Protein 1GJS (pdb70)

Nearest PDB structures (foldseek):
  1gjs-assembly1_A  TM=7.548E-01  e=4.579E-07  Streptococcus sp.
  1gjt-assembly1_A  TM=7.498E-01  e=6.810E-07  Streptococcus sp. 'group G'
  1gjt-assembly1_A  TM=7.529E-01  e=2.285E-07  Streptococcus sp. 'group G'
  1gjs-assembly1_A  TM=7.764E-01  e=3.002E-07  Streptococcus sp.
  2mh8-assembly1_A  TM=8.110E-01  e=1.757E-02  Streptococcus dysgalactiae

Organism: Streptococcus sp. group G (NCBI:txid1320)

Foldseek 3Di:
DDPDPDDPPCPPPDDDPVVLVCLLVVLQVVCVVVPHDNVVSVVSVVQPDSVSSVVVVVVVVVVPD

B-factor: mean 3.87, std 6.02, range [0.12, 22.98]

Solvent-accessible surface area: 5730 Å² total; per-residue (Å²): 233,193,100,114,156,142,147,52,112,113,136,90,187,76,69,102,79,126,35,51,56,96,17,43,95,88,13,44,143,64,3,84,159,131,58,48,57,91,145,83,55,81,68,2,101,106,21,187,64,59,125,32,4,142,53,50,18,71,125,24,71,74,76,105,184

InterPro domains:
  IPR000724 IgG-binding B [PF01378] (302-358)
  IPR000724 IgG-binding B [PF01378] (372-428)
  IPR000724 IgG-binding B [PF01378] (442-499)
  IPR005877 YSIRK Gram-positive signal peptide [TIGR01168] (1-31)
  IPR009063 Immunoglobulin/albumin-binding domain superfamily [SSF46997] (95-148)
  IPR009063 Immunoglobulin/albumin-binding domain superfamily [SSF46997] (161-223)
  IPR009063 Immunoglobulin/albumin-binding domain superfamily [SSF46997] (236-299)
  IPR019931 LPXTG cell wall anchor motif [PF00746] (552-592)
  IPR019931 LPXTG cell wall anchor motif [PS50847] (559-593)
  IPR019950 M protein-type anchor motif [PR00015] (553-568)
  IPR019950 M protein-type anchor motif [PR00015] (569-589)
  IPR035152 GA-like domain [PF17573] (100-143)
  IPR035152 GA-like domain [PF17573] (174-218)
  IPR035152 GA-like domain [PF17573] (249-295)

Secondary structure (DSSP, 8-state):
---S-SS-SS--SS-THHHHHHHHHHHHHHHHHHT--HHHHHHHHT--SHHHHHHHHHHHHHT--

CATH classification: 1.10.8.40

Radius of gyration: 16.12 Å; Cα contacts (8 Å, |Δi|>4): 23; chains: 1; bounding box: 55×17×17 Å

Sequence (65 aa):
MKAIFVLNAQHDEAVDANSLAEAKVLANRELDKYGVSDYYKNLINNAKTVEGVKALIDEILAALPMKAIFVLNAQHDEAVDANSLAEAKVLANRELDKYGVSDYYKNLINNAKTVEGVKALIDEILAALPMKAIFVLNAQHDEAVDANSLAEAKVLANRELDKYGVSDYYKNLINNAKTVEGVKALIDEILAALPMKAIFVLNAQHDEAVDANSLAEAKVLANRELDKYGVSDYYKNLINNAKTVEGVKALIDEILAALPMKAIFVLNAQHDEAVDANSLAEAKVLANRELDKYGVSDYYKNLINNAKTVEGVKALIDEILAALPMKAIFVLNAQHDEAVDANSLAEAKVLANRELDKYGVSDYYKNLINNAKTVEGVKALIDEILAALPMKAIFVLNAQHDEAVDANSLAEAKVLANRELDKYGVSDYYKNLINNAKTVEGVKALIDEILAALPMKAIFVLNAQHDEAVDANSLAEAKVLANRELDKYGVSDYYKNLINNAKTVEGVKALIDEILAALPMKAIFVLNAQHDEAVDANSLAEAKVLANRELDKYGVSDYYKNLINNAKTVEGVKALIDEILAALPMKAIFVLNAQHDEAVDANSLAEAKVLANRELDKYGVSDYYKNLINNAKTVEGVKALIDEILAALPMKAIFVLNAQHDEAVDANSLAEAKVLANRELDKYGVSDYYKNLINNAKTVEGVKALIDEILAALPMKAIFVLNAQHDEAVDANSLAEAKVLANRELDKYGVSDYYKNLINNAKTVEGVKALIDEILAALPMKAIFVLNAQHDEAVDANSLAEAKVLANRELDKYGVSDYYKNLINNAKTVEGVKALIDEILAALPMKAIFVLNAQHDEAVDANSLAEAKVLANRELDKYGVSDYYKNLINNAKTVEGVKALIDEILAALPMKAIFVLNAQHDEAVDANSLAEAKVLANRELDKYGVSDYYKNLINNAKTVEGVKALIDEILAALPMKAIFVLNAQHDEAVDANSLAEAKVLANRELDKYGVSDYYKNLINNAKTVEGVKALIDEILAALPMKAIFVLNAQHDEAVDANSLAEAKVLANRELDKYGVSDYYKNLINNAKTVEGVKALIDEILAALPMKAIFVLNAQHDEAVDANSLAEAKVLANRELDKYGVSDYYKNLINNAKTVEGVKALIDEILAALPMKAIFVLNAQHDEAVDANSLAEAKVLANRELDKYGVSDYYKNLINNAKTVEGVKALIDEILAALPMKAIFVLNAQHDEAVDANSLAEAKVLANRELDKYGVSDYYKNLINNAKTVEGVKALIDEILAALPMKAIFVLNAQHDEAVDANSLAEAKVLANRELDKYGVSDYYKNLINNAKTVEGVKALIDEILAALPMKAIFVLNAQHDEAVDANSLAEAKVLANRELDKYGVSDYYKNLINNAKTVEGVKALIDEILAALPMKAIFVLNAQHDEAVDANSLAEAKVLANRELDKYGVSDYYKNLINNAKTVEGVKALIDEILAALPMKAIFVLNAQHDEAVDANSLAEAKVLANRELDKYGVSDYYKNLINNAKTVEGVKALIDEILAALPMKAIFVLNAQHDEAVDANSLAEAKVLANRELDKYGVSDYYKNLINNAKTVEGVKALIDEILAALPMKAIFVLNAQHDEAVDANSLAEAKVLANRELDKYGVSDYYKNLINNAKTVEGVKALIDEILAALPMKAIFVLNAQHDEAVDANSLAEAKVLANRELDKYGVSDYYKNLINNAKTVEGVKALIDEILAALPMKAIFVLNAQHDEAVDANSLAEAKVLANRELDKYGVSDYYKNLINNAKTVEGVKALIDEILAALPMKAIFVLNAQHDEAVDANSLAEAKVLANRELDKYGVSDYYKNLINNAKTVEGVKALIDEILAALPMKAIFVLNAQHDEAVDANSLAEAKVLANRELDKYGVSDYYKNLINNAKTVEGVKALIDEILAALP

Structure (mmCIF, N/CA/C/O backbone):
data_1GJS
#
_entry.id   1GJS
#
_cell.length_a   1.000
_cell.length_b   1.000
_cell.length_c   1.000
_cell.angle_alpha   90.00
_cell.angle_beta   90.00
_cell.angle_gamma   90.00
#
_symmetry.space_group_name_H-M   'P 1'
#
loop_
_atom_site.group_PDB
_atom_site.id
_atom_site.type_symbol
_atom_site.label_atom_id
_atom_site.label_alt_id
_atom_site.label_comp_id
_atom_site.label_asym_id
_atom_site.label_entity_id
_atom_site.label_seq_id
_atom_site.pdbx_PDB_ins_code
_atom_site.Cartn_x
_atom_site.Cartn_y
_atom_site.Cartn_z
_atom_site.occupancy
_atom_site.B_iso_or_equiv
_atom_site.auth_seq_id
_atom_site.auth_comp_id
_atom_site.auth_asym_id
_atom_site.auth_atom_id
_atom_site.pdbx_PDB_model_num
ATOM 1 N N . MET A 1 1 ? 35.503 -6.099 3.147 1.00 21.30 1 MET A N 1
ATOM 2 C CA . MET A 1 1 ? 34.103 -6.155 3.649 1.00 21.02 1 MET A CA 1
ATOM 3 C C . MET A 1 1 ? 33.161 -6.536 2.503 1.00 20.37 1 MET A C 1
ATOM 4 O O . MET A 1 1 ? 31.978 -6.731 2.702 1.00 20.39 1 MET A O 1
ATOM 20 N N . LYS A 1 2 ? 33.673 -6.644 1.307 1.00 19.90 2 LYS A N 1
ATOM 21 C CA . LYS A 1 2 ? 32.798 -7.010 0.156 1.00 19.38 2 LYS A CA 1
ATOM 22 C C . LYS A 1 2 ? 32.298 -8.445 0.334 1.00 18.83 2 LYS A C 1
ATOM 23 O O . LYS A 1 2 ? 33.026 -9.319 0.760 1.00 18.89 2 LYS A O 1
ATOM 42 N N . ALA A 1 3 ? 31.057 -8.692 0.012 1.00 18.43 3 ALA A N 1
ATOM 43 C CA . ALA A 1 3 ? 30.504 -10.068 0.163 1.00 18.03 3 ALA A CA 1
ATOM 44 C C . ALA A 1 3 ? 29.247 -10.203 -0.697 1.00 17.59 3 ALA A C 1
ATOM 45 O O . ALA A 1 3 ? 28.992 -11.233 -1.288 1.00 17.73 3 ALA A O 1
ATOM 52 N N . ILE A 1 4 ? 28.456 -9.166 -0.762 1.00 17.22 4 ILE A N 1
ATOM 53 C CA . ILE A 1 4 ? 27.206 -9.217 -1.573 1.00 16.95 4 ILE A CA 1
ATOM 54 C C . ILE A 1 4 ? 27.507 -8.791 -3.013 1.00 16.44 4 ILE A C 1
ATOM 55 O O . ILE A 1 4 ? 28.236 -7.849 -3.253 1.00 16.48 4 ILE A O 1
ATOM 71 N N . PHE A 1 5 ? 26.947 -9.478 -3.972 1.00 16.11 5 PHE A N 1
ATOM 72 C CA . PHE A 1 5 ? 27.195 -9.115 -5.396 1.00 15.78 5 PHE A CA 1
ATOM 73 C C . PHE A 1 5 ? 26.625 -7.716 -5.660 1.00 15.39 5 PHE A C 1
ATOM 74 O O . PHE A 1 5 ? 25.678 -7.294 -5.026 1.00 15.53 5 PHE A O 1
ATOM 91 N N . VAL A 1 6 ? 27.208 -6.987 -6.573 1.00 15.04 6 VAL A N 1
ATOM 92 C CA . VAL A 1 6 ? 26.713 -5.608 -6.854 1.00 14.79 6 VAL A CA 1
ATOM 93 C C . VAL A 1 6 ? 25.205 -5.634 -7.104 1.00 14.55 6 VAL A C 1
ATOM 94 O O . VAL A 1 6 ? 24.448 -4.937 -6.457 1.00 14.58 6 VAL A O 1
ATOM 107 N N . LEU A 1 7 ? 24.757 -6.434 -8.030 1.00 14.47 7 LEU A N 1
ATOM 108 C CA . LEU A 1 7 ? 23.295 -6.501 -8.308 1.00 14.40 7 LEU A CA 1
ATOM 109 C C . LEU A 1 7 ? 22.633 -7.410 -7.274 1.00 13.90 7 LEU A C 1
ATOM 110 O O . LEU A 1 7 ? 23.024 -8.546 -7.087 1.00 13.91 7 LEU A O 1
ATOM 126 N N . ASN A 1 8 ? 21.629 -6.919 -6.599 1.00 13.63 8 ASN A N 1
ATOM 127 C CA . ASN A 1 8 ? 20.938 -7.750 -5.575 1.00 13.29 8 ASN A CA 1
ATOM 128 C C . ASN A 1 8 ? 19.532 -7.197 -5.340 1.00 12.82 8 ASN A C 1
ATOM 129 O O . ASN A 1 8 ? 19.231 -6.072 -5.686 1.00 12.84 8 ASN A O 1
ATOM 140 N N . ALA A 1 9 ? 18.666 -7.981 -4.754 1.00 12.57 9 ALA A N 1
ATOM 141 C CA . ALA A 1 9 ? 17.271 -7.512 -4.494 1.00 12.28 9 ALA A CA 1
ATOM 142 C C . ALA A 1 9 ? 17.160 -6.981 -3.061 1.00 11.84 9 ALA A C 1
ATOM 143 O O . ALA A 1 9 ? 16.103 -6.569 -2.625 1.00 12.04 9 ALA A O 1
ATOM 150 N N . GLN A 1 10 ? 18.233 -6.998 -2.318 1.00 11.42 10 GLN A N 1
ATOM 151 C CA . GLN A 1 10 ? 18.168 -6.507 -0.910 1.00 11.16 10 GLN A CA 1
ATOM 152 C C . GLN A 1 10 ? 17.732 -5.039 -0.894 1.00 10.55 10 GLN A C 1
ATOM 153 O O . GLN A 1 10 ? 16.823 -4.665 -0.179 1.00 10.61 10 GLN A O 1
ATOM 167 N N . HIS A 1 11 ? 18.362 -4.203 -1.676 1.00 10.17 11 HIS A N 1
ATOM 168 C CA . HIS A 1 11 ? 17.970 -2.762 -1.697 1.00 9.77 11 HIS A CA 1
ATOM 169 C C . HIS A 1 11 ? 18.532 -2.087 -2.953 1.00 9.16 11 HIS A C 1
ATOM 170 O O . HIS A 1 11 ? 19.477 -2.554 -3.557 1.00 9.25 11 HIS A O 1
ATOM 184 N N . ASP A 1 12 ? 17.953 -0.983 -3.340 1.00 8.78 12 ASP A N 1
ATOM 185 C CA . ASP A 1 12 ? 18.437 -0.255 -4.547 1.00 8.41 12 ASP A CA 1
ATOM 186 C C . ASP A 1 12 ? 17.978 1.202 -4.459 1.00 7.70 12 ASP A C 1
ATOM 187 O O . ASP A 1 12 ? 17.375 1.610 -3.487 1.00 7.84 12 ASP A O 1
ATOM 196 N N . GLU A 1 13 ? 18.251 1.994 -5.460 1.00 7.20 13 GLU A N 1
ATOM 197 C CA . GLU A 1 13 ? 17.817 3.417 -5.410 1.00 6.75 13 GLU A CA 1
ATOM 198 C C . GLU A 1 13 ? 16.294 3.459 -5.283 1.00 5.96 13 GLU A C 1
ATOM 199 O O . GLU A 1 13 ? 15.743 4.252 -4.546 1.00 6.13 13 GLU A O 1
ATOM 211 N N . ALA A 1 14 ? 15.610 2.594 -5.985 1.00 5.44 14 ALA A N 1
ATOM 212 C CA . ALA A 1 14 ? 14.120 2.558 -5.895 1.00 4.96 14 ALA A CA 1
ATOM 213 C C . ALA A 1 14 ? 13.727 1.511 -4.851 1.00 4.30 14 ALA A C 1
ATOM 214 O O . ALA A 1 14 ? 14.162 0.379 -4.910 1.00 4.43 14 ALA A O 1
ATOM 221 N N . VAL A 1 15 ? 12.923 1.884 -3.885 1.00 4.01 15 VAL A N 1
ATOM 222 C CA . VAL A 1 15 ? 12.513 0.915 -2.817 1.00 3.71 15 VAL A CA 1
ATOM 223 C C . VAL A 1 15 ? 11.006 1.007 -2.573 1.00 3.13 15 VAL A C 1
ATOM 224 O O . VAL A 1 15 ? 10.299 1.748 -3.227 1.00 3.40 15 VAL A O 1
ATOM 237 N N . ASP A 1 16 ? 10.515 0.242 -1.638 1.00 2.67 16 ASP A N 1
ATOM 238 C CA . ASP A 1 16 ? 9.056 0.250 -1.338 1.00 2.25 16 ASP A CA 1
ATOM 239 C C . ASP A 1 16 ? 8.613 1.650 -0.905 1.00 2.00 16 ASP A C 1
ATOM 240 O O . ASP A 1 16 ? 7.434 1.922 -0.784 1.00 2.47 16 ASP A O 1
ATOM 249 N N . ALA A 1 17 ? 9.538 2.541 -0.665 1.00 1.74 17 ALA A N 1
ATOM 250 C CA . ALA A 1 17 ? 9.148 3.916 -0.235 1.00 1.64 17 ALA A CA 1
ATOM 251 C C . ALA A 1 17 ? 8.048 4.444 -1.160 1.00 1.34 17 ALA A C 1
ATOM 252 O O . ALA A 1 17 ? 6.954 4.746 -0.727 1.00 1.86 17 ALA A O 1
ATOM 259 N N . ASN A 1 18 ? 8.319 4.541 -2.436 1.00 0.95 18 ASN A N 1
ATOM 260 C CA . ASN A 1 18 ? 7.274 5.030 -3.385 1.00 0.77 18 ASN A CA 1
ATOM 261 C C . ASN A 1 18 ? 6.471 3.837 -3.898 1.00 0.65 18 ASN A C 1
ATOM 262 O O . ASN A 1 18 ? 6.561 3.459 -5.050 1.00 1.18 18 ASN A O 1
ATOM 273 N N . SER A 1 19 ? 5.684 3.246 -3.049 1.00 0.49 19 SER A N 1
ATOM 274 C CA . SER A 1 19 ? 4.862 2.079 -3.467 1.00 0.33 19 SER A CA 1
ATOM 275 C C . SER A 1 19 ? 3.691 1.958 -2.503 1.00 0.29 19 SER A C 1
ATOM 276 O O . SER A 1 19 ? 2.549 1.857 -2.904 1.00 0.28 19 SER A O 1
ATOM 284 N N . LEU A 1 20 ? 3.962 1.992 -1.227 1.00 0.31 20 LEU A N 1
ATOM 285 C CA . LEU A 1 20 ? 2.855 1.908 -0.244 1.00 0.32 20 LEU A CA 1
ATOM 286 C C . LEU A 1 20 ? 1.928 3.098 -0.485 1.00 0.25 20 LEU A C 1
ATOM 287 O O . LEU A 1 20 ? 0.725 2.984 -0.434 1.00 0.23 20 LEU A O 1
ATOM 303 N N . ALA A 1 21 ? 2.491 4.242 -0.758 1.00 0.24 21 ALA A N 1
ATOM 304 C CA . ALA A 1 21 ? 1.654 5.443 -1.008 1.00 0.22 21 ALA A CA 1
ATOM 305 C C . ALA A 1 21 ? 0.737 5.200 -2.208 1.00 0.18 21 ALA A C 1
ATOM 306 O O . ALA A 1 21 ? -0.466 5.348 -2.119 1.00 0.19 21 ALA A O 1
ATOM 313 N N . GLU A 1 22 ? 1.288 4.830 -3.332 1.00 0.18 22 GLU A N 1
ATOM 314 C CA . GLU A 1 22 ? 0.428 4.585 -4.521 1.00 0.19 22 GLU A CA 1
ATOM 315 C C . GLU A 1 22 ? -0.509 3.416 -4.226 1.00 0.18 22 GLU A C 1
ATOM 316 O O . GLU A 1 22 ? -1.675 3.441 -4.561 1.00 0.21 22 GLU A O 1
ATOM 328 N N . ALA A 1 23 ? -0.005 2.393 -3.593 1.00 0.18 23 ALA A N 1
ATOM 329 C CA . ALA A 1 23 ? -0.867 1.226 -3.269 1.00 0.19 23 ALA A CA 1
ATOM 330 C C . ALA A 1 23 ? -2.005 1.675 -2.352 1.00 0.15 23 ALA A C 1
ATOM 331 O O . ALA A 1 23 ? -3.154 1.343 -2.563 1.00 0.16 23 ALA A O 1
ATOM 338 N N . LYS A 1 24 ? -1.693 2.433 -1.336 1.00 0.15 24 LYS A N 1
ATOM 339 C CA . LYS A 1 24 ? -2.755 2.906 -0.409 1.00 0.18 24 LYS A CA 1
ATOM 340 C C . LYS A 1 24 ? -3.644 3.918 -1.136 1.00 0.19 24 LYS A C 1
ATOM 341 O O . LYS A 1 24 ? -4.850 3.924 -0.981 1.00 0.26 24 LYS A O 1
ATOM 360 N N . VAL A 1 25 ? -3.060 4.777 -1.930 1.00 0.19 25 VAL A N 1
ATOM 361 C CA . VAL A 1 25 ? -3.876 5.785 -2.665 1.00 0.23 25 VAL A CA 1
ATOM 362 C C . VAL A 1 25 ? -4.797 5.084 -3.673 1.00 0.24 25 VAL A C 1
ATOM 363 O O . VAL A 1 25 ? -5.959 5.410 -3.783 1.00 0.27 25 VAL A O 1
ATOM 376 N N . LEU A 1 26 ? -4.288 4.136 -4.415 1.00 0.22 26 LEU A N 1
ATOM 377 C CA . LEU A 1 26 ? -5.146 3.433 -5.417 1.00 0.25 26 LEU A CA 1
ATOM 378 C C . LEU A 1 26 ? -6.210 2.596 -4.701 1.00 0.23 26 LEU A C 1
ATOM 379 O O . LEU A 1 26 ? -7.343 2.517 -5.129 1.00 0.28 26 LEU A O 1
ATOM 395 N N . ALA A 1 27 ? -5.860 1.954 -3.626 1.00 0.18 27 ALA A N 1
ATOM 396 C CA . ALA A 1 27 ? -6.866 1.125 -2.905 1.00 0.18 27 ALA A CA 1
ATOM 397 C C . ALA A 1 27 ? -7.861 2.033 -2.169 1.00 0.16 27 ALA A C 1
ATOM 398 O O . ALA A 1 27 ? -9.043 1.759 -2.112 1.00 0.19 27 ALA A O 1
ATOM 405 N N . ASN A 1 28 ? -7.379 3.095 -1.582 1.00 0.15 28 ASN A N 1
ATOM 406 C CA . ASN A 1 28 ? -8.274 4.015 -0.815 1.00 0.14 28 ASN A CA 1
ATOM 407 C C . ASN A 1 28 ? -9.341 4.655 -1.718 1.00 0.15 28 ASN A C 1
ATOM 408 O O . ASN A 1 28 ? -10.481 4.799 -1.323 1.00 0.18 28 ASN A O 1
ATOM 419 N N . ARG A 1 29 ? -8.992 5.067 -2.909 1.00 0.18 29 ARG A N 1
ATOM 420 C CA . ARG A 1 29 ? -10.013 5.718 -3.788 1.00 0.22 29 ARG A CA 1
ATOM 421 C C . ARG A 1 29 ? -11.159 4.749 -4.090 1.00 0.19 29 ARG A C 1
ATOM 422 O O . ARG A 1 29 ? -12.303 5.147 -4.186 1.00 0.21 29 ARG A O 1
ATOM 443 N N . GLU A 1 30 ? -10.875 3.485 -4.247 1.00 0.21 30 GLU A N 1
ATOM 444 C CA . GLU A 1 30 ? -11.972 2.520 -4.547 1.00 0.28 30 GLU A CA 1
ATOM 445 C C . GLU A 1 30 ? -12.991 2.543 -3.406 1.00 0.27 30 GLU A C 1
ATOM 446 O O . GLU A 1 30 ? -14.185 2.508 -3.625 1.00 0.33 30 GLU A O 1
ATOM 458 N N . LEU A 1 31 ? -12.525 2.621 -2.194 1.00 0.23 31 LEU A N 1
ATOM 459 C CA . LEU A 1 31 ? -13.459 2.664 -1.033 1.00 0.28 31 LEU A CA 1
ATOM 460 C C . LEU A 1 31 ? -14.346 3.889 -1.186 1.00 0.32 31 LEU A C 1
ATOM 461 O O . LEU A 1 31 ? -15.556 3.823 -1.105 1.00 0.43 31 LEU A O 1
ATOM 477 N N . ASP A 1 32 ? -13.730 5.005 -1.424 1.00 0.28 32 ASP A N 1
ATOM 478 C CA . ASP A 1 32 ? -14.486 6.260 -1.610 1.00 0.35 32 ASP A CA 1
ATOM 479 C C . ASP A 1 32 ? -15.426 6.089 -2.805 1.00 0.42 32 ASP A C 1
ATOM 480 O O . ASP A 1 32 ? -16.562 6.519 -2.786 1.00 0.54 32 ASP A O 1
ATOM 489 N N . LYS A 1 33 ? -14.959 5.446 -3.837 1.00 0.38 33 LYS A N 1
ATOM 490 C CA . LYS A 1 33 ? -15.818 5.220 -5.028 1.00 0.46 33 LYS A CA 1
ATOM 491 C C . LYS A 1 33 ? -17.041 4.391 -4.617 1.00 0.42 33 LYS A C 1
ATOM 492 O O . LYS A 1 33 ? -18.167 4.738 -4.913 1.00 0.46 33 LYS A O 1
ATOM 511 N N . TYR A 1 34 ? -16.827 3.300 -3.924 1.00 0.36 34 TYR A N 1
ATOM 512 C CA . TYR A 1 34 ? -17.974 2.452 -3.483 1.00 0.37 34 TYR A CA 1
ATOM 513 C C . TYR A 1 34 ? -18.770 3.181 -2.398 1.00 0.33 34 TYR A C 1
ATOM 514 O O . TYR A 1 34 ? -19.976 3.062 -2.317 1.00 0.55 34 TYR A O 1
ATOM 532 N N . GLY A 1 35 ? -18.105 3.927 -1.556 1.00 0.24 35 GLY A N 1
ATOM 533 C CA . GLY A 1 35 ? -18.825 4.657 -0.470 1.00 0.31 35 GLY A CA 1
ATOM 534 C C . GLY A 1 35 ? -18.906 3.773 0.776 1.00 0.31 35 GLY A C 1
ATOM 535 O O . GLY A 1 35 ? -19.825 3.877 1.564 1.00 0.36 35 GLY A O 1
ATOM 539 N N . VAL A 1 36 ? -17.951 2.903 0.963 1.00 0.33 36 VAL A N 1
ATOM 540 C CA . VAL A 1 36 ? -17.976 2.019 2.158 1.00 0.38 36 VAL A CA 1
ATOM 541 C C . VAL A 1 36 ? -17.679 2.856 3.407 1.00 0.42 36 VAL A C 1
ATOM 542 O O . VAL A 1 36 ? -17.565 4.064 3.336 1.00 0.45 36 VAL A O 1
ATOM 555 N N . SER A 1 37 ? -17.571 2.237 4.552 1.00 0.55 37 SER A N 1
ATOM 556 C CA . SER A 1 37 ? -17.302 3.021 5.794 1.00 0.64 37 SER A CA 1
ATOM 557 C C . SER A 1 37 ? -15.875 3.571 5.762 1.00 0.50 37 SER A C 1
ATOM 558 O O . SER A 1 37 ? -15.030 3.086 5.038 1.00 0.93 37 SER A O 1
ATOM 566 N N . ASP A 1 38 ? -15.604 4.583 6.544 1.00 0.43 38 ASP A N 1
ATOM 567 C CA . ASP A 1 38 ? -14.234 5.171 6.563 1.00 0.37 38 ASP A CA 1
ATOM 568 C C . ASP A 1 38 ? -13.341 4.346 7.491 1.00 0.54 38 ASP A C 1
ATOM 569 O O . ASP A 1 38 ? -12.162 4.599 7.629 1.00 1.41 38 ASP A O 1
ATOM 578 N N . TYR A 1 39 ? -13.890 3.358 8.129 1.00 0.42 39 TYR A N 1
ATOM 579 C CA . TYR A 1 39 ? -13.062 2.520 9.034 1.00 0.33 39 TYR A CA 1
ATOM 580 C C . TYR A 1 39 ? -12.082 1.694 8.190 1.00 0.25 39 TYR A C 1
ATOM 581 O O . TYR A 1 39 ? -10.939 1.499 8.553 1.00 0.26 39 TYR A O 1
ATOM 599 N N . TYR A 1 40 ? -12.538 1.193 7.076 1.00 0.25 40 TYR A N 1
ATOM 600 C CA . TYR A 1 40 ? -11.666 0.357 6.201 1.00 0.23 40 TYR A CA 1
ATOM 601 C C . TYR A 1 40 ? -10.537 1.197 5.584 1.00 0.19 40 TYR A C 1
ATOM 602 O O . TYR A 1 40 ? -9.421 0.734 5.461 1.00 0.19 40 TYR A O 1
ATOM 620 N N . LYS A 1 41 ? -10.803 2.414 5.181 1.00 0.18 41 LYS A N 1
ATOM 621 C CA . LYS A 1 41 ? -9.718 3.228 4.567 1.00 0.17 41 LYS A CA 1
ATOM 622 C C . LYS A 1 41 ? -8.674 3.543 5.630 1.00 0.16 41 LYS A C 1
ATOM 623 O O . LYS A 1 41 ? -7.490 3.579 5.363 1.00 0.17 41 LYS A O 1
ATOM 642 N N . ASN A 1 42 ? -9.102 3.759 6.841 1.00 0.19 42 ASN A N 1
ATOM 643 C CA . ASN A 1 42 ? -8.127 4.052 7.918 1.00 0.21 42 ASN A CA 1
ATOM 644 C C . ASN A 1 42 ? -7.271 2.807 8.148 1.00 0.18 42 ASN A C 1
ATOM 645 O O . ASN A 1 42 ? -6.074 2.887 8.349 1.00 0.19 42 ASN A O 1
ATOM 656 N N . LEU A 1 43 ? -7.881 1.653 8.108 1.00 0.16 43 LEU A N 1
ATOM 657 C CA . LEU A 1 43 ? -7.117 0.391 8.312 1.00 0.16 43 LEU A CA 1
ATOM 658 C C . LEU A 1 43 ? -6.038 0.268 7.231 1.00 0.14 43 LEU A C 1
ATOM 659 O O . LEU A 1 43 ? -4.923 -0.133 7.501 1.00 0.17 43 LEU A O 1
ATOM 675 N N . ILE A 1 44 ? -6.351 0.630 6.014 1.00 0.13 44 ILE A N 1
ATOM 676 C CA . ILE A 1 44 ? -5.328 0.550 4.929 1.00 0.13 44 ILE A CA 1
ATOM 677 C C . ILE A 1 44 ? -4.150 1.447 5.311 1.00 0.14 44 ILE A C 1
ATOM 678 O O . ILE A 1 44 ? -3.001 1.081 5.165 1.00 0.15 44 ILE A O 1
ATOM 694 N N . ASN A 1 45 ? -4.431 2.617 5.809 1.00 0.15 45 ASN A N 1
ATOM 695 C CA . ASN A 1 45 ? -3.340 3.542 6.214 1.00 0.19 45 ASN A CA 1
ATOM 696 C C . ASN A 1 45 ? -2.361 2.806 7.136 1.00 0.20 45 ASN A C 1
ATOM 697 O O . ASN A 1 45 ? -1.184 3.104 7.174 1.00 0.28 45 ASN A O 1
ATOM 708 N N . ASN A 1 46 ? -2.844 1.849 7.887 1.00 0.17 46 ASN A N 1
ATOM 709 C CA . ASN A 1 46 ? -1.949 1.095 8.818 1.00 0.22 46 ASN A CA 1
ATOM 710 C C . ASN A 1 46 ? -1.360 -0.136 8.118 1.00 0.24 46 ASN A C 1
ATOM 711 O O . ASN A 1 46 ? -0.641 -0.909 8.718 1.00 0.27 46 ASN A O 1
ATOM 722 N N . ALA A 1 47 ? -1.656 -0.335 6.861 1.00 0.24 47 ALA A N 1
ATOM 723 C CA . ALA A 1 47 ? -1.100 -1.530 6.157 1.00 0.30 47 ALA A CA 1
ATOM 724 C C . ALA A 1 47 ? 0.430 -1.465 6.183 1.00 0.51 47 ALA A C 1
ATOM 725 O O . ALA A 1 47 ? 1.020 -0.423 5.977 1.00 1.49 47 ALA A O 1
ATOM 732 N N . LYS A 1 48 ? 1.077 -2.573 6.456 1.00 0.60 48 LYS A N 1
ATOM 733 C CA . LYS A 1 48 ? 2.575 -2.584 6.519 1.00 0.53 48 LYS A CA 1
ATOM 734 C C . LYS A 1 48 ? 3.171 -3.148 5.227 1.00 0.42 48 LYS A C 1
ATOM 735 O O . LYS A 1 48 ? 4.374 -3.181 5.063 1.00 0.51 48 LYS A O 1
ATOM 754 N N . THR A 1 49 ? 2.361 -3.598 4.307 1.00 0.35 49 THR A N 1
ATOM 755 C CA . THR A 1 49 ? 2.931 -4.155 3.043 1.00 0.42 49 THR A CA 1
ATOM 756 C C . THR A 1 49 ? 1.893 -4.095 1.918 1.00 0.62 49 THR A C 1
ATOM 757 O O . THR A 1 49 ? 0.701 -4.106 2.154 1.00 1.59 49 THR A O 1
ATOM 768 N N . VAL A 1 50 ? 2.346 -4.030 0.694 1.00 0.44 50 VAL A N 1
ATOM 769 C CA . VAL A 1 50 ? 1.404 -3.964 -0.461 1.00 0.33 50 VAL A CA 1
ATOM 770 C C . VAL A 1 50 ? 0.543 -5.230 -0.498 1.00 0.37 50 VAL A C 1
ATOM 771 O O . VAL A 1 50 ? -0.644 -5.174 -0.752 1.00 0.40 50 VAL A O 1
ATOM 784 N N . GLU A 1 51 ? 1.127 -6.370 -0.250 1.00 0.43 51 GLU A N 1
ATOM 785 C CA . GLU A 1 51 ? 0.327 -7.623 -0.277 1.00 0.53 51 GLU A CA 1
ATOM 786 C C . GLU A 1 51 ? -0.774 -7.503 0.769 1.00 0.49 51 GLU A C 1
ATOM 787 O O . GLU A 1 51 ? -1.881 -7.970 0.585 1.00 0.62 51 GLU A O 1
ATOM 799 N N . GLY A 1 52 ? -0.483 -6.849 1.855 1.00 0.40 52 GLY A N 1
ATOM 800 C CA . GLY A 1 52 ? -1.514 -6.661 2.902 1.00 0.41 52 GLY A CA 1
ATOM 801 C C . GLY A 1 52 ? -2.565 -5.690 2.367 1.00 0.31 52 GLY A C 1
ATOM 802 O O . GLY A 1 52 ? -3.743 -5.825 2.626 1.00 0.35 52 GLY A O 1
ATOM 806 N N . VAL A 1 53 ? -2.140 -4.706 1.618 1.00 0.22 53 VAL A N 1
ATOM 807 C CA . VAL A 1 53 ? -3.106 -3.717 1.064 1.00 0.15 53 VAL A CA 1
ATOM 808 C C . VAL A 1 53 ? -4.007 -4.395 0.023 1.00 0.14 53 VAL A C 1
ATOM 809 O O . VAL A 1 53 ? -5.212 -4.269 0.057 1.00 0.17 53 VAL A O 1
ATOM 822 N N . LYS A 1 54 ? -3.427 -5.099 -0.912 1.00 0.18 54 LYS A N 1
ATOM 823 C CA . LYS A 1 54 ? -4.249 -5.768 -1.966 1.00 0.21 54 LYS A CA 1
ATOM 824 C C . LYS A 1 54 ? -5.056 -6.927 -1.373 1.00 0.20 54 LYS A C 1
ATOM 825 O O . LYS A 1 54 ? -6.195 -7.148 -1.736 1.00 0.21 54 LYS A O 1
ATOM 844 N N . ALA A 1 55 ? -4.474 -7.680 -0.484 1.00 0.22 55 ALA A N 1
ATOM 845 C CA . ALA A 1 55 ? -5.204 -8.839 0.109 1.00 0.23 55 ALA A CA 1
ATOM 846 C C . ALA A 1 55 ? -6.328 -8.357 1.030 1.00 0.20 55 ALA A C 1
ATOM 847 O O . ALA A 1 55 ? -7.323 -9.032 1.210 1.00 0.19 55 ALA A O 1
ATOM 854 N N . LEU A 1 56 ? -6.183 -7.206 1.624 1.00 0.20 56 LEU A N 1
ATOM 855 C CA . LEU A 1 56 ? -7.248 -6.706 2.540 1.00 0.21 56 LEU A CA 1
ATOM 856 C C . LEU A 1 56 ? -8.478 -6.329 1.713 1.00 0.18 56 LEU A C 1
ATOM 857 O O . LEU A 1 56 ? -9.600 -6.609 2.086 1.00 0.19 56 LEU A O 1
ATOM 873 N N . ILE A 1 57 ? -8.273 -5.708 0.587 1.00 0.16 57 ILE A N 1
ATOM 874 C CA . ILE A 1 57 ? -9.425 -5.324 -0.273 1.00 0.17 57 ILE A CA 1
ATOM 875 C C . ILE A 1 57 ? -10.077 -6.594 -0.807 1.00 0.17 57 ILE A C 1
ATOM 876 O O . ILE A 1 57 ? -11.281 -6.678 -0.941 1.00 0.20 57 ILE A O 1
ATOM 892 N N . ASP A 1 58 ? -9.288 -7.582 -1.124 1.00 0.16 58 ASP A N 1
ATOM 893 C CA . ASP A 1 58 ? -9.870 -8.841 -1.663 1.00 0.19 58 ASP A CA 1
ATOM 894 C C . ASP A 1 58 ? -10.827 -9.435 -0.630 1.00 0.19 58 ASP A C 1
ATOM 895 O O . ASP A 1 58 ? -11.889 -9.925 -0.963 1.00 0.22 58 ASP A O 1
ATOM 904 N N . GLU A 1 59 ? -10.469 -9.384 0.622 1.00 0.18 59 GLU A N 1
ATOM 905 C CA . GLU A 1 59 ? -11.369 -9.931 1.671 1.00 0.21 59 GLU A CA 1
ATOM 906 C C . GLU A 1 59 ? -12.589 -9.024 1.790 1.00 0.24 59 GLU A C 1
ATOM 907 O O . GLU A 1 59 ? -13.704 -9.475 1.960 1.00 0.30 59 GLU A O 1
ATOM 919 N N . ILE A 1 60 ? -12.377 -7.737 1.712 1.00 0.23 60 ILE A N 1
ATOM 920 C CA . ILE A 1 60 ? -13.512 -6.787 1.830 1.00 0.27 60 ILE A CA 1
ATOM 921 C C . ILE A 1 60 ? -14.412 -6.889 0.598 1.00 0.28 60 ILE A C 1
ATOM 922 O O . ILE A 1 60 ? -15.623 -6.908 0.705 1.00 0.33 60 ILE A O 1
ATOM 938 N N . LEU A 1 61 ? -13.839 -6.965 -0.573 1.00 0.25 61 LEU A N 1
ATOM 939 C CA . LEU A 1 61 ? -14.677 -7.076 -1.799 1.00 0.30 61 LEU A CA 1
ATOM 940 C C . LEU A 1 61 ? -15.339 -8.455 -1.833 1.00 0.33 61 LEU A C 1
ATOM 941 O O . LEU A 1 61 ? -16.465 -8.604 -2.266 1.00 0.46 61 LEU A O 1
ATOM 957 N N . ALA A 1 62 ? -14.650 -9.467 -1.382 1.00 0.28 62 ALA A N 1
ATOM 958 C CA . ALA A 1 62 ? -15.241 -10.835 -1.389 1.00 0.32 62 ALA A CA 1
ATOM 959 C C . ALA A 1 62 ? -16.515 -10.854 -0.540 1.00 0.37 62 ALA A C 1
ATOM 960 O O . ALA A 1 62 ? -17.496 -11.480 -0.891 1.00 0.48 62 ALA A O 1
ATOM 967 N N . ALA A 1 63 ? -16.508 -10.178 0.576 1.00 0.41 63 ALA A N 1
ATOM 968 C CA . ALA A 1 63 ? -17.718 -10.163 1.449 1.00 0.50 63 ALA A CA 1
ATOM 969 C C . ALA A 1 63 ? -18.843 -9.377 0.771 1.00 0.70 63 ALA A C 1
ATOM 970 O O . ALA A 1 63 ? -19.838 -9.052 1.387 1.00 1.15 63 ALA A O 1
ATOM 977 N N . LEU A 1 64 ? -18.695 -9.073 -0.496 1.00 0.59 64 LEU A N 1
ATOM 978 C CA . LEU A 1 64 ? -19.755 -8.307 -1.232 1.00 0.85 64 LEU A CA 1
ATOM 979 C C . LEU A 1 64 ? -20.092 -9.030 -2.546 1.00 1.41 64 LEU A C 1
ATOM 980 O O . LEU A 1 64 ? -19.670 -8.609 -3.605 1.00 1.62 64 LEU A O 1
ATOM 996 N N . PRO A 1 65 ? -20.843 -10.108 -2.491 1.00 1.85 65 PRO A N 1
ATOM 997 C CA . PRO A 1 65 ? -21.205 -10.853 -3.728 1.00 2.43 65 PRO A CA 1
ATOM 998 C C . PRO A 1 65 ? -22.254 -10.104 -4.563 1.00 2.62 65 PRO A C 1
ATOM 999 O O . PRO A 1 65 ? -23.379 -9.994 -4.104 1.00 2.81 65 PRO A O 1
ATOM 1011 N N . MET A 1 1 ? 32.590 -13.436 -8.376 1.00 21.30 1 MET A N 2
ATOM 1012 C CA . MET A 1 1 ? 33.163 -14.742 -8.806 1.00 21.02 1 MET A CA 2
ATOM 1013 C C . MET A 1 1 ? 32.955 -15.777 -7.695 1.00 20.37 1 MET A C 2
ATOM 1014 O O . MET A 1 1 ? 32.229 -15.544 -6.750 1.00 20.39 1 MET A O 2
ATOM 1030 N N . LYS A 1 2 ? 33.580 -16.919 -7.798 1.00 19.90 2 LYS A N 2
ATOM 1031 C CA . LYS A 1 2 ? 33.399 -17.960 -6.741 1.00 19.38 2 LYS A CA 2
ATOM 1032 C C . LYS A 1 2 ? 34.285 -17.627 -5.532 1.00 18.83 2 LYS A C 2
ATOM 1033 O O . LYS A 1 2 ? 34.160 -18.222 -4.479 1.00 18.89 2 LYS A O 2
ATOM 1052 N N . ALA A 1 3 ? 35.171 -16.679 -5.670 1.00 18.43 3 ALA A N 2
ATOM 1053 C CA . ALA A 1 3 ? 36.051 -16.309 -4.523 1.00 18.03 3 ALA A CA 2
ATOM 1054 C C . ALA A 1 3 ? 35.194 -15.725 -3.395 1.00 17.59 3 ALA A C 2
ATOM 1055 O O . ALA A 1 3 ? 35.298 -16.122 -2.252 1.00 17.73 3 ALA A O 2
ATOM 1062 N N . ILE A 1 4 ? 34.348 -14.779 -3.723 1.00 17.22 4 ILE A N 2
ATOM 1063 C CA . ILE A 1 4 ? 33.460 -14.136 -2.701 1.00 16.95 4 ILE A CA 2
ATOM 1064 C C . ILE A 1 4 ? 31.996 -14.337 -3.101 1.00 16.44 4 ILE A C 2
ATOM 1065 O O . ILE A 1 4 ? 31.617 -14.080 -4.226 1.00 16.48 4 ILE A O 2
ATOM 1081 N N . PHE A 1 5 ? 31.172 -14.803 -2.191 1.00 16.11 5 PHE A N 2
ATOM 1082 C CA . PHE A 1 5 ? 29.725 -15.030 -2.516 1.00 15.78 5 PHE A CA 2
ATOM 1083 C C . PHE A 1 5 ? 28.850 -14.325 -1.471 1.00 15.39 5 PHE A C 2
ATOM 1084 O O . PHE A 1 5 ? 28.605 -14.842 -0.398 1.00 15.53 5 PHE A O 2
ATOM 1101 N N . VAL A 1 6 ? 28.368 -13.147 -1.784 1.00 15.04 6 VAL A N 2
ATOM 1102 C CA . VAL A 1 6 ? 27.497 -12.398 -0.824 1.00 14.79 6 VAL A CA 2
ATOM 1103 C C . VAL A 1 6 ? 26.495 -11.557 -1.616 1.00 14.55 6 VAL A C 2
ATOM 1104 O O . VAL A 1 6 ? 25.531 -11.047 -1.082 1.00 14.58 6 VAL A O 2
ATOM 1117 N N . LEU A 1 7 ? 26.725 -11.405 -2.889 1.00 14.47 7 LEU A N 2
ATOM 1118 C CA . LEU A 1 7 ? 25.804 -10.595 -3.733 1.00 14.40 7 LEU A CA 2
ATOM 1119 C C . LEU A 1 7 ? 24.474 -11.338 -3.891 1.00 13.90 7 LEU A C 2
ATOM 1120 O O . LEU A 1 7 ? 23.470 -10.762 -4.261 1.00 13.91 7 LEU A O 2
ATOM 1136 N N . ASN A 1 8 ? 24.465 -12.614 -3.621 1.00 13.63 8 ASN A N 2
ATOM 1137 C CA . ASN A 1 8 ? 23.208 -13.403 -3.766 1.00 13.29 8 ASN A CA 2
ATOM 1138 C C . ASN A 1 8 ? 22.059 -12.688 -3.053 1.00 12.82 8 ASN A C 2
ATOM 1139 O O . ASN A 1 8 ? 22.200 -12.215 -1.943 1.00 12.84 8 ASN A O 2
ATOM 1150 N N . ALA A 1 9 ? 20.919 -12.609 -3.697 1.00 12.57 9 ALA A N 2
ATOM 1151 C CA . ALA A 1 9 ? 19.733 -11.926 -3.090 1.00 12.28 9 ALA A CA 2
ATOM 1152 C C . ALA A 1 9 ? 18.548 -12.893 -3.053 1.00 11.84 9 ALA A C 2
ATOM 1153 O O . ALA A 1 9 ? 18.315 -13.644 -3.977 1.00 12.04 9 ALA A O 2
ATOM 1160 N N . GLN A 1 10 ? 17.796 -12.874 -1.987 1.00 11.42 10 GLN A N 2
ATOM 1161 C CA . GLN A 1 10 ? 16.622 -13.784 -1.883 1.00 11.16 10 GLN A CA 2
ATOM 1162 C C . GLN A 1 10 ? 15.536 -13.309 -2.849 1.00 10.55 10 GLN A C 2
ATOM 1163 O O . GLN A 1 10 ? 15.399 -12.129 -3.110 1.00 10.61 10 GLN A O 2
ATOM 1177 N N . HIS A 1 11 ? 14.764 -14.211 -3.389 1.00 10.17 11 HIS A N 2
ATOM 1178 C CA . HIS A 1 11 ? 13.696 -13.797 -4.340 1.00 9.77 11 HIS A CA 2
ATOM 1179 C C . HIS A 1 11 ? 12.687 -12.908 -3.611 1.00 9.16 11 HIS A C 2
ATOM 1180 O O . HIS A 1 11 ? 11.790 -13.384 -2.945 1.00 9.25 11 HIS A O 2
ATOM 1194 N N . ASP A 1 12 ? 12.830 -11.615 -3.734 1.00 8.78 12 ASP A N 2
ATOM 1195 C CA . ASP A 1 12 ? 11.887 -10.684 -3.050 1.00 8.41 12 ASP A CA 2
ATOM 1196 C C . ASP A 1 12 ? 11.804 -9.380 -3.848 1.00 7.70 12 ASP A C 2
ATOM 1197 O O . ASP A 1 12 ? 12.790 -8.890 -4.360 1.00 7.84 12 ASP A O 2
ATOM 1206 N N . GLU A 1 13 ? 10.631 -8.820 -3.965 1.00 7.20 13 GLU A N 2
ATOM 1207 C CA . GLU A 1 13 ? 10.480 -7.555 -4.738 1.00 6.75 13 GLU A CA 2
ATOM 1208 C C . GLU A 1 13 ? 10.932 -6.373 -3.877 1.00 5.96 13 GLU A C 2
ATOM 1209 O O . GLU A 1 13 ? 10.515 -6.221 -2.745 1.00 6.13 13 GLU A O 2
ATOM 1221 N N . ALA A 1 14 ? 11.777 -5.531 -4.405 1.00 5.44 14 ALA A N 2
ATOM 1222 C CA . ALA A 1 14 ? 12.250 -4.356 -3.620 1.00 4.96 14 ALA A CA 2
ATOM 1223 C C . ALA A 1 14 ? 11.112 -3.340 -3.506 1.00 4.30 14 ALA A C 2
ATOM 1224 O O . ALA A 1 14 ? 10.404 -3.085 -4.459 1.00 4.43 14 ALA A O 2
ATOM 1231 N N . VAL A 1 15 ? 10.933 -2.749 -2.348 1.00 4.01 15 VAL A N 2
ATOM 1232 C CA . VAL A 1 15 ? 9.839 -1.739 -2.174 1.00 3.71 15 VAL A CA 2
ATOM 1233 C C . VAL A 1 15 ? 10.443 -0.336 -2.221 1.00 3.13 15 VAL A C 2
ATOM 1234 O O . VAL A 1 15 ? 11.395 -0.035 -1.528 1.00 3.40 15 VAL A O 2
ATOM 1247 N N . ASP A 1 16 ? 9.897 0.526 -3.040 1.00 2.67 16 ASP A N 2
ATOM 1248 C CA . ASP A 1 16 ? 10.430 1.920 -3.147 1.00 2.25 16 ASP A CA 2
ATOM 1249 C C . ASP A 1 16 ? 9.536 2.867 -2.347 1.00 2.00 16 ASP A C 2
ATOM 1250 O O . ASP A 1 16 ? 8.477 2.491 -1.883 1.00 2.47 16 ASP A O 2
ATOM 1259 N N . ALA A 1 17 ? 9.949 4.095 -2.181 1.00 1.74 17 ALA A N 2
ATOM 1260 C CA . ALA A 1 17 ? 9.114 5.062 -1.412 1.00 1.64 17 ALA A CA 2
ATOM 1261 C C . ALA A 1 17 ? 8.102 5.711 -2.357 1.00 1.34 17 ALA A C 2
ATOM 1262 O O . ALA A 1 17 ? 8.091 6.912 -2.541 1.00 1.86 17 ALA A O 2
ATOM 1269 N N . ASN A 1 18 ? 7.251 4.925 -2.959 1.00 0.95 18 ASN A N 2
ATOM 1270 C CA . ASN A 1 18 ? 6.238 5.496 -3.893 1.00 0.77 18 ASN A CA 2
ATOM 1271 C C . ASN A 1 18 ? 5.132 4.469 -4.143 1.00 0.65 18 ASN A C 2
ATOM 1272 O O . ASN A 1 18 ? 3.961 4.752 -3.986 1.00 1.18 18 ASN A O 2
ATOM 1283 N N . SER A 1 19 ? 5.494 3.277 -4.534 1.00 0.49 19 SER A N 2
ATOM 1284 C CA . SER A 1 19 ? 4.465 2.232 -4.796 1.00 0.33 19 SER A CA 2
ATOM 1285 C C . SER A 1 19 ? 3.703 1.924 -3.505 1.00 0.29 19 SER A C 2
ATOM 1286 O O . SER A 1 19 ? 2.505 1.719 -3.515 1.00 0.28 19 SER A O 2
ATOM 1294 N N . LEU A 1 20 ? 4.386 1.883 -2.392 1.00 0.31 20 LEU A N 2
ATOM 1295 C CA . LEU A 1 20 ? 3.694 1.581 -1.107 1.00 0.32 20 LEU A CA 2
ATOM 1296 C C . LEU A 1 20 ? 2.619 2.639 -0.845 1.00 0.25 20 LEU A C 2
ATOM 1297 O O . LEU A 1 20 ? 1.484 2.321 -0.554 1.00 0.23 20 LEU A O 2
ATOM 1313 N N . ALA A 1 21 ? 2.963 3.893 -0.940 1.00 0.24 21 ALA A N 2
ATOM 1314 C CA . ALA A 1 21 ? 1.954 4.954 -0.691 1.00 0.22 21 ALA A CA 2
ATOM 1315 C C . ALA A 1 21 ? 0.928 4.971 -1.825 1.00 0.18 21 ALA A C 2
ATOM 1316 O O . ALA A 1 21 ? -0.256 5.114 -1.600 1.00 0.19 21 ALA A O 2
ATOM 1323 N N . GLU A 1 22 ? 1.372 4.829 -3.041 1.00 0.18 22 GLU A N 2
ATOM 1324 C CA . GLU A 1 22 ? 0.423 4.843 -4.189 1.00 0.19 22 GLU A CA 2
ATOM 1325 C C . GLU A 1 22 ? -0.593 3.707 -4.042 1.00 0.18 22 GLU A C 2
ATOM 1326 O O . GLU A 1 22 ? -1.761 3.867 -4.337 1.00 0.21 22 GLU A O 2
ATOM 1338 N N . ALA A 1 23 ? -0.157 2.557 -3.606 1.00 0.18 23 ALA A N 2
ATOM 1339 C CA . ALA A 1 23 ? -1.101 1.414 -3.464 1.00 0.19 23 ALA A CA 2
ATOM 1340 C C . ALA A 1 23 ? -2.218 1.786 -2.491 1.00 0.15 23 ALA A C 2
ATOM 1341 O O . ALA A 1 23 ? -3.380 1.541 -2.748 1.00 0.16 23 ALA A O 2
ATOM 1348 N N . LYS A 1 24 ? -1.884 2.380 -1.381 1.00 0.15 24 LYS A N 2
ATOM 1349 C CA . LYS A 1 24 ? -2.943 2.766 -0.410 1.00 0.18 24 LYS A CA 2
ATOM 1350 C C . LYS A 1 24 ? -3.770 3.905 -1.008 1.00 0.19 24 LYS A C 2
ATOM 1351 O O . LYS A 1 24 ? -4.977 3.941 -0.880 1.00 0.26 24 LYS A O 2
ATOM 1370 N N . VAL A 1 25 ? -3.131 4.835 -1.669 1.00 0.19 25 VAL A N 2
ATOM 1371 C CA . VAL A 1 25 ? -3.889 5.964 -2.278 1.00 0.23 25 VAL A CA 2
ATOM 1372 C C . VAL A 1 25 ? -4.850 5.409 -3.336 1.00 0.24 25 VAL A C 2
ATOM 1373 O O . VAL A 1 25 ? -6.025 5.722 -3.344 1.00 0.27 25 VAL A O 2
ATOM 1386 N N . LEU A 1 26 ? -4.362 4.587 -4.229 1.00 0.22 26 LEU A N 2
ATOM 1387 C CA . LEU A 1 26 ? -5.254 4.016 -5.279 1.00 0.25 26 LEU A CA 2
ATOM 1388 C C . LEU A 1 26 ? -6.327 3.154 -4.612 1.00 0.23 26 LEU A C 2
ATOM 1389 O O . LEU A 1 26 ? -7.477 3.163 -5.001 1.00 0.28 26 LEU A O 2
ATOM 1405 N N . ALA A 1 27 ? -5.957 2.407 -3.608 1.00 0.18 27 ALA A N 2
ATOM 1406 C CA . ALA A 1 27 ? -6.951 1.541 -2.915 1.00 0.18 27 ALA A CA 2
ATOM 1407 C C . ALA A 1 27 ? -7.937 2.413 -2.134 1.00 0.16 27 ALA A C 2
ATOM 1408 O O . ALA A 1 27 ? -9.103 2.099 -2.025 1.00 0.19 27 ALA A O 2
ATOM 1415 N N . ASN A 1 28 ? -7.476 3.502 -1.582 1.00 0.15 28 ASN A N 2
ATOM 1416 C CA . ASN A 1 28 ? -8.383 4.392 -0.799 1.00 0.14 28 ASN A CA 2
ATOM 1417 C C . ASN A 1 28 ? -9.517 4.892 -1.699 1.00 0.15 28 ASN A C 2
ATOM 1418 O O . ASN A 1 28 ? -10.655 4.988 -1.282 1.00 0.18 28 ASN A O 2
ATOM 1429 N N . ARG A 1 29 ? -9.218 5.222 -2.927 1.00 0.18 29 ARG A N 2
ATOM 1430 C CA . ARG A 1 29 ? -10.281 5.726 -3.846 1.00 0.22 29 ARG A CA 2
ATOM 1431 C C . ARG A 1 29 ? -11.261 4.601 -4.201 1.00 0.19 29 ARG A C 2
ATOM 1432 O O . ARG A 1 29 ? -12.438 4.831 -4.379 1.00 0.21 29 ARG A O 2
ATOM 1453 N N . GLU A 1 30 ? -10.793 3.391 -4.328 1.00 0.21 30 GLU A N 2
ATOM 1454 C CA . GLU A 1 30 ? -11.722 2.282 -4.695 1.00 0.28 30 GLU A CA 2
ATOM 1455 C C . GLU A 1 30 ? -12.822 2.132 -3.647 1.00 0.27 30 GLU A C 2
ATOM 1456 O O . GLU A 1 30 ? -13.970 1.940 -3.975 1.00 0.33 30 GLU A O 2
ATOM 1468 N N . LEU A 1 31 ? -12.495 2.226 -2.395 1.00 0.23 31 LEU A N 2
ATOM 1469 C CA . LEU A 1 31 ? -13.553 2.085 -1.357 1.00 0.28 31 LEU A CA 2
ATOM 1470 C C . LEU A 1 31 ? -14.455 3.312 -1.421 1.00 0.32 31 LEU A C 2
ATOM 1471 O O . LEU A 1 31 ? -15.612 3.276 -1.053 1.00 0.43 31 LEU A O 2
ATOM 1487 N N . ASP A 1 32 ? -13.914 4.406 -1.874 1.00 0.28 32 ASP A N 2
ATOM 1488 C CA . ASP A 1 32 ? -14.703 5.659 -1.955 1.00 0.35 32 ASP A CA 2
ATOM 1489 C C . ASP A 1 32 ? -15.912 5.459 -2.872 1.00 0.42 32 ASP A C 2
ATOM 1490 O O . ASP A 1 32 ? -17.007 5.882 -2.555 1.00 0.54 32 ASP A O 2
ATOM 1499 N N . LYS A 1 33 ? -15.746 4.815 -4.000 1.00 0.38 33 LYS A N 2
ATOM 1500 C CA . LYS A 1 33 ? -16.925 4.608 -4.889 1.00 0.46 33 LYS A CA 2
ATOM 1501 C C . LYS A 1 33 ? -17.876 3.609 -4.224 1.00 0.42 33 LYS A C 2
ATOM 1502 O O . LYS A 1 33 ? -19.079 3.775 -4.247 1.00 0.46 33 LYS A O 2
ATOM 1521 N N . TYR A 1 34 ? -17.345 2.585 -3.612 1.00 0.36 34 TYR A N 2
ATOM 1522 C CA . TYR A 1 34 ? -18.219 1.594 -2.925 1.00 0.37 34 TYR A CA 2
ATOM 1523 C C . TYR A 1 34 ? -18.837 2.243 -1.681 1.00 0.33 34 TYR A C 2
ATOM 1524 O O . TYR A 1 34 ? -19.935 1.916 -1.278 1.00 0.55 34 TYR A O 2
ATOM 1542 N N . GLY A 1 35 ? -18.137 3.168 -1.072 1.00 0.24 35 GLY A N 2
ATOM 1543 C CA . GLY A 1 35 ? -18.676 3.852 0.145 1.00 0.31 35 GLY A CA 2
ATOM 1544 C C . GLY A 1 35 ? -18.218 3.119 1.409 1.00 0.31 35 GLY A C 2
ATOM 1545 O O . GLY A 1 35 ? -18.447 3.571 2.513 1.00 0.36 35 GLY A O 2
ATOM 1549 N N . VAL A 1 36 ? -17.573 1.992 1.262 1.00 0.33 36 VAL A N 2
ATOM 1550 C CA . VAL A 1 36 ? -17.102 1.233 2.455 1.00 0.38 36 VAL A CA 2
ATOM 1551 C C . VAL A 1 36 ? -15.702 1.712 2.849 1.00 0.42 36 VAL A C 2
ATOM 1552 O O . VAL A 1 36 ? -14.900 0.958 3.359 1.00 0.45 36 VAL A O 2
ATOM 1565 N N . SER A 1 37 ? -15.401 2.957 2.604 1.00 0.55 37 SER A N 2
ATOM 1566 C CA . SER A 1 37 ? -14.046 3.485 2.948 1.00 0.64 37 SER A CA 2
ATOM 1567 C C . SER A 1 37 ? -13.958 3.818 4.441 1.00 0.50 37 SER A C 2
ATOM 1568 O O . SER A 1 37 ? -13.252 3.169 5.181 1.00 0.93 37 SER A O 2
ATOM 1576 N N . ASP A 1 38 ? -14.663 4.847 4.851 1.00 0.43 38 ASP A N 2
ATOM 1577 C CA . ASP A 1 38 ? -14.666 5.333 6.277 1.00 0.37 38 ASP A CA 2
ATOM 1578 C C . ASP A 1 38 ? -13.775 4.499 7.211 1.00 0.54 38 ASP A C 2
ATOM 1579 O O . ASP A 1 38 ? -12.583 4.705 7.289 1.00 1.41 38 ASP A O 2
ATOM 1588 N N . TYR A 1 39 ? -14.345 3.586 7.941 1.00 0.42 39 TYR A N 2
ATOM 1589 C CA . TYR A 1 39 ? -13.527 2.776 8.892 1.00 0.33 39 TYR A CA 2
ATOM 1590 C C . TYR A 1 39 ? -12.436 1.997 8.148 1.00 0.25 39 TYR A C 2
ATOM 1591 O O . TYR A 1 39 ? -11.292 1.973 8.559 1.00 0.26 39 TYR A O 2
ATOM 1609 N N . TYR A 1 40 ? -12.778 1.342 7.079 1.00 0.25 40 TYR A N 2
ATOM 1610 C CA . TYR A 1 40 ? -11.760 0.544 6.335 1.00 0.23 40 TYR A CA 2
ATOM 1611 C C . TYR A 1 40 ? -10.668 1.450 5.747 1.00 0.19 40 TYR A C 2
ATOM 1612 O O . TYR A 1 40 ? -9.590 0.990 5.427 1.00 0.19 40 TYR A O 2
ATOM 1630 N N . LYS A 1 41 ? -10.926 2.721 5.582 1.00 0.18 41 LYS A N 2
ATOM 1631 C CA . LYS A 1 41 ? -9.882 3.606 4.994 1.00 0.17 41 LYS A CA 2
ATOM 1632 C C . LYS A 1 41 ? -8.740 3.761 6.002 1.00 0.16 41 LYS A C 2
ATOM 1633 O O . LYS A 1 41 ? -7.578 3.761 5.651 1.00 0.17 41 LYS A O 2
ATOM 1652 N N . ASN A 1 42 ? -9.073 3.890 7.254 1.00 0.19 42 ASN A N 2
ATOM 1653 C CA . ASN A 1 42 ? -8.023 4.042 8.291 1.00 0.21 42 ASN A CA 2
ATOM 1654 C C . ASN A 1 42 ? -7.233 2.739 8.405 1.00 0.18 42 ASN A C 2
ATOM 1655 O O . ASN A 1 42 ? -6.032 2.742 8.590 1.00 0.19 42 ASN A O 2
ATOM 1666 N N . LEU A 1 43 ? -7.902 1.626 8.299 1.00 0.16 43 LEU A N 2
ATOM 1667 C CA . LEU A 1 43 ? -7.195 0.321 8.404 1.00 0.16 43 LEU A CA 2
ATOM 1668 C C . LEU A 1 43 ? -6.138 0.226 7.301 1.00 0.14 43 LEU A C 2
ATOM 1669 O O . LEU A 1 43 ? -5.038 -0.238 7.526 1.00 0.17 43 LEU A O 2
ATOM 1685 N N . ILE A 1 44 ? -6.451 0.674 6.116 1.00 0.13 44 ILE A N 2
ATOM 1686 C CA . ILE A 1 44 ? -5.444 0.617 5.018 1.00 0.13 44 ILE A CA 2
ATOM 1687 C C . ILE A 1 44 ? -4.230 1.455 5.423 1.00 0.14 44 ILE A C 2
ATOM 1688 O O . ILE A 1 44 ? -3.096 1.068 5.222 1.00 0.15 44 ILE A O 2
ATOM 1704 N N . ASN A 1 45 ? -4.465 2.602 5.997 1.00 0.15 45 ASN A N 2
ATOM 1705 C CA . ASN A 1 45 ? -3.338 3.475 6.426 1.00 0.19 45 ASN A CA 2
ATOM 1706 C C . ASN A 1 45 ? -2.447 2.716 7.415 1.00 0.20 45 ASN A C 2
ATOM 1707 O O . ASN A 1 45 ? -1.257 2.949 7.497 1.00 0.28 45 ASN A O 2
ATOM 1718 N N . ASN A 1 46 ? -3.017 1.820 8.176 1.00 0.17 46 ASN A N 2
ATOM 1719 C CA . ASN A 1 46 ? -2.210 1.053 9.172 1.00 0.22 46 ASN A CA 2
ATOM 1720 C C . ASN A 1 46 ? -1.587 -0.180 8.506 1.00 0.24 46 ASN A C 2
ATOM 1721 O O . ASN A 1 46 ? -1.013 -1.025 9.164 1.00 0.27 46 ASN A O 2
ATOM 1732 N N . ALA A 1 47 ? -1.698 -0.296 7.210 1.00 0.24 47 ALA A N 2
ATOM 1733 C CA . ALA A 1 47 ? -1.115 -1.482 6.513 1.00 0.30 47 ALA A CA 2
ATOM 1734 C C . ALA A 1 47 ? 0.397 -1.542 6.752 1.00 0.51 47 ALA A C 2
ATOM 1735 O O . ALA A 1 47 ? 1.091 -0.552 6.625 1.00 1.49 47 ALA A O 2
ATOM 1742 N N . LYS A 1 48 ? 0.912 -2.703 7.092 1.00 0.60 48 LYS A N 2
ATOM 1743 C CA . LYS A 1 48 ? 2.384 -2.851 7.337 1.00 0.53 48 LYS A CA 2
ATOM 1744 C C . LYS A 1 48 ? 3.006 -3.737 6.252 1.00 0.42 48 LYS A C 2
ATOM 1745 O O . LYS A 1 48 ? 4.212 -3.844 6.149 1.00 0.51 48 LYS A O 2
ATOM 1764 N N . THR A 1 49 ? 2.193 -4.373 5.441 1.00 0.35 49 THR A N 2
ATOM 1765 C CA . THR A 1 49 ? 2.730 -5.257 4.352 1.00 0.42 49 THR A CA 2
ATOM 1766 C C . THR A 1 49 ? 2.045 -4.910 3.026 1.00 0.62 49 THR A C 2
ATOM 1767 O O . THR A 1 49 ? 0.868 -4.617 2.984 1.00 1.59 49 THR A O 2
ATOM 1778 N N . VAL A 1 50 ? 2.776 -4.943 1.943 1.00 0.44 50 VAL A N 2
ATOM 1779 C CA . VAL A 1 50 ? 2.172 -4.616 0.616 1.00 0.33 50 VAL A CA 2
ATOM 1780 C C . VAL A 1 50 ? 1.165 -5.701 0.237 1.00 0.37 50 VAL A C 2
ATOM 1781 O O . VAL A 1 50 ? 0.091 -5.422 -0.256 1.00 0.40 50 VAL A O 2
ATOM 1794 N N . GLU A 1 51 ? 1.507 -6.939 0.461 1.00 0.43 51 GLU A N 2
ATOM 1795 C CA . GLU A 1 51 ? 0.569 -8.036 0.110 1.00 0.53 51 GLU A CA 2
ATOM 1796 C C . GLU A 1 51 ? -0.715 -7.833 0.902 1.00 0.49 51 GLU A C 2
ATOM 1797 O O . GLU A 1 51 ? -1.808 -8.016 0.403 1.00 0.62 51 GLU A O 2
ATOM 1809 N N . GLY A 1 52 ? -0.585 -7.439 2.133 1.00 0.40 52 GLY A N 2
ATOM 1810 C CA . GLY A 1 52 ? -1.786 -7.201 2.970 1.00 0.41 52 GLY A CA 2
ATOM 1811 C C . GLY A 1 52 ? -2.630 -6.088 2.345 1.00 0.31 52 GLY A C 2
ATOM 1812 O O . GLY A 1 52 ? -3.842 -6.110 2.414 1.00 0.35 52 GLY A O 2
ATOM 1816 N N . VAL A 1 53 ? -2.006 -5.105 1.744 1.00 0.22 53 VAL A N 2
ATOM 1817 C CA . VAL A 1 53 ? -2.805 -3.997 1.137 1.00 0.15 53 VAL A CA 2
ATOM 1818 C C . VAL A 1 53 ? -3.722 -4.556 0.041 1.00 0.14 53 VAL A C 2
ATOM 1819 O O . VAL A 1 53 ? -4.905 -4.282 0.015 1.00 0.17 53 VAL A O 2
ATOM 1832 N N . LYS A 1 54 ? -3.190 -5.329 -0.865 1.00 0.18 54 LYS A N 2
ATOM 1833 C CA . LYS A 1 54 ? -4.039 -5.891 -1.957 1.00 0.21 54 LYS A CA 2
ATOM 1834 C C . LYS A 1 54 ? -4.905 -7.040 -1.429 1.00 0.20 54 LYS A C 2
ATOM 1835 O O . LYS A 1 54 ? -6.037 -7.211 -1.837 1.00 0.21 54 LYS A O 2
ATOM 1854 N N . ALA A 1 55 ? -4.383 -7.832 -0.535 1.00 0.22 55 ALA A N 2
ATOM 1855 C CA . ALA A 1 55 ? -5.175 -8.972 0.006 1.00 0.23 55 ALA A CA 2
ATOM 1856 C C . ALA A 1 55 ? -6.312 -8.447 0.886 1.00 0.20 55 ALA A C 2
ATOM 1857 O O . ALA A 1 55 ? -7.409 -8.967 0.880 1.00 0.19 55 ALA A O 2
ATOM 1864 N N . LEU A 1 56 ? -6.055 -7.426 1.647 1.00 0.20 56 LEU A N 2
ATOM 1865 C CA . LEU A 1 56 ? -7.115 -6.867 2.527 1.00 0.21 56 LEU A CA 2
ATOM 1866 C C . LEU A 1 56 ? -8.280 -6.411 1.651 1.00 0.18 56 LEU A C 2
ATOM 1867 O O . LEU A 1 56 ? -9.426 -6.718 1.908 1.00 0.19 56 LEU A O 2
ATOM 1883 N N . ILE A 1 57 ? -7.987 -5.688 0.606 1.00 0.16 57 ILE A N 2
ATOM 1884 C CA . ILE A 1 57 ? -9.063 -5.218 -0.306 1.00 0.17 57 ILE A CA 2
ATOM 1885 C C . ILE A 1 57 ? -9.773 -6.433 -0.892 1.00 0.17 57 ILE A C 2
ATOM 1886 O O . ILE A 1 57 ? -10.972 -6.432 -1.081 1.00 0.20 57 ILE A O 2
ATOM 1902 N N . ASP A 1 58 ? -9.039 -7.469 -1.194 1.00 0.16 58 ASP A N 2
ATOM 1903 C CA . ASP A 1 58 ? -9.689 -8.674 -1.781 1.00 0.19 58 ASP A CA 2
ATOM 1904 C C . ASP A 1 58 ? -10.726 -9.204 -0.792 1.00 0.19 58 ASP A C 2
ATOM 1905 O O . ASP A 1 58 ? -11.809 -9.605 -1.169 1.00 0.22 58 ASP A O 2
ATOM 1914 N N . GLU A 1 59 ? -10.410 -9.190 0.474 1.00 0.18 59 GLU A N 2
ATOM 1915 C CA . GLU A 1 59 ? -11.381 -9.671 1.489 1.00 0.21 59 GLU A CA 2
ATOM 1916 C C . GLU A 1 59 ? -12.532 -8.672 1.580 1.00 0.24 59 GLU A C 2
ATOM 1917 O O . GLU A 1 59 ? -13.683 -9.039 1.712 1.00 0.30 59 GLU A O 2
ATOM 1929 N N . ILE A 1 60 ? -12.224 -7.404 1.519 1.00 0.23 60 ILE A N 2
ATOM 1930 C CA . ILE A 1 60 ? -13.292 -6.374 1.613 1.00 0.27 60 ILE A CA 2
ATOM 1931 C C . ILE A 1 60 ? -14.155 -6.404 0.352 1.00 0.28 60 ILE A C 2
ATOM 1932 O O . ILE A 1 60 ? -15.366 -6.336 0.417 1.00 0.33 60 ILE A O 2
ATOM 1948 N N . LEU A 1 61 ? -13.547 -6.516 -0.798 1.00 0.25 61 LEU A N 2
ATOM 1949 C CA . LEU A 1 61 ? -14.346 -6.562 -2.054 1.00 0.30 61 LEU A CA 2
ATOM 1950 C C . LEU A 1 61 ? -15.100 -7.890 -2.113 1.00 0.33 61 LEU A C 2
ATOM 1951 O O . LEU A 1 61 ? -16.171 -7.984 -2.675 1.00 0.46 61 LEU A O 2
ATOM 1967 N N . ALA A 1 62 ? -14.548 -8.919 -1.536 1.00 0.28 62 ALA A N 2
ATOM 1968 C CA . ALA A 1 62 ? -15.233 -10.239 -1.560 1.00 0.32 62 ALA A CA 2
ATOM 1969 C C . ALA A 1 62 ? -16.555 -10.149 -0.794 1.00 0.37 62 ALA A C 2
ATOM 1970 O O . ALA A 1 62 ? -17.445 -10.951 -0.988 1.00 0.48 62 ALA A O 2
ATOM 1977 N N . ALA A 1 63 ? -16.686 -9.181 0.086 1.00 0.41 63 ALA A N 2
ATOM 1978 C CA . ALA A 1 63 ? -17.949 -9.039 0.884 1.00 0.50 63 ALA A CA 2
ATOM 1979 C C . ALA A 1 63 ? -18.470 -7.600 0.804 1.00 0.70 63 ALA A C 2
ATOM 1980 O O . ALA A 1 63 ? -18.873 -7.028 1.797 1.00 1.15 63 ALA A O 2
ATOM 1987 N N . LEU A 1 64 ? -18.480 -7.009 -0.361 1.00 0.59 64 LEU A N 2
ATOM 1988 C CA . LEU A 1 64 ? -18.995 -5.613 -0.468 1.00 0.85 64 LEU A CA 2
ATOM 1989 C C . LEU A 1 64 ? -20.519 -5.644 -0.246 1.00 1.41 64 LEU A C 2
ATOM 1990 O O . LEU A 1 64 ? -21.160 -6.622 -0.573 1.00 1.62 64 LEU A O 2
ATOM 2006 N N . PRO A 1 65 ? -21.116 -4.596 0.290 1.00 1.85 65 PRO A N 2
ATOM 2007 C CA . PRO A 1 65 ? -22.592 -4.594 0.506 1.00 2.43 65 PRO A CA 2
ATOM 2008 C C . PRO A 1 65 ? -23.364 -4.760 -0.812 1.00 2.62 65 PRO A C 2
ATOM 2009 O O . PRO A 1 65 ? -23.290 -3.863 -1.636 1.00 2.81 65 PRO A O 2
ATOM 2021 N N . MET A 1 1 ? 28.076 20.394 -1.836 1.00 21.30 1 MET A N 3
ATOM 2022 C CA . MET A 1 1 ? 26.707 19.850 -2.062 1.00 21.02 1 MET A CA 3
ATOM 2023 C C . MET A 1 1 ? 26.473 18.647 -1.141 1.00 20.37 1 MET A C 3
ATOM 2024 O O . MET A 1 1 ? 25.474 17.962 -1.244 1.00 20.39 1 MET A O 3
ATOM 2040 N N . LYS A 1 2 ? 27.379 18.388 -0.238 1.00 19.90 2 LYS A N 3
ATOM 2041 C CA . LYS A 1 2 ? 27.196 17.234 0.689 1.00 19.38 2 LYS A CA 3
ATOM 2042 C C . LYS A 1 2 ? 26.003 17.516 1.607 1.00 18.83 2 LYS A C 3
ATOM 2043 O O . LYS A 1 2 ? 25.805 18.627 2.058 1.00 18.89 2 LYS A O 3
ATOM 2062 N N . ALA A 1 3 ? 25.205 16.520 1.883 1.00 18.43 3 ALA A N 3
ATOM 2063 C CA . ALA A 1 3 ? 24.023 16.726 2.770 1.00 18.03 3 ALA A CA 3
ATOM 2064 C C . ALA A 1 3 ? 24.431 16.492 4.225 1.00 17.59 3 ALA A C 3
ATOM 2065 O O . ALA A 1 3 ? 25.596 16.335 4.536 1.00 17.73 3 ALA A O 3
ATOM 2072 N N . ILE A 1 4 ? 23.474 16.476 5.118 1.00 17.22 4 ILE A N 3
ATOM 2073 C CA . ILE A 1 4 ? 23.774 16.264 6.570 1.00 16.95 4 ILE A CA 3
ATOM 2074 C C . ILE A 1 4 ? 23.259 14.885 7.000 1.00 16.44 4 ILE A C 3
ATOM 2075 O O . ILE A 1 4 ? 23.917 13.880 6.812 1.00 16.48 4 ILE A O 3
ATOM 2091 N N . PHE A 1 5 ? 22.095 14.833 7.588 1.00 16.11 5 PHE A N 3
ATOM 2092 C CA . PHE A 1 5 ? 21.541 13.525 8.045 1.00 15.78 5 PHE A CA 3
ATOM 2093 C C . PHE A 1 5 ? 21.217 12.631 6.846 1.00 15.39 5 PHE A C 3
ATOM 2094 O O . PHE A 1 5 ? 21.409 11.432 6.890 1.00 15.53 5 PHE A O 3
ATOM 2111 N N . VAL A 1 6 ? 20.720 13.191 5.779 1.00 15.04 6 VAL A N 3
ATOM 2112 C CA . VAL A 1 6 ? 20.383 12.351 4.594 1.00 14.79 6 VAL A CA 3
ATOM 2113 C C . VAL A 1 6 ? 21.664 12.035 3.815 1.00 14.55 6 VAL A C 3
ATOM 2114 O O . VAL A 1 6 ? 22.240 12.891 3.172 1.00 14.58 6 VAL A O 3
ATOM 2127 N N . LEU A 1 7 ? 22.118 10.808 3.870 1.00 14.47 7 LEU A N 3
ATOM 2128 C CA . LEU A 1 7 ? 23.364 10.439 3.138 1.00 14.40 7 LEU A CA 3
ATOM 2129 C C . LEU A 1 7 ? 23.408 8.918 2.941 1.00 13.90 7 LEU A C 3
ATOM 2130 O O . LEU A 1 7 ? 23.778 8.429 1.893 1.00 13.91 7 LEU A O 3
ATOM 2146 N N . ASN A 1 8 ? 23.034 8.167 3.943 1.00 13.63 8 ASN A N 3
ATOM 2147 C CA . ASN A 1 8 ? 23.068 6.679 3.816 1.00 13.29 8 ASN A CA 3
ATOM 2148 C C . ASN A 1 8 ? 22.187 6.236 2.647 1.00 12.82 8 ASN A C 3
ATOM 2149 O O . ASN A 1 8 ? 21.002 6.501 2.612 1.00 12.84 8 ASN A O 3
ATOM 2160 N N . ALA A 1 9 ? 22.762 5.555 1.693 1.00 12.57 9 ALA A N 3
ATOM 2161 C CA . ALA A 1 9 ? 21.968 5.080 0.524 1.00 12.28 9 ALA A CA 3
ATOM 2162 C C . ALA A 1 9 ? 21.020 3.963 0.964 1.00 11.84 9 ALA A C 3
ATOM 2163 O O . ALA A 1 9 ? 19.888 3.887 0.532 1.00 12.04 9 ALA A O 3
ATOM 2170 N N . GLN A 1 10 ? 21.483 3.089 1.816 1.00 11.42 10 GLN A N 3
ATOM 2171 C CA . GLN A 1 10 ? 20.622 1.965 2.283 1.00 11.16 10 GLN A CA 3
ATOM 2172 C C . GLN A 1 10 ? 19.473 2.517 3.130 1.00 10.55 10 GLN A C 3
ATOM 2173 O O . GLN A 1 10 ? 19.653 3.422 3.920 1.00 10.61 10 GLN A O 3
ATOM 2187 N N . HIS A 1 11 ? 18.294 1.978 2.974 1.00 10.17 11 HIS A N 3
ATOM 2188 C CA . HIS A 1 11 ? 17.139 2.473 3.775 1.00 9.77 11 HIS A CA 3
ATOM 2189 C C . HIS A 1 11 ? 16.046 1.396 3.799 1.00 9.16 11 HIS A C 3
ATOM 2190 O O . HIS A 1 11 ? 16.051 0.479 3.002 1.00 9.25 11 HIS A O 3
ATOM 2204 N N . ASP A 1 12 ? 15.113 1.497 4.708 1.00 8.78 12 ASP A N 3
ATOM 2205 C CA . ASP A 1 12 ? 14.025 0.477 4.781 1.00 8.41 12 ASP A CA 3
ATOM 2206 C C . ASP A 1 12 ? 13.224 0.467 3.478 1.00 7.70 12 ASP A C 3
ATOM 2207 O O . ASP A 1 12 ? 12.831 -0.572 2.987 1.00 7.84 12 ASP A O 3
ATOM 2216 N N . GLU A 1 13 ? 12.966 1.616 2.922 1.00 7.20 13 GLU A N 3
ATOM 2217 C CA . GLU A 1 13 ? 12.175 1.675 1.662 1.00 6.75 13 GLU A CA 3
ATOM 2218 C C . GLU A 1 13 ? 12.893 0.895 0.559 1.00 5.96 13 GLU A C 3
ATOM 2219 O O . GLU A 1 13 ? 14.102 0.942 0.432 1.00 6.13 13 GLU A O 3
ATOM 2231 N N . ALA A 1 14 ? 12.152 0.173 -0.240 1.00 5.44 14 ALA A N 3
ATOM 2232 C CA . ALA A 1 14 ? 12.777 -0.617 -1.338 1.00 4.96 14 ALA A CA 3
ATOM 2233 C C . ALA A 1 14 ? 13.324 0.333 -2.404 1.00 4.30 14 ALA A C 3
ATOM 2234 O O . ALA A 1 14 ? 13.686 1.457 -2.123 1.00 4.43 14 ALA A O 3
ATOM 2241 N N . VAL A 1 15 ? 13.390 -0.112 -3.627 1.00 4.01 15 VAL A N 3
ATOM 2242 C CA . VAL A 1 15 ? 13.918 0.770 -4.704 1.00 3.71 15 VAL A CA 3
ATOM 2243 C C . VAL A 1 15 ? 12.919 1.901 -4.969 1.00 3.13 15 VAL A C 3
ATOM 2244 O O . VAL A 1 15 ? 13.304 3.029 -5.201 1.00 3.40 15 VAL A O 3
ATOM 2257 N N . ASP A 1 16 ? 11.639 1.610 -4.932 1.00 2.67 16 ASP A N 3
ATOM 2258 C CA . ASP A 1 16 ? 10.607 2.674 -5.175 1.00 2.25 16 ASP A CA 3
ATOM 2259 C C . ASP A 1 16 ? 9.551 2.628 -4.066 1.00 2.00 16 ASP A C 3
ATOM 2260 O O . ASP A 1 16 ? 8.894 1.627 -3.860 1.00 2.47 16 ASP A O 3
ATOM 2269 N N . ALA A 1 17 ? 9.380 3.709 -3.349 1.00 1.74 17 ALA A N 3
ATOM 2270 C CA . ALA A 1 17 ? 8.362 3.735 -2.252 1.00 1.64 17 ALA A CA 3
ATOM 2271 C C . ALA A 1 17 ? 7.028 4.251 -2.797 1.00 1.34 17 ALA A C 3
ATOM 2272 O O . ALA A 1 17 ? 6.010 4.187 -2.136 1.00 1.86 17 ALA A O 3
ATOM 2279 N N . ASN A 1 18 ? 7.030 4.772 -3.992 1.00 0.95 18 ASN A N 3
ATOM 2280 C CA . ASN A 1 18 ? 5.767 5.306 -4.583 1.00 0.77 18 ASN A CA 3
ATOM 2281 C C . ASN A 1 18 ? 4.718 4.193 -4.684 1.00 0.65 18 ASN A C 3
ATOM 2282 O O . ASN A 1 18 ? 3.549 4.403 -4.423 1.00 1.18 18 ASN A O 3
ATOM 2293 N N . SER A 1 19 ? 5.124 3.016 -5.073 1.00 0.49 19 SER A N 3
ATOM 2294 C CA . SER A 1 19 ? 4.154 1.890 -5.205 1.00 0.33 19 SER A CA 3
ATOM 2295 C C . SER A 1 19 ? 3.488 1.611 -3.856 1.00 0.29 19 SER A C 3
ATOM 2296 O O . SER A 1 19 ? 2.290 1.417 -3.772 1.00 0.28 19 SER A O 3
ATOM 2304 N N . LEU A 1 20 ? 4.252 1.590 -2.800 1.00 0.31 20 LEU A N 3
ATOM 2305 C CA . LEU A 1 20 ? 3.658 1.326 -1.460 1.00 0.32 20 LEU A CA 3
ATOM 2306 C C . LEU A 1 20 ? 2.621 2.406 -1.155 1.00 0.25 20 LEU A C 3
ATOM 2307 O O . LEU A 1 20 ? 1.505 2.121 -0.771 1.00 0.23 20 LEU A O 3
ATOM 2323 N N . ALA A 1 21 ? 2.988 3.645 -1.319 1.00 0.24 21 ALA A N 3
ATOM 2324 C CA . ALA A 1 21 ? 2.040 4.751 -1.034 1.00 0.22 21 ALA A CA 3
ATOM 2325 C C . ALA A 1 21 ? 0.943 4.817 -2.107 1.00 0.18 21 ALA A C 3
ATOM 2326 O O . ALA A 1 21 ? -0.215 5.022 -1.807 1.00 0.19 21 ALA A O 3
ATOM 2333 N N . GLU A 1 22 ? 1.298 4.660 -3.353 1.00 0.18 22 GLU A N 3
ATOM 2334 C CA . GLU A 1 22 ? 0.272 4.730 -4.437 1.00 0.19 22 GLU A CA 3
ATOM 2335 C C . GLU A 1 22 ? -0.763 3.626 -4.244 1.00 0.18 22 GLU A C 3
ATOM 2336 O O . GLU A 1 22 ? -1.944 3.830 -4.447 1.00 0.21 22 GLU A O 3
ATOM 2348 N N . ALA A 1 23 ? -0.336 2.457 -3.863 1.00 0.18 23 ALA A N 3
ATOM 2349 C CA . ALA A 1 23 ? -1.306 1.345 -3.671 1.00 0.19 23 ALA A CA 3
ATOM 2350 C C . ALA A 1 23 ? -2.326 1.760 -2.611 1.00 0.15 23 ALA A C 3
ATOM 2351 O O . ALA A 1 23 ? -3.511 1.527 -2.750 1.00 0.16 23 ALA A O 3
ATOM 2358 N N . LYS A 1 24 ? -1.877 2.385 -1.560 1.00 0.15 24 LYS A N 3
ATOM 2359 C CA . LYS A 1 24 ? -2.819 2.827 -0.496 1.00 0.18 24 LYS A CA 3
ATOM 2360 C C . LYS A 1 24 ? -3.694 3.964 -1.031 1.00 0.19 24 LYS A C 3
ATOM 2361 O O . LYS A 1 24 ? -4.876 4.034 -0.755 1.00 0.26 24 LYS A O 3
ATOM 2380 N N . VAL A 1 25 ? -3.120 4.863 -1.787 1.00 0.19 25 VAL A N 3
ATOM 2381 C CA . VAL A 1 25 ? -3.914 6.002 -2.331 1.00 0.23 25 VAL A CA 3
ATOM 2382 C C . VAL A 1 25 ? -4.970 5.476 -3.303 1.00 0.24 25 VAL A C 3
ATOM 2383 O O . VAL A 1 25 ? -6.132 5.811 -3.212 1.00 0.27 25 VAL A O 3
ATOM 2396 N N . LEU A 1 26 ? -4.570 4.659 -4.234 1.00 0.22 26 LEU A N 3
ATOM 2397 C CA . LEU A 1 26 ? -5.546 4.115 -5.218 1.00 0.25 26 LEU A CA 3
ATOM 2398 C C . LEU A 1 26 ? -6.543 3.208 -4.500 1.00 0.23 26 LEU A C 3
ATOM 2399 O O . LEU A 1 26 ? -7.722 3.208 -4.794 1.00 0.28 26 LEU A O 3
ATOM 2415 N N . ALA A 1 27 ? -6.081 2.429 -3.566 1.00 0.18 27 ALA A N 3
ATOM 2416 C CA . ALA A 1 27 ? -7.000 1.518 -2.834 1.00 0.18 27 ALA A CA 3
ATOM 2417 C C . ALA A 1 27 ? -7.974 2.335 -1.976 1.00 0.16 27 ALA A C 3
ATOM 2418 O O . ALA A 1 27 ? -9.142 2.017 -1.875 1.00 0.19 27 ALA A O 3
ATOM 2425 N N . ASN A 1 28 ? -7.500 3.377 -1.349 1.00 0.15 28 ASN A N 3
ATOM 2426 C CA . ASN A 1 28 ? -8.391 4.208 -0.488 1.00 0.14 28 ASN A CA 3
ATOM 2427 C C . ASN A 1 28 ? -9.540 4.796 -1.317 1.00 0.15 28 ASN A C 3
ATOM 2428 O O . ASN A 1 28 ? -10.669 4.863 -0.870 1.00 0.18 28 ASN A O 3
ATOM 2439 N N . ARG A 1 29 ? -9.261 5.230 -2.516 1.00 0.18 29 ARG A N 3
ATOM 2440 C CA . ARG A 1 29 ? -10.333 5.827 -3.370 1.00 0.22 29 ARG A CA 3
ATOM 2441 C C . ARG A 1 29 ? -11.388 4.773 -3.718 1.00 0.19 29 ARG A C 3
ATOM 2442 O O . ARG A 1 29 ? -12.560 5.075 -3.829 1.00 0.21 29 ARG A O 3
ATOM 2463 N N . GLU A 1 30 ? -10.989 3.548 -3.912 1.00 0.21 30 GLU A N 3
ATOM 2464 C CA . GLU A 1 30 ? -11.983 2.498 -4.274 1.00 0.28 30 GLU A CA 3
ATOM 2465 C C . GLU A 1 30 ? -13.036 2.372 -3.170 1.00 0.27 30 GLU A C 3
ATOM 2466 O O . GLU A 1 30 ? -14.210 2.217 -3.441 1.00 0.33 30 GLU A O 3
ATOM 2478 N N . LEU A 1 31 ? -12.638 2.445 -1.930 1.00 0.23 31 LEU A N 3
ATOM 2479 C CA . LEU A 1 31 ? -13.639 2.332 -0.826 1.00 0.28 31 LEU A CA 3
ATOM 2480 C C . LEU A 1 31 ? -14.650 3.462 -0.985 1.00 0.32 31 LEU A C 3
ATOM 2481 O O . LEU A 1 31 ? -15.847 3.262 -0.995 1.00 0.43 31 LEU A O 3
ATOM 2497 N N . ASP A 1 32 ? -14.146 4.651 -1.124 1.00 0.28 32 ASP A N 3
ATOM 2498 C CA . ASP A 1 32 ? -15.015 5.837 -1.304 1.00 0.35 32 ASP A CA 3
ATOM 2499 C C . ASP A 1 32 ? -15.855 5.653 -2.569 1.00 0.42 32 ASP A C 3
ATOM 2500 O O . ASP A 1 32 ? -17.019 5.996 -2.614 1.00 0.54 32 ASP A O 3
ATOM 2509 N N . LYS A 1 33 ? -15.261 5.122 -3.600 1.00 0.38 33 LYS A N 3
ATOM 2510 C CA . LYS A 1 33 ? -16.003 4.917 -4.874 1.00 0.46 33 LYS A CA 3
ATOM 2511 C C . LYS A 1 33 ? -17.199 3.992 -4.624 1.00 0.42 33 LYS A C 3
ATOM 2512 O O . LYS A 1 33 ? -18.313 4.291 -5.005 1.00 0.46 33 LYS A O 3
ATOM 2531 N N . TYR A 1 34 ? -16.983 2.877 -3.980 1.00 0.36 34 TYR A N 3
ATOM 2532 C CA . TYR A 1 34 ? -18.117 1.949 -3.703 1.00 0.37 34 TYR A CA 3
ATOM 2533 C C . TYR A 1 34 ? -19.050 2.572 -2.660 1.00 0.33 34 TYR A C 3
ATOM 2534 O O . TYR A 1 34 ? -20.256 2.466 -2.755 1.00 0.55 34 TYR A O 3
ATOM 2552 N N . GLY A 1 35 ? -18.495 3.222 -1.665 1.00 0.24 35 GLY A N 3
ATOM 2553 C CA . GLY A 1 35 ? -19.336 3.861 -0.600 1.00 0.31 35 GLY A CA 3
ATOM 2554 C C . GLY A 1 35 ? -19.171 3.092 0.714 1.00 0.31 35 GLY A C 3
ATOM 2555 O O . GLY A 1 35 ? -20.046 3.089 1.557 1.00 0.36 35 GLY A O 3
ATOM 2559 N N . VAL A 1 36 ? -18.053 2.445 0.896 1.00 0.33 36 VAL A N 3
ATOM 2560 C CA . VAL A 1 36 ? -17.826 1.680 2.158 1.00 0.38 36 VAL A CA 3
ATOM 2561 C C . VAL A 1 36 ? -17.568 2.663 3.307 1.00 0.42 36 VAL A C 3
ATOM 2562 O O . VAL A 1 36 ? -17.332 3.835 3.090 1.00 0.45 36 VAL A O 3
ATOM 2575 N N . SER A 1 37 ? -17.614 2.196 4.525 1.00 0.55 37 SER A N 3
ATOM 2576 C CA . SER A 1 37 ? -17.374 3.105 5.680 1.00 0.64 37 SER A CA 3
ATOM 2577 C C . SER A 1 37 ? -15.972 3.712 5.569 1.00 0.50 37 SER A C 3
ATOM 2578 O O . SER A 1 37 ? -15.117 3.203 4.872 1.00 0.93 37 SER A O 3
ATOM 2586 N N . ASP A 1 38 ? -15.734 4.806 6.244 1.00 0.43 38 ASP A N 3
ATOM 2587 C CA . ASP A 1 38 ? -14.394 5.463 6.175 1.00 0.37 38 ASP A CA 3
ATOM 2588 C C . ASP A 1 38 ? -13.475 4.887 7.256 1.00 0.54 38 ASP A C 3
ATOM 2589 O O . ASP A 1 38 ? -12.432 5.430 7.547 1.00 1.41 38 ASP A O 3
ATOM 2598 N N . TYR A 1 39 ? -13.854 3.794 7.856 1.00 0.42 39 TYR A N 3
ATOM 2599 C CA . TYR A 1 39 ? -12.995 3.186 8.914 1.00 0.33 39 TYR A CA 3
ATOM 2600 C C . TYR A 1 39 ? -11.902 2.321 8.265 1.00 0.25 39 TYR A C 3
ATOM 2601 O O . TYR A 1 39 ? -10.749 2.364 8.648 1.00 0.26 39 TYR A O 3
ATOM 2619 N N . TYR A 1 40 ? -12.268 1.521 7.301 1.00 0.25 40 TYR A N 3
ATOM 2620 C CA . TYR A 1 40 ? -11.277 0.625 6.631 1.00 0.23 40 TYR A CA 3
ATOM 2621 C C . TYR A 1 40 ? -10.167 1.433 5.952 1.00 0.19 40 TYR A C 3
ATOM 2622 O O . TYR A 1 40 ? -9.037 0.993 5.878 1.00 0.19 40 TYR A O 3
ATOM 2640 N N . LYS A 1 41 ? -10.463 2.596 5.443 1.00 0.18 41 LYS A N 3
ATOM 2641 C CA . LYS A 1 41 ? -9.402 3.383 4.766 1.00 0.17 41 LYS A CA 3
ATOM 2642 C C . LYS A 1 41 ? -8.296 3.661 5.778 1.00 0.16 41 LYS A C 3
ATOM 2643 O O . LYS A 1 41 ? -7.123 3.599 5.472 1.00 0.17 41 LYS A O 3
ATOM 2662 N N . ASN A 1 42 ? -8.672 3.957 6.988 1.00 0.19 42 ASN A N 3
ATOM 2663 C CA . ASN A 1 42 ? -7.653 4.228 8.026 1.00 0.21 42 ASN A CA 3
ATOM 2664 C C . ASN A 1 42 ? -6.820 2.965 8.247 1.00 0.18 42 ASN A C 3
ATOM 2665 O O . ASN A 1 42 ? -5.619 3.021 8.420 1.00 0.19 42 ASN A O 3
ATOM 2676 N N . LEU A 1 43 ? -7.456 1.825 8.245 1.00 0.16 43 LEU A N 3
ATOM 2677 C CA . LEU A 1 43 ? -6.712 0.552 8.457 1.00 0.16 43 LEU A CA 3
ATOM 2678 C C . LEU A 1 43 ? -5.658 0.390 7.356 1.00 0.14 43 LEU A C 3
ATOM 2679 O O . LEU A 1 43 ? -4.530 0.024 7.616 1.00 0.17 43 LEU A O 3
ATOM 2695 N N . ILE A 1 44 ? -6.009 0.674 6.128 1.00 0.13 44 ILE A N 3
ATOM 2696 C CA . ILE A 1 44 ? -5.018 0.554 5.018 1.00 0.13 44 ILE A CA 3
ATOM 2697 C C . ILE A 1 44 ? -3.841 1.495 5.279 1.00 0.14 44 ILE A C 3
ATOM 2698 O O . ILE A 1 44 ? -2.697 1.153 5.044 1.00 0.15 44 ILE A O 3
ATOM 2714 N N . ASN A 1 45 ? -4.107 2.674 5.762 1.00 0.15 45 ASN A N 3
ATOM 2715 C CA . ASN A 1 45 ? -3.000 3.629 6.035 1.00 0.19 45 ASN A CA 3
ATOM 2716 C C . ASN A 1 45 ? -2.147 3.086 7.182 1.00 0.20 45 ASN A C 3
ATOM 2717 O O . ASN A 1 45 ? -1.004 3.461 7.352 1.00 0.28 45 ASN A O 3
ATOM 2728 N N . ASN A 1 46 ? -2.696 2.198 7.971 1.00 0.17 46 ASN A N 3
ATOM 2729 C CA . ASN A 1 46 ? -1.928 1.614 9.116 1.00 0.22 46 ASN A CA 3
ATOM 2730 C C . ASN A 1 46 ? -1.384 0.235 8.724 1.00 0.24 46 ASN A C 3
ATOM 2731 O O . ASN A 1 46 ? -0.851 -0.486 9.546 1.00 0.27 46 ASN A O 3
ATOM 2742 N N . ALA A 1 47 ? -1.516 -0.143 7.481 1.00 0.24 47 ALA A N 3
ATOM 2743 C CA . ALA A 1 47 ? -1.008 -1.478 7.048 1.00 0.30 47 ALA A CA 3
ATOM 2744 C C . ALA A 1 47 ? 0.509 -1.546 7.250 1.00 0.51 47 ALA A C 3
ATOM 2745 O O . ALA A 1 47 ? 1.229 -0.619 6.937 1.00 1.49 47 ALA A O 3
ATOM 2752 N N . LYS A 1 48 ? 1.001 -2.643 7.770 1.00 0.60 48 LYS A N 3
ATOM 2753 C CA . LYS A 1 48 ? 2.475 -2.780 7.990 1.00 0.53 48 LYS A CA 3
ATOM 2754 C C . LYS A 1 48 ? 3.126 -3.414 6.754 1.00 0.42 48 LYS A C 3
ATOM 2755 O O . LYS A 1 48 ? 4.329 -3.578 6.694 1.00 0.51 48 LYS A O 3
ATOM 2774 N N . THR A 1 49 ? 2.350 -3.765 5.765 1.00 0.35 49 THR A N 3
ATOM 2775 C CA . THR A 1 49 ? 2.942 -4.376 4.540 1.00 0.42 49 THR A CA 3
ATOM 2776 C C . THR A 1 49 ? 1.965 -4.244 3.368 1.00 0.62 49 THR A C 3
ATOM 2777 O O . THR A 1 49 ? 0.763 -4.233 3.544 1.00 1.59 49 THR A O 3
ATOM 2788 N N . VAL A 1 50 ? 2.477 -4.150 2.170 1.00 0.44 50 VAL A N 3
ATOM 2789 C CA . VAL A 1 50 ? 1.588 -4.029 0.977 1.00 0.33 50 VAL A CA 3
ATOM 2790 C C . VAL A 1 50 ? 0.873 -5.358 0.734 1.00 0.37 50 VAL A C 3
ATOM 2791 O O . VAL A 1 50 ? -0.192 -5.401 0.152 1.00 0.40 50 VAL A O 3
ATOM 2804 N N . GLU A 1 51 ? 1.446 -6.441 1.176 1.00 0.43 51 GLU A N 3
ATOM 2805 C CA . GLU A 1 51 ? 0.792 -7.760 0.970 1.00 0.53 51 GLU A CA 3
ATOM 2806 C C . GLU A 1 51 ? -0.570 -7.727 1.657 1.00 0.49 51 GLU A C 3
ATOM 2807 O O . GLU A 1 51 ? -1.552 -8.228 1.149 1.00 0.62 51 GLU A O 3
ATOM 2819 N N . GLY A 1 52 ? -0.636 -7.130 2.810 1.00 0.40 52 GLY A N 3
ATOM 2820 C CA . GLY A 1 52 ? -1.933 -7.045 3.531 1.00 0.41 52 GLY A CA 3
ATOM 2821 C C . GLY A 1 52 ? -2.823 -5.993 2.860 1.00 0.31 52 GLY A C 3
ATOM 2822 O O . GLY A 1 52 ? -4.034 -6.052 2.943 1.00 0.35 52 GLY A O 3
ATOM 2826 N N . VAL A 1 53 ? -2.239 -5.019 2.205 1.00 0.22 53 VAL A N 3
ATOM 2827 C CA . VAL A 1 53 ? -3.066 -3.963 1.550 1.00 0.15 53 VAL A CA 3
ATOM 2828 C C . VAL A 1 53 ? -3.944 -4.580 0.448 1.00 0.14 53 VAL A C 3
ATOM 2829 O O . VAL A 1 53 ? -5.132 -4.336 0.386 1.00 0.17 53 VAL A O 3
ATOM 2842 N N . LYS A 1 54 ? -3.373 -5.365 -0.427 1.00 0.18 54 LYS A N 3
ATOM 2843 C CA . LYS A 1 54 ? -4.191 -5.973 -1.521 1.00 0.21 54 LYS A CA 3
ATOM 2844 C C . LYS A 1 54 ? -5.141 -7.029 -0.943 1.00 0.20 54 LYS A C 3
ATOM 2845 O O . LYS A 1 54 ? -6.236 -7.226 -1.433 1.00 0.21 54 LYS A O 3
ATOM 2864 N N . ALA A 1 55 ? -4.729 -7.712 0.089 1.00 0.22 55 ALA A N 3
ATOM 2865 C CA . ALA A 1 55 ? -5.603 -8.758 0.695 1.00 0.23 55 ALA A CA 3
ATOM 2866 C C . ALA A 1 55 ? -6.794 -8.099 1.392 1.00 0.20 55 ALA A C 3
ATOM 2867 O O . ALA A 1 55 ? -7.875 -8.649 1.456 1.00 0.19 55 ALA A O 3
ATOM 2874 N N . LEU A 1 56 ? -6.600 -6.924 1.917 1.00 0.20 56 LEU A N 3
ATOM 2875 C CA . LEU A 1 56 ? -7.710 -6.224 2.616 1.00 0.21 56 LEU A CA 3
ATOM 2876 C C . LEU A 1 56 ? -8.755 -5.787 1.589 1.00 0.18 56 LEU A C 3
ATOM 2877 O O . LEU A 1 56 ? -9.941 -5.861 1.816 1.00 0.19 56 LEU A O 3
ATOM 2893 N N . ILE A 1 57 ? -8.334 -5.336 0.450 1.00 0.16 57 ILE A N 3
ATOM 2894 C CA . ILE A 1 57 ? -9.325 -4.932 -0.581 1.00 0.17 57 ILE A CA 3
ATOM 2895 C C . ILE A 1 57 ? -9.947 -6.198 -1.165 1.00 0.17 57 ILE A C 3
ATOM 2896 O O . ILE A 1 57 ? -11.123 -6.247 -1.468 1.00 0.20 57 ILE A O 3
ATOM 2912 N N . ASP A 1 58 ? -9.153 -7.222 -1.343 1.00 0.16 58 ASP A N 3
ATOM 2913 C CA . ASP A 1 58 ? -9.683 -8.486 -1.930 1.00 0.19 58 ASP A CA 3
ATOM 2914 C C . ASP A 1 58 ? -10.645 -9.167 -0.953 1.00 0.19 58 ASP A C 3
ATOM 2915 O O . ASP A 1 58 ? -11.664 -9.698 -1.347 1.00 0.22 58 ASP A O 3
ATOM 2924 N N . GLU A 1 59 ? -10.338 -9.162 0.316 1.00 0.18 59 GLU A N 3
ATOM 2925 C CA . GLU A 1 59 ? -11.251 -9.816 1.292 1.00 0.21 59 GLU A CA 3
ATOM 2926 C C . GLU A 1 59 ? -12.526 -8.983 1.400 1.00 0.24 59 GLU A C 3
ATOM 2927 O O . GLU A 1 59 ? -13.618 -9.506 1.508 1.00 0.30 59 GLU A O 3
ATOM 2939 N N . ILE A 1 60 ? -12.391 -7.686 1.369 1.00 0.23 60 ILE A N 3
ATOM 2940 C CA . ILE A 1 60 ? -13.589 -6.815 1.468 1.00 0.27 60 ILE A CA 3
ATOM 2941 C C . ILE A 1 60 ? -14.413 -6.933 0.183 1.00 0.28 60 ILE A C 3
ATOM 2942 O O . ILE A 1 60 ? -15.627 -6.975 0.214 1.00 0.33 60 ILE A O 3
ATOM 2958 N N . LEU A 1 61 ? -13.762 -6.988 -0.946 1.00 0.25 61 LEU A N 3
ATOM 2959 C CA . LEU A 1 61 ? -14.506 -7.105 -2.232 1.00 0.30 61 LEU A CA 3
ATOM 2960 C C . LEU A 1 61 ? -14.914 -8.562 -2.456 1.00 0.33 61 LEU A C 3
ATOM 2961 O O . LEU A 1 61 ? -15.700 -8.869 -3.331 1.00 0.46 61 LEU A O 3
ATOM 2977 N N . ALA A 1 62 ? -14.393 -9.466 -1.672 1.00 0.28 62 ALA A N 3
ATOM 2978 C CA . ALA A 1 62 ? -14.761 -10.899 -1.845 1.00 0.32 62 ALA A CA 3
ATOM 2979 C C . ALA A 1 62 ? -16.270 -11.068 -1.652 1.00 0.37 62 ALA A C 3
ATOM 2980 O O . ALA A 1 62 ? -16.931 -11.747 -2.413 1.00 0.48 62 ALA A O 3
ATOM 2987 N N . ALA A 1 63 ? -16.821 -10.456 -0.638 1.00 0.41 63 ALA A N 3
ATOM 2988 C CA . ALA A 1 63 ? -18.287 -10.586 -0.398 1.00 0.50 63 ALA A CA 3
ATOM 2989 C C . ALA A 1 63 ? -19.057 -9.854 -1.500 1.00 0.70 63 ALA A C 3
ATOM 2990 O O . ALA A 1 63 ? -20.071 -10.323 -1.976 1.00 1.15 63 ALA A O 3
ATOM 2997 N N . LEU A 1 64 ? -18.582 -8.710 -1.910 1.00 0.59 64 LEU A N 3
ATOM 2998 C CA . LEU A 1 64 ? -19.288 -7.952 -2.981 1.00 0.85 64 LEU A CA 3
ATOM 2999 C C . LEU A 1 64 ? -19.063 -8.659 -4.331 1.00 1.41 64 LEU A C 3
ATOM 3000 O O . LEU A 1 64 ? -18.038 -9.279 -4.530 1.00 1.62 64 LEU A O 3
ATOM 3016 N N . PRO A 1 65 ? -19.995 -8.573 -5.260 1.00 1.85 65 PRO A N 3
ATOM 3017 C CA . PRO A 1 65 ? -19.811 -9.238 -6.583 1.00 2.43 65 PRO A CA 3
ATOM 3018 C C . PRO A 1 65 ? -18.560 -8.725 -7.314 1.00 2.62 65 PRO A C 3
ATOM 3019 O O . PRO A 1 65 ? -17.787 -8.014 -6.693 1.00 2.81 65 PRO A O 3
ATOM 3031 N N . MET A 1 1 ? 31.292 4.415 -8.049 1.00 21.30 1 MET A N 4
ATOM 3032 C CA . MET A 1 1 ? 31.483 3.298 -7.082 1.00 21.02 1 MET A CA 4
ATOM 3033 C C . MET A 1 1 ? 30.796 2.040 -7.622 1.00 20.37 1 MET A C 4
ATOM 3034 O O . MET A 1 1 ? 29.586 1.934 -7.614 1.00 20.39 1 MET A O 4
ATOM 3050 N N . LYS A 1 2 ? 31.554 1.089 -8.094 1.00 19.90 2 LYS A N 4
ATOM 3051 C CA . LYS A 1 2 ? 30.934 -0.154 -8.635 1.00 19.38 2 LYS A CA 4
ATOM 3052 C C . LYS A 1 2 ? 30.118 -0.842 -7.537 1.00 18.83 2 LYS A C 4
ATOM 3053 O O . LYS A 1 2 ? 29.037 -1.341 -7.774 1.00 18.89 2 LYS A O 4
ATOM 3072 N N . ALA A 1 3 ? 30.626 -0.868 -6.335 1.00 18.43 3 ALA A N 4
ATOM 3073 C CA . ALA A 1 3 ? 29.875 -1.519 -5.225 1.00 18.03 3 ALA A CA 4
ATOM 3074 C C . ALA A 1 3 ? 30.406 -1.007 -3.885 1.00 17.59 3 ALA A C 4
ATOM 3075 O O . ALA A 1 3 ? 31.517 -0.523 -3.792 1.00 17.73 3 ALA A O 4
ATOM 3082 N N . ILE A 1 4 ? 29.626 -1.114 -2.842 1.00 17.22 4 ILE A N 4
ATOM 3083 C CA . ILE A 1 4 ? 30.094 -0.638 -1.505 1.00 16.95 4 ILE A CA 4
ATOM 3084 C C . ILE A 1 4 ? 29.429 -1.473 -0.407 1.00 16.44 4 ILE A C 4
ATOM 3085 O O . ILE A 1 4 ? 28.324 -1.953 -0.562 1.00 16.48 4 ILE A O 4
ATOM 3101 N N . PHE A 1 5 ? 30.099 -1.662 0.697 1.00 16.11 5 PHE A N 4
ATOM 3102 C CA . PHE A 1 5 ? 29.507 -2.476 1.798 1.00 15.78 5 PHE A CA 4
ATOM 3103 C C . PHE A 1 5 ? 28.201 -1.837 2.276 1.00 15.39 5 PHE A C 4
ATOM 3104 O O . PHE A 1 5 ? 27.233 -2.517 2.553 1.00 15.53 5 PHE A O 4
ATOM 3121 N N . VAL A 1 6 ? 28.167 -0.533 2.372 1.00 15.04 6 VAL A N 4
ATOM 3122 C CA . VAL A 1 6 ? 26.926 0.166 2.832 1.00 14.79 6 VAL A CA 4
ATOM 3123 C C . VAL A 1 6 ? 26.211 0.780 1.623 1.00 14.55 6 VAL A C 4
ATOM 3124 O O . VAL A 1 6 ? 26.796 1.508 0.846 1.00 14.58 6 VAL A O 4
ATOM 3137 N N . LEU A 1 7 ? 24.945 0.482 1.458 1.00 14.47 7 LEU A N 4
ATOM 3138 C CA . LEU A 1 7 ? 24.169 1.033 0.300 1.00 14.40 7 LEU A CA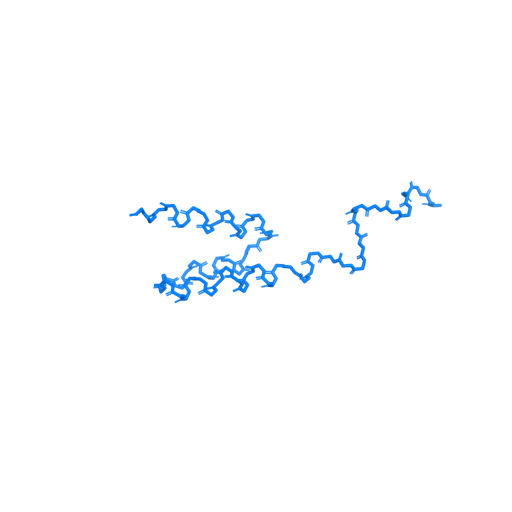 4
ATOM 3139 C C . LEU A 1 7 ? 23.212 2.112 0.816 1.00 13.90 7 LEU A C 4
ATOM 3140 O O . LEU A 1 7 ? 22.310 1.833 1.582 1.00 13.91 7 LEU A O 4
ATOM 3156 N N . ASN A 1 8 ? 23.402 3.343 0.400 1.00 13.63 8 ASN A N 4
ATOM 3157 C CA . ASN A 1 8 ? 22.508 4.458 0.859 1.00 13.29 8 ASN A CA 4
ATOM 3158 C C . ASN A 1 8 ? 21.723 5.006 -0.333 1.00 12.82 8 ASN A C 4
ATOM 3159 O O . ASN A 1 8 ? 20.844 5.832 -0.181 1.00 12.84 8 ASN A O 4
ATOM 3170 N N . ALA A 1 9 ? 22.031 4.544 -1.518 1.00 12.57 9 ALA A N 4
ATOM 3171 C CA . ALA A 1 9 ? 21.311 5.014 -2.744 1.00 12.28 9 ALA A CA 4
ATOM 3172 C C . ALA A 1 9 ? 20.652 3.814 -3.424 1.00 11.84 9 ALA A C 4
ATOM 3173 O O . ALA A 1 9 ? 21.318 2.960 -3.974 1.00 12.04 9 ALA A O 4
ATOM 3180 N N . GLN A 1 10 ? 19.344 3.742 -3.385 1.00 11.42 10 GLN A N 4
ATOM 3181 C CA . GLN A 1 10 ? 18.616 2.597 -4.021 1.00 11.16 10 GLN A CA 4
ATOM 3182 C C . GLN A 1 10 ? 17.830 3.108 -5.233 1.00 10.55 10 GLN A C 4
ATOM 3183 O O . GLN A 1 10 ? 17.063 4.045 -5.134 1.00 10.61 10 GLN A O 4
ATOM 3197 N N . HIS A 1 11 ? 18.013 2.495 -6.376 1.00 10.17 11 HIS A N 4
ATOM 3198 C CA . HIS A 1 11 ? 17.274 2.935 -7.602 1.00 9.77 11 HIS A CA 4
ATOM 3199 C C . HIS A 1 11 ? 16.836 1.704 -8.401 1.00 9.16 11 HIS A C 4
ATOM 3200 O O . HIS A 1 11 ? 16.386 1.810 -9.525 1.00 9.25 11 HIS A O 4
ATOM 3214 N N . ASP A 1 12 ? 16.966 0.536 -7.831 1.00 8.78 12 ASP A N 4
ATOM 3215 C CA . ASP A 1 12 ? 16.561 -0.700 -8.561 1.00 8.41 12 ASP A CA 4
ATOM 3216 C C . ASP A 1 12 ? 15.069 -0.636 -8.900 1.00 7.70 12 ASP A C 4
ATOM 3217 O O . ASP A 1 12 ? 14.650 -1.029 -9.971 1.00 7.84 12 ASP A O 4
ATOM 3226 N N . GLU A 1 13 ? 14.263 -0.146 -7.999 1.00 7.20 13 GLU A N 4
ATOM 3227 C CA . GLU A 1 13 ? 12.801 -0.061 -8.276 1.00 6.75 13 GLU A CA 4
ATOM 3228 C C . GLU A 1 13 ? 12.138 0.798 -7.199 1.00 5.96 13 GLU A C 4
ATOM 3229 O O . GLU A 1 13 ? 11.397 1.716 -7.491 1.00 6.13 13 GLU A O 4
ATOM 3241 N N . ALA A 1 14 ? 12.403 0.508 -5.954 1.00 5.44 14 ALA A N 4
ATOM 3242 C CA . ALA A 1 14 ? 11.791 1.305 -4.853 1.00 4.96 14 ALA A CA 4
ATOM 3243 C C . ALA A 1 14 ? 12.628 2.560 -4.607 1.00 4.30 14 ALA A C 4
ATOM 3244 O O . ALA A 1 14 ? 13.401 2.631 -3.671 1.00 4.43 14 ALA A O 4
ATOM 3251 N N . VAL A 1 15 ? 12.480 3.551 -5.439 1.00 4.01 15 VAL A N 4
ATOM 3252 C CA . VAL A 1 15 ? 13.261 4.802 -5.255 1.00 3.71 15 VAL A CA 4
ATOM 3253 C C . VAL A 1 15 ? 12.857 5.452 -3.921 1.00 3.13 15 VAL A C 4
ATOM 3254 O O . VAL A 1 15 ? 13.691 5.878 -3.148 1.00 3.40 15 VAL A O 4
ATOM 3267 N N . ASP A 1 16 ? 11.576 5.522 -3.646 1.00 2.67 16 ASP A N 4
ATOM 3268 C CA . ASP A 1 16 ? 11.096 6.134 -2.364 1.00 2.25 16 ASP A CA 4
ATOM 3269 C C . ASP A 1 16 ? 9.907 5.329 -1.825 1.00 2.00 16 ASP A C 4
ATOM 3270 O O . ASP A 1 16 ? 9.282 4.574 -2.543 1.00 2.47 16 ASP A O 4
ATOM 3279 N N . ALA A 1 17 ? 9.581 5.491 -0.567 1.00 1.74 17 ALA A N 4
ATOM 3280 C CA . ALA A 1 17 ? 8.425 4.741 0.007 1.00 1.64 17 ALA A CA 4
ATOM 3281 C C . ALA A 1 17 ? 7.124 5.288 -0.591 1.00 1.34 17 ALA A C 4
ATOM 3282 O O . ALA A 1 17 ? 6.043 4.824 -0.284 1.00 1.86 17 ALA A O 4
ATOM 3289 N N . ASN A 1 18 ? 7.225 6.276 -1.441 1.00 0.95 18 ASN A N 4
ATOM 3290 C CA . ASN A 1 18 ? 6.001 6.862 -2.059 1.00 0.77 18 ASN A CA 4
ATOM 3291 C C . ASN A 1 18 ? 5.251 5.784 -2.847 1.00 0.65 18 ASN A C 4
ATOM 3292 O O . ASN A 1 18 ? 4.037 5.724 -2.828 1.00 1.18 18 ASN A O 4
ATOM 3303 N N . SER A 1 19 ? 5.958 4.937 -3.547 1.00 0.49 19 SER A N 4
ATOM 3304 C CA . SER A 1 19 ? 5.268 3.875 -4.337 1.00 0.33 19 SER A CA 4
ATOM 3305 C C . SER A 1 19 ? 4.449 2.986 -3.400 1.00 0.29 19 SER A C 4
ATOM 3306 O O . SER A 1 19 ? 3.301 2.686 -3.660 1.00 0.28 19 SER A O 4
ATOM 3314 N N . LEU A 1 20 ? 5.023 2.565 -2.307 1.00 0.31 20 LEU A N 4
ATOM 3315 C CA . LEU A 1 20 ? 4.266 1.703 -1.356 1.00 0.32 20 LEU A CA 4
ATOM 3316 C C . LEU A 1 20 ? 3.038 2.481 -0.880 1.00 0.25 20 LEU A C 4
ATOM 3317 O O . LEU A 1 20 ? 1.924 1.996 -0.912 1.00 0.23 20 LEU A O 4
ATOM 3333 N N . ALA A 1 21 ? 3.239 3.697 -0.456 1.00 0.24 21 ALA A N 4
ATOM 3334 C CA . ALA A 1 21 ? 2.103 4.533 0.013 1.00 0.22 21 ALA A CA 4
ATOM 3335 C C . ALA A 1 21 ? 1.114 4.752 -1.135 1.00 0.18 21 ALA A C 4
ATOM 3336 O O . ALA A 1 21 ? -0.074 4.890 -0.926 1.00 0.19 21 ALA A O 4
ATOM 3343 N N . GLU A 1 22 ? 1.598 4.791 -2.346 1.00 0.18 22 GLU A N 4
ATOM 3344 C CA . GLU A 1 22 ? 0.692 5.011 -3.507 1.00 0.19 22 GLU A CA 4
ATOM 3345 C C . GLU A 1 22 ? -0.343 3.888 -3.557 1.00 0.18 22 GLU A C 4
ATOM 3346 O O . GLU A 1 22 ? -1.504 4.116 -3.830 1.00 0.21 22 GLU A O 4
ATOM 3358 N N . ALA A 1 23 ? 0.060 2.676 -3.286 1.00 0.18 23 ALA A N 4
ATOM 3359 C CA . ALA A 1 23 ? -0.922 1.559 -3.312 1.00 0.19 23 ALA A CA 4
ATOM 3360 C C . ALA A 1 23 ? -2.022 1.863 -2.298 1.00 0.15 23 ALA A C 4
ATOM 3361 O O . ALA A 1 23 ? -3.193 1.669 -2.558 1.00 0.16 23 ALA A O 4
ATOM 3368 N N . LYS A 1 24 ? -1.655 2.354 -1.147 1.00 0.15 24 LYS A N 4
ATOM 3369 C CA . LYS A 1 24 ? -2.683 2.688 -0.124 1.00 0.18 24 LYS A CA 4
ATOM 3370 C C . LYS A 1 24 ? -3.545 3.836 -0.650 1.00 0.19 24 LYS A C 4
ATOM 3371 O O . LYS A 1 24 ? -4.749 3.844 -0.498 1.00 0.26 24 LYS A O 4
ATOM 3390 N N . VAL A 1 25 ? -2.930 4.806 -1.277 1.00 0.19 25 VAL A N 4
ATOM 3391 C CA . VAL A 1 25 ? -3.704 5.958 -1.819 1.00 0.23 25 VAL A CA 4
ATOM 3392 C C . VAL A 1 25 ? -4.627 5.467 -2.939 1.00 0.24 25 VAL A C 4
ATOM 3393 O O . VAL A 1 25 ? -5.794 5.801 -2.985 1.00 0.27 25 VAL A O 4
ATOM 3406 N N . LEU A 1 26 ? -4.111 4.680 -3.846 1.00 0.22 26 LEU A N 4
ATOM 3407 C CA . LEU A 1 26 ? -4.960 4.176 -4.963 1.00 0.25 26 LEU A CA 4
ATOM 3408 C C . LEU A 1 26 ? -6.088 3.308 -4.396 1.00 0.23 26 LEU A C 4
ATOM 3409 O O . LEU A 1 26 ? -7.217 3.376 -4.839 1.00 0.28 26 LEU A O 4
ATOM 3425 N N . ALA A 1 27 ? -5.795 2.502 -3.413 1.00 0.18 27 ALA A N 4
ATOM 3426 C CA . ALA A 1 27 ? -6.853 1.640 -2.815 1.00 0.18 27 ALA A CA 4
ATOM 3427 C C . ALA A 1 27 ? -7.812 2.499 -1.985 1.00 0.16 27 ALA A C 4
ATOM 3428 O O . ALA A 1 27 ? -8.984 2.205 -1.875 1.00 0.19 27 ALA A O 4
ATOM 3435 N N . ASN A 1 28 ? -7.319 3.552 -1.390 1.00 0.15 28 ASN A N 4
ATOM 3436 C CA . ASN A 1 28 ? -8.195 4.423 -0.551 1.00 0.14 28 ASN A CA 4
ATOM 3437 C C . ASN A 1 28 ? -9.337 4.998 -1.396 1.00 0.15 28 ASN A C 4
ATOM 3438 O O . ASN A 1 28 ? -10.480 5.006 -0.984 1.00 0.18 28 ASN A O 4
ATOM 3449 N N . ARG A 1 29 ? -9.040 5.484 -2.569 1.00 0.18 29 ARG A N 4
ATOM 3450 C CA . ARG A 1 29 ? -10.110 6.063 -3.431 1.00 0.22 29 ARG A CA 4
ATOM 3451 C C . ARG A 1 29 ? -11.029 4.949 -3.943 1.00 0.19 29 ARG A C 4
ATOM 3452 O O . ARG A 1 29 ? -12.199 5.163 -4.191 1.00 0.21 29 ARG A O 4
ATOM 3473 N N . GLU A 1 30 ? -10.508 3.767 -4.116 1.00 0.21 30 GLU A N 4
ATOM 3474 C CA . GLU A 1 30 ? -11.348 2.646 -4.627 1.00 0.28 30 GLU A CA 4
ATOM 3475 C C . GLU A 1 30 ? -12.516 2.389 -3.666 1.00 0.27 30 GLU A C 4
ATOM 3476 O O . GLU A 1 30 ? -13.627 2.138 -4.084 1.00 0.33 30 GLU A O 4
ATOM 3488 N N . LEU A 1 31 ? -12.284 2.450 -2.387 1.00 0.23 31 LEU A N 4
ATOM 3489 C CA . LEU A 1 31 ? -13.401 2.210 -1.425 1.00 0.28 31 LEU A CA 4
ATOM 3490 C C . LEU A 1 31 ? -14.482 3.254 -1.678 1.00 0.32 31 LEU A C 4
ATOM 3491 O O . LEU A 1 31 ? -15.653 2.959 -1.804 1.00 0.43 31 LEU A O 4
ATOM 3507 N N . ASP A 1 32 ? -14.074 4.482 -1.758 1.00 0.28 32 ASP A N 4
ATOM 3508 C CA . ASP A 1 32 ? -15.026 5.587 -2.007 1.00 0.35 32 ASP A CA 4
ATOM 3509 C C . ASP A 1 32 ? -15.734 5.351 -3.343 1.00 0.42 32 ASP A C 4
ATOM 3510 O O . ASP A 1 32 ? -16.871 5.733 -3.531 1.00 0.54 32 ASP A O 4
ATOM 3519 N N . LYS A 1 33 ? -15.066 4.727 -4.273 1.00 0.38 33 LYS A N 4
ATOM 3520 C CA . LYS A 1 33 ? -15.697 4.473 -5.598 1.00 0.46 33 LYS A CA 4
ATOM 3521 C C . LYS A 1 33 ? -16.955 3.618 -5.406 1.00 0.42 33 LYS A C 4
ATOM 3522 O O . LYS A 1 33 ? -17.969 3.846 -6.035 1.00 0.46 33 LYS A O 4
ATOM 3541 N N . TYR A 1 34 ? -16.903 2.638 -4.537 1.00 0.36 34 TYR A N 4
ATOM 3542 C CA . TYR A 1 34 ? -18.106 1.779 -4.301 1.00 0.37 34 TYR A CA 4
ATOM 3543 C C . TYR A 1 34 ? -18.919 2.349 -3.133 1.00 0.33 34 TYR A C 4
ATOM 3544 O O . TYR A 1 34 ? -19.998 1.880 -2.830 1.00 0.55 34 TYR A O 4
ATOM 3562 N N . GLY A 1 35 ? -18.415 3.367 -2.485 1.00 0.24 35 GLY A N 4
ATOM 3563 C CA . GLY A 1 35 ? -19.167 3.977 -1.348 1.00 0.31 35 GLY A CA 4
ATOM 3564 C C . GLY A 1 35 ? -19.031 3.122 -0.082 1.00 0.31 35 GLY A C 4
ATOM 3565 O O . GLY A 1 35 ? -19.881 3.154 0.785 1.00 0.36 35 GLY A O 4
ATOM 3569 N N . VAL A 1 36 ? -17.976 2.362 0.042 1.00 0.33 36 VAL A N 4
ATOM 3570 C CA . VAL A 1 36 ? -17.813 1.520 1.264 1.00 0.38 36 VAL A CA 4
ATOM 3571 C C . VAL A 1 36 ? -17.609 2.434 2.480 1.00 0.42 36 VAL A C 4
ATOM 3572 O O . VAL A 1 36 ? -17.246 3.586 2.346 1.00 0.45 36 VAL A O 4
ATOM 3585 N N . SER A 1 37 ? -17.843 1.934 3.663 1.00 0.55 37 SER A N 4
ATOM 3586 C CA . SER A 1 37 ? -17.666 2.779 4.877 1.00 0.64 37 SER A CA 4
ATOM 3587 C C . SER A 1 37 ? -16.273 3.416 4.859 1.00 0.50 37 SER A C 4
ATOM 3588 O O . SER A 1 37 ? -15.317 2.834 4.387 1.00 0.93 37 SER A O 4
ATOM 3596 N N . ASP A 1 38 ? -16.159 4.611 5.367 1.00 0.43 38 ASP A N 4
ATOM 3597 C CA . ASP A 1 38 ? -14.838 5.305 5.385 1.00 0.37 38 ASP A CA 4
ATOM 3598 C C . ASP A 1 38 ? -13.898 4.621 6.382 1.00 0.54 38 ASP A C 4
ATOM 3599 O O . ASP A 1 38 ? -12.702 4.823 6.361 1.00 1.41 38 ASP A O 4
ATOM 3608 N N . TYR A 1 39 ? -14.433 3.823 7.258 1.00 0.42 39 TYR A N 4
ATOM 3609 C CA . TYR A 1 39 ? -13.585 3.128 8.269 1.00 0.33 39 TYR A CA 4
ATOM 3610 C C . TYR A 1 39 ? -12.539 2.230 7.585 1.00 0.25 39 TYR A C 4
ATOM 3611 O O . TYR A 1 39 ? -11.409 2.137 8.021 1.00 0.26 39 TYR A O 4
ATOM 3629 N N . TYR A 1 40 ? -12.917 1.546 6.545 1.00 0.25 40 TYR A N 4
ATOM 3630 C CA . TYR A 1 40 ? -11.965 0.622 5.858 1.00 0.23 40 TYR A CA 4
ATOM 3631 C C . TYR A 1 40 ? -10.733 1.373 5.332 1.00 0.19 40 TYR A C 4
ATOM 3632 O O . TYR A 1 40 ? -9.641 0.840 5.327 1.00 0.19 40 TYR A O 4
ATOM 3650 N N . LYS A 1 41 ? -10.879 2.588 4.876 1.00 0.18 41 LYS A N 4
ATOM 3651 C CA . LYS A 1 41 ? -9.690 3.312 4.348 1.00 0.17 41 LYS A CA 4
ATOM 3652 C C . LYS A 1 41 ? -8.672 3.458 5.475 1.00 0.16 41 LYS A C 4
ATOM 3653 O O . LYS A 1 41 ? -7.480 3.324 5.275 1.00 0.17 41 LYS A O 4
ATOM 3672 N N . ASN A 1 42 ? -9.135 3.737 6.657 1.00 0.19 42 ASN A N 4
ATOM 3673 C CA . ASN A 1 42 ? -8.202 3.896 7.797 1.00 0.21 42 ASN A CA 4
ATOM 3674 C C . ASN A 1 42 ? -7.545 2.553 8.116 1.00 0.18 42 ASN A C 4
ATOM 3675 O O . ASN A 1 42 ? -6.380 2.486 8.455 1.00 0.19 42 ASN A O 4
ATOM 3686 N N . LEU A 1 43 ? -8.288 1.484 8.029 1.00 0.16 43 LEU A N 4
ATOM 3687 C CA . LEU A 1 43 ? -7.709 0.150 8.348 1.00 0.16 43 LEU A CA 4
ATOM 3688 C C . LEU A 1 43 ? -6.532 -0.142 7.409 1.00 0.14 43 LEU A C 4
ATOM 3689 O O . LEU A 1 43 ? -5.507 -0.632 7.831 1.00 0.17 43 LEU A O 4
ATOM 3705 N N . ILE A 1 44 ? -6.659 0.161 6.144 1.00 0.13 44 ILE A N 4
ATOM 3706 C CA . ILE A 1 44 ? -5.528 -0.100 5.201 1.00 0.13 44 ILE A CA 4
ATOM 3707 C C . ILE A 1 44 ? -4.297 0.694 5.647 1.00 0.14 44 ILE A C 4
ATOM 3708 O O . ILE A 1 44 ? -3.180 0.218 5.579 1.00 0.15 44 ILE A O 4
ATOM 3724 N N . ASN A 1 45 ? -4.494 1.904 6.084 1.00 0.15 45 ASN A N 4
ATOM 3725 C CA . ASN A 1 45 ? -3.342 2.743 6.518 1.00 0.19 45 ASN A CA 4
ATOM 3726 C C . ASN A 1 45 ? -2.380 1.932 7.395 1.00 0.20 45 ASN A C 4
ATOM 3727 O O . ASN A 1 45 ? -1.216 2.264 7.512 1.00 0.28 45 ASN A O 4
ATOM 3738 N N . ASN A 1 46 ? -2.841 0.878 8.024 1.00 0.17 46 ASN A N 4
ATOM 3739 C CA . ASN A 1 46 ? -1.924 0.075 8.896 1.00 0.22 46 ASN A CA 4
ATOM 3740 C C . ASN A 1 46 ? -1.254 -1.038 8.081 1.00 0.24 46 ASN A C 4
ATOM 3741 O O . ASN A 1 46 ? -0.459 -1.800 8.595 1.00 0.27 46 ASN A O 4
ATOM 3752 N N . ALA A 1 47 ? -1.568 -1.147 6.819 1.00 0.24 47 ALA A N 4
ATOM 3753 C CA . ALA A 1 47 ? -0.942 -2.221 5.994 1.00 0.30 47 ALA A CA 4
ATOM 3754 C C . ALA A 1 47 ? 0.532 -1.885 5.758 1.00 0.51 47 ALA A C 4
ATOM 3755 O O . ALA A 1 47 ? 0.882 -0.760 5.468 1.00 1.49 47 ALA A O 4
ATOM 3762 N N . LYS A 1 48 ? 1.401 -2.858 5.889 1.00 0.60 48 LYS A N 4
ATOM 3763 C CA . LYS A 1 48 ? 2.863 -2.612 5.681 1.00 0.53 48 LYS A CA 4
ATOM 3764 C C . LYS A 1 48 ? 3.312 -3.276 4.377 1.00 0.42 48 LYS A C 4
ATOM 3765 O O . LYS A 1 48 ? 4.254 -2.842 3.743 1.00 0.51 48 LYS A O 4
ATOM 3784 N N . THR A 1 49 ? 2.651 -4.333 3.976 1.00 0.35 49 THR A N 4
ATOM 3785 C CA . THR A 1 49 ? 3.040 -5.043 2.717 1.00 0.42 49 THR A CA 4
ATOM 3786 C C . THR A 1 49 ? 2.071 -4.673 1.590 1.00 0.62 49 THR A C 4
ATOM 3787 O O . THR A 1 49 ? 0.877 -4.576 1.793 1.00 1.59 49 THR A O 4
ATOM 3798 N N . VAL A 1 50 ? 2.576 -4.472 0.402 1.00 0.44 50 VAL A N 4
ATOM 3799 C CA . VAL A 1 50 ? 1.690 -4.112 -0.743 1.00 0.33 50 VAL A CA 4
ATOM 3800 C C . VAL A 1 50 ? 0.676 -5.235 -0.975 1.00 0.37 50 VAL A C 4
ATOM 3801 O O . VAL A 1 50 ? -0.500 -4.995 -1.153 1.00 0.40 50 VAL A O 4
ATOM 3814 N N . GLU A 1 51 ? 1.121 -6.463 -0.976 1.00 0.43 51 GLU A N 4
ATOM 3815 C CA . GLU A 1 51 ? 0.168 -7.583 -1.201 1.00 0.53 51 GLU A CA 4
ATOM 3816 C C . GLU A 1 51 ? -0.880 -7.540 -0.097 1.00 0.49 51 GLU A C 4
ATOM 3817 O O . GLU A 1 51 ? -2.048 -7.789 -0.319 1.00 0.62 51 GLU A O 4
ATOM 3829 N N . GLY A 1 52 ? -0.469 -7.201 1.089 1.00 0.40 52 GLY A N 4
ATOM 3830 C CA . GLY A 1 52 ? -1.434 -7.111 2.209 1.00 0.41 52 GLY A CA 4
ATOM 3831 C C . GLY A 1 52 ? -2.485 -6.054 1.872 1.00 0.31 52 GLY A C 4
ATOM 3832 O O . GLY A 1 52 ? -3.626 -6.150 2.280 1.00 0.35 52 GLY A O 4
ATOM 3836 N N . VAL A 1 53 ? -2.113 -5.037 1.133 1.00 0.22 53 VAL A N 4
ATOM 3837 C CA . VAL A 1 53 ? -3.109 -3.980 0.788 1.00 0.15 53 VAL A CA 4
ATOM 3838 C C . VAL A 1 53 ? -4.153 -4.552 -0.177 1.00 0.14 53 VAL A C 4
ATOM 3839 O O . VAL A 1 53 ? -5.339 -4.494 0.074 1.00 0.17 53 VAL A O 4
ATOM 3852 N N . LYS A 1 54 ? -3.722 -5.110 -1.277 1.00 0.18 54 LYS A N 4
ATOM 3853 C CA . LYS A 1 54 ? -4.692 -5.686 -2.252 1.00 0.21 54 LYS A CA 4
ATOM 3854 C C . LYS A 1 54 ? -5.432 -6.861 -1.606 1.00 0.20 54 LYS A C 4
ATOM 3855 O O . LYS A 1 54 ? -6.618 -7.043 -1.796 1.00 0.21 54 LYS A O 4
ATOM 3874 N N . ALA A 1 55 ? -4.733 -7.662 -0.850 1.00 0.22 55 ALA A N 4
ATOM 3875 C CA . ALA A 1 55 ? -5.378 -8.836 -0.195 1.00 0.23 55 ALA A CA 4
ATOM 3876 C C . ALA A 1 55 ? -6.472 -8.375 0.776 1.00 0.20 55 ALA A C 4
ATOM 3877 O O . ALA A 1 55 ? -7.472 -9.042 0.955 1.00 0.19 55 ALA A O 4
ATOM 3884 N N . LEU A 1 56 ? -6.294 -7.248 1.411 1.00 0.20 56 LEU A N 4
ATOM 3885 C CA . LEU A 1 56 ? -7.334 -6.771 2.370 1.00 0.21 56 LEU A CA 4
ATOM 3886 C C . LEU A 1 56 ? -8.575 -6.374 1.577 1.00 0.18 56 LEU A C 4
ATOM 3887 O O . LEU A 1 56 ? -9.691 -6.651 1.970 1.00 0.19 56 LEU A O 4
ATOM 3903 N N . ILE A 1 57 ? -8.386 -5.744 0.452 1.00 0.16 57 ILE A N 4
ATOM 3904 C CA . ILE A 1 57 ? -9.552 -5.351 -0.377 1.00 0.17 57 ILE A CA 4
ATOM 3905 C C . ILE A 1 57 ? -10.300 -6.623 -0.752 1.00 0.17 57 ILE A C 4
ATOM 3906 O O . ILE A 1 57 ? -11.513 -6.668 -0.763 1.00 0.20 57 ILE A O 4
ATOM 3922 N N . ASP A 1 58 ? -9.573 -7.662 -1.062 1.00 0.16 58 ASP A N 4
ATOM 3923 C CA . ASP A 1 58 ? -10.238 -8.938 -1.437 1.00 0.19 58 ASP A CA 4
ATOM 3924 C C . ASP A 1 58 ? -11.102 -9.412 -0.270 1.00 0.19 58 ASP A C 4
ATOM 3925 O O . ASP A 1 58 ? -12.206 -9.887 -0.454 1.00 0.22 58 ASP A O 4
ATOM 3934 N N . GLU A 1 59 ? -10.617 -9.273 0.934 1.00 0.18 59 GLU A N 4
ATOM 3935 C CA . GLU A 1 59 ? -11.418 -9.697 2.111 1.00 0.21 59 GLU A CA 4
ATOM 3936 C C . GLU A 1 59 ? -12.587 -8.731 2.281 1.00 0.24 59 GLU A C 4
ATOM 3937 O O . GLU A 1 59 ? -13.692 -9.123 2.600 1.00 0.30 59 GLU A O 4
ATOM 3949 N N . ILE A 1 60 ? -12.345 -7.464 2.077 1.00 0.23 60 ILE A N 4
ATOM 3950 C CA . ILE A 1 60 ? -13.434 -6.465 2.236 1.00 0.27 60 ILE A CA 4
ATOM 3951 C C . ILE A 1 60 ? -14.453 -6.624 1.105 1.00 0.28 60 ILE A C 4
ATOM 3952 O O . ILE A 1 60 ? -15.647 -6.602 1.330 1.00 0.33 60 ILE A O 4
ATOM 3968 N N . LEU A 1 61 ? -13.997 -6.789 -0.107 1.00 0.25 61 LEU A N 4
ATOM 3969 C CA . LEU A 1 61 ? -14.951 -6.955 -1.241 1.00 0.30 61 LEU A CA 4
ATOM 3970 C C . LEU A 1 61 ? -15.655 -8.309 -1.117 1.00 0.33 61 LEU A C 4
ATOM 3971 O O . LEU A 1 61 ? -16.836 -8.428 -1.370 1.00 0.46 61 LEU A O 4
ATOM 3987 N N . ALA A 1 62 ? -14.939 -9.328 -0.732 1.00 0.28 62 ALA A N 4
ATOM 3988 C CA . ALA A 1 62 ? -15.568 -10.673 -0.594 1.00 0.32 62 ALA A CA 4
ATOM 3989 C C . ALA A 1 62 ? -16.582 -10.653 0.553 1.00 0.37 62 ALA A C 4
ATOM 3990 O O . ALA A 1 62 ? -17.535 -11.407 0.564 1.00 0.48 62 ALA A O 4
ATOM 3997 N N . ALA A 1 63 ? -16.380 -9.804 1.523 1.00 0.41 63 ALA A N 4
ATOM 3998 C CA . ALA A 1 63 ? -17.326 -9.745 2.672 1.00 0.50 63 ALA A CA 4
ATOM 3999 C C . ALA A 1 63 ? -18.732 -9.398 2.175 1.00 0.70 63 ALA A C 4
ATOM 4000 O O . ALA A 1 63 ? -19.714 -9.952 2.629 1.00 1.15 63 ALA A O 4
ATOM 4007 N N . LEU A 1 64 ? -18.843 -8.487 1.247 1.00 0.59 64 LEU A N 4
ATOM 4008 C CA . LEU A 1 64 ? -20.191 -8.115 0.731 1.00 0.85 64 LEU A CA 4
ATOM 4009 C C . LEU A 1 64 ? -20.755 -9.284 -0.097 1.00 1.41 64 LEU A C 4
ATOM 4010 O O . LEU A 1 64 ? -20.001 -10.024 -0.699 1.00 1.62 64 LEU A O 4
ATOM 4026 N N . PRO A 1 65 ? -22.061 -9.464 -0.146 1.00 1.85 65 PRO A N 4
ATOM 4027 C CA . PRO A 1 65 ? -22.645 -10.582 -0.944 1.00 2.43 65 PRO A CA 4
ATOM 4028 C C . PRO A 1 65 ? -22.299 -10.460 -2.437 1.00 2.62 65 PRO A C 4
ATOM 4029 O O . PRO A 1 65 ? -22.441 -9.372 -2.971 1.00 2.81 65 PRO A O 4
ATOM 4041 N N . MET A 1 1 ? 34.835 -6.398 -23.870 1.00 21.30 1 MET A N 5
ATOM 4042 C CA . MET A 1 1 ? 33.547 -7.050 -23.500 1.00 21.02 1 MET A CA 5
ATOM 4043 C C . MET A 1 1 ? 32.442 -5.994 -23.436 1.00 20.37 1 MET A C 5
ATOM 4044 O O . MET A 1 1 ? 32.704 -4.816 -23.292 1.00 20.39 1 MET A O 5
ATOM 4060 N N . LYS A 1 2 ? 31.205 -6.408 -23.531 1.00 19.90 2 LYS A N 5
ATOM 4061 C CA . LYS A 1 2 ? 30.076 -5.430 -23.462 1.00 19.38 2 LYS A CA 5
ATOM 4062 C C . LYS A 1 2 ? 29.628 -5.288 -22.002 1.00 18.83 2 LYS A C 5
ATOM 4063 O O . LYS A 1 2 ? 28.714 -4.551 -21.692 1.00 18.89 2 LYS A O 5
ATOM 4082 N N . ALA A 1 3 ? 30.268 -5.995 -21.106 1.00 18.43 3 ALA A N 5
ATOM 4083 C CA . ALA A 1 3 ? 29.886 -5.916 -19.662 1.00 18.03 3 ALA A CA 5
ATOM 4084 C C . ALA A 1 3 ? 30.758 -4.873 -18.954 1.00 17.59 3 ALA A C 5
ATOM 4085 O O . ALA A 1 3 ? 31.967 -4.867 -19.083 1.00 17.73 3 ALA A O 5
ATOM 4092 N N . ILE A 1 4 ? 30.148 -3.990 -18.203 1.00 17.22 4 ILE A N 5
ATOM 4093 C CA . ILE A 1 4 ? 30.921 -2.936 -17.473 1.00 16.95 4 ILE A CA 5
ATOM 4094 C C . ILE A 1 4 ? 30.338 -2.776 -16.066 1.00 16.44 4 ILE A C 5
ATOM 4095 O O . ILE A 1 4 ? 29.315 -3.345 -15.745 1.00 16.48 4 ILE A O 5
ATOM 4111 N N . PHE A 1 5 ? 30.975 -2.010 -15.220 1.00 16.11 5 PHE A N 5
ATOM 4112 C CA . PHE A 1 5 ? 30.441 -1.831 -13.839 1.00 15.78 5 PHE A CA 5
ATOM 4113 C C . PHE A 1 5 ? 28.958 -1.466 -13.923 1.00 15.39 5 PHE A C 5
ATOM 4114 O O . PHE A 1 5 ? 28.549 -0.681 -14.756 1.00 15.53 5 PHE A O 5
ATOM 4131 N N . VAL A 1 6 ? 28.147 -2.042 -13.077 1.00 15.04 6 VAL A N 5
ATOM 4132 C CA . VAL A 1 6 ? 26.689 -1.741 -13.125 1.00 14.79 6 VAL A CA 5
ATOM 4133 C C . VAL A 1 6 ? 26.420 -0.343 -12.558 1.00 14.55 6 VAL A C 5
ATOM 4134 O O . VAL A 1 6 ? 26.934 0.031 -11.523 1.00 14.58 6 VAL A O 5
ATOM 4147 N N . LEU A 1 7 ? 25.604 0.426 -13.230 1.00 14.47 7 LEU A N 5
ATOM 4148 C CA . LEU A 1 7 ? 25.279 1.795 -12.737 1.00 14.40 7 LEU A CA 5
ATOM 4149 C C . LEU A 1 7 ? 24.103 2.355 -13.538 1.00 13.90 7 LEU A C 5
ATOM 4150 O O . LEU A 1 7 ? 23.518 3.359 -13.184 1.00 13.91 7 LEU A O 5
ATOM 4166 N N . ASN A 1 8 ? 23.758 1.711 -14.618 1.00 13.63 8 ASN A N 5
ATOM 4167 C CA . ASN A 1 8 ? 22.623 2.197 -15.453 1.00 13.29 8 ASN A CA 5
ATOM 4168 C C . ASN A 1 8 ? 21.293 1.976 -14.721 1.00 12.82 8 ASN A C 5
ATOM 4169 O O . ASN A 1 8 ? 20.399 2.797 -14.781 1.00 12.84 8 ASN A O 5
ATOM 4180 N N . ALA A 1 9 ? 21.149 0.863 -14.047 1.00 12.57 9 ALA A N 5
ATOM 4181 C CA . ALA A 1 9 ? 19.870 0.571 -13.325 1.00 12.28 9 ALA A CA 5
ATOM 4182 C C . ALA A 1 9 ? 19.945 1.071 -11.879 1.00 11.84 9 ALA A C 5
ATOM 4183 O O . ALA A 1 9 ? 21.003 1.147 -11.287 1.00 12.04 9 ALA A O 5
ATOM 4190 N N . GLN A 1 10 ? 18.819 1.410 -11.310 1.00 11.42 10 GLN A N 5
ATOM 4191 C CA . GLN A 1 10 ? 18.800 1.905 -9.904 1.00 11.16 10 GLN A CA 5
ATOM 4192 C C . GLN A 1 10 ? 18.846 0.719 -8.933 1.00 10.55 10 GLN A C 5
ATOM 4193 O O . GLN A 1 10 ? 18.635 -0.416 -9.314 1.00 10.61 10 GLN A O 5
ATOM 4207 N N . HIS A 1 11 ? 19.130 0.979 -7.682 1.00 10.17 11 HIS A N 5
ATOM 4208 C CA . HIS A 1 11 ? 19.208 -0.117 -6.667 1.00 9.77 11 HIS A CA 5
ATOM 4209 C C . HIS A 1 11 ? 18.065 -1.119 -6.870 1.00 9.16 11 HIS A C 5
ATOM 4210 O O . HIS A 1 11 ? 16.987 -0.970 -6.326 1.00 9.25 11 HIS A O 5
ATOM 4224 N N . ASP A 1 12 ? 18.302 -2.141 -7.645 1.00 8.78 12 ASP A N 5
ATOM 4225 C CA . ASP A 1 12 ? 17.246 -3.165 -7.890 1.00 8.41 12 ASP A CA 5
ATOM 4226 C C . ASP A 1 12 ? 16.864 -3.841 -6.572 1.00 7.70 12 ASP A C 5
ATOM 4227 O O . ASP A 1 12 ? 15.708 -4.122 -6.320 1.00 7.84 12 ASP A O 5
ATOM 4236 N N . GLU A 1 13 ? 17.825 -4.117 -5.734 1.00 7.20 13 GLU A N 5
ATOM 4237 C CA . GLU A 1 13 ? 17.511 -4.790 -4.442 1.00 6.75 13 GLU A CA 5
ATOM 4238 C C . GLU A 1 13 ? 16.515 -3.950 -3.638 1.00 5.96 13 GLU A C 5
ATOM 4239 O O . GLU A 1 13 ? 15.849 -4.451 -2.753 1.00 6.13 13 GLU A O 5
ATOM 4251 N N . ALA A 1 14 ? 16.396 -2.684 -3.932 1.00 5.44 14 ALA A N 5
ATOM 4252 C CA . ALA A 1 14 ? 15.429 -1.842 -3.170 1.00 4.96 14 ALA A CA 5
ATOM 4253 C C . ALA A 1 14 ? 14.047 -2.503 -3.225 1.00 4.30 14 ALA A C 5
ATOM 4254 O O . ALA A 1 14 ? 13.541 -2.812 -4.285 1.00 4.43 14 ALA A O 5
ATOM 4261 N N . VAL A 1 15 ? 13.440 -2.733 -2.092 1.00 4.01 15 VAL A N 5
ATOM 4262 C CA . VAL A 1 15 ? 12.100 -3.390 -2.080 1.00 3.71 15 VAL A CA 5
ATOM 4263 C C . VAL A 1 15 ? 11.089 -2.537 -2.855 1.00 3.13 15 VAL A C 5
ATOM 4264 O O . VAL A 1 15 ? 10.377 -3.025 -3.710 1.00 3.40 15 VAL A O 5
ATOM 4277 N N . ASP A 1 16 ? 11.017 -1.266 -2.558 1.00 2.67 16 ASP A N 5
ATOM 4278 C CA . ASP A 1 16 ? 10.047 -0.382 -3.270 1.00 2.25 16 ASP A CA 5
ATOM 4279 C C . ASP A 1 16 ? 10.254 1.069 -2.829 1.00 2.00 16 ASP A C 5
ATOM 4280 O O . ASP A 1 16 ? 11.246 1.406 -2.212 1.00 2.47 16 ASP A O 5
ATOM 4289 N N . ALA A 1 17 ? 9.323 1.931 -3.142 1.00 1.74 17 ALA A N 5
ATOM 4290 C CA . ALA A 1 17 ? 9.460 3.361 -2.742 1.00 1.64 17 ALA A CA 5
ATOM 4291 C C . ALA A 1 17 ? 8.077 4.023 -2.728 1.00 1.34 17 ALA A C 5
ATOM 4292 O O . ALA A 1 17 ? 7.261 3.757 -1.868 1.00 1.86 17 ALA A O 5
ATOM 4299 N N . ASN A 1 18 ? 7.809 4.884 -3.670 1.00 0.95 18 ASN A N 5
ATOM 4300 C CA . ASN A 1 18 ? 6.483 5.568 -3.711 1.00 0.77 18 ASN A CA 5
ATOM 4301 C C . ASN A 1 18 ? 5.384 4.570 -4.090 1.00 0.65 18 ASN A C 5
ATOM 4302 O O . ASN A 1 18 ? 4.215 4.803 -3.854 1.00 1.18 18 ASN A O 5
ATOM 4313 N N . SER A 1 19 ? 5.747 3.466 -4.682 1.00 0.49 19 SER A N 5
ATOM 4314 C CA . SER A 1 19 ? 4.722 2.458 -5.083 1.00 0.33 19 SER A CA 5
ATOM 4315 C C . SER A 1 19 ? 3.962 1.973 -3.845 1.00 0.29 19 SER A C 5
ATOM 4316 O O . SER A 1 19 ? 2.763 1.775 -3.879 1.00 0.28 19 SER A O 5
ATOM 4324 N N . LEU A 1 20 ? 4.650 1.775 -2.757 1.00 0.31 20 LEU A N 5
ATOM 4325 C CA . LEU A 1 20 ? 3.973 1.298 -1.517 1.00 0.32 20 LEU A CA 5
ATOM 4326 C C . LEU A 1 20 ? 2.917 2.329 -1.081 1.00 0.25 20 LEU A C 5
ATOM 4327 O O . LEU A 1 20 ? 1.772 1.999 -0.853 1.00 0.23 20 LEU A O 5
ATOM 4343 N N . ALA A 1 21 ? 3.301 3.576 -0.966 1.00 0.24 21 ALA A N 5
ATOM 4344 C CA . ALA A 1 21 ? 2.329 4.625 -0.545 1.00 0.22 21 ALA A CA 5
ATOM 4345 C C . ALA A 1 21 ? 1.234 4.773 -1.606 1.00 0.18 21 ALA A C 5
ATOM 4346 O O . ALA A 1 21 ? 0.069 4.928 -1.294 1.00 0.19 21 ALA A O 5
ATOM 4353 N N . GLU A 1 22 ? 1.601 4.732 -2.855 1.00 0.18 22 GLU A N 5
ATOM 4354 C CA . GLU A 1 22 ? 0.593 4.873 -3.942 1.00 0.19 22 GLU A CA 5
ATOM 4355 C C . GLU A 1 22 ? -0.442 3.752 -3.843 1.00 0.18 22 GLU A C 5
ATOM 4356 O O . GLU A 1 22 ? -1.620 3.964 -4.054 1.00 0.21 22 GLU A O 5
ATOM 4368 N N . ALA A 1 23 ? -0.014 2.557 -3.538 1.00 0.18 23 ALA A N 5
ATOM 4369 C CA . ALA A 1 23 ? -0.982 1.430 -3.447 1.00 0.19 23 ALA A CA 5
ATOM 4370 C C . ALA A 1 23 ? -2.036 1.755 -2.391 1.00 0.15 23 ALA A C 5
ATOM 4371 O O . ALA A 1 23 ? -3.214 1.534 -2.592 1.00 0.16 23 ALA A O 5
ATOM 4378 N N . LYS A 1 24 ? -1.635 2.294 -1.273 1.00 0.15 24 LYS A N 5
ATOM 4379 C CA . LYS A 1 24 ? -2.637 2.640 -0.233 1.00 0.18 24 LYS A CA 5
ATOM 4380 C C . LYS A 1 24 ? -3.507 3.782 -0.760 1.00 0.19 24 LYS A C 5
ATOM 4381 O O . LYS A 1 24 ? -4.705 3.806 -0.567 1.00 0.26 24 LYS A O 5
ATOM 4400 N N . VAL A 1 25 ? -2.906 4.728 -1.434 1.00 0.19 25 VAL A N 5
ATOM 4401 C CA . VAL A 1 25 ? -3.692 5.867 -1.984 1.00 0.23 25 VAL A CA 5
ATOM 4402 C C . VAL A 1 25 ? -4.684 5.336 -3.023 1.00 0.24 25 VAL A C 5
ATOM 4403 O O . VAL A 1 25 ? -5.855 5.658 -3.000 1.00 0.27 25 VAL A O 5
ATOM 4416 N N . LEU A 1 26 ? -4.221 4.523 -3.937 1.00 0.22 26 LEU A N 5
ATOM 4417 C CA . LEU A 1 26 ? -5.138 3.972 -4.974 1.00 0.25 26 LEU A CA 5
ATOM 4418 C C . LEU A 1 26 ? -6.193 3.092 -4.297 1.00 0.23 26 LEU A C 5
ATOM 4419 O O . LEU A 1 26 ? -7.356 3.116 -4.651 1.00 0.28 26 LEU A O 5
ATOM 4435 N N . ALA A 1 27 ? -5.799 2.321 -3.320 1.00 0.18 27 ALA A N 5
ATOM 4436 C CA . ALA A 1 27 ? -6.779 1.448 -2.611 1.00 0.18 27 ALA A CA 5
ATOM 4437 C C . ALA A 1 27 ? -7.720 2.313 -1.769 1.00 0.16 27 ALA A C 5
ATOM 4438 O O . ALA A 1 27 ? -8.883 2.008 -1.606 1.00 0.19 27 ALA A O 5
ATOM 4445 N N . ASN A 1 28 ? -7.216 3.387 -1.224 1.00 0.15 28 ASN A N 5
ATOM 4446 C CA . ASN A 1 28 ? -8.068 4.273 -0.379 1.00 0.14 28 ASN A CA 5
ATOM 4447 C C . ASN A 1 28 ? -9.243 4.809 -1.199 1.00 0.15 28 ASN A C 5
ATOM 4448 O O . ASN A 1 28 ? -10.383 4.741 -0.783 1.00 0.18 28 ASN A O 5
ATOM 4459 N N . ARG A 1 29 ? -8.979 5.344 -2.357 1.00 0.18 29 ARG A N 5
ATOM 4460 C CA . ARG A 1 29 ? -10.085 5.883 -3.198 1.00 0.22 29 ARG A CA 5
ATOM 4461 C C . ARG A 1 29 ? -10.938 4.734 -3.740 1.00 0.19 29 ARG A C 5
ATOM 4462 O O . ARG A 1 29 ? -12.082 4.913 -4.102 1.00 0.21 29 ARG A O 5
ATOM 4483 N N . GLU A 1 30 ? -10.388 3.560 -3.812 1.00 0.21 30 GLU A N 5
ATOM 4484 C CA . GLU A 1 30 ? -11.172 2.410 -4.341 1.00 0.28 30 GLU A CA 5
ATOM 4485 C C . GLU A 1 30 ? -12.411 2.188 -3.469 1.00 0.27 30 GLU A C 5
ATOM 4486 O O . GLU A 1 30 ? -13.489 1.920 -3.963 1.00 0.33 30 GLU A O 5
ATOM 4498 N N . LEU A 1 31 ? -12.268 2.310 -2.182 1.00 0.23 31 LEU A N 5
ATOM 4499 C CA . LEU A 1 31 ? -13.437 2.123 -1.272 1.00 0.28 31 LEU A CA 5
ATOM 4500 C C . LEU A 1 31 ? -14.389 3.292 -1.461 1.00 0.32 31 LEU A C 5
ATOM 4501 O O . LEU A 1 31 ? -15.589 3.178 -1.299 1.00 0.43 31 LEU A O 5
ATOM 4517 N N . ASP A 1 32 ? -13.844 4.423 -1.780 1.00 0.28 32 ASP A N 5
ATOM 4518 C CA . ASP A 1 32 ? -14.672 5.635 -1.962 1.00 0.35 32 ASP A CA 5
ATOM 4519 C C . ASP A 1 32 ? -15.691 5.406 -3.082 1.00 0.42 32 ASP A C 5
ATOM 4520 O O . ASP A 1 32 ? -16.831 5.813 -2.981 1.00 0.54 32 ASP A O 5
ATOM 4529 N N . LYS A 1 33 ? -15.303 4.755 -4.147 1.00 0.38 33 LYS A N 5
ATOM 4530 C CA . LYS A 1 33 ? -16.278 4.510 -5.249 1.00 0.46 33 LYS A CA 5
ATOM 4531 C C . LYS A 1 33 ? -17.465 3.694 -4.729 1.00 0.42 33 LYS A C 5
ATOM 4532 O O . LYS A 1 33 ? -18.604 3.973 -5.044 1.00 0.46 33 LYS A O 5
ATOM 4551 N N . TYR A 1 34 ? -17.211 2.681 -3.943 1.00 0.36 34 TYR A N 5
ATOM 4552 C CA . TYR A 1 34 ? -18.334 1.851 -3.422 1.00 0.37 34 TYR A CA 5
ATOM 4553 C C . TYR A 1 34 ? -19.063 2.610 -2.310 1.00 0.33 34 TYR A C 5
ATOM 4554 O O . TYR A 1 34 ? -20.230 2.383 -2.056 1.00 0.55 34 TYR A O 5
ATOM 4572 N N . GLY A 1 35 ? -18.392 3.514 -1.647 1.00 0.24 35 GLY A N 5
ATOM 4573 C CA . GLY A 1 35 ? -19.055 4.293 -0.558 1.00 0.31 35 GLY A CA 5
ATOM 4574 C C . GLY A 1 35 ? -18.896 3.570 0.783 1.00 0.31 35 GLY A C 5
ATOM 4575 O O . GLY A 1 35 ? -19.715 3.709 1.670 1.00 0.36 35 GLY A O 5
ATOM 4579 N N . VAL A 1 36 ? -17.850 2.806 0.948 1.00 0.33 36 VAL A N 5
ATOM 4580 C CA . VAL A 1 36 ? -17.654 2.092 2.241 1.00 0.38 36 VAL A CA 5
ATOM 4581 C C . VAL A 1 36 ? -17.447 3.130 3.354 1.00 0.42 36 VAL A C 5
ATOM 4582 O O . VAL A 1 36 ? -17.125 4.272 3.094 1.00 0.45 36 VAL A O 5
ATOM 4595 N N . SER A 1 37 ? -17.635 2.744 4.586 1.00 0.55 37 SER A N 5
ATOM 4596 C CA . SER A 1 37 ? -17.457 3.712 5.708 1.00 0.64 37 SER A CA 5
ATOM 4597 C C . SER A 1 37 ? -16.021 4.248 5.716 1.00 0.50 37 SER A C 5
ATOM 4598 O O . SER A 1 37 ? -15.117 3.641 5.177 1.00 0.93 37 SER A O 5
ATOM 4606 N N . ASP A 1 38 ? -15.810 5.388 6.322 1.00 0.43 38 ASP A N 5
ATOM 4607 C CA . ASP A 1 38 ? -14.438 5.977 6.368 1.00 0.37 38 ASP A CA 5
ATOM 4608 C C . ASP A 1 38 ? -13.544 5.139 7.283 1.00 0.54 38 ASP A C 5
ATOM 4609 O O . ASP A 1 38 ? -12.335 5.256 7.266 1.00 1.41 38 ASP A O 5
ATOM 4618 N N . TYR A 1 39 ? -14.131 4.293 8.081 1.00 0.42 39 TYR A N 5
ATOM 4619 C CA . TYR A 1 39 ? -13.321 3.444 9.000 1.00 0.33 39 TYR A CA 5
ATOM 4620 C C . TYR A 1 39 ? -12.359 2.566 8.188 1.00 0.25 39 TYR A C 5
ATOM 4621 O O . TYR A 1 39 ? -11.192 2.452 8.505 1.00 0.26 39 TYR A O 5
ATOM 4639 N N . TYR A 1 40 ? -12.845 1.936 7.159 1.00 0.25 40 TYR A N 5
ATOM 4640 C CA . TYR A 1 40 ? -11.975 1.049 6.334 1.00 0.23 40 TYR A CA 5
ATOM 4641 C C . TYR A 1 40 ? -10.809 1.846 5.734 1.00 0.19 40 TYR A C 5
ATOM 4642 O O . TYR A 1 40 ? -9.739 1.316 5.530 1.00 0.19 40 TYR A O 5
ATOM 4660 N N . LYS A 1 41 ? -11.000 3.107 5.450 1.00 0.18 41 LYS A N 5
ATOM 4661 C CA . LYS A 1 41 ? -9.892 3.916 4.859 1.00 0.17 41 LYS A CA 5
ATOM 4662 C C . LYS A 1 41 ? -8.742 3.900 5.842 1.00 0.16 41 LYS A C 5
ATOM 4663 O O . LYS A 1 41 ? -7.602 3.640 5.511 1.00 0.17 41 LYS A O 5
ATOM 4682 N N . ASN A 1 42 ? -9.061 4.191 7.061 1.00 0.19 42 ASN A N 5
ATOM 4683 C CA . ASN A 1 42 ? -8.027 4.219 8.125 1.00 0.21 42 ASN A CA 5
ATOM 4684 C C . ASN A 1 42 ? -7.379 2.842 8.238 1.00 0.18 42 ASN A C 5
ATOM 4685 O O . ASN A 1 42 ? -6.194 2.720 8.472 1.00 0.19 42 ASN A O 5
ATOM 4696 N N . LEU A 1 43 ? -8.147 1.807 8.075 1.00 0.16 43 LEU A N 5
ATOM 4697 C CA . LEU A 1 43 ? -7.576 0.439 8.172 1.00 0.16 43 LEU A CA 5
ATOM 4698 C C . LEU A 1 43 ? -6.487 0.279 7.104 1.00 0.14 43 LEU A C 5
ATOM 4699 O O . LEU A 1 43 ? -5.454 -0.313 7.348 1.00 0.17 43 LEU A O 5
ATOM 4715 N N . ILE A 1 44 ? -6.700 0.802 5.920 1.00 0.13 44 ILE A N 5
ATOM 4716 C CA . ILE A 1 44 ? -5.661 0.666 4.854 1.00 0.13 44 ILE A CA 5
ATOM 4717 C C . ILE A 1 44 ? -4.372 1.326 5.345 1.00 0.14 44 ILE A C 5
ATOM 4718 O O . ILE A 1 44 ? -3.287 0.812 5.158 1.00 0.15 44 ILE A O 5
ATOM 4734 N N . ASN A 1 45 ? -4.485 2.457 5.982 1.00 0.15 45 ASN A N 5
ATOM 4735 C CA . ASN A 1 45 ? -3.274 3.149 6.502 1.00 0.19 45 ASN A CA 5
ATOM 4736 C C . ASN A 1 45 ? -2.559 2.230 7.496 1.00 0.20 45 ASN A C 5
ATOM 4737 O O . ASN A 1 45 ? -1.347 2.151 7.531 1.00 0.28 45 ASN A O 5
ATOM 4748 N N . ASN A 1 46 ? -3.309 1.539 8.310 1.00 0.17 46 ASN A N 5
ATOM 4749 C CA . ASN A 1 46 ? -2.695 0.626 9.315 1.00 0.22 46 ASN A CA 5
ATOM 4750 C C . ASN A 1 46 ? -1.859 -0.449 8.608 1.00 0.24 46 ASN A C 5
ATOM 4751 O O . ASN A 1 46 ? -0.794 -0.815 9.066 1.00 0.27 46 ASN A O 5
ATOM 4762 N N . ALA A 1 47 ? -2.329 -0.970 7.505 1.00 0.24 47 ALA A N 5
ATOM 4763 C CA . ALA A 1 47 ? -1.551 -2.026 6.792 1.00 0.30 47 ALA A CA 5
ATOM 4764 C C . ALA A 1 47 ? -0.096 -1.575 6.635 1.00 0.51 47 ALA A C 5
ATOM 4765 O O . ALA A 1 47 ? 0.184 -0.497 6.150 1.00 1.49 47 ALA A O 5
ATOM 4772 N N . LYS A 1 48 ? 0.832 -2.398 7.056 1.00 0.60 48 LYS A N 5
ATOM 4773 C CA . LYS A 1 48 ? 2.280 -2.040 6.957 1.00 0.53 48 LYS A CA 5
ATOM 4774 C C . LYS A 1 48 ? 2.907 -2.729 5.739 1.00 0.42 48 LYS A C 5
ATOM 4775 O O . LYS A 1 48 ? 4.102 -2.666 5.533 1.00 0.51 48 LYS A O 5
ATOM 4794 N N . THR A 1 49 ? 2.113 -3.374 4.925 1.00 0.35 49 THR A N 5
ATOM 4795 C CA . THR A 1 49 ? 2.675 -4.051 3.715 1.00 0.42 49 THR A CA 5
ATOM 4796 C C . THR A 1 49 ? 1.664 -3.963 2.569 1.00 0.62 49 THR A C 5
ATOM 4797 O O . THR A 1 49 ? 0.478 -4.137 2.760 1.00 1.59 49 THR A O 5
ATOM 4808 N N . VAL A 1 50 ? 2.129 -3.679 1.384 1.00 0.44 50 VAL A N 5
ATOM 4809 C CA . VAL A 1 50 ? 1.206 -3.554 0.219 1.00 0.33 50 VAL A CA 5
ATOM 4810 C C . VAL A 1 50 ? 0.614 -4.911 -0.166 1.00 0.37 50 VAL A C 5
ATOM 4811 O O . VAL A 1 50 ? -0.499 -4.987 -0.647 1.00 0.40 50 VAL A O 5
ATOM 4824 N N . GLU A 1 51 ? 1.331 -5.981 0.030 1.00 0.43 51 GLU A N 5
ATOM 4825 C CA . GLU A 1 51 ? 0.766 -7.306 -0.347 1.00 0.53 51 GLU A CA 5
ATOM 4826 C C . GLU A 1 51 ? -0.513 -7.520 0.458 1.00 0.49 51 GLU A C 5
ATOM 4827 O O . GLU A 1 51 ? -1.490 -8.055 -0.029 1.00 0.62 51 GLU A O 5
ATOM 4839 N N . GLY A 1 52 ? -0.513 -7.087 1.685 1.00 0.40 52 GLY A N 5
ATOM 4840 C CA . GLY A 1 52 ? -1.724 -7.236 2.531 1.00 0.41 52 GLY A CA 5
ATOM 4841 C C . GLY A 1 52 ? -2.773 -6.205 2.104 1.00 0.31 52 GLY A C 5
ATOM 4842 O O . GLY A 1 52 ? -3.961 -6.429 2.229 1.00 0.35 52 GLY A O 5
ATOM 4846 N N . VAL A 1 53 ? -2.347 -5.070 1.606 1.00 0.22 53 VAL A N 5
ATOM 4847 C CA . VAL A 1 53 ? -3.331 -4.031 1.184 1.00 0.15 53 VAL A CA 5
ATOM 4848 C C . VAL A 1 53 ? -4.225 -4.585 0.069 1.00 0.14 53 VAL A C 5
ATOM 4849 O O . VAL A 1 53 ? -5.435 -4.488 0.126 1.00 0.17 53 VAL A O 5
ATOM 4862 N N . LYS A 1 54 ? -3.641 -5.155 -0.948 1.00 0.18 54 LYS A N 5
ATOM 4863 C CA . LYS A 1 54 ? -4.462 -5.703 -2.064 1.00 0.21 54 LYS A CA 5
ATOM 4864 C C . LYS A 1 54 ? -5.326 -6.853 -1.542 1.00 0.20 54 LYS A C 5
ATOM 4865 O O . LYS A 1 54 ? -6.475 -6.996 -1.908 1.00 0.21 54 LYS A O 5
ATOM 4884 N N . ALA A 1 55 ? -4.779 -7.673 -0.690 1.00 0.22 55 ALA A N 5
ATOM 4885 C CA . ALA A 1 55 ? -5.560 -8.817 -0.142 1.00 0.23 55 ALA A CA 5
ATOM 4886 C C . ALA A 1 55 ? -6.654 -8.292 0.794 1.00 0.20 55 ALA A C 5
ATOM 4887 O O . ALA A 1 55 ? -7.727 -8.853 0.891 1.00 0.19 55 ALA A O 5
ATOM 4894 N N . LEU A 1 56 ? -6.385 -7.223 1.489 1.00 0.20 56 LEU A N 5
ATOM 4895 C CA . LEU A 1 56 ? -7.397 -6.662 2.423 1.00 0.21 56 LEU A CA 5
ATOM 4896 C C . LEU A 1 56 ? -8.654 -6.284 1.635 1.00 0.18 56 LEU A C 5
ATOM 4897 O O . LEU A 1 56 ? -9.753 -6.667 1.981 1.00 0.19 56 LEU A O 5
ATOM 4913 N N . ILE A 1 57 ? -8.498 -5.559 0.563 1.00 0.16 57 ILE A N 5
ATOM 4914 C CA . ILE A 1 57 ? -9.680 -5.188 -0.263 1.00 0.17 57 ILE A CA 5
ATOM 4915 C C . ILE A 1 57 ? -10.271 -6.475 -0.845 1.00 0.17 57 ILE A C 5
ATOM 4916 O O . ILE A 1 57 ? -11.469 -6.604 -1.003 1.00 0.20 57 ILE A O 5
ATOM 4932 N N . ASP A 1 58 ? -9.436 -7.419 -1.179 1.00 0.16 58 ASP A N 5
ATOM 4933 C CA . ASP A 1 58 ? -9.955 -8.686 -1.765 1.00 0.19 58 ASP A CA 5
ATOM 4934 C C . ASP A 1 58 ? -10.899 -9.349 -0.765 1.00 0.19 58 ASP A C 5
ATOM 4935 O O . ASP A 1 58 ? -11.935 -9.868 -1.129 1.00 0.22 58 ASP A O 5
ATOM 4944 N N . GLU A 1 59 ? -10.564 -9.321 0.495 1.00 0.18 59 GLU A N 5
ATOM 4945 C CA . GLU A 1 59 ? -11.467 -9.937 1.508 1.00 0.21 59 GLU A CA 5
ATOM 4946 C C . GLU A 1 59 ? -12.722 -9.082 1.627 1.00 0.24 59 GLU A C 5
ATOM 4947 O O . GLU A 1 59 ? -13.824 -9.580 1.743 1.00 0.30 59 GLU A O 5
ATOM 4959 N N . ILE A 1 60 ? -12.555 -7.791 1.594 1.00 0.23 60 ILE A N 5
ATOM 4960 C CA . ILE A 1 60 ? -13.725 -6.886 1.702 1.00 0.27 60 ILE A CA 5
ATOM 4961 C C . ILE A 1 60 ? -14.590 -7.018 0.447 1.00 0.28 60 ILE A C 5
ATOM 4962 O O . ILE A 1 60 ? -15.791 -7.188 0.522 1.00 0.33 60 ILE A O 5
ATOM 4978 N N . LEU A 1 61 ? -13.985 -6.955 -0.709 1.00 0.25 61 LEU A N 5
ATOM 4979 C CA . LEU A 1 61 ? -14.769 -7.089 -1.968 1.00 0.30 61 LEU A CA 5
ATOM 4980 C C . LEU A 1 61 ? -15.264 -8.532 -2.114 1.00 0.33 61 LEU A C 5
ATOM 4981 O O . LEU A 1 61 ? -16.307 -8.783 -2.683 1.00 0.46 61 LEU A O 5
ATOM 4997 N N . ALA A 1 62 ? -14.530 -9.480 -1.602 1.00 0.28 62 ALA A N 5
ATOM 4998 C CA . ALA A 1 62 ? -14.971 -10.900 -1.711 1.00 0.32 62 ALA A CA 5
ATOM 4999 C C . ALA A 1 62 ? -16.030 -11.171 -0.644 1.00 0.37 62 ALA A C 5
ATOM 5000 O O . ALA A 1 62 ? -16.680 -12.199 -0.642 1.00 0.48 62 ALA A O 5
ATOM 5007 N N . ALA A 1 63 ? -16.211 -10.251 0.265 1.00 0.41 63 ALA A N 5
ATOM 5008 C CA . ALA A 1 63 ? -17.230 -10.437 1.338 1.00 0.50 63 ALA A CA 5
ATOM 5009 C C . ALA A 1 63 ? -17.785 -9.071 1.743 1.00 0.70 63 ALA A C 5
ATOM 5010 O O . ALA A 1 63 ? -17.574 -8.603 2.845 1.00 1.15 63 ALA A O 5
ATOM 5017 N N . LEU A 1 64 ? -18.493 -8.425 0.858 1.00 0.59 64 LEU A N 5
ATOM 5018 C CA . LEU A 1 64 ? -19.062 -7.088 1.189 1.00 0.85 64 LEU A CA 5
ATOM 5019 C C . LEU A 1 64 ? -20.115 -7.250 2.301 1.00 1.41 64 LEU A C 5
ATOM 5020 O O . LEU A 1 64 ? -20.751 -8.281 2.394 1.00 1.62 64 LEU A O 5
ATOM 5036 N N . PRO A 1 65 ? -20.310 -6.253 3.143 1.00 1.85 65 PRO A N 5
ATOM 5037 C CA . PRO A 1 65 ? -21.318 -6.364 4.233 1.00 2.43 65 PRO A CA 5
ATOM 5038 C C . PRO A 1 65 ? -22.661 -6.911 3.726 1.00 2.62 65 PRO A C 5
ATOM 5039 O O . PRO A 1 65 ? -23.400 -7.454 4.532 1.00 2.81 65 PRO A O 5
ATOM 5051 N N . MET A 1 1 ? 30.046 -4.438 -10.390 1.00 21.30 1 MET A N 6
ATOM 5052 C CA . MET A 1 1 ? 30.060 -5.433 -11.501 1.00 21.02 1 MET A CA 6
ATOM 5053 C C . MET A 1 1 ? 28.694 -6.122 -11.586 1.00 20.37 1 MET A C 6
ATOM 5054 O O . MET A 1 1 ? 28.172 -6.612 -10.604 1.00 20.39 1 MET A O 6
ATOM 5070 N N . LYS A 1 2 ? 28.114 -6.162 -12.755 1.00 19.90 2 LYS A N 6
ATOM 5071 C CA . LYS A 1 2 ? 26.784 -6.819 -12.913 1.00 19.38 2 LYS A CA 6
ATOM 5072 C C . LYS A 1 2 ? 26.946 -8.332 -12.750 1.00 18.83 2 LYS A C 6
ATOM 5073 O O . LYS A 1 2 ? 27.918 -8.912 -13.189 1.00 18.89 2 LYS A O 6
ATOM 5092 N N . ALA A 1 3 ? 26.002 -8.978 -12.122 1.00 18.43 3 ALA A N 6
ATOM 5093 C CA . ALA A 1 3 ? 26.110 -10.453 -11.937 1.00 18.03 3 ALA A CA 6
ATOM 5094 C C . ALA A 1 3 ? 24.774 -11.010 -11.440 1.00 17.59 3 ALA A C 6
ATOM 5095 O O . ALA A 1 3 ? 24.699 -12.124 -10.959 1.00 17.73 3 ALA A O 6
ATOM 5102 N N . ILE A 1 4 ? 23.716 -10.241 -11.556 1.00 17.22 4 ILE A N 6
ATOM 5103 C CA . ILE A 1 4 ? 22.368 -10.710 -11.096 1.00 16.95 4 ILE A CA 6
ATOM 5104 C C . ILE A 1 4 ? 21.450 -10.870 -12.310 1.00 16.44 4 ILE A C 6
ATOM 5105 O O . ILE A 1 4 ? 21.380 -10.010 -13.165 1.00 16.48 4 ILE A O 6
ATOM 5121 N N . PHE A 1 5 ? 20.750 -11.975 -12.395 1.00 16.11 5 PHE A N 6
ATOM 5122 C CA . PHE A 1 5 ? 19.836 -12.213 -13.556 1.00 15.78 5 PHE A CA 6
ATOM 5123 C C . PHE A 1 5 ? 18.389 -11.912 -13.153 1.00 15.39 5 PHE A C 6
ATOM 5124 O O . PHE A 1 5 ? 17.477 -12.057 -13.943 1.00 15.53 5 PHE A O 6
ATOM 5141 N N . VAL A 1 6 ? 18.172 -11.492 -11.930 1.00 15.04 6 VAL A N 6
ATOM 5142 C CA . VAL A 1 6 ? 16.784 -11.176 -11.463 1.00 14.79 6 VAL A CA 6
ATOM 5143 C C . VAL A 1 6 ? 16.645 -9.665 -11.274 1.00 14.55 6 VAL A C 6
ATOM 5144 O O . VAL A 1 6 ? 17.474 -9.026 -10.657 1.00 14.58 6 VAL A O 6
ATOM 5157 N N . LEU A 1 7 ? 15.598 -9.087 -11.801 1.00 14.47 7 LEU A N 6
ATOM 5158 C CA . LEU A 1 7 ? 15.401 -7.616 -11.654 1.00 14.40 7 LEU A CA 6
ATOM 5159 C C . LEU A 1 7 ? 13.906 -7.307 -11.763 1.00 13.90 7 LEU A C 6
ATOM 5160 O O . LEU A 1 7 ? 13.351 -6.591 -10.955 1.00 13.91 7 LEU A O 6
ATOM 5176 N N . ASN A 1 8 ? 13.246 -7.844 -12.756 1.00 13.63 8 ASN A N 6
ATOM 5177 C CA . ASN A 1 8 ? 11.787 -7.576 -12.904 1.00 13.29 8 ASN A CA 6
ATOM 5178 C C . ASN A 1 8 ? 11.043 -8.115 -11.680 1.00 12.82 8 ASN A C 6
ATOM 5179 O O . ASN A 1 8 ? 10.147 -7.481 -11.160 1.00 12.84 8 ASN A O 6
ATOM 5190 N N . ALA A 1 9 ? 11.413 -9.275 -11.209 1.00 12.57 9 ALA A N 6
ATOM 5191 C CA . ALA A 1 9 ? 10.729 -9.841 -10.012 1.00 12.28 9 ALA A CA 6
ATOM 5192 C C . ALA A 1 9 ? 11.120 -9.025 -8.779 1.00 11.84 9 ALA A C 6
ATOM 5193 O O . ALA A 1 9 ? 10.285 -8.439 -8.120 1.00 12.04 9 ALA A O 6
ATOM 5200 N N . GLN A 1 10 ? 12.395 -8.980 -8.472 1.00 11.42 10 GLN A N 6
ATOM 5201 C CA . GLN A 1 10 ? 12.878 -8.198 -7.289 1.00 11.16 10 GLN A CA 6
ATOM 5202 C C . GLN A 1 10 ? 13.908 -7.172 -7.766 1.00 10.55 10 GLN A C 6
ATOM 5203 O O . GLN A 1 10 ? 14.904 -7.517 -8.371 1.00 10.61 10 GLN A O 6
ATOM 5217 N N . HIS A 1 11 ? 13.678 -5.912 -7.513 1.00 10.17 11 HIS A N 6
ATOM 5218 C CA . HIS A 1 11 ? 14.650 -4.879 -7.970 1.00 9.77 11 HIS A CA 6
ATOM 5219 C C . HIS A 1 11 ? 15.985 -5.066 -7.246 1.00 9.16 11 HIS A C 6
ATOM 5220 O O . HIS A 1 11 ? 17.033 -5.110 -7.858 1.00 9.25 11 HIS A O 6
ATOM 5234 N N . ASP A 1 12 ? 15.952 -5.177 -5.945 1.00 8.78 12 ASP A N 6
ATOM 5235 C CA . ASP A 1 12 ? 17.216 -5.359 -5.175 1.00 8.41 12 ASP A CA 6
ATOM 5236 C C . ASP A 1 12 ? 16.875 -5.645 -3.711 1.00 7.70 12 ASP A C 6
ATOM 5237 O O . ASP A 1 12 ? 15.725 -5.641 -3.321 1.00 7.84 12 ASP A O 6
ATOM 5246 N N . GLU A 1 13 ? 17.863 -5.881 -2.892 1.00 7.20 13 GLU A N 6
ATOM 5247 C CA . GLU A 1 13 ? 17.583 -6.152 -1.455 1.00 6.75 13 GLU A CA 6
ATOM 5248 C C . GLU A 1 13 ? 16.868 -4.938 -0.859 1.00 5.96 13 GLU A C 6
ATOM 5249 O O . GLU A 1 13 ? 15.945 -5.067 -0.079 1.00 6.13 13 GLU A O 6
ATOM 5261 N N . ALA A 1 14 ? 17.285 -3.758 -1.230 1.00 5.44 14 ALA A N 6
ATOM 5262 C CA . ALA A 1 14 ? 16.626 -2.532 -0.698 1.00 4.96 14 ALA A CA 6
ATOM 5263 C C . ALA A 1 14 ? 15.330 -2.291 -1.475 1.00 4.30 14 ALA A C 6
ATOM 5264 O O . ALA A 1 14 ? 15.155 -2.791 -2.568 1.00 4.43 14 ALA A O 6
ATOM 5271 N N . VAL A 1 15 ? 14.415 -1.534 -0.917 1.00 4.01 15 VAL A N 6
ATOM 5272 C CA . VAL A 1 15 ? 13.117 -1.260 -1.616 1.00 3.71 15 VAL A CA 6
ATOM 5273 C C . VAL A 1 15 ? 12.840 0.244 -1.619 1.00 3.13 15 VAL A C 6
ATOM 5274 O O . VAL A 1 15 ? 13.379 0.990 -0.825 1.00 3.40 15 VAL A O 6
ATOM 5287 N N . ASP A 1 16 ? 11.992 0.693 -2.505 1.00 2.67 16 ASP A N 6
ATOM 5288 C CA . ASP A 1 16 ? 11.661 2.146 -2.564 1.00 2.25 16 ASP A CA 6
ATOM 5289 C C . ASP A 1 16 ? 10.553 2.444 -1.551 1.00 2.00 16 ASP A C 6
ATOM 5290 O O . ASP A 1 16 ? 10.081 1.560 -0.864 1.00 2.47 16 ASP A O 6
ATOM 5299 N N . ALA A 1 17 ? 10.137 3.684 -1.451 1.00 1.74 17 ALA A N 6
ATOM 5300 C CA . ALA A 1 17 ? 9.057 4.053 -0.475 1.00 1.64 17 ALA A CA 6
ATOM 5301 C C . ALA A 1 17 ? 7.957 4.848 -1.188 1.00 1.34 17 ALA A C 6
ATOM 5302 O O . ALA A 1 17 ? 7.268 5.640 -0.577 1.00 1.86 17 ALA A O 6
ATOM 5309 N N . ASN A 1 18 ? 7.791 4.649 -2.475 1.00 0.95 18 ASN A N 6
ATOM 5310 C CA . ASN A 1 18 ? 6.736 5.399 -3.238 1.00 0.77 18 ASN A CA 6
ATOM 5311 C C . ASN A 1 18 ? 5.613 4.449 -3.676 1.00 0.65 18 ASN A C 6
ATOM 5312 O O . ASN A 1 18 ? 4.451 4.805 -3.667 1.00 1.18 18 ASN A O 6
ATOM 5323 N N . SER A 1 19 ? 5.949 3.256 -4.082 1.00 0.49 19 SER A N 6
ATOM 5324 C CA . SER A 1 19 ? 4.899 2.297 -4.544 1.00 0.33 19 SER A CA 6
ATOM 5325 C C . SER A 1 19 ? 3.913 1.990 -3.414 1.00 0.29 19 SER A C 6
ATOM 5326 O O . SER A 1 19 ? 2.724 1.867 -3.636 1.00 0.28 19 SER A O 6
ATOM 5334 N N . LEU A 1 20 ? 4.390 1.850 -2.210 1.00 0.31 20 LEU A N 6
ATOM 5335 C CA . LEU A 1 20 ? 3.474 1.533 -1.077 1.00 0.32 20 LEU A CA 6
ATOM 5336 C C . LEU A 1 20 ? 2.431 2.640 -0.928 1.00 0.25 20 LEU A C 6
ATOM 5337 O O . LEU A 1 20 ? 1.248 2.381 -0.838 1.00 0.23 20 LEU A O 6
ATOM 5353 N N . ALA A 1 21 ? 2.854 3.871 -0.888 1.00 0.24 21 ALA A N 6
ATOM 5354 C CA . ALA A 1 21 ? 1.877 4.976 -0.728 1.00 0.22 21 ALA A CA 6
ATOM 5355 C C . ALA A 1 21 ? 0.886 4.957 -1.895 1.00 0.18 21 ALA A C 6
ATOM 5356 O O . ALA A 1 21 ? -0.307 5.084 -1.706 1.00 0.19 21 ALA A O 6
ATOM 5363 N N . GLU A 1 22 ? 1.367 4.800 -3.097 1.00 0.18 22 GLU A N 6
ATOM 5364 C CA . GLU A 1 22 ? 0.442 4.777 -4.265 1.00 0.19 22 GLU A CA 6
ATOM 5365 C C . GLU A 1 22 ? -0.544 3.615 -4.124 1.00 0.18 22 GLU A C 6
ATOM 5366 O O . GLU A 1 22 ? -1.713 3.741 -4.433 1.00 0.21 22 GLU A O 6
ATOM 5378 N N . ALA A 1 23 ? -0.086 2.481 -3.665 1.00 0.18 23 ALA A N 6
ATOM 5379 C CA . ALA A 1 23 ? -1.007 1.319 -3.514 1.00 0.19 23 ALA A CA 6
ATOM 5380 C C . ALA A 1 23 ? -2.135 1.687 -2.548 1.00 0.15 23 ALA A C 6
ATOM 5381 O O . ALA A 1 23 ? -3.291 1.410 -2.797 1.00 0.16 23 ALA A O 6
ATOM 5388 N N . LYS A 1 24 ? -1.813 2.320 -1.450 1.00 0.15 24 LYS A N 6
ATOM 5389 C CA . LYS A 1 24 ? -2.882 2.706 -0.489 1.00 0.18 24 LYS A CA 6
ATOM 5390 C C . LYS A 1 24 ? -3.735 3.808 -1.114 1.00 0.19 24 LYS A C 6
ATOM 5391 O O . LYS A 1 24 ? -4.942 3.816 -0.987 1.00 0.26 24 LYS A O 6
ATOM 5410 N N . VAL A 1 25 ? -3.121 4.735 -1.799 1.00 0.19 25 VAL A N 6
ATOM 5411 C CA . VAL A 1 25 ? -3.909 5.826 -2.436 1.00 0.23 25 VAL A CA 6
ATOM 5412 C C . VAL A 1 25 ? -4.862 5.208 -3.464 1.00 0.24 25 VAL A C 6
ATOM 5413 O O . VAL A 1 25 ? -6.044 5.488 -3.477 1.00 0.27 25 VAL A O 6
ATOM 5426 N N . LEU A 1 26 ? -4.349 4.370 -4.326 1.00 0.22 26 LEU A N 6
ATOM 5427 C CA . LEU A 1 26 ? -5.218 3.735 -5.356 1.00 0.25 26 LEU A CA 6
ATOM 5428 C C . LEU A 1 26 ? -6.281 2.875 -4.666 1.00 0.23 26 LEU A C 6
ATOM 5429 O O . LEU A 1 26 ? -7.428 2.846 -5.069 1.00 0.28 26 LEU A O 6
ATOM 5445 N N . ALA A 1 27 ? -5.911 2.175 -3.631 1.00 0.18 27 ALA A N 6
ATOM 5446 C CA . ALA A 1 27 ? -6.901 1.321 -2.915 1.00 0.18 27 ALA A CA 6
ATOM 5447 C C . ALA A 1 27 ? -7.794 2.190 -2.022 1.00 0.16 27 ALA A C 6
ATOM 5448 O O . ALA A 1 27 ? -8.978 1.952 -1.893 1.00 0.19 27 ALA A O 6
ATOM 5455 N N . ASN A 1 28 ? -7.232 3.182 -1.388 1.00 0.15 28 ASN A N 6
ATOM 5456 C CA . ASN A 1 28 ? -8.044 4.052 -0.486 1.00 0.14 28 ASN A CA 6
ATOM 5457 C C . ASN A 1 28 ? -9.174 4.728 -1.273 1.00 0.15 28 ASN A C 6
ATOM 5458 O O . ASN A 1 28 ? -10.309 4.754 -0.841 1.00 0.18 28 ASN A O 6
ATOM 5469 N N . ARG A 1 29 ? -8.878 5.283 -2.416 1.00 0.18 29 ARG A N 6
ATOM 5470 C CA . ARG A 1 29 ? -9.947 5.961 -3.206 1.00 0.22 29 ARG A CA 6
ATOM 5471 C C . ARG A 1 29 ? -10.916 4.915 -3.755 1.00 0.19 29 ARG A C 6
ATOM 5472 O O . ARG A 1 29 ? -12.071 5.195 -4.008 1.00 0.21 29 ARG A O 6
ATOM 5493 N N . GLU A 1 30 ? -10.458 3.710 -3.943 1.00 0.21 30 GLU A N 6
ATOM 5494 C CA . GLU A 1 30 ? -11.359 2.651 -4.477 1.00 0.28 30 GLU A CA 6
ATOM 5495 C C . GLU A 1 30 ? -12.537 2.460 -3.517 1.00 0.27 30 GLU A C 6
ATOM 5496 O O . GLU A 1 30 ? -13.664 2.288 -3.935 1.00 0.33 30 GLU A O 6
ATOM 5508 N N . LEU A 1 31 ? -12.287 2.493 -2.236 1.00 0.23 31 LEU A N 6
ATOM 5509 C CA . LEU A 1 31 ? -13.395 2.316 -1.250 1.00 0.28 31 LEU A CA 6
ATOM 5510 C C . LEU A 1 31 ? -14.340 3.505 -1.354 1.00 0.32 31 LEU A C 6
ATOM 5511 O O . LEU A 1 31 ? -15.525 3.406 -1.105 1.00 0.43 31 LEU A O 6
ATOM 5527 N N . ASP A 1 32 ? -13.807 4.632 -1.711 1.00 0.28 32 ASP A N 6
ATOM 5528 C CA . ASP A 1 32 ? -14.639 5.852 -1.827 1.00 0.35 32 ASP A CA 6
ATOM 5529 C C . ASP A 1 32 ? -15.738 5.619 -2.864 1.00 0.42 32 ASP A C 6
ATOM 5530 O O . ASP A 1 32 ? -16.856 6.066 -2.704 1.00 0.54 32 ASP A O 6
ATOM 5539 N N . LYS A 1 33 ? -15.436 4.922 -3.926 1.00 0.38 33 LYS A N 6
ATOM 5540 C CA . LYS A 1 33 ? -16.479 4.669 -4.960 1.00 0.46 33 LYS A CA 6
ATOM 5541 C C . LYS A 1 33 ? -17.646 3.909 -4.325 1.00 0.42 33 LYS A C 6
ATOM 5542 O O . LYS A 1 33 ? -18.798 4.175 -4.600 1.00 0.46 33 LYS A O 6
ATOM 5561 N N . TYR A 1 34 ? -17.351 2.954 -3.482 1.00 0.36 34 TYR A N 6
ATOM 5562 C CA . TYR A 1 34 ? -18.438 2.163 -2.836 1.00 0.37 34 TYR A CA 6
ATOM 5563 C C . TYR A 1 34 ? -18.995 2.937 -1.639 1.00 0.33 34 TYR A C 6
ATOM 5564 O O . TYR A 1 34 ? -20.038 2.611 -1.108 1.00 0.55 34 TYR A O 6
ATOM 5582 N N . GLY A 1 35 ? -18.312 3.966 -1.213 1.00 0.24 35 GLY A N 6
ATOM 5583 C CA . GLY A 1 35 ? -18.811 4.767 -0.059 1.00 0.31 35 GLY A CA 6
ATOM 5584 C C . GLY A 1 35 ? -18.702 3.951 1.231 1.00 0.31 35 GLY A C 6
ATOM 5585 O O . GLY A 1 35 ? -19.481 4.121 2.148 1.00 0.36 35 GLY A O 6
ATOM 5589 N N . VAL A 1 36 ? -17.745 3.068 1.318 1.00 0.33 36 VAL A N 6
ATOM 5590 C CA . VAL A 1 36 ? -17.604 2.253 2.558 1.00 0.38 36 VAL A CA 6
ATOM 5591 C C . VAL A 1 36 ? -17.370 3.193 3.746 1.00 0.42 36 VAL A C 6
ATOM 5592 O O . VAL A 1 36 ? -17.023 4.345 3.577 1.00 0.45 36 VAL A O 6
ATOM 5605 N N . SER A 1 37 ? -17.566 2.716 4.944 1.00 0.55 37 SER A N 6
ATOM 5606 C CA . SER A 1 37 ? -17.366 3.587 6.135 1.00 0.64 37 SER A CA 6
ATOM 5607 C C . SER A 1 37 ? -15.901 4.028 6.216 1.00 0.50 37 SER A C 6
ATOM 5608 O O . SER A 1 37 ? -15.027 3.439 5.611 1.00 0.93 37 SER A O 6
ATOM 5616 N N . ASP A 1 38 ? -15.633 5.071 6.955 1.00 0.43 38 ASP A N 6
ATOM 5617 C CA . ASP A 1 38 ? -14.233 5.572 7.078 1.00 0.37 38 ASP A CA 6
ATOM 5618 C C . ASP A 1 38 ? -13.383 4.552 7.839 1.00 0.54 38 ASP A C 6
ATOM 5619 O O . ASP A 1 38 ? -12.169 4.608 7.830 1.00 1.41 38 ASP A O 6
ATOM 5628 N N . TYR A 1 39 ? -14.009 3.623 8.501 1.00 0.42 39 TYR A N 6
ATOM 5629 C CA . TYR A 1 39 ? -13.240 2.605 9.269 1.00 0.33 39 TYR A CA 6
ATOM 5630 C C . TYR A 1 39 ? -12.323 1.818 8.323 1.00 0.25 39 TYR A C 6
ATOM 5631 O O . TYR A 1 39 ? -11.148 1.654 8.585 1.00 0.26 39 TYR A O 6
ATOM 5649 N N . TYR A 1 40 ? -12.845 1.320 7.235 1.00 0.25 40 TYR A N 6
ATOM 5650 C CA . TYR A 1 40 ? -11.990 0.536 6.295 1.00 0.23 40 TYR A CA 6
ATOM 5651 C C . TYR A 1 40 ? -10.896 1.427 5.696 1.00 0.19 40 TYR A C 6
ATOM 5652 O O . TYR A 1 40 ? -9.771 1.005 5.536 1.00 0.19 40 TYR A O 6
ATOM 5670 N N . LYS A 1 41 ? -11.212 2.651 5.360 1.00 0.18 41 LYS A N 6
ATOM 5671 C CA . LYS A 1 41 ? -10.183 3.549 4.765 1.00 0.17 41 LYS A CA 6
ATOM 5672 C C . LYS A 1 41 ? -9.054 3.734 5.763 1.00 0.16 41 LYS A C 6
ATOM 5673 O O . LYS A 1 41 ? -7.887 3.665 5.430 1.00 0.17 41 LYS A O 6
ATOM 5692 N N . ASN A 1 42 ? -9.401 3.964 6.990 1.00 0.19 42 ASN A N 6
ATOM 5693 C CA . ASN A 1 42 ? -8.369 4.152 8.037 1.00 0.21 42 ASN A CA 6
ATOM 5694 C C . ASN A 1 42 ? -7.507 2.895 8.131 1.00 0.18 42 ASN A C 6
ATOM 5695 O O . ASN A 1 42 ? -6.308 2.962 8.305 1.00 0.19 42 ASN A O 6
ATOM 5706 N N . LEU A 1 43 ? -8.111 1.749 8.031 1.00 0.16 43 LEU A N 6
ATOM 5707 C CA . LEU A 1 43 ? -7.331 0.488 8.126 1.00 0.16 43 LEU A CA 6
ATOM 5708 C C . LEU A 1 43 ? -6.279 0.457 7.008 1.00 0.14 43 LEU A C 6
ATOM 5709 O O . LEU A 1 43 ? -5.157 0.039 7.215 1.00 0.17 43 LEU A O 6
ATOM 5725 N N . ILE A 1 44 ? -6.627 0.899 5.826 1.00 0.13 44 ILE A N 6
ATOM 5726 C CA . ILE A 1 44 ? -5.638 0.894 4.704 1.00 0.13 44 ILE A CA 6
ATOM 5727 C C . ILE A 1 44 ? -4.445 1.773 5.081 1.00 0.14 44 ILE A C 6
ATOM 5728 O O . ILE A 1 44 ? -3.307 1.445 4.810 1.00 0.15 44 ILE A O 6
ATOM 5744 N N . ASN A 1 45 ? -4.696 2.889 5.706 1.00 0.15 45 ASN A N 6
ATOM 5745 C CA . ASN A 1 45 ? -3.580 3.792 6.101 1.00 0.19 45 ASN A CA 6
ATOM 5746 C C . ASN A 1 45 ? -2.609 3.023 7.002 1.00 0.20 45 ASN A C 6
ATOM 5747 O O . ASN A 1 45 ? -1.415 3.248 6.980 1.00 0.28 45 ASN A O 6
ATOM 5758 N N . ASN A 1 46 ? -3.115 2.114 7.793 1.00 0.17 46 ASN A N 6
ATOM 5759 C CA . ASN A 1 46 ? -2.233 1.320 8.700 1.00 0.22 46 ASN A CA 6
ATOM 5760 C C . ASN A 1 46 ? -1.918 -0.027 8.044 1.00 0.24 46 ASN A C 6
ATOM 5761 O O . ASN A 1 46 ? -2.049 -1.071 8.652 1.00 0.27 46 ASN A O 6
ATOM 5772 N N . ALA A 1 47 ? -1.507 -0.011 6.806 1.00 0.24 47 ALA A N 6
ATOM 5773 C CA . ALA A 1 47 ? -1.187 -1.293 6.110 1.00 0.30 47 ALA A CA 6
ATOM 5774 C C . ALA A 1 47 ? 0.074 -1.910 6.722 1.00 0.51 47 ALA A C 6
ATOM 5775 O O . ALA A 1 47 ? 1.143 -1.334 6.682 1.00 1.49 47 ALA A O 6
ATOM 5782 N N . LYS A 1 48 ? -0.046 -3.080 7.287 1.00 0.60 48 LYS A N 6
ATOM 5783 C CA . LYS A 1 48 ? 1.141 -3.743 7.904 1.00 0.53 48 LYS A CA 6
ATOM 5784 C C . LYS A 1 48 ? 2.119 -4.190 6.817 1.00 0.42 48 LYS A C 6
ATOM 5785 O O . LYS A 1 48 ? 3.319 -4.087 6.977 1.00 0.51 48 LYS A O 6
ATOM 5804 N N . THR A 1 49 ? 1.623 -4.703 5.717 1.00 0.35 49 THR A N 6
ATOM 5805 C CA . THR A 1 49 ? 2.535 -5.176 4.628 1.00 0.42 49 THR A CA 6
ATOM 5806 C C . THR A 1 49 ? 1.964 -4.786 3.258 1.00 0.62 49 THR A C 6
ATOM 5807 O O . THR A 1 49 ? 0.770 -4.655 3.087 1.00 1.59 49 THR A O 6
ATOM 5818 N N . VAL A 1 50 ? 2.819 -4.594 2.285 1.00 0.44 50 VAL A N 6
ATOM 5819 C CA . VAL A 1 50 ? 2.347 -4.202 0.923 1.00 0.33 50 VAL A CA 6
ATOM 5820 C C . VAL A 1 50 ? 1.415 -5.277 0.365 1.00 0.37 50 VAL A C 6
ATOM 5821 O O . VAL A 1 50 ? 0.342 -4.989 -0.128 1.00 0.40 50 VAL A O 6
ATOM 5834 N N . GLU A 1 51 ? 1.823 -6.513 0.430 1.00 0.43 51 GLU A N 6
ATOM 5835 C CA . GLU A 1 51 ? 0.968 -7.605 -0.105 1.00 0.53 51 GLU A CA 6
ATOM 5836 C C . GLU A 1 51 ? -0.358 -7.602 0.645 1.00 0.49 51 GLU A C 6
ATOM 5837 O O . GLU A 1 51 ? -1.396 -7.928 0.105 1.00 0.62 51 GLU A O 6
ATOM 5849 N N . GLY A 1 52 ? -0.331 -7.220 1.888 1.00 0.40 52 GLY A N 6
ATOM 5850 C CA . GLY A 1 52 ? -1.585 -7.178 2.681 1.00 0.41 52 GLY A CA 6
ATOM 5851 C C . GLY A 1 52 ? -2.510 -6.098 2.116 1.00 0.31 52 GLY A C 6
ATOM 5852 O O . GLY A 1 52 ? -3.710 -6.147 2.292 1.00 0.35 52 GLY A O 6
ATOM 5856 N N . VAL A 1 53 ? -1.962 -5.112 1.451 1.00 0.22 53 VAL A N 6
ATOM 5857 C CA . VAL A 1 53 ? -2.823 -4.025 0.897 1.00 0.15 53 VAL A CA 6
ATOM 5858 C C . VAL A 1 53 ? -3.797 -4.602 -0.140 1.00 0.14 53 VAL A C 6
ATOM 5859 O O . VAL A 1 53 ? -4.986 -4.369 -0.082 1.00 0.17 53 VAL A O 6
ATOM 5872 N N . LYS A 1 54 ? -3.301 -5.346 -1.090 1.00 0.18 54 LYS A N 6
ATOM 5873 C CA . LYS A 1 54 ? -4.199 -5.932 -2.132 1.00 0.21 54 LYS A CA 6
ATOM 5874 C C . LYS A 1 54 ? -5.058 -7.060 -1.539 1.00 0.20 54 LYS A C 6
ATOM 5875 O O . LYS A 1 54 ? -6.223 -7.197 -1.859 1.00 0.21 54 LYS A O 6
ATOM 5894 N N . ALA A 1 55 ? -4.490 -7.877 -0.691 1.00 0.22 55 ALA A N 6
ATOM 5895 C CA . ALA A 1 55 ? -5.268 -9.009 -0.094 1.00 0.23 55 ALA A CA 6
ATOM 5896 C C . ALA A 1 55 ? -6.372 -8.474 0.821 1.00 0.20 55 ALA A C 6
ATOM 5897 O O . ALA A 1 55 ? -7.440 -9.045 0.920 1.00 0.19 55 ALA A O 6
ATOM 5904 N N . LEU A 1 56 ? -6.118 -7.393 1.499 1.00 0.20 56 LEU A N 6
ATOM 5905 C CA . LEU A 1 56 ? -7.139 -6.824 2.419 1.00 0.21 56 LEU A CA 6
ATOM 5906 C C . LEU A 1 56 ? -8.343 -6.326 1.613 1.00 0.18 56 LEU A C 6
ATOM 5907 O O . LEU A 1 56 ? -9.478 -6.537 1.988 1.00 0.19 56 LEU A O 6
ATOM 5923 N N . ILE A 1 57 ? -8.111 -5.697 0.493 1.00 0.16 57 ILE A N 6
ATOM 5924 C CA . ILE A 1 57 ? -9.256 -5.225 -0.339 1.00 0.17 57 ILE A CA 6
ATOM 5925 C C . ILE A 1 57 ? -9.971 -6.457 -0.877 1.00 0.17 57 ILE A C 6
ATOM 5926 O O . ILE A 1 57 ? -11.178 -6.489 -1.004 1.00 0.20 57 ILE A O 6
ATOM 5942 N N . ASP A 1 58 ? -9.220 -7.475 -1.201 1.00 0.16 58 ASP A N 6
ATOM 5943 C CA . ASP A 1 58 ? -9.843 -8.715 -1.740 1.00 0.19 58 ASP A CA 6
ATOM 5944 C C . ASP A 1 58 ? -10.815 -9.280 -0.706 1.00 0.19 58 ASP A C 6
ATOM 5945 O O . ASP A 1 58 ? -11.893 -9.735 -1.035 1.00 0.22 58 ASP A O 6
ATOM 5954 N N . GLU A 1 59 ? -10.450 -9.244 0.545 1.00 0.18 59 GLU A N 6
ATOM 5955 C CA . GLU A 1 59 ? -11.359 -9.768 1.595 1.00 0.21 59 GLU A CA 6
ATOM 5956 C C . GLU A 1 59 ? -12.550 -8.826 1.708 1.00 0.24 59 GLU A C 6
ATOM 5957 O O . GLU A 1 59 ? -13.680 -9.246 1.862 1.00 0.30 59 GLU A O 6
ATOM 5969 N N . ILE A 1 60 ? -12.304 -7.548 1.623 1.00 0.23 60 ILE A N 6
ATOM 5970 C CA . ILE A 1 60 ? -13.419 -6.575 1.718 1.00 0.27 60 ILE A CA 6
ATOM 5971 C C . ILE A 1 60 ? -14.311 -6.707 0.479 1.00 0.28 60 ILE A C 6
ATOM 5972 O O . ILE A 1 60 ? -15.522 -6.659 0.567 1.00 0.33 60 ILE A O 6
ATOM 5988 N N . LEU A 1 61 ? -13.722 -6.891 -0.675 1.00 0.25 61 LEU A N 6
ATOM 5989 C CA . LEU A 1 61 ? -14.541 -7.048 -1.914 1.00 0.30 61 LEU A CA 6
ATOM 5990 C C . LEU A 1 61 ? -15.268 -8.391 -1.873 1.00 0.33 61 LEU A C 6
ATOM 5991 O O . LEU A 1 61 ? -16.341 -8.545 -2.422 1.00 0.46 61 LEU A O 6
ATOM 6007 N N . ALA A 1 62 ? -14.690 -9.369 -1.232 1.00 0.28 62 ALA A N 6
ATOM 6008 C CA . ALA A 1 62 ? -15.345 -10.703 -1.164 1.00 0.32 62 ALA A CA 6
ATOM 6009 C C . ALA A 1 62 ? -16.715 -10.558 -0.496 1.00 0.37 62 ALA A C 6
ATOM 6010 O O . ALA A 1 62 ? -17.626 -11.318 -0.758 1.00 0.48 62 ALA A O 6
ATOM 6017 N N . ALA A 1 63 ? -16.871 -9.584 0.358 1.00 0.41 63 ALA A N 6
ATOM 6018 C CA . ALA A 1 63 ? -18.185 -9.392 1.030 1.00 0.50 63 ALA A CA 6
ATOM 6019 C C . ALA A 1 63 ? -19.256 -9.139 -0.030 1.00 0.70 63 ALA A C 6
ATOM 6020 O O . ALA A 1 63 ? -20.361 -9.638 0.055 1.00 1.15 63 ALA A O 6
ATOM 6027 N N . LEU A 1 64 ? -18.934 -8.372 -1.037 1.00 0.59 64 LEU A N 6
ATOM 6028 C CA . LEU A 1 64 ? -19.928 -8.093 -2.109 1.00 0.85 64 LEU A CA 6
ATOM 6029 C C . LEU A 1 64 ? -20.138 -9.378 -2.931 1.00 1.41 64 LEU A C 6
ATOM 6030 O O . LEU A 1 64 ? -19.228 -10.174 -3.057 1.00 1.62 64 LEU A O 6
ATOM 6046 N N . PRO A 1 65 ? -21.309 -9.597 -3.494 1.00 1.85 65 PRO A N 6
ATOM 6047 C CA . PRO A 1 65 ? -21.544 -10.830 -4.300 1.00 2.43 65 PRO A CA 6
ATOM 6048 C C . PRO A 1 65 ? -20.587 -10.921 -5.499 1.00 2.62 65 PRO A C 6
ATOM 6049 O O . PRO A 1 65 ? -20.782 -11.799 -6.323 1.00 2.81 65 PRO A O 6
ATOM 6061 N N . MET A 1 1 ? 34.064 -5.978 22.460 1.00 21.30 1 MET A N 7
ATOM 6062 C CA . MET A 1 1 ? 33.025 -6.399 21.479 1.00 21.02 1 MET A CA 7
ATOM 6063 C C . MET A 1 1 ? 32.740 -5.243 20.513 1.00 20.37 1 MET A C 7
ATOM 6064 O O . MET A 1 1 ? 32.517 -4.121 20.920 1.00 20.39 1 MET A O 7
ATOM 6080 N N . LYS A 1 2 ? 32.757 -5.511 19.233 1.00 19.90 2 LYS A N 7
ATOM 6081 C CA . LYS A 1 2 ? 32.498 -4.430 18.236 1.00 19.38 2 LYS A CA 7
ATOM 6082 C C . LYS A 1 2 ? 31.044 -3.961 18.357 1.00 18.83 2 LYS A C 7
ATOM 6083 O O . LYS A 1 2 ? 30.145 -4.748 18.577 1.00 18.89 2 LYS A O 7
ATOM 6102 N N . ALA A 1 3 ? 30.804 -2.681 18.220 1.00 18.43 3 ALA A N 7
ATOM 6103 C CA . ALA A 1 3 ? 29.407 -2.158 18.332 1.00 18.03 3 ALA A CA 7
ATOM 6104 C C . ALA A 1 3 ? 29.223 -0.989 17.361 1.00 17.59 3 ALA A C 7
ATOM 6105 O O . ALA A 1 3 ? 29.125 0.155 17.760 1.00 17.73 3 ALA A O 7
ATOM 6112 N N . ILE A 1 4 ? 29.176 -1.272 16.085 1.00 17.22 4 ILE A N 7
ATOM 6113 C CA . ILE A 1 4 ? 29.001 -0.190 15.067 1.00 16.95 4 ILE A CA 7
ATOM 6114 C C . ILE A 1 4 ? 27.523 -0.103 14.668 1.00 16.44 4 ILE A C 7
ATOM 6115 O O . ILE A 1 4 ? 27.127 0.719 13.868 1.00 16.48 4 ILE A O 7
ATOM 6131 N N . PHE A 1 5 ? 26.701 -0.949 15.223 1.00 16.11 5 PHE A N 7
ATOM 6132 C CA . PHE A 1 5 ? 25.252 -0.920 14.874 1.00 15.78 5 PHE A CA 7
ATOM 6133 C C . PHE A 1 5 ? 24.624 0.379 15.387 1.00 15.39 5 PHE A C 7
ATOM 6134 O O . PHE A 1 5 ? 23.499 0.704 15.064 1.00 15.53 5 PHE A O 7
ATOM 6151 N N . VAL A 1 6 ? 25.341 1.125 16.183 1.00 15.04 6 VAL A N 7
ATOM 6152 C CA . VAL A 1 6 ? 24.781 2.401 16.715 1.00 14.79 6 VAL A CA 7
ATOM 6153 C C . VAL A 1 6 ? 24.209 3.235 15.567 1.00 14.55 6 VAL A C 7
ATOM 6154 O O . VAL A 1 6 ? 23.557 4.237 15.784 1.00 14.58 6 VAL A O 7
ATOM 6167 N N . LEU A 1 7 ? 24.457 2.844 14.347 1.00 14.47 7 LEU A N 7
ATOM 6168 C CA . LEU A 1 7 ? 23.933 3.635 13.197 1.00 14.40 7 LEU A CA 7
ATOM 6169 C C . LEU A 1 7 ? 22.422 3.424 13.079 1.00 13.90 7 LEU A C 7
ATOM 6170 O O . LEU A 1 7 ? 21.812 3.792 12.095 1.00 13.91 7 LEU A O 7
ATOM 6186 N N . ASN A 1 8 ? 21.810 2.844 14.076 1.00 13.63 8 ASN A N 7
ATOM 6187 C CA . ASN A 1 8 ? 20.337 2.624 14.012 1.00 13.29 8 ASN A CA 7
ATOM 6188 C C . ASN A 1 8 ? 19.642 3.978 13.870 1.00 12.82 8 ASN A C 7
ATOM 6189 O O . ASN A 1 8 ? 20.032 4.951 14.484 1.00 12.84 8 ASN A O 7
ATOM 6200 N N . ALA A 1 9 ? 18.618 4.053 13.060 1.00 12.57 9 ALA A N 7
ATOM 6201 C CA . ALA A 1 9 ? 17.902 5.352 12.873 1.00 12.28 9 ALA A CA 7
ATOM 6202 C C . ALA A 1 9 ? 16.686 5.408 13.797 1.00 11.84 9 ALA A C 7
ATOM 6203 O O . ALA A 1 9 ? 15.680 4.769 13.559 1.00 12.04 9 ALA A O 7
ATOM 6210 N N . GLN A 1 10 ? 16.768 6.176 14.849 1.00 11.42 10 GLN A N 7
ATOM 6211 C CA . GLN A 1 10 ? 15.615 6.282 15.785 1.00 11.16 10 GLN A CA 7
ATOM 6212 C C . GLN A 1 10 ? 14.414 6.850 15.028 1.00 10.55 10 GLN A C 7
ATOM 6213 O O . GLN A 1 10 ? 13.290 6.425 15.209 1.00 10.61 10 GLN A O 7
ATOM 6227 N N . HIS A 1 11 ? 14.651 7.808 14.173 1.00 10.17 11 HIS A N 7
ATOM 6228 C CA . HIS A 1 11 ? 13.537 8.411 13.391 1.00 9.77 11 HIS A CA 7
ATOM 6229 C C . HIS A 1 11 ? 13.164 7.477 12.237 1.00 9.16 11 HIS A C 7
ATOM 6230 O O . HIS A 1 11 ? 13.640 6.362 12.157 1.00 9.25 11 HIS A O 7
ATOM 6244 N N . ASP A 1 12 ? 12.314 7.928 11.345 1.00 8.78 12 ASP A N 7
ATOM 6245 C CA . ASP A 1 12 ? 11.897 7.078 10.183 1.00 8.41 12 ASP A CA 7
ATOM 6246 C C . ASP A 1 12 ? 12.270 7.786 8.878 1.00 7.70 12 ASP A C 7
ATOM 6247 O O . ASP A 1 12 ? 11.425 8.308 8.179 1.00 7.84 12 ASP A O 7
ATOM 6256 N N . GLU A 1 13 ? 13.534 7.800 8.539 1.00 7.20 13 GLU A N 7
ATOM 6257 C CA . GLU A 1 13 ? 13.970 8.462 7.271 1.00 6.75 13 GLU A CA 7
ATOM 6258 C C . GLU A 1 13 ? 13.963 7.439 6.136 1.00 5.96 13 GLU A C 7
ATOM 6259 O O . GLU A 1 13 ? 14.999 7.022 5.659 1.00 6.13 13 GLU A O 7
ATOM 6271 N N . ALA A 1 14 ? 12.803 7.022 5.699 1.00 5.44 14 ALA A N 7
ATOM 6272 C CA . ALA A 1 14 ? 12.742 6.018 4.596 1.00 4.96 14 ALA A CA 7
ATOM 6273 C C . ALA A 1 14 ? 12.857 6.725 3.246 1.00 4.30 14 ALA A C 7
ATOM 6274 O O . ALA A 1 14 ? 11.968 7.443 2.826 1.00 4.43 14 ALA A O 7
ATOM 6281 N N . VAL A 1 15 ? 13.948 6.523 2.564 1.00 4.01 15 VAL A N 7
ATOM 6282 C CA . VAL A 1 15 ? 14.138 7.169 1.236 1.00 3.71 15 VAL A CA 7
ATOM 6283 C C . VAL A 1 15 ? 13.039 6.709 0.273 1.00 3.13 15 VAL A C 7
ATOM 6284 O O . VAL A 1 15 ? 12.508 7.487 -0.493 1.00 3.40 15 VAL A O 7
ATOM 6297 N N . ASP A 1 16 ? 12.690 5.446 0.309 1.00 2.67 16 ASP A N 7
ATOM 6298 C CA . ASP A 1 16 ? 11.622 4.928 -0.600 1.00 2.25 16 ASP A CA 7
ATOM 6299 C C . ASP A 1 16 ? 10.307 4.827 0.171 1.00 2.00 16 ASP A C 7
ATOM 6300 O O . ASP A 1 16 ? 10.267 4.350 1.288 1.00 2.47 16 ASP A O 7
ATOM 6309 N N . ALA A 1 17 ? 9.231 5.268 -0.416 1.00 1.74 17 ALA A N 7
ATOM 6310 C CA . ALA A 1 17 ? 7.920 5.193 0.284 1.00 1.64 17 ALA A CA 7
ATOM 6311 C C . ALA A 1 17 ? 6.804 5.582 -0.686 1.00 1.34 17 ALA A C 7
ATOM 6312 O O . ALA A 1 17 ? 5.637 5.364 -0.426 1.00 1.86 17 ALA A O 7
ATOM 6319 N N . ASN A 1 18 ? 7.152 6.167 -1.800 1.00 0.95 18 ASN A N 7
ATOM 6320 C CA . ASN A 1 18 ? 6.110 6.578 -2.780 1.00 0.77 18 ASN A CA 7
ATOM 6321 C C . ASN A 1 18 ? 5.325 5.346 -3.239 1.00 0.65 18 ASN A C 7
ATOM 6322 O O . ASN A 1 18 ? 4.112 5.365 -3.314 1.00 1.18 18 ASN A O 7
ATOM 6333 N N . SER A 1 19 ? 6.003 4.273 -3.545 1.00 0.49 19 SER A N 7
ATOM 6334 C CA . SER A 1 19 ? 5.288 3.045 -3.996 1.00 0.33 19 SER A CA 7
ATOM 6335 C C . SER A 1 19 ? 4.363 2.557 -2.881 1.00 0.29 19 SER A C 7
ATOM 6336 O O . SER A 1 19 ? 3.210 2.245 -3.108 1.00 0.28 19 SER A O 7
ATOM 6344 N N . LEU A 1 20 ? 4.858 2.489 -1.677 1.00 0.31 20 LEU A N 7
ATOM 6345 C CA . LEU A 1 20 ? 4.008 2.023 -0.546 1.00 0.32 20 LEU A CA 7
ATOM 6346 C C . LEU A 1 20 ? 2.801 2.952 -0.394 1.00 0.25 20 LEU A C 7
ATOM 6347 O O . LEU A 1 20 ? 1.672 2.510 -0.300 1.00 0.23 20 LEU A O 7
ATOM 6363 N N . ALA A 1 21 ? 3.030 4.236 -0.358 1.00 0.24 21 ALA A N 7
ATOM 6364 C CA . ALA A 1 21 ? 1.903 5.195 -0.201 1.00 0.22 21 ALA A CA 7
ATOM 6365 C C . ALA A 1 21 ? 0.954 5.102 -1.399 1.00 0.18 21 ALA A C 7
ATOM 6366 O O . ALA A 1 21 ? -0.250 5.168 -1.252 1.00 0.19 21 ALA A O 7
ATOM 6373 N N . GLU A 1 22 ? 1.481 4.962 -2.584 1.00 0.18 22 GLU A N 7
ATOM 6374 C CA . GLU A 1 22 ? 0.596 4.883 -3.781 1.00 0.19 22 GLU A CA 7
ATOM 6375 C C . GLU A 1 22 ? -0.343 3.685 -3.650 1.00 0.18 22 GLU A C 7
ATOM 6376 O O . GLU A 1 22 ? -1.511 3.762 -3.977 1.00 0.21 22 GLU A O 7
ATOM 6388 N N . ALA A 1 23 ? 0.151 2.577 -3.172 1.00 0.18 23 ALA A N 7
ATOM 6389 C CA . ALA A 1 23 ? -0.726 1.385 -3.023 1.00 0.19 23 ALA A CA 7
ATOM 6390 C C . ALA A 1 23 ? -1.873 1.730 -2.074 1.00 0.15 23 ALA A C 7
ATOM 6391 O O . ALA A 1 23 ? -3.018 1.401 -2.317 1.00 0.16 23 ALA A O 7
ATOM 6398 N N . LYS A 1 24 ? -1.572 2.397 -0.995 1.00 0.15 24 LYS A N 7
ATOM 6399 C CA . LYS A 1 24 ? -2.634 2.777 -0.024 1.00 0.18 24 LYS A CA 7
ATOM 6400 C C . LYS A 1 24 ? -3.540 3.835 -0.660 1.00 0.19 24 LYS A C 7
ATOM 6401 O O . LYS A 1 24 ? -4.745 3.811 -0.502 1.00 0.26 24 LYS A O 7
ATOM 6420 N N . VAL A 1 25 ? -2.966 4.763 -1.381 1.00 0.19 25 VAL A N 7
ATOM 6421 C CA . VAL A 1 25 ? -3.793 5.820 -2.030 1.00 0.23 25 VAL A CA 7
ATOM 6422 C C . VAL A 1 25 ? -4.699 5.174 -3.081 1.00 0.24 25 VAL A C 7
ATOM 6423 O O . VAL A 1 25 ? -5.886 5.424 -3.129 1.00 0.27 25 VAL A O 7
ATOM 6436 N N . LEU A 1 26 ? -4.144 4.348 -3.927 1.00 0.22 26 LEU A N 7
ATOM 6437 C CA . LEU A 1 26 ? -4.974 3.692 -4.974 1.00 0.25 26 LEU A CA 7
ATOM 6438 C C . LEU A 1 26 ? -6.043 2.828 -4.300 1.00 0.23 26 LEU A C 7
ATOM 6439 O O . LEU A 1 26 ? -7.180 2.788 -4.727 1.00 0.28 26 LEU A O 7
ATOM 6455 N N . ALA A 1 27 ? -5.692 2.146 -3.244 1.00 0.18 27 ALA A N 7
ATOM 6456 C CA . ALA A 1 27 ? -6.695 1.299 -2.539 1.00 0.18 27 ALA A CA 7
ATOM 6457 C C . ALA A 1 27 ? -7.736 2.204 -1.880 1.00 0.16 27 ALA A C 7
ATOM 6458 O O . ALA A 1 27 ? -8.912 1.896 -1.841 1.00 0.19 27 ALA A O 7
ATOM 6465 N N . ASN A 1 28 ? -7.308 3.323 -1.364 1.00 0.15 28 ASN A N 7
ATOM 6466 C CA . ASN A 1 28 ? -8.259 4.263 -0.704 1.00 0.14 28 ASN A CA 7
ATOM 6467 C C . ASN A 1 28 ? -9.314 4.705 -1.724 1.00 0.15 28 ASN A C 7
ATOM 6468 O O . ASN A 1 28 ? -10.483 4.826 -1.416 1.00 0.18 28 ASN A O 7
ATOM 6479 N N . ARG A 1 29 ? -8.901 4.947 -2.937 1.00 0.18 29 ARG A N 7
ATOM 6480 C CA . ARG A 1 29 ? -9.860 5.382 -3.994 1.00 0.22 29 ARG A CA 7
ATOM 6481 C C . ARG A 1 29 ? -10.886 4.274 -4.257 1.00 0.19 29 ARG A C 7
ATOM 6482 O O . ARG A 1 29 ? -12.037 4.538 -4.540 1.00 0.21 29 ARG A O 7
ATOM 6503 N N . GLU A 1 30 ? -10.476 3.037 -4.175 1.00 0.21 30 GLU A N 7
ATOM 6504 C CA . GLU A 1 30 ? -11.427 1.915 -4.433 1.00 0.28 30 GLU A CA 7
ATOM 6505 C C . GLU A 1 30 ? -12.587 1.973 -3.441 1.00 0.27 30 GLU A C 7
ATOM 6506 O O . GLU A 1 30 ? -13.724 1.723 -3.789 1.00 0.33 30 GLU A O 7
ATOM 6518 N N . LEU A 1 31 ? -12.316 2.294 -2.210 1.00 0.23 31 LEU A N 7
ATOM 6519 C CA . LEU A 1 31 ? -13.415 2.358 -1.207 1.00 0.28 31 LEU A CA 7
ATOM 6520 C C . LEU A 1 31 ? -14.430 3.402 -1.672 1.00 0.32 31 LEU A C 7
ATOM 6521 O O . LEU A 1 31 ? -15.626 3.189 -1.650 1.00 0.43 31 LEU A O 7
ATOM 6537 N N . ASP A 1 32 ? -13.942 4.530 -2.097 1.00 0.28 32 ASP A N 7
ATOM 6538 C CA . ASP A 1 32 ? -14.833 5.617 -2.579 1.00 0.35 32 ASP A CA 7
ATOM 6539 C C . ASP A 1 32 ? -15.649 5.124 -3.779 1.00 0.42 32 ASP A C 7
ATOM 6540 O O . ASP A 1 32 ? -16.815 5.435 -3.920 1.00 0.54 32 ASP A O 7
ATOM 6549 N N . LYS A 1 33 ? -15.037 4.372 -4.654 1.00 0.38 33 LYS A N 7
ATOM 6550 C CA . LYS A 1 33 ? -15.765 3.873 -5.858 1.00 0.46 33 LYS A CA 7
ATOM 6551 C C . LYS A 1 33 ? -16.965 3.018 -5.446 1.00 0.42 33 LYS A C 7
ATOM 6552 O O . LYS A 1 33 ? -18.017 3.090 -6.050 1.00 0.46 33 LYS A O 7
ATOM 6571 N N . TYR A 1 34 ? -16.819 2.200 -4.435 1.00 0.36 34 TYR A N 7
ATOM 6572 C CA . TYR A 1 34 ? -17.955 1.326 -3.999 1.00 0.37 34 TYR A CA 7
ATOM 6573 C C . TYR A 1 34 ? -18.620 1.921 -2.755 1.00 0.33 34 TYR A C 7
ATOM 6574 O O . TYR A 1 34 ? -19.618 1.421 -2.273 1.00 0.55 34 TYR A O 7
ATOM 6592 N N . GLY A 1 35 ? -18.094 3.003 -2.248 1.00 0.24 35 GLY A N 7
ATOM 6593 C CA . GLY A 1 35 ? -18.715 3.653 -1.056 1.00 0.31 35 GLY A CA 7
ATOM 6594 C C . GLY A 1 35 ? -18.630 2.745 0.176 1.00 0.31 35 GLY A C 7
ATOM 6595 O O . GLY A 1 35 ? -19.536 2.706 0.984 1.00 0.36 35 GLY A O 7
ATOM 6599 N N . VAL A 1 36 ? -17.555 2.024 0.343 1.00 0.33 36 VAL A N 7
ATOM 6600 C CA . VAL A 1 36 ? -17.443 1.143 1.543 1.00 0.38 36 VAL A CA 7
ATOM 6601 C C . VAL A 1 36 ? -17.297 2.020 2.789 1.00 0.42 36 VAL A C 7
ATOM 6602 O O . VAL A 1 36 ? -16.982 3.190 2.700 1.00 0.45 36 VAL A O 7
ATOM 6615 N N . SER A 1 37 ? -17.527 1.470 3.949 1.00 0.55 37 SER A N 7
ATOM 6616 C CA . SER A 1 37 ? -17.402 2.284 5.192 1.00 0.64 37 SER A CA 7
ATOM 6617 C C . SER A 1 37 ? -16.060 3.021 5.187 1.00 0.50 37 SER A C 7
ATOM 6618 O O . SER A 1 37 ? -15.047 2.488 4.780 1.00 0.93 37 SER A O 7
ATOM 6626 N N . ASP A 1 38 ? -16.052 4.250 5.624 1.00 0.43 38 ASP A N 7
ATOM 6627 C CA . ASP A 1 38 ? -14.787 5.038 5.638 1.00 0.37 38 ASP A CA 7
ATOM 6628 C C . ASP A 1 38 ? -13.836 4.472 6.694 1.00 0.54 38 ASP A C 7
ATOM 6629 O O . ASP A 1 38 ? -12.666 4.783 6.713 1.00 1.41 38 ASP A O 7
ATOM 6638 N N . TYR A 1 39 ? -14.328 3.651 7.574 1.00 0.42 39 TYR A N 7
ATOM 6639 C CA . TYR A 1 39 ? -13.451 3.072 8.633 1.00 0.33 39 TYR A CA 7
ATOM 6640 C C . TYR A 1 39 ? -12.308 2.268 7.995 1.00 0.25 39 TYR A C 7
ATOM 6641 O O . TYR A 1 39 ? -11.165 2.381 8.388 1.00 0.26 39 TYR A O 7
ATOM 6659 N N . TYR A 1 40 ? -12.612 1.449 7.030 1.00 0.25 40 TYR A N 7
ATOM 6660 C CA . TYR A 1 40 ? -11.554 0.619 6.380 1.00 0.23 40 TYR A CA 7
ATOM 6661 C C . TYR A 1 40 ? -10.395 1.490 5.876 1.00 0.19 40 TYR A C 7
ATOM 6662 O O . TYR A 1 40 ? -9.311 0.996 5.638 1.00 0.19 40 TYR A O 7
ATOM 6680 N N . LYS A 1 41 ? -10.596 2.769 5.688 1.00 0.18 41 LYS A N 7
ATOM 6681 C CA . LYS A 1 41 ? -9.474 3.605 5.178 1.00 0.17 41 LYS A CA 7
ATOM 6682 C C . LYS A 1 41 ? -8.392 3.693 6.252 1.00 0.16 41 LYS A C 7
ATOM 6683 O O . LYS A 1 41 ? -7.212 3.627 5.969 1.00 0.17 41 LYS A O 7
ATOM 6702 N N . ASN A 1 42 ? -8.787 3.830 7.486 1.00 0.19 42 ASN A N 7
ATOM 6703 C CA . ASN A 1 42 ? -7.781 3.906 8.571 1.00 0.21 42 ASN A CA 7
ATOM 6704 C C . ASN A 1 42 ? -7.018 2.586 8.622 1.00 0.18 42 ASN A C 7
ATOM 6705 O O . ASN A 1 42 ? -5.819 2.551 8.813 1.00 0.19 42 ASN A O 7
ATOM 6716 N N . LEU A 1 43 ? -7.708 1.494 8.447 1.00 0.16 43 LEU A N 7
ATOM 6717 C CA . LEU A 1 43 ? -7.029 0.173 8.475 1.00 0.16 43 LEU A CA 7
ATOM 6718 C C . LEU A 1 43 ? -6.022 0.112 7.319 1.00 0.14 43 LEU A C 7
ATOM 6719 O O . LEU A 1 43 ? -4.924 -0.384 7.467 1.00 0.17 43 LEU A O 7
ATOM 6735 N N . ILE A 1 44 ? -6.382 0.630 6.170 1.00 0.13 44 ILE A N 7
ATOM 6736 C CA . ILE A 1 44 ? -5.434 0.616 5.014 1.00 0.13 44 ILE A CA 7
ATOM 6737 C C . ILE A 1 44 ? -4.208 1.467 5.365 1.00 0.14 44 ILE A C 7
ATOM 6738 O O . ILE A 1 44 ? -3.087 1.124 5.046 1.00 0.15 44 ILE A O 7
ATOM 6754 N N . ASN A 1 45 ? -4.419 2.586 6.006 1.00 0.15 45 ASN A N 7
ATOM 6755 C CA . ASN A 1 45 ? -3.277 3.477 6.366 1.00 0.19 45 ASN A CA 7
ATOM 6756 C C . ASN A 1 45 ? -2.200 2.688 7.116 1.00 0.20 45 ASN A C 7
ATOM 6757 O O . ASN A 1 45 ? -1.029 3.001 7.034 1.00 0.28 45 ASN A O 7
ATOM 6768 N N . ASN A 1 46 ? -2.584 1.675 7.852 1.00 0.17 46 ASN A N 7
ATOM 6769 C CA . ASN A 1 46 ? -1.586 0.865 8.625 1.00 0.22 46 ASN A CA 7
ATOM 6770 C C . ASN A 1 46 ? -1.411 -0.510 7.975 1.00 0.24 46 ASN A C 7
ATOM 6771 O O . ASN A 1 46 ? -1.163 -1.492 8.647 1.00 0.27 46 ASN A O 7
ATOM 6782 N N . ALA A 1 47 ? -1.545 -0.597 6.680 1.00 0.24 47 ALA A N 7
ATOM 6783 C CA . ALA A 1 47 ? -1.391 -1.921 6.012 1.00 0.30 47 ALA A CA 7
ATOM 6784 C C . ALA A 1 47 ? -0.002 -2.491 6.317 1.00 0.51 47 ALA A C 7
ATOM 6785 O O . ALA A 1 47 ? 0.987 -1.784 6.317 1.00 1.49 47 ALA A O 7
ATOM 6792 N N . LYS A 1 48 ? 0.073 -3.766 6.584 1.00 0.60 48 LYS A N 7
ATOM 6793 C CA . LYS A 1 48 ? 1.387 -4.395 6.899 1.00 0.53 48 LYS A CA 7
ATOM 6794 C C . LYS A 1 48 ? 2.311 -4.355 5.679 1.00 0.42 48 LYS A C 7
ATOM 6795 O O . LYS A 1 48 ? 3.498 -4.125 5.800 1.00 0.51 48 LYS A O 7
ATOM 6814 N N . THR A 1 49 ? 1.790 -4.590 4.504 1.00 0.35 49 THR A N 7
ATOM 6815 C CA . THR A 1 49 ? 2.659 -4.577 3.289 1.00 0.42 49 THR A CA 7
ATOM 6816 C C . THR A 1 49 ? 1.817 -4.287 2.042 1.00 0.62 49 THR A C 7
ATOM 6817 O O . THR A 1 49 ? 0.603 -4.270 2.089 1.00 1.59 49 THR A O 7
ATOM 6828 N N . VAL A 1 50 ? 2.459 -4.046 0.929 1.00 0.44 50 VAL A N 7
ATOM 6829 C CA . VAL A 1 50 ? 1.709 -3.740 -0.326 1.00 0.33 50 VAL A CA 7
ATOM 6830 C C . VAL A 1 50 ? 0.880 -4.950 -0.761 1.00 0.37 50 VAL A C 7
ATOM 6831 O O . VAL A 1 50 ? -0.231 -4.813 -1.235 1.00 0.40 50 VAL A O 7
ATOM 6844 N N . GLU A 1 51 ? 1.406 -6.131 -0.612 1.00 0.43 51 GLU A N 7
ATOM 6845 C CA . GLU A 1 51 ? 0.644 -7.340 -1.026 1.00 0.53 51 GLU A CA 7
ATOM 6846 C C . GLU A 1 51 ? -0.664 -7.409 -0.233 1.00 0.49 51 GLU A C 7
ATOM 6847 O O . GLU A 1 51 ? -1.702 -7.764 -0.754 1.00 0.62 51 GLU A O 7
ATOM 6859 N N . GLY A 1 52 ? -0.613 -7.084 1.028 1.00 0.40 52 GLY A N 7
ATOM 6860 C CA . GLY A 1 52 ? -1.843 -7.137 1.872 1.00 0.41 52 GLY A CA 7
ATOM 6861 C C . GLY A 1 52 ? -2.827 -6.029 1.470 1.00 0.31 52 GLY A C 7
ATOM 6862 O O . GLY A 1 52 ? -4.021 -6.167 1.639 1.00 0.35 52 GLY A O 7
ATOM 6866 N N . VAL A 1 53 ? -2.344 -4.927 0.961 1.00 0.22 53 VAL A N 7
ATOM 6867 C CA . VAL A 1 53 ? -3.270 -3.819 0.580 1.00 0.15 53 VAL A CA 7
ATOM 6868 C C . VAL A 1 53 ? -4.267 -4.303 -0.481 1.00 0.14 53 VAL A C 7
ATOM 6869 O O . VAL A 1 53 ? -5.459 -4.105 -0.357 1.00 0.17 53 VAL A O 7
ATOM 6882 N N . LYS A 1 54 ? -3.797 -4.925 -1.527 1.00 0.18 54 LYS A N 7
ATOM 6883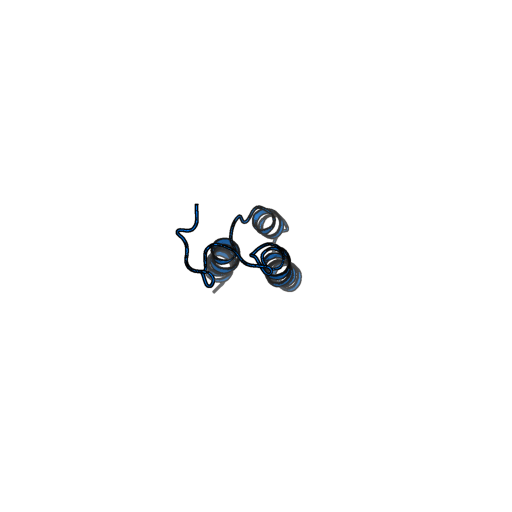 C CA . LYS A 1 54 ? -4.735 -5.402 -2.585 1.00 0.21 54 LYS A CA 7
ATOM 6884 C C . LYS A 1 54 ? -5.571 -6.572 -2.055 1.00 0.20 54 LYS A C 7
ATOM 6885 O O . LYS A 1 54 ? -6.749 -6.680 -2.331 1.00 0.21 54 LYS A O 7
ATOM 6904 N N . ALA A 1 55 ? -4.965 -7.451 -1.308 1.00 0.22 55 ALA A N 7
ATOM 6905 C CA . ALA A 1 55 ? -5.711 -8.626 -0.765 1.00 0.23 55 ALA A CA 7
ATOM 6906 C C . ALA A 1 55 ? -6.714 -8.190 0.310 1.00 0.20 55 ALA A C 7
ATOM 6907 O O . ALA A 1 55 ? -7.770 -8.773 0.455 1.00 0.19 55 ALA A O 7
ATOM 6914 N N . LEU A 1 56 ? -6.390 -7.188 1.076 1.00 0.20 56 LEU A N 7
ATOM 6915 C CA . LEU A 1 56 ? -7.325 -6.740 2.147 1.00 0.21 56 LEU A CA 7
ATOM 6916 C C . LEU A 1 56 ? -8.643 -6.321 1.495 1.00 0.18 56 LEU A C 7
ATOM 6917 O O . LEU A 1 56 ? -9.712 -6.696 1.931 1.00 0.19 56 LEU A O 7
ATOM 6933 N N . ILE A 1 57 ? -8.567 -5.562 0.437 1.00 0.16 57 ILE A N 7
ATOM 6934 C CA . ILE A 1 57 ? -9.805 -5.129 -0.268 1.00 0.17 57 ILE A CA 7
ATOM 6935 C C . ILE A 1 57 ? -10.536 -6.368 -0.772 1.00 0.17 57 ILE A C 7
ATOM 6936 O O . ILE A 1 57 ? -11.749 -6.439 -0.754 1.00 0.20 57 ILE A O 7
ATOM 6952 N N . ASP A 1 58 ? -9.805 -7.344 -1.243 1.00 0.16 58 ASP A N 7
ATOM 6953 C CA . ASP A 1 58 ? -10.474 -8.566 -1.770 1.00 0.19 58 ASP A CA 7
ATOM 6954 C C . ASP A 1 58 ? -11.298 -9.213 -0.659 1.00 0.19 58 ASP A C 7
ATOM 6955 O O . ASP A 1 58 ? -12.406 -9.665 -0.879 1.00 0.22 58 ASP A O 7
ATOM 6964 N N . GLU A 1 59 ? -10.786 -9.246 0.539 1.00 0.18 59 GLU A N 7
ATOM 6965 C CA . GLU A 1 59 ? -11.562 -9.842 1.657 1.00 0.21 59 GLU A CA 7
ATOM 6966 C C . GLU A 1 59 ? -12.732 -8.923 1.996 1.00 0.24 59 GLU A C 7
ATOM 6967 O O . GLU A 1 59 ? -13.826 -9.366 2.282 1.00 0.30 59 GLU A O 7
ATOM 6979 N N . ILE A 1 60 ? -12.500 -7.638 1.980 1.00 0.23 60 ILE A N 7
ATOM 6980 C CA . ILE A 1 60 ? -13.587 -6.683 2.315 1.00 0.27 60 ILE A CA 7
ATOM 6981 C C . ILE A 1 60 ? -14.666 -6.703 1.228 1.00 0.28 60 ILE A C 7
ATOM 6982 O O . ILE A 1 60 ? -15.844 -6.773 1.517 1.00 0.33 60 ILE A O 7
ATOM 6998 N N . LEU A 1 61 ? -14.282 -6.646 -0.018 1.00 0.25 61 LEU A N 7
ATOM 6999 C CA . LEU A 1 61 ? -15.302 -6.666 -1.107 1.00 0.30 61 LEU A CA 7
ATOM 7000 C C . LEU A 1 61 ? -15.939 -8.058 -1.179 1.00 0.33 61 LEU A C 7
ATOM 7001 O O . LEU A 1 61 ? -17.112 -8.200 -1.462 1.00 0.46 61 LEU A O 7
ATOM 7017 N N . ALA A 1 62 ? -15.174 -9.086 -0.932 1.00 0.28 62 ALA A N 7
ATOM 7018 C CA . ALA A 1 62 ? -15.729 -10.470 -0.990 1.00 0.32 62 ALA A CA 7
ATOM 7019 C C . ALA A 1 62 ? -16.870 -10.628 0.020 1.00 0.37 62 ALA A C 7
ATOM 7020 O O . ALA A 1 62 ? -17.858 -11.282 -0.248 1.00 0.48 62 ALA A O 7
ATOM 7027 N N . ALA A 1 63 ? -16.747 -10.041 1.179 1.00 0.41 63 ALA A N 7
ATOM 7028 C CA . ALA A 1 63 ? -17.828 -10.168 2.192 1.00 0.50 63 ALA A CA 7
ATOM 7029 C C . ALA A 1 63 ? -19.086 -9.493 1.648 1.00 0.70 63 ALA A C 7
ATOM 7030 O O . ALA A 1 63 ? -20.189 -9.967 1.834 1.00 1.15 63 ALA A O 7
ATOM 7037 N N . LEU A 1 64 ? -18.918 -8.383 0.978 1.00 0.59 64 LEU A N 7
ATOM 7038 C CA . LEU A 1 64 ? -20.086 -7.649 0.406 1.00 0.85 64 LEU A CA 7
ATOM 7039 C C . LEU A 1 64 ? -19.773 -7.234 -1.040 1.00 1.41 64 LEU A C 7
ATOM 7040 O O . LEU A 1 64 ? -19.433 -6.096 -1.297 1.00 1.62 64 LEU A O 7
ATOM 7056 N N . PRO A 1 65 ? -19.883 -8.140 -1.986 1.00 1.85 65 PRO A N 7
ATOM 7057 C CA . PRO A 1 65 ? -19.592 -7.804 -3.406 1.00 2.43 65 PRO A CA 7
ATOM 7058 C C . PRO A 1 65 ? -20.695 -6.931 -4.026 1.00 2.62 65 PRO A C 7
ATOM 7059 O O . PRO A 1 65 ? -20.497 -6.460 -5.133 1.00 2.81 65 PRO A O 7
ATOM 7071 N N . MET A 1 1 ? 20.180 -10.762 -5.123 1.00 21.30 1 MET A N 8
ATOM 7072 C CA . MET A 1 1 ? 21.497 -10.123 -4.849 1.00 21.02 1 MET A CA 8
ATOM 7073 C C . MET A 1 1 ? 21.447 -9.439 -3.482 1.00 20.37 1 MET A C 8
ATOM 7074 O O . MET A 1 1 ? 22.430 -8.904 -3.009 1.00 20.39 1 MET A O 8
ATOM 7090 N N . LYS A 1 2 ? 20.305 -9.457 -2.841 1.00 19.90 2 LYS A N 8
ATOM 7091 C CA . LYS A 1 2 ? 20.182 -8.809 -1.500 1.00 19.38 2 LYS A CA 8
ATOM 7092 C C . LYS A 1 2 ? 20.326 -9.873 -0.412 1.00 18.83 2 LYS A C 8
ATOM 7093 O O . LYS A 1 2 ? 19.562 -10.816 -0.341 1.00 18.89 2 LYS A O 8
ATOM 7112 N N . ALA A 1 3 ? 21.306 -9.728 0.437 1.00 18.43 3 ALA A N 8
ATOM 7113 C CA . ALA A 1 3 ? 21.513 -10.725 1.524 1.00 18.03 3 ALA A CA 8
ATOM 7114 C C . ALA A 1 3 ? 20.620 -10.376 2.715 1.00 17.59 3 ALA A C 8
ATOM 7115 O O . ALA A 1 3 ? 20.333 -9.224 2.973 1.00 17.73 3 ALA A O 8
ATOM 7122 N N . ILE A 1 4 ? 20.180 -11.364 3.444 1.00 17.22 4 ILE A N 8
ATOM 7123 C CA . ILE A 1 4 ? 19.310 -11.088 4.620 1.00 16.95 4 ILE A CA 8
ATOM 7124 C C . ILE A 1 4 ? 20.120 -10.340 5.681 1.00 16.44 4 ILE A C 8
ATOM 7125 O O . ILE A 1 4 ? 19.639 -9.419 6.310 1.00 16.48 4 ILE A O 8
ATOM 7141 N N . PHE A 1 5 ? 21.351 -10.726 5.879 1.00 16.11 5 PHE A N 8
ATOM 7142 C CA . PHE A 1 5 ? 22.192 -10.038 6.898 1.00 15.78 5 PHE A CA 8
ATOM 7143 C C . PHE A 1 5 ? 22.478 -8.612 6.434 1.00 15.39 5 PHE A C 8
ATOM 7144 O O . PHE A 1 5 ? 23.203 -8.391 5.485 1.00 15.53 5 PHE A O 8
ATOM 7161 N N . VAL A 1 6 ? 21.909 -7.639 7.099 1.00 15.04 6 VAL A N 8
ATOM 7162 C CA . VAL A 1 6 ? 22.139 -6.216 6.707 1.00 14.79 6 VAL A CA 8
ATOM 7163 C C . VAL A 1 6 ? 22.322 -5.363 7.962 1.00 14.55 6 VAL A C 8
ATOM 7164 O O . VAL A 1 6 ? 21.502 -5.378 8.859 1.00 14.58 6 VAL A O 8
ATOM 7177 N N . LEU A 1 7 ? 23.382 -4.605 8.027 1.00 14.47 7 LEU A N 8
ATOM 7178 C CA . LEU A 1 7 ? 23.601 -3.740 9.220 1.00 14.40 7 LEU A CA 8
ATOM 7179 C C . LEU A 1 7 ? 22.567 -2.610 9.191 1.00 13.90 7 LEU A C 8
ATOM 7180 O O . LEU A 1 7 ? 22.360 -1.975 8.176 1.00 13.91 7 LEU A O 8
ATOM 7196 N N . ASN A 1 8 ? 21.916 -2.352 10.290 1.00 13.63 8 ASN A N 8
ATOM 7197 C CA . ASN A 1 8 ? 20.905 -1.260 10.302 1.00 13.29 8 ASN A CA 8
ATOM 7198 C C . ASN A 1 8 ? 21.592 0.057 9.941 1.00 12.82 8 ASN A C 8
ATOM 7199 O O . ASN A 1 8 ? 22.696 0.330 10.370 1.00 12.84 8 ASN A O 8
ATOM 7210 N N . ALA A 1 9 ? 20.954 0.877 9.155 1.00 12.57 9 ALA A N 8
ATOM 7211 C CA . ALA A 1 9 ? 21.582 2.172 8.772 1.00 12.28 9 ALA A CA 8
ATOM 7212 C C . ALA A 1 9 ? 20.511 3.128 8.252 1.00 11.84 9 ALA A C 8
ATOM 7213 O O . ALA A 1 9 ? 19.446 2.718 7.832 1.00 12.04 9 ALA A O 8
ATOM 7220 N N . GLN A 1 10 ? 20.789 4.402 8.263 1.00 11.42 10 GLN A N 8
ATOM 7221 C CA . GLN A 1 10 ? 19.794 5.385 7.754 1.00 11.16 10 GLN A CA 8
ATOM 7222 C C . GLN A 1 10 ? 19.803 5.354 6.225 1.00 10.55 10 GLN A C 8
ATOM 7223 O O . GLN A 1 10 ? 18.888 5.822 5.576 1.00 10.61 10 GLN A O 8
ATOM 7237 N N . HIS A 1 11 ? 20.838 4.811 5.647 1.00 10.17 11 HIS A N 8
ATOM 7238 C CA . HIS A 1 11 ? 20.924 4.748 4.162 1.00 9.77 11 HIS A CA 8
ATOM 7239 C C . HIS A 1 11 ? 19.931 3.713 3.613 1.00 9.16 11 HIS A C 8
ATOM 7240 O O . HIS A 1 11 ? 19.311 3.926 2.589 1.00 9.25 11 HIS A O 8
ATOM 7254 N N . ASP A 1 12 ? 19.789 2.586 4.276 1.00 8.78 12 ASP A N 8
ATOM 7255 C CA . ASP A 1 12 ? 18.852 1.516 3.786 1.00 8.41 12 ASP A CA 8
ATOM 7256 C C . ASP A 1 12 ? 17.635 1.394 4.709 1.00 7.70 12 ASP A C 8
ATOM 7257 O O . ASP A 1 12 ? 17.758 1.131 5.889 1.00 7.84 12 ASP A O 8
ATOM 7266 N N . GLU A 1 13 ? 16.459 1.567 4.167 1.00 7.20 13 GLU A N 8
ATOM 7267 C CA . GLU A 1 13 ? 15.220 1.451 4.990 1.00 6.75 13 GLU A CA 8
ATOM 7268 C C . GLU A 1 13 ? 13.999 1.414 4.065 1.00 5.96 13 GLU A C 8
ATOM 7269 O O . GLU A 1 13 ? 14.074 1.783 2.909 1.00 6.13 13 GLU A O 8
ATOM 7281 N N . ALA A 1 14 ? 12.875 0.968 4.561 1.00 5.44 14 ALA A N 8
ATOM 7282 C CA . ALA A 1 14 ? 11.655 0.908 3.705 1.00 4.96 14 ALA A CA 8
ATOM 7283 C C . ALA A 1 14 ? 11.012 2.295 3.637 1.00 4.30 14 ALA A C 8
ATOM 7284 O O . ALA A 1 14 ? 9.845 2.465 3.926 1.00 4.43 14 ALA A O 8
ATOM 7291 N N . VAL A 1 15 ? 11.768 3.287 3.255 1.00 4.01 15 VAL A N 8
ATOM 7292 C CA . VAL A 1 15 ? 11.207 4.664 3.165 1.00 3.71 15 VAL A CA 8
ATOM 7293 C C . VAL A 1 15 ? 10.459 4.827 1.841 1.00 3.13 15 VAL A C 8
ATOM 7294 O O . VAL A 1 15 ? 9.791 5.816 1.611 1.00 3.40 15 VAL A O 8
ATOM 7307 N N . ASP A 1 16 ? 10.567 3.865 0.966 1.00 2.67 16 ASP A N 8
ATOM 7308 C CA . ASP A 1 16 ? 9.865 3.966 -0.345 1.00 2.25 16 ASP A CA 8
ATOM 7309 C C . ASP A 1 16 ? 8.410 4.378 -0.111 1.00 2.00 16 ASP A C 8
ATOM 7310 O O . ASP A 1 16 ? 7.632 3.639 0.457 1.00 2.47 16 ASP A O 8
ATOM 7319 N N . ALA A 1 17 ? 8.044 5.561 -0.540 1.00 1.74 17 ALA A N 8
ATOM 7320 C CA . ALA A 1 17 ? 6.642 6.049 -0.344 1.00 1.64 17 ALA A CA 8
ATOM 7321 C C . ALA A 1 17 ? 5.914 6.102 -1.688 1.00 1.34 17 ALA A C 8
ATOM 7322 O O . ALA A 1 17 ? 4.889 6.738 -1.818 1.00 1.86 17 ALA A O 8
ATOM 7329 N N . ASN A 1 18 ? 6.428 5.440 -2.692 1.00 0.95 18 ASN A N 8
ATOM 7330 C CA . ASN A 1 18 ? 5.752 5.455 -4.026 1.00 0.77 18 ASN A CA 8
ATOM 7331 C C . ASN A 1 18 ? 4.896 4.200 -4.180 1.00 0.65 18 ASN A C 8
ATOM 7332 O O . ASN A 1 18 ? 3.787 4.248 -4.675 1.00 1.18 18 ASN A O 8
ATOM 7343 N N . SER A 1 19 ? 5.402 3.076 -3.761 1.00 0.49 19 SER A N 8
ATOM 7344 C CA . SER A 1 19 ? 4.619 1.816 -3.884 1.00 0.33 19 SER A CA 8
ATOM 7345 C C . SER A 1 19 ? 3.561 1.751 -2.779 1.00 0.29 19 SER A C 8
ATOM 7346 O O . SER A 1 19 ? 2.389 1.561 -3.041 1.00 0.28 19 SER A O 8
ATOM 7354 N N . LEU A 1 20 ? 3.966 1.904 -1.547 1.00 0.31 20 LEU A N 8
ATOM 7355 C CA . LEU A 1 20 ? 2.984 1.846 -0.425 1.00 0.32 20 LEU A CA 8
ATOM 7356 C C . LEU A 1 20 ? 1.935 2.941 -0.603 1.00 0.25 20 LEU A C 8
ATOM 7357 O O . LEU A 1 20 ? 0.749 2.699 -0.511 1.00 0.23 20 LEU A O 8
ATOM 7373 N N . ALA A 1 21 ? 2.360 4.144 -0.848 1.00 0.24 21 ALA A N 8
ATOM 7374 C CA . ALA A 1 21 ? 1.388 5.252 -1.017 1.00 0.22 21 ALA A CA 8
ATOM 7375 C C . ALA A 1 21 ? 0.473 4.982 -2.211 1.00 0.18 21 ALA A C 8
ATOM 7376 O O . ALA A 1 21 ? -0.729 5.083 -2.113 1.00 0.19 21 ALA A O 8
ATOM 7383 N N . GLU A 1 22 ? 1.024 4.653 -3.345 1.00 0.18 22 GLU A N 8
ATOM 7384 C CA . GLU A 1 22 ? 0.156 4.403 -4.531 1.00 0.19 22 GLU A CA 8
ATOM 7385 C C . GLU A 1 22 ? -0.804 3.255 -4.229 1.00 0.18 22 GLU A C 8
ATOM 7386 O O . GLU A 1 22 ? -1.991 3.352 -4.469 1.00 0.21 22 GLU A O 8
ATOM 7398 N N . ALA A 1 23 ? -0.314 2.173 -3.694 1.00 0.18 23 ALA A N 8
ATOM 7399 C CA . ALA A 1 23 ? -1.226 1.045 -3.376 1.00 0.19 23 ALA A CA 8
ATOM 7400 C C . ALA A 1 23 ? -2.275 1.538 -2.384 1.00 0.15 23 ALA A C 8
ATOM 7401 O O . ALA A 1 23 ? -3.457 1.307 -2.543 1.00 0.16 23 ALA A O 8
ATOM 7408 N N . LYS A 1 24 ? -1.847 2.218 -1.357 1.00 0.15 24 LYS A N 8
ATOM 7409 C CA . LYS A 1 24 ? -2.809 2.729 -0.347 1.00 0.18 24 LYS A CA 8
ATOM 7410 C C . LYS A 1 24 ? -3.654 3.858 -0.946 1.00 0.19 24 LYS A C 8
ATOM 7411 O O . LYS A 1 24 ? -4.840 3.952 -0.698 1.00 0.26 24 LYS A O 8
ATOM 7430 N N . VAL A 1 25 ? -3.060 4.722 -1.726 1.00 0.19 25 VAL A N 8
ATOM 7431 C CA . VAL A 1 25 ? -3.848 5.839 -2.319 1.00 0.23 25 VAL A CA 8
ATOM 7432 C C . VAL A 1 25 ? -4.870 5.276 -3.308 1.00 0.24 25 VAL A C 8
ATOM 7433 O O . VAL A 1 25 ? -6.034 5.618 -3.270 1.00 0.27 25 VAL A O 8
ATOM 7446 N N . LEU A 1 26 ? -4.448 4.418 -4.197 1.00 0.22 26 LEU A N 8
ATOM 7447 C CA . LEU A 1 26 ? -5.409 3.849 -5.184 1.00 0.25 26 LEU A CA 8
ATOM 7448 C C . LEU A 1 26 ? -6.437 2.975 -4.458 1.00 0.23 26 LEU A C 8
ATOM 7449 O O . LEU A 1 26 ? -7.609 2.992 -4.774 1.00 0.28 26 LEU A O 8
ATOM 7465 N N . ALA A 1 27 ? -6.011 2.210 -3.488 1.00 0.18 27 ALA A N 8
ATOM 7466 C CA . ALA A 1 27 ? -6.974 1.342 -2.750 1.00 0.18 27 ALA A CA 8
ATOM 7467 C C . ALA A 1 27 ? -7.891 2.209 -1.883 1.00 0.16 27 ALA A C 8
ATOM 7468 O O . ALA A 1 27 ? -9.082 1.984 -1.800 1.00 0.19 27 ALA A O 8
ATOM 7475 N N . ASN A 1 28 ? -7.341 3.201 -1.239 1.00 0.15 28 ASN A N 8
ATOM 7476 C CA . ASN A 1 28 ? -8.169 4.093 -0.377 1.00 0.14 28 ASN A CA 8
ATOM 7477 C C . ASN A 1 28 ? -9.256 4.776 -1.211 1.00 0.15 28 ASN A C 8
ATOM 7478 O O . ASN A 1 28 ? -10.381 4.928 -0.778 1.00 0.18 28 ASN A O 8
ATOM 7489 N N . ARG A 1 29 ? -8.926 5.197 -2.399 1.00 0.18 29 ARG A N 8
ATOM 7490 C CA . ARG A 1 29 ? -9.937 5.881 -3.254 1.00 0.22 29 ARG A CA 8
ATOM 7491 C C . ARG A 1 29 ? -10.993 4.876 -3.715 1.00 0.19 29 ARG A C 8
ATOM 7492 O O . ARG A 1 29 ? -12.143 5.217 -3.907 1.00 0.21 29 ARG A O 8
ATOM 7513 N N . GLU A 1 30 ? -10.614 3.643 -3.905 1.00 0.21 30 GLU A N 8
ATOM 7514 C CA . GLU A 1 30 ? -11.600 2.626 -4.364 1.00 0.28 30 GLU A CA 8
ATOM 7515 C C . GLU A 1 30 ? -12.735 2.510 -3.341 1.00 0.27 30 GLU A C 8
ATOM 7516 O O . GLU A 1 30 ? -13.890 2.384 -3.696 1.00 0.33 30 GLU A O 8
ATOM 7528 N N . LEU A 1 31 ? -12.419 2.554 -2.076 1.00 0.23 31 LEU A N 8
ATOM 7529 C CA . LEU A 1 31 ? -13.487 2.445 -1.039 1.00 0.28 31 LEU A CA 8
ATOM 7530 C C . LEU A 1 31 ? -14.398 3.663 -1.142 1.00 0.32 31 LEU A C 8
ATOM 7531 O O . LEU A 1 31 ? -15.602 3.577 -1.008 1.00 0.43 31 LEU A O 8
ATOM 7547 N N . ASP A 1 32 ? -13.813 4.801 -1.370 1.00 0.28 32 ASP A N 8
ATOM 7548 C CA . ASP A 1 32 ? -14.606 6.049 -1.476 1.00 0.35 32 ASP A CA 8
ATOM 7549 C C . ASP A 1 32 ? -15.608 5.920 -2.626 1.00 0.42 32 ASP A C 8
ATOM 7550 O O . ASP A 1 32 ? -16.742 6.343 -2.523 1.00 0.54 32 ASP A O 8
ATOM 7559 N N . LYS A 1 33 ? -15.200 5.332 -3.717 1.00 0.38 33 LYS A N 8
ATOM 7560 C CA . LYS A 1 33 ? -16.130 5.173 -4.869 1.00 0.46 33 LYS A CA 8
ATOM 7561 C C . LYS A 1 33 ? -17.339 4.344 -4.428 1.00 0.42 33 LYS A C 8
ATOM 7562 O O . LYS A 1 33 ? -18.475 4.717 -4.646 1.00 0.46 33 LYS A O 8
ATOM 7581 N N . TYR A 1 34 ? -17.100 3.221 -3.807 1.00 0.36 34 TYR A N 8
ATOM 7582 C CA . TYR A 1 34 ? -18.228 2.363 -3.346 1.00 0.37 34 TYR A CA 8
ATOM 7583 C C . TYR A 1 34 ? -18.957 3.041 -2.183 1.00 0.33 34 TYR A C 8
ATOM 7584 O O . TYR A 1 34 ? -20.158 2.926 -2.042 1.00 0.55 34 TYR A O 8
ATOM 7602 N N . GLY A 1 35 ? -18.241 3.742 -1.344 1.00 0.24 35 GLY A N 8
ATOM 7603 C CA . GLY A 1 35 ? -18.895 4.422 -0.184 1.00 0.31 35 GLY A CA 8
ATOM 7604 C C . GLY A 1 35 ? -18.891 3.487 1.028 1.00 0.31 35 GLY A C 8
ATOM 7605 O O . GLY A 1 35 ? -19.774 3.529 1.861 1.00 0.36 35 GLY A O 8
ATOM 7609 N N . VAL A 1 36 ? -17.901 2.645 1.132 1.00 0.33 36 VAL A N 8
ATOM 7610 C CA . VAL A 1 36 ? -17.832 1.706 2.290 1.00 0.38 36 VAL A CA 8
ATOM 7611 C C . VAL A 1 36 ? -17.546 2.516 3.565 1.00 0.42 36 VAL A C 8
ATOM 7612 O O . VAL A 1 36 ? -17.383 3.718 3.518 1.00 0.45 36 VAL A O 8
ATOM 7625 N N . SER A 1 37 ? -17.494 1.875 4.703 1.00 0.55 37 SER A N 8
ATOM 7626 C CA . SER A 1 37 ? -17.232 2.625 5.965 1.00 0.64 37 SER A CA 8
ATOM 7627 C C . SER A 1 37 ? -15.874 3.328 5.879 1.00 0.50 37 SER A C 8
ATOM 7628 O O . SER A 1 37 ? -14.913 2.792 5.366 1.00 0.93 37 SER A O 8
ATOM 7636 N N . ASP A 1 38 ? -15.799 4.533 6.375 1.00 0.43 38 ASP A N 8
ATOM 7637 C CA . ASP A 1 38 ? -14.519 5.297 6.328 1.00 0.37 38 ASP A CA 8
ATOM 7638 C C . ASP A 1 38 ? -13.465 4.593 7.189 1.00 0.54 38 ASP A C 8
ATOM 7639 O O . ASP A 1 38 ? -12.281 4.797 7.031 1.00 1.41 38 ASP A O 8
ATOM 7648 N N . TYR A 1 39 ? -13.886 3.762 8.096 1.00 0.42 39 TYR A N 8
ATOM 7649 C CA . TYR A 1 39 ? -12.906 3.050 8.966 1.00 0.33 39 TYR A CA 8
ATOM 7650 C C . TYR A 1 39 ? -11.951 2.207 8.107 1.00 0.25 39 TYR A C 8
ATOM 7651 O O . TYR A 1 39 ? -10.771 2.116 8.384 1.00 0.26 39 TYR A O 8
ATOM 7669 N N . TYR A 1 40 ? -12.454 1.571 7.089 1.00 0.25 40 TYR A N 8
ATOM 7670 C CA . TYR A 1 40 ? -11.584 0.709 6.235 1.00 0.23 40 TYR A CA 8
ATOM 7671 C C . TYR A 1 40 ? -10.450 1.525 5.599 1.00 0.19 40 TYR A C 8
ATOM 7672 O O . TYR A 1 40 ? -9.348 1.037 5.451 1.00 0.19 40 TYR A O 8
ATOM 7690 N N . LYS A 1 41 ? -10.692 2.750 5.210 1.00 0.18 41 LYS A N 8
ATOM 7691 C CA . LYS A 1 41 ? -9.594 3.535 4.582 1.00 0.17 41 LYS A CA 8
ATOM 7692 C C . LYS A 1 41 ? -8.502 3.754 5.627 1.00 0.16 41 LYS A C 8
ATOM 7693 O O . LYS A 1 41 ? -7.325 3.684 5.335 1.00 0.17 41 LYS A O 8
ATOM 7712 N N . ASN A 1 42 ? -8.883 4.010 6.847 1.00 0.19 42 ASN A N 8
ATOM 7713 C CA . ASN A 1 42 ? -7.860 4.218 7.900 1.00 0.21 42 ASN A CA 8
ATOM 7714 C C . ASN A 1 42 ? -7.028 2.942 8.016 1.00 0.18 42 ASN A C 8
ATOM 7715 O O . ASN A 1 42 ? -5.822 2.980 8.159 1.00 0.19 42 ASN A O 8
ATOM 7726 N N . LEU A 1 43 ? -7.670 1.809 7.931 1.00 0.16 43 LEU A N 8
ATOM 7727 C CA . LEU A 1 43 ? -6.934 0.519 8.008 1.00 0.16 43 LEU A CA 8
ATOM 7728 C C . LEU A 1 43 ? -5.952 0.444 6.833 1.00 0.14 43 LEU A C 8
ATOM 7729 O O . LEU A 1 43 ? -4.831 0.000 6.970 1.00 0.17 43 LEU A O 8
ATOM 7745 N N . ILE A 1 44 ? -6.370 0.890 5.679 1.00 0.13 44 ILE A N 8
ATOM 7746 C CA . ILE A 1 44 ? -5.471 0.866 4.488 1.00 0.13 44 ILE A CA 8
ATOM 7747 C C . ILE A 1 44 ? -4.253 1.752 4.758 1.00 0.14 44 ILE A C 8
ATOM 7748 O O . ILE A 1 44 ? -3.143 1.435 4.379 1.00 0.15 44 ILE A O 8
ATOM 7764 N N . ASN A 1 45 ? -4.461 2.871 5.394 1.00 0.15 45 ASN A N 8
ATOM 7765 C CA . ASN A 1 45 ? -3.331 3.799 5.674 1.00 0.19 45 ASN A CA 8
ATOM 7766 C C . ASN A 1 45 ? -2.271 3.097 6.526 1.00 0.20 45 ASN A C 8
ATOM 7767 O O . ASN A 1 45 ? -1.087 3.273 6.315 1.00 0.28 45 ASN A O 8
ATOM 7778 N N . ASN A 1 46 ? -2.679 2.310 7.489 1.00 0.17 46 ASN A N 8
ATOM 7779 C CA . ASN A 1 46 ? -1.686 1.603 8.360 1.00 0.22 46 ASN A CA 8
ATOM 7780 C C . ASN A 1 46 ? -1.542 0.144 7.916 1.00 0.24 46 ASN A C 8
ATOM 7781 O O . ASN A 1 46 ? -1.173 -0.713 8.695 1.00 0.27 46 ASN A O 8
ATOM 7792 N N . ALA A 1 47 ? -1.824 -0.151 6.675 1.00 0.24 47 ALA A N 8
ATOM 7793 C CA . ALA A 1 47 ? -1.692 -1.560 6.209 1.00 0.30 47 ALA A CA 8
ATOM 7794 C C . ALA A 1 47 ? -0.298 -2.072 6.578 1.00 0.51 47 ALA A C 8
ATOM 7795 O O . ALA A 1 47 ? 0.686 -1.369 6.456 1.00 1.49 47 ALA A O 8
ATOM 7802 N N . LYS A 1 48 ? -0.212 -3.283 7.047 1.00 0.60 48 LYS A N 8
ATOM 7803 C CA . LYS A 1 48 ? 1.111 -3.837 7.448 1.00 0.53 48 LYS A CA 8
ATOM 7804 C C . LYS A 1 48 ? 2.068 -3.855 6.253 1.00 0.42 48 LYS A C 8
ATOM 7805 O O . LYS A 1 48 ? 3.240 -3.559 6.385 1.00 0.51 48 LYS A O 8
ATOM 7824 N N . THR A 1 49 ? 1.587 -4.203 5.093 1.00 0.35 49 THR A N 8
ATOM 7825 C CA . THR A 1 49 ? 2.480 -4.243 3.901 1.00 0.42 49 THR A CA 8
ATOM 7826 C C . THR A 1 49 ? 1.633 -4.174 2.625 1.00 0.62 49 THR A C 8
ATOM 7827 O O . THR A 1 49 ? 0.425 -4.294 2.662 1.00 1.59 49 THR A O 8
ATOM 7838 N N . VAL A 1 50 ? 2.261 -3.985 1.500 1.00 0.44 50 VAL A N 8
ATOM 7839 C CA . VAL A 1 50 ? 1.502 -3.911 0.220 1.00 0.33 50 VAL A CA 8
ATOM 7840 C C . VAL A 1 50 ? 0.748 -5.223 -0.005 1.00 0.37 50 VAL A C 8
ATOM 7841 O O . VAL A 1 50 ? -0.377 -5.233 -0.462 1.00 0.40 50 VAL A O 8
ATOM 7854 N N . GLU A 1 51 ? 1.359 -6.332 0.304 1.00 0.43 51 GLU A N 8
ATOM 7855 C CA . GLU A 1 51 ? 0.669 -7.631 0.092 1.00 0.53 51 GLU A CA 8
ATOM 7856 C C . GLU A 1 51 ? -0.604 -7.636 0.929 1.00 0.49 51 GLU A C 8
ATOM 7857 O O . GLU A 1 51 ? -1.647 -8.087 0.497 1.00 0.62 51 GLU A O 8
ATOM 7869 N N . GLY A 1 52 ? -0.529 -7.114 2.118 1.00 0.40 52 GLY A N 8
ATOM 7870 C CA . GLY A 1 52 ? -1.734 -7.061 2.984 1.00 0.41 52 GLY A CA 8
ATOM 7871 C C . GLY A 1 52 ? -2.747 -6.089 2.375 1.00 0.31 52 GLY A C 8
ATOM 7872 O O . GLY A 1 52 ? -3.943 -6.271 2.495 1.00 0.35 52 GLY A O 8
ATOM 7876 N N . VAL A 1 53 ? -2.284 -5.053 1.721 1.00 0.22 53 VAL A N 8
ATOM 7877 C CA . VAL A 1 53 ? -3.239 -4.079 1.115 1.00 0.15 53 VAL A CA 8
ATOM 7878 C C . VAL A 1 53 ? -4.088 -4.793 0.054 1.00 0.14 53 VAL A C 8
ATOM 7879 O O . VAL A 1 53 ? -5.299 -4.695 0.050 1.00 0.17 53 VAL A O 8
ATOM 7892 N N . LYS A 1 54 ? -3.465 -5.515 -0.843 1.00 0.18 54 LYS A N 8
ATOM 7893 C CA . LYS A 1 54 ? -4.246 -6.233 -1.895 1.00 0.21 54 LYS A CA 8
ATOM 7894 C C . LYS A 1 54 ? -5.107 -7.322 -1.246 1.00 0.20 54 LYS A C 8
ATOM 7895 O O . LYS A 1 54 ? -6.244 -7.532 -1.618 1.00 0.21 54 LYS A O 8
ATOM 7914 N N . ALA A 1 55 ? -4.576 -8.011 -0.273 1.00 0.22 55 ALA A N 8
ATOM 7915 C CA . ALA A 1 55 ? -5.365 -9.079 0.404 1.00 0.23 55 ALA A CA 8
ATOM 7916 C C . ALA A 1 55 ? -6.496 -8.433 1.205 1.00 0.20 55 ALA A C 8
ATOM 7917 O O . ALA A 1 55 ? -7.594 -8.944 1.284 1.00 0.19 55 ALA A O 8
ATOM 7924 N N . LEU A 1 56 ? -6.225 -7.304 1.796 1.00 0.20 56 LEU A N 8
ATOM 7925 C CA . LEU A 1 56 ? -7.262 -6.598 2.596 1.00 0.21 56 LEU A CA 8
ATOM 7926 C C . LEU A 1 56 ? -8.449 -6.261 1.695 1.00 0.18 56 LEU A C 8
ATOM 7927 O O . LEU A 1 56 ? -9.586 -6.540 2.015 1.00 0.19 56 LEU A O 8
ATOM 7943 N N . ILE A 1 57 ? -8.188 -5.667 0.565 1.00 0.16 57 ILE A N 8
ATOM 7944 C CA . ILE A 1 57 ? -9.293 -5.316 -0.368 1.00 0.17 57 ILE A CA 8
ATOM 7945 C C . ILE A 1 57 ? -9.915 -6.602 -0.908 1.00 0.17 57 ILE A C 8
ATOM 7946 O O . ILE A 1 57 ? -11.115 -6.701 -1.069 1.00 0.20 57 ILE A O 8
ATOM 7962 N N . ASP A 1 58 ? -9.109 -7.584 -1.210 1.00 0.16 58 ASP A N 8
ATOM 7963 C CA . ASP A 1 58 ? -9.674 -8.851 -1.758 1.00 0.19 58 ASP A CA 8
ATOM 7964 C C . ASP A 1 58 ? -10.645 -9.453 -0.744 1.00 0.19 58 ASP A C 8
ATOM 7965 O O . ASP A 1 58 ? -11.694 -9.955 -1.095 1.00 0.22 58 ASP A O 8
ATOM 7974 N N . GLU A 1 59 ? -10.310 -9.397 0.516 1.00 0.18 59 GLU A N 8
ATOM 7975 C CA . GLU A 1 59 ? -11.219 -9.954 1.549 1.00 0.21 59 GLU A CA 8
ATOM 7976 C C . GLU A 1 59 ? -12.449 -9.058 1.644 1.00 0.24 59 GLU A C 8
ATOM 7977 O O . GLU A 1 59 ? -13.564 -9.522 1.780 1.00 0.30 59 GLU A O 8
ATOM 7989 N N . ILE A 1 60 ? -12.252 -7.772 1.568 1.00 0.23 60 ILE A N 8
ATOM 7990 C CA . ILE A 1 60 ? -13.406 -6.842 1.647 1.00 0.27 60 ILE A CA 8
ATOM 7991 C C . ILE A 1 60 ? -14.274 -6.999 0.397 1.00 0.28 60 ILE A C 8
ATOM 7992 O O . ILE A 1 60 ? -15.473 -7.166 0.481 1.00 0.33 60 ILE A O 8
ATOM 8008 N N . LEU A 1 61 ? -13.675 -6.957 -0.762 1.00 0.25 61 LEU A N 8
ATOM 8009 C CA . LEU A 1 61 ? -14.469 -7.112 -2.013 1.00 0.30 61 LEU A CA 8
ATOM 8010 C C . LEU A 1 61 ? -15.086 -8.512 -2.048 1.00 0.33 61 LEU A C 8
ATOM 8011 O O . LEU A 1 61 ? -16.216 -8.694 -2.457 1.00 0.46 61 LEU A O 8
ATOM 8027 N N . ALA A 1 62 ? -14.351 -9.503 -1.630 1.00 0.28 62 ALA A N 8
ATOM 8028 C CA . ALA A 1 62 ? -14.890 -10.892 -1.647 1.00 0.32 62 ALA A CA 8
ATOM 8029 C C . ALA A 1 62 ? -16.240 -10.939 -0.924 1.00 0.37 62 ALA A C 8
ATOM 8030 O O . ALA A 1 62 ? -17.022 -11.849 -1.120 1.00 0.48 62 ALA A O 8
ATOM 8037 N N . ALA A 1 63 ? -16.529 -9.971 -0.096 1.00 0.41 63 ALA A N 8
ATOM 8038 C CA . ALA A 1 63 ? -17.833 -9.979 0.622 1.00 0.50 63 ALA A CA 8
ATOM 8039 C C . ALA A 1 63 ? -18.936 -9.579 -0.353 1.00 0.70 63 ALA A C 8
ATOM 8040 O O . ALA A 1 63 ? -19.862 -10.325 -0.606 1.00 1.15 63 ALA A O 8
ATOM 8047 N N . LEU A 1 64 ? -18.838 -8.405 -0.907 1.00 0.59 64 LEU A N 8
ATOM 8048 C CA . LEU A 1 64 ? -19.870 -7.946 -1.873 1.00 0.85 64 LEU A CA 8
ATOM 8049 C C . LEU A 1 64 ? -19.692 -8.725 -3.192 1.00 1.41 64 LEU A C 8
ATOM 8050 O O . LEU A 1 64 ? -18.611 -9.200 -3.482 1.00 1.62 64 LEU A O 8
ATOM 8066 N N . PRO A 1 65 ? -20.730 -8.857 -3.992 1.00 1.85 65 PRO A N 8
ATOM 8067 C CA . PRO A 1 65 ? -20.610 -9.597 -5.281 1.00 2.43 65 PRO A CA 8
ATOM 8068 C C . PRO A 1 65 ? -19.582 -8.950 -6.221 1.00 2.62 65 PRO A C 8
ATOM 8069 O O . PRO A 1 65 ? -18.966 -9.676 -6.985 1.00 2.81 65 PRO A O 8
ATOM 8081 N N . MET A 1 1 ? 22.987 15.325 6.617 1.00 21.30 1 MET A N 9
ATOM 8082 C CA . MET A 1 1 ? 24.406 14.951 6.368 1.00 21.02 1 MET A CA 9
ATOM 8083 C C . MET A 1 1 ? 24.668 13.554 6.930 1.00 20.37 1 MET A C 9
ATOM 8084 O O . MET A 1 1 ? 24.745 13.363 8.126 1.00 20.39 1 MET A O 9
ATOM 8100 N N . LYS A 1 2 ? 24.809 12.577 6.078 1.00 19.90 2 LYS A N 9
ATOM 8101 C CA . LYS A 1 2 ? 25.069 11.195 6.570 1.00 19.38 2 LYS A CA 9
ATOM 8102 C C . LYS A 1 2 ? 26.551 11.056 6.918 1.00 18.83 2 LYS A C 9
ATOM 8103 O O . LYS A 1 2 ? 27.416 11.454 6.163 1.00 18.89 2 LYS A O 9
ATOM 8122 N N . ALA A 1 3 ? 26.852 10.497 8.057 1.00 18.43 3 ALA A N 9
ATOM 8123 C CA . ALA A 1 3 ? 28.279 10.334 8.453 1.00 18.03 3 ALA A CA 9
ATOM 8124 C C . ALA A 1 3 ? 28.375 9.339 9.609 1.00 17.59 3 ALA A C 9
ATOM 8125 O O . ALA A 1 3 ? 29.452 8.960 10.027 1.00 17.73 3 ALA A O 9
ATOM 8132 N N . ILE A 1 4 ? 27.256 8.910 10.134 1.00 17.22 4 ILE A N 9
ATOM 8133 C CA . ILE A 1 4 ? 27.279 7.933 11.265 1.00 16.95 4 ILE A CA 9
ATOM 8134 C C . ILE A 1 4 ? 27.186 6.510 10.713 1.00 16.44 4 ILE A C 9
ATOM 8135 O O . ILE A 1 4 ? 26.726 6.293 9.612 1.00 16.48 4 ILE A O 9
ATOM 8151 N N . PHE A 1 5 ? 27.624 5.540 11.471 1.00 16.11 5 PHE A N 9
ATOM 8152 C CA . PHE A 1 5 ? 27.560 4.129 10.994 1.00 15.78 5 PHE A CA 9
ATOM 8153 C C . PHE A 1 5 ? 26.096 3.755 10.718 1.00 15.39 5 PHE A C 9
ATOM 8154 O O . PHE A 1 5 ? 25.435 4.363 9.901 1.00 15.53 5 PHE A O 9
ATOM 8171 N N . VAL A 1 6 ? 25.575 2.765 11.393 1.00 15.04 6 VAL A N 9
ATOM 8172 C CA . VAL A 1 6 ? 24.150 2.372 11.162 1.00 14.79 6 VAL A CA 9
ATOM 8173 C C . VAL A 1 6 ? 23.582 1.747 12.444 1.00 14.55 6 VAL A C 9
ATOM 8174 O O . VAL A 1 6 ? 23.976 0.671 12.846 1.00 14.58 6 VAL A O 9
ATOM 8187 N N . LEU A 1 7 ? 22.651 2.408 13.083 1.00 14.47 7 LEU A N 9
ATOM 8188 C CA . LEU A 1 7 ? 22.058 1.834 14.328 1.00 14.40 7 LEU A CA 9
ATOM 8189 C C . LEU A 1 7 ? 20.825 2.640 14.747 1.00 13.90 7 LEU A C 9
ATOM 8190 O O . LEU A 1 7 ? 19.809 2.083 15.110 1.00 13.91 7 LEU A O 9
ATOM 8206 N N . ASN A 1 8 ? 20.899 3.945 14.710 1.00 13.63 8 ASN A N 9
ATOM 8207 C CA . ASN A 1 8 ? 19.719 4.760 15.117 1.00 13.29 8 ASN A CA 9
ATOM 8208 C C . ASN A 1 8 ? 18.589 4.557 14.106 1.00 12.82 8 ASN A C 9
ATOM 8209 O O . ASN A 1 8 ? 17.432 4.468 14.465 1.00 12.84 8 ASN A O 9
ATOM 8220 N N . ALA A 1 9 ? 18.921 4.491 12.839 1.00 12.57 9 ALA A N 9
ATOM 8221 C CA . ALA A 1 9 ? 17.874 4.306 11.783 1.00 12.28 9 ALA A CA 9
ATOM 8222 C C . ALA A 1 9 ? 17.923 2.874 11.242 1.00 11.84 9 ALA A C 9
ATOM 8223 O O . ALA A 1 9 ? 18.735 2.544 10.401 1.00 12.04 9 ALA A O 9
ATOM 8230 N N . GLN A 1 10 ? 17.051 2.024 11.715 1.00 11.42 10 GLN A N 9
ATOM 8231 C CA . GLN A 1 10 ? 17.033 0.616 11.224 1.00 11.16 10 GLN A CA 9
ATOM 8232 C C . GLN A 1 10 ? 16.525 0.581 9.778 1.00 10.55 10 GLN A C 9
ATOM 8233 O O . GLN A 1 10 ? 16.888 -0.281 9.003 1.00 10.61 10 GLN A O 9
ATOM 8247 N N . HIS A 1 11 ? 15.673 1.507 9.413 1.00 10.17 11 HIS A N 9
ATOM 8248 C CA . HIS A 1 11 ? 15.123 1.526 8.021 1.00 9.77 11 HIS A CA 9
ATOM 8249 C C . HIS A 1 11 ? 15.968 2.438 7.130 1.00 9.16 11 HIS A C 9
ATOM 8250 O O . HIS A 1 11 ? 15.996 3.640 7.307 1.00 9.25 11 HIS A O 9
ATOM 8264 N N . ASP A 1 12 ? 16.650 1.870 6.166 1.00 8.78 12 ASP A N 9
ATOM 8265 C CA . ASP A 1 12 ? 17.496 2.682 5.234 1.00 8.41 12 ASP A CA 9
ATOM 8266 C C . ASP A 1 12 ? 16.896 2.627 3.825 1.00 7.70 12 ASP A C 9
ATOM 8267 O O . ASP A 1 12 ? 17.512 3.037 2.862 1.00 7.84 12 ASP A O 9
ATOM 8276 N N . GLU A 1 13 ? 15.701 2.112 3.697 1.00 7.20 13 GLU A N 9
ATOM 8277 C CA . GLU A 1 13 ? 15.066 2.018 2.349 1.00 6.75 13 GLU A CA 9
ATOM 8278 C C . GLU A 1 13 ? 14.900 3.417 1.747 1.00 5.96 13 GLU A C 9
ATOM 8279 O O . GLU A 1 13 ? 14.555 4.361 2.429 1.00 6.13 13 GLU A O 9
ATOM 8291 N N . ALA A 1 14 ? 15.138 3.552 0.470 1.00 5.44 14 ALA A N 9
ATOM 8292 C CA . ALA A 1 14 ? 14.986 4.884 -0.183 1.00 4.96 14 ALA A CA 9
ATOM 8293 C C . ALA A 1 14 ? 14.863 4.691 -1.696 1.00 4.30 14 ALA A C 9
ATOM 8294 O O . ALA A 1 14 ? 14.522 5.602 -2.424 1.00 4.43 14 ALA A O 9
ATOM 8301 N N . VAL A 1 15 ? 15.137 3.509 -2.167 1.00 4.01 15 VAL A N 9
ATOM 8302 C CA . VAL A 1 15 ? 15.038 3.243 -3.629 1.00 3.71 15 VAL A CA 9
ATOM 8303 C C . VAL A 1 15 ? 13.588 3.426 -4.078 1.00 3.13 15 VAL A C 9
ATOM 8304 O O . VAL A 1 15 ? 13.319 3.960 -5.137 1.00 3.40 15 VAL A O 9
ATOM 8317 N N . ASP A 1 16 ? 12.649 2.984 -3.279 1.00 2.67 16 ASP A N 9
ATOM 8318 C CA . ASP A 1 16 ? 11.208 3.123 -3.648 1.00 2.25 16 ASP A CA 9
ATOM 8319 C C . ASP A 1 16 ? 10.406 3.543 -2.417 1.00 2.00 16 ASP A C 9
ATOM 8320 O O . ASP A 1 16 ? 10.805 3.312 -1.292 1.00 2.47 16 ASP A O 9
ATOM 8329 N N . ALA A 1 17 ? 9.278 4.161 -2.626 1.00 1.74 17 ALA A N 9
ATOM 8330 C CA . ALA A 1 17 ? 8.440 4.604 -1.478 1.00 1.64 17 ALA A CA 9
ATOM 8331 C C . ALA A 1 17 ? 7.131 5.194 -2.012 1.00 1.34 17 ALA A C 9
ATOM 8332 O O . ALA A 1 17 ? 6.081 5.037 -1.422 1.00 1.86 17 ALA A O 9
ATOM 8339 N N . ASN A 1 18 ? 7.188 5.867 -3.130 1.00 0.95 18 ASN A N 9
ATOM 8340 C CA . ASN A 1 18 ? 5.951 6.461 -3.716 1.00 0.77 18 ASN A CA 9
ATOM 8341 C C . ASN A 1 18 ? 4.944 5.347 -4.010 1.00 0.65 18 ASN A C 9
ATOM 8342 O O . ASN A 1 18 ? 3.756 5.500 -3.808 1.00 1.18 18 ASN A O 9
ATOM 8353 N N . SER A 1 19 ? 5.413 4.230 -4.497 1.00 0.49 19 SER A N 9
ATOM 8354 C CA . SER A 1 19 ? 4.487 3.107 -4.822 1.00 0.33 19 SER A CA 9
ATOM 8355 C C . SER A 1 19 ? 3.746 2.672 -3.559 1.00 0.29 19 SER A C 9
ATOM 8356 O O . SER A 1 19 ? 2.567 2.382 -3.591 1.00 0.28 19 SER A O 9
ATOM 8364 N N . LEU A 1 20 ? 4.421 2.625 -2.446 1.00 0.31 20 LEU A N 9
ATOM 8365 C CA . LEU A 1 20 ? 3.738 2.210 -1.192 1.00 0.32 20 LEU A CA 9
ATOM 8366 C C . LEU A 1 20 ? 2.591 3.180 -0.904 1.00 0.25 20 LEU A C 9
ATOM 8367 O O . LEU A 1 20 ? 1.482 2.776 -0.610 1.00 0.23 20 LEU A O 9
ATOM 8383 N N . ALA A 1 21 ? 2.848 4.457 -0.994 1.00 0.24 21 ALA A N 9
ATOM 8384 C CA . ALA A 1 21 ? 1.777 5.453 -0.736 1.00 0.22 21 ALA A CA 9
ATOM 8385 C C . ALA A 1 21 ? 0.745 5.405 -1.868 1.00 0.18 21 ALA A C 9
ATOM 8386 O O . ALA A 1 21 ? -0.447 5.441 -1.636 1.00 0.19 21 ALA A O 9
ATOM 8393 N N . GLU A 1 22 ? 1.195 5.321 -3.091 1.00 0.18 22 GLU A N 9
ATOM 8394 C CA . GLU A 1 22 ? 0.244 5.268 -4.239 1.00 0.19 22 GLU A CA 9
ATOM 8395 C C . GLU A 1 22 ? -0.635 4.028 -4.103 1.00 0.18 22 GLU A C 9
ATOM 8396 O O . GLU A 1 22 ? -1.821 4.062 -4.365 1.00 0.21 22 GLU A O 9
ATOM 8408 N N . ALA A 1 23 ? -0.065 2.929 -3.692 1.00 0.18 23 ALA A N 9
ATOM 8409 C CA . ALA A 1 23 ? -0.875 1.693 -3.539 1.00 0.19 23 ALA A CA 9
ATOM 8410 C C . ALA A 1 23 ? -1.997 1.967 -2.536 1.00 0.15 23 ALA A C 9
ATOM 8411 O O . ALA A 1 23 ? -3.146 1.654 -2.776 1.00 0.16 23 ALA A O 9
ATOM 8418 N N . LYS A 1 24 ? -1.677 2.563 -1.419 1.00 0.15 24 LYS A N 9
ATOM 8419 C CA . LYS A 1 24 ? -2.733 2.870 -0.414 1.00 0.18 24 LYS A CA 9
ATOM 8420 C C . LYS A 1 24 ? -3.737 3.848 -1.034 1.00 0.19 24 LYS A C 9
ATOM 8421 O O . LYS A 1 24 ? -4.928 3.723 -0.850 1.00 0.26 24 LYS A O 9
ATOM 8440 N N . VAL A 1 25 ? -3.264 4.809 -1.786 1.00 0.19 25 VAL A N 9
ATOM 8441 C CA . VAL A 1 25 ? -4.198 5.776 -2.437 1.00 0.23 25 VAL A CA 9
ATOM 8442 C C . VAL A 1 25 ? -5.049 5.020 -3.456 1.00 0.24 25 VAL A C 9
ATOM 8443 O O . VAL A 1 25 ? -6.255 5.119 -3.462 1.00 0.27 25 VAL A O 9
ATOM 8456 N N . LEU A 1 26 ? -4.434 4.249 -4.305 1.00 0.22 26 LEU A N 9
ATOM 8457 C CA . LEU A 1 26 ? -5.227 3.485 -5.304 1.00 0.25 26 LEU A CA 9
ATOM 8458 C C . LEU A 1 26 ? -6.188 2.561 -4.556 1.00 0.23 26 LEU A C 9
ATOM 8459 O O . LEU A 1 26 ? -7.333 2.398 -4.928 1.00 0.28 26 LEU A O 9
ATOM 8475 N N . ALA A 1 27 ? -5.724 1.966 -3.495 1.00 0.18 27 ALA A N 9
ATOM 8476 C CA . ALA A 1 27 ? -6.590 1.055 -2.696 1.00 0.18 27 ALA A CA 9
ATOM 8477 C C . ALA A 1 27 ? -7.606 1.877 -1.894 1.00 0.16 27 ALA A C 9
ATOM 8478 O O . ALA A 1 27 ? -8.794 1.634 -1.939 1.00 0.19 27 ALA A O 9
ATOM 8485 N N . ASN A 1 28 ? -7.141 2.840 -1.150 1.00 0.15 28 ASN A N 9
ATOM 8486 C CA . ASN A 1 28 ? -8.065 3.677 -0.332 1.00 0.14 28 ASN A CA 9
ATOM 8487 C C . ASN A 1 28 ? -9.076 4.385 -1.238 1.00 0.15 28 ASN A C 9
ATOM 8488 O O . ASN A 1 28 ? -10.260 4.407 -0.965 1.00 0.18 28 ASN A O 9
ATOM 8499 N N . ARG A 1 29 ? -8.619 4.969 -2.310 1.00 0.18 29 ARG A N 9
ATOM 8500 C CA . ARG A 1 29 ? -9.552 5.683 -3.227 1.00 0.22 29 ARG A CA 9
ATOM 8501 C C . ARG A 1 29 ? -10.549 4.674 -3.817 1.00 0.19 29 ARG A C 9
ATOM 8502 O O . ARG A 1 29 ? -11.682 5.000 -4.104 1.00 0.21 29 ARG A O 9
ATOM 8523 N N . GLU A 1 30 ? -10.131 3.450 -3.998 1.00 0.21 30 GLU A N 9
ATOM 8524 C CA . GLU A 1 30 ? -11.047 2.413 -4.564 1.00 0.28 30 GLU A CA 9
ATOM 8525 C C . GLU A 1 30 ? -12.266 2.246 -3.650 1.00 0.27 30 GLU A C 9
ATOM 8526 O O . GLU A 1 30 ? -13.379 2.084 -4.106 1.00 0.33 30 GLU A O 9
ATOM 8538 N N . LEU A 1 31 ? -12.063 2.272 -2.367 1.00 0.23 31 LEU A N 9
ATOM 8539 C CA . LEU A 1 31 ? -13.209 2.110 -1.427 1.00 0.28 31 LEU A CA 9
ATOM 8540 C C . LEU A 1 31 ? -14.137 3.317 -1.565 1.00 0.32 31 LEU A C 9
ATOM 8541 O O . LEU A 1 31 ? -15.341 3.218 -1.440 1.00 0.43 31 LEU A O 9
ATOM 8557 N N . ASP A 1 32 ? -13.563 4.464 -1.784 1.00 0.28 32 ASP A N 9
ATOM 8558 C CA . ASP A 1 32 ? -14.365 5.712 -1.894 1.00 0.35 32 ASP A CA 9
ATOM 8559 C C . ASP A 1 32 ? -15.379 5.637 -3.045 1.00 0.42 32 ASP A C 9
ATOM 8560 O O . ASP A 1 32 ? -16.521 6.019 -2.885 1.00 0.54 32 ASP A O 9
ATOM 8569 N N . LYS A 1 33 ? -14.993 5.173 -4.207 1.00 0.38 33 LYS A N 9
ATOM 8570 C CA . LYS A 1 33 ? -15.986 5.125 -5.326 1.00 0.46 33 LYS A CA 9
ATOM 8571 C C . LYS A 1 33 ? -17.172 4.234 -4.935 1.00 0.42 33 LYS A C 9
ATOM 8572 O O . LYS A 1 33 ? -18.310 4.553 -5.213 1.00 0.46 33 LYS A O 9
ATOM 8591 N N . TYR A 1 34 ? -16.925 3.130 -4.286 1.00 0.36 34 TYR A N 9
ATOM 8592 C CA . TYR A 1 34 ? -18.056 2.246 -3.877 1.00 0.37 34 TYR A CA 9
ATOM 8593 C C . TYR A 1 34 ? -18.865 2.923 -2.767 1.00 0.33 34 TYR A C 9
ATOM 8594 O O . TYR A 1 34 ? -20.059 2.732 -2.654 1.00 0.55 34 TYR A O 9
ATOM 8612 N N . GLY A 1 35 ? -18.226 3.721 -1.949 1.00 0.24 35 GLY A N 9
ATOM 8613 C CA . GLY A 1 35 ? -18.960 4.421 -0.848 1.00 0.31 35 GLY A CA 9
ATOM 8614 C C . GLY A 1 35 ? -18.829 3.633 0.459 1.00 0.31 35 GLY A C 9
ATOM 8615 O O . GLY A 1 35 ? -19.505 3.913 1.429 1.00 0.36 35 GLY A O 9
ATOM 8619 N N . VAL A 1 36 ? -17.965 2.656 0.499 1.00 0.33 36 VAL A N 9
ATOM 8620 C CA . VAL A 1 36 ? -17.801 1.865 1.754 1.00 0.38 36 VAL A CA 9
ATOM 8621 C C . VAL A 1 36 ? -17.592 2.830 2.928 1.00 0.42 36 VAL A C 9
ATOM 8622 O O . VAL A 1 36 ? -17.389 4.014 2.740 1.00 0.45 36 VAL A O 9
ATOM 8635 N N . SER A 1 37 ? -17.643 2.339 4.136 1.00 0.55 37 SER A N 9
ATOM 8636 C CA . SER A 1 37 ? -17.451 3.235 5.310 1.00 0.64 37 SER A CA 9
ATOM 8637 C C . SER A 1 37 ? -16.048 3.846 5.261 1.00 0.50 37 SER A C 9
ATOM 8638 O O . SER A 1 37 ? -15.161 3.340 4.601 1.00 0.93 37 SER A O 9
ATOM 8646 N N . ASP A 1 38 ? -15.843 4.937 5.951 1.00 0.43 38 ASP A N 9
ATOM 8647 C CA . ASP A 1 38 ? -14.502 5.595 5.947 1.00 0.37 38 ASP A CA 9
ATOM 8648 C C . ASP A 1 38 ? -13.649 5.027 7.083 1.00 0.54 38 ASP A C 9
ATOM 8649 O O . ASP A 1 38 ? -12.607 5.552 7.411 1.00 1.41 38 ASP A O 9
ATOM 8658 N N . TYR A 1 39 ? -14.088 3.962 7.693 1.00 0.42 39 TYR A N 9
ATOM 8659 C CA . TYR A 1 39 ? -13.304 3.358 8.809 1.00 0.33 39 TYR A CA 9
ATOM 8660 C C . TYR A 1 39 ? -12.241 2.403 8.241 1.00 0.25 39 TYR A C 9
ATOM 8661 O O . TYR A 1 39 ? -11.114 2.368 8.695 1.00 0.26 39 TYR A O 9
ATOM 8679 N N . TYR A 1 40 ? -12.606 1.614 7.268 1.00 0.25 40 TYR A N 9
ATOM 8680 C CA . TYR A 1 40 ? -11.645 0.635 6.674 1.00 0.23 40 TYR A CA 9
ATOM 8681 C C . TYR A 1 40 ? -10.466 1.353 6.011 1.00 0.19 40 TYR A C 9
ATOM 8682 O O . TYR A 1 40 ? -9.366 0.837 5.972 1.00 0.19 40 TYR A O 9
ATOM 8700 N N . LYS A 1 41 ? -10.673 2.522 5.470 1.00 0.18 41 LYS A N 9
ATOM 8701 C CA . LYS A 1 41 ? -9.549 3.225 4.802 1.00 0.17 41 LYS A CA 9
ATOM 8702 C C . LYS A 1 41 ? -8.443 3.460 5.827 1.00 0.16 41 LYS A C 9
ATOM 8703 O O . LYS A 1 41 ? -7.271 3.317 5.541 1.00 0.17 41 LYS A O 9
ATOM 8722 N N . ASN A 1 42 ? -8.813 3.813 7.025 1.00 0.19 42 ASN A N 9
ATOM 8723 C CA . ASN A 1 42 ? -7.790 4.049 8.069 1.00 0.21 42 ASN A CA 9
ATOM 8724 C C . ASN A 1 42 ? -7.034 2.745 8.330 1.00 0.18 42 ASN A C 9
ATOM 8725 O O . ASN A 1 42 ? -5.832 2.734 8.505 1.00 0.19 42 ASN A O 9
ATOM 8736 N N . LEU A 1 43 ? -7.736 1.645 8.350 1.00 0.16 43 LEU A N 9
ATOM 8737 C CA . LEU A 1 43 ? -7.073 0.334 8.591 1.00 0.16 43 LEU A CA 9
ATOM 8738 C C . LEU A 1 43 ? -6.038 0.072 7.491 1.00 0.14 43 LEU A C 9
ATOM 8739 O O . LEU A 1 43 ? -4.958 -0.420 7.749 1.00 0.17 43 LEU A O 9
ATOM 8755 N N . ILE A 1 44 ? -6.356 0.404 6.268 1.00 0.13 44 ILE A N 9
ATOM 8756 C CA . ILE A 1 44 ? -5.384 0.183 5.157 1.00 0.13 44 ILE A CA 9
ATOM 8757 C C . ILE A 1 44 ? -4.117 0.983 5.454 1.00 0.14 44 ILE A C 9
ATOM 8758 O O . ILE A 1 44 ? -3.012 0.524 5.239 1.00 0.15 44 ILE A O 9
ATOM 8774 N N . ASN A 1 45 ? -4.272 2.177 5.957 1.00 0.15 45 ASN A N 9
ATOM 8775 C CA . ASN A 1 45 ? -3.087 3.014 6.282 1.00 0.19 45 ASN A CA 9
ATOM 8776 C C . ASN A 1 45 ? -2.106 2.187 7.120 1.00 0.20 45 ASN A C 9
ATOM 8777 O O . ASN A 1 45 ? -0.904 2.315 6.994 1.00 0.28 45 ASN A O 9
ATOM 8788 N N . ASN A 1 46 ? -2.614 1.333 7.966 1.00 0.17 46 ASN A N 9
ATOM 8789 C CA . ASN A 1 46 ? -1.720 0.484 8.805 1.00 0.22 46 ASN A CA 9
ATOM 8790 C C . ASN A 1 46 ? -1.020 -0.550 7.920 1.00 0.24 46 ASN A C 9
ATOM 8791 O O . ASN A 1 46 ? 0.068 -1.003 8.215 1.00 0.27 46 ASN A O 9
ATOM 8802 N N . ALA A 1 47 ? -1.647 -0.932 6.840 1.00 0.24 47 ALA A N 9
ATOM 8803 C CA . ALA A 1 47 ? -1.033 -1.945 5.934 1.00 0.30 47 ALA A CA 9
ATOM 8804 C C . ALA A 1 47 ? 0.424 -1.575 5.645 1.00 0.51 47 ALA A C 9
ATOM 8805 O O . ALA A 1 47 ? 0.718 -0.833 4.730 1.00 1.49 47 ALA A O 9
ATOM 8812 N N . LYS A 1 48 ? 1.339 -2.089 6.424 1.00 0.60 48 LYS A N 9
ATOM 8813 C CA . LYS A 1 48 ? 2.779 -1.768 6.201 1.00 0.53 48 LYS A CA 9
ATOM 8814 C C . LYS A 1 48 ? 3.253 -2.358 4.867 1.00 0.42 48 LYS A C 9
ATOM 8815 O O . LYS A 1 48 ? 4.013 -1.743 4.145 1.00 0.51 48 LYS A O 9
ATOM 8834 N N . THR A 1 49 ? 2.821 -3.553 4.541 1.00 0.35 49 THR A N 9
ATOM 8835 C CA . THR A 1 49 ? 3.259 -4.200 3.262 1.00 0.42 49 THR A CA 9
ATOM 8836 C C . THR A 1 49 ? 2.155 -4.067 2.205 1.00 0.62 49 THR A C 9
ATOM 8837 O O . THR A 1 49 ? 0.980 -4.086 2.508 1.00 1.59 49 THR A O 9
ATOM 8848 N N . VAL A 1 50 ? 2.538 -3.906 0.966 1.00 0.44 50 VAL A N 9
ATOM 8849 C CA . VAL A 1 50 ? 1.536 -3.738 -0.129 1.00 0.33 50 VAL A CA 9
ATOM 8850 C C . VAL A 1 50 ? 0.690 -5.004 -0.302 1.00 0.37 50 VAL A C 9
ATOM 8851 O O . VAL A 1 50 ? -0.498 -4.929 -0.542 1.00 0.40 50 VAL A O 9
ATOM 8864 N N . GLU A 1 51 ? 1.276 -6.166 -0.208 1.00 0.43 51 GLU A N 9
ATOM 8865 C CA . GLU A 1 51 ? 0.465 -7.403 -0.397 1.00 0.53 51 GLU A CA 9
ATOM 8866 C C . GLU A 1 51 ? -0.673 -7.411 0.621 1.00 0.49 51 GLU A C 9
ATOM 8867 O O . GLU A 1 51 ? -1.724 -7.974 0.389 1.00 0.62 51 GLU A O 9
ATOM 8879 N N . GLY A 1 52 ? -0.476 -6.780 1.743 1.00 0.40 52 GLY A N 9
ATOM 8880 C CA . GLY A 1 52 ? -1.548 -6.738 2.774 1.00 0.41 52 GLY A CA 9
ATOM 8881 C C . GLY A 1 52 ? -2.617 -5.728 2.353 1.00 0.31 52 GLY A C 9
ATOM 8882 O O . GLY A 1 52 ? -3.746 -5.783 2.801 1.00 0.35 52 GLY A O 9
ATOM 8886 N N . VAL A 1 53 ? -2.274 -4.796 1.500 1.00 0.22 53 VAL A N 9
ATOM 8887 C CA . VAL A 1 53 ? -3.280 -3.783 1.068 1.00 0.15 53 VAL A CA 9
ATOM 8888 C C . VAL A 1 53 ? -4.360 -4.447 0.203 1.00 0.14 53 VAL A C 9
ATOM 8889 O O . VAL A 1 53 ? -5.537 -4.362 0.489 1.00 0.17 53 VAL A O 9
ATOM 8902 N N . LYS A 1 54 ? -3.967 -5.095 -0.861 1.00 0.18 54 LYS A N 9
ATOM 8903 C CA . LYS A 1 54 ? -4.966 -5.749 -1.758 1.00 0.21 54 LYS A CA 9
ATOM 8904 C C . LYS A 1 54 ? -5.594 -6.962 -1.066 1.00 0.20 54 LYS A C 9
ATOM 8905 O O . LYS A 1 54 ? -6.775 -7.218 -1.194 1.00 0.21 54 LYS A O 9
ATOM 8924 N N . ALA A 1 55 ? -4.811 -7.722 -0.354 1.00 0.22 55 ALA A N 9
ATOM 8925 C CA . ALA A 1 55 ? -5.353 -8.935 0.323 1.00 0.23 55 ALA A CA 9
ATOM 8926 C C . ALA A 1 55 ? -6.458 -8.552 1.313 1.00 0.20 55 ALA A C 9
ATOM 8927 O O . ALA A 1 55 ? -7.453 -9.237 1.436 1.00 0.19 55 ALA A O 9
ATOM 8934 N N . LEU A 1 56 ? -6.290 -7.476 2.029 1.00 0.20 56 LEU A N 9
ATOM 8935 C CA . LEU A 1 56 ? -7.328 -7.073 3.018 1.00 0.21 56 LEU A CA 9
ATOM 8936 C C . LEU A 1 56 ? -8.589 -6.642 2.266 1.00 0.18 56 LEU A C 9
ATOM 8937 O O . LEU A 1 56 ? -9.696 -6.951 2.660 1.00 0.19 56 LEU A O 9
ATOM 8953 N N . ILE A 1 57 ? -8.427 -5.941 1.178 1.00 0.16 57 ILE A N 9
ATOM 8954 C CA . ILE A 1 57 ? -9.611 -5.499 0.393 1.00 0.17 57 ILE A CA 9
ATOM 8955 C C . ILE A 1 57 ? -10.201 -6.696 -0.344 1.00 0.17 57 ILE A C 9
ATOM 8956 O O . ILE A 1 57 ? -11.382 -6.748 -0.622 1.00 0.20 57 ILE A O 9
ATOM 8972 N N . ASP A 1 58 ? -9.387 -7.660 -0.665 1.00 0.16 58 ASP A N 9
ATOM 8973 C CA . ASP A 1 58 ? -9.907 -8.850 -1.387 1.00 0.19 58 ASP A CA 9
ATOM 8974 C C . ASP A 1 58 ? -10.974 -9.501 -0.513 1.00 0.19 58 ASP A C 9
ATOM 8975 O O . ASP A 1 58 ? -12.000 -9.944 -0.988 1.00 0.22 58 ASP A O 9
ATOM 8984 N N . GLU A 1 59 ? -10.743 -9.545 0.766 1.00 0.18 59 GLU A N 9
ATOM 8985 C CA . GLU A 1 59 ? -11.743 -10.145 1.683 1.00 0.21 59 GLU A CA 9
ATOM 8986 C C . GLU A 1 59 ? -12.958 -9.222 1.744 1.00 0.24 59 GLU A C 9
ATOM 8987 O O . GLU A 1 59 ? -14.089 -9.664 1.776 1.00 0.30 59 GLU A O 9
ATOM 8999 N N . ILE A 1 60 ? -12.726 -7.938 1.768 1.00 0.23 60 ILE A N 9
ATOM 9000 C CA . ILE A 1 60 ? -13.859 -6.977 1.834 1.00 0.27 60 ILE A CA 9
ATOM 9001 C C . ILE A 1 60 ? -14.632 -6.993 0.511 1.00 0.28 60 ILE A C 9
ATOM 9002 O O . ILE A 1 60 ? -15.846 -6.963 0.494 1.00 0.33 60 ILE A O 9
ATOM 9018 N N . LEU A 1 61 ? -13.943 -7.057 -0.597 1.00 0.25 61 LEU A N 9
ATOM 9019 C CA . LEU A 1 61 ? -14.651 -7.094 -1.912 1.00 0.30 61 LEU A CA 9
ATOM 9020 C C . LEU A 1 61 ? -15.360 -8.441 -2.067 1.00 0.33 61 LEU A C 9
ATOM 9021 O O . LEU A 1 61 ? -16.380 -8.545 -2.719 1.00 0.46 61 LEU A O 9
ATOM 9037 N N . ALA A 1 62 ? -14.828 -9.475 -1.476 1.00 0.28 62 ALA A N 9
ATOM 9038 C CA . ALA A 1 62 ? -15.471 -10.814 -1.595 1.00 0.32 62 ALA A CA 9
ATOM 9039 C C . ALA A 1 62 ? -16.889 -10.748 -1.022 1.00 0.37 62 ALA A C 9
ATOM 9040 O O . ALA A 1 62 ? -17.813 -11.324 -1.561 1.00 0.48 62 ALA A O 9
ATOM 9047 N N . ALA A 1 63 ? -17.068 -10.048 0.064 1.00 0.41 63 ALA A N 9
ATOM 9048 C CA . ALA A 1 63 ? -18.427 -9.943 0.667 1.00 0.50 63 ALA A CA 9
ATOM 9049 C C . ALA A 1 63 ? -19.339 -9.141 -0.264 1.00 0.70 63 ALA A C 9
ATOM 9050 O O . ALA A 1 63 ? -20.517 -8.988 -0.011 1.00 1.15 63 ALA A O 9
ATOM 9057 N N . LEU A 1 64 ? -18.798 -8.626 -1.342 1.00 0.59 64 LEU A N 9
ATOM 9058 C CA . LEU A 1 64 ? -19.618 -7.823 -2.308 1.00 0.85 64 LEU A CA 9
ATOM 9059 C C . LEU A 1 64 ? -19.387 -8.347 -3.734 1.00 1.41 64 LEU A C 9
ATOM 9060 O O . LEU A 1 64 ? -18.659 -7.748 -4.499 1.00 1.62 64 LEU A O 9
ATOM 9076 N N . PRO A 1 65 ? -19.995 -9.456 -4.095 1.00 1.85 65 PRO A N 9
ATOM 9077 C CA . PRO A 1 65 ? -19.812 -10.021 -5.463 1.00 2.43 65 PRO A CA 9
ATOM 9078 C C . PRO A 1 65 ? -20.212 -9.023 -6.561 1.00 2.62 65 PRO A C 9
ATOM 9079 O O . PRO A 1 65 ? -19.332 -8.578 -7.280 1.00 2.81 65 PRO A O 9
ATOM 9091 N N . MET A 1 1 ? 19.142 13.921 -25.735 1.00 21.30 1 MET A N 10
ATOM 9092 C CA . MET A 1 1 ? 17.842 14.577 -25.423 1.00 21.02 1 MET A CA 10
ATOM 9093 C C . MET A 1 1 ? 16.768 14.006 -26.348 1.00 20.37 1 MET A C 10
ATOM 9094 O O . MET A 1 1 ? 15.585 14.132 -26.101 1.00 20.39 1 MET A O 10
ATOM 9110 N N . LYS A 1 2 ? 17.178 13.390 -27.421 1.00 19.90 2 LYS A N 10
ATOM 9111 C CA . LYS A 1 2 ? 16.193 12.817 -28.378 1.00 19.38 2 LYS A CA 10
ATOM 9112 C C . LYS A 1 2 ? 15.350 11.755 -27.666 1.00 18.83 2 LYS A C 10
ATOM 9113 O O . LYS A 1 2 ? 14.157 11.655 -27.874 1.00 18.89 2 LYS A O 10
ATOM 9132 N N . ALA A 1 3 ? 15.969 10.960 -26.827 1.00 18.43 3 ALA A N 10
ATOM 9133 C CA . ALA A 1 3 ? 15.226 9.889 -26.089 1.00 18.03 3 ALA A CA 10
ATOM 9134 C C . ALA A 1 3 ? 15.140 10.259 -24.606 1.00 17.59 3 ALA A C 10
ATOM 9135 O O . ALA A 1 3 ? 15.972 10.979 -24.090 1.00 17.73 3 ALA A O 10
ATOM 9142 N N . ILE A 1 4 ? 14.140 9.770 -23.915 1.00 17.22 4 ILE A N 10
ATOM 9143 C CA . ILE A 1 4 ? 13.994 10.086 -22.457 1.00 16.95 4 ILE A CA 10
ATOM 9144 C C . ILE A 1 4 ? 14.466 8.890 -21.636 1.00 16.44 4 ILE A C 10
ATOM 9145 O O . ILE A 1 4 ? 14.246 7.749 -21.994 1.00 16.48 4 ILE A O 10
ATOM 9161 N N . PHE A 1 5 ? 15.111 9.142 -20.533 1.00 16.11 5 PHE A N 10
ATOM 9162 C CA . PHE A 1 5 ? 15.594 8.024 -19.683 1.00 15.78 5 PHE A CA 10
ATOM 9163 C C . PHE A 1 5 ? 14.445 7.041 -19.440 1.00 15.39 5 PHE A C 10
ATOM 9164 O O . PHE A 1 5 ? 13.370 7.414 -19.010 1.00 15.53 5 PHE A O 10
ATOM 9181 N N . VAL A 1 6 ? 14.671 5.787 -19.719 1.00 15.04 6 VAL A N 10
ATOM 9182 C CA . VAL A 1 6 ? 13.612 4.758 -19.517 1.00 14.79 6 VAL A CA 10
ATOM 9183 C C . VAL A 1 6 ? 14.267 3.377 -19.601 1.00 14.55 6 VAL A C 10
ATOM 9184 O O . VAL A 1 6 ? 13.702 2.432 -20.112 1.00 14.58 6 VAL A O 10
ATOM 9197 N N . LEU A 1 7 ? 15.469 3.259 -19.103 1.00 14.47 7 LEU A N 10
ATOM 9198 C CA . LEU A 1 7 ? 16.176 1.948 -19.155 1.00 14.40 7 LEU A CA 10
ATOM 9199 C C . LEU A 1 7 ? 15.435 0.938 -18.278 1.00 13.90 7 LEU A C 10
ATOM 9200 O O . LEU A 1 7 ? 14.691 1.301 -17.388 1.00 13.91 7 LEU A O 10
ATOM 9216 N N . ASN A 1 8 ? 15.624 -0.328 -18.531 1.00 13.63 8 ASN A N 10
ATOM 9217 C CA . ASN A 1 8 ? 14.923 -1.359 -17.720 1.00 13.29 8 ASN A CA 10
ATOM 9218 C C . ASN A 1 8 ? 15.495 -1.373 -16.303 1.00 12.82 8 ASN A C 10
ATOM 9219 O O . ASN A 1 8 ? 16.079 -2.345 -15.866 1.00 12.84 8 ASN A O 10
ATOM 9230 N N . ALA A 1 9 ? 15.327 -0.300 -15.578 1.00 12.57 9 ALA A N 10
ATOM 9231 C CA . ALA A 1 9 ? 15.855 -0.250 -14.186 1.00 12.28 9 ALA A CA 10
ATOM 9232 C C . ALA A 1 9 ? 15.106 0.828 -13.400 1.00 11.84 9 ALA A C 10
ATOM 9233 O O . ALA A 1 9 ? 14.503 1.717 -13.969 1.00 12.04 9 ALA A O 10
ATOM 9240 N N . GLN A 1 10 ? 15.136 0.756 -12.093 1.00 11.42 10 GLN A N 10
ATOM 9241 C CA . GLN A 1 10 ? 14.424 1.773 -11.257 1.00 11.16 10 GLN A CA 10
ATOM 9242 C C . GLN A 1 10 ? 15.428 2.809 -10.740 1.00 10.55 10 GLN A C 10
ATOM 9243 O O . GLN A 1 10 ? 16.515 2.479 -10.308 1.00 10.61 10 GLN A O 10
ATOM 9257 N N . HIS A 1 11 ? 15.072 4.064 -10.784 1.00 10.17 11 HIS A N 10
ATOM 9258 C CA . HIS A 1 11 ? 16.002 5.122 -10.296 1.00 9.77 11 HIS A CA 10
ATOM 9259 C C . HIS A 1 11 ? 16.276 4.904 -8.807 1.00 9.16 11 HIS A C 10
ATOM 9260 O O . HIS A 1 11 ? 17.383 5.070 -8.337 1.00 9.25 11 HIS A O 10
ATOM 9274 N N . ASP A 1 12 ? 15.271 4.533 -8.062 1.00 8.78 12 ASP A N 10
ATOM 9275 C CA . ASP A 1 12 ? 15.467 4.301 -6.604 1.00 8.41 12 ASP A CA 10
ATOM 9276 C C . ASP A 1 12 ? 16.173 2.961 -6.392 1.00 7.70 12 ASP A C 10
ATOM 9277 O O . ASP A 1 12 ? 15.901 1.991 -7.070 1.00 7.84 12 ASP A O 10
ATOM 9286 N N . GLU A 1 13 ? 17.079 2.899 -5.455 1.00 7.20 13 GLU A N 10
ATOM 9287 C CA . GLU A 1 13 ? 17.801 1.620 -5.201 1.00 6.75 13 GLU A CA 10
ATOM 9288 C C . GLU A 1 13 ? 16.811 0.553 -4.722 1.00 5.96 13 GLU A C 10
ATOM 9289 O O . GLU A 1 13 ? 16.895 -0.599 -5.101 1.00 6.13 13 GLU A O 10
ATOM 9301 N N . ALA A 1 14 ? 15.877 0.925 -3.888 1.00 5.44 14 ALA A N 10
ATOM 9302 C CA . ALA A 1 14 ? 14.890 -0.073 -3.386 1.00 4.96 14 ALA A CA 10
ATOM 9303 C C . ALA A 1 14 ? 13.965 -0.497 -4.527 1.00 4.30 14 ALA A C 10
ATOM 9304 O O . ALA A 1 14 ? 13.524 0.315 -5.316 1.00 4.43 14 ALA A O 10
ATOM 9311 N N . VAL A 1 15 ? 13.668 -1.764 -4.623 1.00 4.01 15 VAL A N 10
ATOM 9312 C CA . VAL A 1 15 ? 12.773 -2.237 -5.714 1.00 3.71 15 VAL A CA 10
ATOM 9313 C C . VAL A 1 15 ? 11.400 -1.568 -5.579 1.00 3.13 15 VAL A C 10
ATOM 9314 O O . VAL A 1 15 ? 10.787 -1.187 -6.556 1.00 3.40 15 VAL A O 10
ATOM 9327 N N . ASP A 1 16 ? 10.914 -1.428 -4.367 1.00 2.67 16 ASP A N 10
ATOM 9328 C CA . ASP A 1 16 ? 9.575 -0.791 -4.141 1.00 2.25 16 ASP A CA 10
ATOM 9329 C C . ASP A 1 16 ? 9.701 0.308 -3.080 1.00 2.00 16 ASP A C 10
ATOM 9330 O O . ASP A 1 16 ? 10.403 0.159 -2.098 1.00 2.47 16 ASP A O 10
ATOM 9339 N N . ALA A 1 17 ? 9.025 1.410 -3.268 1.00 1.74 17 ALA A N 10
ATOM 9340 C CA . ALA A 1 17 ? 9.101 2.516 -2.269 1.00 1.64 17 ALA A CA 10
ATOM 9341 C C . ALA A 1 17 ? 7.891 3.440 -2.436 1.00 1.34 17 ALA A C 10
ATOM 9342 O O . ALA A 1 17 ? 6.919 3.346 -1.714 1.00 1.86 17 ALA A O 10
ATOM 9349 N N . ASN A 1 18 ? 7.947 4.331 -3.388 1.00 0.95 18 ASN A N 10
ATOM 9350 C CA . ASN A 1 18 ? 6.808 5.265 -3.615 1.00 0.77 18 ASN A CA 10
ATOM 9351 C C . ASN A 1 18 ? 5.546 4.462 -3.942 1.00 0.65 18 ASN A C 10
ATOM 9352 O O . ASN A 1 18 ? 4.460 4.790 -3.506 1.00 1.18 18 ASN A O 10
ATOM 9363 N N . SER A 1 19 ? 5.680 3.423 -4.718 1.00 0.49 19 SER A N 10
ATOM 9364 C CA . SER A 1 19 ? 4.491 2.604 -5.090 1.00 0.33 19 SER A CA 10
ATOM 9365 C C . SER A 1 19 ? 3.782 2.098 -3.830 1.00 0.29 19 SER A C 10
ATOM 9366 O O . SER A 1 19 ? 2.581 1.909 -3.821 1.00 0.28 19 SER A O 10
ATOM 9374 N N . LEU A 1 20 ? 4.506 1.870 -2.769 1.00 0.31 20 LEU A N 10
ATOM 9375 C CA . LEU A 1 20 ? 3.858 1.370 -1.522 1.00 0.32 20 LEU A CA 10
ATOM 9376 C C . LEU A 1 20 ? 2.812 2.381 -1.048 1.00 0.25 20 LEU A C 10
ATOM 9377 O O . LEU A 1 20 ? 1.689 2.030 -0.751 1.00 0.23 20 LEU A O 10
ATOM 9393 N N . ALA A 1 21 ? 3.173 3.630 -0.967 1.00 0.24 21 ALA A N 10
ATOM 9394 C CA . ALA A 1 21 ? 2.198 4.651 -0.507 1.00 0.22 21 ALA A CA 10
ATOM 9395 C C . ALA A 1 21 ? 1.110 4.837 -1.571 1.00 0.18 21 ALA A C 10
ATOM 9396 O O . ALA A 1 21 ? -0.056 4.983 -1.261 1.00 0.19 21 ALA A O 10
ATOM 9403 N N . GLU A 1 22 ? 1.484 4.834 -2.821 1.00 0.18 22 GLU A N 10
ATOM 9404 C CA . GLU A 1 22 ? 0.476 5.011 -3.906 1.00 0.19 22 GLU A CA 10
ATOM 9405 C C . GLU A 1 22 ? -0.559 3.886 -3.839 1.00 0.18 22 GLU A C 10
ATOM 9406 O O . GLU A 1 22 ? -1.738 4.103 -4.037 1.00 0.21 22 GLU A O 10
ATOM 9418 N N . ALA A 1 23 ? -0.130 2.681 -3.570 1.00 0.18 23 ALA A N 10
ATOM 9419 C CA . ALA A 1 23 ? -1.094 1.547 -3.502 1.00 0.19 23 ALA A CA 10
ATOM 9420 C C . ALA A 1 23 ? -2.173 1.870 -2.472 1.00 0.15 23 ALA A C 10
ATOM 9421 O O . ALA A 1 23 ? -3.344 1.631 -2.689 1.00 0.16 23 ALA A O 10
ATOM 9428 N N . LYS A 1 24 ? -1.792 2.421 -1.355 1.00 0.15 24 LYS A N 10
ATOM 9429 C CA . LYS A 1 24 ? -2.800 2.770 -0.321 1.00 0.18 24 LYS A CA 10
ATOM 9430 C C . LYS A 1 24 ? -3.671 3.910 -0.851 1.00 0.19 24 LYS A C 10
ATOM 9431 O O . LYS A 1 24 ? -4.870 3.933 -0.658 1.00 0.26 24 LYS A O 10
ATOM 9450 N N . VAL A 1 25 ? -3.071 4.857 -1.523 1.00 0.19 25 VAL A N 10
ATOM 9451 C CA . VAL A 1 25 ? -3.857 5.998 -2.071 1.00 0.23 25 VAL A CA 10
ATOM 9452 C C . VAL A 1 25 ? -4.829 5.481 -3.138 1.00 0.24 25 VAL A C 10
ATOM 9453 O O . VAL A 1 25 ? -6.006 5.778 -3.115 1.00 0.27 25 VAL A O 10
ATOM 9466 N N . LEU A 1 26 ? -4.342 4.709 -4.073 1.00 0.22 26 LEU A N 10
ATOM 9467 C CA . LEU A 1 26 ? -5.235 4.175 -5.142 1.00 0.25 26 LEU A CA 10
ATOM 9468 C C . LEU A 1 26 ? -6.297 3.267 -4.519 1.00 0.23 26 LEU A C 10
ATOM 9469 O O . LEU A 1 26 ? -7.448 3.286 -4.905 1.00 0.28 26 LEU A O 10
ATOM 9485 N N . ALA A 1 27 ? -5.919 2.474 -3.556 1.00 0.18 27 ALA A N 10
ATOM 9486 C CA . ALA A 1 27 ? -6.906 1.567 -2.906 1.00 0.18 27 ALA A CA 10
ATOM 9487 C C . ALA A 1 27 ? -7.953 2.403 -2.163 1.00 0.16 27 ALA A C 10
ATOM 9488 O O . ALA A 1 27 ? -9.122 2.073 -2.135 1.00 0.19 27 ALA A O 10
ATOM 9495 N N . ASN A 1 28 ? -7.538 3.481 -1.556 1.00 0.15 28 ASN A N 10
ATOM 9496 C CA . ASN A 1 28 ? -8.500 4.342 -0.807 1.00 0.14 28 ASN A CA 10
ATOM 9497 C C . ASN A 1 28 ? -9.586 4.862 -1.757 1.00 0.15 28 ASN A C 10
ATOM 9498 O O . ASN A 1 28 ? -10.746 4.941 -1.407 1.00 0.18 28 ASN A O 10
ATOM 9509 N N . ARG A 1 29 ? -9.211 5.227 -2.952 1.00 0.18 29 ARG A N 10
ATOM 9510 C CA . ARG A 1 29 ? -10.205 5.756 -3.932 1.00 0.22 29 ARG A CA 10
ATOM 9511 C C . ARG A 1 29 ? -11.285 4.708 -4.213 1.00 0.19 29 ARG A C 10
ATOM 9512 O O . ARG A 1 29 ? -12.449 5.027 -4.347 1.00 0.21 29 ARG A O 10
ATOM 9533 N N . GLU A 1 30 ? -10.912 3.464 -4.320 1.00 0.21 30 GLU A N 10
ATOM 9534 C CA . GLU A 1 30 ? -11.922 2.408 -4.613 1.00 0.28 30 GLU A CA 10
ATOM 9535 C C . GLU A 1 30 ? -12.979 2.379 -3.505 1.00 0.27 30 GLU A C 10
ATOM 9536 O O . GLU A 1 30 ? -14.154 2.218 -3.762 1.00 0.33 30 GLU A O 10
ATOM 9548 N N . LEU A 1 31 ? -12.581 2.532 -2.274 1.00 0.23 31 LEU A N 10
ATOM 9549 C CA . LEU A 1 31 ? -13.583 2.508 -1.167 1.00 0.28 31 LEU A CA 10
AT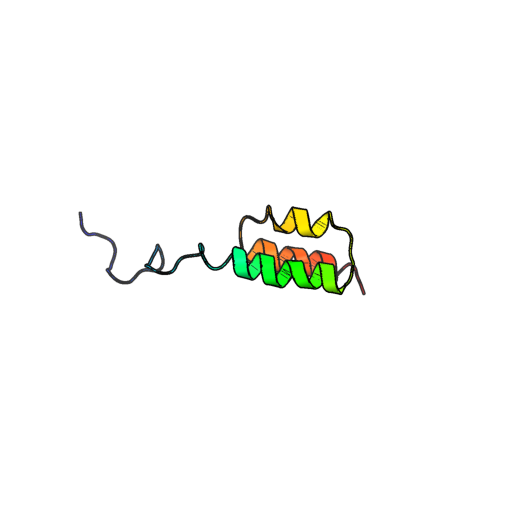OM 9550 C C . LEU A 1 31 ? -14.583 3.633 -1.395 1.00 0.32 31 LEU A C 10
ATOM 9551 O O . LEU A 1 31 ? -15.783 3.439 -1.377 1.00 0.43 31 LEU A O 10
ATOM 9567 N N . ASP A 1 32 ? -14.080 4.809 -1.622 1.00 0.28 32 ASP A N 10
ATOM 9568 C CA . ASP A 1 32 ? -14.966 5.968 -1.869 1.00 0.35 32 ASP A CA 10
ATOM 9569 C C . ASP A 1 32 ? -15.814 5.674 -3.105 1.00 0.42 32 ASP A C 10
ATOM 9570 O O . ASP A 1 32 ? -16.993 5.964 -3.149 1.00 0.54 32 ASP A O 10
ATOM 9579 N N . LYS A 1 33 ? -15.222 5.075 -4.101 1.00 0.38 33 LYS A N 10
ATOM 9580 C CA . LYS A 1 33 ? -15.987 4.731 -5.330 1.00 0.46 33 LYS A CA 10
ATOM 9581 C C . LYS A 1 33 ? -17.135 3.788 -4.954 1.00 0.42 33 LYS A C 10
ATOM 9582 O O . LYS A 1 33 ? -18.277 4.018 -5.296 1.00 0.46 33 LYS A O 10
ATOM 9601 N N . TYR A 1 34 ? -16.839 2.736 -4.234 1.00 0.36 34 TYR A N 10
ATOM 9602 C CA . TYR A 1 34 ? -17.912 1.788 -3.814 1.00 0.37 34 TYR A CA 10
ATOM 9603 C C . TYR A 1 34 ? -18.804 2.450 -2.764 1.00 0.33 34 TYR A C 10
ATOM 9604 O O . TYR A 1 34 ? -20.008 2.284 -2.759 1.00 0.55 34 TYR A O 10
ATOM 9622 N N . GLY A 1 35 ? -18.217 3.187 -1.857 1.00 0.24 35 GLY A N 10
ATOM 9623 C CA . GLY A 1 35 ? -19.018 3.850 -0.783 1.00 0.31 35 GLY A CA 10
ATOM 9624 C C . GLY A 1 35 ? -19.077 2.932 0.441 1.00 0.31 35 GLY A C 10
ATOM 9625 O O . GLY A 1 35 ? -20.011 2.972 1.216 1.00 0.36 35 GLY A O 10
ATOM 9629 N N . VAL A 1 36 ? -18.083 2.099 0.617 1.00 0.33 36 VAL A N 10
ATOM 9630 C CA . VAL A 1 36 ? -18.076 1.173 1.784 1.00 0.38 36 VAL A CA 10
ATOM 9631 C C . VAL A 1 36 ? -17.869 1.968 3.077 1.00 0.42 36 VAL A C 10
ATOM 9632 O O . VAL A 1 36 ? -17.783 3.179 3.067 1.00 0.45 36 VAL A O 10
ATOM 9645 N N . SER A 1 37 ? -17.798 1.291 4.192 1.00 0.55 37 SER A N 10
ATOM 9646 C CA . SER A 1 37 ? -17.606 2.002 5.489 1.00 0.64 37 SER A CA 10
ATOM 9647 C C . SER A 1 37 ? -16.296 2.791 5.461 1.00 0.50 37 SER A C 10
ATOM 9648 O O . SER A 1 37 ? -15.291 2.336 4.951 1.00 0.93 37 SER A O 10
ATOM 9656 N N . ASP A 1 38 ? -16.304 3.975 6.006 1.00 0.43 38 ASP A N 10
ATOM 9657 C CA . ASP A 1 38 ? -15.070 4.811 6.020 1.00 0.37 38 ASP A CA 10
ATOM 9658 C C . ASP A 1 38 ? -14.037 4.206 6.975 1.00 0.54 38 ASP A C 10
ATOM 9659 O O . ASP A 1 38 ? -12.869 4.514 6.908 1.00 1.41 38 ASP A O 10
ATOM 9668 N N . TYR A 1 39 ? -14.456 3.360 7.871 1.00 0.42 39 TYR A N 10
ATOM 9669 C CA . TYR A 1 39 ? -13.493 2.752 8.838 1.00 0.33 39 TYR A CA 10
ATOM 9670 C C . TYR A 1 39 ? -12.403 1.962 8.096 1.00 0.25 39 TYR A C 10
ATOM 9671 O O . TYR A 1 39 ? -11.231 2.081 8.392 1.00 0.26 39 TYR A O 10
ATOM 9689 N N . TYR A 1 40 ? -12.779 1.138 7.160 1.00 0.25 40 TYR A N 10
ATOM 9690 C CA . TYR A 1 40 ? -11.767 0.317 6.426 1.00 0.23 40 TYR A CA 10
ATOM 9691 C C . TYR A 1 40 ? -10.682 1.199 5.792 1.00 0.19 40 TYR A C 10
ATOM 9692 O O . TYR A 1 40 ? -9.611 0.724 5.473 1.00 0.19 40 TYR A O 10
ATOM 9710 N N . LYS A 1 41 ? -10.934 2.463 5.583 1.00 0.18 41 LYS A N 10
ATOM 9711 C CA . LYS A 1 41 ? -9.888 3.314 4.949 1.00 0.17 41 LYS A CA 10
ATOM 9712 C C . LYS A 1 41 ? -8.734 3.513 5.932 1.00 0.16 41 LYS A C 10
ATOM 9713 O O . LYS A 1 41 ? -7.576 3.499 5.561 1.00 0.17 41 LYS A O 10
ATOM 9732 N N . ASN A 1 42 ? -9.042 3.704 7.182 1.00 0.19 42 ASN A N 10
ATOM 9733 C CA . ASN A 1 42 ? -7.966 3.910 8.182 1.00 0.21 42 ASN A CA 10
ATOM 9734 C C . ASN A 1 42 ? -7.206 2.598 8.399 1.00 0.18 42 ASN A C 10
ATOM 9735 O O . ASN A 1 42 ? -6.043 2.595 8.749 1.00 0.19 42 ASN A O 10
ATOM 9746 N N . LEU A 1 43 ? -7.854 1.483 8.192 1.00 0.16 43 LEU A N 10
ATOM 9747 C CA . LEU A 1 43 ? -7.167 0.175 8.385 1.00 0.16 43 LEU A CA 10
ATOM 9748 C C . LEU A 1 43 ? -6.048 0.023 7.349 1.00 0.14 43 LEU A C 10
ATOM 9749 O O . LEU A 1 43 ? -4.970 -0.447 7.655 1.00 0.17 43 LEU A O 10
ATOM 9765 N N . ILE A 1 44 ? -6.286 0.434 6.132 1.00 0.13 44 ILE A N 10
ATOM 9766 C CA . ILE A 1 44 ? -5.223 0.330 5.090 1.00 0.13 44 ILE A CA 10
ATOM 9767 C C . ILE A 1 44 ? -4.032 1.185 5.506 1.00 0.14 44 ILE A C 10
ATOM 9768 O O . ILE A 1 44 ? -2.889 0.802 5.351 1.00 0.15 44 ILE A O 10
ATOM 9784 N N . ASN A 1 45 ? -4.297 2.334 6.049 1.00 0.15 45 ASN A N 10
ATOM 9785 C CA . ASN A 1 45 ? -3.191 3.217 6.495 1.00 0.19 45 ASN A CA 10
ATOM 9786 C C . ASN A 1 45 ? -2.375 2.472 7.551 1.00 0.20 45 ASN A C 10
ATOM 9787 O O . ASN A 1 45 ? -1.166 2.577 7.606 1.00 0.28 45 ASN A O 10
ATOM 9798 N N . ASN A 1 46 ? -3.031 1.716 8.391 1.00 0.17 46 ASN A N 10
ATOM 9799 C CA . ASN A 1 46 ? -2.298 0.961 9.445 1.00 0.22 46 ASN A CA 10
ATOM 9800 C C . ASN A 1 46 ? -1.487 -0.167 8.799 1.00 0.24 46 ASN A C 10
ATOM 9801 O O . ASN A 1 46 ? -0.542 -0.669 9.373 1.00 0.27 46 ASN A O 10
ATOM 9812 N N . ALA A 1 47 ? -1.847 -0.568 7.609 1.00 0.24 47 ALA A N 10
ATOM 9813 C CA . ALA A 1 47 ? -1.090 -1.662 6.936 1.00 0.30 47 ALA A CA 10
ATOM 9814 C C . ALA A 1 47 ? 0.331 -1.183 6.630 1.00 0.51 47 ALA A C 10
ATOM 9815 O O . ALA A 1 47 ? 0.531 -0.097 6.119 1.00 1.49 47 ALA A O 10
ATOM 9822 N N . LYS A 1 48 ? 1.320 -1.985 6.943 1.00 0.60 48 LYS A N 10
ATOM 9823 C CA . LYS A 1 48 ? 2.741 -1.591 6.680 1.00 0.53 48 LYS A CA 10
ATOM 9824 C C . LYS A 1 48 ? 3.309 -2.437 5.543 1.00 0.42 48 LYS A C 10
ATOM 9825 O O . LYS A 1 48 ? 4.501 -2.447 5.307 1.00 0.51 48 LYS A O 10
ATOM 9844 N N . THR A 1 49 ? 2.473 -3.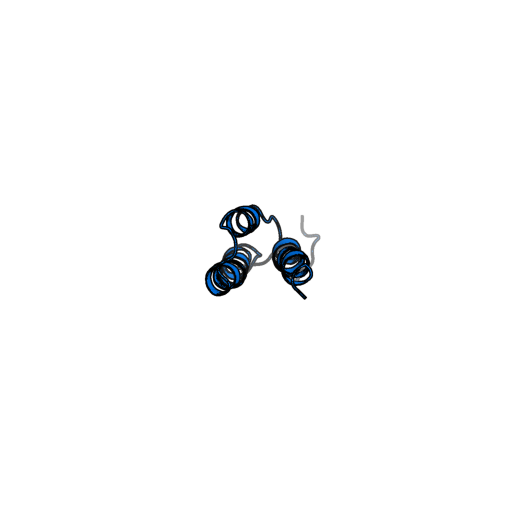148 4.831 1.00 0.35 49 THR A N 10
ATOM 9845 C CA . THR A 1 49 ? 2.983 -3.988 3.706 1.00 0.42 49 THR A CA 10
ATOM 9846 C C . THR A 1 49 ? 1.950 -4.019 2.574 1.00 0.62 49 THR A C 10
ATOM 9847 O O . THR A 1 49 ? 0.757 -4.024 2.804 1.00 1.59 49 THR A O 10
ATOM 9858 N N . VAL A 1 50 ? 2.407 -4.029 1.351 1.00 0.44 50 VAL A N 10
ATOM 9859 C CA . VAL A 1 50 ? 1.468 -4.048 0.192 1.00 0.33 50 VAL A CA 10
ATOM 9860 C C . VAL A 1 50 ? 0.765 -5.400 0.081 1.00 0.37 50 VAL A C 10
ATOM 9861 O O . VAL A 1 50 ? -0.384 -5.474 -0.308 1.00 0.40 50 VAL A O 10
ATOM 9874 N N . GLU A 1 51 ? 1.430 -6.474 0.407 1.00 0.43 51 GLU A N 10
ATOM 9875 C CA . GLU A 1 51 ? 0.758 -7.797 0.294 1.00 0.53 51 GLU A CA 10
ATOM 9876 C C . GLU A 1 51 ? -0.511 -7.749 1.135 1.00 0.49 51 GLU A C 10
ATOM 9877 O O . GLU A 1 51 ? -1.546 -8.264 0.757 1.00 0.62 51 GLU A O 10
ATOM 9889 N N . GLY A 1 52 ? -0.441 -7.109 2.265 1.00 0.40 52 GLY A N 10
ATOM 9890 C CA . GLY A 1 52 ? -1.640 -6.993 3.132 1.00 0.41 52 GLY A CA 10
ATOM 9891 C C . GLY A 1 52 ? -2.647 -6.040 2.483 1.00 0.31 52 GLY A C 10
ATOM 9892 O O . GLY A 1 52 ? -3.843 -6.230 2.582 1.00 0.35 52 GLY A O 10
ATOM 9896 N N . VAL A 1 53 ? -2.180 -5.008 1.823 1.00 0.22 53 VAL A N 10
ATOM 9897 C CA . VAL A 1 53 ? -3.133 -4.053 1.185 1.00 0.15 53 VAL A CA 10
ATOM 9898 C C . VAL A 1 53 ? -3.942 -4.779 0.106 1.00 0.14 53 VAL A C 10
ATOM 9899 O O . VAL A 1 53 ? -5.151 -4.671 0.045 1.00 0.17 53 VAL A O 10
ATOM 9912 N N . LYS A 1 54 ? -3.285 -5.513 -0.749 1.00 0.18 54 LYS A N 10
ATOM 9913 C CA . LYS A 1 54 ? -4.013 -6.240 -1.827 1.00 0.21 54 LYS A CA 10
ATOM 9914 C C . LYS A 1 54 ? -4.924 -7.307 -1.210 1.00 0.20 54 LYS A C 10
ATOM 9915 O O . LYS A 1 54 ? -6.039 -7.510 -1.646 1.00 0.21 54 LYS A O 10
ATOM 9934 N N . ALA A 1 55 ? -4.457 -7.984 -0.198 1.00 0.22 55 ALA A N 10
ATOM 9935 C CA . ALA A 1 55 ? -5.293 -9.036 0.453 1.00 0.23 55 ALA A CA 10
ATOM 9936 C C . ALA A 1 55 ? -6.436 -8.384 1.209 1.00 0.20 55 ALA A C 10
ATOM 9937 O O . ALA A 1 55 ? -7.403 -9.031 1.556 1.00 0.19 55 ALA A O 10
ATOM 9944 N N . LEU A 1 56 ? -6.356 -7.110 1.466 1.00 0.20 56 LEU A N 10
ATOM 9945 C CA . LEU A 1 56 ? -7.466 -6.464 2.193 1.00 0.21 56 LEU A CA 10
ATOM 9946 C C . LEU A 1 56 ? -8.592 -6.181 1.201 1.00 0.18 56 LEU A C 10
ATOM 9947 O O . LEU A 1 56 ? -9.619 -6.817 1.229 1.00 0.19 56 LEU A O 10
ATOM 9963 N N . ILE A 1 57 ? -8.404 -5.254 0.300 1.00 0.16 57 ILE A N 10
ATOM 9964 C CA . ILE A 1 57 ? -9.484 -4.944 -0.687 1.00 0.17 57 ILE A CA 10
ATOM 9965 C C . ILE A 1 57 ? -10.064 -6.243 -1.242 1.00 0.17 57 ILE A C 10
ATOM 9966 O O . ILE A 1 57 ? -11.258 -6.385 -1.408 1.00 0.20 57 ILE A O 10
ATOM 9982 N N . ASP A 1 58 ? -9.222 -7.190 -1.527 1.00 0.16 58 ASP A N 10
ATOM 9983 C CA . ASP A 1 58 ? -9.724 -8.474 -2.066 1.00 0.19 58 ASP A CA 10
ATOM 9984 C C . ASP A 1 58 ? -10.676 -9.093 -1.047 1.00 0.19 58 ASP A C 10
ATOM 9985 O O . ASP A 1 58 ? -11.696 -9.654 -1.394 1.00 0.22 58 ASP A O 10
ATOM 9994 N N . GLU A 1 59 ? -10.348 -9.004 0.221 1.00 0.18 59 GLU A N 10
ATOM 9995 C CA . GLU A 1 59 ? -11.234 -9.596 1.258 1.00 0.21 59 GLU A CA 10
ATOM 9996 C C . GLU A 1 59 ? -12.389 -8.634 1.578 1.00 0.24 59 GLU A C 10
ATOM 9997 O O . GLU A 1 59 ? -13.477 -9.066 1.908 1.00 0.30 59 GLU A O 10
ATOM 10009 N N . ILE A 1 60 ? -12.194 -7.342 1.460 1.00 0.23 60 ILE A N 10
ATOM 10010 C CA . ILE A 1 60 ? -13.337 -6.416 1.742 1.00 0.27 60 ILE A CA 10
ATOM 10011 C C . ILE A 1 60 ? -14.395 -6.634 0.663 1.00 0.28 60 ILE A C 10
ATOM 10012 O O . ILE A 1 60 ? -15.566 -6.806 0.933 1.00 0.33 60 ILE A O 10
ATOM 10028 N N . LEU A 1 61 ? -13.965 -6.607 -0.568 1.00 0.25 61 LEU A N 10
ATOM 10029 C CA . LEU A 1 61 ? -14.896 -6.788 -1.712 1.00 0.30 61 LEU A CA 10
ATOM 10030 C C . LEU A 1 61 ? -15.528 -8.182 -1.658 1.00 0.33 61 LEU A C 10
ATOM 10031 O O . LEU A 1 61 ? -16.701 -8.350 -1.925 1.00 0.46 61 LEU A O 10
ATOM 10047 N N . ALA A 1 62 ? -14.766 -9.182 -1.312 1.00 0.28 62 ALA A N 10
ATOM 10048 C CA . ALA A 1 62 ? -15.333 -10.560 -1.239 1.00 0.32 62 ALA A CA 10
ATOM 10049 C C . ALA A 1 62 ? -16.431 -10.602 -0.175 1.00 0.37 62 ALA A C 10
ATOM 10050 O O . ALA A 1 62 ? -17.315 -11.436 -0.210 1.00 0.48 62 ALA A O 10
ATOM 10057 N N . ALA A 1 63 ? -16.378 -9.709 0.774 1.00 0.41 63 ALA A N 10
ATOM 10058 C CA . ALA A 1 63 ? -17.410 -9.690 1.850 1.00 0.50 63 ALA A CA 10
ATOM 10059 C C . ALA A 1 63 ? -18.800 -9.478 1.242 1.00 0.70 63 ALA A C 10
ATOM 10060 O O . ALA A 1 63 ? -19.774 -10.054 1.686 1.00 1.15 63 ALA A O 10
ATOM 10067 N N . LEU A 1 64 ? -18.904 -8.650 0.238 1.00 0.59 64 LEU A N 10
ATOM 10068 C CA . LEU A 1 64 ? -20.236 -8.398 -0.384 1.00 0.85 64 LEU A CA 10
ATOM 10069 C C . LEU A 1 64 ? -20.799 -9.723 -0.936 1.00 1.41 64 LEU A C 10
ATOM 10070 O O . LEU A 1 64 ? -20.046 -10.573 -1.365 1.00 1.62 64 LEU A O 10
ATOM 10086 N N . PRO A 1 65 ? -22.108 -9.914 -0.939 1.00 1.85 65 PRO A N 10
ATOM 10087 C CA . PRO A 1 65 ? -22.691 -11.181 -1.470 1.00 2.43 65 PRO A CA 10
ATOM 10088 C C . PRO A 1 65 ? -22.373 -11.379 -2.960 1.00 2.62 65 PRO A C 10
ATOM 10089 O O . PRO A 1 65 ? -22.614 -10.460 -3.724 1.00 2.81 65 PRO A O 10
ATOM 10101 N N . MET A 1 1 ? 27.717 15.714 -1.435 1.00 21.30 1 MET A N 11
ATOM 10102 C CA . MET A 1 1 ? 28.858 16.529 -0.929 1.00 21.02 1 MET A CA 11
ATOM 10103 C C . MET A 1 1 ? 29.866 15.614 -0.225 1.00 20.37 1 MET A C 11
ATOM 10104 O O . MET A 1 1 ? 29.628 14.436 -0.049 1.00 20.39 1 MET A O 11
ATOM 10120 N N . LYS A 1 2 ? 30.994 16.148 0.184 1.00 19.90 2 LYS A N 11
ATOM 10121 C CA . LYS A 1 2 ? 32.021 15.310 0.882 1.00 19.38 2 LYS A CA 11
ATOM 10122 C C . LYS A 1 2 ? 31.909 15.534 2.394 1.00 18.83 2 LYS A C 11
ATOM 10123 O O . LYS A 1 2 ? 32.050 16.638 2.882 1.00 18.89 2 LYS A O 11
ATOM 10142 N N . ALA A 1 3 ? 31.648 14.493 3.138 1.00 18.43 3 ALA A N 11
ATOM 10143 C CA . ALA A 1 3 ? 31.519 14.640 4.617 1.00 18.03 3 ALA A CA 11
ATOM 10144 C C . ALA A 1 3 ? 31.613 13.257 5.279 1.00 17.59 3 ALA A C 11
ATOM 10145 O O . ALA A 1 3 ? 32.158 13.112 6.356 1.00 17.73 3 ALA A O 11
ATOM 10152 N N . ILE A 1 4 ? 31.081 12.242 4.639 1.00 17.22 4 ILE A N 11
ATOM 10153 C CA . ILE A 1 4 ? 31.127 10.858 5.218 1.00 16.95 4 ILE A CA 11
ATOM 10154 C C . ILE A 1 4 ? 31.577 9.859 4.141 1.00 16.44 4 ILE A C 11
ATOM 10155 O O . ILE A 1 4 ? 31.489 10.118 2.958 1.00 16.48 4 ILE A O 11
ATOM 10171 N N . PHE A 1 5 ? 32.071 8.716 4.554 1.00 16.11 5 PHE A N 11
ATOM 10172 C CA . PHE A 1 5 ? 32.542 7.681 3.576 1.00 15.78 5 PHE A CA 11
ATOM 10173 C C . PHE A 1 5 ? 31.561 6.507 3.565 1.00 15.39 5 PHE A C 11
ATOM 10174 O O . PHE A 1 5 ? 31.400 5.833 2.567 1.00 15.53 5 PHE A O 11
ATOM 10191 N N . VAL A 1 6 ? 30.912 6.256 4.676 1.00 15.04 6 VAL A N 11
ATOM 10192 C CA . VAL A 1 6 ? 29.940 5.118 4.762 1.00 14.79 6 VAL A CA 11
ATOM 10193 C C . VAL A 1 6 ? 28.522 5.643 4.988 1.00 14.55 6 VAL A C 11
ATOM 10194 O O . VAL A 1 6 ? 28.245 6.316 5.962 1.00 14.58 6 VAL A O 11
ATOM 10207 N N . LEU A 1 7 ? 27.616 5.323 4.104 1.00 14.47 7 LEU A N 11
ATOM 10208 C CA . LEU A 1 7 ? 26.204 5.781 4.267 1.00 14.40 7 LEU A CA 11
ATOM 10209 C C . LEU A 1 7 ? 25.270 4.715 3.677 1.00 13.90 7 LEU A C 11
ATOM 10210 O O . LEU A 1 7 ? 25.338 4.406 2.505 1.00 13.91 7 LEU A O 11
ATOM 10226 N N . ASN A 1 8 ? 24.396 4.149 4.472 1.00 13.63 8 ASN A N 11
ATOM 10227 C CA . ASN A 1 8 ? 23.466 3.110 3.932 1.00 13.29 8 ASN A CA 11
ATOM 10228 C C . ASN A 1 8 ? 22.225 3.798 3.354 1.00 12.82 8 ASN A C 11
ATOM 10229 O O . ASN A 1 8 ? 21.695 4.729 3.927 1.00 12.84 8 ASN A O 11
ATOM 10240 N N . ALA A 1 9 ? 21.768 3.353 2.215 1.00 12.57 9 ALA A N 11
ATOM 10241 C CA . ALA A 1 9 ? 20.572 3.984 1.584 1.00 12.28 9 ALA A CA 11
ATOM 10242 C C . ALA A 1 9 ? 19.338 3.780 2.468 1.00 11.84 9 ALA A C 11
ATOM 10243 O O . ALA A 1 9 ? 18.509 4.657 2.603 1.00 12.04 9 ALA A O 11
ATOM 10250 N N . GLN A 1 10 ? 19.204 2.627 3.063 1.00 11.42 10 GLN A N 11
ATOM 10251 C CA . GLN A 1 10 ? 18.016 2.366 3.930 1.00 11.16 10 GLN A CA 11
ATOM 10252 C C . GLN A 1 10 ? 18.087 3.239 5.188 1.00 10.55 10 GLN A C 11
ATOM 10253 O O . GLN A 1 10 ? 17.095 3.457 5.854 1.00 10.61 10 GLN A O 11
ATOM 10267 N N . HIS A 1 11 ? 19.245 3.733 5.525 1.00 10.17 11 HIS A N 11
ATOM 10268 C CA . HIS A 1 11 ? 19.364 4.582 6.749 1.00 9.77 11 HIS A CA 11
ATOM 10269 C C . HIS A 1 11 ? 19.101 6.044 6.386 1.00 9.16 11 HIS A C 11
ATOM 10270 O O . HIS A 1 11 ? 19.147 6.919 7.228 1.00 9.25 11 HIS A O 11
ATOM 10284 N N . ASP A 1 12 ? 18.829 6.323 5.139 1.00 8.78 12 ASP A N 11
ATOM 10285 C CA . ASP A 1 12 ? 18.568 7.735 4.731 1.00 8.41 12 ASP A CA 11
ATOM 10286 C C . ASP A 1 12 ? 17.668 7.759 3.491 1.00 7.70 12 ASP A C 11
ATOM 10287 O O . ASP A 1 12 ? 16.561 7.261 3.507 1.00 7.84 12 ASP A O 11
ATOM 10296 N N . GLU A 1 13 ? 18.128 8.348 2.420 1.00 7.20 13 GLU A N 11
ATOM 10297 C CA . GLU A 1 13 ? 17.293 8.417 1.188 1.00 6.75 13 GLU A CA 11
ATOM 10298 C C . GLU A 1 13 ? 16.968 7.004 0.698 1.00 5.96 13 GLU A C 11
ATOM 10299 O O . GLU A 1 13 ? 17.803 6.121 0.717 1.00 6.13 13 GLU A O 11
ATOM 10311 N N . ALA A 1 14 ? 15.756 6.792 0.247 1.00 5.44 14 ALA A N 11
ATOM 10312 C CA . ALA A 1 14 ? 15.345 5.446 -0.266 1.00 4.96 14 ALA A CA 11
ATOM 10313 C C . ALA A 1 14 ? 15.158 5.532 -1.782 1.00 4.30 14 ALA A C 11
ATOM 10314 O O . ALA A 1 14 ? 14.833 6.574 -2.317 1.00 4.43 14 ALA A O 11
ATOM 10321 N N . VAL A 1 15 ? 15.369 4.452 -2.481 1.00 4.01 15 VAL A N 11
ATOM 10322 C CA . VAL A 1 15 ? 15.211 4.488 -3.961 1.00 3.71 15 VAL A CA 11
ATOM 10323 C C . VAL A 1 15 ? 13.772 4.885 -4.312 1.00 3.13 15 VAL A C 11
ATOM 10324 O O . VAL A 1 15 ? 13.544 5.774 -5.108 1.00 3.40 15 VAL A O 11
ATOM 10337 N N . ASP A 1 16 ? 12.802 4.238 -3.722 1.00 2.67 16 ASP A N 11
ATOM 10338 C CA . ASP A 1 16 ? 11.378 4.584 -4.020 1.00 2.25 16 ASP A CA 11
ATOM 10339 C C . ASP A 1 16 ? 10.497 4.201 -2.829 1.00 2.00 16 ASP A C 11
ATOM 10340 O O . ASP A 1 16 ? 9.908 3.138 -2.799 1.00 2.47 16 ASP A O 11
ATOM 10349 N N . ALA A 1 17 ? 10.396 5.059 -1.849 1.00 1.74 17 ALA A N 11
ATOM 10350 C CA . ALA A 1 17 ? 9.547 4.744 -0.661 1.00 1.64 17 ALA A CA 11
ATOM 10351 C C . ALA A 1 17 ? 8.116 5.221 -0.917 1.00 1.34 17 ALA A C 11
ATOM 10352 O O . ALA A 1 17 ? 7.183 4.805 -0.258 1.00 1.86 17 ALA A O 11
ATOM 10359 N N . ASN A 1 18 ? 7.936 6.095 -1.869 1.00 0.95 18 ASN A N 11
ATOM 10360 C CA . ASN A 1 18 ? 6.568 6.605 -2.168 1.00 0.77 18 ASN A CA 11
ATOM 10361 C C . ASN A 1 18 ? 5.728 5.500 -2.814 1.00 0.65 18 ASN A C 11
ATOM 10362 O O . ASN A 1 18 ? 4.515 5.566 -2.836 1.00 1.18 18 ASN A O 11
ATOM 10373 N N . SER A 1 19 ? 6.358 4.492 -3.351 1.00 0.49 19 SER A N 11
ATOM 10374 C CA . SER A 1 19 ? 5.585 3.398 -4.003 1.00 0.33 19 SER A CA 11
ATOM 10375 C C . SER A 1 19 ? 4.647 2.743 -2.985 1.00 0.29 19 SER A C 11
ATOM 10376 O O . SER A 1 19 ? 3.518 2.416 -3.289 1.00 0.28 19 SER A O 11
ATOM 10384 N N . LEU A 1 20 ? 5.102 2.554 -1.776 1.00 0.31 20 LEU A N 11
ATOM 10385 C CA . LEU A 1 20 ? 4.230 1.923 -0.744 1.00 0.32 20 LEU A CA 11
ATOM 10386 C C . LEU A 1 20 ? 2.992 2.805 -0.534 1.00 0.25 20 LEU A C 11
ATOM 10387 O O . LEU A 1 20 ? 1.871 2.339 -0.535 1.00 0.23 20 LEU A O 11
ATOM 10403 N N . ALA A 1 21 ? 3.196 4.080 -0.355 1.00 0.24 21 ALA A N 11
ATOM 10404 C CA . ALA A 1 21 ? 2.052 5.006 -0.138 1.00 0.22 21 ALA A CA 11
ATOM 10405 C C . ALA A 1 21 ? 1.101 4.972 -1.340 1.00 0.18 21 ALA A C 11
ATOM 10406 O O . ALA A 1 21 ? -0.102 5.037 -1.187 1.00 0.19 21 ALA A O 11
ATOM 10413 N N . GLU A 1 22 ? 1.624 4.896 -2.534 1.00 0.18 22 GLU A N 11
ATOM 10414 C CA . GLU A 1 22 ? 0.733 4.888 -3.731 1.00 0.19 22 GLU A CA 11
ATOM 10415 C C . GLU A 1 22 ? -0.214 3.689 -3.671 1.00 0.18 22 GLU A C 11
ATOM 10416 O O . GLU A 1 22 ? -1.380 3.797 -3.994 1.00 0.21 22 GLU A O 11
ATOM 10428 N N . ALA A 1 23 ? 0.264 2.548 -3.258 1.00 0.18 23 ALA A N 11
ATOM 10429 C CA . ALA A 1 23 ? -0.635 1.365 -3.184 1.00 0.19 23 ALA A CA 11
ATOM 10430 C C . ALA A 1 23 ? -1.778 1.684 -2.223 1.00 0.15 23 ALA A C 11
ATOM 10431 O O . ALA A 1 23 ? -2.925 1.371 -2.474 1.00 0.16 23 ALA A O 11
ATOM 10438 N N . LYS A 1 24 ? -1.472 2.319 -1.126 1.00 0.15 24 LYS A N 11
ATOM 10439 C CA . LYS A 1 24 ? -2.534 2.677 -0.149 1.00 0.18 24 LYS A CA 11
ATOM 10440 C C . LYS A 1 24 ? -3.424 3.769 -0.745 1.00 0.19 24 LYS A C 11
ATOM 10441 O O . LYS A 1 24 ? -4.629 3.753 -0.589 1.00 0.26 24 LYS A O 11
ATOM 10460 N N . VAL A 1 25 ? -2.843 4.720 -1.428 1.00 0.19 25 VAL A N 11
ATOM 10461 C CA . VAL A 1 25 ? -3.665 5.807 -2.031 1.00 0.23 25 VAL A CA 11
ATOM 10462 C C . VAL A 1 25 ? -4.570 5.210 -3.113 1.00 0.24 25 VAL A C 11
ATOM 10463 O O . VAL A 1 25 ? -5.742 5.518 -3.194 1.00 0.27 25 VAL A O 11
ATOM 10476 N N . LEU A 1 26 ? -4.035 4.353 -3.941 1.00 0.22 26 LEU A N 11
ATOM 10477 C CA . LEU A 1 26 ? -4.866 3.729 -5.012 1.00 0.25 26 LEU A CA 11
ATOM 10478 C C . LEU A 1 26 ? -6.011 2.943 -4.374 1.00 0.23 26 LEU A C 11
ATOM 10479 O O . LEU A 1 26 ? -7.133 2.975 -4.837 1.00 0.28 26 LEU A O 11
ATOM 10495 N N . ALA A 1 27 ? -5.740 2.240 -3.314 1.00 0.18 27 ALA A N 11
ATOM 10496 C CA . ALA A 1 27 ? -6.813 1.458 -2.644 1.00 0.18 27 ALA A CA 11
ATOM 10497 C C . ALA A 1 27 ? -7.776 2.418 -1.939 1.00 0.16 27 ALA A C 11
ATOM 10498 O O . ALA A 1 27 ? -8.941 2.126 -1.755 1.00 0.19 27 ALA A O 11
ATOM 10505 N N . ASN A 1 28 ? -7.287 3.558 -1.533 1.00 0.15 28 ASN A N 11
ATOM 10506 C CA . ASN A 1 28 ? -8.152 4.544 -0.824 1.00 0.14 28 ASN A CA 11
ATOM 10507 C C . ASN A 1 28 ? -9.321 4.967 -1.722 1.00 0.15 28 ASN A C 11
ATOM 10508 O O . ASN A 1 28 ? -10.460 4.991 -1.297 1.00 0.18 28 ASN A O 11
ATOM 10519 N N . ARG A 1 29 ? -9.057 5.312 -2.955 1.00 0.18 29 ARG A N 11
ATOM 10520 C CA . ARG A 1 29 ? -10.167 5.740 -3.856 1.00 0.22 29 ARG A CA 11
ATOM 10521 C C . ARG A 1 29 ? -11.066 4.552 -4.215 1.00 0.19 29 ARG A C 11
ATOM 10522 O O . ARG A 1 29 ? -12.240 4.715 -4.483 1.00 0.21 29 ARG A O 11
ATOM 10543 N N . GLU A 1 30 ? -10.544 3.357 -4.235 1.00 0.21 30 GLU A N 11
ATOM 10544 C CA . GLU A 1 30 ? -11.410 2.195 -4.588 1.00 0.28 30 GLU A CA 11
ATOM 10545 C C . GLU A 1 30 ? -12.564 2.081 -3.595 1.00 0.27 30 GLU A C 11
ATOM 10546 O O . GLU A 1 30 ? -13.698 1.901 -3.973 1.00 0.33 30 GLU A O 11
ATOM 10558 N N . LEU A 1 31 ? -12.297 2.197 -2.331 1.00 0.23 31 LEU A N 11
ATOM 10559 C CA . LEU A 1 31 ? -13.403 2.102 -1.338 1.00 0.28 31 LEU A CA 11
ATOM 10560 C C . LEU A 1 31 ? -14.272 3.344 -1.469 1.00 0.32 31 LEU A C 11
ATOM 10561 O O . LEU A 1 31 ? -15.465 3.321 -1.242 1.00 0.43 31 LEU A O 11
ATOM 10577 N N . ASP A 1 32 ? -13.664 4.433 -1.825 1.00 0.28 32 ASP A N 11
ATOM 10578 C CA . ASP A 1 32 ? -14.407 5.706 -1.972 1.00 0.35 32 ASP A CA 11
ATOM 10579 C C . ASP A 1 32 ? -15.506 5.564 -3.036 1.00 0.42 32 ASP A C 11
ATOM 10580 O O . ASP A 1 32 ? -16.611 6.034 -2.854 1.00 0.54 32 ASP A O 11
ATOM 10589 N N . LYS A 1 33 ? -15.222 4.929 -4.148 1.00 0.38 33 LYS A N 11
ATOM 10590 C CA . LYS A 1 33 ? -16.277 4.785 -5.199 1.00 0.46 33 LYS A CA 11
ATOM 10591 C C . LYS A 1 33 ? -17.364 3.819 -4.718 1.00 0.42 33 LYS A C 11
ATOM 10592 O O . LYS A 1 33 ? -18.536 4.026 -4.962 1.00 0.46 33 LYS A O 11
ATOM 10611 N N . TYR A 1 34 ? -16.995 2.765 -4.040 1.00 0.36 34 TYR A N 11
ATOM 10612 C CA . TYR A 1 34 ? -18.030 1.805 -3.560 1.00 0.37 34 TYR A CA 11
ATOM 10613 C C . TYR A 1 34 ? -18.854 2.456 -2.445 1.00 0.33 34 TYR A C 11
ATOM 10614 O O . TYR A 1 34 ? -20.024 2.170 -2.282 1.00 0.55 34 TYR A O 11
ATOM 10632 N N . GLY A 1 35 ? -18.267 3.344 -1.691 1.00 0.24 35 GLY A N 11
ATOM 10633 C CA . GLY A 1 35 ? -19.036 4.023 -0.608 1.00 0.31 35 GLY A CA 11
ATOM 10634 C C . GLY A 1 35 ? -19.144 3.122 0.624 1.00 0.31 35 GLY A C 11
ATOM 10635 O O . GLY A 1 35 ? -20.135 3.139 1.326 1.00 0.36 35 GLY A O 11
ATOM 10639 N N . VAL A 1 36 ? -18.134 2.345 0.906 1.00 0.33 36 VAL A N 11
ATOM 10640 C CA . VAL A 1 36 ? -18.193 1.465 2.106 1.00 0.38 36 VAL A CA 11
ATOM 10641 C C . VAL A 1 36 ? -17.795 2.286 3.336 1.00 0.42 36 VAL A C 11
ATOM 10642 O O . VAL A 1 36 ? -17.567 3.475 3.247 1.00 0.45 36 VAL A O 11
ATOM 10655 N N . SER A 1 37 ? -17.722 1.672 4.482 1.00 0.55 37 SER A N 11
ATOM 10656 C CA . SER A 1 37 ? -17.353 2.435 5.710 1.00 0.64 37 SER A CA 11
ATOM 10657 C C . SER A 1 37 ? -15.971 3.076 5.531 1.00 0.50 37 SER A C 11
ATOM 10658 O O . SER A 1 37 ? -15.065 2.482 4.981 1.00 0.93 37 SER A O 11
ATOM 10666 N N . ASP A 1 38 ? -15.810 4.287 5.994 1.00 0.43 38 ASP A N 11
ATOM 10667 C CA . ASP A 1 38 ? -14.495 4.981 5.857 1.00 0.37 38 ASP A CA 11
ATOM 10668 C C . ASP A 1 38 ? -13.469 4.314 6.771 1.00 0.54 38 ASP A C 11
ATOM 10669 O O . ASP A 1 38 ? -12.278 4.503 6.628 1.00 1.41 38 ASP A O 11
ATOM 10678 N N . TYR A 1 39 ? -13.923 3.526 7.702 1.00 0.42 39 TYR A N 11
ATOM 10679 C CA . TYR A 1 39 ? -12.980 2.835 8.622 1.00 0.33 39 TYR A CA 11
ATOM 10680 C C . TYR A 1 39 ? -12.026 1.961 7.801 1.00 0.25 39 TYR A C 11
ATOM 10681 O O . TYR A 1 39 ? -10.848 1.870 8.085 1.00 0.26 39 TYR A O 11
ATOM 10699 N N . TYR A 1 40 ? -12.532 1.311 6.794 1.00 0.25 40 TYR A N 11
ATOM 10700 C CA . TYR A 1 40 ? -11.671 0.433 5.958 1.00 0.23 40 TYR A CA 11
ATOM 10701 C C . TYR A 1 40 ? -10.517 1.246 5.359 1.00 0.19 40 TYR A C 11
ATOM 10702 O O . TYR A 1 40 ? -9.396 0.782 5.303 1.00 0.19 40 TYR A O 11
ATOM 10720 N N . LYS A 1 41 ? -10.765 2.455 4.924 1.00 0.18 41 LYS A N 11
ATOM 10721 C CA . LYS A 1 41 ? -9.652 3.263 4.356 1.00 0.17 41 LYS A CA 11
ATOM 10722 C C . LYS A 1 41 ? -8.595 3.433 5.433 1.00 0.16 41 LYS A C 11
ATOM 10723 O O . LYS A 1 41 ? -7.413 3.272 5.202 1.00 0.17 41 LYS A O 11
ATOM 10742 N N . ASN A 1 42 ? -9.024 3.757 6.615 1.00 0.19 42 ASN A N 11
ATOM 10743 C CA . ASN A 1 42 ? -8.064 3.940 7.728 1.00 0.21 42 ASN A CA 11
ATOM 10744 C C . ASN A 1 42 ? -7.301 2.637 7.967 1.00 0.18 42 ASN A C 11
ATOM 10745 O O . ASN A 1 42 ? -6.113 2.635 8.219 1.00 0.19 42 ASN A O 11
ATOM 10756 N N . LEU A 1 43 ? -7.979 1.525 7.900 1.00 0.16 43 LEU A N 11
ATOM 10757 C CA . LEU A 1 43 ? -7.299 0.221 8.134 1.00 0.16 43 LEU A CA 11
ATOM 10758 C C . LEU A 1 43 ? -6.194 0.032 7.090 1.00 0.14 43 LEU A C 11
ATOM 10759 O O . LEU A 1 43 ? -5.114 -0.432 7.393 1.00 0.17 43 LEU A O 11
ATOM 10775 N N . ILE A 1 44 ? -6.452 0.403 5.863 1.00 0.13 44 ILE A N 11
ATOM 10776 C CA . ILE A 1 44 ? -5.409 0.259 4.807 1.00 0.13 44 ILE A CA 11
ATOM 10777 C C . ILE A 1 44 ? -4.187 1.087 5.201 1.00 0.14 44 ILE A C 11
ATOM 10778 O O . ILE A 1 44 ? -3.059 0.674 5.021 1.00 0.15 44 ILE A O 11
ATOM 10794 N N . ASN A 1 45 ? -4.406 2.253 5.740 1.00 0.15 45 ASN A N 11
ATOM 10795 C CA . ASN A 1 45 ? -3.263 3.112 6.150 1.00 0.19 45 ASN A CA 11
ATOM 10796 C C . ASN A 1 45 ? -2.393 2.345 7.147 1.00 0.20 45 ASN A C 11
ATOM 10797 O O . ASN A 1 45 ? -1.181 2.439 7.129 1.00 0.28 45 ASN A O 11
ATOM 10808 N N . ASN A 1 46 ? -3.000 1.589 8.017 1.00 0.17 46 ASN A N 11
ATOM 10809 C CA . ASN A 1 46 ? -2.211 0.816 9.018 1.00 0.22 46 ASN A CA 11
ATOM 10810 C C . ASN A 1 46 ? -1.448 -0.316 8.320 1.00 0.24 46 ASN A C 11
ATOM 10811 O O . ASN A 1 46 ? -0.494 -0.849 8.850 1.00 0.27 46 ASN A O 11
ATOM 10822 N N . ALA A 1 47 ? -1.865 -0.698 7.142 1.00 0.24 47 ALA A N 11
ATOM 10823 C CA . ALA A 1 47 ? -1.164 -1.807 6.426 1.00 0.30 47 ALA A CA 11
ATOM 10824 C C . ALA A 1 47 ? 0.319 -1.461 6.257 1.00 0.51 47 ALA A C 11
ATOM 10825 O O . ALA A 1 47 ? 0.667 -0.400 5.782 1.00 1.49 47 ALA A O 11
ATOM 10832 N N . LYS A 1 48 ? 1.198 -2.354 6.646 1.00 0.60 48 LYS A N 11
ATOM 10833 C CA . LYS A 1 48 ? 2.667 -2.088 6.513 1.00 0.53 48 LYS A CA 11
ATOM 10834 C C . LYS A 1 48 ? 3.225 -2.830 5.296 1.00 0.42 48 LYS A C 11
ATOM 10835 O O . LYS A 1 48 ? 4.406 -2.768 5.015 1.00 0.51 48 LYS A O 11
ATOM 10854 N N . THR A 1 49 ? 2.390 -3.538 4.578 1.00 0.35 49 THR A N 11
ATOM 10855 C CA . THR A 1 49 ? 2.867 -4.300 3.379 1.00 0.42 49 THR A CA 11
ATOM 10856 C C . THR A 1 49 ? 1.969 -3.983 2.184 1.00 0.62 49 THR A C 11
ATOM 10857 O O . THR A 1 49 ? 0.769 -3.854 2.316 1.00 1.59 49 THR A O 11
ATOM 10868 N N . VAL A 1 50 ? 2.538 -3.858 1.016 1.00 0.44 50 VAL A N 11
ATOM 10869 C CA . VAL A 1 50 ? 1.710 -3.550 -0.182 1.00 0.33 50 VAL A CA 11
ATOM 10870 C C . VAL A 1 50 ? 0.852 -4.764 -0.537 1.00 0.37 50 VAL A C 11
ATOM 10871 O O . VAL A 1 50 ? -0.279 -4.634 -0.961 1.00 0.40 50 VAL A O 11
ATOM 10884 N N . GLU A 1 51 ? 1.379 -5.945 -0.376 1.00 0.43 51 GLU A N 11
ATOM 10885 C CA . GLU A 1 51 ? 0.589 -7.162 -0.710 1.00 0.53 51 GLU A CA 11
ATOM 10886 C C . GLU A 1 51 ? -0.680 -7.204 0.147 1.00 0.49 51 GLU A C 11
ATOM 10887 O O . GLU A 1 51 ? -1.746 -7.559 -0.317 1.00 0.62 51 GLU A O 11
ATOM 10899 N N . GLY A 1 52 ? -0.570 -6.847 1.394 1.00 0.40 52 GLY A N 11
ATOM 10900 C CA . GLY A 1 52 ? -1.759 -6.868 2.293 1.00 0.41 52 GLY A CA 11
ATOM 10901 C C . GLY A 1 52 ? -2.792 -5.837 1.830 1.00 0.31 52 GLY A C 11
ATOM 10902 O O . GLY A 1 52 ? -3.980 -6.009 2.019 1.00 0.35 52 GLY A O 11
ATOM 10906 N N . VAL A 1 53 ? -2.353 -4.755 1.248 1.00 0.22 53 VAL A N 11
ATOM 10907 C CA . VAL A 1 53 ? -3.316 -3.707 0.804 1.00 0.15 53 VAL A CA 11
ATOM 10908 C C . VAL A 1 53 ? -4.302 -4.288 -0.218 1.00 0.14 53 VAL A C 11
ATOM 10909 O O . VAL A 1 53 ? -5.495 -4.117 -0.094 1.00 0.17 53 VAL A O 11
ATOM 10922 N N . LYS A 1 54 ? -3.825 -4.961 -1.229 1.00 0.18 54 LYS A N 11
ATOM 10923 C CA . LYS A 1 54 ? -4.759 -5.531 -2.250 1.00 0.21 54 LYS A CA 11
ATOM 10924 C C . LYS A 1 54 ? -5.570 -6.681 -1.645 1.00 0.20 54 LYS A C 11
ATOM 10925 O O . LYS A 1 54 ? -6.746 -6.831 -1.917 1.00 0.21 54 LYS A O 11
ATOM 10944 N N . ALA A 1 55 ? -4.954 -7.503 -0.846 1.00 0.22 55 ALA A N 11
ATOM 10945 C CA . ALA A 1 55 ? -5.689 -8.653 -0.245 1.00 0.23 55 ALA A CA 11
ATOM 10946 C C . ALA A 1 55 ? -6.796 -8.151 0.690 1.00 0.20 55 ALA A C 11
ATOM 10947 O O . ALA A 1 55 ? -7.754 -8.849 0.956 1.00 0.19 55 ALA A O 11
ATOM 10954 N N . LEU A 1 56 ? -6.674 -6.955 1.197 1.00 0.20 56 LEU A N 11
ATOM 10955 C CA . LEU A 1 56 ? -7.724 -6.432 2.119 1.00 0.21 56 LEU A CA 11
ATOM 10956 C C . LEU A 1 56 ? -9.003 -6.182 1.320 1.00 0.18 56 LEU A C 11
ATOM 10957 O O . LEU A 1 56 ? -10.087 -6.541 1.735 1.00 0.19 56 LEU A O 11
ATOM 10973 N N . ILE A 1 57 ? -8.882 -5.590 0.167 1.00 0.16 57 ILE A N 11
ATOM 10974 C CA . ILE A 1 57 ? -10.086 -5.343 -0.670 1.00 0.17 57 ILE A CA 11
ATOM 10975 C C . ILE A 1 57 ? -10.716 -6.693 -0.986 1.00 0.17 57 ILE A C 11
ATOM 10976 O O . ILE A 1 57 ? -11.921 -6.843 -1.002 1.00 0.20 57 ILE A O 11
ATOM 10992 N N . ASP A 1 58 ? -9.903 -7.679 -1.243 1.00 0.16 58 ASP A N 11
ATOM 10993 C CA . ASP A 1 58 ? -10.458 -9.018 -1.564 1.00 0.19 58 ASP A CA 11
ATOM 10994 C C . ASP A 1 58 ? -11.292 -9.504 -0.381 1.00 0.19 58 ASP A C 11
ATOM 10995 O O . ASP A 1 58 ? -12.352 -10.066 -0.549 1.00 0.22 58 ASP A O 11
ATOM 11004 N N . GLU A 1 59 ? -10.831 -9.275 0.818 1.00 0.18 59 GLU A N 11
ATOM 11005 C CA . GLU A 1 59 ? -11.613 -9.712 2.004 1.00 0.21 59 GLU A CA 11
ATOM 11006 C C . GLU A 1 59 ? -12.842 -8.818 2.148 1.00 0.24 59 GLU A C 11
ATOM 11007 O O . GLU A 1 59 ? -13.920 -9.270 2.478 1.00 0.30 59 GLU A O 11
ATOM 11019 N N . ILE A 1 60 ? -12.681 -7.544 1.913 1.00 0.23 60 ILE A N 11
ATOM 11020 C CA . ILE A 1 60 ? -13.833 -6.613 2.048 1.00 0.27 60 ILE A CA 11
ATOM 11021 C C . ILE A 1 60 ? -14.847 -6.864 0.931 1.00 0.28 60 ILE A C 11
ATOM 11022 O O . ILE A 1 60 ? -16.030 -6.995 1.176 1.00 0.33 60 ILE A O 11
ATOM 11038 N N . LEU A 1 61 ? -14.400 -6.936 -0.294 1.00 0.25 61 LEU A N 11
ATOM 11039 C CA . LEU A 1 61 ? -15.353 -7.181 -1.412 1.00 0.30 61 LEU A CA 11
ATOM 11040 C C . LEU A 1 61 ? -15.887 -8.613 -1.325 1.00 0.33 61 LEU A C 11
ATOM 11041 O O . LEU A 1 61 ? -17.056 -8.860 -1.544 1.00 0.46 61 LEU A O 11
ATOM 11057 N N . ALA A 1 62 ? -15.050 -9.558 -0.994 1.00 0.28 62 ALA A N 11
ATOM 11058 C CA . ALA A 1 62 ? -15.531 -10.964 -0.882 1.00 0.32 62 ALA A CA 11
ATOM 11059 C C . ALA A 1 62 ? -16.585 -11.045 0.226 1.00 0.37 62 ALA A C 11
ATOM 11060 O O . ALA A 1 62 ? -17.553 -11.771 0.127 1.00 0.48 62 ALA A O 11
ATOM 11067 N N . ALA A 1 63 ? -16.394 -10.305 1.286 1.00 0.41 63 ALA A N 11
ATOM 11068 C CA . ALA A 1 63 ? -17.374 -10.336 2.409 1.00 0.50 63 ALA A CA 11
ATOM 11069 C C . ALA A 1 63 ? -18.753 -9.901 1.909 1.00 0.70 63 ALA A C 11
ATOM 11070 O O . ALA A 1 63 ? -19.763 -10.456 2.293 1.00 1.15 63 ALA A O 11
ATOM 11077 N N . LEU A 1 64 ? -18.809 -8.912 1.059 1.00 0.59 64 LEU A N 11
ATOM 11078 C CA . LEU A 1 64 ? -20.131 -8.451 0.548 1.00 0.85 64 LEU A CA 11
ATOM 11079 C C . LEU A 1 64 ? -20.705 -9.534 -0.386 1.00 1.41 64 LEU A C 11
ATOM 11080 O O . LEU A 1 64 ? -19.957 -10.224 -1.050 1.00 1.62 64 LEU A O 11
ATOM 11096 N N . PRO A 1 65 ? -22.015 -9.696 -0.456 1.00 1.85 65 PRO A N 11
ATOM 11097 C CA . PRO A 1 65 ? -22.603 -10.733 -1.355 1.00 2.43 65 PRO A CA 11
ATOM 11098 C C . PRO A 1 65 ? -22.297 -10.450 -2.833 1.00 2.62 65 PRO A C 11
ATOM 11099 O O . PRO A 1 65 ? -22.777 -11.196 -3.670 1.00 2.81 65 PRO A O 11
ATOM 11111 N N . MET A 1 1 ? 24.753 0.858 -19.757 1.00 21.30 1 MET A N 12
ATOM 11112 C CA . MET A 1 1 ? 24.938 2.151 -20.476 1.00 21.02 1 MET A CA 12
ATOM 11113 C C . MET A 1 1 ? 23.694 3.019 -20.267 1.00 20.37 1 MET A C 12
ATOM 11114 O O . MET A 1 1 ? 23.054 2.960 -19.236 1.00 20.39 1 MET A O 12
ATOM 11130 N N . LYS A 1 2 ? 23.339 3.822 -21.236 1.00 19.90 2 LYS A N 12
ATOM 11131 C CA . LYS A 1 2 ? 22.130 4.684 -21.085 1.00 19.38 2 LYS A CA 12
ATOM 11132 C C . LYS A 1 2 ? 20.902 3.891 -21.537 1.00 18.83 2 LYS A C 12
ATOM 11133 O O . LYS A 1 2 ? 20.839 3.411 -22.652 1.00 18.89 2 LYS A O 12
ATOM 11152 N N . ALA A 1 3 ? 19.926 3.743 -20.683 1.00 18.43 3 ALA A N 12
ATOM 11153 C CA . ALA A 1 3 ? 18.713 2.973 -21.077 1.00 18.03 3 ALA A CA 12
ATOM 11154 C C . ALA A 1 3 ? 17.621 3.146 -20.022 1.00 17.59 3 ALA A C 12
ATOM 11155 O O . ALA A 1 3 ? 17.748 3.926 -19.100 1.00 17.73 3 ALA A O 12
ATOM 11162 N N . ILE A 1 4 ? 16.547 2.420 -20.155 1.00 17.22 4 ILE A N 12
ATOM 11163 C CA . ILE A 1 4 ? 15.433 2.528 -19.174 1.00 16.95 4 ILE A CA 12
ATOM 11164 C C . ILE A 1 4 ? 15.909 2.053 -17.798 1.00 16.44 4 ILE A C 12
ATOM 11165 O O . ILE A 1 4 ? 15.319 2.376 -16.787 1.00 16.48 4 ILE A O 12
ATOM 11181 N N . PHE A 1 5 ? 16.963 1.284 -17.750 1.00 16.11 5 PHE A N 12
ATOM 11182 C CA . PHE A 1 5 ? 17.457 0.789 -16.433 1.00 15.78 5 PHE A CA 12
ATOM 11183 C C . PHE A 1 5 ? 17.929 1.973 -15.584 1.00 15.39 5 PHE A C 12
ATOM 11184 O O . PHE A 1 5 ? 19.108 2.167 -15.366 1.00 15.53 5 PHE A O 12
ATOM 11201 N N . VAL A 1 6 ? 17.004 2.761 -15.097 1.00 15.04 6 VAL A N 12
ATOM 11202 C CA . VAL A 1 6 ? 17.362 3.941 -14.251 1.00 14.79 6 VAL A CA 12
ATOM 11203 C C . VAL A 1 6 ? 17.031 3.613 -12.795 1.00 14.55 6 VAL A C 12
ATOM 11204 O O . VAL A 1 6 ? 16.398 2.617 -12.505 1.00 14.58 6 VAL A O 12
ATOM 11217 N N . LEU A 1 7 ? 17.459 4.429 -11.874 1.00 14.47 7 LEU A N 12
ATOM 11218 C CA . LEU A 1 7 ? 17.172 4.138 -10.442 1.00 14.40 7 LEU A CA 12
ATOM 11219 C C . LEU A 1 7 ? 15.660 4.091 -10.231 1.00 13.90 7 LEU A C 12
ATOM 11220 O O . LEU A 1 7 ? 15.150 3.249 -9.520 1.00 13.91 7 LEU A O 12
ATOM 11236 N N . ASN A 1 8 ? 14.941 4.981 -10.856 1.00 13.63 8 ASN A N 12
ATOM 11237 C CA . ASN A 1 8 ? 13.460 4.988 -10.708 1.00 13.29 8 ASN A CA 12
ATOM 11238 C C . ASN A 1 8 ? 12.846 5.744 -11.893 1.00 12.82 8 ASN A C 12
ATOM 11239 O O . ASN A 1 8 ? 13.035 6.935 -12.033 1.00 12.84 8 ASN A O 12
ATOM 11250 N N . ALA A 1 9 ? 12.115 5.070 -12.745 1.00 12.57 9 ALA A N 12
ATOM 11251 C CA . ALA A 1 9 ? 11.501 5.775 -13.913 1.00 12.28 9 ALA A CA 12
ATOM 11252 C C . ALA A 1 9 ? 10.548 4.833 -14.656 1.00 11.84 9 ALA A C 12
ATOM 11253 O O . ALA A 1 9 ? 10.528 4.796 -15.871 1.00 12.04 9 ALA A O 12
ATOM 11260 N N . GLN A 1 10 ? 9.754 4.075 -13.941 1.00 11.42 10 GLN A N 12
ATOM 11261 C CA . GLN A 1 10 ? 8.795 3.136 -14.608 1.00 11.16 10 GLN A CA 12
ATOM 11262 C C . GLN A 1 10 ? 7.389 3.752 -14.597 1.00 10.55 10 GLN A C 12
ATOM 11263 O O . GLN A 1 10 ? 6.755 3.861 -13.567 1.00 10.61 10 GLN A O 12
ATOM 11277 N N . HIS A 1 11 ? 6.895 4.163 -15.735 1.00 10.17 11 HIS A N 12
ATOM 11278 C CA . HIS A 1 11 ? 5.535 4.774 -15.773 1.00 9.77 11 HIS A CA 12
ATOM 11279 C C . HIS A 1 11 ? 4.469 3.706 -15.508 1.00 9.16 11 HIS A C 12
ATOM 11280 O O . HIS A 1 11 ? 3.512 3.937 -14.797 1.00 9.25 11 HIS A O 12
ATOM 11294 N N . ASP A 1 12 ? 4.626 2.539 -16.073 1.00 8.78 12 ASP A N 12
ATOM 11295 C CA . ASP A 1 12 ? 3.620 1.457 -15.857 1.00 8.41 12 ASP A CA 12
ATOM 11296 C C . ASP A 1 12 ? 4.121 0.159 -16.493 1.00 7.70 12 ASP A C 12
ATOM 11297 O O . ASP A 1 12 ? 3.356 -0.746 -16.761 1.00 7.84 12 ASP A O 12
ATOM 11306 N N . GLU A 1 13 ? 5.396 0.064 -16.747 1.00 7.20 13 GLU A N 12
ATOM 11307 C CA . GLU A 1 13 ? 5.938 -1.173 -17.374 1.00 6.75 13 GLU A CA 12
ATOM 11308 C C . GLU A 1 13 ? 5.652 -2.379 -16.476 1.00 5.96 13 GLU A C 12
ATOM 11309 O O . GLU A 1 13 ? 5.316 -3.447 -16.950 1.00 6.13 13 GLU A O 12
ATOM 11321 N N . ALA A 1 14 ? 5.783 -2.226 -15.185 1.00 5.44 14 ALA A N 12
ATOM 11322 C CA . ALA A 1 14 ? 5.513 -3.377 -14.276 1.00 4.96 14 ALA A CA 12
ATOM 11323 C C . ALA A 1 14 ? 5.398 -2.889 -12.831 1.00 4.30 14 ALA A C 12
ATOM 11324 O O . ALA A 1 14 ? 4.858 -1.835 -12.558 1.00 4.43 14 ALA A O 12
ATOM 11331 N N . VAL A 1 15 ? 5.903 -3.657 -11.905 1.00 4.01 15 VAL A N 12
ATOM 11332 C CA . VAL A 1 15 ? 5.828 -3.260 -10.471 1.00 3.71 15 VAL A CA 12
ATOM 11333 C C . VAL A 1 15 ? 6.753 -2.066 -10.220 1.00 3.13 15 VAL A C 12
ATOM 11334 O O . VAL A 1 15 ? 7.757 -1.895 -10.883 1.00 3.40 15 VAL A O 12
ATOM 11347 N N . ASP A 1 16 ? 6.415 -1.234 -9.267 1.00 2.67 16 ASP A N 12
ATOM 11348 C CA . ASP A 1 16 ? 7.260 -0.037 -8.961 1.00 2.25 16 ASP A CA 12
ATOM 11349 C C . ASP A 1 16 ? 7.358 0.144 -7.443 1.00 2.00 16 ASP A C 12
ATOM 11350 O O . ASP A 1 16 ? 6.543 -0.359 -6.695 1.00 2.47 16 ASP A O 12
ATOM 11359 N N . ALA A 1 17 ? 8.350 0.859 -6.981 1.00 1.74 17 ALA A N 12
ATOM 11360 C CA . ALA A 1 17 ? 8.498 1.070 -5.510 1.00 1.64 17 ALA A CA 12
ATOM 11361 C C . ALA A 1 17 ? 7.339 1.925 -4.997 1.00 1.34 17 ALA A C 12
ATOM 11362 O O . ALA A 1 17 ? 6.823 1.706 -3.919 1.00 1.86 17 ALA A O 12
ATOM 11369 N N . ASN A 1 18 ? 6.929 2.899 -5.759 1.00 0.95 18 ASN A N 12
ATOM 11370 C CA . ASN A 1 18 ? 5.808 3.775 -5.319 1.00 0.77 18 ASN A CA 12
ATOM 11371 C C . ASN A 1 18 ? 4.530 2.946 -5.196 1.00 0.65 18 ASN A C 12
ATOM 11372 O O . ASN A 1 18 ? 3.481 3.450 -4.849 1.00 1.18 18 ASN A O 12
ATOM 11383 N N . SER A 1 19 ? 4.608 1.676 -5.483 1.00 0.49 19 SER A N 12
ATOM 11384 C CA . SER A 1 19 ? 3.393 0.823 -5.385 1.00 0.33 19 SER A CA 12
ATOM 11385 C C . SER A 1 19 ? 2.863 0.849 -3.948 1.00 0.29 19 SER A C 12
ATOM 11386 O O . SER A 1 19 ? 1.669 0.902 -3.721 1.00 0.28 19 SER A O 12
ATOM 11394 N N . LEU A 1 20 ? 3.734 0.813 -2.975 1.00 0.31 20 LEU A N 12
ATOM 11395 C CA . LEU A 1 20 ? 3.266 0.836 -1.559 1.00 0.32 20 LEU A CA 12
ATOM 11396 C C . LEU A 1 20 ? 2.484 2.124 -1.293 1.00 0.25 20 LEU A C 12
ATOM 11397 O O . LEU A 1 20 ? 1.391 2.097 -0.765 1.00 0.23 20 LEU A O 12
ATOM 11413 N N . ALA A 1 21 ? 3.032 3.254 -1.648 1.00 0.24 21 ALA A N 12
ATOM 11414 C CA . ALA A 1 21 ? 2.311 4.531 -1.405 1.00 0.22 21 ALA A CA 12
ATOM 11415 C C . ALA A 1 21 ? 1.137 4.646 -2.377 1.00 0.18 21 ALA A C 12
ATOM 11416 O O . ALA A 1 21 ? 0.038 5.006 -2.004 1.00 0.19 21 ALA A O 12
ATOM 11423 N N . GLU A 1 22 ? 1.366 4.337 -3.621 1.00 0.18 22 GLU A N 12
ATOM 11424 C CA . GLU A 1 22 ? 0.275 4.419 -4.630 1.00 0.19 22 GLU A CA 12
ATOM 11425 C C . GLU A 1 22 ? -0.816 3.416 -4.276 1.00 0.18 22 GLU A C 12
ATOM 11426 O O . GLU A 1 22 ? -1.993 3.693 -4.404 1.00 0.21 22 GLU A O 12
ATOM 11438 N N . ALA A 1 23 ? -0.439 2.247 -3.840 1.00 0.18 23 ALA A N 12
ATOM 11439 C CA . ALA A 1 23 ? -1.464 1.232 -3.493 1.00 0.19 23 ALA A CA 12
ATOM 11440 C C . ALA A 1 23 ? -2.381 1.800 -2.415 1.00 0.15 23 ALA A C 12
ATOM 11441 O O . ALA A 1 23 ? -3.581 1.639 -2.472 1.00 0.16 23 ALA A O 12
ATOM 11448 N N . LYS A 1 24 ? -1.842 2.480 -1.440 1.00 0.15 24 LYS A N 12
ATOM 11449 C CA . LYS A 1 24 ? -2.721 3.057 -0.386 1.00 0.18 24 LYS A CA 12
ATOM 11450 C C . LYS A 1 24 ? -3.540 4.200 -0.990 1.00 0.19 24 LYS A C 12
ATOM 11451 O O . LYS A 1 24 ? -4.706 4.361 -0.693 1.00 0.26 24 LYS A O 12
ATOM 11470 N N . VAL A 1 25 ? -2.938 5.001 -1.832 1.00 0.19 25 VAL A N 12
ATOM 11471 C CA . VAL A 1 25 ? -3.686 6.136 -2.443 1.00 0.23 25 VAL A CA 12
ATOM 11472 C C . VAL A 1 25 ? -4.821 5.594 -3.321 1.00 0.24 25 VAL A C 12
ATOM 11473 O O . VAL A 1 25 ? -5.957 6.010 -3.205 1.00 0.27 25 VAL A O 12
ATOM 11486 N N . LEU A 1 26 ? -4.529 4.670 -4.196 1.00 0.22 26 LEU A N 12
ATOM 11487 C CA . LEU A 1 26 ? -5.603 4.109 -5.068 1.00 0.25 26 LEU A CA 12
ATOM 11488 C C . LEU A 1 26 ? -6.605 3.339 -4.207 1.00 0.23 26 LEU A C 12
ATOM 11489 O O . LEU A 1 26 ? -7.800 3.395 -4.427 1.00 0.28 26 LEU A O 12
ATOM 11505 N N . ALA A 1 27 ? -6.130 2.610 -3.236 1.00 0.18 27 ALA A N 12
ATOM 11506 C CA . ALA A 1 27 ? -7.054 1.827 -2.368 1.00 0.18 27 ALA A CA 12
ATOM 11507 C C . ALA A 1 27 ? -8.038 2.766 -1.665 1.00 0.16 27 ALA A C 12
ATOM 11508 O O . ALA A 1 27 ? -9.223 2.519 -1.642 1.00 0.19 27 ALA A O 12
ATOM 11515 N N . ASN A 1 28 ? -7.555 3.825 -1.076 1.00 0.15 28 ASN A N 12
ATOM 11516 C CA . ASN A 1 28 ? -8.465 4.755 -0.349 1.00 0.14 28 ASN A CA 12
ATOM 11517 C C . ASN A 1 28 ? -9.510 5.322 -1.312 1.00 0.15 28 ASN A C 12
ATOM 11518 O O . ASN A 1 28 ? -10.672 5.443 -0.976 1.00 0.18 28 ASN A O 12
ATOM 11529 N N . ARG A 1 29 ? -9.118 5.656 -2.507 1.00 0.18 29 ARG A N 12
ATOM 11530 C CA . ARG A 1 29 ? -10.102 6.198 -3.486 1.00 0.22 29 ARG A CA 12
ATOM 11531 C C . ARG A 1 29 ? -11.062 5.085 -3.900 1.00 0.19 29 ARG A C 12
ATOM 11532 O O . ARG A 1 29 ? -12.227 5.312 -4.156 1.00 0.21 29 ARG A O 12
ATOM 11553 N N . GLU A 1 30 ? -10.570 3.884 -3.980 1.00 0.21 30 GLU A N 12
ATOM 11554 C CA . GLU A 1 30 ? -11.426 2.739 -4.389 1.00 0.28 30 GLU A CA 12
ATOM 11555 C C . GLU A 1 30 ? -12.596 2.570 -3.411 1.00 0.27 30 GLU A C 12
ATOM 11556 O O . GLU A 1 30 ? -13.700 2.265 -3.810 1.00 0.33 30 GLU A O 12
ATOM 11568 N N . LEU A 1 31 ? -12.372 2.752 -2.137 1.00 0.23 31 LEU A N 12
ATOM 11569 C CA . LEU A 1 31 ? -13.495 2.582 -1.163 1.00 0.28 31 LEU A CA 12
ATOM 11570 C C . LEU A 1 31 ? -14.598 3.575 -1.514 1.00 0.32 31 LEU A C 12
ATOM 11571 O O . LEU A 1 31 ? -15.774 3.274 -1.449 1.00 0.43 31 LEU A O 12
ATOM 11587 N N . ASP A 1 32 ? -14.215 4.760 -1.878 1.00 0.28 32 ASP A N 12
ATOM 11588 C CA . ASP A 1 32 ? -15.215 5.797 -2.231 1.00 0.35 32 ASP A CA 12
ATOM 11589 C C . ASP A 1 32 ? -16.192 5.231 -3.265 1.00 0.42 32 ASP A C 12
ATOM 11590 O O . ASP A 1 32 ? -17.349 5.600 -3.302 1.00 0.54 32 ASP A O 12
ATOM 11599 N N . LYS A 1 33 ? -15.742 4.333 -4.097 1.00 0.38 33 LYS A N 12
ATOM 11600 C CA . LYS A 1 33 ? -16.655 3.743 -5.117 1.00 0.46 33 LYS A CA 12
ATOM 11601 C C . LYS A 1 33 ? -17.780 2.991 -4.404 1.00 0.42 33 LYS A C 12
ATOM 11602 O O . LYS A 1 33 ? -18.925 3.030 -4.808 1.00 0.46 33 LYS A O 12
ATOM 11621 N N . TYR A 1 34 ? -17.454 2.295 -3.345 1.00 0.36 34 TYR A N 12
ATOM 11622 C CA . TYR A 1 34 ? -18.487 1.521 -2.595 1.00 0.37 34 TYR A CA 12
ATOM 11623 C C . TYR A 1 34 ? -18.955 2.324 -1.379 1.00 0.33 34 TYR A C 12
ATOM 11624 O O . TYR A 1 34 ? -20.060 2.156 -0.901 1.00 0.55 34 TYR A O 12
ATOM 11642 N N . GLY A 1 35 ? -18.130 3.206 -0.880 1.00 0.24 35 GLY A N 12
ATOM 11643 C CA . GLY A 1 35 ? -18.542 4.026 0.296 1.00 0.31 35 GLY A CA 12
ATOM 11644 C C . GLY A 1 35 ? -18.624 3.150 1.550 1.00 0.31 35 GLY A C 12
ATOM 11645 O O . GLY A 1 35 ? -19.472 3.350 2.397 1.00 0.36 35 GLY A O 12
ATOM 11649 N N . VAL A 1 36 ? -17.759 2.180 1.680 1.00 0.33 36 VAL A N 12
ATOM 11650 C CA . VAL A 1 36 ? -17.806 1.303 2.882 1.00 0.38 36 VAL A CA 12
ATOM 11651 C C . VAL A 1 36 ? -17.680 2.158 4.148 1.00 0.42 36 VAL A C 12
ATOM 11652 O O . VAL A 1 36 ? -17.793 3.367 4.104 1.00 0.45 36 VAL A O 12
ATOM 11665 N N . SER A 1 37 ? -17.449 1.540 5.273 1.00 0.55 37 SER A N 12
ATOM 11666 C CA . SER A 1 37 ? -17.319 2.318 6.537 1.00 0.64 37 SER A CA 12
ATOM 11667 C C . SER A 1 37 ? -16.018 3.123 6.515 1.00 0.50 37 SER A C 12
ATOM 11668 O O . SER A 1 37 ? -15.038 2.722 5.921 1.00 0.93 37 SER A O 12
ATOM 11676 N N . ASP A 1 38 ? -16.002 4.253 7.166 1.00 0.43 38 ASP A N 12
ATOM 11677 C CA . ASP A 1 38 ? -14.767 5.085 7.194 1.00 0.37 38 ASP A CA 12
ATOM 11678 C C . ASP A 1 38 ? -13.726 4.412 8.091 1.00 0.54 38 ASP A C 12
ATOM 11679 O O . ASP A 1 38 ? -12.582 4.803 8.131 1.00 1.41 38 ASP A O 12
ATOM 11688 N N . TYR A 1 39 ? -14.113 3.410 8.820 1.00 0.42 39 TYR A N 12
ATOM 11689 C CA . TYR A 1 39 ? -13.140 2.717 9.713 1.00 0.33 39 TYR A CA 12
ATOM 11690 C C . TYR A 1 39 ? -12.094 1.957 8.877 1.00 0.25 39 TYR A C 12
ATOM 11691 O O . TYR A 1 39 ? -10.931 1.902 9.224 1.00 0.26 39 TYR A O 12
ATOM 11709 N N . TYR A 1 40 ? -12.512 1.332 7.812 1.00 0.25 40 TYR A N 12
ATOM 11710 C CA . TYR A 1 40 ? -11.566 0.526 6.980 1.00 0.23 40 TYR A CA 12
ATOM 11711 C C . TYR A 1 40 ? -10.560 1.404 6.217 1.00 0.19 40 TYR A C 12
ATOM 11712 O O . TYR A 1 40 ? -9.427 1.011 6.021 1.00 0.19 40 TYR A O 12
ATOM 11730 N N . LYS A 1 41 ? -10.943 2.567 5.761 1.00 0.18 41 LYS A N 12
ATOM 11731 C CA . LYS A 1 41 ? -9.971 3.398 4.996 1.00 0.17 41 LYS A CA 12
ATOM 11732 C C . LYS A 1 41 ? -8.777 3.697 5.900 1.00 0.16 41 LYS A C 12
ATOM 11733 O O . LYS A 1 41 ? -7.638 3.669 5.481 1.00 0.17 41 LYS A O 12
ATOM 11752 N N . ASN A 1 42 ? -9.041 3.965 7.146 1.00 0.19 42 ASN A N 12
ATOM 11753 C CA . ASN A 1 42 ? -7.941 4.248 8.098 1.00 0.21 42 ASN A CA 12
ATOM 11754 C C . ASN A 1 42 ? -7.039 3.017 8.193 1.00 0.18 42 ASN A C 12
ATOM 11755 O O . ASN A 1 42 ? -5.830 3.118 8.259 1.00 0.19 42 ASN A O 12
ATOM 11766 N N . LEU A 1 43 ? -7.629 1.853 8.203 1.00 0.16 43 LEU A N 12
ATOM 11767 C CA . LEU A 1 43 ? -6.826 0.604 8.299 1.00 0.16 43 LEU A CA 12
ATOM 11768 C C . LEU A 1 43 ? -5.874 0.528 7.101 1.00 0.14 43 LEU A C 12
ATOM 11769 O O . LEU A 1 43 ? -4.740 0.109 7.227 1.00 0.17 43 LEU A O 12
ATOM 11785 N N . ILE A 1 44 ? -6.318 0.938 5.944 1.00 0.13 44 ILE A N 12
ATOM 11786 C CA . ILE A 1 44 ? -5.425 0.898 4.749 1.00 0.13 44 ILE A CA 12
ATOM 11787 C C . ILE A 1 44 ? -4.200 1.773 5.030 1.00 0.14 44 ILE A C 12
ATOM 11788 O O . ILE A 1 44 ? -3.076 1.399 4.757 1.00 0.15 44 ILE A O 12
ATOM 11804 N N . ASN A 1 45 ? -4.415 2.938 5.576 1.00 0.15 45 ASN A N 12
ATOM 11805 C CA . ASN A 1 45 ? -3.278 3.850 5.884 1.00 0.19 45 ASN A CA 12
ATOM 11806 C C . ASN A 1 45 ? -2.451 3.279 7.040 1.00 0.20 45 ASN A C 12
ATOM 11807 O O . ASN A 1 45 ? -1.308 3.643 7.233 1.00 0.28 45 ASN A O 12
ATOM 11818 N N . ASN A 1 46 ? -3.019 2.391 7.818 1.00 0.17 46 ASN A N 12
ATOM 11819 C CA . ASN A 1 46 ? -2.268 1.800 8.971 1.00 0.22 46 ASN A CA 12
ATOM 11820 C C . ASN A 1 46 ? -1.702 0.428 8.587 1.00 0.24 46 ASN A C 12
ATOM 11821 O O . ASN A 1 46 ? -1.144 -0.271 9.411 1.00 0.27 46 ASN A O 12
ATOM 11832 N N . ALA A 1 47 ? -1.842 0.028 7.353 1.00 0.24 47 ALA A N 12
ATOM 11833 C CA . ALA A 1 47 ? -1.312 -1.305 6.942 1.00 0.30 47 ALA A CA 12
ATOM 11834 C C . ALA A 1 47 ? 0.202 -1.352 7.172 1.00 0.51 47 ALA A C 12
ATOM 11835 O O . ALA A 1 47 ? 0.930 -0.475 6.753 1.00 1.49 47 ALA A O 12
ATOM 11842 N N . LYS A 1 48 ? 0.681 -2.376 7.837 1.00 0.60 48 LYS A N 12
ATOM 11843 C CA . LYS A 1 48 ? 2.150 -2.492 8.101 1.00 0.53 48 LYS A CA 12
ATOM 11844 C C . LYS A 1 48 ? 2.780 -3.469 7.103 1.00 0.42 48 LYS A C 12
ATOM 11845 O O . LYS A 1 48 ? 3.972 -3.708 7.128 1.00 0.51 48 LYS A O 12
ATOM 11864 N N . THR A 1 49 ? 1.990 -4.032 6.221 1.00 0.35 49 THR A N 12
ATOM 11865 C CA . THR A 1 49 ? 2.531 -4.996 5.205 1.00 0.42 49 THR A CA 12
ATOM 11866 C C . THR A 1 49 ? 2.040 -4.583 3.819 1.00 0.62 49 THR A C 12
ATOM 11867 O O . THR A 1 49 ? 0.920 -4.143 3.655 1.00 1.59 49 THR A O 12
ATOM 11878 N N . VAL A 1 50 ? 2.871 -4.713 2.821 1.00 0.44 50 VAL A N 12
ATOM 11879 C CA . VAL A 1 50 ? 2.453 -4.317 1.445 1.00 0.33 50 VAL A CA 12
ATOM 11880 C C . VAL A 1 50 ? 1.393 -5.288 0.927 1.00 0.37 50 VAL A C 12
ATOM 11881 O O . VAL A 1 50 ? 0.347 -4.893 0.457 1.00 0.40 50 VAL A O 12
ATOM 11894 N N . GLU A 1 51 ? 1.662 -6.561 1.007 1.00 0.43 51 GLU A N 12
ATOM 11895 C CA . GLU A 1 51 ? 0.674 -7.559 0.518 1.00 0.53 51 GLU A CA 12
ATOM 11896 C C . GLU A 1 51 ? -0.616 -7.383 1.309 1.00 0.49 51 GLU A C 12
ATOM 11897 O O . GLU A 1 51 ? -1.705 -7.460 0.776 1.00 0.62 51 GLU A O 12
ATOM 11909 N N . GLY A 1 52 ? -0.498 -7.144 2.581 1.00 0.40 52 GLY A N 12
ATOM 11910 C CA . GLY A 1 52 ? -1.710 -6.956 3.417 1.00 0.41 52 GLY A CA 12
ATOM 11911 C C . GLY A 1 52 ? -2.584 -5.856 2.813 1.00 0.31 52 GLY A C 12
ATOM 11912 O O . GLY A 1 52 ? -3.792 -5.879 2.943 1.00 0.35 52 GLY A O 12
ATOM 11916 N N . VAL A 1 53 ? -1.998 -4.885 2.158 1.00 0.22 53 VAL A N 12
ATOM 11917 C CA . VAL A 1 53 ? -2.836 -3.798 1.567 1.00 0.15 53 VAL A CA 12
ATOM 11918 C C . VAL A 1 53 ? -3.785 -4.396 0.519 1.00 0.14 53 VAL A C 12
ATOM 11919 O O . VAL A 1 53 ? -4.974 -4.146 0.533 1.00 0.17 53 VAL A O 12
ATOM 11932 N N . LYS A 1 54 ? -3.271 -5.179 -0.395 1.00 0.18 54 LYS A N 12
ATOM 11933 C CA . LYS A 1 54 ? -4.150 -5.782 -1.444 1.00 0.21 54 LYS A CA 12
ATOM 11934 C C . LYS A 1 54 ? -4.888 -7.007 -0.889 1.00 0.20 54 LYS A C 12
ATOM 11935 O O . LYS A 1 54 ? -6.026 -7.259 -1.231 1.00 0.21 54 LYS A O 12
ATOM 11954 N N . ALA A 1 55 ? -4.254 -7.772 -0.043 1.00 0.22 55 ALA A N 12
ATOM 11955 C CA . ALA A 1 55 ? -4.925 -8.981 0.520 1.00 0.23 55 ALA A CA 12
ATOM 11956 C C . ALA A 1 55 ? -6.035 -8.555 1.481 1.00 0.20 55 ALA A C 12
ATOM 11957 O O . ALA A 1 55 ? -6.907 -9.327 1.827 1.00 0.19 55 ALA A O 12
ATOM 11964 N N . LEU A 1 56 ? -5.998 -7.334 1.927 1.00 0.20 56 LEU A N 12
ATOM 11965 C CA . LEU A 1 56 ? -7.037 -6.845 2.867 1.00 0.21 56 LEU A CA 12
ATOM 11966 C C . LEU A 1 56 ? -8.284 -6.433 2.084 1.00 0.18 56 LEU A C 12
ATOM 11967 O O . LEU A 1 56 ? -9.384 -6.860 2.369 1.00 0.19 56 LEU A O 12
ATOM 11983 N N . ILE A 1 57 ? -8.113 -5.581 1.111 1.00 0.16 57 ILE A N 12
ATOM 11984 C CA . ILE A 1 57 ? -9.272 -5.096 0.309 1.00 0.17 57 ILE A CA 12
ATOM 11985 C C . ILE A 1 57 ? -9.832 -6.207 -0.579 1.00 0.17 57 ILE A C 12
ATOM 11986 O O . ILE A 1 57 ? -11.030 -6.330 -0.739 1.00 0.20 57 ILE A O 12
ATOM 12002 N N . ASP A 1 58 ? -8.991 -7.011 -1.169 1.00 0.16 58 ASP A N 12
ATOM 12003 C CA . ASP A 1 58 ? -9.525 -8.088 -2.050 1.00 0.19 58 ASP A CA 12
ATOM 12004 C C . ASP A 1 58 ? -10.523 -8.919 -1.246 1.00 0.19 58 ASP A C 12
ATOM 12005 O O . ASP A 1 58 ? -11.523 -9.378 -1.761 1.00 0.22 58 ASP A O 12
ATOM 12014 N N . GLU A 1 59 ? -10.273 -9.088 0.023 1.00 0.18 59 GLU A N 12
ATOM 12015 C CA . GLU A 1 59 ? -11.217 -9.856 0.870 1.00 0.21 59 GLU A CA 12
ATOM 12016 C C . GLU A 1 59 ? -12.487 -9.023 1.033 1.00 0.24 59 GLU A C 12
ATOM 12017 O O . GLU A 1 59 ? -13.591 -9.529 1.003 1.00 0.30 59 GLU A O 12
ATOM 12029 N N . ILE A 1 60 ? -12.326 -7.736 1.202 1.00 0.23 60 ILE A N 12
ATOM 12030 C CA . ILE A 1 60 ? -13.505 -6.844 1.366 1.00 0.27 60 ILE A CA 12
ATOM 12031 C C . ILE A 1 60 ? -14.261 -6.742 0.038 1.00 0.28 60 ILE A C 12
ATOM 12032 O O . ILE A 1 60 ? -15.475 -6.752 0.000 1.00 0.33 60 ILE A O 12
ATOM 12048 N N . LEU A 1 61 ? -13.549 -6.653 -1.054 1.00 0.25 61 LEU A N 12
ATOM 12049 C CA . LEU A 1 61 ? -14.220 -6.562 -2.382 1.00 0.30 61 LEU A CA 12
ATOM 12050 C C . LEU A 1 61 ? -14.877 -7.901 -2.719 1.00 0.33 61 LEU A C 12
ATOM 12051 O O . LEU A 1 61 ? -15.851 -7.960 -3.443 1.00 0.46 61 LEU A O 12
ATOM 12067 N N . ALA A 1 62 ? -14.353 -8.977 -2.203 1.00 0.28 62 ALA A N 12
ATOM 12068 C CA . ALA A 1 62 ? -14.951 -10.310 -2.498 1.00 0.32 62 ALA A CA 12
ATOM 12069 C C . ALA A 1 62 ? -16.404 -10.326 -2.018 1.00 0.37 62 ALA A C 12
ATOM 12070 O O . ALA A 1 62 ? -17.278 -10.857 -2.674 1.00 0.48 62 ALA A O 12
ATOM 12077 N N . ALA A 1 63 ? -16.669 -9.743 -0.882 1.00 0.41 63 ALA A N 12
ATOM 12078 C CA . ALA A 1 63 ? -18.065 -9.720 -0.363 1.00 0.50 63 ALA A CA 12
ATOM 12079 C C . ALA A 1 63 ? -18.945 -8.896 -1.308 1.00 0.70 63 ALA A C 12
ATOM 12080 O O . ALA A 1 63 ? -20.150 -9.051 -1.338 1.00 1.15 63 ALA A O 12
ATOM 12087 N N . LEU A 1 64 ? -18.348 -8.017 -2.077 1.00 0.59 64 LEU A N 12
ATOM 12088 C CA . LEU A 1 64 ? -19.134 -7.165 -3.030 1.00 0.85 64 LEU A CA 12
ATOM 12089 C C . LEU A 1 64 ? -18.495 -7.237 -4.425 1.00 1.41 64 LEU A C 12
ATOM 12090 O O . LEU A 1 64 ? -17.802 -6.327 -4.833 1.00 1.62 64 LEU A O 12
ATOM 12106 N N . PRO A 1 65 ? -18.718 -8.307 -5.157 1.00 1.85 65 PRO A N 12
ATOM 12107 C CA . PRO A 1 65 ? -18.128 -8.440 -6.520 1.00 2.43 65 PRO A CA 12
ATOM 12108 C C . PRO A 1 65 ? -18.558 -7.296 -7.453 1.00 2.62 65 PRO A C 12
ATOM 12109 O O . PRO A 1 65 ? -19.162 -6.356 -6.964 1.00 2.81 65 PRO A O 12
ATOM 12121 N N . MET A 1 1 ? 15.216 1.311 -34.697 1.00 21.30 1 MET A N 13
ATOM 12122 C CA . MET A 1 1 ? 16.429 2.090 -34.323 1.00 21.02 1 MET A CA 13
ATOM 12123 C C . MET A 1 1 ? 17.631 1.146 -34.235 1.00 20.37 1 MET A C 13
ATOM 12124 O O . MET A 1 1 ? 17.573 0.012 -34.666 1.00 20.39 1 MET A O 13
ATOM 12140 N N . LYS A 1 2 ? 18.718 1.603 -33.677 1.00 19.90 2 LYS A N 13
ATOM 12141 C CA . LYS A 1 2 ? 19.919 0.728 -33.559 1.00 19.38 2 LYS A CA 13
ATOM 12142 C C . LYS A 1 2 ? 19.640 -0.372 -32.531 1.00 18.83 2 LYS A C 13
ATOM 12143 O O . LYS A 1 2 ? 18.895 -0.183 -31.591 1.00 18.89 2 LYS A O 13
ATOM 12162 N N . ALA A 1 3 ? 20.237 -1.521 -32.703 1.00 18.43 3 ALA A N 13
ATOM 12163 C CA . ALA A 1 3 ? 20.010 -2.630 -31.735 1.00 18.03 3 ALA A CA 13
ATOM 12164 C C . ALA A 1 3 ? 20.660 -2.273 -30.398 1.00 17.59 3 ALA A C 13
ATOM 12165 O O . ALA A 1 3 ? 21.660 -1.585 -30.350 1.00 17.73 3 ALA A O 13
ATOM 12172 N N . ILE A 1 4 ? 20.093 -2.735 -29.309 1.00 17.22 4 ILE A N 13
ATOM 12173 C CA . ILE A 1 4 ? 20.663 -2.428 -27.956 1.00 16.95 4 ILE A CA 13
ATOM 12174 C C . ILE A 1 4 ? 20.806 -3.718 -27.148 1.00 16.44 4 ILE A C 13
ATOM 12175 O O . ILE A 1 4 ? 20.142 -4.703 -27.402 1.00 16.48 4 ILE A O 13
ATOM 12191 N N . PHE A 1 5 ? 21.674 -3.717 -26.170 1.00 16.11 5 PHE A N 13
ATOM 12192 C CA . PHE A 1 5 ? 21.872 -4.937 -25.334 1.00 15.78 5 PHE A CA 13
ATOM 12193 C C . PHE A 1 5 ? 22.337 -4.517 -23.938 1.00 15.39 5 PHE A C 13
ATOM 12194 O O . PHE A 1 5 ? 21.938 -5.085 -22.940 1.00 15.53 5 PHE A O 13
ATOM 12211 N N . VAL A 1 6 ? 23.175 -3.517 -23.861 1.00 15.04 6 VAL A N 13
ATOM 12212 C CA . VAL A 1 6 ? 23.666 -3.046 -22.534 1.00 14.79 6 VAL A CA 13
ATOM 12213 C C . VAL A 1 6 ? 24.249 -1.636 -22.685 1.00 14.55 6 VAL A C 13
ATOM 12214 O O . VAL A 1 6 ? 25.433 -1.457 -22.888 1.00 14.58 6 VAL A O 13
ATOM 12227 N N . LEU A 1 7 ? 23.421 -0.629 -22.596 1.00 14.47 7 LEU A N 13
ATOM 12228 C CA . LEU A 1 7 ? 23.927 0.766 -22.743 1.00 14.40 7 LEU A CA 13
ATOM 12229 C C . LEU A 1 7 ? 24.784 1.123 -21.523 1.00 13.90 7 LEU A C 13
ATOM 12230 O O . LEU A 1 7 ? 25.951 1.436 -21.646 1.00 13.91 7 LEU A O 13
ATOM 12246 N N . ASN A 1 8 ? 24.219 1.069 -20.345 1.00 13.63 8 ASN A N 13
ATOM 12247 C CA . ASN A 1 8 ? 25.009 1.396 -19.121 1.00 13.29 8 ASN A CA 13
ATOM 12248 C C . ASN A 1 8 ? 24.307 0.814 -17.892 1.00 12.82 8 ASN A C 13
ATOM 12249 O O . ASN A 1 8 ? 24.928 0.525 -16.889 1.00 12.84 8 ASN A O 13
ATOM 12260 N N . ALA A 1 9 ? 23.014 0.646 -17.961 1.00 12.57 9 ALA A N 13
ATOM 12261 C CA . ALA A 1 9 ? 22.268 0.091 -16.796 1.00 12.28 9 ALA A CA 13
ATOM 12262 C C . ALA A 1 9 ? 20.955 -0.531 -17.277 1.00 11.84 9 ALA A C 13
ATOM 12263 O O . ALA A 1 9 ? 20.554 -0.362 -18.411 1.00 12.04 9 ALA A O 13
ATOM 12270 N N . GLN A 1 10 ? 20.282 -1.247 -16.419 1.00 11.42 10 GLN A N 13
ATOM 12271 C CA . GLN A 1 10 ? 18.994 -1.880 -16.818 1.00 11.16 10 GLN A CA 13
ATOM 12272 C C . GLN A 1 10 ? 17.884 -0.825 -16.801 1.00 10.55 10 GLN A C 13
ATOM 12273 O O . GLN A 1 10 ? 18.007 0.209 -16.176 1.00 10.61 10 GLN A O 13
ATOM 12287 N N . HIS A 1 11 ? 16.803 -1.078 -17.488 1.00 10.17 11 HIS A N 13
ATOM 12288 C CA . HIS A 1 11 ? 15.688 -0.091 -17.516 1.00 9.77 11 HIS A CA 13
ATOM 12289 C C . HIS A 1 11 ? 15.115 0.074 -16.108 1.00 9.16 11 HIS A C 13
ATOM 12290 O O . HIS A 1 11 ? 15.263 -0.784 -15.260 1.00 9.25 11 HIS A O 13
ATOM 12304 N N . ASP A 1 12 ? 14.467 1.176 -15.853 1.00 8.78 12 ASP A N 13
ATOM 12305 C CA . ASP A 1 12 ? 13.886 1.411 -14.502 1.00 8.41 12 ASP A CA 13
ATOM 12306 C C . ASP A 1 12 ? 12.708 0.460 -14.281 1.00 7.70 12 ASP A C 13
ATOM 12307 O O . ASP A 1 12 ? 11.675 0.847 -13.773 1.00 7.84 12 ASP A O 13
ATOM 12316 N N . GLU A 1 13 ? 12.850 -0.781 -14.660 1.00 7.20 13 GLU A N 13
ATOM 12317 C CA . GLU A 1 13 ? 11.729 -1.743 -14.468 1.00 6.75 13 GLU A CA 13
ATOM 12318 C C . GLU A 1 13 ? 11.401 -1.833 -12.978 1.00 5.96 13 GLU A C 13
ATOM 12319 O O . GLU A 1 13 ? 10.252 -1.891 -12.589 1.00 6.13 13 GLU A O 13
ATOM 12331 N N . ALA A 1 14 ? 12.401 -1.837 -12.143 1.00 5.44 14 ALA A N 13
ATOM 12332 C CA . ALA A 1 14 ? 12.145 -1.918 -10.678 1.00 4.96 14 ALA A CA 13
ATOM 12333 C C . ALA A 1 14 ? 11.317 -0.704 -10.240 1.00 4.30 14 ALA A C 13
ATOM 12334 O O . ALA A 1 14 ? 11.286 0.308 -10.911 1.00 4.43 14 ALA A O 13
ATOM 12341 N N . VAL A 1 15 ? 10.638 -0.808 -9.123 1.00 4.01 15 VAL A N 13
ATOM 12342 C CA . VAL A 1 15 ? 9.788 0.325 -8.624 1.00 3.71 15 VAL A CA 13
ATOM 12343 C C . VAL A 1 15 ? 10.367 0.865 -7.313 1.00 3.13 15 VAL A C 13
ATOM 12344 O O . VAL A 1 15 ? 10.951 0.137 -6.535 1.00 3.40 15 VAL A O 13
ATOM 12357 N N . ASP A 1 16 ? 10.207 2.136 -7.063 1.00 2.67 16 ASP A N 13
ATOM 12358 C CA . ASP A 1 16 ? 10.746 2.724 -5.801 1.00 2.25 16 ASP A CA 13
ATOM 12359 C C . ASP A 1 16 ? 9.864 2.320 -4.614 1.00 2.00 16 ASP A C 13
ATOM 12360 O O . ASP A 1 16 ? 8.714 1.958 -4.774 1.00 2.47 16 ASP A O 13
ATOM 12369 N N . ALA A 1 17 ? 10.398 2.383 -3.422 1.00 1.74 17 ALA A N 13
ATOM 12370 C CA . ALA A 1 17 ? 9.602 2.006 -2.218 1.00 1.64 17 ALA A CA 13
ATOM 12371 C C . ALA A 1 17 ? 8.388 2.931 -2.098 1.00 1.34 17 ALA A C 13
ATOM 12372 O O . ALA A 1 17 ? 7.395 2.590 -1.487 1.00 1.86 17 ALA A O 13
ATOM 12379 N N . ASN A 1 18 ? 8.458 4.098 -2.679 1.00 0.95 18 ASN A N 13
ATOM 12380 C CA . ASN A 1 18 ? 7.305 5.041 -2.601 1.00 0.77 18 ASN A CA 13
ATOM 12381 C C . ASN A 1 18 ? 6.036 4.330 -3.084 1.00 0.65 18 ASN A C 13
ATOM 12382 O O . ASN A 1 18 ? 4.943 4.619 -2.639 1.00 1.18 18 ASN A O 13
ATOM 12393 N N . SER A 1 19 ? 6.176 3.397 -3.988 1.00 0.49 19 SER A N 13
ATOM 12394 C CA . SER A 1 19 ? 4.984 2.657 -4.502 1.00 0.33 19 SER A CA 13
ATOM 12395 C C . SER A 1 19 ? 4.180 2.110 -3.320 1.00 0.29 19 SER A C 13
ATOM 12396 O O . SER A 1 19 ? 2.975 1.959 -3.391 1.00 0.28 19 SER A O 13
ATOM 12404 N N . LEU A 1 20 ? 4.840 1.812 -2.237 1.00 0.31 20 LEU A N 13
ATOM 12405 C CA . LEU A 1 20 ? 4.126 1.275 -1.043 1.00 0.32 20 LEU A CA 13
ATOM 12406 C C . LEU A 1 20 ? 3.089 2.298 -0.574 1.00 0.25 20 LEU A C 13
ATOM 12407 O O . LEU A 1 20 ? 1.939 1.974 -0.354 1.00 0.23 20 LEU A O 13
ATOM 12423 N N . ALA A 1 21 ? 3.486 3.530 -0.421 1.00 0.24 21 ALA A N 13
ATOM 12424 C CA . ALA A 1 21 ? 2.527 4.574 0.028 1.00 0.22 21 ALA A CA 13
ATOM 12425 C C . ALA A 1 21 ? 1.485 4.824 -1.068 1.00 0.18 21 ALA A C 13
ATOM 12426 O O . ALA A 1 21 ? 0.316 5.010 -0.796 1.00 0.19 21 ALA A O 13
ATOM 12433 N N . GLU A 1 22 ? 1.904 4.832 -2.304 1.00 0.18 22 GLU A N 13
ATOM 12434 C CA . GLU A 1 22 ? 0.949 5.067 -3.427 1.00 0.19 22 GLU A CA 13
ATOM 12435 C C . GLU A 1 22 ? -0.113 3.969 -3.433 1.00 0.18 22 GLU A C 13
ATOM 12436 O O . GLU A 1 22 ? -1.272 4.212 -3.708 1.00 0.21 22 GLU A O 13
ATOM 12448 N N . ALA A 1 23 ? 0.274 2.757 -3.147 1.00 0.18 23 ALA A N 13
ATOM 12449 C CA . ALA A 1 23 ? -0.714 1.645 -3.150 1.00 0.19 23 ALA A CA 13
ATOM 12450 C C . ALA A 1 23 ? -1.845 1.980 -2.180 1.00 0.15 23 ALA A C 13
ATOM 12451 O O . ALA A 1 23 ? -3.009 1.859 -2.506 1.00 0.16 23 ALA A O 13
ATOM 12458 N N . LYS A 1 24 ? -1.518 2.411 -0.995 1.00 0.15 24 LYS A N 13
ATOM 12459 C CA . LYS A 1 24 ? -2.587 2.762 -0.023 1.00 0.18 24 LYS A CA 13
ATOM 12460 C C . LYS A 1 24 ? -3.392 3.946 -0.564 1.00 0.19 24 LYS A C 13
ATOM 12461 O O . LYS A 1 24 ? -4.601 3.991 -0.449 1.00 0.26 24 LYS A O 13
ATOM 12480 N N . VAL A 1 25 ? -2.733 4.902 -1.160 1.00 0.19 25 VAL A N 13
ATOM 12481 C CA . VAL A 1 25 ? -3.466 6.076 -1.712 1.00 0.23 25 VAL A CA 13
ATOM 12482 C C . VAL A 1 25 ? -4.431 5.597 -2.801 1.00 0.24 25 VAL A C 13
ATOM 12483 O O . VAL A 1 25 ? -5.588 5.966 -2.828 1.00 0.27 25 VAL A O 13
ATOM 12496 N N . LEU A 1 26 ? -3.954 4.783 -3.700 1.00 0.22 26 LEU A N 13
ATOM 12497 C CA . LEU A 1 26 ? -4.826 4.279 -4.797 1.00 0.25 26 LEU A CA 13
ATOM 12498 C C . LEU A 1 26 ? -5.929 3.384 -4.222 1.00 0.23 26 LEU A C 13
ATOM 12499 O O . LEU A 1 26 ? -7.064 3.426 -4.654 1.00 0.28 26 LEU A O 13
ATOM 12515 N N . ALA A 1 27 ? -5.604 2.568 -3.258 1.00 0.18 27 ALA A N 13
ATOM 12516 C CA . ALA A 1 27 ? -6.631 1.663 -2.663 1.00 0.18 27 ALA A CA 13
ATOM 12517 C C . ALA A 1 27 ? -7.676 2.482 -1.900 1.00 0.16 27 ALA A C 13
ATOM 12518 O O . ALA A 1 27 ? -8.852 2.180 -1.924 1.00 0.19 27 ALA A O 13
ATOM 12525 N N . ASN A 1 28 ? -7.254 3.503 -1.207 1.00 0.15 28 ASN A N 13
ATOM 12526 C CA . ASN A 1 28 ? -8.219 4.328 -0.423 1.00 0.14 28 ASN A CA 13
ATOM 12527 C C . ASN A 1 28 ? -9.272 4.940 -1.356 1.00 0.15 28 ASN A C 13
ATOM 12528 O O . ASN A 1 28 ? -10.441 4.991 -1.032 1.00 0.18 28 ASN A O 13
ATOM 12539 N N . ARG A 1 29 ? -8.874 5.408 -2.509 1.00 0.18 29 ARG A N 13
ATOM 12540 C CA . ARG A 1 29 ? -9.866 6.016 -3.444 1.00 0.22 29 ARG A CA 13
ATOM 12541 C C . ARG A 1 29 ? -10.785 4.930 -4.015 1.00 0.19 29 ARG A C 13
ATOM 12542 O O . ARG A 1 29 ? -11.926 5.180 -4.340 1.00 0.21 29 ARG A O 13
ATOM 12563 N N . GLU A 1 30 ? -10.297 3.730 -4.153 1.00 0.21 30 GLU A N 13
ATOM 12564 C CA . GLU A 1 30 ? -11.145 2.640 -4.715 1.00 0.28 30 GLU A CA 13
ATOM 12565 C C . GLU A 1 30 ? -12.375 2.440 -3.824 1.00 0.27 30 GLU A C 13
ATOM 12566 O O . GLU A 1 30 ? -13.471 2.222 -4.298 1.00 0.33 30 GLU A O 13
ATOM 12578 N N . LEU A 1 31 ? -12.195 2.509 -2.538 1.00 0.23 31 LEU A N 13
ATOM 12579 C CA . LEU A 1 31 ? -13.341 2.319 -1.604 1.00 0.28 31 LEU A CA 13
ATOM 12580 C C . LEU A 1 31 ? -14.405 3.377 -1.876 1.00 0.32 31 LEU A C 13
ATOM 12581 O O . LEU A 1 31 ? -15.582 3.167 -1.659 1.00 0.43 31 LEU A O 13
ATOM 12597 N N . ASP A 1 32 ? -13.991 4.525 -2.323 1.00 0.28 32 ASP A N 13
ATOM 12598 C CA . ASP A 1 32 ? -14.961 5.618 -2.584 1.00 0.35 32 ASP A CA 13
ATOM 12599 C C . ASP A 1 32 ? -15.976 5.163 -3.631 1.00 0.42 32 ASP A C 13
ATOM 12600 O O . ASP A 1 32 ? -17.157 5.419 -3.509 1.00 0.54 32 ASP A O 13
ATOM 12609 N N . LYS A 1 33 ? -15.544 4.471 -4.649 1.00 0.38 33 LYS A N 13
ATOM 12610 C CA . LYS A 1 33 ? -16.519 3.995 -5.667 1.00 0.46 33 LYS A CA 13
ATOM 12611 C C . LYS A 1 33 ? -17.541 3.089 -4.976 1.00 0.42 33 LYS A C 13
ATOM 12612 O O . LYS A 1 33 ? -18.735 3.252 -5.127 1.00 0.46 33 LYS A O 13
ATOM 12631 N N . TYR A 1 34 ? -17.076 2.141 -4.208 1.00 0.36 34 TYR A N 13
ATOM 12632 C CA . TYR A 1 34 ? -18.011 1.229 -3.490 1.00 0.37 34 TYR A CA 13
ATOM 12633 C C . TYR A 1 34 ? -18.735 1.999 -2.382 1.00 0.33 34 TYR A C 13
ATOM 12634 O O . TYR A 1 34 ? -19.867 1.710 -2.048 1.00 0.55 34 TYR A O 13
ATOM 12652 N N . GLY A 1 35 ? -18.084 2.973 -1.797 1.00 0.24 35 GLY A N 13
ATOM 12653 C CA . GLY A 1 35 ? -18.721 3.760 -0.698 1.00 0.31 35 GLY A CA 13
ATOM 12654 C C . GLY A 1 35 ? -18.313 3.166 0.652 1.00 0.31 35 GLY A C 13
ATOM 12655 O O . GLY A 1 35 ? -18.602 3.712 1.698 1.00 0.36 35 GLY A O 13
ATOM 12659 N N . VAL A 1 36 ? -17.633 2.052 0.633 1.00 0.33 36 VAL A N 13
ATOM 12660 C CA . VAL A 1 36 ? -17.190 1.415 1.906 1.00 0.38 36 VAL A CA 13
ATOM 12661 C C . VAL A 1 36 ? -16.021 2.217 2.487 1.00 0.42 36 VAL A C 13
ATOM 12662 O O . VAL A 1 36 ? -15.265 1.742 3.310 1.00 0.45 36 VAL A O 13
ATOM 12675 N N . SER A 1 37 ? -15.878 3.437 2.053 1.00 0.55 37 SER A N 13
ATOM 12676 C CA . SER A 1 37 ? -14.768 4.299 2.554 1.00 0.64 37 SER A CA 13
ATOM 12677 C C . SER A 1 37 ? -15.138 4.908 3.906 1.00 0.50 37 SER A C 13
ATOM 12678 O O . SER A 1 37 ? -15.843 5.894 3.984 1.00 0.93 37 SER A O 13
ATOM 12686 N N . ASP A 1 38 ? -14.643 4.336 4.963 1.00 0.43 38 ASP A N 13
ATOM 12687 C CA . ASP A 1 38 ? -14.924 4.865 6.326 1.00 0.37 38 ASP A CA 13
ATOM 12688 C C . ASP A 1 38 ? -13.968 4.173 7.289 1.00 0.54 38 ASP A C 13
ATOM 12689 O O . ASP A 1 38 ? -12.781 4.414 7.278 1.00 1.41 38 ASP A O 13
ATOM 12698 N N . TYR A 1 39 ? -14.460 3.284 8.095 1.00 0.42 39 TYR A N 13
ATOM 12699 C CA . TYR A 1 39 ? -13.550 2.556 9.010 1.00 0.33 39 TYR A CA 13
ATOM 12700 C C . TYR A 1 39 ? -12.528 1.812 8.148 1.00 0.25 39 TYR A C 13
ATOM 12701 O O . TYR A 1 39 ? -11.353 1.757 8.449 1.00 0.26 39 TYR A O 13
ATOM 12719 N N . TYR A 1 40 ? -12.990 1.241 7.072 1.00 0.25 40 TYR A N 13
ATOM 12720 C CA . TYR A 1 40 ? -12.091 0.488 6.153 1.00 0.23 40 TYR A CA 13
ATOM 12721 C C . TYR A 1 40 ? -11.018 1.417 5.567 1.00 0.19 40 TYR A C 13
ATOM 12722 O O . TYR A 1 40 ? -9.900 1.006 5.331 1.00 0.19 40 TYR A O 13
ATOM 12740 N N . LYS A 1 41 ? -11.346 2.659 5.309 1.00 0.18 41 LYS A N 13
ATOM 12741 C CA . LYS A 1 41 ? -10.340 3.581 4.719 1.00 0.17 41 LYS A CA 13
ATOM 12742 C C . LYS A 1 41 ? -9.190 3.745 5.715 1.00 0.16 41 LYS A C 13
ATOM 12743 O O . LYS A 1 41 ? -8.032 3.774 5.349 1.00 0.17 41 LYS A O 13
ATOM 12762 N N . ASN A 1 42 ? -9.510 3.840 6.971 1.00 0.19 42 ASN A N 13
ATOM 12763 C CA . ASN A 1 42 ? -8.452 3.986 8.001 1.00 0.21 42 ASN A CA 13
ATOM 12764 C C . ASN A 1 42 ? -7.647 2.691 8.071 1.00 0.18 42 ASN A C 13
ATOM 12765 O O . ASN A 1 42 ? -6.453 2.697 8.293 1.00 0.19 42 ASN A O 13
ATOM 12776 N N . LEU A 1 43 ? -8.293 1.579 7.882 1.00 0.16 43 LEU A N 13
ATOM 12777 C CA . LEU A 1 43 ? -7.571 0.281 7.936 1.00 0.16 43 LEU A CA 13
ATOM 12778 C C . LEU A 1 43 ? -6.483 0.279 6.858 1.00 0.14 43 LEU A C 13
ATOM 12779 O O . LEU A 1 43 ? -5.386 -0.194 7.074 1.00 0.17 43 LEU A O 13
ATOM 12795 N N . ILE A 1 44 ? -6.772 0.804 5.696 1.00 0.13 44 ILE A N 13
ATOM 12796 C CA . ILE A 1 44 ? -5.741 0.826 4.619 1.00 0.13 44 ILE A CA 13
ATOM 12797 C C . ILE A 1 44 ? -4.535 1.622 5.120 1.00 0.14 44 ILE A C 13
ATOM 12798 O O . ILE A 1 44 ? -3.400 1.254 4.896 1.00 0.15 44 ILE A O 13
ATOM 12814 N N . ASN A 1 45 ? -4.771 2.704 5.810 1.00 0.15 45 ASN A N 13
ATOM 12815 C CA . ASN A 1 45 ? -3.637 3.510 6.338 1.00 0.19 45 ASN A CA 13
ATOM 12816 C C . ASN A 1 45 ? -2.807 2.630 7.274 1.00 0.20 45 ASN A C 13
ATOM 12817 O O . ASN A 1 45 ? -1.593 2.699 7.299 1.00 0.28 45 ASN A O 13
ATOM 12828 N N . ASN A 1 46 ? -3.457 1.801 8.043 1.00 0.17 46 ASN A N 13
ATOM 12829 C CA . ASN A 1 46 ? -2.724 0.906 8.985 1.00 0.22 46 ASN A CA 13
ATOM 12830 C C . ASN A 1 46 ? -1.966 -0.168 8.195 1.00 0.24 46 ASN A C 13
ATOM 12831 O O . ASN A 1 46 ? -1.045 -0.783 8.696 1.00 0.27 46 ASN A O 13
ATOM 12842 N N . ALA A 1 47 ? -2.351 -0.410 6.970 1.00 0.24 47 ALA A N 13
ATOM 12843 C CA . ALA A 1 47 ? -1.658 -1.456 6.160 1.00 0.30 47 ALA A CA 13
ATOM 12844 C C . ALA A 1 47 ? -0.171 -1.114 6.022 1.00 0.51 47 ALA A C 13
ATOM 12845 O O . ALA A 1 47 ? 0.189 0.012 5.735 1.00 1.49 47 ALA A O 13
ATOM 12852 N N . LYS A 1 48 ? 0.693 -2.084 6.222 1.00 0.60 48 LYS A N 13
ATOM 12853 C CA . LYS A 1 48 ? 2.171 -1.841 6.106 1.00 0.53 48 LYS A CA 13
ATOM 12854 C C . LYS A 1 48 ? 2.763 -2.768 5.040 1.00 0.42 48 LYS A C 13
ATOM 12855 O O . LYS A 1 48 ? 3.966 -2.860 4.892 1.00 0.51 48 LYS A O 13
ATOM 12874 N N . THR A 1 49 ? 1.932 -3.449 4.294 1.00 0.35 49 THR A N 13
ATOM 12875 C CA . THR A 1 49 ? 2.450 -4.366 3.230 1.00 0.42 49 THR A CA 13
ATOM 12876 C C . THR A 1 49 ? 1.586 -4.221 1.974 1.00 0.62 49 THR A C 13
ATOM 12877 O O . THR A 1 49 ? 0.408 -4.504 1.985 1.00 1.59 49 THR A O 13
ATOM 12888 N N . VAL A 1 50 ? 2.170 -3.779 0.894 1.00 0.44 50 VAL A N 13
ATOM 12889 C CA . VAL A 1 50 ? 1.390 -3.603 -0.365 1.00 0.33 50 VAL A CA 13
ATOM 12890 C C . VAL A 1 50 ? 0.794 -4.936 -0.808 1.00 0.37 50 VAL A C 13
ATOM 12891 O O . VAL A 1 50 ? -0.317 -4.994 -1.296 1.00 0.40 50 VAL A O 13
ATOM 12904 N N . GLU A 1 51 ? 1.510 -6.009 -0.641 1.00 0.43 51 GLU A N 13
ATOM 12905 C CA . GLU A 1 51 ? 0.956 -7.322 -1.055 1.00 0.53 51 GLU A CA 13
ATOM 12906 C C . GLU A 1 51 ? -0.321 -7.551 -0.256 1.00 0.49 51 GLU A C 13
ATOM 12907 O O . GLU A 1 51 ? -1.314 -8.035 -0.762 1.00 0.62 51 GLU A O 13
ATOM 12919 N N . GLY A 1 52 ? -0.299 -7.189 0.995 1.00 0.40 52 GLY A N 13
ATOM 12920 C CA . GLY A 1 52 ? -1.503 -7.358 1.848 1.00 0.41 52 GLY A CA 13
ATOM 12921 C C . GLY A 1 52 ? -2.557 -6.307 1.476 1.00 0.31 52 GLY A C 13
ATOM 12922 O O . GLY A 1 52 ? -3.742 -6.536 1.620 1.00 0.35 52 GLY A O 13
ATOM 12926 N N . VAL A 1 53 ? -2.149 -5.148 1.013 1.00 0.22 53 VAL A N 13
ATOM 12927 C CA . VAL A 1 53 ? -3.159 -4.106 0.660 1.00 0.15 53 VAL A CA 13
ATOM 12928 C C . VAL A 1 53 ? -4.098 -4.631 -0.433 1.00 0.14 53 VAL A C 13
ATOM 12929 O O . VAL A 1 53 ? -5.302 -4.547 -0.311 1.00 0.17 53 VAL A O 13
ATOM 12942 N N . LYS A 1 54 ? -3.568 -5.169 -1.498 1.00 0.18 54 LYS A N 13
ATOM 12943 C CA . LYS A 1 54 ? -4.454 -5.685 -2.583 1.00 0.21 54 LYS A CA 13
ATOM 12944 C C . LYS A 1 54 ? -5.264 -6.880 -2.068 1.00 0.20 54 LYS A C 13
ATOM 12945 O O . LYS A 1 54 ? -6.432 -7.025 -2.370 1.00 0.21 54 LYS A O 13
ATOM 12964 N N . ALA A 1 55 ? -4.657 -7.737 -1.295 1.00 0.22 55 ALA A N 13
ATOM 12965 C CA . ALA A 1 55 ? -5.396 -8.919 -0.768 1.00 0.23 55 ALA A CA 13
ATOM 12966 C C . ALA A 1 55 ? -6.400 -8.474 0.299 1.00 0.20 55 ALA A C 13
ATOM 12967 O O . ALA A 1 55 ? -7.388 -9.134 0.551 1.00 0.19 55 ALA A O 13
ATOM 12974 N N . LEU A 1 56 ? -6.150 -7.362 0.934 1.00 0.20 56 LEU A N 13
ATOM 12975 C CA . LEU A 1 56 ? -7.083 -6.877 1.989 1.00 0.21 56 LEU A CA 13
ATOM 12976 C C . LEU A 1 56 ? -8.390 -6.429 1.343 1.00 0.18 56 LEU A C 13
ATOM 12977 O O . LEU A 1 56 ? -9.464 -6.682 1.852 1.00 0.19 56 LEU A O 13
ATOM 12993 N N . ILE A 1 57 ? -8.313 -5.778 0.219 1.00 0.16 57 ILE A N 13
ATOM 12994 C CA . ILE A 1 57 ? -9.557 -5.332 -0.460 1.00 0.17 57 ILE A CA 13
ATOM 12995 C C . ILE A 1 57 ? -10.345 -6.572 -0.862 1.00 0.17 57 ILE A C 13
ATOM 12996 O O . ILE A 1 57 ? -11.558 -6.593 -0.816 1.00 0.20 57 ILE A O 13
ATOM 13012 N N . ASP A 1 58 ? -9.659 -7.608 -1.259 1.00 0.16 58 ASP A N 13
ATOM 13013 C CA . ASP A 1 58 ? -10.375 -8.847 -1.668 1.00 0.19 58 ASP A CA 13
ATOM 13014 C C . ASP A 1 58 ? -11.194 -9.360 -0.485 1.00 0.19 58 ASP A C 13
ATOM 13015 O O . ASP A 1 58 ? -12.317 -9.799 -0.637 1.00 0.22 58 ASP A O 13
ATOM 13024 N N . GLU A 1 59 ? -10.648 -9.291 0.696 1.00 0.18 59 GLU A N 13
ATOM 13025 C CA . GLU A 1 59 ? -11.397 -9.753 1.892 1.00 0.21 59 GLU A CA 13
ATOM 13026 C C . GLU A 1 59 ? -12.539 -8.779 2.163 1.00 0.24 59 GLU A C 13
ATOM 13027 O O . GLU A 1 59 ? -13.634 -9.169 2.516 1.00 0.30 59 GLU A O 13
ATOM 13039 N N . ILE A 1 60 ? -12.285 -7.508 2.003 1.00 0.23 60 ILE A N 13
ATOM 13040 C CA . ILE A 1 60 ? -13.350 -6.503 2.256 1.00 0.27 60 ILE A CA 13
ATOM 13041 C C . ILE A 1 60 ? -14.429 -6.618 1.178 1.00 0.28 60 ILE A C 13
ATOM 13042 O O . ILE A 1 60 ? -15.609 -6.539 1.458 1.00 0.33 60 ILE A O 13
ATOM 13058 N N . LEU A 1 61 ? -14.039 -6.819 -0.052 1.00 0.25 61 LEU A N 13
ATOM 13059 C CA . LEU A 1 61 ? -15.052 -6.958 -1.135 1.00 0.30 61 LEU A CA 13
ATOM 13060 C C . LEU A 1 61 ? -15.809 -8.274 -0.946 1.00 0.33 61 LEU A C 13
ATOM 13061 O O . LEU A 1 61 ? -17.008 -8.344 -1.131 1.00 0.46 61 LEU A O 13
ATOM 13077 N N . ALA A 1 62 ? -15.120 -9.316 -0.572 1.00 0.28 62 ALA A N 13
ATOM 13078 C CA . ALA A 1 62 ? -15.799 -10.625 -0.364 1.00 0.32 62 ALA A CA 13
ATOM 13079 C C . ALA A 1 62 ? -16.790 -10.501 0.796 1.00 0.37 62 ALA A C 13
ATOM 13080 O O . ALA A 1 62 ? -17.695 -11.298 0.943 1.00 0.48 62 ALA A O 13
ATOM 13087 N N . ALA A 1 63 ? -16.622 -9.505 1.623 1.00 0.41 63 ALA A N 13
ATOM 13088 C CA . ALA A 1 63 ? -17.547 -9.323 2.777 1.00 0.50 63 ALA A CA 13
ATOM 13089 C C . ALA A 1 63 ? -18.977 -9.134 2.263 1.00 0.70 63 ALA A C 13
ATOM 13090 O O . ALA A 1 63 ? -19.921 -9.648 2.829 1.00 1.15 63 ALA A O 13
ATOM 13097 N N . LEU A 1 64 ? -19.145 -8.400 1.196 1.00 0.59 64 LEU A N 13
ATOM 13098 C CA . LEU A 1 64 ? -20.517 -8.182 0.655 1.00 0.85 64 LEU A CA 13
ATOM 13099 C C . LEU A 1 64 ? -21.076 -9.527 0.157 1.00 1.41 64 LEU A C 13
ATOM 13100 O O . LEU A 1 64 ? -20.324 -10.379 -0.275 1.00 1.62 64 LEU A O 13
ATOM 13116 N N . PRO A 1 65 ? -22.378 -9.737 0.206 1.00 1.85 65 PRO A N 13
ATOM 13117 C CA . PRO A 1 65 ? -22.961 -11.027 -0.268 1.00 2.43 65 PRO A CA 13
ATOM 13118 C C . PRO A 1 65 ? -22.627 -11.299 -1.742 1.00 2.62 65 PRO A C 13
ATOM 13119 O O . PRO A 1 65 ? -21.791 -10.592 -2.281 1.00 2.81 65 PRO A O 13
ATOM 13131 N N . MET A 1 1 ? 26.119 12.132 -22.098 1.00 21.30 1 MET A N 14
ATOM 13132 C CA . MET A 1 1 ? 25.455 12.882 -23.201 1.00 21.02 1 MET A CA 14
ATOM 13133 C C . MET A 1 1 ? 24.291 12.045 -23.746 1.00 20.37 1 MET A C 14
ATOM 13134 O O . MET A 1 1 ? 23.282 11.874 -23.091 1.00 20.39 1 MET A O 14
ATOM 13150 N N . LYS A 1 2 ? 24.417 11.518 -24.934 1.00 19.90 2 LYS A N 14
ATOM 13151 C CA . LYS A 1 2 ? 23.315 10.694 -25.505 1.00 19.38 2 LYS A CA 14
ATOM 13152 C C . LYS A 1 2 ? 23.192 9.388 -24.718 1.00 18.83 2 LYS A C 14
ATOM 13153 O O . LYS A 1 2 ? 22.108 8.897 -24.477 1.00 18.89 2 LYS A O 14
ATOM 13172 N N . ALA A 1 3 ? 24.299 8.815 -24.327 1.00 18.43 3 ALA A N 14
ATOM 13173 C CA . ALA A 1 3 ? 24.253 7.532 -23.566 1.00 18.03 3 ALA A CA 14
ATOM 13174 C C . ALA A 1 3 ? 23.185 7.606 -22.470 1.00 17.59 3 ALA A C 14
ATOM 13175 O O . ALA A 1 3 ? 22.160 6.959 -22.554 1.00 17.73 3 ALA A O 14
ATOM 13182 N N . ILE A 1 4 ? 23.418 8.386 -21.441 1.00 17.22 4 ILE A N 14
ATOM 13183 C CA . ILE A 1 4 ? 22.420 8.506 -20.325 1.00 16.95 4 ILE A CA 14
ATOM 13184 C C . ILE A 1 4 ? 21.964 9.963 -20.200 1.00 16.44 4 ILE A C 14
ATOM 13185 O O . ILE A 1 4 ? 22.767 10.863 -20.064 1.00 16.48 4 ILE A O 14
ATOM 13201 N N . PHE A 1 5 ? 20.671 10.194 -20.234 1.00 16.11 5 PHE A N 14
ATOM 13202 C CA . PHE A 1 5 ? 20.129 11.587 -20.109 1.00 15.78 5 PHE A CA 14
ATOM 13203 C C . PHE A 1 5 ? 19.304 11.681 -18.814 1.00 15.39 5 PHE A C 14
ATOM 13204 O O . PHE A 1 5 ? 19.044 12.757 -18.312 1.00 15.53 5 PHE A O 14
ATOM 13221 N N . VAL A 1 6 ? 18.891 10.556 -18.276 1.00 15.04 6 VAL A N 14
ATOM 13222 C CA . VAL A 1 6 ? 18.077 10.560 -17.015 1.00 14.79 6 VAL A CA 14
ATOM 13223 C C . VAL A 1 6 ? 18.694 9.578 -16.016 1.00 14.55 6 VAL A C 14
ATOM 13224 O O . VAL A 1 6 ? 19.444 8.695 -16.383 1.00 14.58 6 VAL A O 14
ATOM 13237 N N . LEU A 1 7 ? 18.389 9.726 -14.756 1.00 14.47 7 LEU A N 14
ATOM 13238 C CA . LEU A 1 7 ? 18.963 8.800 -13.739 1.00 14.40 7 LEU A CA 14
ATOM 13239 C C . LEU A 1 7 ? 18.516 7.369 -14.044 1.00 13.90 7 LEU A C 14
ATOM 13240 O O . LEU A 1 7 ? 17.385 7.125 -14.411 1.00 13.91 7 LEU A O 14
ATOM 13256 N N . ASN A 1 8 ? 19.398 6.420 -13.888 1.00 13.63 8 ASN A N 14
ATOM 13257 C CA . ASN A 1 8 ? 19.031 5.003 -14.163 1.00 13.29 8 ASN A CA 14
ATOM 13258 C C . ASN A 1 8 ? 20.022 4.079 -13.453 1.00 12.82 8 ASN A C 14
ATOM 13259 O O . ASN A 1 8 ? 21.130 4.467 -13.141 1.00 12.84 8 ASN A O 14
ATOM 13270 N N . ALA A 1 9 ? 19.637 2.860 -13.195 1.00 12.57 9 ALA A N 14
ATOM 13271 C CA . ALA A 1 9 ? 20.567 1.921 -12.506 1.00 12.28 9 ALA A CA 14
ATOM 13272 C C . ALA A 1 9 ? 20.097 0.479 -12.720 1.00 11.84 9 ALA A C 14
ATOM 13273 O O . ALA A 1 9 ? 19.825 0.060 -13.828 1.00 12.04 9 ALA A O 14
ATOM 13280 N N . GLN A 1 10 ? 20.002 -0.282 -11.664 1.00 11.42 10 GLN A N 14
ATOM 13281 C CA . GLN A 1 10 ? 19.555 -1.697 -11.795 1.00 11.16 10 GLN A CA 14
ATOM 13282 C C . GLN A 1 10 ? 18.029 -1.745 -11.912 1.00 10.55 10 GLN A C 14
ATOM 13283 O O . GLN A 1 10 ? 17.338 -0.814 -11.547 1.00 10.61 10 GLN A O 14
ATOM 13297 N N . HIS A 1 11 ? 17.500 -2.823 -12.424 1.00 10.17 11 HIS A N 14
ATOM 13298 C CA . HIS A 1 11 ? 16.021 -2.936 -12.573 1.00 9.77 11 HIS A CA 14
ATOM 13299 C C . HIS A 1 11 ? 15.359 -2.865 -11.197 1.00 9.16 11 HIS A C 14
ATOM 13300 O O . HIS A 1 11 ? 14.151 -2.831 -11.079 1.00 9.25 11 HIS A O 14
ATOM 13314 N N . ASP A 1 12 ? 16.141 -2.847 -10.153 1.00 8.78 12 ASP A N 14
ATOM 13315 C CA . ASP A 1 12 ? 15.554 -2.784 -8.787 1.00 8.41 12 ASP A CA 14
ATOM 13316 C C . ASP A 1 12 ? 14.721 -1.507 -8.652 1.00 7.70 12 ASP A C 14
ATOM 13317 O O . ASP A 1 12 ? 15.013 -0.496 -9.260 1.00 7.84 12 ASP A O 14
ATOM 13326 N N . GLU A 1 13 ? 13.681 -1.547 -7.865 1.00 7.20 13 GLU A N 14
ATOM 13327 C CA . GLU A 1 13 ? 12.823 -0.340 -7.699 1.00 6.75 13 GLU A CA 14
ATOM 13328 C C . GLU A 1 13 ? 13.668 0.813 -7.156 1.00 5.96 13 GLU A C 14
ATOM 13329 O O . GLU A 1 13 ? 14.427 0.655 -6.221 1.00 6.13 13 GLU A O 14
ATOM 13341 N N . ALA A 1 14 ? 13.539 1.974 -7.738 1.00 5.44 14 ALA A N 14
ATOM 13342 C CA . ALA A 1 14 ? 14.330 3.143 -7.263 1.00 4.96 14 ALA A CA 14
ATOM 13343 C C . ALA A 1 14 ? 13.786 4.418 -7.914 1.00 4.30 14 ALA A C 14
ATOM 13344 O O . ALA A 1 14 ? 14.209 5.513 -7.603 1.00 4.43 14 ALA A O 14
ATOM 13351 N N . VAL A 1 15 ? 12.852 4.282 -8.816 1.00 4.01 15 VAL A N 14
ATOM 13352 C CA . VAL A 1 15 ? 12.283 5.486 -9.488 1.00 3.71 15 VAL A CA 14
ATOM 13353 C C . VAL A 1 15 ? 11.576 6.366 -8.457 1.00 3.13 15 VAL A C 14
ATOM 13354 O O . VAL A 1 15 ? 11.688 7.576 -8.479 1.00 3.40 15 VAL A O 14
ATOM 13367 N N . ASP A 1 16 ? 10.848 5.771 -7.554 1.00 2.67 16 ASP A N 14
ATOM 13368 C CA . ASP A 1 16 ? 10.134 6.574 -6.526 1.00 2.25 16 ASP A CA 14
ATOM 13369 C C . ASP A 1 16 ? 9.800 5.685 -5.330 1.00 2.00 16 ASP A C 14
ATOM 13370 O O . ASP A 1 16 ? 9.444 4.532 -5.477 1.00 2.47 16 ASP A O 14
ATOM 13379 N N . ALA A 1 17 ? 9.912 6.215 -4.145 1.00 1.74 17 ALA A N 14
ATOM 13380 C CA . ALA A 1 17 ? 9.601 5.418 -2.924 1.00 1.64 17 ALA A CA 14
ATOM 13381 C C . ALA A 1 17 ? 8.132 5.627 -2.556 1.00 1.34 17 ALA A C 14
ATOM 13382 O O . ALA A 1 17 ? 7.643 5.103 -1.575 1.00 1.86 17 ALA A O 14
ATOM 13389 N N . ASN A 1 18 ? 7.427 6.400 -3.339 1.00 0.95 18 ASN A N 14
ATOM 13390 C CA . ASN A 1 18 ? 5.989 6.662 -3.045 1.00 0.77 18 ASN A CA 14
ATOM 13391 C C . ASN A 1 18 ? 5.125 5.530 -3.608 1.00 0.65 18 ASN A C 14
ATOM 13392 O O . ASN A 1 18 ? 3.916 5.545 -3.489 1.00 1.18 18 ASN A O 14
ATOM 13403 N N . SER A 1 19 ? 5.727 4.547 -4.221 1.00 0.49 19 SER A N 14
ATOM 13404 C CA . SER A 1 19 ? 4.917 3.428 -4.783 1.00 0.33 19 SER A CA 14
ATOM 13405 C C . SER A 1 19 ? 4.139 2.753 -3.650 1.00 0.29 19 SER A C 14
ATOM 13406 O O . SER A 1 19 ? 2.965 2.470 -3.778 1.00 0.28 19 SER A O 14
ATOM 13414 N N . LEU A 1 20 ? 4.780 2.499 -2.542 1.00 0.31 20 LEU A N 14
ATOM 13415 C CA . LEU A 1 20 ? 4.069 1.852 -1.403 1.00 0.32 20 LEU A CA 14
ATOM 13416 C C . LEU A 1 20 ? 2.907 2.756 -0.970 1.00 0.25 20 LEU A C 14
ATOM 13417 O O . LEU A 1 20 ? 1.780 2.323 -0.838 1.00 0.23 20 LEU A O 14
ATOM 13433 N N . ALA A 1 21 ? 3.181 4.016 -0.761 1.00 0.24 21 ALA A N 14
ATOM 13434 C CA . ALA A 1 21 ? 2.112 4.965 -0.344 1.00 0.22 21 ALA A CA 14
ATOM 13435 C C . ALA A 1 21 ? 1.049 5.062 -1.441 1.00 0.18 21 ALA A C 14
ATOM 13436 O O . ALA A 1 21 ? -0.132 5.147 -1.171 1.00 0.19 21 ALA A O 14
ATOM 13443 N N . GLU A 1 22 ? 1.464 5.061 -2.675 1.00 0.18 22 GLU A N 14
ATOM 13444 C CA . GLU A 1 22 ? 0.486 5.162 -3.796 1.00 0.19 22 GLU A CA 14
ATOM 13445 C C . GLU A 1 22 ? -0.484 3.985 -3.736 1.00 0.18 22 GLU A C 14
ATOM 13446 O O . GLU A 1 22 ? -1.667 4.135 -3.967 1.00 0.21 22 GLU A O 14
ATOM 13458 N N . ALA A 1 23 ? -0.002 2.812 -3.427 1.00 0.18 23 ALA A N 14
ATOM 13459 C CA . ALA A 1 23 ? -0.920 1.644 -3.357 1.00 0.19 23 ALA A CA 14
ATOM 13460 C C . ALA A 1 23 ? -2.000 1.941 -2.320 1.00 0.15 23 ALA A C 14
ATOM 13461 O O . ALA A 1 23 ? -3.166 1.668 -2.525 1.00 0.16 23 ALA A O 14
ATOM 13468 N N . LYS A 1 24 ? -1.622 2.520 -1.213 1.00 0.15 24 LYS A N 14
ATOM 13469 C CA . LYS A 1 24 ? -2.628 2.858 -0.172 1.00 0.18 24 LYS A CA 14
ATOM 13470 C C . LYS A 1 24 ? -3.615 3.868 -0.758 1.00 0.19 24 LYS A C 14
ATOM 13471 O O . LYS A 1 24 ? -4.805 3.802 -0.524 1.00 0.26 24 LYS A O 14
ATOM 13490 N N . VAL A 1 25 ? -3.120 4.806 -1.523 1.00 0.19 25 VAL A N 14
ATOM 13491 C CA . VAL A 1 25 ? -4.016 5.827 -2.131 1.00 0.23 25 VAL A CA 14
ATOM 13492 C C . VAL A 1 25 ? -4.901 5.162 -3.188 1.00 0.24 25 VAL A C 14
ATOM 13493 O O . VAL A 1 25 ? -6.100 5.351 -3.216 1.00 0.27 25 VAL A O 14
ATOM 13506 N N . LEU A 1 26 ? -4.317 4.387 -4.060 1.00 0.22 26 LEU A N 14
ATOM 13507 C CA . LEU A 1 26 ? -5.120 3.714 -5.120 1.00 0.25 26 LEU A CA 14
ATOM 13508 C C . LEU A 1 26 ? -6.171 2.808 -4.476 1.00 0.23 26 LEU A C 14
ATOM 13509 O O . LEU A 1 26 ? -7.300 2.741 -4.921 1.00 0.28 26 LEU A O 14
ATOM 13525 N N . ALA A 1 27 ? -5.816 2.116 -3.430 1.00 0.18 27 ALA A N 14
ATOM 13526 C CA . ALA A 1 27 ? -6.804 1.227 -2.761 1.00 0.18 27 ALA A CA 14
ATOM 13527 C C . ALA A 1 27 ? -7.882 2.092 -2.110 1.00 0.16 27 ALA A C 14
ATOM 13528 O O . ALA A 1 27 ? -9.054 1.777 -2.142 1.00 0.19 27 ALA A O 14
ATOM 13535 N N . ASN A 1 28 ? -7.485 3.187 -1.520 1.00 0.15 28 ASN A N 14
ATOM 13536 C CA . ASN A 1 28 ? -8.472 4.089 -0.866 1.00 0.14 28 ASN A CA 14
ATOM 13537 C C . ASN A 1 28 ? -9.454 4.612 -1.918 1.00 0.15 28 ASN A C 14
ATOM 13538 O O . ASN A 1 28 ? -10.640 4.718 -1.678 1.00 0.18 28 ASN A O 14
ATOM 13549 N N . ARG A 1 29 ? -8.967 4.934 -3.088 1.00 0.18 29 ARG A N 14
ATOM 13550 C CA . ARG A 1 29 ? -9.867 5.447 -4.160 1.00 0.22 29 ARG A CA 14
ATOM 13551 C C . ARG A 1 29 ? -10.930 4.395 -4.488 1.00 0.19 29 ARG A C 14
ATOM 13552 O O . ARG A 1 29 ? -12.079 4.713 -4.722 1.00 0.21 29 ARG A O 14
ATOM 13573 N N . GLU A 1 30 ? -10.553 3.146 -4.524 1.00 0.21 30 GLU A N 14
ATOM 13574 C CA . GLU A 1 30 ? -11.542 2.081 -4.859 1.00 0.28 30 GLU A CA 14
ATOM 13575 C C . GLU A 1 30 ? -12.678 2.094 -3.832 1.00 0.27 30 GLU A C 14
ATOM 13576 O O . GLU A 1 30 ? -13.838 2.087 -4.184 1.00 0.33 30 GLU A O 14
ATOM 13588 N N . LEU A 1 31 ? -12.357 2.121 -2.571 1.00 0.23 31 LEU A N 14
ATOM 13589 C CA . LEU A 1 31 ? -13.428 2.142 -1.532 1.00 0.28 31 LEU A CA 14
ATOM 13590 C C . LEU A 1 31 ? -14.193 3.452 -1.650 1.00 0.32 31 LEU A C 14
ATOM 13591 O O . LEU A 1 31 ? -15.394 3.513 -1.475 1.00 0.43 31 LEU A O 14
ATOM 13607 N N . ASP A 1 32 ? -13.489 4.502 -1.939 1.00 0.28 32 ASP A N 14
ATOM 13608 C CA . ASP A 1 32 ? -14.128 5.832 -2.069 1.00 0.35 32 ASP A CA 14
ATOM 13609 C C . ASP A 1 32 ? -15.174 5.780 -3.181 1.00 0.42 32 ASP A C 14
ATOM 13610 O O . ASP A 1 32 ? -16.236 6.360 -3.075 1.00 0.54 32 ASP A O 14
ATOM 13619 N N . LYS A 1 33 ? -14.885 5.089 -4.249 1.00 0.38 33 LYS A N 14
ATOM 13620 C CA . LYS A 1 33 ? -15.866 5.005 -5.365 1.00 0.46 33 LYS A CA 14
ATOM 13621 C C . LYS A 1 33 ? -17.162 4.375 -4.846 1.00 0.42 33 LYS A C 14
ATOM 13622 O O . LYS A 1 33 ? -18.241 4.897 -5.051 1.00 0.46 33 LYS A O 14
ATOM 13641 N N . TYR A 1 34 ? -17.070 3.265 -4.162 1.00 0.36 34 TYR A N 14
ATOM 13642 C CA . TYR A 1 34 ? -18.303 2.623 -3.621 1.00 0.37 34 TYR A CA 14
ATOM 13643 C C . TYR A 1 34 ? -18.865 3.484 -2.487 1.00 0.33 34 TYR A C 14
ATOM 13644 O O . TYR A 1 34 ? -20.060 3.536 -2.268 1.00 0.55 34 TYR A O 14
ATOM 13662 N N . GLY A 1 35 ? -18.010 4.163 -1.764 1.00 0.24 35 GLY A N 14
ATOM 13663 C CA . GLY A 1 35 ? -18.480 5.030 -0.636 1.00 0.31 35 GLY A CA 14
ATOM 13664 C C . GLY A 1 35 ? -18.259 4.310 0.696 1.00 0.31 35 GLY A C 14
ATOM 13665 O O . GLY A 1 35 ? -18.406 4.888 1.755 1.00 0.36 35 GLY A O 14
ATOM 13669 N N . VAL A 1 36 ? -17.904 3.056 0.656 1.00 0.33 36 VAL A N 14
ATOM 13670 C CA . VAL A 1 36 ? -17.670 2.306 1.919 1.00 0.38 36 VAL A CA 14
ATOM 13671 C C . VAL A 1 36 ? -16.306 2.689 2.490 1.00 0.42 36 VAL A C 14
ATOM 13672 O O . VAL A 1 36 ? -15.756 2.006 3.322 1.00 0.45 36 VAL A O 14
ATOM 13685 N N . SER A 1 37 ? -15.760 3.776 2.037 1.00 0.55 37 SER A N 14
ATOM 13686 C CA . SER A 1 37 ? -14.425 4.216 2.537 1.00 0.64 37 SER A CA 14
ATOM 13687 C C . SER A 1 37 ? -14.578 4.921 3.882 1.00 0.50 37 SER A C 14
ATOM 13688 O O . SER A 1 37 ? -15.083 6.021 3.961 1.00 0.93 37 SER A O 14
ATOM 13696 N N . ASP A 1 38 ? -14.124 4.300 4.936 1.00 0.43 38 ASP A N 14
ATOM 13697 C CA . ASP A 1 38 ? -14.218 4.928 6.285 1.00 0.37 38 ASP A CA 14
ATOM 13698 C C . ASP A 1 38 ? -13.301 4.165 7.242 1.00 0.54 38 ASP A C 14
ATOM 13699 O O . ASP A 1 38 ? -12.106 4.355 7.251 1.00 1.41 38 ASP A O 14
ATOM 13708 N N . TYR A 1 39 ? -13.845 3.291 8.036 1.00 0.42 39 TYR A N 14
ATOM 13709 C CA . TYR A 1 39 ? -12.985 2.513 8.967 1.00 0.33 39 TYR A CA 14
ATOM 13710 C C . TYR A 1 39 ? -11.972 1.718 8.141 1.00 0.25 39 TYR A C 14
ATOM 13711 O O . TYR A 1 39 ? -10.805 1.637 8.470 1.00 0.26 39 TYR A O 14
ATOM 13729 N N . TYR A 1 40 ? -12.421 1.129 7.073 1.00 0.25 40 TYR A N 14
ATOM 13730 C CA . TYR A 1 40 ? -11.515 0.328 6.206 1.00 0.23 40 TYR A CA 14
ATOM 13731 C C . TYR A 1 40 ? -10.382 1.212 5.666 1.00 0.19 40 TYR A C 14
ATOM 13732 O O . TYR A 1 40 ? -9.279 0.752 5.455 1.00 0.19 40 TYR A O 14
ATOM 13750 N N . LYS A 1 41 ? -10.644 2.472 5.424 1.00 0.18 41 LYS A N 14
ATOM 13751 C CA . LYS A 1 41 ? -9.581 3.358 4.880 1.00 0.17 41 LYS A CA 14
ATOM 13752 C C . LYS A 1 41 ? -8.492 3.533 5.940 1.00 0.16 41 LYS A C 14
ATOM 13753 O O . LYS A 1 41 ? -7.314 3.552 5.641 1.00 0.17 41 LYS A O 14
ATOM 13772 N N . ASN A 1 42 ? -8.880 3.659 7.176 1.00 0.19 42 ASN A N 14
ATOM 13773 C CA . ASN A 1 42 ? -7.872 3.832 8.250 1.00 0.21 42 ASN A CA 14
ATOM 13774 C C . ASN A 1 42 ? -7.081 2.534 8.422 1.00 0.18 42 ASN A C 14
ATOM 13775 O O . ASN A 1 42 ? -5.884 2.547 8.625 1.00 0.19 42 ASN A O 14
ATOM 13786 N N . LEU A 1 43 ? -7.744 1.414 8.346 1.00 0.16 43 LEU A N 14
ATOM 13787 C CA . LEU A 1 43 ? -7.036 0.114 8.507 1.00 0.16 43 LEU A CA 14
ATOM 13788 C C . LEU A 1 43 ? -5.976 -0.026 7.409 1.00 0.14 43 LEU A C 14
ATOM 13789 O O . LEU A 1 43 ? -4.876 -0.482 7.653 1.00 0.17 43 LEU A O 14
ATOM 13805 N N . ILE A 1 44 ? -6.291 0.375 6.205 1.00 0.13 44 ILE A N 14
ATOM 13806 C CA . ILE A 1 44 ? -5.291 0.275 5.102 1.00 0.13 44 ILE A CA 14
ATOM 13807 C C . ILE A 1 44 ? -4.089 1.162 5.433 1.00 0.14 44 ILE A C 14
ATOM 13808 O O . ILE A 1 44 ? -2.951 0.782 5.240 1.00 0.15 44 ILE A O 14
ATOM 13824 N N . ASN A 1 45 ? -4.333 2.340 5.942 1.00 0.15 45 ASN A N 14
ATOM 13825 C CA . ASN A 1 45 ? -3.206 3.245 6.301 1.00 0.19 45 ASN A CA 14
ATOM 13826 C C . ASN A 1 45 ? -2.297 2.525 7.299 1.00 0.20 45 ASN A C 14
ATOM 13827 O O . ASN A 1 45 ? -1.117 2.799 7.392 1.00 0.28 45 ASN A O 14
ATOM 13838 N N . ASN A 1 46 ? -2.845 1.604 8.052 1.00 0.17 46 ASN A N 14
ATOM 13839 C CA . ASN A 1 46 ? -2.026 0.862 9.057 1.00 0.22 46 ASN A CA 14
ATOM 13840 C C . ASN A 1 46 ? -1.408 -0.386 8.418 1.00 0.24 46 ASN A C 14
ATOM 13841 O O . ASN A 1 46 ? -0.678 -1.120 9.055 1.00 0.27 46 ASN A O 14
ATOM 13852 N N . ALA A 1 47 ? -1.688 -0.639 7.167 1.00 0.24 47 ALA A N 14
ATOM 13853 C CA . ALA A 1 47 ? -1.104 -1.846 6.511 1.00 0.30 47 ALA A CA 14
ATOM 13854 C C . ALA A 1 47 ? 0.423 -1.743 6.536 1.00 0.51 47 ALA A C 14
ATOM 13855 O O . ALA A 1 47 ? 0.988 -0.702 6.264 1.00 1.49 47 ALA A O 14
ATOM 13862 N N . LYS A 1 48 ? 1.099 -2.814 6.872 1.00 0.60 48 LYS A N 14
ATOM 13863 C CA . LYS A 1 48 ? 2.594 -2.778 6.929 1.00 0.53 48 LYS A CA 14
ATOM 13864 C C . LYS A 1 48 ? 3.190 -3.345 5.640 1.00 0.42 48 LYS A C 14
ATOM 13865 O O . LYS A 1 48 ? 4.392 -3.388 5.474 1.00 0.51 48 LYS A O 14
ATOM 13884 N N . THR A 1 49 ? 2.371 -3.786 4.722 1.00 0.35 49 THR A N 14
ATOM 13885 C CA . THR A 1 49 ? 2.924 -4.350 3.455 1.00 0.42 49 THR A CA 14
ATOM 13886 C C . THR A 1 49 ? 1.929 -4.139 2.310 1.00 0.62 49 THR A C 14
ATOM 13887 O O . THR A 1 49 ? 0.732 -4.082 2.512 1.00 1.59 49 THR A O 14
ATOM 13898 N N . VAL A 1 50 ? 2.423 -4.021 1.106 1.00 0.44 50 VAL A N 14
ATOM 13899 C CA . VAL A 1 50 ? 1.522 -3.814 -0.062 1.00 0.33 50 VAL A CA 14
ATOM 13900 C C . VAL A 1 50 ? 0.619 -5.035 -0.241 1.00 0.37 50 VAL A C 14
ATOM 13901 O O . VAL A 1 50 ? -0.549 -4.914 -0.550 1.00 0.40 50 VAL A O 14
ATOM 13914 N N . GLU A 1 51 ? 1.149 -6.215 -0.057 1.00 0.43 51 GLU A N 14
ATOM 13915 C CA . GLU A 1 51 ? 0.310 -7.432 -0.228 1.00 0.53 51 GLU A CA 14
ATOM 13916 C C . GLU A 1 51 ? -0.852 -7.362 0.756 1.00 0.49 51 GLU A C 14
ATOM 13917 O O . GLU A 1 51 ? -1.959 -7.770 0.462 1.00 0.62 51 GLU A O 14
ATOM 13929 N N . GLY A 1 52 ? -0.614 -6.827 1.918 1.00 0.40 52 GLY A N 14
ATOM 13930 C CA . GLY A 1 52 ? -1.707 -6.706 2.914 1.00 0.41 52 GLY A CA 14
ATOM 13931 C C . GLY A 1 52 ? -2.710 -5.661 2.426 1.00 0.31 52 GLY A C 14
ATOM 13932 O O . GLY A 1 52 ? -3.891 -5.747 2.699 1.00 0.35 52 GLY A O 14
ATOM 13936 N N . VAL A 1 53 ? -2.251 -4.664 1.710 1.00 0.22 53 VAL A N 14
ATOM 13937 C CA . VAL A 1 53 ? -3.191 -3.615 1.221 1.00 0.15 53 VAL A CA 14
ATOM 13938 C C . VAL A 1 53 ? -4.169 -4.220 0.205 1.00 0.14 53 VAL A C 14
ATOM 13939 O O . VAL A 1 53 ? -5.364 -4.045 0.306 1.00 0.17 53 VAL A O 14
ATOM 13952 N N . LYS A 1 54 ? -3.668 -4.921 -0.778 1.00 0.18 54 LYS A N 14
ATOM 13953 C CA . LYS A 1 54 ? -4.566 -5.527 -1.808 1.00 0.21 54 LYS A CA 14
ATOM 13954 C C . LYS A 1 54 ? -5.381 -6.674 -1.203 1.00 0.20 54 LYS A C 14
ATOM 13955 O O . LYS A 1 54 ? -6.543 -6.852 -1.511 1.00 0.21 54 LYS A O 14
ATOM 13974 N N . ALA A 1 55 ? -4.775 -7.469 -0.370 1.00 0.22 55 ALA A N 14
ATOM 13975 C CA . ALA A 1 55 ? -5.503 -8.625 0.230 1.00 0.23 55 ALA A CA 14
ATOM 13976 C C . ALA A 1 55 ? -6.718 -8.142 1.031 1.00 0.20 55 ALA A C 14
ATOM 13977 O O . ALA A 1 55 ? -7.740 -8.797 1.074 1.00 0.19 55 ALA A O 14
ATOM 13984 N N . LEU A 1 56 ? -6.619 -7.010 1.669 1.00 0.20 56 LEU A N 14
ATOM 13985 C CA . LEU A 1 56 ? -7.771 -6.505 2.468 1.00 0.21 56 LEU A CA 14
ATOM 13986 C C . LEU A 1 56 ? -8.941 -6.237 1.522 1.00 0.18 56 LEU A C 14
ATOM 13987 O O . LEU A 1 56 ? -10.071 -6.589 1.797 1.00 0.19 56 LEU A O 14
ATOM 14003 N N . ILE A 1 57 ? -8.675 -5.621 0.405 1.00 0.16 57 ILE A N 14
ATOM 14004 C CA . ILE A 1 57 ? -9.765 -5.335 -0.564 1.00 0.17 57 ILE A CA 14
ATOM 14005 C C . ILE A 1 57 ? -10.385 -6.662 -0.991 1.00 0.17 57 ILE A C 14
ATOM 14006 O O . ILE A 1 57 ? -11.584 -6.783 -1.145 1.00 0.20 57 ILE A O 14
ATOM 14022 N N . ASP A 1 58 ? -9.567 -7.661 -1.191 1.00 0.16 58 ASP A N 14
ATOM 14023 C CA . ASP A 1 58 ? -10.104 -8.985 -1.617 1.00 0.19 58 ASP A CA 14
ATOM 14024 C C . ASP A 1 58 ? -11.076 -9.507 -0.556 1.00 0.19 58 ASP A C 14
ATOM 14025 O O . ASP A 1 58 ? -12.111 -10.062 -0.866 1.00 0.22 58 ASP A O 14
ATOM 14034 N N . GLU A 1 59 ? -10.754 -9.327 0.696 1.00 0.18 59 GLU A N 14
ATOM 14035 C CA . GLU A 1 59 ? -11.659 -9.804 1.775 1.00 0.21 59 GLU A CA 14
ATOM 14036 C C . GLU A 1 59 ? -12.910 -8.934 1.781 1.00 0.24 59 GLU A C 14
ATOM 14037 O O . GLU A 1 59 ? -14.012 -9.409 1.972 1.00 0.30 59 GLU A O 14
ATOM 14049 N N . ILE A 1 60 ? -12.743 -7.658 1.581 1.00 0.23 60 ILE A N 14
ATOM 14050 C CA . ILE A 1 60 ? -13.913 -6.746 1.582 1.00 0.27 60 ILE A CA 14
ATOM 14051 C C . ILE A 1 60 ? -14.781 -7.005 0.347 1.00 0.28 60 ILE A C 14
ATOM 14052 O O . ILE A 1 60 ? -15.993 -6.990 0.416 1.00 0.33 60 ILE A O 14
ATOM 14068 N N . LEU A 1 61 ? -14.172 -7.237 -0.784 1.00 0.25 61 LEU A N 14
ATOM 14069 C CA . LEU A 1 61 ? -14.965 -7.488 -2.023 1.00 0.30 61 LEU A CA 14
ATOM 14070 C C . LEU A 1 61 ? -15.675 -8.843 -1.923 1.00 0.33 61 LEU A C 14
ATOM 14071 O O . LEU A 1 61 ? -16.805 -8.993 -2.341 1.00 0.46 61 LEU A O 14
ATOM 14087 N N . ALA A 1 62 ? -15.014 -9.831 -1.386 1.00 0.28 62 ALA A N 14
ATOM 14088 C CA . ALA A 1 62 ? -15.641 -11.179 -1.272 1.00 0.32 62 ALA A CA 14
ATOM 14089 C C . ALA A 1 62 ? -16.767 -11.156 -0.237 1.00 0.37 62 ALA A C 14
ATOM 14090 O O . ALA A 1 62 ? -17.700 -11.932 -0.312 1.00 0.48 62 ALA A O 14
ATOM 14097 N N . ALA A 1 63 ? -16.684 -10.282 0.735 1.00 0.41 63 ALA A N 14
ATOM 14098 C CA . ALA A 1 63 ? -17.745 -10.210 1.792 1.00 0.50 63 ALA A CA 14
ATOM 14099 C C . ALA A 1 63 ? -18.197 -8.761 1.962 1.00 0.70 63 ALA A C 14
ATOM 14100 O O . ALA A 1 63 ? -18.024 -8.166 3.006 1.00 1.15 63 ALA A O 14
ATOM 14107 N N . LEU A 1 64 ? -18.781 -8.189 0.947 1.00 0.59 64 LEU A N 14
ATOM 14108 C CA . LEU A 1 64 ? -19.246 -6.780 1.061 1.00 0.85 64 LEU A CA 14
ATOM 14109 C C . LEU A 1 64 ? -20.452 -6.737 2.024 1.00 1.41 64 LEU A C 14
ATOM 14110 O O . LEU A 1 64 ? -21.316 -7.587 1.946 1.00 1.62 64 LEU A O 14
ATOM 14126 N N . PRO A 1 65 ? -20.538 -5.772 2.925 1.00 1.85 65 PRO A N 14
ATOM 14127 C CA . PRO A 1 65 ? -21.701 -5.718 3.856 1.00 2.43 65 PRO A CA 14
ATOM 14128 C C . PRO A 1 65 ? -23.039 -5.883 3.120 1.00 2.62 65 PRO A C 14
ATOM 14129 O O . PRO A 1 65 ? -23.386 -4.997 2.357 1.00 2.81 65 PRO A O 14
ATOM 14141 N N . MET A 1 1 ? 12.233 24.647 -14.925 1.00 21.30 1 MET A N 15
ATOM 14142 C CA . MET A 1 1 ? 13.435 25.510 -15.111 1.00 21.02 1 MET A CA 15
ATOM 14143 C C . MET A 1 1 ? 14.455 24.776 -15.984 1.00 20.37 1 MET A C 15
ATOM 14144 O O . MET A 1 1 ? 14.446 23.565 -16.084 1.00 20.39 1 MET A O 15
ATOM 14160 N N . LYS A 1 2 ? 15.336 25.500 -16.616 1.00 19.90 2 LYS A N 15
ATOM 14161 C CA . LYS A 1 2 ? 16.360 24.852 -17.481 1.00 19.38 2 LYS A CA 15
ATOM 14162 C C . LYS A 1 2 ? 17.209 23.895 -16.638 1.00 18.83 2 LYS A C 15
ATOM 14163 O O . LYS A 1 2 ? 17.606 22.843 -17.096 1.00 18.89 2 LYS A O 15
ATOM 14182 N N . ALA A 1 3 ? 17.497 24.263 -15.415 1.00 18.43 3 ALA A N 15
ATOM 14183 C CA . ALA A 1 3 ? 18.328 23.390 -14.526 1.00 18.03 3 ALA A CA 15
ATOM 14184 C C . ALA A 1 3 ? 17.946 21.915 -14.710 1.00 17.59 3 ALA A C 15
ATOM 14185 O O . ALA A 1 3 ? 16.881 21.592 -15.198 1.00 17.73 3 ALA A O 15
ATOM 14192 N N . ILE A 1 4 ? 18.820 21.023 -14.328 1.00 17.22 4 ILE A N 15
ATOM 14193 C CA . ILE A 1 4 ? 18.536 19.567 -14.480 1.00 16.95 4 ILE A CA 15
ATOM 14194 C C . ILE A 1 4 ? 17.685 19.072 -13.309 1.00 16.44 4 ILE A C 15
ATOM 14195 O O . ILE A 1 4 ? 17.866 19.483 -12.179 1.00 16.48 4 ILE A O 15
ATOM 14211 N N . PHE A 1 5 ? 16.761 18.188 -13.569 1.00 16.11 5 PHE A N 15
ATOM 14212 C CA . PHE A 1 5 ? 15.905 17.662 -12.470 1.00 15.78 5 PHE A CA 15
ATOM 14213 C C . PHE A 1 5 ? 16.793 16.983 -11.425 1.00 15.39 5 PHE A C 15
ATOM 14214 O O . PHE A 1 5 ? 17.777 16.348 -11.750 1.00 15.53 5 PHE A O 15
ATOM 14231 N N . VAL A 1 6 ? 16.461 17.123 -10.172 1.00 15.04 6 VAL A N 15
ATOM 14232 C CA . VAL A 1 6 ? 17.293 16.502 -9.102 1.00 14.79 6 VAL A CA 15
ATOM 14233 C C . VAL A 1 6 ? 17.191 14.967 -9.194 1.00 14.55 6 VAL A C 15
ATOM 14234 O O . VAL A 1 6 ? 17.060 14.415 -10.268 1.00 14.58 6 VAL A O 15
ATOM 14247 N N . LEU A 1 7 ? 17.262 14.273 -8.089 1.00 14.47 7 LEU A N 15
ATOM 14248 C CA . LEU A 1 7 ? 17.181 12.782 -8.129 1.00 14.40 7 LEU A CA 15
ATOM 14249 C C . LEU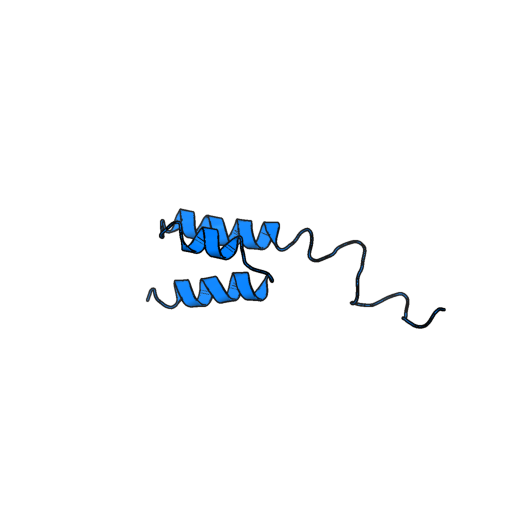 A 1 7 ? 15.838 12.374 -8.753 1.00 13.90 7 LEU A C 15
ATOM 14250 O O . LEU A 1 7 ? 14.806 12.932 -8.436 1.00 13.91 7 LEU A O 15
ATOM 14266 N N . ASN A 1 8 ? 15.848 11.408 -9.642 1.00 13.63 8 ASN A N 15
ATOM 14267 C CA . ASN A 1 8 ? 14.580 10.953 -10.302 1.00 13.29 8 ASN A CA 15
ATOM 14268 C C . ASN A 1 8 ? 14.447 9.433 -10.169 1.00 12.82 8 ASN A C 15
ATOM 14269 O O . ASN A 1 8 ? 15.424 8.723 -10.021 1.00 12.84 8 ASN A O 15
ATOM 14280 N N . ALA A 1 9 ? 13.242 8.928 -10.224 1.00 12.57 9 ALA A N 15
ATOM 14281 C CA . ALA A 1 9 ? 13.033 7.455 -10.107 1.00 12.28 9 ALA A CA 15
ATOM 14282 C C . ALA A 1 9 ? 13.135 6.817 -11.494 1.00 11.84 9 ALA A C 15
ATOM 14283 O O . ALA A 1 9 ? 12.753 5.681 -11.698 1.00 12.04 9 ALA A O 15
ATOM 14290 N N . GLN A 1 10 ? 13.644 7.542 -12.453 1.00 11.42 10 GLN A N 15
ATOM 14291 C CA . GLN A 1 10 ? 13.768 6.985 -13.829 1.00 11.16 10 GLN A CA 15
ATOM 14292 C C . GLN A 1 10 ? 14.657 5.740 -13.800 1.00 10.55 10 GLN A C 15
ATOM 14293 O O . GLN A 1 10 ? 14.398 4.765 -14.475 1.00 10.61 10 GLN A O 15
ATOM 14307 N N . HIS A 1 11 ? 15.712 5.770 -13.032 1.00 10.17 11 HIS A N 15
ATOM 14308 C CA . HIS A 1 11 ? 16.623 4.593 -12.974 1.00 9.77 11 HIS A CA 15
ATOM 14309 C C . HIS A 1 11 ? 15.811 3.315 -12.744 1.00 9.16 11 HIS A C 15
ATOM 14310 O O . HIS A 1 11 ? 15.729 2.463 -13.605 1.00 9.25 11 HIS A O 15
ATOM 14324 N N . ASP A 1 12 ? 15.210 3.174 -11.594 1.00 8.78 12 ASP A N 15
ATOM 14325 C CA . ASP A 1 12 ? 14.406 1.947 -11.315 1.00 8.41 12 ASP A CA 15
ATOM 14326 C C . ASP A 1 12 ? 13.425 2.218 -10.173 1.00 7.70 12 ASP A C 15
ATOM 14327 O O . ASP A 1 12 ? 13.442 3.268 -9.561 1.00 7.84 12 ASP A O 15
ATOM 14336 N N . GLU A 1 13 ? 12.574 1.273 -9.878 1.00 7.20 13 GLU A N 15
ATOM 14337 C CA . GLU A 1 13 ? 11.593 1.463 -8.771 1.00 6.75 13 GLU A CA 15
ATOM 14338 C C . GLU A 1 13 ? 12.269 1.116 -7.444 1.00 5.96 13 GLU A C 15
ATOM 14339 O O . GLU A 1 13 ? 11.632 0.697 -6.499 1.00 6.13 13 GLU A O 15
ATOM 14351 N N . ALA A 1 14 ? 13.561 1.280 -7.374 1.00 5.44 14 ALA A N 15
ATOM 14352 C CA . ALA A 1 14 ? 14.294 0.952 -6.120 1.00 4.96 14 ALA A CA 15
ATOM 14353 C C . ALA A 1 14 ? 13.606 1.617 -4.927 1.00 4.30 14 ALA A C 15
ATOM 14354 O O . ALA A 1 14 ? 13.836 1.257 -3.789 1.00 4.43 14 ALA A O 15
ATOM 14361 N N . VAL A 1 15 ? 12.764 2.581 -5.173 1.00 4.01 15 VAL A N 15
ATOM 14362 C CA . VAL A 1 15 ? 12.061 3.267 -4.046 1.00 3.71 15 VAL A CA 15
ATOM 14363 C C . VAL A 1 15 ? 10.746 2.537 -3.753 1.00 3.13 15 VAL A C 15
ATOM 14364 O O . VAL A 1 15 ? 9.794 2.631 -4.500 1.00 3.40 15 VAL A O 15
ATOM 14377 N N . ASP A 1 16 ? 10.690 1.810 -2.668 1.00 2.67 16 ASP A N 15
ATOM 14378 C CA . ASP A 1 16 ? 9.439 1.069 -2.323 1.00 2.25 16 ASP A CA 15
ATOM 14379 C C . ASP A 1 16 ? 8.465 2.001 -1.593 1.00 2.00 16 ASP A C 15
ATOM 14380 O O . ASP A 1 16 ? 7.269 1.788 -1.594 1.00 2.47 16 ASP A O 15
ATOM 14389 N N . ALA A 1 17 ? 8.969 3.027 -0.958 1.00 1.74 17 ALA A N 15
ATOM 14390 C CA . ALA A 1 17 ? 8.071 3.961 -0.217 1.00 1.64 17 ALA A CA 15
ATOM 14391 C C . ALA A 1 17 ? 7.064 4.588 -1.182 1.00 1.34 17 ALA A C 15
ATOM 14392 O O . ALA A 1 17 ? 5.888 4.678 -0.893 1.00 1.86 17 ALA A O 15
ATOM 14399 N N . ASN A 1 18 ? 7.512 5.025 -2.324 1.00 0.95 18 ASN A N 15
ATOM 14400 C CA . ASN A 1 18 ? 6.574 5.646 -3.299 1.00 0.77 18 ASN A CA 15
ATOM 14401 C C . ASN A 1 18 ? 5.493 4.634 -3.690 1.00 0.65 18 ASN A C 15
ATOM 14402 O O . ASN A 1 18 ? 4.330 4.966 -3.801 1.00 1.18 18 ASN A O 15
ATOM 14413 N N . SER A 1 19 ? 5.871 3.403 -3.907 1.00 0.49 19 SER A N 15
ATOM 14414 C CA . SER A 1 19 ? 4.866 2.373 -4.302 1.00 0.33 19 SER A CA 15
ATOM 14415 C C . SER A 1 19 ? 3.907 2.103 -3.142 1.00 0.29 19 SER A C 15
ATOM 14416 O O . SER A 1 19 ? 2.715 1.962 -3.332 1.00 0.28 19 SER A O 15
ATOM 14424 N N . LEU A 1 20 ? 4.409 2.030 -1.941 1.00 0.31 20 LEU A N 15
ATOM 14425 C CA . LEU A 1 20 ? 3.511 1.772 -0.782 1.00 0.32 20 LEU A CA 15
ATOM 14426 C C . LEU A 1 20 ? 2.481 2.897 -0.682 1.00 0.25 20 LEU A C 15
ATOM 14427 O O . LEU A 1 20 ? 1.301 2.659 -0.539 1.00 0.23 20 LEU A O 15
ATOM 14443 N N . ALA A 1 21 ? 2.918 4.122 -0.755 1.00 0.24 21 ALA A N 15
ATOM 14444 C CA . ALA A 1 21 ? 1.965 5.255 -0.660 1.00 0.22 21 ALA A CA 15
ATOM 14445 C C . ALA A 1 21 ? 0.944 5.186 -1.799 1.00 0.18 21 ALA A C 15
ATOM 14446 O O . ALA A 1 21 ? -0.246 5.291 -1.583 1.00 0.19 21 ALA A O 15
ATOM 14453 N N . GLU A 1 22 ? 1.395 5.024 -3.013 1.00 0.18 22 GLU A N 15
ATOM 14454 C CA . GLU A 1 22 ? 0.442 4.969 -4.156 1.00 0.19 22 GLU A CA 15
ATOM 14455 C C . GLU A 1 22 ? -0.491 3.766 -4.006 1.00 0.18 22 GLU A C 15
ATOM 14456 O O . GLU A 1 22 ? -1.675 3.854 -4.262 1.00 0.21 22 GLU A O 15
ATOM 14468 N N . ALA A 1 23 ? 0.027 2.642 -3.593 1.00 0.18 23 ALA A N 15
ATOM 14469 C CA . ALA A 1 23 ? -0.843 1.445 -3.430 1.00 0.19 23 ALA A CA 15
ATOM 14470 C C . ALA A 1 23 ? -1.935 1.756 -2.411 1.00 0.15 23 ALA A C 15
ATOM 14471 O O . ALA A 1 23 ? -3.088 1.421 -2.598 1.00 0.16 23 ALA A O 15
ATOM 14478 N N . LYS A 1 24 ? -1.583 2.399 -1.331 1.00 0.15 24 LYS A N 15
ATOM 14479 C CA . LYS A 1 24 ? -2.604 2.734 -0.303 1.00 0.18 24 LYS A CA 15
ATOM 14480 C C . LYS A 1 24 ? -3.540 3.811 -0.856 1.00 0.19 24 LYS A C 15
ATOM 14481 O O . LYS A 1 24 ? -4.735 3.777 -0.646 1.00 0.26 24 LYS A O 15
ATOM 14500 N N . VAL A 1 25 ? -3.001 4.770 -1.563 1.00 0.19 25 VAL A N 15
ATOM 14501 C CA . VAL A 1 25 ? -3.859 5.849 -2.130 1.00 0.23 25 VAL A CA 15
ATOM 14502 C C . VAL A 1 25 ? -4.810 5.252 -3.173 1.00 0.24 25 VAL A C 15
ATOM 14503 O O . VAL A 1 25 ? -5.988 5.545 -3.191 1.00 0.27 25 VAL A O 15
ATOM 14516 N N . LEU A 1 26 ? -4.306 4.420 -4.044 1.00 0.22 26 LEU A N 15
ATOM 14517 C CA . LEU A 1 26 ? -5.182 3.811 -5.086 1.00 0.25 26 LEU A CA 15
ATOM 14518 C C . LEU A 1 26 ? -6.231 2.911 -4.427 1.00 0.23 26 LEU A C 15
ATOM 14519 O O . LEU A 1 26 ? -7.378 2.887 -4.829 1.00 0.28 26 LEU A O 15
ATOM 14535 N N . ALA A 1 27 ? -5.853 2.172 -3.422 1.00 0.18 27 ALA A N 15
ATOM 14536 C CA . ALA A 1 27 ? -6.836 1.278 -2.747 1.00 0.18 27 ALA A CA 15
ATOM 14537 C C . ALA A 1 27 ? -7.879 2.127 -2.019 1.00 0.16 27 ALA A C 15
ATOM 14538 O O . ALA A 1 27 ? -9.054 1.817 -2.011 1.00 0.19 27 ALA A O 15
ATOM 14545 N N . ASN A 1 28 ? -7.456 3.196 -1.404 1.00 0.15 28 ASN A N 15
ATOM 14546 C CA . ASN A 1 28 ? -8.415 4.070 -0.672 1.00 0.14 28 ASN A CA 15
ATOM 14547 C C . ASN A 1 28 ? -9.469 4.601 -1.647 1.00 0.15 28 ASN A C 15
ATOM 14548 O O . ASN A 1 28 ? -10.632 4.716 -1.319 1.00 0.18 28 ASN A O 15
ATOM 14559 N N . ARG A 1 29 ? -9.064 4.933 -2.842 1.00 0.18 29 ARG A N 15
ATOM 14560 C CA . ARG A 1 29 ? -10.031 5.469 -3.844 1.00 0.22 29 ARG A CA 15
ATOM 14561 C C . ARG A 1 29 ? -11.130 4.437 -4.111 1.00 0.19 29 ARG A C 15
ATOM 14562 O O . ARG A 1 29 ? -12.287 4.777 -4.255 1.00 0.21 29 ARG A O 15
ATOM 14583 N N . GLU A 1 30 ? -10.785 3.181 -4.187 1.00 0.21 30 GLU A N 15
ATOM 14584 C CA . GLU A 1 30 ? -11.824 2.144 -4.453 1.00 0.28 30 GLU A CA 15
ATOM 14585 C C . GLU A 1 30 ? -12.874 2.175 -3.344 1.00 0.27 30 GLU A C 15
ATOM 14586 O O . GLU A 1 30 ? -14.056 2.044 -3.592 1.00 0.33 30 GLU A O 15
ATOM 14598 N N . LEU A 1 31 ? -12.453 2.351 -2.128 1.00 0.23 31 LEU A N 15
ATOM 14599 C CA . LEU A 1 31 ? -13.426 2.395 -1.003 1.00 0.28 31 LEU A CA 15
ATOM 14600 C C . LEU A 1 31 ? -14.276 3.651 -1.146 1.00 0.32 31 LEU A C 15
ATOM 14601 O O . LEU A 1 31 ? -15.475 3.642 -0.949 1.00 0.43 31 LEU A O 15
ATOM 14617 N N . ASP A 1 32 ? -13.643 4.734 -1.482 1.00 0.28 32 ASP A N 15
ATOM 14618 C CA . ASP A 1 32 ? -14.364 6.019 -1.643 1.00 0.35 32 ASP A CA 15
ATOM 14619 C C . ASP A 1 32 ? -15.433 5.894 -2.735 1.00 0.42 32 ASP A C 15
ATOM 14620 O O . ASP A 1 32 ? -16.540 6.371 -2.583 1.00 0.54 32 ASP A O 15
ATOM 14629 N N . LYS A 1 33 ? -15.116 5.268 -3.840 1.00 0.38 33 LYS A N 15
ATOM 14630 C CA . LYS A 1 33 ? -16.128 5.138 -4.928 1.00 0.46 33 LYS A CA 15
ATOM 14631 C C . LYS A 1 33 ? -17.275 4.243 -4.453 1.00 0.42 33 LYS A C 15
ATOM 14632 O O . LYS A 1 33 ? -18.431 4.507 -4.720 1.00 0.46 33 LYS A O 15
ATOM 14651 N N . TYR A 1 34 ? -16.967 3.193 -3.743 1.00 0.36 34 TYR A N 15
ATOM 14652 C CA . TYR A 1 34 ? -18.041 2.290 -3.245 1.00 0.37 34 TYR A CA 15
ATOM 14653 C C . TYR A 1 34 ? -18.834 3.015 -2.155 1.00 0.33 34 TYR A C 15
ATOM 14654 O O . TYR A 1 34 ? -20.040 2.893 -2.065 1.00 0.55 34 TYR A O 15
ATOM 14672 N N . GLY A 1 35 ? -18.166 3.773 -1.324 1.00 0.24 35 GLY A N 15
ATOM 14673 C CA . GLY A 1 35 ? -18.878 4.514 -0.237 1.00 0.31 35 GLY A CA 15
ATOM 14674 C C . GLY A 1 35 ? -18.855 3.694 1.055 1.00 0.31 35 GLY A C 15
ATOM 14675 O O . GLY A 1 35 ? -19.782 3.730 1.840 1.00 0.36 35 GLY A O 15
ATOM 14679 N N . VAL A 1 36 ? -17.802 2.960 1.286 1.00 0.33 36 VAL A N 15
ATOM 14680 C CA . VAL A 1 36 ? -17.722 2.145 2.534 1.00 0.38 36 VAL A CA 15
ATOM 14681 C C . VAL A 1 36 ? -17.438 3.084 3.717 1.00 0.42 36 VAL A C 15
ATOM 14682 O O . VAL A 1 36 ? -17.307 4.280 3.550 1.00 0.45 36 VAL A O 15
ATOM 14695 N N . SER A 1 37 ? -17.350 2.556 4.908 1.00 0.55 37 SER A N 15
ATOM 14696 C CA . SER A 1 37 ? -17.084 3.423 6.094 1.00 0.64 37 SER A CA 15
ATOM 14697 C C . SER A 1 37 ? -15.647 3.952 6.042 1.00 0.50 37 SER A C 15
ATOM 14698 O O . SER A 1 37 ? -14.759 3.319 5.506 1.00 0.93 37 SER A O 15
ATOM 14706 N N . ASP A 1 38 ? -15.420 5.113 6.595 1.00 0.43 38 ASP A N 15
ATOM 14707 C CA . ASP A 1 38 ? -14.049 5.700 6.585 1.00 0.37 38 ASP A CA 15
ATOM 14708 C C . ASP A 1 38 ? -13.103 4.819 7.405 1.00 0.54 38 ASP A C 15
ATOM 14709 O O . ASP A 1 38 ? -11.898 4.913 7.289 1.00 1.41 38 ASP A O 15
ATOM 14718 N N . TYR A 1 39 ? -13.638 3.971 8.239 1.00 0.42 39 TYR A N 15
ATOM 14719 C CA . TYR A 1 39 ? -12.765 3.096 9.072 1.00 0.33 39 TYR A CA 15
ATOM 14720 C C . TYR A 1 39 ? -11.893 2.219 8.167 1.00 0.25 39 TYR A C 15
ATOM 14721 O O . TYR A 1 39 ? -10.705 2.082 8.385 1.00 0.26 39 TYR A O 15
ATOM 14739 N N . TYR A 1 40 ? -12.465 1.611 7.167 1.00 0.25 40 TYR A N 15
ATOM 14740 C CA . TYR A 1 40 ? -11.652 0.738 6.276 1.00 0.23 40 TYR A CA 15
ATOM 14741 C C . TYR A 1 40 ? -10.537 1.558 5.626 1.00 0.19 40 TYR A C 15
ATOM 14742 O O . TYR A 1 40 ? -9.421 1.101 5.507 1.00 0.19 40 TYR A O 15
ATOM 14760 N N . LYS A 1 41 ? -10.819 2.767 5.216 1.00 0.18 41 LYS A N 15
ATOM 14761 C CA . LYS A 1 41 ? -9.759 3.599 4.585 1.00 0.17 41 LYS A CA 15
ATOM 14762 C C . LYS A 1 41 ? -8.677 3.821 5.620 1.00 0.16 41 LYS A C 15
ATOM 14763 O O . LYS A 1 41 ? -7.497 3.716 5.352 1.00 0.17 41 LYS A O 15
ATOM 14782 N N . ASN A 1 42 ? -9.090 4.121 6.813 1.00 0.19 42 ASN A N 15
ATOM 14783 C CA . ASN A 1 42 ? -8.107 4.343 7.899 1.00 0.21 42 ASN A CA 15
ATOM 14784 C C . ASN A 1 42 ? -7.296 3.063 8.087 1.00 0.18 42 ASN A C 15
ATOM 14785 O O . ASN A 1 42 ? -6.098 3.095 8.291 1.00 0.19 42 ASN A O 15
ATOM 14796 N N . LEU A 1 43 ? -7.944 1.932 8.008 1.00 0.16 43 LEU A N 15
ATOM 14797 C CA . LEU A 1 43 ? -7.219 0.644 8.170 1.00 0.16 43 LEU A CA 15
ATOM 14798 C C . LEU A 1 43 ? -6.145 0.538 7.085 1.00 0.14 43 LEU A C 15
ATOM 14799 O O . LEU A 1 43 ? -5.045 0.084 7.334 1.00 0.17 43 LEU A O 15
ATOM 14815 N N . ILE A 1 44 ? -6.445 0.958 5.882 1.00 0.13 44 ILE A N 15
ATOM 14816 C CA . ILE A 1 44 ? -5.423 0.877 4.799 1.00 0.13 44 ILE A CA 15
ATOM 14817 C C . ILE A 1 44 ? -4.214 1.710 5.220 1.00 0.14 44 ILE A C 15
ATOM 14818 O O . ILE A 1 44 ? -3.079 1.333 5.007 1.00 0.15 44 ILE A O 15
ATOM 14834 N N . ASN A 1 45 ? -4.449 2.845 5.818 1.00 0.15 45 ASN A N 15
ATOM 14835 C CA . ASN A 1 45 ? -3.318 3.708 6.255 1.00 0.19 45 ASN A CA 15
ATOM 14836 C C . ASN A 1 45 ? -2.372 2.902 7.149 1.00 0.20 45 ASN A C 15
ATOM 14837 O O . ASN A 1 45 ? -1.181 3.143 7.184 1.00 0.28 45 ASN A O 15
ATOM 14848 N N . ASN A 1 46 ? -2.890 1.950 7.884 1.00 0.17 46 ASN A N 15
ATOM 14849 C CA . ASN A 1 46 ? -2.018 1.137 8.787 1.00 0.22 46 ASN A CA 15
ATOM 14850 C C . ASN A 1 46 ? -1.526 -0.125 8.068 1.00 0.24 46 ASN A C 15
ATOM 14851 O O . ASN A 1 46 ? -0.837 -0.942 8.647 1.00 0.27 46 ASN A O 15
ATOM 14862 N N . ALA A 1 47 ? -1.867 -0.303 6.820 1.00 0.24 47 ALA A N 15
ATOM 14863 C CA . ALA A 1 47 ? -1.401 -1.526 6.101 1.00 0.30 47 ALA A CA 15
ATOM 14864 C C . ALA A 1 47 ? 0.129 -1.582 6.152 1.00 0.51 47 ALA A C 15
ATOM 14865 O O . ALA A 1 47 ? 0.812 -0.702 5.668 1.00 1.49 47 ALA A O 15
ATOM 14872 N N . LYS A 1 48 ? 0.669 -2.608 6.752 1.00 0.60 48 LYS A N 15
ATOM 14873 C CA . LYS A 1 48 ? 2.151 -2.726 6.861 1.00 0.53 48 LYS A CA 15
ATOM 14874 C C . LYS A 1 48 ? 2.785 -2.994 5.490 1.00 0.42 48 LYS A C 15
ATOM 14875 O O . LYS A 1 48 ? 3.842 -2.478 5.186 1.00 0.51 48 LYS A O 15
ATOM 14894 N N . THR A 1 49 ? 2.171 -3.815 4.668 1.00 0.35 49 THR A N 15
ATOM 14895 C CA . THR A 1 49 ? 2.773 -4.131 3.328 1.00 0.42 49 THR A CA 15
ATOM 14896 C C . THR A 1 49 ? 1.694 -4.170 2.237 1.00 0.62 49 THR A C 15
ATOM 14897 O O . THR A 1 49 ? 0.515 -4.278 2.508 1.00 1.59 49 THR A O 15
ATOM 14908 N N . VAL A 1 50 ? 2.109 -4.071 0.999 1.00 0.44 50 VAL A N 15
ATOM 14909 C CA . VAL A 1 50 ? 1.146 -4.089 -0.144 1.00 0.33 50 VAL A CA 15
ATOM 14910 C C . VAL A 1 50 ? 0.390 -5.421 -0.177 1.00 0.37 50 VAL A C 15
ATOM 14911 O O . VAL A 1 50 ? -0.792 -5.463 -0.452 1.00 0.40 50 VAL A O 15
ATOM 14924 N N . GLU A 1 51 ? 1.058 -6.513 0.084 1.00 0.43 51 GLU A N 15
ATOM 14925 C CA . GLU A 1 51 ? 0.358 -7.830 0.047 1.00 0.53 51 GLU A CA 15
ATOM 14926 C C . GLU A 1 51 ? -0.889 -7.739 0.923 1.00 0.49 51 GLU A C 15
ATOM 14927 O O . GLU A 1 51 ? -1.943 -8.233 0.577 1.00 0.62 51 GLU A O 15
ATOM 14939 N N . GLY A 1 52 ? -0.781 -7.089 2.044 1.00 0.40 52 GLY A N 15
ATOM 14940 C CA . GLY A 1 52 ? -1.961 -6.938 2.931 1.00 0.41 52 GLY A CA 15
ATOM 14941 C C . GLY A 1 52 ? -2.950 -5.959 2.292 1.00 0.31 52 GLY A C 15
ATOM 14942 O O . GLY A 1 52 ? -4.148 -6.079 2.454 1.00 0.35 52 GLY A O 15
ATOM 14946 N N . VAL A 1 53 ? -2.460 -4.978 1.572 1.00 0.22 53 VAL A N 15
ATOM 14947 C CA . VAL A 1 53 ? -3.384 -3.991 0.943 1.00 0.15 53 VAL A CA 15
ATOM 14948 C C . VAL A 1 53 ? -4.290 -4.696 -0.080 1.00 0.14 53 VAL A C 15
ATOM 14949 O O . VAL A 1 53 ? -5.489 -4.531 -0.065 1.00 0.17 53 VAL A O 15
ATOM 14962 N N . LYS A 1 54 ? -3.733 -5.471 -0.973 1.00 0.18 54 LYS A N 15
ATOM 14963 C CA . LYS A 1 54 ? -4.586 -6.160 -1.992 1.00 0.21 54 LYS A CA 15
ATOM 14964 C C . LYS A 1 54 ? -5.432 -7.261 -1.341 1.00 0.20 54 LYS A C 15
ATOM 14965 O O . LYS A 1 54 ? -6.584 -7.448 -1.679 1.00 0.21 54 LYS A O 15
ATOM 14984 N N . ALA A 1 55 ? -4.874 -7.997 -0.419 1.00 0.22 55 ALA A N 15
ATOM 14985 C CA . ALA A 1 55 ? -5.652 -9.088 0.239 1.00 0.23 55 ALA A CA 15
ATOM 14986 C C . ALA A 1 55 ? -6.762 -8.487 1.099 1.00 0.20 55 ALA A C 15
ATOM 14987 O O . ALA A 1 55 ? -7.849 -9.023 1.196 1.00 0.19 55 ALA A O 15
ATOM 14994 N N . LEU A 1 56 ? -6.497 -7.379 1.724 1.00 0.20 56 LEU A N 15
ATOM 14995 C CA . LEU A 1 56 ? -7.532 -6.740 2.578 1.00 0.21 56 LEU A CA 15
ATOM 14996 C C . LEU A 1 56 ? -8.652 -6.198 1.682 1.00 0.18 56 LEU A C 15
ATOM 14997 O O . LEU A 1 56 ? -9.819 -6.317 1.986 1.00 0.19 56 LEU A O 15
ATOM 15013 N N . ILE A 1 57 ? -8.314 -5.632 0.562 1.00 0.16 57 ILE A N 15
ATOM 15014 C CA . ILE A 1 57 ? -9.374 -5.138 -0.361 1.00 0.17 57 ILE A CA 15
ATOM 15015 C C . ILE A 1 57 ? -10.057 -6.350 -0.995 1.00 0.17 57 ILE A C 15
ATOM 15016 O O . ILE A 1 57 ? -11.257 -6.378 -1.187 1.00 0.20 57 ILE A O 15
ATOM 15032 N N . ASP A 1 58 ? -9.284 -7.349 -1.339 1.00 0.16 58 ASP A N 15
ATOM 15033 C CA . ASP A 1 58 ? -9.864 -8.563 -1.985 1.00 0.19 58 ASP A CA 15
ATOM 15034 C C . ASP A 1 58 ? -10.779 -9.300 -1.007 1.00 0.19 58 ASP A C 15
ATOM 15035 O O . ASP A 1 58 ? -11.838 -9.769 -1.376 1.00 0.22 58 ASP A O 15
ATOM 15044 N N . GLU A 1 59 ? -10.392 -9.413 0.235 1.00 0.18 59 GLU A N 15
ATOM 15045 C CA . GLU A 1 59 ? -11.266 -10.125 1.204 1.00 0.21 59 GLU A CA 15
ATOM 15046 C C . GLU A 1 59 ? -12.501 -9.266 1.456 1.00 0.24 59 GLU A C 15
ATOM 15047 O O . GLU A 1 59 ? -13.603 -9.761 1.577 1.00 0.30 59 GLU A O 15
ATOM 15059 N N . ILE A 1 60 ? -12.322 -7.976 1.523 1.00 0.23 60 ILE A N 15
ATOM 15060 C CA . ILE A 1 60 ? -13.487 -7.086 1.753 1.00 0.27 60 ILE A CA 15
ATOM 15061 C C . ILE A 1 60 ? -14.367 -7.087 0.501 1.00 0.28 60 ILE A C 15
ATOM 15062 O O . ILE A 1 60 ? -15.578 -7.137 0.581 1.00 0.33 60 ILE A O 15
ATOM 15078 N N . LEU A 1 61 ? -13.766 -7.053 -0.660 1.00 0.25 61 LEU A N 15
ATOM 15079 C CA . LEU A 1 61 ? -14.570 -7.075 -1.914 1.00 0.30 61 LEU A CA 15
ATOM 15080 C C . LEU A 1 61 ? -15.248 -8.442 -2.045 1.00 0.33 61 LEU A C 15
ATOM 15081 O O . LEU A 1 61 ? -16.391 -8.544 -2.444 1.00 0.46 61 LEU A O 15
ATOM 15097 N N . ALA A 1 62 ? -14.553 -9.493 -1.708 1.00 0.28 62 ALA A N 15
ATOM 15098 C CA . ALA A 1 62 ? -15.157 -10.851 -1.808 1.00 0.32 62 ALA A CA 15
ATOM 15099 C C . ALA A 1 62 ? -16.242 -11.005 -0.738 1.00 0.37 62 ALA A C 15
ATOM 15100 O O . ALA A 1 62 ? -17.213 -11.712 -0.922 1.00 0.48 62 ALA A O 15
ATOM 15107 N N . ALA A 1 63 ? -16.079 -10.352 0.379 1.00 0.41 63 ALA A N 15
ATOM 15108 C CA . ALA A 1 63 ? -17.094 -10.461 1.466 1.00 0.50 63 ALA A CA 15
ATOM 15109 C C . ALA A 1 63 ? -18.455 -9.975 0.959 1.00 0.70 63 ALA A C 15
ATOM 15110 O O . ALA A 1 63 ? -19.481 -10.546 1.271 1.00 1.15 63 ALA A O 15
ATOM 15117 N N . LEU A 1 64 ? -18.476 -8.922 0.188 1.00 0.59 64 LEU A N 15
ATOM 15118 C CA . LEU A 1 64 ? -19.778 -8.405 -0.322 1.00 0.85 64 LEU A CA 15
ATOM 15119 C C . LEU A 1 64 ? -20.384 -9.439 -1.292 1.00 1.41 64 LEU A C 15
ATOM 15120 O O . LEU A 1 64 ? -19.656 -10.134 -1.974 1.00 1.62 64 LEU A O 15
ATOM 15136 N N . PRO A 1 65 ? -21.697 -9.552 -1.372 1.00 1.85 65 PRO A N 15
ATOM 15137 C CA . PRO A 1 65 ? -22.321 -10.539 -2.305 1.00 2.43 65 PRO A CA 15
ATOM 15138 C C . PRO A 1 65 ? -21.963 -10.249 -3.770 1.00 2.62 65 PRO A C 15
ATOM 15139 O O . PRO A 1 65 ? -22.021 -11.171 -4.567 1.00 2.81 65 PRO A O 15
ATOM 15151 N N . MET A 1 1 ? 38.396 14.016 -12.684 1.00 21.30 1 MET A N 16
ATOM 15152 C CA . MET A 1 1 ? 37.894 14.240 -14.068 1.00 21.02 1 MET A CA 16
ATOM 15153 C C . MET A 1 1 ? 36.374 14.066 -14.081 1.00 20.37 1 MET A C 16
ATOM 15154 O O . MET A 1 1 ? 35.850 13.126 -14.646 1.00 20.39 1 MET A O 16
ATOM 15170 N N . LYS A 1 2 ? 35.663 14.969 -13.456 1.00 19.90 2 LYS A N 16
ATOM 15171 C CA . LYS A 1 2 ? 34.170 14.878 -13.420 1.00 19.38 2 LYS A CA 16
ATOM 15172 C C . LYS A 1 2 ? 33.587 15.830 -14.470 1.00 18.83 2 LYS A C 16
ATOM 15173 O O . LYS A 1 2 ? 32.434 16.208 -14.412 1.00 18.89 2 LYS A O 16
ATOM 15192 N N . ALA A 1 3 ? 34.380 16.214 -15.435 1.00 18.43 3 ALA A N 16
ATOM 15193 C CA . ALA A 1 3 ? 33.880 17.137 -16.494 1.00 18.03 3 ALA A CA 16
ATOM 15194 C C . ALA A 1 3 ? 32.679 16.491 -17.190 1.00 17.59 3 ALA A C 16
ATOM 15195 O O . ALA A 1 3 ? 31.719 17.153 -17.534 1.00 17.73 3 ALA A O 16
ATOM 15202 N N . ILE A 1 4 ? 32.729 15.199 -17.391 1.00 17.22 4 ILE A N 16
ATOM 15203 C CA . ILE A 1 4 ? 31.597 14.477 -18.055 1.00 16.95 4 ILE A CA 16
ATOM 15204 C C . ILE A 1 4 ? 30.859 13.640 -17.006 1.00 16.44 4 ILE A C 16
ATOM 15205 O O . ILE A 1 4 ? 31.467 13.049 -16.136 1.00 16.48 4 ILE A O 16
ATOM 15221 N N . PHE A 1 5 ? 29.552 13.596 -17.070 1.00 16.11 5 PHE A N 16
ATOM 15222 C CA . PHE A 1 5 ? 28.772 12.807 -16.064 1.00 15.78 5 PHE A CA 16
ATOM 15223 C C . PHE A 1 5 ? 27.604 12.091 -16.744 1.00 15.39 5 PHE A C 16
ATOM 15224 O O . PHE A 1 5 ? 27.058 12.559 -17.724 1.00 15.53 5 PHE A O 16
ATOM 15241 N N . VAL A 1 6 ? 27.213 10.957 -16.214 1.00 15.04 6 VAL A N 16
ATOM 15242 C CA . VAL A 1 6 ? 26.071 10.179 -16.795 1.00 14.79 6 VAL A CA 16
ATOM 15243 C C . VAL A 1 6 ? 25.085 9.830 -15.683 1.00 14.55 6 VAL A C 16
ATOM 15244 O O . VAL A 1 6 ? 25.460 9.333 -14.639 1.00 14.58 6 VAL A O 16
ATOM 15257 N N . LEU A 1 7 ? 23.829 10.088 -15.896 1.00 14.47 7 LEU A N 16
ATOM 15258 C CA . LEU A 1 7 ? 22.820 9.776 -14.850 1.00 14.40 7 LEU A CA 16
ATOM 15259 C C . LEU A 1 7 ? 22.724 8.256 -14.681 1.00 13.90 7 LEU A C 16
ATOM 15260 O O . LEU A 1 7 ? 21.761 7.635 -15.084 1.00 13.91 7 LEU A O 16
ATOM 15276 N N . ASN A 1 8 ? 23.724 7.655 -14.090 1.00 13.63 8 ASN A N 16
ATOM 15277 C CA . ASN A 1 8 ? 23.701 6.178 -13.893 1.00 13.29 8 ASN A CA 16
ATOM 15278 C C . ASN A 1 8 ? 22.495 5.790 -13.032 1.00 12.82 8 ASN A C 16
ATOM 15279 O O . ASN A 1 8 ? 21.810 4.824 -13.305 1.00 12.84 8 ASN A O 16
ATOM 15290 N N . ALA A 1 9 ? 22.229 6.535 -11.987 1.00 12.57 9 ALA A N 16
ATOM 15291 C CA . ALA A 1 9 ? 21.069 6.211 -11.100 1.00 12.28 9 ALA A CA 16
ATOM 15292 C C . ALA A 1 9 ? 19.849 7.015 -11.545 1.00 11.84 9 ALA A C 16
ATOM 15293 O O . ALA A 1 9 ? 19.922 8.211 -11.748 1.00 12.04 9 ALA A O 16
ATOM 15300 N N . GLN A 1 10 ? 18.726 6.367 -11.697 1.00 11.42 10 GLN A N 16
ATOM 15301 C CA . GLN A 1 10 ? 17.500 7.094 -12.134 1.00 11.16 10 GLN A CA 16
ATOM 15302 C C . GLN A 1 10 ? 16.882 7.838 -10.948 1.00 10.55 10 GLN A C 16
ATOM 15303 O O . GLN A 1 10 ? 17.004 7.428 -9.810 1.00 10.61 10 GLN A O 16
ATOM 15317 N N . HIS A 1 11 ? 16.217 8.934 -11.211 1.00 10.17 11 HIS A N 16
ATOM 15318 C CA . HIS A 1 11 ? 15.582 9.720 -10.111 1.00 9.77 11 HIS A CA 16
ATOM 15319 C C . HIS A 1 11 ? 14.233 10.261 -10.586 1.00 9.16 11 HIS A C 16
ATOM 15320 O O . HIS A 1 11 ? 14.029 11.455 -10.684 1.00 9.25 11 HIS A O 16
ATOM 15334 N N . ASP A 1 12 ? 13.309 9.391 -10.880 1.00 8.78 12 ASP A N 16
ATOM 15335 C CA . ASP A 1 12 ? 11.971 9.851 -11.344 1.00 8.41 12 ASP A CA 16
ATOM 15336 C C . ASP A 1 12 ? 11.223 10.509 -10.183 1.00 7.70 12 ASP A C 16
ATOM 15337 O O . ASP A 1 12 ? 10.283 11.254 -10.380 1.00 7.84 12 ASP A O 16
ATOM 15346 N N . GLU A 1 13 ? 11.625 10.236 -8.968 1.00 7.20 13 GLU A N 16
ATOM 15347 C CA . GLU A 1 13 ? 10.931 10.843 -7.792 1.00 6.75 13 GLU A CA 16
ATOM 15348 C C . GLU A 1 13 ? 11.921 11.020 -6.635 1.00 5.96 13 GLU A C 16
ATOM 15349 O O . GLU A 1 13 ? 12.953 10.380 -6.583 1.00 6.13 13 GLU A O 16
ATOM 15361 N N . ALA A 1 14 ? 11.620 11.899 -5.715 1.00 5.44 14 ALA A N 16
ATOM 15362 C CA . ALA A 1 14 ? 12.546 12.137 -4.568 1.00 4.96 14 ALA A CA 16
ATOM 15363 C C . ALA A 1 14 ? 12.578 10.930 -3.631 1.00 4.30 14 ALA A C 16
ATOM 15364 O O . ALA A 1 14 ? 13.631 10.475 -3.233 1.00 4.43 14 ALA A O 16
ATOM 15371 N N . VAL A 1 15 ? 11.432 10.422 -3.266 1.00 4.01 15 VAL A N 16
ATOM 15372 C CA . VAL A 1 15 ? 11.372 9.244 -2.335 1.00 3.71 15 VAL A CA 16
ATOM 15373 C C . VAL A 1 15 ? 10.655 8.079 -3.023 1.00 3.13 15 VAL A C 16
ATOM 15374 O O . VAL A 1 15 ? 9.537 8.207 -3.480 1.00 3.40 15 VAL A O 16
ATOM 15387 N N . ASP A 1 16 ? 11.293 6.943 -3.104 1.00 2.67 16 ASP A N 16
ATOM 15388 C CA . ASP A 1 16 ? 10.655 5.767 -3.765 1.00 2.25 16 ASP A CA 16
ATOM 15389 C C . ASP A 1 16 ? 9.508 5.231 -2.901 1.00 2.00 16 ASP A C 16
ATOM 15390 O O . ASP A 1 16 ? 8.637 4.531 -3.378 1.00 2.47 16 ASP A O 16
ATOM 15399 N N . ALA A 1 17 ? 9.503 5.545 -1.634 1.00 1.74 17 ALA A N 16
ATOM 15400 C CA . ALA A 1 17 ? 8.416 5.045 -0.741 1.00 1.64 17 ALA A CA 16
ATOM 15401 C C . ALA A 1 17 ? 7.053 5.452 -1.310 1.00 1.34 17 ALA A C 16
ATOM 15402 O O . ALA A 1 17 ? 6.018 5.064 -0.806 1.00 1.86 17 ALA A O 16
ATOM 15409 N N . ASN A 1 18 ? 7.046 6.231 -2.356 1.00 0.95 18 ASN A N 16
ATOM 15410 C CA . ASN A 1 18 ? 5.755 6.666 -2.963 1.00 0.77 18 ASN A CA 16
ATOM 15411 C C . ASN A 1 18 ? 4.968 5.445 -3.448 1.00 0.65 18 ASN A C 16
ATOM 15412 O O . ASN A 1 18 ? 3.762 5.380 -3.309 1.00 1.18 18 ASN A O 16
ATOM 15423 N N . SER A 1 19 ? 5.633 4.478 -4.025 1.00 0.49 19 SER A N 16
ATOM 15424 C CA . SER A 1 19 ? 4.903 3.275 -4.517 1.00 0.33 19 SER A CA 16
ATOM 15425 C C . SER A 1 19 ? 4.196 2.605 -3.340 1.00 0.29 19 SER A C 16
ATOM 15426 O O . SER A 1 19 ? 3.072 2.158 -3.448 1.00 0.28 19 SER A O 16
ATOM 15434 N N . LEU A 1 20 ? 4.846 2.546 -2.211 1.00 0.31 20 LEU A N 16
ATOM 15435 C CA . LEU A 1 20 ? 4.215 1.920 -1.017 1.00 0.32 20 LEU A CA 16
ATOM 15436 C C . LEU A 1 20 ? 2.968 2.727 -0.652 1.00 0.25 20 LEU A C 16
ATOM 15437 O O . LEU A 1 20 ? 1.897 2.190 -0.456 1.00 0.23 20 LEU A O 16
ATOM 15453 N N . ALA A 1 21 ? 3.114 4.021 -0.559 1.00 0.24 21 ALA A N 16
ATOM 15454 C CA . ALA A 1 21 ? 1.963 4.891 -0.203 1.00 0.22 21 ALA A CA 16
ATOM 15455 C C . ALA A 1 21 ? 0.955 4.934 -1.358 1.00 0.18 21 ALA A C 16
ATOM 15456 O O . ALA A 1 21 ? -0.239 4.996 -1.144 1.00 0.19 21 ALA A O 16
ATOM 15463 N N . GLU A 1 22 ? 1.421 4.907 -2.580 1.00 0.18 22 GLU A N 16
ATOM 15464 C CA . GLU A 1 22 ? 0.477 4.957 -3.736 1.00 0.19 22 GLU A CA 16
ATOM 15465 C C . GLU A 1 22 ? -0.464 3.758 -3.668 1.00 0.18 22 GLU A C 16
ATOM 15466 O O . GLU A 1 22 ? -1.636 3.860 -3.969 1.00 0.21 22 GLU A O 16
ATOM 15478 N N . ALA A 1 23 ? 0.036 2.617 -3.284 1.00 0.18 23 ALA A N 16
ATOM 15479 C CA . ALA A 1 23 ? -0.844 1.421 -3.211 1.00 0.19 23 ALA A CA 16
ATOM 15480 C C . ALA A 1 23 ? -2.008 1.720 -2.265 1.00 0.15 23 ALA A C 16
ATOM 15481 O O . ALA A 1 23 ? -3.149 1.422 -2.558 1.00 0.16 23 ALA A O 16
ATOM 15488 N N . LYS A 1 24 ? -1.734 2.320 -1.139 1.00 0.15 24 LYS A N 16
ATOM 15489 C CA . LYS A 1 24 ? -2.838 2.646 -0.193 1.00 0.18 24 LYS A CA 16
ATOM 15490 C C . LYS A 1 24 ? -3.712 3.747 -0.783 1.00 0.19 24 LYS A C 16
ATOM 15491 O O . LYS A 1 24 ? -4.922 3.718 -0.671 1.00 0.26 24 LYS A O 16
ATOM 15510 N N . VAL A 1 25 ? -3.117 4.721 -1.413 1.00 0.19 25 VAL A N 16
ATOM 15511 C CA . VAL A 1 25 ? -3.932 5.812 -2.003 1.00 0.23 25 VAL A CA 16
ATOM 15512 C C . VAL A 1 25 ? -4.851 5.211 -3.065 1.00 0.24 25 VAL A C 16
ATOM 15513 O O . VAL A 1 25 ? -6.039 5.445 -3.074 1.00 0.27 25 VAL A O 16
ATOM 15526 N N . LEU A 1 26 ? -4.310 4.430 -3.959 1.00 0.22 26 LEU A N 16
ATOM 15527 C CA . LEU A 1 26 ? -5.165 3.818 -5.012 1.00 0.25 26 LEU A CA 16
ATOM 15528 C C . LEU A 1 26 ? -6.162 2.858 -4.358 1.00 0.23 26 LEU A C 16
ATOM 15529 O O . LEU A 1 26 ? -7.316 2.800 -4.734 1.00 0.28 26 LEU A O 16
ATOM 15545 N N . ALA A 1 27 ? -5.735 2.110 -3.375 1.00 0.18 27 ALA A N 16
ATOM 15546 C CA . ALA A 1 27 ? -6.676 1.169 -2.704 1.00 0.18 27 ALA A CA 16
ATOM 15547 C C . ALA A 1 27 ? -7.691 1.975 -1.896 1.00 0.16 27 ALA A C 16
ATOM 15548 O O . ALA A 1 27 ? -8.869 1.679 -1.884 1.00 0.19 27 ALA A O 16
ATOM 15555 N N . ASN A 1 28 ? -7.241 3.000 -1.223 1.00 0.15 28 ASN A N 16
ATOM 15556 C CA . ASN A 1 28 ? -8.175 3.838 -0.422 1.00 0.14 28 ASN A CA 16
ATOM 15557 C C . ASN A 1 28 ? -9.195 4.489 -1.358 1.00 0.15 28 ASN A C 16
ATOM 15558 O O . ASN A 1 28 ? -10.365 4.592 -1.048 1.00 0.18 28 ASN A O 16
ATOM 15569 N N . ARG A 1 29 ? -8.751 4.931 -2.503 1.00 0.18 29 ARG A N 16
ATOM 15570 C CA . ARG A 1 29 ? -9.678 5.580 -3.474 1.00 0.22 29 ARG A CA 16
ATOM 15571 C C . ARG A 1 29 ? -10.732 4.570 -3.934 1.00 0.19 29 ARG A C 16
ATOM 15572 O O . ARG A 1 29 ? -11.870 4.916 -4.176 1.00 0.21 29 ARG A O 16
ATOM 15593 N N . GLU A 1 30 ? -10.358 3.328 -4.079 1.00 0.21 30 GLU A N 16
ATOM 15594 C CA . GLU A 1 30 ? -11.341 2.312 -4.548 1.00 0.28 30 GLU A CA 16
ATOM 15595 C C . GLU A 1 30 ? -12.511 2.236 -3.565 1.00 0.27 30 GLU A C 16
ATOM 15596 O O . GLU A 1 30 ? -13.651 2.132 -3.963 1.00 0.33 30 GLU A O 16
ATOM 15608 N N . LEU A 1 31 ? -12.247 2.299 -2.288 1.00 0.23 31 LEU A N 16
ATOM 15609 C CA . LEU A 1 31 ? -13.365 2.240 -1.298 1.00 0.28 31 LEU A CA 16
ATOM 15610 C C . LEU A 1 31 ? -14.253 3.463 -1.498 1.00 0.32 31 LEU A C 16
ATOM 15611 O O . LEU A 1 31 ? -15.462 3.399 -1.439 1.00 0.43 31 LEU A O 16
ATOM 15627 N N . ASP A 1 32 ? -13.637 4.579 -1.728 1.00 0.28 32 ASP A N 16
ATOM 15628 C CA . ASP A 1 32 ? -14.391 5.838 -1.928 1.00 0.35 32 ASP A CA 16
ATOM 15629 C C . ASP A 1 32 ? -15.325 5.699 -3.135 1.00 0.42 32 ASP A C 16
ATOM 15630 O O . ASP A 1 32 ? -16.420 6.226 -3.145 1.00 0.54 32 ASP A O 16
ATOM 15639 N N . LYS A 1 33 ? -14.898 5.011 -4.158 1.00 0.38 33 LYS A N 16
ATOM 15640 C CA . LYS A 1 33 ? -15.759 4.862 -5.367 1.00 0.46 33 LYS A CA 16
ATOM 15641 C C . LYS A 1 33 ? -17.078 4.171 -4.994 1.00 0.42 33 LYS A C 16
ATOM 15642 O O . LYS A 1 33 ? -18.131 4.543 -5.471 1.00 0.46 33 LYS A O 16
ATOM 15661 N N . TYR A 1 34 ? -17.040 3.176 -4.147 1.00 0.36 34 TYR A N 16
ATOM 15662 C CA . TYR A 1 34 ? -18.309 2.484 -3.761 1.00 0.37 34 TYR A CA 16
ATOM 15663 C C . TYR A 1 34 ? -18.993 3.262 -2.634 1.00 0.33 34 TYR A C 16
ATOM 15664 O O . TYR A 1 34 ? -20.139 3.021 -2.309 1.00 0.55 34 TYR A O 16
ATOM 15682 N N . GLY A 1 35 ? -18.305 4.200 -2.041 1.00 0.24 35 GLY A N 16
ATOM 15683 C CA . GLY A 1 35 ? -18.923 5.000 -0.943 1.00 0.31 35 GLY A CA 16
ATOM 15684 C C . GLY A 1 35 ? -18.895 4.216 0.373 1.00 0.31 35 GLY A C 16
ATOM 15685 O O . GLY A 1 35 ? -19.615 4.525 1.301 1.00 0.36 35 GLY A O 16
ATOM 15689 N N . VAL A 1 36 ? -18.070 3.207 0.468 1.00 0.33 36 VAL A N 16
ATOM 15690 C CA . VAL A 1 36 ? -18.010 2.418 1.735 1.00 0.38 36 VAL A CA 16
ATOM 15691 C C . VAL A 1 36 ? -17.798 3.375 2.915 1.00 0.42 36 VAL A C 16
ATOM 15692 O O . VAL A 1 36 ? -17.457 4.528 2.735 1.00 0.45 36 VAL A O 16
ATOM 15705 N N . SER A 1 37 ? -18.001 2.909 4.117 1.00 0.55 37 SER A N 16
ATOM 15706 C CA . SER A 1 37 ? -17.817 3.794 5.305 1.00 0.64 37 SER A CA 16
ATOM 15707 C C . SER A 1 37 ? -16.371 4.299 5.354 1.00 0.50 37 SER A C 16
ATOM 15708 O O . SER A 1 37 ? -15.484 3.730 4.749 1.00 0.93 37 SER A O 16
ATOM 15716 N N . ASP A 1 38 ? -16.130 5.370 6.065 1.00 0.43 38 ASP A N 16
ATOM 15717 C CA . ASP A 1 38 ? -14.746 5.922 6.147 1.00 0.37 38 ASP A CA 16
ATOM 15718 C C . ASP A 1 38 ? -13.931 5.136 7.178 1.00 0.54 38 ASP A C 16
ATOM 15719 O O . ASP A 1 38 ? -12.771 5.401 7.394 1.00 1.41 38 ASP A O 16
ATOM 15728 N N . TYR A 1 39 ? -14.524 4.172 7.815 1.00 0.42 39 TYR A N 16
ATOM 15729 C CA . TYR A 1 39 ? -13.767 3.375 8.823 1.00 0.33 39 TYR A CA 16
ATOM 15730 C C . TYR A 1 39 ? -12.724 2.496 8.114 1.00 0.25 39 TYR A C 16
ATOM 15731 O O . TYR A 1 39 ? -11.621 2.315 8.591 1.00 0.26 39 TYR A O 16
ATOM 15749 N N . TYR A 1 40 ? -13.081 1.927 6.998 1.00 0.25 40 TYR A N 16
ATOM 15750 C CA . TYR A 1 40 ? -12.140 1.029 6.263 1.00 0.23 40 TYR A CA 16
ATOM 15751 C C . TYR A 1 40 ? -10.922 1.795 5.726 1.00 0.19 40 TYR A C 16
ATOM 15752 O O . TYR A 1 40 ? -9.828 1.269 5.698 1.00 0.19 40 TYR A O 16
ATOM 15770 N N . LYS A 1 41 ? -11.079 3.014 5.280 1.00 0.18 41 LYS A N 16
ATOM 15771 C CA . LYS A 1 41 ? -9.899 3.742 4.736 1.00 0.17 41 LYS A CA 16
ATOM 15772 C C . LYS A 1 41 ? -8.849 3.855 5.837 1.00 0.16 41 LYS A C 16
ATOM 15773 O O . LYS A 1 41 ? -7.667 3.703 5.604 1.00 0.17 41 LYS A O 16
ATOM 15792 N N . ASN A 1 42 ? -9.276 4.107 7.042 1.00 0.19 42 ASN A N 16
ATOM 15793 C CA . ASN A 1 42 ? -8.307 4.214 8.156 1.00 0.21 42 ASN A CA 16
ATOM 15794 C C . ASN A 1 42 ? -7.568 2.880 8.289 1.00 0.18 42 ASN A C 16
ATOM 15795 O O . ASN A 1 42 ? -6.376 2.834 8.512 1.00 0.19 42 ASN A O 16
ATOM 15806 N N . LEU A 1 43 ? -8.278 1.795 8.134 1.00 0.16 43 LEU A N 16
ATOM 15807 C CA . LEU A 1 43 ? -7.637 0.453 8.229 1.00 0.16 43 LEU A CA 16
ATOM 15808 C C . LEU A 1 43 ? -6.551 0.338 7.157 1.00 0.14 43 LEU A C 16
ATOM 15809 O O . LEU A 1 43 ? -5.492 -0.212 7.390 1.00 0.17 43 LEU A O 16
ATOM 15825 N N . ILE A 1 44 ? -6.802 0.852 5.984 1.00 0.13 44 ILE A N 16
ATOM 15826 C CA . ILE A 1 44 ? -5.780 0.767 4.902 1.00 0.13 44 ILE A CA 16
ATOM 15827 C C . ILE A 1 44 ? -4.515 1.484 5.380 1.00 0.14 44 ILE A C 16
ATOM 15828 O O . ILE A 1 44 ? -3.408 1.038 5.151 1.00 0.15 44 ILE A O 16
ATOM 15844 N N . ASN A 1 45 ? -4.678 2.592 6.046 1.00 0.15 45 ASN A N 16
ATOM 15845 C CA . ASN A 1 45 ? -3.502 3.352 6.552 1.00 0.19 45 ASN A CA 16
ATOM 15846 C C . ASN A 1 45 ? -2.605 2.429 7.386 1.00 0.20 45 ASN A C 16
ATOM 15847 O O . ASN A 1 45 ? -1.421 2.663 7.528 1.00 0.28 45 ASN A O 16
ATOM 15858 N N . ASN A 1 46 ? -3.162 1.395 7.960 1.00 0.17 46 ASN A N 16
ATOM 15859 C CA . ASN A 1 46 ? -2.346 0.470 8.808 1.00 0.22 46 ASN A CA 16
ATOM 15860 C C . ASN A 1 46 ? -1.745 -0.666 7.968 1.00 0.24 46 ASN A C 16
ATOM 15861 O O . ASN A 1 46 ? -1.195 -1.607 8.503 1.00 0.27 46 ASN A O 16
ATOM 15872 N N . ALA A 1 47 ? -1.840 -0.602 6.665 1.00 0.24 47 ALA A N 16
ATOM 15873 C CA . ALA A 1 47 ? -1.261 -1.702 5.833 1.00 0.30 47 ALA A CA 16
ATOM 15874 C C . ALA A 1 47 ? 0.248 -1.800 6.084 1.00 0.51 47 ALA A C 16
ATOM 15875 O O . ALA A 1 47 ? 0.952 -0.809 6.094 1.00 1.49 47 ALA A O 16
ATOM 15882 N N . LYS A 1 48 ? 0.749 -2.995 6.295 1.00 0.60 48 LYS A N 16
ATOM 15883 C CA . LYS A 1 48 ? 2.213 -3.174 6.559 1.00 0.53 48 LYS A CA 16
ATOM 15884 C C . LYS A 1 48 ? 2.935 -3.685 5.305 1.00 0.42 48 LYS A C 16
ATOM 15885 O O . LYS A 1 48 ? 4.137 -3.554 5.181 1.00 0.51 48 LYS A O 16
ATOM 15904 N N . THR A 1 49 ? 2.222 -4.273 4.375 1.00 0.35 49 THR A N 16
ATOM 15905 C CA . THR A 1 49 ? 2.879 -4.798 3.133 1.00 0.42 49 THR A CA 16
ATOM 15906 C C . THR A 1 49 ? 1.998 -4.512 1.915 1.00 0.62 49 THR A C 16
ATOM 15907 O O . THR A 1 49 ? 0.791 -4.415 2.016 1.00 1.59 49 THR A O 16
ATOM 15918 N N . VAL A 1 50 ? 2.597 -4.383 0.762 1.00 0.44 50 VAL A N 16
ATOM 15919 C CA . VAL A 1 50 ? 1.803 -4.109 -0.470 1.00 0.33 50 VAL A CA 16
ATOM 15920 C C . VAL A 1 50 ? 0.912 -5.315 -0.782 1.00 0.37 50 VAL A C 16
ATOM 15921 O O . VAL A 1 50 ? -0.240 -5.172 -1.135 1.00 0.40 50 VAL A O 16
ATOM 15934 N N . GLU A 1 51 ? 1.439 -6.503 -0.653 1.00 0.43 51 GLU A N 16
ATOM 15935 C CA . GLU A 1 51 ? 0.618 -7.711 -0.944 1.00 0.53 51 GLU A CA 16
ATOM 15936 C C . GLU A 1 51 ? -0.580 -7.706 -0.002 1.00 0.49 51 GLU A C 16
ATOM 15937 O O . GLU A 1 51 ? -1.689 -8.035 -0.377 1.00 0.62 51 GLU A O 16
ATOM 15949 N N . GLY A 1 52 ? -0.360 -7.318 1.219 1.00 0.40 52 GLY A N 16
ATOM 15950 C CA . GLY A 1 52 ? -1.476 -7.265 2.196 1.00 0.41 52 GLY A CA 16
ATOM 15951 C C . GLY A 1 52 ? -2.526 -6.261 1.712 1.00 0.31 52 GLY A C 16
ATOM 15952 O O . GLY A 1 52 ? -3.709 -6.449 1.914 1.00 0.35 52 GLY A O 16
ATOM 15956 N N . VAL A 1 53 ? -2.111 -5.188 1.080 1.00 0.22 53 VAL A N 16
ATOM 15957 C CA . VAL A 1 53 ? -3.116 -4.188 0.607 1.00 0.15 53 VAL A CA 16
ATOM 15958 C C . VAL A 1 53 ? -4.049 -4.850 -0.414 1.00 0.14 53 VAL A C 16
ATOM 15959 O O . VAL A 1 53 ? -5.253 -4.759 -0.311 1.00 0.17 53 VAL A O 16
ATOM 15972 N N . LYS A 1 54 ? -3.505 -5.515 -1.396 1.00 0.18 54 LYS A N 16
ATOM 15973 C CA . LYS A 1 54 ? -4.367 -6.171 -2.424 1.00 0.21 54 LYS A CA 16
ATOM 15974 C C . LYS A 1 54 ? -5.286 -7.214 -1.774 1.00 0.20 54 LYS A C 16
ATOM 15975 O O . LYS A 1 54 ? -6.461 -7.287 -2.070 1.00 0.21 54 LYS A O 16
ATOM 15994 N N . ALA A 1 55 ? -4.759 -8.029 -0.901 1.00 0.22 55 ALA A N 16
ATOM 15995 C CA . ALA A 1 55 ? -5.601 -9.076 -0.243 1.00 0.23 55 ALA A CA 16
ATOM 15996 C C . ALA A 1 55 ? -6.591 -8.426 0.723 1.00 0.20 55 ALA A C 16
ATOM 15997 O O . ALA A 1 55 ? -7.642 -8.965 1.007 1.00 0.19 55 ALA A O 16
ATOM 16004 N N . LEU A 1 56 ? -6.261 -7.280 1.236 1.00 0.20 56 LEU A N 16
ATOM 16005 C CA . LEU A 1 56 ? -7.172 -6.598 2.193 1.00 0.21 56 LEU A CA 16
ATOM 16006 C C . LEU A 1 56 ? -8.417 -6.096 1.462 1.00 0.18 56 LEU A C 16
ATOM 16007 O O . LEU A 1 56 ? -9.518 -6.176 1.960 1.00 0.19 56 LEU A O 16
ATOM 16023 N N . ILE A 1 57 ? -8.268 -5.578 0.283 1.00 0.16 57 ILE A N 16
ATOM 16024 C CA . ILE A 1 57 ? -9.471 -5.108 -0.450 1.00 0.17 57 ILE A CA 16
ATOM 16025 C C . ILE A 1 57 ? -10.240 -6.339 -0.927 1.00 0.17 57 ILE A C 16
ATOM 16026 O O . ILE A 1 57 ? -11.453 -6.375 -0.918 1.00 0.20 57 ILE A O 16
ATOM 16042 N N . ASP A 1 58 ? -9.528 -7.347 -1.363 1.00 0.16 58 ASP A N 16
ATOM 16043 C CA . ASP A 1 58 ? -10.204 -8.579 -1.867 1.00 0.19 58 ASP A CA 16
ATOM 16044 C C . ASP A 1 58 ? -10.975 -9.274 -0.744 1.00 0.19 58 ASP A C 16
ATOM 16045 O O . ASP A 1 58 ? -12.068 -9.764 -0.948 1.00 0.22 58 ASP A O 16
ATOM 16054 N N . GLU A 1 59 ? -10.428 -9.328 0.440 1.00 0.18 59 GLU A N 16
ATOM 16055 C CA . GLU A 1 59 ? -11.165 -9.999 1.542 1.00 0.21 59 GLU A CA 16
ATOM 16056 C C . GLU A 1 59 ? -12.363 -9.130 1.911 1.00 0.24 59 GLU A C 16
ATOM 16057 O O . GLU A 1 59 ? -13.430 -9.617 2.227 1.00 0.30 59 GLU A O 16
ATOM 16069 N N . ILE A 1 60 ? -12.192 -7.837 1.859 1.00 0.23 60 ILE A N 16
ATOM 16070 C CA . ILE A 1 60 ? -13.314 -6.923 2.190 1.00 0.27 60 ILE A CA 16
ATOM 16071 C C . ILE A 1 60 ? -14.373 -7.003 1.086 1.00 0.28 60 ILE A C 16
ATOM 16072 O O . ILE A 1 60 ? -15.560 -7.023 1.349 1.00 0.33 60 ILE A O 16
ATOM 16088 N N . LEU A 1 61 ? -13.950 -7.058 -0.149 1.00 0.25 61 LEU A N 16
ATOM 16089 C CA . LEU A 1 61 ? -14.927 -7.146 -1.271 1.00 0.30 61 LEU A CA 16
ATOM 16090 C C . LEU A 1 61 ? -15.600 -8.521 -1.266 1.00 0.33 61 LEU A C 16
ATOM 16091 O O . LEU A 1 61 ? -16.771 -8.646 -1.566 1.00 0.46 61 LEU A O 16
ATOM 16107 N N . ALA A 1 62 ? -14.876 -9.553 -0.934 1.00 0.28 62 ALA A N 16
ATOM 16108 C CA . ALA A 1 62 ? -15.489 -10.911 -0.919 1.00 0.32 62 ALA A CA 16
ATOM 16109 C C . ALA A 1 62 ? -16.651 -10.934 0.075 1.00 0.37 62 ALA A C 16
ATOM 16110 O O . ALA A 1 62 ? -17.692 -11.504 -0.187 1.00 0.48 62 ALA A O 16
ATOM 16117 N N . ALA A 1 63 ? -16.488 -10.315 1.212 1.00 0.41 63 ALA A N 16
ATOM 16118 C CA . ALA A 1 63 ? -17.593 -10.302 2.212 1.00 0.50 63 ALA A CA 16
ATOM 16119 C C . ALA A 1 63 ? -18.820 -9.634 1.588 1.00 0.70 63 ALA A C 16
ATOM 16120 O O . ALA A 1 63 ? -19.939 -10.071 1.772 1.00 1.15 63 ALA A O 16
ATOM 16127 N N . LEU A 1 64 ? -18.614 -8.581 0.845 1.00 0.59 64 LEU A N 16
ATOM 16128 C CA . LEU A 1 64 ? -19.763 -7.886 0.200 1.00 0.85 64 LEU A CA 16
ATOM 16129 C C . LEU A 1 64 ? -20.235 -8.719 -1.005 1.00 1.41 64 LEU A C 16
ATOM 16130 O O . LEU A 1 64 ? -19.442 -9.401 -1.623 1.00 1.62 64 LEU A O 16
ATOM 16146 N N . PRO A 1 65 ? -21.506 -8.674 -1.353 1.00 1.85 65 PRO A N 16
ATOM 16147 C CA . PRO A 1 65 ? -22.000 -9.461 -2.518 1.00 2.43 65 PRO A CA 16
ATOM 16148 C C . PRO A 1 65 ? -21.218 -9.137 -3.801 1.00 2.62 65 PRO A C 16
ATOM 16149 O O . PRO A 1 65 ? -20.750 -8.016 -3.919 1.00 2.81 65 PRO A O 16
ATOM 16161 N N . MET A 1 1 ? 27.305 -10.857 -9.817 1.00 21.30 1 MET A N 17
ATOM 16162 C CA . MET A 1 1 ? 27.012 -10.006 -8.628 1.00 21.02 1 MET A CA 17
ATOM 16163 C C . MET A 1 1 ? 25.565 -9.504 -8.694 1.00 20.37 1 MET A C 17
ATOM 16164 O O . MET A 1 1 ? 25.072 -9.140 -9.744 1.00 20.39 1 MET A O 17
ATOM 16180 N N . LYS A 1 2 ? 24.882 -9.475 -7.578 1.00 19.90 2 LYS A N 17
ATOM 16181 C CA . LYS A 1 2 ? 23.466 -8.991 -7.571 1.00 19.38 2 LYS A CA 17
ATOM 16182 C C . LYS A 1 2 ? 23.454 -7.500 -7.209 1.00 18.83 2 LYS A C 17
ATOM 16183 O O . LYS A 1 2 ? 23.847 -7.112 -6.127 1.00 18.89 2 LYS A O 17
ATOM 16202 N N . ALA A 1 3 ? 23.011 -6.664 -8.111 1.00 18.43 3 ALA A N 17
ATOM 16203 C CA . ALA A 1 3 ? 22.980 -5.199 -7.828 1.00 18.03 3 ALA A CA 17
ATOM 16204 C C . ALA A 1 3 ? 22.197 -4.482 -8.938 1.00 17.59 3 ALA A C 17
ATOM 16205 O O . ALA A 1 3 ? 22.624 -4.432 -10.073 1.00 17.73 3 ALA A O 17
ATOM 16212 N N . ILE A 1 4 ? 21.056 -3.930 -8.621 1.00 17.22 4 ILE A N 17
ATOM 16213 C CA . ILE A 1 4 ? 20.254 -3.226 -9.665 1.00 16.95 4 ILE A CA 17
ATOM 16214 C C . ILE A 1 4 ? 19.132 -2.424 -9.001 1.00 16.44 4 ILE A C 17
ATOM 16215 O O . ILE A 1 4 ? 18.740 -1.376 -9.477 1.00 16.48 4 ILE A O 17
ATOM 16231 N N . PHE A 1 5 ? 18.612 -2.902 -7.903 1.00 16.11 5 PHE A N 17
ATOM 16232 C CA . PHE A 1 5 ? 17.520 -2.157 -7.222 1.00 15.78 5 PHE A CA 17
ATOM 16233 C C . PHE A 1 5 ? 18.093 -0.838 -6.689 1.00 15.39 5 PHE A C 17
ATOM 16234 O O . PHE A 1 5 ? 19.204 -0.789 -6.199 1.00 15.53 5 PHE A O 17
ATOM 16251 N N . VAL A 1 6 ? 17.357 0.234 -6.801 1.00 15.04 6 VAL A N 17
ATOM 16252 C CA . VAL A 1 6 ? 17.874 1.549 -6.323 1.00 14.79 6 VAL A CA 17
ATOM 16253 C C . VAL A 1 6 ? 18.134 1.498 -4.816 1.00 14.55 6 VAL A C 17
ATOM 16254 O O . VAL A 1 6 ? 19.169 1.920 -4.339 1.00 14.58 6 VAL A O 17
ATOM 16267 N N . LEU A 1 7 ? 17.200 0.988 -4.061 1.00 14.47 7 LEU A N 17
ATOM 16268 C CA . LEU A 1 7 ? 17.392 0.912 -2.585 1.00 14.40 7 LEU A CA 17
ATOM 16269 C C . LEU A 1 7 ? 18.242 -0.319 -2.255 1.00 13.90 7 LEU A C 17
ATOM 16270 O O . LEU A 1 7 ? 18.367 -1.228 -3.052 1.00 13.91 7 LEU A O 17
ATOM 16286 N N . ASN A 1 8 ? 18.830 -0.356 -1.092 1.00 13.63 8 ASN A N 17
ATOM 16287 C CA . ASN A 1 8 ? 19.672 -1.528 -0.725 1.00 13.29 8 ASN A CA 17
ATOM 16288 C C . ASN A 1 8 ? 18.838 -2.806 -0.834 1.00 12.82 8 ASN A C 17
ATOM 16289 O O . ASN A 1 8 ? 17.650 -2.812 -0.580 1.00 12.84 8 ASN A O 17
ATOM 16300 N N . ALA A 1 9 ? 19.453 -3.889 -1.221 1.00 12.57 9 ALA A N 17
ATOM 16301 C CA . ALA A 1 9 ? 18.705 -5.171 -1.362 1.00 12.28 9 ALA A CA 17
ATOM 16302 C C . ALA A 1 9 ? 18.268 -5.674 0.015 1.00 11.84 9 ALA A C 17
ATOM 16303 O O . ALA A 1 9 ? 17.363 -6.477 0.133 1.00 12.04 9 ALA A O 17
ATOM 16310 N N . GLN A 1 10 ? 18.903 -5.218 1.056 1.00 11.42 10 GLN A N 17
ATOM 16311 C CA . GLN A 1 10 ? 18.522 -5.686 2.415 1.00 11.16 10 GLN A CA 17
ATOM 16312 C C . GLN A 1 10 ? 17.058 -5.330 2.684 1.00 10.55 10 GLN A C 17
ATOM 16313 O O . GLN A 1 10 ? 16.638 -4.204 2.494 1.00 10.61 10 GLN A O 17
ATOM 16327 N N . HIS A 1 11 ? 16.279 -6.286 3.127 1.00 10.17 11 HIS A N 17
ATOM 16328 C CA . HIS A 1 11 ? 14.831 -6.029 3.420 1.00 9.77 11 HIS A CA 17
ATOM 16329 C C . HIS A 1 11 ? 14.600 -6.089 4.931 1.00 9.16 11 HIS A C 17
ATOM 16330 O O . HIS A 1 11 ? 14.729 -7.130 5.545 1.00 9.25 11 HIS A O 17
ATOM 16344 N N . ASP A 1 12 ? 14.255 -4.986 5.536 1.00 8.78 12 ASP A N 17
ATOM 16345 C CA . ASP A 1 12 ? 14.011 -4.993 7.008 1.00 8.41 12 ASP A CA 17
ATOM 16346 C C . ASP A 1 12 ? 13.388 -3.659 7.435 1.00 7.70 12 ASP A C 17
ATOM 16347 O O . ASP A 1 12 ? 12.307 -3.305 7.010 1.00 7.84 12 ASP A O 17
ATOM 16356 N N . GLU A 1 13 ? 14.063 -2.918 8.271 1.00 7.20 13 GLU A N 17
ATOM 16357 C CA . GLU A 1 13 ? 13.512 -1.609 8.727 1.00 6.75 13 GLU A CA 17
ATOM 16358 C C . GLU A 1 13 ? 13.302 -0.701 7.515 1.00 5.96 13 GLU A C 17
ATOM 16359 O O . GLU A 1 13 ? 12.329 0.019 7.427 1.00 6.13 13 GLU A O 17
ATOM 16371 N N . ALA A 1 14 ? 14.211 -0.731 6.580 1.00 5.44 14 ALA A N 17
ATOM 16372 C CA . ALA A 1 14 ? 14.066 0.129 5.375 1.00 4.96 14 ALA A CA 17
ATOM 16373 C C . ALA A 1 14 ? 12.767 -0.226 4.651 1.00 4.30 14 ALA A C 17
ATOM 16374 O O . ALA A 1 14 ? 12.383 -1.376 4.570 1.00 4.43 14 ALA A O 17
ATOM 16381 N N . VAL A 1 15 ? 12.087 0.763 4.130 1.00 4.01 15 VAL A N 17
ATOM 16382 C CA . VAL A 1 15 ? 10.801 0.521 3.406 1.00 3.71 15 VAL A CA 17
ATOM 16383 C C . VAL A 1 15 ? 10.848 1.233 2.058 1.00 3.13 15 VAL A C 17
ATOM 16384 O O . VAL A 1 15 ? 11.635 2.134 1.855 1.00 3.40 15 VAL A O 17
ATOM 16397 N N . ASP A 1 16 ? 10.019 0.830 1.131 1.00 2.67 16 ASP A N 17
ATOM 16398 C CA . ASP A 1 16 ? 10.014 1.481 -0.211 1.00 2.25 16 ASP A CA 17
ATOM 16399 C C . ASP A 1 16 ? 9.767 2.987 -0.054 1.00 2.00 16 ASP A C 17
ATOM 16400 O O . ASP A 1 16 ? 10.537 3.692 0.564 1.00 2.47 16 ASP A O 17
ATOM 16409 N N . ALA A 1 17 ? 8.699 3.491 -0.611 1.00 1.74 17 ALA A N 17
ATOM 16410 C CA . ALA A 1 17 ? 8.422 4.950 -0.484 1.00 1.64 17 ALA A CA 17
ATOM 16411 C C . ALA A 1 17 ? 7.048 5.276 -1.075 1.00 1.34 17 ALA A C 17
ATOM 16412 O O . ALA A 1 17 ? 6.025 5.064 -0.455 1.00 1.86 17 ALA A O 17
ATOM 16419 N N . ASN A 1 18 ? 7.024 5.805 -2.267 1.00 0.95 18 ASN A N 17
ATOM 16420 C CA . ASN A 1 18 ? 5.728 6.165 -2.909 1.00 0.77 18 ASN A CA 17
ATOM 16421 C C . ASN A 1 18 ? 4.953 4.900 -3.285 1.00 0.65 18 ASN A C 17
ATOM 16422 O O . ASN A 1 18 ? 3.750 4.928 -3.446 1.00 1.18 18 ASN A O 17
ATOM 16433 N N . SER A 1 19 ? 5.628 3.795 -3.443 1.00 0.49 19 SER A N 17
ATOM 16434 C CA . SER A 1 19 ? 4.913 2.546 -3.828 1.00 0.33 19 SER A CA 17
ATOM 16435 C C . SER A 1 19 ? 3.871 2.188 -2.765 1.00 0.29 19 SER A C 17
ATOM 16436 O O . SER A 1 19 ? 2.765 1.796 -3.084 1.00 0.28 19 SER A O 17
ATOM 16444 N N . LEU A 1 20 ? 4.196 2.327 -1.507 1.00 0.31 20 LEU A N 17
ATOM 16445 C CA . LEU A 1 20 ? 3.193 1.996 -0.454 1.00 0.32 20 LEU A CA 17
ATOM 16446 C C . LEU A 1 20 ? 2.084 3.044 -0.476 1.00 0.25 20 LEU A C 17
ATOM 16447 O O . LEU A 1 20 ? 0.919 2.734 -0.335 1.00 0.23 20 LEU A O 17
ATOM 16463 N N . ALA A 1 21 ? 2.437 4.287 -0.649 1.00 0.24 21 ALA A N 17
ATOM 16464 C CA . ALA A 1 21 ? 1.404 5.351 -0.672 1.00 0.22 21 ALA A CA 17
ATOM 16465 C C . ALA A 1 21 ? 0.554 5.224 -1.933 1.00 0.18 21 ALA A C 17
ATOM 16466 O O . ALA A 1 21 ? -0.655 5.284 -1.883 1.00 0.19 21 ALA A O 17
ATOM 16473 N N . GLU A 1 22 ? 1.170 5.052 -3.069 1.00 0.18 22 GLU A N 17
ATOM 16474 C CA . GLU A 1 22 ? 0.370 4.930 -4.317 1.00 0.19 22 GLU A CA 17
ATOM 16475 C C . GLU A 1 22 ? -0.566 3.726 -4.206 1.00 0.18 22 GLU A C 17
ATOM 16476 O O . GLU A 1 22 ? -1.742 3.815 -4.498 1.00 0.21 22 GLU A O 17
ATOM 16488 N N . ALA A 1 23 ? -0.059 2.602 -3.779 1.00 0.18 23 ALA A N 17
ATOM 16489 C CA . ALA A 1 23 ? -0.931 1.403 -3.644 1.00 0.19 23 ALA A CA 17
ATOM 16490 C C . ALA A 1 23 ? -2.056 1.714 -2.657 1.00 0.15 23 ALA A C 17
ATOM 16491 O O . ALA A 1 23 ? -3.216 1.468 -2.922 1.00 0.16 23 ALA A O 17
ATOM 16498 N N . LYS A 1 24 ? -1.719 2.251 -1.516 1.00 0.15 24 LYS A N 17
ATOM 16499 C CA . LYS A 1 24 ? -2.764 2.577 -0.508 1.00 0.18 24 LYS A CA 17
ATOM 16500 C C . LYS A 1 24 ? -3.610 3.755 -1.006 1.00 0.19 24 LYS A C 17
ATOM 16501 O O . LYS A 1 24 ? -4.814 3.778 -0.839 1.00 0.26 24 LYS A O 17
ATOM 16520 N N . VAL A 1 25 ? -2.994 4.736 -1.615 1.00 0.19 25 VAL A N 17
ATOM 16521 C CA . VAL A 1 25 ? -3.772 5.907 -2.117 1.00 0.23 25 VAL A CA 17
ATOM 16522 C C . VAL A 1 25 ? -4.727 5.468 -3.234 1.00 0.24 25 VAL A C 17
ATOM 16523 O O . VAL A 1 25 ? -5.899 5.785 -3.213 1.00 0.27 25 VAL A O 17
ATOM 16536 N N . LEU A 1 26 ? -4.243 4.753 -4.213 1.00 0.22 26 LEU A N 17
ATOM 16537 C CA . LEU A 1 26 ? -5.140 4.318 -5.323 1.00 0.25 26 LEU A CA 17
ATOM 16538 C C . LEU A 1 26 ? -6.213 3.366 -4.791 1.00 0.23 26 LEU A C 17
ATOM 16539 O O . LEU A 1 26 ? -7.358 3.424 -5.190 1.00 0.28 26 LEU A O 17
ATOM 16555 N N . ALA A 1 27 ? -5.853 2.483 -3.901 1.00 0.18 27 ALA A N 17
ATOM 16556 C CA . ALA A 1 27 ? -6.860 1.527 -3.361 1.00 0.18 27 ALA A CA 17
ATOM 16557 C C . ALA A 1 27 ? -7.894 2.287 -2.532 1.00 0.16 27 ALA A C 17
ATOM 16558 O O . ALA A 1 27 ? -9.074 2.012 -2.594 1.00 0.19 27 ALA A O 17
ATOM 16565 N N . ASN A 1 28 ? -7.457 3.240 -1.757 1.00 0.15 28 ASN A N 17
ATOM 16566 C CA . ASN A 1 28 ? -8.409 4.021 -0.919 1.00 0.14 28 ASN A CA 17
ATOM 16567 C C . ASN A 1 28 ? -9.432 4.725 -1.819 1.00 0.15 28 ASN A C 17
ATOM 16568 O O . ASN A 1 28 ? -10.605 4.791 -1.508 1.00 0.18 28 ASN A O 17
ATOM 16579 N N . ARG A 1 29 ? -8.994 5.252 -2.930 1.00 0.18 29 ARG A N 17
ATOM 16580 C CA . ARG A 1 29 ? -9.934 5.954 -3.853 1.00 0.22 29 ARG A CA 17
ATOM 16581 C C . ARG A 1 29 ? -11.023 4.988 -4.329 1.00 0.19 29 ARG A C 17
ATOM 16582 O O . ARG A 1 29 ? -12.175 5.352 -4.458 1.00 0.21 29 ARG A O 17
ATOM 16603 N N . GLU A 1 30 ? -10.666 3.764 -4.598 1.00 0.21 30 GLU A N 17
ATOM 16604 C CA . GLU A 1 30 ? -11.676 2.775 -5.075 1.00 0.28 30 GLU A CA 17
ATOM 16605 C C . GLU A 1 30 ? -12.769 2.616 -4.016 1.00 0.27 30 GLU A C 17
ATOM 16606 O O . GLU A 1 30 ? -13.939 2.514 -4.329 1.00 0.33 30 GLU A O 17
ATOM 16618 N N . LEU A 1 31 ? -12.401 2.597 -2.767 1.00 0.23 31 LEU A N 17
ATOM 16619 C CA . LEU A 1 31 ? -13.423 2.448 -1.689 1.00 0.28 31 LEU A CA 17
ATOM 16620 C C . LEU A 1 31 ? -14.400 3.613 -1.783 1.00 0.32 31 LEU A C 17
ATOM 16621 O O . LEU A 1 31 ? -15.593 3.465 -1.602 1.00 0.43 31 LEU A O 17
ATOM 16637 N N . ASP A 1 32 ? -13.887 4.774 -2.057 1.00 0.28 32 ASP A N 17
ATOM 16638 C CA . ASP A 1 32 ? -14.751 5.973 -2.162 1.00 0.35 32 ASP A CA 17
ATOM 16639 C C . ASP A 1 32 ? -15.841 5.714 -3.200 1.00 0.42 32 ASP A C 17
ATOM 16640 O O . ASP A 1 32 ? -16.976 6.112 -3.033 1.00 0.54 32 ASP A O 17
ATOM 16649 N N . LYS A 1 33 ? -15.510 5.039 -4.265 1.00 0.38 33 LYS A N 17
ATOM 16650 C CA . LYS A 1 33 ? -16.537 4.745 -5.299 1.00 0.46 33 LYS A CA 17
ATOM 16651 C C . LYS A 1 33 ? -17.659 3.929 -4.654 1.00 0.42 33 LYS A C 17
ATOM 16652 O O . LYS A 1 33 ? -18.825 4.248 -4.773 1.00 0.46 33 LYS A O 17
ATOM 16671 N N . TYR A 1 34 ? -17.306 2.880 -3.964 1.00 0.36 34 TYR A N 17
ATOM 16672 C CA . TYR A 1 34 ? -18.335 2.035 -3.299 1.00 0.37 34 TYR A CA 17
ATOM 16673 C C . TYR A 1 34 ? -18.932 2.792 -2.110 1.00 0.33 34 TYR A C 17
ATOM 16674 O O . TYR A 1 34 ? -20.110 2.695 -1.827 1.00 0.55 34 TYR A O 17
ATOM 16692 N N . GLY A 1 35 ? -18.128 3.551 -1.413 1.00 0.24 35 GLY A N 17
ATOM 16693 C CA . GLY A 1 35 ? -18.648 4.318 -0.243 1.00 0.31 35 GLY A CA 17
ATOM 16694 C C . GLY A 1 35 ? -18.690 3.418 0.995 1.00 0.31 35 GLY A C 17
ATOM 16695 O O . GLY A 1 35 ? -19.595 3.501 1.801 1.00 0.36 35 GLY A O 17
ATOM 16699 N N . VAL A 1 36 ? -17.719 2.560 1.156 1.00 0.33 36 VAL A N 17
ATOM 16700 C CA . VAL A 1 36 ? -17.710 1.662 2.342 1.00 0.38 36 VAL A CA 17
ATOM 16701 C C . VAL A 1 36 ? -17.521 2.499 3.614 1.00 0.42 36 VAL A C 17
ATOM 16702 O O . VAL A 1 36 ? -17.531 3.713 3.576 1.00 0.45 36 VAL A O 17
ATOM 16715 N N . SER A 1 37 ? -17.359 1.859 4.741 1.00 0.55 37 SER A N 17
ATOM 16716 C CA . SER A 1 37 ? -17.179 2.619 6.013 1.00 0.64 37 SER A CA 17
ATOM 16717 C C . SER A 1 37 ? -15.814 3.313 6.018 1.00 0.50 37 SER A C 17
ATOM 16718 O O . SER A 1 37 ? -14.915 2.945 5.290 1.00 0.93 37 SER A O 17
ATOM 16726 N N . ASP A 1 38 ? -15.653 4.317 6.838 1.00 0.43 38 ASP A N 17
ATOM 16727 C CA . ASP A 1 38 ? -14.347 5.039 6.896 1.00 0.37 38 ASP A CA 17
ATOM 16728 C C . ASP A 1 38 ? -13.409 4.313 7.862 1.00 0.54 38 ASP A C 17
ATOM 16729 O O . ASP A 1 38 ? -12.318 4.764 8.143 1.00 1.41 38 ASP A O 17
ATOM 16738 N N . TYR A 1 39 ? -13.827 3.191 8.374 1.00 0.42 39 TYR A N 17
ATOM 16739 C CA . TYR A 1 39 ? -12.960 2.428 9.314 1.00 0.33 39 TYR A CA 17
ATOM 16740 C C . TYR A 1 39 ? -11.965 1.573 8.512 1.00 0.25 39 TYR A C 17
ATOM 16741 O O . TYR A 1 39 ? -10.800 1.478 8.847 1.00 0.26 39 TYR A O 17
ATOM 16759 N N . TYR A 1 40 ? -12.427 0.938 7.469 1.00 0.25 40 TYR A N 17
ATOM 16760 C CA . TYR A 1 40 ? -11.531 0.069 6.648 1.00 0.23 40 TYR A CA 17
ATOM 16761 C C . TYR A 1 40 ? -10.474 0.908 5.921 1.00 0.19 40 TYR A C 17
ATOM 16762 O O . TYR A 1 40 ? -9.333 0.510 5.808 1.00 0.19 40 TYR A O 17
ATOM 16780 N N . LYS A 1 41 ? -10.833 2.058 5.416 1.00 0.18 41 LYS A N 17
ATOM 16781 C CA . LYS A 1 41 ? -9.829 2.884 4.697 1.00 0.17 41 LYS A CA 17
ATOM 16782 C C . LYS A 1 41 ? -8.699 3.212 5.666 1.00 0.16 41 LYS A C 17
ATOM 16783 O O . LYS A 1 41 ? -7.541 3.258 5.303 1.00 0.17 41 LYS A O 17
ATOM 16802 N N . ASN A 1 42 ? -9.035 3.432 6.905 1.00 0.19 42 ASN A N 17
ATOM 16803 C CA . ASN A 1 42 ? -7.992 3.747 7.911 1.00 0.21 42 ASN A CA 17
ATOM 16804 C C . ASN A 1 42 ? -7.122 2.510 8.137 1.00 0.18 42 ASN A C 17
ATOM 16805 O O . ASN A 1 42 ? -5.933 2.605 8.366 1.00 0.19 42 ASN A O 17
ATOM 16816 N N . LEU A 1 43 ? -7.712 1.348 8.077 1.00 0.16 43 LEU A N 17
ATOM 16817 C CA . LEU A 1 43 ? -6.932 0.097 8.290 1.00 0.16 43 LEU A CA 17
ATOM 16818 C C . LEU A 1 43 ? -5.827 0.002 7.235 1.00 0.14 43 LEU A C 17
ATOM 16819 O O . LEU A 1 43 ? -4.705 -0.360 7.527 1.00 0.17 43 LEU A O 17
ATOM 16835 N N . ILE A 1 44 ? -6.135 0.326 6.012 1.00 0.13 44 ILE A N 17
ATOM 16836 C CA . ILE A 1 44 ? -5.105 0.259 4.936 1.00 0.13 44 ILE A CA 17
ATOM 16837 C C . ILE A 1 44 ? -4.009 1.294 5.206 1.00 0.14 44 ILE A C 17
ATOM 16838 O O . ILE A 1 44 ? -2.838 1.040 5.004 1.00 0.15 44 ILE A O 17
ATOM 16854 N N . ASN A 1 45 ? -4.382 2.459 5.653 1.00 0.15 45 ASN A N 17
ATOM 16855 C CA . ASN A 1 45 ? -3.364 3.510 5.926 1.00 0.19 45 ASN A CA 17
ATOM 16856 C C . ASN A 1 45 ? -2.301 2.960 6.876 1.00 0.20 45 ASN A C 17
ATOM 16857 O O . ASN A 1 45 ? -1.153 3.358 6.832 1.00 0.28 45 ASN A O 17
ATOM 16868 N N . ASN A 1 46 ? -2.675 2.051 7.741 1.00 0.17 46 ASN A N 17
ATOM 16869 C CA . ASN A 1 46 ? -1.696 1.466 8.712 1.00 0.22 46 ASN A CA 17
ATOM 16870 C C . ASN A 1 46 ? -1.311 0.051 8.273 1.00 0.24 46 ASN A C 17
ATOM 16871 O O . ASN A 1 46 ? -0.838 -0.743 9.060 1.00 0.27 46 ASN A O 17
ATOM 16882 N N . ALA A 1 47 ? -1.515 -0.276 7.025 1.00 0.24 47 ALA A N 17
ATOM 16883 C CA . ALA A 1 47 ? -1.165 -1.646 6.552 1.00 0.30 47 ALA A CA 17
ATOM 16884 C C . ALA A 1 47 ? 0.311 -1.924 6.837 1.00 0.51 47 ALA A C 17
ATOM 16885 O O . ALA A 1 47 ? 1.164 -1.079 6.645 1.00 1.49 47 ALA A O 17
ATOM 16892 N N . LYS A 1 48 ? 0.619 -3.105 7.297 1.00 0.60 48 LYS A N 17
ATOM 16893 C CA . LYS A 1 48 ? 2.036 -3.447 7.599 1.00 0.53 48 LYS A CA 17
ATOM 16894 C C . LYS A 1 48 ? 2.824 -3.523 6.284 1.00 0.42 48 LYS A C 17
ATOM 16895 O O . LYS A 1 48 ? 3.941 -3.056 6.188 1.00 0.51 48 LYS A O 17
ATOM 16914 N N . THR A 1 49 ? 2.247 -4.104 5.264 1.00 0.35 49 THR A N 17
ATOM 16915 C CA . THR A 1 49 ? 2.968 -4.206 3.958 1.00 0.42 49 THR A CA 17
ATOM 16916 C C . THR A 1 49 ? 1.958 -4.178 2.804 1.00 0.62 49 THR A C 17
ATOM 16917 O O . THR A 1 49 ? 0.790 -4.460 2.980 1.00 1.59 49 THR A O 17
ATOM 16928 N N . VAL A 1 50 ? 2.404 -3.836 1.623 1.00 0.44 50 VAL A N 17
ATOM 16929 C CA . VAL A 1 50 ? 1.475 -3.784 0.455 1.00 0.33 50 VAL A CA 17
ATOM 16930 C C . VAL A 1 50 ? 0.981 -5.190 0.115 1.00 0.37 50 VAL A C 17
ATOM 16931 O O . VAL A 1 50 ? -0.078 -5.360 -0.456 1.00 0.40 50 VAL A O 17
ATOM 16944 N N . GLU A 1 51 ? 1.729 -6.198 0.459 1.00 0.43 51 GLU A N 17
ATOM 16945 C CA . GLU A 1 51 ? 1.282 -7.581 0.149 1.00 0.53 51 GLU A CA 17
ATOM 16946 C C . GLU A 1 51 ? -0.050 -7.820 0.851 1.00 0.49 51 GLU A C 17
ATOM 16947 O O . GLU A 1 51 ? -0.942 -8.457 0.323 1.00 0.62 51 GLU A O 17
ATOM 16959 N N . GLY A 1 52 ? -0.189 -7.305 2.038 1.00 0.40 52 GLY A N 17
ATOM 16960 C CA . GLY A 1 52 ? -1.460 -7.480 2.786 1.00 0.41 52 GLY A CA 17
ATOM 16961 C C . GLY A 1 52 ? -2.510 -6.495 2.259 1.00 0.31 52 GLY A C 17
ATOM 16962 O O . GLY A 1 52 ? -3.695 -6.753 2.316 1.00 0.35 52 GLY A O 17
ATOM 16966 N N . VAL A 1 53 ? -2.089 -5.360 1.755 1.00 0.22 53 VAL A N 17
ATOM 16967 C CA . VAL A 1 53 ? -3.077 -4.368 1.242 1.00 0.15 53 VAL A CA 17
ATOM 16968 C C . VAL A 1 53 ? -3.898 -4.997 0.111 1.00 0.14 53 VAL A C 17
ATOM 16969 O O . VAL A 1 53 ? -5.107 -4.908 0.087 1.00 0.17 53 VAL A O 17
ATOM 16982 N N . LYS A 1 54 ? -3.249 -5.620 -0.834 1.00 0.18 54 LYS A N 17
ATOM 16983 C CA . LYS A 1 54 ? -3.996 -6.236 -1.967 1.00 0.21 54 LYS A CA 17
ATOM 16984 C C . LYS A 1 54 ? -4.962 -7.306 -1.444 1.00 0.20 54 LYS A C 17
ATOM 16985 O O . LYS A 1 54 ? -6.073 -7.433 -1.917 1.00 0.21 54 LYS A O 17
ATOM 17004 N N . ALA A 1 55 ? -4.546 -8.079 -0.480 1.00 0.22 55 ALA A N 17
ATOM 17005 C CA . ALA A 1 55 ? -5.438 -9.145 0.063 1.00 0.23 55 ALA A CA 17
ATOM 17006 C C . ALA A 1 55 ? -6.526 -8.531 0.953 1.00 0.20 55 ALA A C 17
ATOM 17007 O O . ALA A 1 55 ? -7.588 -9.095 1.123 1.00 0.19 55 ALA A O 17
ATOM 17014 N N . LEU A 1 56 ? -6.270 -7.388 1.529 1.00 0.20 56 LEU A N 17
ATOM 17015 C CA . LEU A 1 56 ? -7.296 -6.756 2.408 1.00 0.21 56 LEU A CA 17
ATOM 17016 C C . LEU A 1 56 ? -8.471 -6.298 1.555 1.00 0.18 56 LEU A C 17
ATOM 17017 O O . LEU A 1 56 ? -9.617 -6.442 1.929 1.00 0.19 56 LEU A O 17
ATOM 17033 N N . ILE A 1 57 ? -8.195 -5.762 0.403 1.00 0.16 57 ILE A N 17
ATOM 17034 C CA . ILE A 1 57 ? -9.298 -5.314 -0.482 1.00 0.17 57 ILE A CA 17
ATOM 17035 C C . ILE A 1 57 ? -10.094 -6.543 -0.905 1.00 0.17 57 ILE A C 17
ATOM 17036 O O . ILE A 1 57 ? -11.302 -6.506 -1.027 1.00 0.20 57 ILE A O 17
ATOM 17052 N N . ASP A 1 58 ? -9.416 -7.633 -1.141 1.00 0.16 58 ASP A N 17
ATOM 17053 C CA . ASP A 1 58 ? -10.129 -8.867 -1.572 1.00 0.19 58 ASP A CA 17
ATOM 17054 C C . ASP A 1 58 ? -11.131 -9.277 -0.493 1.00 0.19 58 ASP A C 17
ATOM 17055 O O . ASP A 1 58 ? -12.240 -9.679 -0.785 1.00 0.22 58 ASP A O 17
ATOM 17064 N N . GLU A 1 59 ? -10.762 -9.161 0.753 1.00 0.18 59 GLU A N 17
ATOM 17065 C CA . GLU A 1 59 ? -11.708 -9.524 1.838 1.00 0.21 59 GLU A CA 17
ATOM 17066 C C . GLU A 1 59 ? -12.822 -8.485 1.870 1.00 0.24 59 GLU A C 17
ATOM 17067 O O . GLU A 1 59 ? -13.981 -8.800 2.055 1.00 0.30 59 GLU A O 17
ATOM 17079 N N . ILE A 1 60 ? -12.472 -7.243 1.684 1.00 0.23 60 ILE A N 17
ATOM 17080 C CA . ILE A 1 60 ? -13.500 -6.171 1.697 1.00 0.27 60 ILE A CA 17
ATOM 17081 C C . ILE A 1 60 ? -14.430 -6.347 0.497 1.00 0.28 60 ILE A C 17
ATOM 17082 O O . ILE A 1 60 ? -15.637 -6.283 0.619 1.00 0.33 60 ILE A O 17
ATOM 17098 N N . LEU A 1 61 ? -13.879 -6.584 -0.664 1.00 0.25 61 LEU A N 17
ATOM 17099 C CA . LEU A 1 61 ? -14.736 -6.782 -1.867 1.00 0.30 61 LEU A CA 17
ATOM 17100 C C . LEU A 1 61 ? -15.483 -8.111 -1.740 1.00 0.33 61 LEU A C 17
ATOM 17101 O O . LEU A 1 61 ? -16.638 -8.223 -2.097 1.00 0.46 61 LEU A O 17
ATOM 17117 N N . ALA A 1 62 ? -14.834 -9.120 -1.234 1.00 0.28 62 ALA A N 17
ATOM 17118 C CA . ALA A 1 62 ? -15.508 -10.439 -1.083 1.00 0.32 62 ALA A CA 17
ATOM 17119 C C . ALA A 1 62 ? -16.728 -10.299 -0.164 1.00 0.37 62 ALA A C 17
ATOM 17120 O O . ALA A 1 62 ? -17.761 -10.896 -0.394 1.00 0.48 62 ALA A O 17
ATOM 17127 N N . ALA A 1 63 ? -16.610 -9.530 0.885 1.00 0.41 63 ALA A N 17
ATOM 17128 C CA . ALA A 1 63 ? -17.754 -9.370 1.829 1.00 0.50 63 ALA A CA 17
ATOM 17129 C C . ALA A 1 63 ? -18.963 -8.752 1.118 1.00 0.70 63 ALA A C 17
ATOM 17130 O O . ALA A 1 63 ? -20.043 -9.307 1.121 1.00 1.15 63 ALA A O 17
ATOM 17137 N N . LEU A 1 64 ? -18.799 -7.603 0.518 1.00 0.59 64 LEU A N 17
ATOM 17138 C CA . LEU A 1 64 ? -19.953 -6.957 -0.174 1.00 0.85 64 LEU A CA 17
ATOM 17139 C C . LEU A 1 64 ? -20.299 -7.769 -1.439 1.00 1.41 64 LEU A C 17
ATOM 17140 O O . LEU A 1 64 ? -19.426 -8.372 -2.032 1.00 1.62 64 LEU A O 17
ATOM 17156 N N . PRO A 1 65 ? -21.549 -7.795 -1.870 1.00 1.85 65 PRO A N 17
ATOM 17157 C CA . PRO A 1 65 ? -21.916 -8.563 -3.093 1.00 2.43 65 PRO A CA 17
ATOM 17158 C C . PRO A 1 65 ? -20.925 -8.334 -4.246 1.00 2.62 65 PRO A C 17
ATOM 17159 O O . PRO A 1 65 ? -20.157 -9.237 -4.528 1.00 2.81 65 PRO A O 17
ATOM 17171 N N . MET A 1 1 ? 21.028 -5.749 -27.272 1.00 21.30 1 MET A N 18
ATOM 17172 C CA . MET A 1 1 ? 20.967 -5.325 -25.845 1.00 21.02 1 MET A CA 18
ATOM 17173 C C . MET A 1 1 ? 21.807 -4.059 -25.660 1.00 20.37 1 MET A C 18
ATOM 17174 O O . MET A 1 1 ? 22.808 -3.865 -26.320 1.00 20.39 1 MET A O 18
ATOM 17190 N N . LYS A 1 2 ? 21.407 -3.194 -24.769 1.00 19.90 2 LYS A N 18
ATOM 17191 C CA . LYS A 1 2 ? 22.182 -1.940 -24.544 1.00 19.38 2 LYS A CA 18
ATOM 17192 C C . LYS A 1 2 ? 23.519 -2.284 -23.884 1.00 18.83 2 LYS A C 18
ATOM 17193 O O . LYS A 1 2 ? 23.595 -3.135 -23.021 1.00 18.89 2 LYS A O 18
ATOM 17212 N N . ALA A 1 3 ? 24.575 -1.625 -24.281 1.00 18.43 3 ALA A N 18
ATOM 17213 C CA . ALA A 1 3 ? 25.905 -1.910 -23.671 1.00 18.03 3 ALA A CA 18
ATOM 17214 C C . ALA A 1 3 ? 26.050 -1.107 -22.380 1.00 17.59 3 ALA A C 18
ATOM 17215 O O . ALA A 1 3 ? 25.088 -0.588 -21.849 1.00 17.73 3 ALA A O 18
ATOM 17222 N N . ILE A 1 4 ? 27.245 -0.995 -21.872 1.00 17.22 4 ILE A N 18
ATOM 17223 C CA . ILE A 1 4 ? 27.449 -0.219 -20.619 1.00 16.95 4 ILE A CA 18
ATOM 17224 C C . ILE A 1 4 ? 26.999 1.224 -20.845 1.00 16.44 4 ILE A C 18
ATOM 17225 O O . ILE A 1 4 ? 26.395 1.837 -19.988 1.00 16.48 4 ILE A O 18
ATOM 17241 N N . PHE A 1 5 ? 27.290 1.772 -21.992 1.00 16.11 5 PHE A N 18
ATOM 17242 C CA . PHE A 1 5 ? 26.876 3.176 -22.268 1.00 15.78 5 PHE A CA 18
ATOM 17243 C C . PHE A 1 5 ? 25.351 3.244 -22.354 1.00 15.39 5 PHE A C 18
ATOM 17244 O O . PHE A 1 5 ? 24.714 2.381 -22.927 1.00 15.53 5 PHE A O 18
ATOM 17261 N N . VAL A 1 6 ? 24.761 4.266 -21.785 1.00 15.04 6 VAL A N 18
ATOM 17262 C CA . VAL A 1 6 ? 23.271 4.409 -21.821 1.00 14.79 6 VAL A CA 18
ATOM 17263 C C . VAL A 1 6 ? 22.908 5.852 -22.182 1.00 14.55 6 VAL A C 18
ATOM 17264 O O . VAL A 1 6 ? 23.706 6.757 -22.041 1.00 14.58 6 VAL A O 18
ATOM 17277 N N . LEU A 1 7 ? 21.708 6.074 -22.650 1.00 14.47 7 LEU A N 18
ATOM 17278 C CA . LEU A 1 7 ? 21.292 7.457 -23.025 1.00 14.40 7 LEU A CA 18
ATOM 17279 C C . LEU A 1 7 ? 21.175 8.317 -21.758 1.00 13.90 7 LEU A C 18
ATOM 17280 O O . LEU A 1 7 ? 21.550 9.473 -21.745 1.00 13.91 7 LEU A O 18
ATOM 17296 N N . ASN A 1 8 ? 20.652 7.763 -20.698 1.00 13.63 8 ASN A N 18
ATOM 17297 C CA . ASN A 1 8 ? 20.505 8.551 -19.440 1.00 13.29 8 ASN A CA 18
ATOM 17298 C C . ASN A 1 8 ? 21.853 8.625 -18.721 1.00 12.82 8 ASN A C 18
ATOM 17299 O O . ASN A 1 8 ? 22.739 7.831 -18.960 1.00 12.84 8 ASN A O 18
ATOM 17310 N N . ALA A 1 9 ? 22.015 9.574 -17.838 1.00 12.57 9 ALA A N 18
ATOM 17311 C CA . ALA A 1 9 ? 23.305 9.697 -17.100 1.00 12.28 9 ALA A CA 18
ATOM 17312 C C . ALA A 1 9 ? 23.278 8.776 -15.879 1.00 11.84 9 ALA A C 18
ATOM 17313 O O . ALA A 1 9 ? 24.298 8.470 -15.294 1.00 12.04 9 ALA A O 18
ATOM 17320 N N . GLN A 1 10 ? 22.113 8.334 -15.492 1.00 11.42 10 GLN A N 18
ATOM 17321 C CA . GLN A 1 10 ? 22.007 7.434 -14.309 1.00 11.16 10 GLN A CA 18
ATOM 17322 C C . GLN A 1 10 ? 20.678 6.675 -14.372 1.00 10.55 10 GLN A C 18
ATOM 17323 O O . GLN A 1 10 ? 19.760 7.076 -15.057 1.00 10.61 10 GLN A O 18
ATOM 17337 N N . HIS A 1 11 ? 20.572 5.577 -13.664 1.00 10.17 11 HIS A N 18
ATOM 17338 C CA . HIS A 1 11 ? 19.302 4.782 -13.679 1.00 9.77 11 HIS A CA 18
ATOM 17339 C C . HIS A 1 11 ? 18.529 5.033 -12.382 1.00 9.16 11 HIS A C 18
ATOM 17340 O O . HIS A 1 11 ? 18.919 4.591 -11.318 1.00 9.25 11 HIS A O 18
ATOM 17354 N N . ASP A 1 12 ? 17.430 5.735 -12.464 1.00 8.78 12 ASP A N 18
ATOM 17355 C CA . ASP A 1 12 ? 16.624 6.012 -11.240 1.00 8.41 12 ASP A CA 18
ATOM 17356 C C . ASP A 1 12 ? 15.294 6.650 -11.646 1.00 7.70 12 ASP A C 18
ATOM 17357 O O . ASP A 1 12 ? 15.263 7.717 -12.226 1.00 7.84 12 ASP A O 18
ATOM 17366 N N . GLU A 1 13 ? 14.191 6.005 -11.350 1.00 7.20 13 GLU A N 18
ATOM 17367 C CA . GLU A 1 13 ? 12.858 6.577 -11.723 1.00 6.75 13 GLU A CA 18
ATOM 17368 C C . GLU A 1 13 ? 11.852 6.326 -10.595 1.00 5.96 13 GLU A C 18
ATOM 17369 O O . GLU A 1 13 ? 11.565 7.199 -9.800 1.00 6.13 13 GLU A O 18
ATOM 17381 N N . ALA A 1 14 ? 11.308 5.141 -10.527 1.00 5.44 14 ALA A N 18
ATOM 17382 C CA . ALA A 1 14 ? 10.311 4.833 -9.462 1.00 4.96 14 ALA A CA 18
ATOM 17383 C C . ALA A 1 14 ? 11.027 4.523 -8.144 1.00 4.30 14 ALA A C 18
ATOM 17384 O O . ALA A 1 14 ? 12.186 4.160 -8.125 1.00 4.43 14 ALA A O 18
ATOM 17391 N N . VAL A 1 15 ? 10.332 4.658 -7.039 1.00 4.01 15 VAL A N 18
ATOM 17392 C CA . VAL A 1 15 ? 10.943 4.370 -5.703 1.00 3.71 15 VAL A CA 18
ATOM 17393 C C . VAL A 1 15 ? 9.985 3.492 -4.894 1.00 3.13 15 VAL A C 18
ATOM 17394 O O . VAL A 1 15 ? 8.782 3.657 -4.949 1.00 3.40 15 VAL A O 18
ATOM 17407 N N . ASP A 1 16 ? 10.504 2.557 -4.147 1.00 2.67 16 ASP A N 18
ATOM 17408 C CA . ASP A 1 16 ? 9.617 1.669 -3.343 1.00 2.25 16 ASP A CA 18
ATOM 17409 C C . ASP A 1 16 ? 8.985 2.467 -2.199 1.00 2.00 16 ASP A C 18
ATOM 17410 O O . ASP A 1 16 ? 7.957 2.099 -1.669 1.00 2.47 16 ASP A O 18
ATOM 17419 N N . ALA A 1 17 ? 9.595 3.554 -1.811 1.00 1.74 17 ALA A N 18
ATOM 17420 C CA . ALA A 1 17 ? 9.030 4.368 -0.696 1.00 1.64 17 ALA A CA 18
ATOM 17421 C C . ALA A 1 17 ? 7.622 4.854 -1.063 1.00 1.34 17 ALA A C 18
ATOM 17422 O O . ALA A 1 17 ? 6.691 4.716 -0.295 1.00 1.86 17 ALA A O 18
ATOM 17429 N N . ASN A 1 18 ? 7.462 5.433 -2.223 1.00 0.95 18 ASN A N 18
ATOM 17430 C CA . ASN A 1 18 ? 6.116 5.938 -2.631 1.00 0.77 18 ASN A CA 18
ATOM 17431 C C . ASN A 1 18 ? 5.270 4.795 -3.201 1.00 0.65 18 ASN A C 18
ATOM 17432 O O . ASN A 1 18 ? 4.082 4.941 -3.411 1.00 1.18 18 ASN A O 18
ATOM 17443 N N . SER A 1 19 ? 5.867 3.666 -3.474 1.00 0.49 19 SER A N 18
ATOM 17444 C CA . SER A 1 19 ? 5.080 2.538 -4.050 1.00 0.33 19 SER A CA 18
ATOM 17445 C C . SER A 1 19 ? 3.956 2.131 -3.095 1.00 0.29 19 SER A C 18
ATOM 17446 O O . SER A 1 19 ? 2.835 1.908 -3.508 1.00 0.28 19 SER A O 18
ATOM 17454 N N . LEU A 1 20 ? 4.231 2.042 -1.820 1.00 0.31 20 LEU A N 18
ATOM 17455 C CA . LEU A 1 20 ? 3.154 1.659 -0.863 1.00 0.32 20 LEU A CA 18
ATOM 17456 C C . LEU A 1 20 ? 2.154 2.811 -0.761 1.00 0.25 20 LEU A C 18
ATOM 17457 O O . LEU A 1 20 ? 0.959 2.607 -0.693 1.00 0.23 20 LEU A O 18
ATOM 17473 N N . ALA A 1 21 ? 2.633 4.020 -0.743 1.00 0.24 21 ALA A N 18
ATOM 17474 C CA . ALA A 1 21 ? 1.711 5.173 -0.635 1.00 0.22 21 ALA A CA 18
ATOM 17475 C C . ALA A 1 21 ? 0.752 5.168 -1.824 1.00 0.18 21 ALA A C 18
ATOM 17476 O O . ALA A 1 21 ? -0.447 5.261 -1.664 1.00 0.19 21 ALA A O 18
ATOM 17483 N N . GLU A 1 22 ? 1.268 5.050 -3.015 1.00 0.18 22 GLU A N 18
ATOM 17484 C CA . GLU A 1 22 ? 0.375 5.033 -4.206 1.00 0.19 22 GLU A CA 18
ATOM 17485 C C . GLU A 1 22 ? -0.572 3.837 -4.105 1.00 0.18 22 GLU A C 18
ATOM 17486 O O . GLU A 1 22 ? -1.750 3.938 -4.385 1.00 0.21 22 GLU A O 18
ATOM 17498 N N . ALA A 1 23 ? -0.062 2.705 -3.707 1.00 0.18 23 ALA A N 18
ATOM 17499 C CA . ALA A 1 23 ? -0.926 1.502 -3.586 1.00 0.19 23 ALA A CA 18
ATOM 17500 C C . ALA A 1 23 ? -2.034 1.773 -2.569 1.00 0.15 23 ALA A C 18
ATOM 17501 O O . ALA A 1 23 ? -3.192 1.492 -2.810 1.00 0.16 23 ALA A O 18
ATOM 17508 N N . LYS A 1 24 ? -1.691 2.321 -1.434 1.00 0.15 24 LYS A N 18
ATOM 17509 C CA . LYS A 1 24 ? -2.730 2.610 -0.409 1.00 0.18 24 LYS A CA 18
ATOM 17510 C C . LYS A 1 24 ? -3.623 3.747 -0.917 1.00 0.19 24 LYS A C 18
ATOM 17511 O O . LYS A 1 24 ? -4.827 3.724 -0.750 1.00 0.26 24 LYS A O 18
ATOM 17530 N N . VAL A 1 25 ? -3.042 4.737 -1.544 1.00 0.19 25 VAL A N 18
ATOM 17531 C CA . VAL A 1 25 ? -3.857 5.869 -2.073 1.00 0.23 25 VAL A CA 18
ATOM 17532 C C . VAL A 1 25 ? -4.805 5.342 -3.156 1.00 0.24 25 VAL A C 18
ATOM 17533 O O . VAL A 1 25 ? -5.990 5.610 -3.139 1.00 0.27 25 VAL A O 18
ATOM 17546 N N . LEU A 1 26 ? -4.293 4.591 -4.098 1.00 0.22 26 LEU A N 18
ATOM 17547 C CA . LEU A 1 26 ? -5.172 4.048 -5.173 1.00 0.25 26 LEU A CA 18
ATOM 17548 C C . LEU A 1 26 ? -6.202 3.107 -4.549 1.00 0.23 26 LEU A C 18
ATOM 17549 O O . LEU A 1 26 ? -7.367 3.127 -4.895 1.00 0.28 26 LEU A O 18
ATOM 17565 N N . ALA A 1 27 ? -5.785 2.292 -3.620 1.00 0.18 27 ALA A N 18
ATOM 17566 C CA . ALA A 1 27 ? -6.743 1.363 -2.964 1.00 0.18 27 ALA A CA 18
ATOM 17567 C C . ALA A 1 27 ? -7.739 2.190 -2.155 1.00 0.16 27 ALA A C 18
ATOM 17568 O O . ALA A 1 27 ? -8.920 1.907 -2.117 1.00 0.19 27 ALA A O 18
ATOM 17575 N N . ASN A 1 28 ? -7.261 3.215 -1.507 1.00 0.15 28 ASN A N 18
ATOM 17576 C CA . ASN A 1 28 ? -8.157 4.081 -0.693 1.00 0.14 28 ASN A CA 18
ATOM 17577 C C . ASN A 1 28 ? -9.232 4.688 -1.600 1.00 0.15 28 ASN A C 18
ATOM 17578 O O . ASN A 1 28 ? -10.387 4.787 -1.234 1.00 0.18 28 ASN A O 18
ATOM 17589 N N . ARG A 1 29 ? -8.858 5.087 -2.786 1.00 0.18 29 ARG A N 18
ATOM 17590 C CA . ARG A 1 29 ? -9.846 5.681 -3.733 1.00 0.22 29 ARG A CA 18
ATOM 17591 C C . ARG A 1 29 ? -10.956 4.671 -4.034 1.00 0.19 29 ARG A C 18
ATOM 17592 O O . ARG A 1 29 ? -12.111 5.025 -4.164 1.00 0.21 29 ARG A O 18
ATOM 17613 N N . GLU A 1 30 ? -10.613 3.419 -4.172 1.00 0.21 30 GLU A N 18
ATOM 17614 C CA . GLU A 1 30 ? -11.648 2.396 -4.493 1.00 0.28 30 GLU A CA 18
ATOM 17615 C C . GLU A 1 30 ? -12.711 2.361 -3.393 1.00 0.27 30 GLU A C 18
ATOM 17616 O O . GLU A 1 30 ? -13.892 2.282 -3.667 1.00 0.33 30 GLU A O 18
ATOM 17628 N N . LEU A 1 31 ? -12.315 2.437 -2.153 1.00 0.23 31 LEU A N 18
ATOM 17629 C CA . LEU A 1 31 ? -13.329 2.426 -1.056 1.00 0.28 31 LEU A CA 18
ATOM 17630 C C . LEU A 1 31 ? -14.173 3.684 -1.195 1.00 0.32 31 LEU A C 18
ATOM 17631 O O . LEU A 1 31 ? -15.386 3.662 -1.119 1.00 0.43 31 LEU A O 18
ATOM 17647 N N . ASP A 1 32 ? -13.514 4.783 -1.411 1.00 0.28 32 ASP A N 18
ATOM 17648 C CA . ASP A 1 32 ? -14.218 6.075 -1.578 1.00 0.35 32 ASP A CA 18
ATOM 17649 C C . ASP A 1 32 ? -15.159 5.969 -2.776 1.00 0.42 32 ASP A C 18
ATOM 17650 O O . ASP A 1 32 ? -16.268 6.463 -2.759 1.00 0.54 32 ASP A O 18
ATOM 17659 N N . LYS A 1 33 ? -14.715 5.324 -3.819 1.00 0.38 33 LYS A N 18
ATOM 17660 C CA . LYS A 1 33 ? -15.568 5.177 -5.030 1.00 0.46 33 LYS A CA 18
ATOM 17661 C C . LYS A 1 33 ? -16.854 4.432 -4.658 1.00 0.42 33 LYS A C 18
ATOM 17662 O O . LYS A 1 33 ? -17.944 4.876 -4.961 1.00 0.46 33 LYS A O 18
ATOM 17681 N N . TYR A 1 34 ? -16.742 3.317 -3.990 1.00 0.36 34 TYR A N 18
ATOM 17682 C CA . TYR A 1 34 ? -17.967 2.567 -3.586 1.00 0.37 34 TYR A CA 18
ATOM 17683 C C . TYR A 1 34 ? -18.711 3.344 -2.497 1.00 0.33 34 TYR A C 18
ATOM 17684 O O . TYR A 1 34 ? -19.920 3.281 -2.392 1.00 0.55 34 TYR A O 18
ATOM 17702 N N . GLY A 1 35 ? -17.996 4.073 -1.681 1.00 0.24 35 GLY A N 18
ATOM 17703 C CA . GLY A 1 35 ? -18.659 4.850 -0.589 1.00 0.31 35 GLY A CA 18
ATOM 17704 C C . GLY A 1 35 ? -18.731 3.993 0.676 1.00 0.31 35 GLY A C 18
ATOM 17705 O O . GLY A 1 35 ? -19.638 4.124 1.475 1.00 0.36 35 GLY A O 18
ATOM 17709 N N . VAL A 1 36 ? -17.783 3.114 0.867 1.00 0.33 36 VAL A N 18
ATOM 17710 C CA . VAL A 1 36 ? -17.800 2.251 2.083 1.00 0.38 36 VAL A CA 18
ATOM 17711 C C . VAL A 1 36 ? -17.578 3.125 3.324 1.00 0.42 36 VAL A C 18
ATOM 17712 O O . VAL A 1 36 ? -17.226 4.284 3.222 1.00 0.45 36 VAL A O 18
ATOM 17725 N N . SER A 1 37 ? -17.793 2.584 4.492 1.00 0.55 37 SER A N 18
ATOM 17726 C CA . SER A 1 37 ? -17.608 3.389 5.733 1.00 0.64 37 SER A CA 18
ATOM 17727 C C . SER A 1 37 ? -16.172 3.921 5.795 1.00 0.50 37 SER A C 18
ATOM 17728 O O . SER A 1 37 ? -15.228 3.241 5.444 1.00 0.93 37 SER A O 18
ATOM 17736 N N . ASP A 1 38 ? -16.009 5.143 6.227 1.00 0.43 38 ASP A N 18
ATOM 17737 C CA . ASP A 1 38 ? -14.647 5.747 6.305 1.00 0.37 38 ASP A CA 18
ATOM 17738 C C . ASP A 1 38 ? -13.754 4.917 7.232 1.00 0.54 38 ASP A C 18
ATOM 17739 O O . ASP A 1 38 ? -12.546 5.041 7.221 1.00 1.41 38 ASP A O 18
ATOM 17748 N N . TYR A 1 39 ? -14.338 4.076 8.036 1.00 0.42 39 TYR A N 18
ATOM 17749 C CA . TYR A 1 39 ? -13.523 3.246 8.969 1.00 0.33 39 TYR A CA 18
ATOM 17750 C C . TYR A 1 39 ? -12.547 2.369 8.173 1.00 0.25 39 TYR A C 18
ATOM 17751 O O . TYR A 1 39 ? -11.382 2.266 8.505 1.00 0.26 39 TYR A O 18
ATOM 17769 N N . TYR A 1 40 ? -13.012 1.727 7.141 1.00 0.25 40 TYR A N 18
ATOM 17770 C CA . TYR A 1 40 ? -12.114 0.848 6.337 1.00 0.23 40 TYR A CA 18
ATOM 17771 C C . TYR A 1 40 ? -10.969 1.667 5.730 1.00 0.19 40 TYR A C 18
ATOM 17772 O O . TYR A 1 40 ? -9.881 1.165 5.538 1.00 0.19 40 TYR A O 18
ATOM 17790 N N . LYS A 1 41 ? -11.197 2.915 5.416 1.00 0.18 41 LYS A N 18
ATOM 17791 C CA . LYS A 1 41 ? -10.110 3.734 4.813 1.00 0.17 41 LYS A CA 18
ATOM 17792 C C . LYS A 1 41 ? -8.962 3.849 5.804 1.00 0.16 41 LYS A C 18
ATOM 17793 O O . LYS A 1 41 ? -7.804 3.760 5.447 1.00 0.17 41 LYS A O 18
ATOM 17812 N N . ASN A 1 42 ? -9.278 4.037 7.047 1.00 0.19 42 ASN A N 18
ATOM 17813 C CA . ASN A 1 42 ? -8.213 4.149 8.071 1.00 0.21 42 ASN A CA 18
ATOM 17814 C C . ASN A 1 42 ? -7.462 2.822 8.156 1.00 0.18 42 ASN A C 18
ATOM 17815 O O . ASN A 1 42 ? -6.266 2.780 8.367 1.00 0.19 42 ASN A O 18
ATOM 17826 N N . LEU A 1 43 ? -8.163 1.738 7.999 1.00 0.16 43 LEU A N 18
ATOM 17827 C CA . LEU A 1 43 ? -7.508 0.406 8.076 1.00 0.16 43 LEU A CA 18
ATOM 17828 C C . LEU A 1 43 ? -6.449 0.301 6.972 1.00 0.14 43 LEU A C 18
ATOM 17829 O O . LEU A 1 43 ? -5.373 -0.221 7.184 1.00 0.17 43 LEU A O 18
ATOM 17845 N N . ILE A 1 44 ? -6.738 0.801 5.796 1.00 0.13 44 ILE A N 18
ATOM 17846 C CA . ILE A 1 44 ? -5.731 0.729 4.696 1.00 0.13 44 ILE A CA 18
ATOM 17847 C C . ILE A 1 44 ? -4.475 1.479 5.142 1.00 0.14 44 ILE A C 18
ATOM 17848 O O . ILE A 1 44 ? -3.365 1.044 4.918 1.00 0.15 44 ILE A O 18
ATOM 17864 N N . ASN A 1 45 ? -4.648 2.604 5.777 1.00 0.15 45 ASN A N 18
ATOM 17865 C CA . ASN A 1 45 ? -3.472 3.389 6.246 1.00 0.19 45 ASN A CA 18
ATOM 17866 C C . ASN A 1 45 ? -2.645 2.545 7.220 1.00 0.20 45 ASN A C 18
ATOM 17867 O O . ASN A 1 45 ? -1.432 2.573 7.207 1.00 0.28 45 ASN A O 18
ATOM 17878 N N . ASN A 1 46 ? -3.296 1.807 8.074 1.00 0.17 46 ASN A N 18
ATOM 17879 C CA . ASN A 1 46 ? -2.561 0.971 9.067 1.00 0.22 46 ASN A CA 18
ATOM 17880 C C . ASN A 1 46 ? -1.834 -0.195 8.375 1.00 0.24 46 ASN A C 18
ATOM 17881 O O . ASN A 1 46 ? -1.054 -0.892 8.992 1.00 0.27 46 ASN A O 18
ATOM 17892 N N . ALA A 1 47 ? -2.085 -0.427 7.112 1.00 0.24 47 ALA A N 18
ATOM 17893 C CA . ALA A 1 47 ? -1.403 -1.567 6.420 1.00 0.30 47 ALA A CA 18
ATOM 17894 C C . ALA A 1 47 ? 0.119 -1.426 6.541 1.00 0.51 47 ALA A C 18
ATOM 17895 O O . ALA A 1 47 ? 0.672 -0.355 6.382 1.00 1.49 47 ALA A O 18
ATOM 17902 N N . LYS A 1 48 ? 0.797 -2.511 6.829 1.00 0.60 48 LYS A N 18
ATOM 17903 C CA . LYS A 1 48 ? 2.286 -2.472 6.974 1.00 0.53 48 LYS A CA 18
ATOM 17904 C C . LYS A 1 48 ? 2.958 -2.953 5.680 1.00 0.42 48 LYS A C 18
ATOM 17905 O O . LYS A 1 48 ? 4.120 -2.686 5.444 1.00 0.51 48 LYS A O 18
ATOM 17924 N N . THR A 1 49 ? 2.245 -3.667 4.841 1.00 0.35 49 THR A N 18
ATOM 17925 C CA . THR A 1 49 ? 2.858 -4.169 3.566 1.00 0.42 49 THR A CA 18
ATOM 17926 C C . THR A 1 49 ? 1.827 -4.132 2.429 1.00 0.62 49 THR A C 18
ATOM 17927 O O . THR A 1 49 ? 0.643 -4.287 2.646 1.00 1.59 49 THR A O 18
ATOM 17938 N N . VAL A 1 50 ? 2.279 -3.921 1.217 1.00 0.44 50 VAL A N 18
ATOM 17939 C CA . VAL A 1 50 ? 1.346 -3.859 0.048 1.00 0.33 50 VAL A CA 18
ATOM 17940 C C . VAL A 1 50 ? 0.767 -5.240 -0.255 1.00 0.37 50 VAL A C 18
ATOM 17941 O O . VAL A 1 50 ? -0.329 -5.360 -0.766 1.00 0.40 50 VAL A O 18
ATOM 17954 N N . GLU A 1 51 ? 1.485 -6.286 0.038 1.00 0.43 51 GLU A N 18
ATOM 17955 C CA . GLU A 1 51 ? 0.942 -7.638 -0.261 1.00 0.53 51 GLU A CA 18
ATOM 17956 C C . GLU A 1 51 ? -0.374 -7.787 0.495 1.00 0.49 51 GLU A C 18
ATOM 17957 O O . GLU A 1 51 ? -1.343 -8.316 -0.014 1.00 0.62 51 GLU A O 18
ATOM 17969 N N . GLY A 1 52 ? -0.419 -7.302 1.700 1.00 0.40 52 GLY A N 18
ATOM 17970 C CA . GLY A 1 52 ? -1.672 -7.385 2.494 1.00 0.41 52 GLY A CA 18
ATOM 17971 C C . GLY A 1 52 ? -2.691 -6.385 1.941 1.00 0.31 52 GLY A C 18
ATOM 17972 O O . GLY A 1 52 ? -3.885 -6.594 2.032 1.00 0.35 52 GLY A O 18
ATOM 17976 N N . VAL A 1 53 ? -2.238 -5.290 1.378 1.00 0.22 53 VAL A N 18
ATOM 17977 C CA . VAL A 1 53 ? -3.202 -4.288 0.839 1.00 0.15 53 VAL A CA 18
ATOM 17978 C C . VAL A 1 53 ? -4.067 -4.941 -0.250 1.00 0.14 53 VAL A C 18
ATOM 17979 O O . VAL A 1 53 ? -5.276 -4.844 -0.233 1.00 0.17 53 VAL A O 18
ATOM 17992 N N . LYS A 1 54 ? -3.456 -5.603 -1.198 1.00 0.18 54 LYS A N 18
ATOM 17993 C CA . LYS A 1 54 ? -4.245 -6.256 -2.290 1.00 0.21 54 LYS A CA 18
ATOM 17994 C C . LYS A 1 54 ? -5.188 -7.316 -1.706 1.00 0.20 54 LYS A C 18
ATOM 17995 O O . LYS A 1 54 ? -6.341 -7.408 -2.080 1.00 0.21 54 LYS A O 18
ATOM 18014 N N . ALA A 1 55 ? -4.701 -8.126 -0.806 1.00 0.22 55 ALA A N 18
ATOM 18015 C CA . ALA A 1 55 ? -5.557 -9.193 -0.208 1.00 0.23 55 ALA A CA 18
ATOM 18016 C C . ALA A 1 55 ? -6.625 -8.573 0.697 1.00 0.20 55 ALA A C 18
ATOM 18017 O O . ALA A 1 55 ? -7.729 -9.067 0.804 1.00 0.19 55 ALA A O 18
ATOM 18024 N N . LEU A 1 56 ? -6.295 -7.504 1.357 1.00 0.20 56 LEU A N 18
ATOM 18025 C CA . LEU A 1 56 ? -7.272 -6.855 2.273 1.00 0.21 56 LEU A CA 18
ATOM 18026 C C . LEU A 1 56 ? -8.510 -6.422 1.490 1.00 0.18 56 LEU A C 18
ATOM 18027 O O . LEU A 1 56 ? -9.626 -6.717 1.866 1.00 0.19 56 LEU A O 18
ATOM 18043 N N . ILE A 1 57 ? -8.328 -5.734 0.400 1.00 0.16 57 ILE A N 18
ATOM 18044 C CA . ILE A 1 57 ? -9.503 -5.300 -0.400 1.00 0.17 57 ILE A CA 18
ATOM 18045 C C . ILE A 1 57 ? -10.200 -6.544 -0.944 1.00 0.17 57 ILE A C 18
ATOM 18046 O O . ILE A 1 57 ? -11.411 -6.620 -0.994 1.00 0.20 57 ILE A O 18
ATOM 18062 N N . ASP A 1 58 ? -9.441 -7.519 -1.368 1.00 0.16 58 ASP A N 18
ATOM 18063 C CA . ASP A 1 58 ? -10.070 -8.752 -1.925 1.00 0.19 58 ASP A CA 18
ATOM 18064 C C . ASP A 1 58 ? -10.943 -9.412 -0.858 1.00 0.19 58 ASP A C 18
ATOM 18065 O O . ASP A 1 58 ? -12.023 -9.894 -1.138 1.00 0.22 58 ASP A O 18
ATOM 18074 N N . GLU A 1 59 ? -10.491 -9.434 0.364 1.00 0.18 59 GLU A N 18
ATOM 18075 C CA . GLU A 1 59 ? -11.302 -10.055 1.443 1.00 0.21 59 GLU A CA 18
ATOM 18076 C C . GLU A 1 59 ? -12.517 -9.173 1.711 1.00 0.24 59 GLU A C 18
ATOM 18077 O O . GLU A 1 59 ? -13.614 -9.650 1.924 1.00 0.30 59 GLU A O 18
ATOM 18089 N N . ILE A 1 60 ? -12.327 -7.883 1.698 1.00 0.23 60 ILE A N 18
ATOM 18090 C CA . ILE A 1 60 ? -13.465 -6.963 1.947 1.00 0.27 60 ILE A CA 18
ATOM 18091 C C . ILE A 1 60 ? -14.467 -7.068 0.794 1.00 0.28 60 ILE A C 18
ATOM 18092 O O . ILE A 1 60 ? -15.657 -7.198 1.002 1.00 0.33 60 ILE A O 18
ATOM 18108 N N . LEU A 1 61 ? -13.989 -7.026 -0.420 1.00 0.25 61 LEU A N 18
ATOM 18109 C CA . LEU A 1 61 ? -14.906 -7.140 -1.592 1.00 0.30 61 LEU A CA 18
ATOM 18110 C C . LEU A 1 61 ? -15.453 -8.565 -1.671 1.00 0.33 61 LEU A C 18
ATOM 18111 O O . LEU A 1 61 ? -16.550 -8.796 -2.141 1.00 0.46 61 LEU A O 18
ATOM 18127 N N . ALA A 1 62 ? -14.696 -9.524 -1.222 1.00 0.28 62 ALA A N 18
ATOM 18128 C CA . ALA A 1 62 ? -15.171 -10.935 -1.268 1.00 0.32 62 ALA A CA 18
ATOM 18129 C C . ALA A 1 62 ? -16.100 -11.196 -0.081 1.00 0.37 62 ALA A C 18
ATOM 18130 O O . ALA A 1 62 ? -16.756 -12.216 -0.007 1.00 0.48 62 ALA A O 18
ATOM 18137 N N . ALA A 1 63 ? -16.158 -10.282 0.855 1.00 0.41 63 ALA A N 18
ATOM 18138 C CA . ALA A 1 63 ? -17.042 -10.480 2.043 1.00 0.50 63 ALA A CA 18
ATOM 18139 C C . ALA A 1 63 ? -17.530 -9.123 2.561 1.00 0.70 63 ALA A C 18
ATOM 18140 O O . ALA A 1 63 ? -17.164 -8.691 3.635 1.00 1.15 63 ALA A O 18
ATOM 18147 N N . LEU A 1 64 ? -18.358 -8.453 1.809 1.00 0.59 64 LEU A N 18
ATOM 18148 C CA . LEU A 1 64 ? -18.872 -7.126 2.263 1.00 0.85 64 LEU A CA 18
ATOM 18149 C C . LEU A 1 64 ? -19.780 -7.337 3.490 1.00 1.41 64 LEU A C 18
ATOM 18150 O O . LEU A 1 64 ? -20.418 -8.365 3.607 1.00 1.62 64 LEU A O 18
ATOM 18166 N N . PRO A 1 65 ? -19.861 -6.383 4.399 1.00 1.85 65 PRO A N 18
ATOM 18167 C CA . PRO A 1 65 ? -20.740 -6.545 5.595 1.00 2.43 65 PRO A CA 18
ATOM 18168 C C . PRO A 1 65 ? -22.212 -6.737 5.200 1.00 2.62 65 PRO A C 18
ATOM 18169 O O . PRO A 1 65 ? -22.687 -7.858 5.282 1.00 2.81 65 PRO A O 18
ATOM 18181 N N . MET A 1 1 ? 22.916 -8.015 15.948 1.00 21.30 1 MET A N 19
ATOM 18182 C CA . MET A 1 1 ? 23.397 -9.386 15.617 1.00 21.02 1 MET A CA 19
ATOM 18183 C C . MET A 1 1 ? 22.993 -10.357 16.728 1.00 20.37 1 MET A C 19
ATOM 18184 O O . MET A 1 1 ? 22.805 -11.535 16.497 1.00 20.39 1 MET A O 19
ATOM 18200 N N . LYS A 1 2 ? 22.858 -9.874 17.932 1.00 19.90 2 LYS A N 19
ATOM 18201 C CA . LYS A 1 2 ? 22.468 -10.774 19.050 1.00 19.38 2 LYS A CA 19
ATOM 18202 C C . LYS A 1 2 ? 21.107 -11.401 18.741 1.00 18.83 2 LYS A C 19
ATOM 18203 O O . LYS A 1 2 ? 20.885 -12.573 18.972 1.00 18.89 2 LYS A O 19
ATOM 18222 N N . ALA A 1 3 ? 20.193 -10.629 18.214 1.00 18.43 3 ALA A N 19
ATOM 18223 C CA . ALA A 1 3 ? 18.844 -11.178 17.886 1.00 18.03 3 ALA A CA 19
ATOM 18224 C C . ALA A 1 3 ? 18.259 -10.405 16.701 1.00 17.59 3 ALA A C 19
ATOM 18225 O O . ALA A 1 3 ? 17.074 -10.460 16.435 1.00 17.73 3 ALA A O 19
ATOM 18232 N N . ILE A 1 4 ? 19.086 -9.680 15.991 1.00 17.22 4 ILE A N 19
ATOM 18233 C CA . ILE A 1 4 ? 18.603 -8.882 14.819 1.00 16.95 4 ILE A CA 19
ATOM 18234 C C . ILE A 1 4 ? 19.059 -9.555 13.517 1.00 16.44 4 ILE A C 19
ATOM 18235 O O . ILE A 1 4 ? 20.161 -10.055 13.422 1.00 16.48 4 ILE A O 19
ATOM 18251 N N . PHE A 1 5 ? 18.214 -9.579 12.516 1.00 16.11 5 PHE A N 19
ATOM 18252 C CA . PHE A 1 5 ? 18.599 -10.229 11.227 1.00 15.78 5 PHE A CA 19
ATOM 18253 C C . PHE A 1 5 ? 19.995 -9.755 10.810 1.00 15.39 5 PHE A C 19
ATOM 18254 O O . PHE A 1 5 ? 20.444 -8.697 11.203 1.00 15.53 5 PHE A O 19
ATOM 18271 N N . VAL A 1 6 ? 20.695 -10.538 10.032 1.00 15.04 6 VAL A N 19
ATOM 18272 C CA . VAL A 1 6 ? 22.068 -10.134 9.611 1.00 14.79 6 VAL A CA 19
ATOM 18273 C C . VAL A 1 6 ? 22.000 -8.811 8.841 1.00 14.55 6 VAL A C 19
ATOM 18274 O O . VAL A 1 6 ? 22.837 -7.945 9.006 1.00 14.58 6 VAL A O 19
ATOM 18287 N N . LEU A 1 7 ? 21.010 -8.644 8.007 1.00 14.47 7 LEU A N 19
ATOM 18288 C CA . LEU A 1 7 ? 20.893 -7.373 7.236 1.00 14.40 7 LEU A CA 19
ATOM 18289 C C . LEU A 1 7 ? 20.354 -6.275 8.160 1.00 13.90 7 LEU A C 19
ATOM 18290 O O . LEU A 1 7 ? 19.370 -6.456 8.847 1.00 13.91 7 LEU A O 19
ATOM 18306 N N . ASN A 1 8 ? 21.002 -5.141 8.188 1.00 13.63 8 ASN A N 19
ATOM 18307 C CA . ASN A 1 8 ? 20.535 -4.036 9.074 1.00 13.29 8 ASN A CA 19
ATOM 18308 C C . ASN A 1 8 ? 19.113 -3.625 8.685 1.00 12.82 8 ASN A C 19
ATOM 18309 O O . ASN A 1 8 ? 18.272 -3.393 9.531 1.00 12.84 8 ASN A O 19
ATOM 18320 N N . ALA A 1 9 ? 18.833 -3.533 7.412 1.00 12.57 9 ALA A N 19
ATOM 18321 C CA . ALA A 1 9 ? 17.462 -3.137 6.981 1.00 12.28 9 ALA A CA 19
ATOM 18322 C C . ALA A 1 9 ? 16.548 -4.363 7.036 1.00 11.84 9 ALA A C 19
ATOM 18323 O O . ALA A 1 9 ? 16.975 -5.475 6.799 1.00 12.04 9 ALA A O 19
ATOM 18330 N N . GLN A 1 10 ? 15.297 -4.173 7.351 1.00 11.42 10 GLN A N 19
ATOM 18331 C CA . GLN A 1 10 ? 14.364 -5.334 7.422 1.00 11.16 10 GLN A CA 19
ATOM 18332 C C . GLN A 1 10 ? 14.152 -5.896 6.016 1.00 10.55 10 GLN A C 19
ATOM 18333 O O . GLN A 1 10 ? 13.937 -7.078 5.835 1.00 10.61 10 GLN A O 19
ATOM 18347 N N . HIS A 1 11 ? 14.219 -5.055 5.017 1.00 10.17 11 HIS A N 19
ATOM 18348 C CA . HIS A 1 11 ? 14.030 -5.528 3.612 1.00 9.77 11 HIS A CA 19
ATOM 18349 C C . HIS A 1 11 ? 14.960 -4.735 2.687 1.00 9.16 11 HIS A C 19
ATOM 18350 O O . HIS A 1 11 ? 16.144 -4.995 2.613 1.00 9.25 11 HIS A O 19
ATOM 18364 N N . ASP A 1 12 ? 14.434 -3.766 1.985 1.00 8.78 12 ASP A N 19
ATOM 18365 C CA . ASP A 1 12 ? 15.287 -2.953 1.068 1.00 8.41 12 ASP A CA 19
ATOM 18366 C C . ASP A 1 12 ? 16.221 -2.060 1.890 1.00 7.70 12 ASP A C 19
ATOM 18367 O O . ASP A 1 12 ? 15.912 -1.682 3.002 1.00 7.84 12 ASP A O 19
ATOM 18376 N N . GLU A 1 13 ? 17.360 -1.720 1.351 1.00 7.20 13 GLU A N 19
ATOM 18377 C CA . GLU A 1 13 ? 18.311 -0.852 2.102 1.00 6.75 13 GLU A CA 19
ATOM 18378 C C . GLU A 1 13 ? 17.636 0.486 2.409 1.00 5.96 13 GLU A C 19
ATOM 18379 O O . GLU A 1 13 ? 17.787 1.037 3.482 1.00 6.13 13 GLU A O 19
ATOM 18391 N N . ALA A 1 14 ? 16.888 1.008 1.469 1.00 5.44 14 ALA A N 19
ATOM 18392 C CA . ALA A 1 14 ? 16.185 2.313 1.680 1.00 4.96 14 ALA A CA 19
ATOM 18393 C C . ALA A 1 14 ? 14.684 2.051 1.815 1.00 4.30 14 ALA A C 19
ATOM 18394 O O . ALA A 1 14 ? 14.144 1.157 1.193 1.00 4.43 14 ALA A O 19
ATOM 18401 N N . VAL A 1 15 ? 14.000 2.817 2.626 1.00 4.01 15 VAL A N 19
ATOM 18402 C CA . VAL A 1 15 ? 12.533 2.597 2.799 1.00 3.71 15 VAL A CA 19
ATOM 18403 C C . VAL A 1 15 ? 11.765 3.418 1.761 1.00 3.13 15 VAL A C 19
ATOM 18404 O O . VAL A 1 15 ? 11.867 4.627 1.707 1.00 3.40 15 VAL A O 19
ATOM 18417 N N . ASP A 1 16 ? 10.997 2.763 0.933 1.00 2.67 16 ASP A N 19
ATOM 18418 C CA . ASP A 1 16 ? 10.217 3.494 -0.107 1.00 2.25 16 ASP A CA 19
ATOM 18419 C C . ASP A 1 16 ? 8.898 3.978 0.497 1.00 2.00 16 ASP A C 19
ATOM 18420 O O . ASP A 1 16 ? 8.532 3.601 1.593 1.00 2.47 16 ASP A O 19
ATOM 18429 N N . ALA A 1 17 ? 8.177 4.807 -0.210 1.00 1.74 17 ALA A N 19
ATOM 18430 C CA . ALA A 1 17 ? 6.876 5.310 0.322 1.00 1.64 17 ALA A CA 19
ATOM 18431 C C . ALA A 1 17 ? 5.922 5.591 -0.839 1.00 1.34 17 ALA A C 19
ATOM 18432 O O . ALA A 1 17 ? 4.725 5.417 -0.725 1.00 1.86 17 ALA A O 19
ATOM 18439 N N . ASN A 1 18 ? 6.438 6.031 -1.953 1.00 0.95 18 ASN A N 19
ATOM 18440 C CA . ASN A 1 18 ? 5.553 6.328 -3.114 1.00 0.77 18 ASN A CA 19
ATOM 18441 C C . ASN A 1 18 ? 4.822 5.055 -3.550 1.00 0.65 18 ASN A C 19
ATOM 18442 O O . ASN A 1 18 ? 3.654 5.085 -3.882 1.00 1.18 18 ASN A O 19
ATOM 18453 N N . SER A 1 19 ? 5.494 3.937 -3.551 1.00 0.49 19 SER A N 19
ATOM 18454 C CA . SER A 1 19 ? 4.825 2.673 -3.967 1.00 0.33 19 SER A CA 19
ATOM 18455 C C . SER A 1 19 ? 3.801 2.268 -2.905 1.00 0.29 19 SER A C 19
ATOM 18456 O O . SER A 1 19 ? 2.708 1.838 -3.214 1.00 0.28 19 SER A O 19
ATOM 18464 N N . LEU A 1 20 ? 4.142 2.414 -1.654 1.00 0.31 20 LEU A N 19
ATOM 18465 C CA . LEU A 1 20 ? 3.184 2.048 -0.575 1.00 0.32 20 LEU A CA 19
ATOM 18466 C C . LEU A 1 20 ? 2.007 3.025 -0.605 1.00 0.25 20 LEU A C 19
ATOM 18467 O O . LEU A 1 20 ? 0.866 2.644 -0.445 1.00 0.23 20 LEU A O 19
ATOM 18483 N N . ALA A 1 21 ? 2.281 4.282 -0.811 1.00 0.24 21 ALA A N 19
ATOM 18484 C CA . ALA A 1 21 ? 1.190 5.286 -0.852 1.00 0.22 21 ALA A CA 19
ATOM 18485 C C . ALA A 1 21 ? 0.332 5.078 -2.103 1.00 0.18 21 ALA A C 19
ATOM 18486 O O . ALA A 1 21 ? -0.878 5.114 -2.046 1.00 0.19 21 ALA A O 19
ATOM 18493 N N . GLU A 1 22 ? 0.942 4.863 -3.238 1.00 0.18 22 GLU A N 19
ATOM 18494 C CA . GLU A 1 22 ? 0.136 4.665 -4.477 1.00 0.19 22 GLU A CA 19
ATOM 18495 C C . GLU A 1 22 ? -0.775 3.451 -4.300 1.00 0.18 22 GLU A C 19
ATOM 18496 O O . GLU A 1 22 ? -1.953 3.502 -4.592 1.00 0.21 22 GLU A O 19
ATOM 18508 N N . ALA A 1 23 ? -0.246 2.363 -3.815 1.00 0.18 23 ALA A N 19
ATOM 18509 C CA . ALA A 1 23 ? -1.094 1.158 -3.613 1.00 0.19 23 ALA A CA 19
ATOM 18510 C C . ALA A 1 23 ? -2.217 1.506 -2.637 1.00 0.15 23 ALA A C 19
ATOM 18511 O O . ALA A 1 23 ? -3.374 1.218 -2.870 1.00 0.16 23 ALA A O 19
ATOM 18518 N N . LYS A 1 24 ? -1.877 2.133 -1.546 1.00 0.15 24 LYS A N 19
ATOM 18519 C CA . LYS A 1 24 ? -2.909 2.512 -0.546 1.00 0.18 24 LYS A CA 19
ATOM 18520 C C . LYS A 1 24 ? -3.815 3.591 -1.143 1.00 0.19 24 LYS A C 19
ATOM 18521 O O . LYS A 1 24 ? -5.014 3.583 -0.954 1.00 0.26 24 LYS A O 19
ATOM 18540 N N . VAL A 1 25 ? -3.249 4.524 -1.864 1.00 0.19 25 VAL A N 19
ATOM 18541 C CA . VAL A 1 25 ? -4.086 5.598 -2.469 1.00 0.23 25 VAL A CA 19
ATOM 18542 C C . VAL A 1 25 ? -5.004 4.994 -3.538 1.00 0.24 25 VAL A C 19
ATOM 18543 O O . VAL A 1 25 ? -6.193 5.245 -3.554 1.00 0.27 25 VAL A O 19
ATOM 18556 N N . LEU A 1 26 ? -4.471 4.195 -4.425 1.00 0.22 26 LEU A N 19
ATOM 18557 C CA . LEU A 1 26 ? -5.334 3.582 -5.476 1.00 0.25 26 LEU A CA 19
ATOM 18558 C C . LEU A 1 26 ? -6.413 2.727 -4.809 1.00 0.23 26 LEU A C 19
ATOM 18559 O O . LEU A 1 26 ? -7.560 2.733 -5.209 1.00 0.28 26 LEU A O 19
ATOM 18575 N N . ALA A 1 27 ? -6.059 1.999 -3.786 1.00 0.18 27 ALA A N 19
ATOM 18576 C CA . ALA A 1 27 ? -7.068 1.153 -3.089 1.00 0.18 27 ALA A CA 19
ATOM 18577 C C . ALA A 1 27 ? -8.043 2.060 -2.338 1.00 0.16 27 ALA A C 19
ATOM 18578 O O . ALA A 1 27 ? -9.225 1.794 -2.260 1.00 0.19 27 ALA A O 19
ATOM 18585 N N . ASN A 1 28 ? -7.544 3.126 -1.777 1.00 0.15 28 ASN A N 19
ATOM 18586 C CA . ASN A 1 28 ? -8.421 4.059 -1.016 1.00 0.14 28 ASN A CA 19
ATOM 18587 C C . ASN A 1 28 ? -9.512 4.617 -1.938 1.00 0.15 28 ASN A C 19
ATOM 18588 O O . ASN A 1 28 ? -10.650 4.770 -1.541 1.00 0.18 28 ASN A O 19
ATOM 18599 N N . ARG A 1 29 ? -9.174 4.932 -3.161 1.00 0.18 29 ARG A N 19
ATOM 18600 C CA . ARG A 1 29 ? -10.195 5.490 -4.097 1.00 0.22 29 ARG A CA 19
ATOM 18601 C C . ARG A 1 29 ? -11.343 4.496 -4.291 1.00 0.19 29 ARG A C 19
ATOM 18602 O O . ARG A 1 29 ? -12.496 4.876 -4.344 1.00 0.21 29 ARG A O 19
ATOM 18623 N N . GLU A 1 30 ? -11.050 3.229 -4.399 1.00 0.21 30 GLU A N 19
ATOM 18624 C CA . GLU A 1 30 ? -12.148 2.239 -4.589 1.00 0.28 30 GLU A CA 19
ATOM 18625 C C . GLU A 1 30 ? -13.105 2.306 -3.401 1.00 0.27 30 GLU A C 19
ATOM 18626 O O . GLU A 1 30 ? -14.304 2.396 -3.566 1.00 0.33 30 GLU A O 19
ATOM 18638 N N . LEU A 1 31 ? -12.586 2.272 -2.206 1.00 0.23 31 LEU A N 19
ATOM 18639 C CA . LEU A 1 31 ? -13.477 2.341 -1.015 1.00 0.28 31 LEU A CA 19
ATOM 18640 C C . LEU A 1 31 ? -14.245 3.652 -1.072 1.00 0.32 31 LEU A C 19
ATOM 18641 O O . LEU A 1 31 ? -15.444 3.702 -0.885 1.00 0.43 31 LEU A O 19
ATOM 18657 N N . ASP A 1 32 ? -13.548 4.714 -1.346 1.00 0.28 32 ASP A N 19
ATOM 18658 C CA . ASP A 1 32 ? -14.205 6.037 -1.440 1.00 0.35 32 ASP A CA 19
ATOM 18659 C C . ASP A 1 32 ? -15.255 5.968 -2.545 1.00 0.42 32 ASP A C 19
ATOM 18660 O O . ASP A 1 32 ? -16.361 6.449 -2.405 1.00 0.54 32 ASP A O 19
ATOM 18669 N N . LYS A 1 33 ? -14.908 5.355 -3.642 1.00 0.38 33 LYS A N 19
ATOM 18670 C CA . LYS A 1 33 ? -15.870 5.225 -4.767 1.00 0.46 33 LYS A CA 19
ATOM 18671 C C . LYS A 1 33 ? -17.099 4.451 -4.285 1.00 0.42 33 LYS A C 19
ATOM 18672 O O . LYS A 1 33 ? -18.224 4.842 -4.525 1.00 0.46 33 LYS A O 19
ATOM 18691 N N . TYR A 1 34 ? -16.893 3.359 -3.598 1.00 0.36 34 TYR A N 19
ATOM 18692 C CA . TYR A 1 34 ? -18.050 2.566 -3.093 1.00 0.37 34 TYR A CA 19
ATOM 18693 C C . TYR A 1 34 ? -18.750 3.346 -1.976 1.00 0.33 34 TYR A C 19
ATOM 18694 O O . TYR A 1 34 ? -19.946 3.241 -1.789 1.00 0.55 34 TYR A O 19
ATOM 18712 N N . GLY A 1 35 ? -18.015 4.133 -1.232 1.00 0.24 35 GLY A N 19
ATOM 18713 C CA . GLY A 1 35 ? -18.638 4.925 -0.127 1.00 0.31 35 GLY A CA 19
ATOM 18714 C C . GLY A 1 35 ? -18.560 4.141 1.186 1.00 0.31 35 GLY A C 19
ATOM 18715 O O . GLY A 1 35 ? -19.407 4.270 2.047 1.00 0.36 35 GLY A O 19
ATOM 18719 N N . VAL A 1 36 ? -17.549 3.334 1.348 1.00 0.33 36 VAL A N 19
ATOM 18720 C CA . VAL A 1 36 ? -17.414 2.548 2.609 1.00 0.38 36 VAL A CA 19
ATOM 18721 C C . VAL A 1 36 ? -17.049 3.497 3.756 1.00 0.42 36 VAL A C 19
ATOM 18722 O O . VAL A 1 36 ? -16.587 4.600 3.539 1.00 0.45 36 VAL A O 19
ATOM 18735 N N . SER A 1 37 ? -17.255 3.078 4.974 1.00 0.55 37 SER A N 19
ATOM 18736 C CA . SER A 1 37 ? -16.924 3.955 6.132 1.00 0.64 37 SER A CA 19
ATOM 18737 C C . SER A 1 37 ? -15.435 4.313 6.101 1.00 0.50 37 SER A C 19
ATOM 18738 O O . SER A 1 37 ? -14.639 3.655 5.461 1.00 0.93 37 SER A O 19
ATOM 18746 N N . ASP A 1 38 ? -15.060 5.361 6.784 1.00 0.43 38 ASP A N 19
ATOM 18747 C CA . ASP A 1 38 ? -13.631 5.783 6.797 1.00 0.37 38 ASP A CA 19
ATOM 18748 C C . ASP A 1 38 ? -12.796 4.762 7.572 1.00 0.54 38 ASP A C 19
ATOM 18749 O O . ASP A 1 38 ? -11.586 4.730 7.470 1.00 1.41 38 ASP A O 19
ATOM 18758 N N . TYR A 1 39 ? -13.431 3.935 8.354 1.00 0.42 39 TYR A N 19
ATOM 18759 C CA . TYR A 1 39 ? -12.671 2.926 9.144 1.00 0.33 39 TYR A CA 19
ATOM 18760 C C . TYR A 1 39 ? -11.885 2.000 8.208 1.00 0.25 39 TYR A C 19
ATOM 18761 O O . TYR A 1 39 ? -10.704 1.779 8.394 1.00 0.26 39 TYR A O 19
ATOM 18779 N N . TYR A 1 40 ? -12.523 1.450 7.210 1.00 0.25 40 TYR A N 19
ATOM 18780 C CA . TYR A 1 40 ? -11.798 0.536 6.279 1.00 0.23 40 TYR A CA 19
ATOM 18781 C C . TYR A 1 40 ? -10.650 1.295 5.609 1.00 0.19 40 TYR A C 19
ATOM 18782 O O . TYR A 1 40 ? -9.563 0.778 5.446 1.00 0.19 40 TYR A O 19
ATOM 18800 N N . LYS A 1 41 ? -10.882 2.521 5.227 1.00 0.18 41 LYS A N 19
ATOM 18801 C CA . LYS A 1 41 ? -9.808 3.315 4.577 1.00 0.17 41 LYS A CA 19
ATOM 18802 C C . LYS A 1 41 ? -8.701 3.556 5.595 1.00 0.16 41 LYS A C 19
ATOM 18803 O O . LYS A 1 41 ? -7.528 3.488 5.290 1.00 0.17 41 LYS A O 19
ATOM 18822 N N . ASN A 1 42 ? -9.075 3.825 6.812 1.00 0.19 42 ASN A N 19
ATOM 18823 C CA . ASN A 1 42 ? -8.062 4.059 7.867 1.00 0.21 42 ASN A CA 19
ATOM 18824 C C . ASN A 1 42 ? -7.272 2.771 8.089 1.00 0.18 42 ASN A C 19
ATOM 18825 O O . ASN A 1 42 ? -6.075 2.787 8.299 1.00 0.19 42 ASN A O 19
ATOM 18836 N N . LEU A 1 43 ? -7.940 1.652 8.052 1.00 0.16 43 LEU A N 19
ATOM 18837 C CA . LEU A 1 43 ? -7.243 0.356 8.267 1.00 0.16 43 LEU A CA 19
ATOM 18838 C C . LEU A 1 43 ? -6.160 0.169 7.196 1.00 0.14 43 LEU A C 19
ATOM 18839 O O . LEU A 1 43 ? -5.071 -0.285 7.481 1.00 0.17 43 LEU A O 19
ATOM 18855 N N . ILE A 1 44 ? -6.442 0.528 5.971 1.00 0.13 44 ILE A N 19
ATOM 18856 C CA . ILE A 1 44 ? -5.413 0.378 4.901 1.00 0.13 44 ILE A CA 19
ATOM 18857 C C . ILE A 1 44 ? -4.190 1.217 5.276 1.00 0.14 44 ILE A C 19
ATOM 18858 O O . ILE A 1 44 ? -3.062 0.793 5.121 1.00 0.15 44 ILE A O 19
ATOM 18874 N N . ASN A 1 45 ? -4.405 2.402 5.778 1.00 0.15 45 ASN A N 19
ATOM 18875 C CA . ASN A 1 45 ? -3.255 3.261 6.175 1.00 0.19 45 ASN A CA 19
ATOM 18876 C C . ASN A 1 45 ? -2.438 2.541 7.250 1.00 0.20 45 ASN A C 19
ATOM 18877 O O . ASN A 1 45 ? -1.224 2.566 7.245 1.00 0.28 45 ASN A O 19
ATOM 18888 N N . ASN A 1 46 ? -3.101 1.890 8.165 1.00 0.17 46 ASN A N 19
ATOM 18889 C CA . ASN A 1 46 ? -2.378 1.153 9.239 1.00 0.22 46 ASN A CA 19
ATOM 18890 C C . ASN A 1 46 ? -1.485 0.078 8.610 1.00 0.24 46 ASN A C 19
ATOM 18891 O O . ASN A 1 46 ? -0.373 -0.152 9.044 1.00 0.27 46 ASN A O 19
ATOM 18902 N N . ALA A 1 47 ? -1.968 -0.588 7.594 1.00 0.24 47 ALA A N 19
ATOM 18903 C CA . ALA A 1 47 ? -1.156 -1.657 6.942 1.00 0.30 47 ALA A CA 19
ATOM 18904 C C . ALA A 1 47 ? 0.200 -1.092 6.518 1.00 0.51 47 ALA A C 1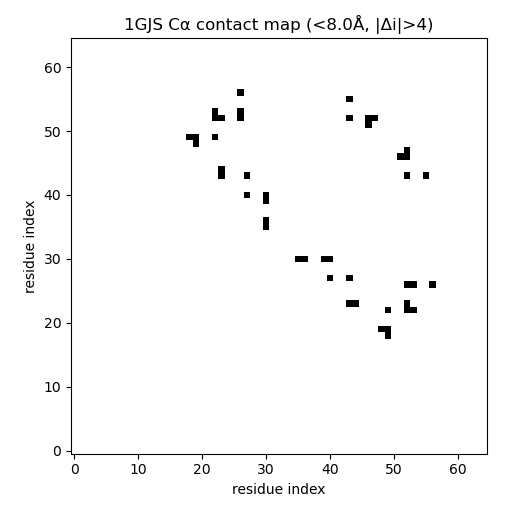9
ATOM 18905 O O . ALA A 1 47 ? 0.281 -0.060 5.882 1.00 1.49 47 ALA A O 19
ATOM 18912 N N . LYS A 1 48 ? 1.269 -1.765 6.868 1.00 0.60 48 LYS A N 19
ATOM 18913 C CA . LYS A 1 48 ? 2.634 -1.280 6.493 1.00 0.53 48 LYS A CA 19
ATOM 18914 C C . LYS A 1 48 ? 3.173 -2.094 5.311 1.00 0.42 48 LYS A C 19
ATOM 18915 O O . LYS A 1 48 ? 4.272 -1.864 4.847 1.00 0.51 48 LYS A O 19
ATOM 18934 N N . THR A 1 49 ? 2.411 -3.044 4.821 1.00 0.35 49 THR A N 19
ATOM 18935 C CA . THR A 1 49 ? 2.876 -3.882 3.664 1.00 0.42 49 THR A CA 19
ATOM 18936 C C . THR A 1 49 ? 1.819 -3.868 2.557 1.00 0.62 49 THR A C 19
ATOM 18937 O O . THR A 1 49 ? 0.637 -3.982 2.811 1.00 1.59 49 THR A O 19
ATOM 18948 N N . VAL A 1 50 ? 2.240 -3.730 1.326 1.00 0.44 50 VAL A N 19
ATOM 18949 C CA . VAL A 1 50 ? 1.263 -3.709 0.199 1.00 0.33 50 VAL A CA 19
ATOM 18950 C C . VAL A 1 50 ? 0.663 -5.098 -0.007 1.00 0.37 50 VAL A C 19
ATOM 18951 O O . VAL A 1 50 ? -0.467 -5.235 -0.430 1.00 0.40 50 VAL A O 19
ATOM 18964 N N . GLU A 1 51 ? 1.401 -6.131 0.284 1.00 0.43 51 GLU A N 19
ATOM 18965 C CA . GLU A 1 51 ? 0.845 -7.495 0.094 1.00 0.53 51 GLU A CA 19
ATOM 18966 C C . GLU A 1 51 ? -0.392 -7.614 0.973 1.00 0.49 51 GLU A C 19
ATOM 18967 O O . GLU A 1 51 ? -1.403 -8.163 0.581 1.00 0.62 51 GLU A O 19
ATOM 18979 N N . GLY A 1 52 ? -0.325 -7.078 2.156 1.00 0.40 52 GLY A N 19
ATOM 18980 C CA . GLY A 1 52 ? -1.499 -7.126 3.061 1.00 0.41 52 GLY A CA 19
ATOM 18981 C C . GLY A 1 52 ? -2.587 -6.211 2.501 1.00 0.31 52 GLY A C 19
ATOM 18982 O O . GLY A 1 52 ? -3.765 -6.480 2.632 1.00 0.35 52 GLY A O 19
ATOM 18986 N N . VAL A 1 53 ? -2.207 -5.123 1.877 1.00 0.22 53 VAL A N 19
ATOM 18987 C CA . VAL A 1 53 ? -3.233 -4.199 1.319 1.00 0.15 53 VAL A CA 19
ATOM 18988 C C . VAL A 1 53 ? -4.048 -4.927 0.244 1.00 0.14 53 VAL A C 19
ATOM 18989 O O . VAL A 1 53 ? -5.260 -4.911 0.257 1.00 0.17 53 VAL A O 19
ATOM 19002 N N . LYS A 1 54 ? -3.392 -5.562 -0.688 1.00 0.18 54 LYS A N 19
ATOM 19003 C CA . LYS A 1 54 ? -4.136 -6.280 -1.762 1.00 0.21 54 LYS A CA 19
ATOM 19004 C C . LYS A 1 54 ? -5.008 -7.382 -1.153 1.00 0.20 54 LYS A C 19
ATOM 19005 O O . LYS A 1 54 ? -6.156 -7.546 -1.512 1.00 0.21 54 LYS A O 19
ATOM 19024 N N . ALA A 1 55 ? -4.472 -8.142 -0.237 1.00 0.22 55 ALA A N 19
ATOM 19025 C CA . ALA A 1 55 ? -5.273 -9.234 0.390 1.00 0.23 55 ALA A CA 19
ATOM 19026 C C . ALA A 1 55 ? -6.376 -8.632 1.264 1.00 0.20 55 ALA A C 19
ATOM 19027 O O . ALA A 1 55 ? -7.491 -9.110 1.296 1.00 0.19 55 ALA A O 19
ATOM 19034 N N . LEU A 1 56 ? -6.070 -7.584 1.973 1.00 0.20 56 LEU A N 19
ATOM 19035 C CA . LEU A 1 56 ? -7.089 -6.945 2.850 1.00 0.21 56 LEU A CA 19
ATOM 19036 C C . LEU A 1 56 ? -8.262 -6.482 1.989 1.00 0.18 56 LEU A C 19
ATOM 19037 O O . LEU A 1 56 ? -9.406 -6.770 2.269 1.00 0.19 56 LEU A O 19
ATOM 19053 N N . ILE A 1 57 ? -7.979 -5.776 0.933 1.00 0.16 57 ILE A N 19
ATOM 19054 C CA . ILE A 1 57 ? -9.063 -5.297 0.034 1.00 0.17 57 ILE A CA 19
ATOM 19055 C C . ILE A 1 57 ? -9.719 -6.488 -0.658 1.00 0.17 57 ILE A C 19
ATOM 19056 O O . ILE A 1 57 ? -10.918 -6.521 -0.850 1.00 0.20 57 ILE A O 19
ATOM 19072 N N . ASP A 1 58 ? -8.945 -7.462 -1.054 1.00 0.16 58 ASP A N 19
ATOM 19073 C CA . ASP A 1 58 ? -9.548 -8.632 -1.756 1.00 0.19 58 ASP A CA 19
ATOM 19074 C C . ASP A 1 58 ? -10.563 -9.301 -0.834 1.00 0.19 58 ASP A C 19
ATOM 19075 O O . ASP A 1 58 ? -11.625 -9.711 -1.258 1.00 0.22 58 ASP A O 19
ATOM 19084 N N . GLU A 1 59 ? -10.254 -9.401 0.425 1.00 0.18 59 GLU A N 19
ATOM 19085 C CA . GLU A 1 59 ? -11.210 -10.026 1.370 1.00 0.21 59 GLU A CA 19
ATOM 19086 C C . GLU A 1 59 ? -12.406 -9.091 1.529 1.00 0.24 59 GLU A C 19
ATOM 19087 O O . GLU A 1 59 ? -13.541 -9.517 1.587 1.00 0.30 59 GLU A O 19
ATOM 19099 N N . ILE A 1 60 ? -12.153 -7.811 1.594 1.00 0.23 60 ILE A N 19
ATOM 19100 C CA . ILE A 1 60 ? -13.270 -6.842 1.746 1.00 0.27 60 ILE A CA 19
ATOM 19101 C C . ILE A 1 60 ? -14.090 -6.783 0.452 1.00 0.28 60 ILE A C 19
ATOM 19102 O O . ILE A 1 60 ? -15.304 -6.751 0.481 1.00 0.33 60 ILE A O 19
ATOM 19118 N N . LEU A 1 61 ? -13.440 -6.776 -0.683 1.00 0.25 61 LEU A N 19
ATOM 19119 C CA . LEU A 1 61 ? -14.195 -6.726 -1.968 1.00 0.30 61 LEU A CA 19
ATOM 19120 C C . LEU A 1 61 ? -15.076 -7.972 -2.086 1.00 0.33 61 LEU A C 19
ATOM 19121 O O . LEU A 1 61 ? -16.202 -7.906 -2.537 1.00 0.46 61 LEU A O 19
ATOM 19137 N N . ALA A 1 62 ? -14.577 -9.108 -1.685 1.00 0.28 62 ALA A N 19
ATOM 19138 C CA . ALA A 1 62 ? -15.394 -10.351 -1.775 1.00 0.32 62 ALA A CA 19
ATOM 19139 C C . ALA A 1 62 ? -16.690 -10.163 -0.985 1.00 0.37 62 ALA A C 19
ATOM 19140 O O . ALA A 1 62 ? -17.667 -10.854 -1.200 1.00 0.48 62 ALA A O 19
ATOM 19147 N N . ALA A 1 63 ? -16.708 -9.232 -0.068 1.00 0.41 63 ALA A N 19
ATOM 19148 C CA . ALA A 1 63 ? -17.940 -8.995 0.741 1.00 0.50 63 ALA A CA 19
ATOM 19149 C C . ALA A 1 63 ? -18.866 -8.031 -0.005 1.00 0.70 63 ALA A C 19
ATOM 19150 O O . ALA A 1 63 ? -19.960 -7.742 0.438 1.00 1.15 63 ALA A O 19
ATOM 19157 N N . LEU A 1 64 ? -18.433 -7.533 -1.137 1.00 0.59 64 LEU A N 19
ATOM 19158 C CA . LEU A 1 64 ? -19.275 -6.581 -1.934 1.00 0.85 64 LEU A CA 19
ATOM 19159 C C . LEU A 1 64 ? -19.337 -7.053 -3.394 1.00 1.41 64 LEU A C 19
ATOM 19160 O O . LEU A 1 64 ? -18.666 -6.508 -4.248 1.00 1.62 64 LEU A O 19
ATOM 19176 N N . PRO A 1 65 ? -20.130 -8.060 -3.690 1.00 1.85 65 PRO A N 19
ATOM 19177 C CA . PRO A 1 65 ? -20.234 -8.569 -5.086 1.00 2.43 65 PRO A CA 19
ATOM 19178 C C . PRO A 1 65 ? -21.025 -7.611 -5.989 1.00 2.62 65 PRO A C 19
ATOM 19179 O O . PRO A 1 65 ? -20.396 -6.836 -6.692 1.00 2.81 65 PRO A O 19
ATOM 19191 N N . MET A 1 1 ? 27.957 0.463 17.701 1.00 21.30 1 MET A N 20
ATOM 19192 C CA . MET A 1 1 ? 28.433 0.630 19.104 1.00 21.02 1 MET A CA 20
ATOM 19193 C C . MET A 1 1 ? 29.000 2.039 19.286 1.00 20.37 1 MET A C 20
ATOM 19194 O O . MET A 1 1 ? 29.674 2.326 20.257 1.00 20.39 1 MET A O 20
ATOM 19210 N N . LYS A 1 2 ? 28.740 2.921 18.360 1.00 19.90 2 LYS A N 20
ATOM 19211 C CA . LYS A 1 2 ? 29.270 4.309 18.483 1.00 19.38 2 LYS A CA 20
ATOM 19212 C C . LYS A 1 2 ? 28.711 4.971 19.745 1.00 18.83 2 LYS A C 20
ATOM 19213 O O . LYS A 1 2 ? 29.408 5.679 20.443 1.00 18.89 2 LYS A O 20
ATOM 19232 N N . ALA A 1 3 ? 27.454 4.750 20.042 1.00 18.43 3 ALA A N 20
ATOM 19233 C CA . ALA A 1 3 ? 26.843 5.371 21.260 1.00 18.03 3 ALA A CA 20
ATOM 19234 C C . ALA A 1 3 ? 25.900 4.375 21.933 1.00 17.59 3 ALA A C 20
ATOM 19235 O O . ALA A 1 3 ? 25.088 3.739 21.291 1.00 17.73 3 ALA A O 20
ATOM 19242 N N . ILE A 1 4 ? 25.998 4.238 23.226 1.00 17.22 4 ILE A N 20
ATOM 19243 C CA . ILE A 1 4 ? 25.106 3.288 23.944 1.00 16.95 4 ILE A CA 20
ATOM 19244 C C . ILE A 1 4 ? 23.648 3.713 23.732 1.00 16.44 4 ILE A C 20
ATOM 19245 O O . ILE A 1 4 ? 22.774 2.892 23.535 1.00 16.48 4 ILE A O 20
ATOM 19261 N N . PHE A 1 5 ? 23.383 4.996 23.774 1.00 16.11 5 PHE A N 20
ATOM 19262 C CA . PHE A 1 5 ? 21.986 5.499 23.581 1.00 15.78 5 PHE A CA 20
ATOM 19263 C C . PHE A 1 5 ? 22.010 6.705 22.639 1.00 15.39 5 PHE A C 20
ATOM 19264 O O . PHE A 1 5 ? 23.035 7.325 22.439 1.00 15.53 5 PHE A O 20
ATOM 19281 N N . VAL A 1 6 ? 20.884 7.032 22.053 1.00 15.04 6 VAL A N 20
ATOM 19282 C CA . VAL A 1 6 ? 20.814 8.194 21.107 1.00 14.79 6 VAL A CA 20
ATOM 19283 C C . VAL A 1 6 ? 19.663 9.113 21.522 1.00 14.55 6 VAL A C 20
ATOM 19284 O O . VAL A 1 6 ? 18.559 8.673 21.769 1.00 14.58 6 VAL A O 20
ATOM 19297 N N . LEU A 1 7 ? 19.918 10.391 21.610 1.00 14.47 7 LEU A N 20
ATOM 19298 C CA . LEU A 1 7 ? 18.840 11.336 22.015 1.00 14.40 7 LEU A CA 20
ATOM 19299 C C . LEU A 1 7 ? 17.687 11.259 21.019 1.00 13.90 7 LEU A C 20
ATOM 19300 O O . LEU A 1 7 ? 16.531 11.243 21.393 1.00 13.91 7 LEU A O 20
ATOM 19316 N N . ASN A 1 8 ? 17.991 11.223 19.751 1.00 13.63 8 ASN A N 20
ATOM 19317 C CA . ASN A 1 8 ? 16.915 11.162 18.720 1.00 13.29 8 ASN A CA 20
ATOM 19318 C C . ASN A 1 8 ? 16.692 9.711 18.289 1.00 12.82 8 ASN A C 20
ATOM 19319 O O . ASN A 1 8 ? 16.370 8.858 19.093 1.00 12.84 8 ASN A O 20
ATOM 19330 N N . ALA A 1 9 ? 16.853 9.420 17.030 1.00 12.57 9 ALA A N 20
ATOM 19331 C CA . ALA A 1 9 ? 16.640 8.024 16.560 1.00 12.28 9 ALA A CA 20
ATOM 19332 C C . ALA A 1 9 ? 17.391 7.813 15.243 1.00 11.84 9 ALA A C 20
ATOM 19333 O O . ALA A 1 9 ? 17.095 8.436 14.243 1.00 12.04 9 ALA A O 20
ATOM 19340 N N . GLN A 1 10 ? 18.370 6.947 15.241 1.00 11.42 10 GLN A N 20
ATOM 19341 C CA . GLN A 1 10 ? 19.155 6.701 13.996 1.00 11.16 10 GLN A CA 20
ATOM 19342 C C . GLN A 1 10 ? 18.282 6.007 12.944 1.00 10.55 10 GLN A C 20
ATOM 19343 O O . GLN A 1 10 ? 18.356 6.308 11.769 1.00 10.61 10 GLN A O 20
ATOM 19357 N N . HIS A 1 11 ? 17.460 5.076 13.349 1.00 10.17 11 HIS A N 20
ATOM 19358 C CA . HIS A 1 11 ? 16.589 4.362 12.363 1.00 9.77 11 HIS A CA 20
ATOM 19359 C C . HIS A 1 11 ? 15.242 5.087 12.233 1.00 9.16 11 HIS A C 20
ATOM 19360 O O . HIS A 1 11 ? 14.213 4.574 12.625 1.00 9.25 11 HIS A O 20
ATOM 19374 N N . ASP A 1 12 ? 15.237 6.277 11.686 1.00 8.78 12 ASP A N 20
ATOM 19375 C CA . ASP A 1 12 ? 13.950 7.021 11.538 1.00 8.41 12 ASP A CA 20
ATOM 19376 C C . ASP A 1 12 ? 12.989 6.223 10.653 1.00 7.70 12 ASP A C 20
ATOM 19377 O O . ASP A 1 12 ? 11.809 6.129 10.931 1.00 7.84 12 ASP A O 20
ATOM 19386 N N . GLU A 1 13 ? 13.483 5.644 9.591 1.00 7.20 13 GLU A N 20
ATOM 19387 C CA . GLU A 1 13 ? 12.597 4.850 8.686 1.00 6.75 13 GLU A CA 20
ATOM 19388 C C . GLU A 1 13 ? 13.416 3.756 7.998 1.00 5.96 13 GLU A C 20
ATOM 19389 O O . GLU A 1 13 ? 14.625 3.830 7.915 1.00 6.13 13 GLU A O 20
ATOM 19401 N N . ALA A 1 14 ? 12.765 2.738 7.500 1.00 5.44 14 ALA A N 20
ATOM 19402 C CA . ALA A 1 14 ? 13.504 1.638 6.814 1.00 4.96 14 ALA A CA 20
ATOM 19403 C C . ALA A 1 14 ? 12.589 0.967 5.785 1.00 4.30 14 ALA A C 20
ATOM 19404 O O . ALA A 1 14 ? 12.811 -0.160 5.389 1.00 4.43 14 ALA A O 20
ATOM 19411 N N . VAL A 1 15 ? 11.565 1.658 5.348 1.00 4.01 15 VAL A N 20
ATOM 19412 C CA . VAL A 1 15 ? 10.623 1.081 4.335 1.00 3.71 15 VAL A CA 20
ATOM 19413 C C . VAL A 1 15 ? 10.435 2.083 3.195 1.00 3.13 15 VAL A C 20
ATOM 19414 O O . VAL A 1 15 ? 10.690 3.262 3.342 1.00 3.40 15 VAL A O 20
ATOM 19427 N N . ASP A 1 16 ? 9.989 1.626 2.055 1.00 2.67 16 ASP A N 20
ATOM 19428 C CA . ASP A 1 16 ? 9.784 2.554 0.904 1.00 2.25 16 ASP A CA 20
ATOM 19429 C C . ASP A 1 16 ? 8.413 3.222 1.033 1.00 2.00 16 ASP A C 20
ATOM 19430 O O . ASP A 1 16 ? 7.393 2.563 1.067 1.00 2.47 16 ASP A O 20
ATOM 19439 N N . ALA A 1 17 ? 8.382 4.528 1.114 1.00 1.74 17 ALA A N 20
ATOM 19440 C CA . ALA A 1 17 ? 7.079 5.254 1.251 1.00 1.64 17 ALA A CA 20
ATOM 19441 C C . ALA A 1 17 ? 6.642 5.792 -0.115 1.00 1.34 17 ALA A C 20
ATOM 19442 O O . ALA A 1 17 ? 5.716 6.574 -0.216 1.00 1.86 17 ALA A O 20
ATOM 19449 N N . ASN A 1 18 ? 7.304 5.387 -1.167 1.00 0.95 18 ASN A N 20
ATOM 19450 C CA . ASN A 1 18 ? 6.931 5.880 -2.528 1.00 0.77 18 ASN A CA 20
ATOM 19451 C C . ASN A 1 18 ? 5.887 4.950 -3.152 1.00 0.65 18 ASN A C 20
ATOM 19452 O O . ASN A 1 18 ? 4.707 5.241 -3.159 1.00 1.18 18 ASN A O 20
ATOM 19463 N N . SER A 1 19 ? 6.315 3.838 -3.687 1.00 0.49 19 SER A N 20
ATOM 19464 C CA . SER A 1 19 ? 5.354 2.890 -4.325 1.00 0.33 19 SER A CA 20
ATOM 19465 C C . SER A 1 19 ? 4.322 2.416 -3.298 1.00 0.29 19 SER A C 20
ATOM 19466 O O . SER A 1 19 ? 3.153 2.280 -3.598 1.00 0.28 19 SER A O 20
ATOM 19474 N N . LEU A 1 20 ? 4.745 2.159 -2.093 1.00 0.31 20 LEU A N 20
ATOM 19475 C CA . LEU A 1 20 ? 3.789 1.688 -1.050 1.00 0.32 20 LEU A CA 20
ATOM 19476 C C . LEU A 1 20 ? 2.698 2.742 -0.838 1.00 0.25 20 LEU A C 20
ATOM 19477 O O . LEU A 1 20 ? 1.538 2.423 -0.664 1.00 0.23 20 LEU A O 20
ATOM 19493 N N . ALA A 1 21 ? 3.061 3.995 -0.837 1.00 0.24 21 ALA A N 20
ATOM 19494 C CA . ALA A 1 21 ? 2.051 5.064 -0.620 1.00 0.22 21 ALA A CA 20
ATOM 19495 C C . ALA A 1 21 ? 0.976 5.008 -1.708 1.00 0.18 21 ALA A C 20
ATOM 19496 O O . ALA A 1 21 ? -0.200 5.144 -1.434 1.00 0.19 21 ALA A O 20
ATOM 19503 N N . GLU A 1 22 ? 1.360 4.820 -2.941 1.00 0.18 22 GLU A N 20
ATOM 19504 C CA . GLU A 1 22 ? 0.341 4.769 -4.031 1.00 0.19 22 GLU A CA 20
ATOM 19505 C C . GLU A 1 22 ? -0.599 3.599 -3.781 1.00 0.18 22 GLU A C 20
ATOM 19506 O O . GLU A 1 22 ? -1.791 3.682 -3.999 1.00 0.21 22 GLU A O 20
ATOM 19518 N N . ALA A 1 23 ? -0.062 2.498 -3.347 1.00 0.18 23 ALA A N 20
ATOM 19519 C CA . ALA A 1 23 ? -0.917 1.315 -3.116 1.00 0.19 23 ALA A CA 20
ATOM 19520 C C . ALA A 1 23 ? -1.981 1.657 -2.075 1.00 0.15 23 ALA A C 20
ATOM 19521 O O . ALA A 1 23 ? -3.154 1.402 -2.264 1.00 0.16 23 ALA A O 20
ATOM 19528 N N . LYS A 1 24 ? -1.583 2.237 -0.978 1.00 0.15 24 LYS A N 20
ATOM 19529 C CA . LYS A 1 24 ? -2.574 2.600 0.068 1.00 0.18 24 LYS A CA 20
ATOM 19530 C C . LYS A 1 24 ? -3.503 3.678 -0.486 1.00 0.19 24 LYS A C 20
ATOM 19531 O O . LYS A 1 24 ? -4.696 3.668 -0.253 1.00 0.26 24 LYS A O 20
ATOM 19550 N N . VAL A 1 25 ? -2.961 4.610 -1.221 1.00 0.19 25 VAL A N 20
ATOM 19551 C CA . VAL A 1 25 ? -3.807 5.694 -1.791 1.00 0.23 25 VAL A CA 20
ATOM 19552 C C . VAL A 1 25 ? -4.712 5.121 -2.886 1.00 0.24 25 VAL A C 20
ATOM 19553 O O . VAL A 1 25 ? -5.900 5.360 -2.902 1.00 0.27 25 VAL A O 20
ATOM 19566 N N . LEU A 1 26 ? -4.160 4.375 -3.807 1.00 0.22 26 LEU A N 20
ATOM 19567 C CA . LEU A 1 26 ? -5.000 3.806 -4.903 1.00 0.25 26 LEU A CA 20
ATOM 19568 C C . LEU A 1 26 ? -6.088 2.903 -4.312 1.00 0.23 26 LEU A C 20
ATOM 19569 O O . LEU A 1 26 ? -7.218 2.908 -4.757 1.00 0.28 26 LEU A O 20
ATOM 19585 N N . ALA A 1 27 ? -5.761 2.134 -3.311 1.00 0.18 27 ALA A N 20
ATOM 19586 C CA . ALA A 1 27 ? -6.783 1.239 -2.695 1.00 0.18 27 ALA A CA 20
ATOM 19587 C C . ALA A 1 27 ? -7.830 2.088 -1.972 1.00 0.16 27 ALA A C 20
ATOM 19588 O O . ALA A 1 27 ? -9.010 1.798 -1.998 1.00 0.19 27 ALA A O 20
ATOM 19595 N N . ASN A 1 28 ? -7.400 3.131 -1.319 1.00 0.15 28 ASN A N 20
ATOM 19596 C CA . ASN A 1 28 ? -8.351 4.008 -0.577 1.00 0.14 28 ASN A CA 20
ATOM 19597 C C . ASN A 1 28 ? -9.386 4.599 -1.546 1.00 0.15 28 ASN A C 20
ATOM 19598 O O . ASN A 1 28 ? -10.553 4.708 -1.230 1.00 0.18 28 ASN A O 20
ATOM 19609 N N . ARG A 1 29 ? -8.965 4.987 -2.721 1.00 0.18 29 ARG A N 20
ATOM 19610 C CA . ARG A 1 29 ? -9.921 5.576 -3.709 1.00 0.22 29 ARG A CA 20
ATOM 19611 C C . ARG A 1 29 ? -11.021 4.561 -4.038 1.00 0.19 29 ARG A C 20
ATOM 19612 O O . ARG A 1 29 ? -12.172 4.914 -4.202 1.00 0.21 29 ARG A O 20
ATOM 19633 N N . GLU A 1 30 ? -10.680 3.307 -4.146 1.00 0.21 30 GLU A N 20
ATOM 19634 C CA . GLU A 1 30 ? -11.714 2.283 -4.475 1.00 0.28 30 GLU A CA 20
ATOM 19635 C C . GLU A 1 30 ? -12.797 2.277 -3.399 1.00 0.27 30 GLU A C 20
ATOM 19636 O O . GLU A 1 30 ? -13.972 2.158 -3.684 1.00 0.33 30 GLU A O 20
ATOM 19648 N N . LEU A 1 31 ? -12.417 2.408 -2.166 1.00 0.23 31 LEU A N 20
ATOM 19649 C CA . LEU A 1 31 ? -13.427 2.421 -1.073 1.00 0.28 31 LEU A CA 20
ATOM 19650 C C . LEU A 1 31 ? -14.288 3.675 -1.228 1.00 0.32 31 LEU A C 20
ATOM 19651 O O . LEU A 1 31 ? -15.485 3.663 -1.017 1.00 0.43 31 LEU A O 20
ATOM 19667 N N . ASP A 1 32 ? -13.660 4.762 -1.576 1.00 0.28 32 ASP A N 20
ATOM 19668 C CA . ASP A 1 32 ? -14.384 6.051 -1.732 1.00 0.35 32 ASP A CA 20
ATOM 19669 C C . ASP A 1 32 ? -15.474 5.944 -2.808 1.00 0.42 32 ASP A C 20
ATOM 19670 O O . ASP A 1 32 ? -16.604 6.329 -2.585 1.00 0.54 32 ASP A O 20
ATOM 19679 N N . LYS A 1 33 ? -15.157 5.440 -3.974 1.00 0.38 33 LYS A N 20
ATOM 19680 C CA . LYS A 1 33 ? -16.205 5.344 -5.034 1.00 0.46 33 LYS A CA 20
ATOM 19681 C C . LYS A 1 33 ? -17.248 4.29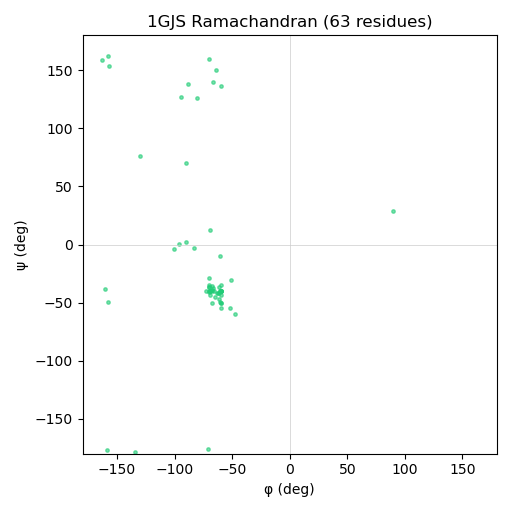6 -4.634 1.00 0.42 33 LYS A C 20
ATOM 19682 O O . LYS A 1 33 ? -18.433 4.488 -4.825 1.00 0.46 33 LYS A O 20
ATOM 19701 N N . TYR A 1 34 ? -16.828 3.198 -4.067 1.00 0.36 34 TYR A N 20
ATOM 19702 C CA . TYR A 1 34 ? -17.815 2.161 -3.645 1.00 0.37 34 TYR A CA 20
ATOM 19703 C C . TYR A 1 34 ? -18.768 2.786 -2.622 1.00 0.33 34 TYR A C 20
ATOM 19704 O O . TYR A 1 34 ? -19.958 2.539 -2.638 1.00 0.55 34 TYR A O 20
ATOM 19722 N N . GLY A 1 35 ? -18.257 3.597 -1.733 1.00 0.24 35 GLY A N 20
ATOM 19723 C CA . GLY A 1 35 ? -19.135 4.241 -0.709 1.00 0.31 35 GLY A CA 20
ATOM 19724 C C . GLY A 1 35 ? -19.219 3.355 0.537 1.00 0.31 35 GLY A C 20
ATOM 19725 O O . GLY A 1 35 ? -20.178 3.408 1.282 1.00 0.36 35 GLY A O 20
ATOM 19729 N N . VAL A 1 36 ? -18.223 2.543 0.772 1.00 0.33 36 VAL A N 20
ATOM 19730 C CA . VAL A 1 36 ? -18.251 1.663 1.973 1.00 0.38 36 VAL A CA 20
ATOM 19731 C C . VAL A 1 36 ? -18.065 2.515 3.231 1.00 0.42 36 VAL A C 20
ATOM 19732 O O . VAL A 1 36 ? -18.110 3.728 3.180 1.00 0.45 36 VAL A O 20
ATOM 19745 N N . SER A 1 37 ? -17.864 1.896 4.362 1.00 0.55 37 SER A N 20
ATOM 19746 C CA . SER A 1 37 ? -17.685 2.686 5.613 1.00 0.64 37 SER A CA 20
ATOM 19747 C C . SER A 1 37 ? -16.339 3.417 5.570 1.00 0.50 37 SER A C 20
ATOM 19748 O O . SER A 1 37 ? -15.386 2.952 4.978 1.00 0.93 37 SER A O 20
ATOM 19756 N N . ASP A 1 38 ? -16.258 4.559 6.197 1.00 0.43 38 ASP A N 20
ATOM 19757 C CA . ASP A 1 38 ? -14.981 5.330 6.204 1.00 0.37 38 ASP A CA 20
ATOM 19758 C C . ASP A 1 38 ? -13.957 4.635 7.105 1.00 0.54 38 ASP A C 20
ATOM 19759 O O . ASP A 1 38 ? -12.778 4.898 7.035 1.00 1.41 38 ASP A O 20
ATOM 19768 N N . TYR A 1 39 ? -14.401 3.760 7.957 1.00 0.42 39 TYR A N 20
ATOM 19769 C CA . TYR A 1 39 ? -13.459 3.055 8.875 1.00 0.33 39 TYR A CA 20
ATOM 19770 C C . TYR A 1 39 ? -12.414 2.257 8.077 1.00 0.25 39 TYR A C 20
ATOM 19771 O O . TYR A 1 39 ? -11.251 2.222 8.427 1.00 0.26 39 TYR A O 20
ATOM 19789 N N . TYR A 1 40 ? -12.824 1.595 7.036 1.00 0.25 40 TYR A N 20
ATOM 19790 C CA . TYR A 1 40 ? -11.867 0.770 6.238 1.00 0.23 40 TYR A CA 20
ATOM 19791 C C . TYR A 1 40 ? -10.730 1.622 5.658 1.00 0.19 40 TYR A C 20
ATOM 19792 O O . TYR A 1 40 ? -9.613 1.161 5.554 1.00 0.19 40 TYR A O 20
ATOM 19810 N N . LYS A 1 41 ? -10.985 2.841 5.259 1.00 0.18 41 LYS A N 20
ATOM 19811 C CA . LYS A 1 41 ? -9.885 3.656 4.669 1.00 0.17 41 LYS A CA 20
ATOM 19812 C C . LYS A 1 41 ? -8.775 3.805 5.710 1.00 0.16 41 LYS A C 20
ATOM 19813 O O . LYS A 1 41 ? -7.603 3.726 5.402 1.00 0.17 41 LYS A O 20
ATOM 19832 N N . ASN A 1 42 ? -9.141 4.002 6.944 1.00 0.19 42 ASN A N 20
ATOM 19833 C CA . ASN A 1 42 ? -8.115 4.134 8.007 1.00 0.21 42 ASN A CA 20
ATOM 19834 C C . ASN A 1 42 ? -7.290 2.849 8.065 1.00 0.18 42 ASN A C 20
ATOM 19835 O O . ASN A 1 42 ? -6.090 2.869 8.243 1.00 0.19 42 ASN A O 20
ATOM 19846 N N . LEU A 1 43 ? -7.937 1.729 7.921 1.00 0.16 43 LEU A N 20
ATOM 19847 C CA . LEU A 1 43 ? -7.212 0.434 7.969 1.00 0.16 43 LEU A CA 20
ATOM 19848 C C . LEU A 1 43 ? -6.199 0.380 6.817 1.00 0.14 43 LEU A C 20
ATOM 19849 O O . LEU A 1 43 ? -5.089 -0.090 6.977 1.00 0.17 43 LEU A O 20
ATOM 19865 N N . ILE A 1 44 ? -6.567 0.866 5.656 1.00 0.13 44 ILE A N 20
ATOM 19866 C CA . ILE A 1 44 ? -5.616 0.846 4.502 1.00 0.13 44 ILE A CA 20
ATOM 19867 C C . ILE A 1 44 ? -4.378 1.649 4.898 1.00 0.14 44 ILE A C 20
ATOM 19868 O O . ILE A 1 44 ? -3.259 1.285 4.594 1.00 0.15 44 ILE A O 20
ATOM 19884 N N . ASN A 1 45 ? -4.580 2.741 5.576 1.00 0.15 45 ASN A N 20
ATOM 19885 C CA . ASN A 1 45 ? -3.432 3.583 6.004 1.00 0.19 45 ASN A CA 20
ATOM 19886 C C . ASN A 1 45 ? -2.506 2.759 6.902 1.00 0.20 45 ASN A C 20
ATOM 19887 O O . ASN A 1 45 ? -1.299 2.862 6.826 1.00 0.28 45 ASN A O 20
ATOM 19898 N N . ASN A 1 46 ? -3.067 1.954 7.765 1.00 0.17 46 ASN A N 20
ATOM 19899 C CA . ASN A 1 46 ? -2.228 1.131 8.689 1.00 0.22 46 ASN A CA 20
ATOM 19900 C C . ASN A 1 46 ? -1.995 -0.266 8.102 1.00 0.24 46 ASN A C 20
ATOM 19901 O O . ASN A 1 46 ? -1.664 -1.194 8.813 1.00 0.27 46 ASN A O 20
ATOM 19912 N N . ALA A 1 47 ? -2.154 -0.431 6.815 1.00 0.24 47 ALA A N 20
ATOM 19913 C CA . ALA A 1 47 ? -1.927 -1.779 6.215 1.00 0.30 47 ALA A CA 20
ATOM 19914 C C . ALA A 1 47 ? -0.483 -2.207 6.493 1.00 0.51 47 ALA A C 20
ATOM 19915 O O . ALA A 1 47 ? 0.433 -1.411 6.430 1.00 1.49 47 ALA A O 20
ATOM 19922 N N . LYS A 1 48 ? -0.275 -3.454 6.816 1.00 0.60 48 LYS A N 20
ATOM 19923 C CA . LYS A 1 48 ? 1.108 -3.926 7.119 1.00 0.53 48 LYS A CA 20
ATOM 19924 C C . LYS A 1 48 ? 2.018 -3.768 5.898 1.00 0.42 48 LYS A C 20
ATOM 19925 O O . LYS A 1 48 ? 3.166 -3.393 6.020 1.00 0.51 48 LYS A O 20
ATOM 19944 N N . THR A 1 49 ? 1.531 -4.061 4.724 1.00 0.35 49 THR A N 20
ATOM 19945 C CA . THR A 1 49 ? 2.396 -3.932 3.514 1.00 0.42 49 THR A CA 20
ATOM 19946 C C . THR A 1 49 ? 1.524 -4.010 2.255 1.00 0.62 49 THR A C 20
ATOM 19947 O O . THR A 1 49 ? 0.370 -4.386 2.312 1.00 1.59 49 THR A O 20
ATOM 19958 N N . VAL A 1 50 ? 2.064 -3.660 1.119 1.00 0.44 50 VAL A N 20
ATOM 19959 C CA . VAL A 1 50 ? 1.265 -3.716 -0.137 1.00 0.33 50 VAL A CA 20
ATOM 19960 C C . VAL A 1 50 ? 0.730 -5.130 -0.340 1.00 0.37 50 VAL A C 20
ATOM 19961 O O . VAL A 1 50 ? -0.331 -5.329 -0.897 1.00 0.40 50 VAL A O 20
ATOM 19974 N N . GLU A 1 51 ? 1.448 -6.116 0.115 1.00 0.43 51 GLU A N 20
ATOM 19975 C CA . GLU A 1 51 ? 0.969 -7.512 -0.044 1.00 0.53 51 GLU A CA 20
ATOM 19976 C C . GLU A 1 51 ? -0.374 -7.645 0.671 1.00 0.49 51 GLU A C 20
ATOM 19977 O O . GLU A 1 51 ? -1.248 -8.375 0.253 1.00 0.62 51 GLU A O 20
ATOM 19989 N N . GLY A 1 52 ? -0.542 -6.940 1.755 1.00 0.40 52 GLY A N 20
ATOM 19990 C CA . GLY A 1 52 ? -1.828 -7.013 2.506 1.00 0.41 52 GLY A CA 20
ATOM 19991 C C . GLY A 1 52 ? -2.823 -6.002 1.927 1.00 0.31 52 GLY A C 20
ATOM 19992 O O . GLY A 1 52 ? -4.007 -6.067 2.196 1.00 0.35 52 GLY A O 20
ATOM 19996 N N . VAL A 1 53 ? -2.363 -5.055 1.147 1.00 0.22 53 VAL A N 20
ATOM 19997 C CA . VAL A 1 53 ? -3.306 -4.046 0.583 1.00 0.15 53 VAL A CA 20
ATOM 19998 C C . VAL A 1 53 ? -4.288 -4.700 -0.404 1.00 0.14 53 VAL A C 20
ATOM 19999 O O . VAL A 1 53 ? -5.480 -4.493 -0.314 1.00 0.17 53 VAL A O 20
ATOM 20012 N N . LYS A 1 54 ? -3.818 -5.470 -1.354 1.00 0.18 54 LYS A N 20
ATOM 20013 C CA . LYS A 1 54 ? -4.773 -6.087 -2.326 1.00 0.21 54 LYS A CA 20
ATOM 20014 C C . LYS A 1 54 ? -5.573 -7.209 -1.650 1.00 0.20 54 LYS A C 20
ATOM 20015 O O . LYS A 1 54 ? -6.757 -7.358 -1.880 1.00 0.21 54 LYS A O 20
ATOM 20034 N N . ALA A 1 55 ? -4.945 -7.993 -0.817 1.00 0.22 55 ALA A N 20
ATOM 20035 C CA . ALA A 1 55 ? -5.679 -9.094 -0.127 1.00 0.23 55 ALA A CA 20
ATOM 20036 C C . ALA A 1 55 ? -6.716 -8.490 0.814 1.00 0.20 55 ALA A C 20
ATOM 20037 O O . ALA A 1 55 ? -7.785 -9.032 1.013 1.00 0.19 55 ALA A O 20
ATOM 20044 N N . LEU A 1 56 ? -6.411 -7.362 1.382 1.00 0.20 56 LEU A N 20
ATOM 20045 C CA . LEU A 1 56 ? -7.374 -6.703 2.298 1.00 0.21 56 LEU A CA 20
ATOM 20046 C C . LEU A 1 56 ? -8.555 -6.188 1.473 1.00 0.18 56 LEU A C 20
ATOM 20047 O O . LEU A 1 56 ? -9.695 -6.279 1.865 1.00 0.19 56 LEU A O 20
ATOM 20063 N N . ILE A 1 57 ? -8.294 -5.659 0.320 1.00 0.16 57 ILE A N 20
ATOM 20064 C CA . ILE A 1 57 ? -9.413 -5.177 -0.529 1.00 0.17 57 ILE A CA 20
ATOM 20065 C C . ILE A 1 57 ? -10.183 -6.393 -1.038 1.00 0.17 57 ILE A C 20
ATOM 20066 O O . ILE A 1 57 ? -11.395 -6.387 -1.128 1.00 0.20 57 ILE A O 20
ATOM 20082 N N . ASP A 1 58 ? -9.476 -7.433 -1.398 1.00 0.16 58 ASP A N 20
ATOM 20083 C CA . ASP A 1 58 ? -10.153 -8.650 -1.932 1.00 0.19 58 ASP A CA 20
ATOM 20084 C C . ASP A 1 58 ? -10.976 -9.338 -0.839 1.00 0.19 58 ASP A C 20
ATOM 20085 O O . ASP A 1 58 ? -12.068 -9.807 -1.086 1.00 0.22 58 ASP A O 20
ATOM 20094 N N . GLU A 1 59 ? -10.473 -9.408 0.365 1.00 0.18 59 GLU A N 20
ATOM 20095 C CA . GLU A 1 59 ? -11.260 -10.071 1.440 1.00 0.21 59 GLU A CA 20
ATOM 20096 C C . GLU A 1 59 ? -12.455 -9.182 1.776 1.00 0.24 59 GLU A C 20
ATOM 20097 O O . GLU A 1 59 ? -13.544 -9.655 2.036 1.00 0.30 59 GLU A O 20
ATOM 20109 N N . ILE A 1 60 ? -12.260 -7.891 1.758 1.00 0.23 60 ILE A N 20
ATOM 20110 C CA . ILE A 1 60 ? -13.384 -6.968 2.059 1.00 0.27 60 ILE A CA 20
ATOM 20111 C C . ILE A 1 60 ? -14.389 -7.017 0.906 1.00 0.28 60 ILE A C 20
ATOM 20112 O O . ILE A 1 60 ? -15.587 -7.054 1.113 1.00 0.33 60 ILE A O 20
ATOM 20128 N N . LEU A 1 61 ? -13.909 -7.036 -0.308 1.00 0.25 61 LEU A N 20
ATOM 20129 C CA . LEU A 1 61 ? -14.832 -7.105 -1.473 1.00 0.30 61 LEU A CA 20
ATOM 20130 C C . LEU A 1 61 ? -15.480 -8.489 -1.516 1.00 0.33 61 LEU A C 20
ATOM 20131 O O . LEU A 1 61 ? -16.655 -8.628 -1.798 1.00 0.46 61 LEU A O 20
ATOM 20147 N N . ALA A 1 62 ? -14.727 -9.515 -1.234 1.00 0.28 62 ALA A N 20
ATOM 20148 C CA . ALA A 1 62 ? -15.299 -10.890 -1.251 1.00 0.32 62 ALA A CA 20
ATOM 20149 C C . ALA A 1 62 ? -16.400 -10.995 -0.194 1.00 0.37 62 ALA A C 20
ATOM 20150 O O . ALA A 1 62 ? -17.364 -11.716 -0.357 1.00 0.48 62 ALA A O 20
ATOM 20157 N N . ALA A 1 63 ? -16.261 -10.285 0.892 1.00 0.41 63 ALA A N 20
ATOM 20158 C CA . ALA A 1 63 ? -17.294 -10.350 1.965 1.00 0.50 63 ALA A CA 20
ATOM 20159 C C . ALA A 1 63 ? -18.646 -9.899 1.406 1.00 0.70 63 ALA A C 20
ATOM 20160 O O . ALA A 1 63 ? -19.675 -10.467 1.715 1.00 1.15 63 ALA A O 20
ATOM 20167 N N . LEU A 1 64 ? -18.657 -8.886 0.582 1.00 0.59 64 LEU A N 20
ATOM 20168 C CA . LEU A 1 64 ? -19.948 -8.411 0.009 1.00 0.85 64 LEU A CA 20
ATOM 20169 C C . LEU A 1 64 ? -20.462 -9.468 -0.988 1.00 1.41 64 LEU A C 20
ATOM 20170 O O . LEU A 1 64 ? -19.673 -10.145 -1.617 1.00 1.62 64 LEU A O 20
ATOM 20186 N N . PRO A 1 65 ? -21.763 -9.624 -1.145 1.00 1.85 65 PRO A N 20
ATOM 20187 C CA . PRO A 1 65 ? -22.294 -10.638 -2.104 1.00 2.43 65 PRO A CA 20
ATOM 20188 C C . PRO A 1 65 ? -21.805 -10.381 -3.538 1.00 2.62 65 PRO A C 20
ATOM 20189 O O . PRO A 1 65 ? -22.297 -9.449 -4.153 1.00 2.81 65 PRO A O 20
ATOM 20201 N N . MET A 1 1 ? 21.716 15.513 -20.449 1.00 21.30 1 MET A N 21
ATOM 20202 C CA . MET A 1 1 ? 22.645 15.419 -19.287 1.00 21.02 1 MET A CA 21
ATOM 20203 C C . MET A 1 1 ? 23.877 16.290 -19.555 1.00 20.37 1 MET A C 21
ATOM 20204 O O . MET A 1 1 ? 24.222 16.559 -20.688 1.00 20.39 1 MET A O 21
ATOM 20220 N N . LYS A 1 2 ? 24.536 16.739 -18.520 1.00 19.90 2 LYS A N 21
ATOM 20221 C CA . LYS A 1 2 ? 25.738 17.599 -18.716 1.00 19.38 2 LYS A CA 21
ATOM 20222 C C . LYS A 1 2 ? 26.794 16.832 -19.518 1.00 18.83 2 LYS A C 21
ATOM 20223 O O . LYS A 1 2 ? 27.448 17.381 -20.382 1.00 18.89 2 LYS A O 21
ATOM 20242 N N . ALA A 1 3 ? 26.966 15.569 -19.239 1.00 18.43 3 ALA A N 21
ATOM 20243 C CA . ALA A 1 3 ? 27.981 14.772 -19.987 1.00 18.03 3 ALA A CA 21
ATOM 20244 C C . ALA A 1 3 ? 27.650 13.281 -19.873 1.00 17.59 3 ALA A C 21
ATOM 20245 O O . ALA A 1 3 ? 26.937 12.860 -18.985 1.00 17.73 3 ALA A O 21
ATOM 20252 N N . ILE A 1 4 ? 28.169 12.479 -20.764 1.00 17.22 4 ILE A N 21
ATOM 20253 C CA . ILE A 1 4 ? 27.889 11.015 -20.702 1.00 16.95 4 ILE A CA 21
ATOM 20254 C C . ILE A 1 4 ? 28.391 10.463 -19.365 1.00 16.44 4 ILE A C 21
ATOM 20255 O O . ILE A 1 4 ? 27.731 9.671 -18.722 1.00 16.48 4 ILE A O 21
ATOM 20271 N N . PHE A 1 5 ? 29.554 10.879 -18.941 1.00 16.11 5 PHE A N 21
ATOM 20272 C CA . PHE A 1 5 ? 30.098 10.383 -17.644 1.00 15.78 5 PHE A CA 21
ATOM 20273 C C . PHE A 1 5 ? 29.173 10.832 -16.510 1.00 15.39 5 PHE A C 21
ATOM 20274 O O . PHE A 1 5 ? 28.668 11.937 -16.515 1.00 15.53 5 PHE A O 21
ATOM 20291 N N . VAL A 1 6 ? 28.936 9.983 -15.541 1.00 15.04 6 VAL A N 21
ATOM 20292 C CA . VAL A 1 6 ? 28.030 10.359 -14.410 1.00 14.79 6 VAL A CA 21
ATOM 20293 C C . VAL A 1 6 ? 28.866 10.805 -13.207 1.00 14.55 6 VAL A C 21
ATOM 20294 O O . VAL A 1 6 ? 29.633 10.044 -12.653 1.00 14.58 6 VAL A O 21
ATOM 20307 N N . LEU A 1 7 ? 28.713 12.037 -12.793 1.00 14.47 7 LEU A N 21
ATOM 20308 C CA . LEU A 1 7 ? 29.487 12.545 -11.618 1.00 14.40 7 LEU A CA 21
ATOM 20309 C C . LEU A 1 7 ? 28.630 12.374 -10.357 1.00 13.90 7 LEU A C 21
ATOM 20310 O O . LEU A 1 7 ? 29.114 11.990 -9.311 1.00 13.91 7 LEU A O 21
ATOM 20326 N N . ASN A 1 8 ? 27.357 12.651 -10.456 1.00 13.63 8 ASN A N 21
ATOM 20327 C CA . ASN A 1 8 ? 26.459 12.500 -9.274 1.00 13.29 8 ASN A CA 21
ATOM 20328 C C . ASN A 1 8 ? 25.036 12.216 -9.758 1.00 12.82 8 ASN A C 21
ATOM 20329 O O . ASN A 1 8 ? 24.679 12.526 -10.877 1.00 12.84 8 ASN A O 21
ATOM 20340 N N . ALA A 1 9 ? 24.221 11.632 -8.924 1.00 12.57 9 ALA A N 21
ATOM 20341 C CA . ALA A 1 9 ? 22.821 11.332 -9.337 1.00 12.28 9 ALA A CA 21
ATOM 20342 C C . ALA A 1 9 ? 22.033 12.639 -9.452 1.00 11.84 9 ALA A C 21
ATOM 20343 O O . ALA A 1 9 ? 22.266 13.580 -8.720 1.00 12.04 9 ALA A O 21
ATOM 20350 N N . GLN A 1 10 ? 21.101 12.707 -10.365 1.00 11.42 10 GLN A N 21
ATOM 20351 C CA . GLN A 1 10 ? 20.302 13.955 -10.519 1.00 11.16 10 GLN A CA 21
ATOM 20352 C C . GLN A 1 10 ? 19.568 14.245 -9.206 1.00 10.55 10 GLN A C 21
ATOM 20353 O O . GLN A 1 10 ? 19.487 15.373 -8.764 1.00 10.61 10 GLN A O 21
ATOM 20367 N N . HIS A 1 11 ? 19.040 13.226 -8.577 1.00 10.17 11 HIS A N 21
ATOM 20368 C CA . HIS A 1 11 ? 18.312 13.418 -7.283 1.00 9.77 11 HIS A CA 21
ATOM 20369 C C . HIS A 1 11 ? 18.659 12.267 -6.338 1.00 9.16 11 HIS A C 21
ATOM 20370 O O . HIS A 1 11 ? 19.250 11.283 -6.737 1.00 9.25 11 HIS A O 21
ATOM 20384 N N . ASP A 1 12 ? 18.298 12.379 -5.090 1.00 8.78 12 ASP A N 21
ATOM 20385 C CA . ASP A 1 12 ? 18.610 11.286 -4.128 1.00 8.41 12 ASP A CA 21
ATOM 20386 C C . ASP A 1 12 ? 17.743 10.067 -4.445 1.00 7.70 12 ASP A C 21
ATOM 20387 O O . ASP A 1 12 ? 16.766 9.794 -3.776 1.00 7.84 12 ASP A O 21
ATOM 20396 N N . GLU A 1 13 ? 18.093 9.330 -5.464 1.00 7.20 13 GLU A N 21
ATOM 20397 C CA . GLU A 1 13 ? 17.291 8.127 -5.830 1.00 6.75 13 GLU A CA 21
ATOM 20398 C C . GLU A 1 13 ? 17.667 6.966 -4.907 1.00 5.96 13 GLU A C 21
ATOM 20399 O O . GLU A 1 13 ? 18.829 6.680 -4.695 1.00 6.13 13 GLU A O 21
ATOM 20411 N N . ALA A 1 14 ? 16.693 6.296 -4.355 1.00 5.44 14 ALA A N 21
ATOM 20412 C CA . ALA A 1 14 ? 16.990 5.154 -3.445 1.00 4.96 14 ALA A CA 21
ATOM 20413 C C . ALA A 1 14 ? 15.781 4.217 -3.395 1.00 4.30 14 ALA A C 21
ATOM 20414 O O . ALA A 1 14 ? 15.257 3.810 -4.413 1.00 4.43 14 ALA A O 21
ATOM 20421 N N . VAL A 1 15 ? 15.332 3.867 -2.220 1.00 4.01 15 VAL A N 21
ATOM 20422 C CA . VAL A 1 15 ? 14.159 2.957 -2.115 1.00 3.71 15 VAL A CA 21
ATOM 20423 C C . VAL A 1 15 ? 12.898 3.705 -2.551 1.00 3.13 15 VAL A C 21
ATOM 20424 O O . VAL A 1 15 ? 12.646 4.816 -2.128 1.00 3.40 15 VAL A O 21
ATOM 20437 N N . ASP A 1 16 ? 12.107 3.107 -3.400 1.00 2.67 16 ASP A N 21
ATOM 20438 C CA . ASP A 1 16 ? 10.866 3.787 -3.871 1.00 2.25 16 ASP A CA 21
ATOM 20439 C C . ASP A 1 16 ? 9.751 3.592 -2.845 1.00 2.00 16 ASP A C 21
ATOM 20440 O O . ASP A 1 16 ? 8.856 2.789 -3.026 1.00 2.47 16 ASP A O 21
ATOM 20449 N N . ALA A 1 17 ? 9.794 4.325 -1.768 1.00 1.74 17 ALA A N 21
ATOM 20450 C CA . ALA A 1 17 ? 8.736 4.195 -0.730 1.00 1.64 17 ALA A CA 21
ATOM 20451 C C . ALA A 1 17 ? 7.430 4.787 -1.264 1.00 1.34 17 ALA A C 21
ATOM 20452 O O . ALA A 1 17 ? 6.356 4.488 -0.781 1.00 1.86 17 ALA A O 21
ATOM 20459 N N . ASN A 1 18 ? 7.520 5.632 -2.253 1.00 0.95 18 ASN A N 21
ATOM 20460 C CA . ASN A 1 18 ? 6.291 6.255 -2.822 1.00 0.77 18 ASN A CA 21
ATOM 20461 C C . ASN A 1 18 ? 5.358 5.169 -3.364 1.00 0.65 18 ASN A C 21
ATOM 20462 O O . ASN A 1 18 ? 4.155 5.245 -3.214 1.00 1.18 18 ASN A O 21
ATOM 20473 N N . SER A 1 19 ? 5.896 4.162 -3.998 1.00 0.49 19 SER A N 21
ATOM 20474 C CA . SER A 1 19 ? 5.021 3.087 -4.545 1.00 0.33 19 SER A CA 21
ATOM 20475 C C . SER A 1 19 ? 4.239 2.439 -3.402 1.00 0.29 19 SER A C 21
ATOM 20476 O O . SER A 1 19 ? 3.055 2.191 -3.512 1.00 0.28 19 SER A O 21
ATOM 20484 N N . LEU A 1 20 ? 4.885 2.174 -2.300 1.00 0.31 20 LEU A N 21
ATOM 20485 C CA . LEU A 1 20 ? 4.166 1.556 -1.151 1.00 0.32 20 LEU A CA 21
ATOM 20486 C C . LEU A 1 20 ? 3.033 2.485 -0.712 1.00 0.25 20 LEU A C 21
ATOM 20487 O O . LEU A 1 20 ? 1.902 2.073 -0.550 1.00 0.23 20 LEU A O 21
ATOM 20503 N N . ALA A 1 21 ? 3.337 3.738 -0.512 1.00 0.24 21 ALA A N 21
ATOM 20504 C CA . ALA A 1 21 ? 2.295 4.702 -0.077 1.00 0.22 21 ALA A CA 21
ATOM 20505 C C . ALA A 1 21 ? 1.283 4.917 -1.207 1.00 0.18 21 ALA A C 21
ATOM 20506 O O . ALA A 1 21 ? 0.096 5.030 -0.976 1.00 0.19 21 ALA A O 21
ATOM 20513 N N . GLU A 1 22 ? 1.744 4.977 -2.428 1.00 0.18 22 GLU A N 21
ATOM 20514 C CA . GLU A 1 22 ? 0.808 5.187 -3.571 1.00 0.19 22 GLU A CA 21
ATOM 20515 C C . GLU A 1 22 ? -0.207 4.044 -3.617 1.00 0.18 22 GLU A C 21
ATOM 20516 O O . GLU A 1 22 ? -1.375 4.252 -3.877 1.00 0.21 22 GLU A O 21
ATOM 20528 N N . ALA A 1 23 ? 0.221 2.833 -3.369 1.00 0.18 23 ALA A N 21
ATOM 20529 C CA . ALA A 1 23 ? -0.741 1.696 -3.404 1.00 0.19 23 ALA A CA 21
ATOM 20530 C C . ALA A 1 23 ? -1.859 1.975 -2.402 1.00 0.15 23 ALA A C 21
ATOM 20531 O O . ALA A 1 23 ? -3.019 1.728 -2.662 1.00 0.16 23 ALA A O 21
ATOM 20538 N N . LYS A 1 24 ? -1.517 2.507 -1.262 1.00 0.15 24 LYS A N 21
ATOM 20539 C CA . LYS A 1 24 ? -2.559 2.821 -0.249 1.00 0.18 24 LYS A CA 21
ATOM 20540 C C . LYS A 1 24 ? -3.451 3.945 -0.789 1.00 0.19 24 LYS A C 21
ATOM 20541 O O . LYS A 1 24 ? -4.654 3.932 -0.619 1.00 0.26 24 LYS A O 21
ATOM 20560 N N . VAL A 1 25 ? -2.863 4.918 -1.441 1.00 0.19 25 VAL A N 21
ATOM 20561 C CA . VAL A 1 25 ? -3.663 6.047 -2.001 1.00 0.23 25 VAL A CA 21
ATOM 20562 C C . VAL A 1 25 ? -4.591 5.511 -3.099 1.00 0.24 25 VAL A C 21
ATOM 20563 O O . VAL A 1 25 ? -5.767 5.816 -3.136 1.00 0.27 25 VAL A O 21
ATOM 20576 N N . LEU A 1 26 ? -4.073 4.698 -3.984 1.00 0.22 26 LEU A N 21
ATOM 20577 C CA . LEU A 1 26 ? -4.928 4.123 -5.064 1.00 0.25 26 LEU A CA 21
ATOM 20578 C C . LEU A 1 26 ? -6.028 3.263 -4.432 1.00 0.23 26 LEU A C 21
ATOM 20579 O O . LEU A 1 26 ? -7.173 3.303 -4.837 1.00 0.28 26 LEU A O 21
ATOM 20595 N N . ALA A 1 27 ? -5.686 2.490 -3.439 1.00 0.18 27 ALA A N 21
ATOM 20596 C CA . ALA A 1 27 ? -6.704 1.633 -2.768 1.00 0.18 27 ALA A CA 21
ATOM 20597 C C . ALA A 1 27 ? -7.662 2.520 -1.969 1.00 0.16 27 ALA A C 21
ATOM 20598 O O . ALA A 1 27 ? -8.835 2.230 -1.838 1.00 0.19 27 ALA A O 21
ATOM 20605 N N . ASN A 1 28 ? -7.159 3.594 -1.425 1.00 0.15 28 ASN A N 21
ATOM 20606 C CA . ASN A 1 28 ? -8.020 4.509 -0.620 1.00 0.14 28 ASN A CA 21
ATOM 20607 C C . ASN A 1 28 ? -9.162 5.052 -1.487 1.00 0.15 28 ASN A C 21
ATOM 20608 O O . ASN A 1 28 ? -10.305 5.073 -1.077 1.00 0.18 28 ASN A O 21
ATOM 20619 N N . ARG A 1 29 ? -8.863 5.498 -2.679 1.00 0.18 29 ARG A N 21
ATOM 20620 C CA . ARG A 1 29 ? -9.936 6.047 -3.556 1.00 0.22 29 ARG A CA 21
ATOM 20621 C C . ARG A 1 29 ? -10.850 4.911 -4.022 1.00 0.19 29 ARG A C 21
ATOM 20622 O O . ARG A 1 29 ? -12.011 5.117 -4.313 1.00 0.21 29 ARG A O 21
ATOM 20643 N N . GLU A 1 30 ? -10.336 3.716 -4.107 1.00 0.21 30 GLU A N 21
ATOM 20644 C CA . GLU A 1 30 ? -11.179 2.575 -4.565 1.00 0.28 30 GLU A CA 21
ATOM 20645 C C . GLU A 1 30 ? -12.368 2.396 -3.617 1.00 0.27 30 GLU A C 21
ATOM 20646 O O . GLU A 1 30 ? -13.467 2.134 -4.041 1.00 0.33 30 GLU A O 21
ATOM 20658 N N . LEU A 1 31 ? -12.163 2.538 -2.341 1.00 0.23 31 LEU A N 21
ATOM 20659 C CA . LEU A 1 31 ? -13.298 2.373 -1.383 1.00 0.28 31 LEU A CA 21
ATOM 20660 C C . LEU A 1 31 ? -14.382 3.400 -1.696 1.00 0.32 31 LEU A C 21
ATOM 20661 O O . LEU A 1 31 ? -15.563 3.145 -1.571 1.00 0.43 31 LEU A O 21
ATOM 20677 N N . ASP A 1 32 ? -13.968 4.575 -2.055 1.00 0.28 32 ASP A N 21
ATOM 20678 C CA . ASP A 1 32 ? -14.930 5.671 -2.330 1.00 0.35 32 ASP A CA 21
ATOM 20679 C C . ASP A 1 32 ? -15.889 5.305 -3.471 1.00 0.42 32 ASP A C 21
ATOM 20680 O O . ASP A 1 32 ? -17.063 5.612 -3.413 1.00 0.54 32 ASP A O 21
ATOM 20689 N N . LYS A 1 33 ? -15.421 4.669 -4.513 1.00 0.38 33 LYS A N 21
ATOM 20690 C CA . LYS A 1 33 ? -16.352 4.329 -5.629 1.00 0.46 33 LYS A CA 21
ATOM 20691 C C . LYS A 1 33 ? -17.418 3.332 -5.142 1.00 0.42 33 LYS A C 21
ATOM 20692 O O . LYS A 1 33 ? -18.578 3.445 -5.484 1.00 0.46 33 LYS A O 21
ATOM 20711 N N . TYR A 1 34 ? -17.047 2.373 -4.337 1.00 0.36 34 TYR A N 21
ATOM 20712 C CA . TYR A 1 34 ? -18.051 1.398 -3.822 1.00 0.37 34 TYR A CA 21
ATOM 20713 C C . TYR A 1 34 ? -18.959 2.086 -2.802 1.00 0.33 34 TYR A C 21
ATOM 20714 O O . TYR A 1 34 ? -20.147 1.837 -2.744 1.00 0.55 34 TYR A O 21
ATOM 20732 N N . GLY A 1 35 ? -18.405 2.947 -1.988 1.00 0.24 35 GLY A N 21
ATOM 20733 C CA . GLY A 1 35 ? -19.227 3.650 -0.958 1.00 0.31 35 GLY A CA 21
ATOM 20734 C C . GLY A 1 35 ? -19.238 2.831 0.335 1.00 0.31 35 GLY A C 21
ATOM 20735 O O . GLY A 1 35 ? -20.172 2.888 1.110 1.00 0.36 35 GLY A O 21
ATOM 20739 N N . VAL A 1 36 ? -18.204 2.068 0.577 1.00 0.33 36 VAL A N 21
ATOM 20740 C CA . VAL A 1 36 ? -18.153 1.250 1.820 1.00 0.38 36 VAL A CA 21
ATOM 20741 C C . VAL A 1 36 ? -17.970 2.169 3.030 1.00 0.42 36 VAL A C 21
ATOM 20742 O O . VAL A 1 36 ? -18.064 3.376 2.925 1.00 0.45 36 VAL A O 21
ATOM 20755 N N . SER A 1 37 ? -17.717 1.606 4.179 1.00 0.55 37 SER A N 21
ATOM 20756 C CA . SER A 1 37 ? -17.535 2.443 5.400 1.00 0.64 37 SER A CA 21
ATOM 20757 C C . SER A 1 37 ? -16.220 3.223 5.309 1.00 0.50 37 SER A C 21
ATOM 20758 O O . SER A 1 37 ? -15.265 2.784 4.701 1.00 0.93 37 SER A O 21
ATOM 20766 N N . ASP A 1 38 ? -16.168 4.380 5.915 1.00 0.43 38 ASP A N 21
ATOM 20767 C CA . ASP A 1 38 ? -14.920 5.197 5.874 1.00 0.37 38 ASP A CA 21
ATOM 20768 C C . ASP A 1 38 ? -13.961 4.711 6.961 1.00 0.54 38 ASP A C 21
ATOM 20769 O O . ASP A 1 38 ? -12.908 5.272 7.167 1.00 1.41 38 ASP A O 21
ATOM 20778 N N . TYR A 1 39 ? -14.321 3.670 7.660 1.00 0.42 39 TYR A N 21
ATOM 20779 C CA . TYR A 1 39 ? -13.428 3.139 8.731 1.00 0.33 39 TYR A CA 21
ATOM 20780 C C . TYR A 1 39 ? -12.342 2.245 8.108 1.00 0.25 39 TYR A C 21
ATOM 20781 O O . TYR A 1 39 ? -11.190 2.288 8.492 1.00 0.26 39 TYR A O 21
ATOM 20799 N N . TYR A 1 40 ? -12.714 1.427 7.163 1.00 0.25 40 TYR A N 21
ATOM 20800 C CA . TYR A 1 40 ? -11.730 0.509 6.514 1.00 0.23 40 TYR A CA 21
ATOM 20801 C C . TYR A 1 40 ? -10.605 1.307 5.848 1.00 0.19 40 TYR A C 21
ATOM 20802 O O . TYR A 1 40 ? -9.487 0.842 5.745 1.00 0.19 40 TYR A O 21
ATOM 20820 N N . LYS A 1 41 ? -10.880 2.498 5.391 1.00 0.18 41 LYS A N 21
ATOM 20821 C CA . LYS A 1 41 ? -9.814 3.299 4.735 1.00 0.17 41 LYS A CA 21
ATOM 20822 C C . LYS A 1 41 ? -8.682 3.523 5.736 1.00 0.16 41 LYS A C 21
ATOM 20823 O O . LYS A 1 41 ? -7.521 3.562 5.381 1.00 0.17 41 LYS A O 21
ATOM 20842 N N . ASN A 1 42 ? -9.015 3.654 6.989 1.00 0.19 42 ASN A N 21
ATOM 20843 C CA . ASN A 1 42 ? -7.970 3.855 8.020 1.00 0.21 42 ASN A CA 21
ATOM 20844 C C . ASN A 1 42 ? -7.172 2.562 8.185 1.00 0.18 42 ASN A C 21
ATOM 20845 O O . ASN A 1 42 ? -5.972 2.577 8.369 1.00 0.19 42 ASN A O 21
ATOM 20856 N N . LEU A 1 43 ? -7.836 1.442 8.129 1.00 0.16 43 LEU A N 21
ATOM 20857 C CA . LEU A 1 43 ? -7.126 0.145 8.289 1.00 0.16 43 LEU A CA 21
ATOM 20858 C C . LEU A 1 43 ? -6.067 0.002 7.190 1.00 0.14 43 LEU A C 21
ATOM 20859 O O . LEU A 1 43 ? -4.960 -0.428 7.442 1.00 0.17 43 LEU A O 21
ATOM 20875 N N . ILE A 1 44 ? -6.385 0.373 5.978 1.00 0.13 44 ILE A N 21
ATOM 20876 C CA . ILE A 1 44 ? -5.373 0.265 4.886 1.00 0.13 44 ILE A CA 21
ATOM 20877 C C . ILE A 1 44 ? -4.167 1.135 5.237 1.00 0.14 44 ILE A C 21
ATOM 20878 O O . ILE A 1 44 ? -3.032 0.757 5.027 1.00 0.15 44 ILE A O 21
ATOM 20894 N N . ASN A 1 45 ? -4.407 2.294 5.784 1.00 0.15 45 ASN A N 21
ATOM 20895 C CA . ASN A 1 45 ? -3.279 3.186 6.163 1.00 0.19 45 ASN A CA 21
ATOM 20896 C C . ASN A 1 45 ? -2.395 2.467 7.182 1.00 0.20 45 ASN A C 21
ATOM 20897 O O . ASN A 1 45 ? -1.183 2.561 7.147 1.00 0.28 45 ASN A O 21
ATOM 20908 N N . ASN A 1 46 ? -2.993 1.754 8.095 1.00 0.17 46 ASN A N 21
ATOM 20909 C CA . ASN A 1 46 ? -2.197 1.035 9.128 1.00 0.22 46 ASN A CA 21
ATOM 20910 C C . ASN A 1 46 ? -1.428 -0.125 8.482 1.00 0.24 46 ASN A C 21
ATOM 20911 O O . ASN A 1 46 ? -0.453 -0.606 9.024 1.00 0.27 46 ASN A O 21
ATOM 20922 N N . ALA A 1 47 ? -1.849 -0.575 7.330 1.00 0.24 47 ALA A N 21
ATOM 20923 C CA . ALA A 1 47 ? -1.124 -1.699 6.666 1.00 0.30 47 ALA A CA 21
ATOM 20924 C C . ALA A 1 47 ? 0.320 -1.270 6.387 1.00 0.51 47 ALA A C 21
ATOM 20925 O O . ALA A 1 47 ? 0.574 -0.152 5.988 1.00 1.49 47 ALA A O 21
ATOM 20932 N N . LYS A 1 48 ? 1.267 -2.152 6.605 1.00 0.60 48 LYS A N 21
ATOM 20933 C CA . LYS A 1 48 ? 2.708 -1.806 6.368 1.00 0.53 48 LYS A CA 21
ATOM 20934 C C . LYS A 1 48 ? 3.237 -2.519 5.112 1.00 0.42 48 LYS A C 21
ATOM 20935 O O . LYS A 1 48 ? 4.390 -2.374 4.757 1.00 0.51 48 LYS A O 21
ATOM 20954 N N . THR A 1 49 ? 2.408 -3.280 4.433 1.00 0.35 49 THR A N 21
ATOM 20955 C CA . THR A 1 49 ? 2.871 -3.991 3.189 1.00 0.42 49 THR A CA 21
ATOM 20956 C C . THR A 1 49 ? 1.804 -3.867 2.096 1.00 0.62 49 THR A C 21
ATOM 20957 O O . THR A 1 49 ? 0.620 -3.905 2.364 1.00 1.59 49 THR A O 21
ATOM 20968 N N . VAL A 1 50 ? 2.219 -3.731 0.864 1.00 0.44 50 VAL A N 21
ATOM 20969 C CA . VAL A 1 50 ? 1.235 -3.615 -0.252 1.00 0.33 50 VAL A CA 21
ATOM 20970 C C . VAL A 1 50 ? 0.569 -4.965 -0.499 1.00 0.37 50 VAL A C 21
ATOM 20971 O O . VAL A 1 50 ? -0.559 -5.039 -0.942 1.00 0.40 50 VAL A O 21
ATOM 20984 N N . GLU A 1 51 ? 1.248 -6.041 -0.221 1.00 0.43 51 GLU A N 21
ATOM 20985 C CA . GLU A 1 51 ? 0.627 -7.369 -0.453 1.00 0.53 51 GLU A CA 21
ATOM 20986 C C . GLU A 1 51 ? -0.636 -7.448 0.395 1.00 0.49 51 GLU A C 21
ATOM 20987 O O . GLU A 1 51 ? -1.659 -7.945 -0.032 1.00 0.62 51 GLU A O 21
ATOM 20999 N N . GLY A 1 52 ? -0.574 -6.942 1.592 1.00 0.40 52 GLY A N 21
ATOM 21000 C CA . GLY A 1 52 ? -1.769 -6.961 2.470 1.00 0.41 52 GLY A CA 21
ATOM 21001 C C . GLY A 1 52 ? -2.816 -5.988 1.922 1.00 0.31 52 GLY A C 21
ATOM 21002 O O . GLY A 1 52 ? -4.001 -6.200 2.068 1.00 0.35 52 GLY A O 21
ATOM 21006 N N . VAL A 1 53 ? -2.393 -4.918 1.294 1.00 0.22 53 VAL A N 21
ATOM 21007 C CA . VAL A 1 53 ? -3.384 -3.940 0.755 1.00 0.15 53 VAL A CA 21
ATOM 21008 C C . VAL A 1 53 ? -4.288 -4.641 -0.263 1.00 0.14 53 VAL A C 21
ATOM 21009 O O . VAL A 1 53 ? -5.498 -4.545 -0.205 1.00 0.17 53 VAL A O 21
ATOM 21022 N N . LYS A 1 54 ? -3.711 -5.346 -1.198 1.00 0.18 54 LYS A N 21
ATOM 21023 C CA . LYS A 1 54 ? -4.534 -6.052 -2.219 1.00 0.21 54 LYS A CA 21
ATOM 21024 C C . LYS A 1 54 ? -5.347 -7.164 -1.552 1.00 0.20 54 LYS A C 21
ATOM 21025 O O . LYS A 1 54 ? -6.493 -7.394 -1.883 1.00 0.21 54 LYS A O 21
ATOM 21044 N N . ALA A 1 55 ? -4.757 -7.865 -0.623 1.00 0.22 55 ALA A N 21
ATOM 21045 C CA . ALA A 1 55 ? -5.485 -8.973 0.057 1.00 0.23 55 ALA A CA 21
ATOM 21046 C C . ALA A 1 55 ? -6.510 -8.398 1.039 1.00 0.20 55 ALA A C 21
ATOM 21047 O O . ALA A 1 55 ? -7.336 -9.111 1.572 1.00 0.19 55 ALA A O 21
ATOM 21054 N N . LEU A 1 56 ? -6.469 -7.120 1.290 1.00 0.20 56 LEU A N 21
ATOM 21055 C CA . LEU A 1 56 ? -7.458 -6.522 2.230 1.00 0.21 56 LEU A CA 21
ATOM 21056 C C . LEU A 1 56 ? -8.755 -6.224 1.472 1.00 0.18 56 LEU A C 21
ATOM 21057 O O . LEU A 1 56 ? -9.836 -6.570 1.901 1.00 0.19 56 LEU A O 21
ATOM 21073 N N . ILE A 1 57 ? -8.642 -5.555 0.355 1.00 0.16 57 ILE A N 21
ATOM 21074 C CA . ILE A 1 57 ? -9.851 -5.190 -0.439 1.00 0.17 57 ILE A CA 21
ATOM 21075 C C . ILE A 1 57 ? -10.583 -6.445 -0.918 1.00 0.17 57 ILE A C 21
ATOM 21076 O O . ILE A 1 57 ? -11.795 -6.520 -0.861 1.00 0.20 57 ILE A O 21
ATOM 21092 N N . ASP A 1 58 ? -9.873 -7.422 -1.412 1.00 0.16 58 ASP A N 21
ATOM 21093 C CA . ASP A 1 58 ? -10.569 -8.645 -1.911 1.00 0.19 58 ASP A CA 21
ATOM 21094 C C . ASP A 1 58 ? -11.358 -9.294 -0.773 1.00 0.19 58 ASP A C 21
ATOM 21095 O O . ASP A 1 58 ? -12.470 -9.745 -0.960 1.00 0.22 58 ASP A O 21
ATOM 21104 N N . GLU A 1 59 ? -10.808 -9.330 0.409 1.00 0.18 59 GLU A N 21
ATOM 21105 C CA . GLU A 1 59 ? -11.550 -9.932 1.548 1.00 0.21 59 GLU A CA 21
ATOM 21106 C C . GLU A 1 59 ? -12.713 -9.016 1.909 1.00 0.24 59 GLU A C 21
ATOM 21107 O O . GLU A 1 59 ? -13.805 -9.461 2.202 1.00 0.30 59 GLU A O 21
ATOM 21119 N N . ILE A 1 60 ? -12.487 -7.733 1.883 1.00 0.23 60 ILE A N 21
ATOM 21120 C CA . ILE A 1 60 ? -13.577 -6.782 2.215 1.00 0.27 60 ILE A CA 21
ATOM 21121 C C . ILE A 1 60 ? -14.678 -6.881 1.157 1.00 0.28 60 ILE A C 21
ATOM 21122 O O . ILE A 1 60 ? -15.844 -7.016 1.469 1.00 0.33 60 ILE A O 21
ATOM 21138 N N . LEU A 1 61 ? -14.315 -6.817 -0.095 1.00 0.25 61 LEU A N 21
ATOM 21139 C CA . LEU A 1 61 ? -15.341 -6.911 -1.169 1.00 0.30 61 LEU A CA 21
ATOM 21140 C C . LEU A 1 61 ? -15.898 -8.336 -1.210 1.00 0.33 61 LEU A C 21
ATOM 21141 O O . LEU A 1 61 ? -17.079 -8.543 -1.391 1.00 0.46 61 LEU A O 21
ATOM 21157 N N . ALA A 1 62 ? -15.058 -9.320 -1.041 1.00 0.28 62 ALA A N 21
ATOM 21158 C CA . ALA A 1 62 ? -15.547 -10.728 -1.070 1.00 0.32 62 ALA A CA 21
ATOM 21159 C C . ALA A 1 62 ? -16.527 -10.954 0.085 1.00 0.37 62 ALA A C 21
ATOM 21160 O O . ALA A 1 62 ? -17.370 -11.828 0.032 1.00 0.48 62 ALA A O 21
ATOM 21167 N N . ALA A 1 63 ? -16.424 -10.176 1.127 1.00 0.41 63 ALA A N 21
ATOM 21168 C CA . ALA A 1 63 ? -17.348 -10.348 2.282 1.00 0.50 63 ALA A CA 21
ATOM 21169 C C . ALA A 1 63 ? -18.791 -10.148 1.815 1.00 0.70 63 ALA A C 21
ATOM 21170 O O . ALA A 1 63 ? -19.699 -10.801 2.289 1.00 1.15 63 ALA A O 21
ATOM 21177 N N . LEU A 1 64 ? -19.006 -9.240 0.893 1.00 0.59 64 LEU A N 21
ATOM 21178 C CA . LEU A 1 64 ? -20.390 -8.971 0.381 1.00 0.85 64 LEU A CA 21
ATOM 21179 C C . LEU A 1 64 ? -20.382 -9.083 -1.157 1.00 1.41 64 LEU A C 21
ATOM 21180 O O . LEU A 1 64 ? -19.378 -8.810 -1.781 1.00 1.62 64 LEU A O 21
ATOM 21196 N N . PRO A 1 65 ? -21.475 -9.477 -1.781 1.00 1.85 65 PRO A N 21
ATOM 21197 C CA . PRO A 1 65 ? -21.496 -9.591 -3.270 1.00 2.43 65 PRO A CA 21
ATOM 21198 C C . PRO A 1 65 ? -21.224 -8.242 -3.951 1.00 2.62 65 PRO A C 21
ATOM 21199 O O . PRO A 1 65 ? -22.127 -7.421 -3.977 1.00 2.81 65 PRO A O 21
ATOM 21211 N N . MET A 1 1 ? 40.758 -3.164 -17.193 1.00 21.30 1 MET A N 22
ATOM 21212 C CA . MET A 1 1 ? 40.411 -4.447 -16.518 1.00 21.02 1 MET A CA 22
ATOM 21213 C C . MET A 1 1 ? 40.289 -4.212 -15.012 1.00 20.37 1 MET A C 22
ATOM 21214 O O . MET A 1 1 ? 40.082 -5.131 -14.245 1.00 20.39 1 MET A O 22
ATOM 21230 N N . LYS A 1 2 ? 40.413 -2.984 -14.584 1.00 19.90 2 LYS A N 22
ATOM 21231 C CA . LYS A 1 2 ? 40.303 -2.688 -13.128 1.00 19.38 2 LYS A CA 22
ATOM 21232 C C . LYS A 1 2 ? 38.858 -2.900 -12.669 1.00 18.83 2 LYS A C 22
ATOM 21233 O O . LYS A 1 2 ? 37.921 -2.656 -13.403 1.00 18.89 2 LYS A O 22
ATOM 21252 N N . ALA A 1 3 ? 38.672 -3.360 -11.462 1.00 18.43 3 ALA A N 22
ATOM 21253 C CA . ALA A 1 3 ? 37.290 -3.594 -10.956 1.00 18.03 3 ALA A CA 22
ATOM 21254 C C . ALA A 1 3 ? 36.503 -2.282 -10.968 1.00 17.59 3 ALA A C 22
ATOM 21255 O O . ALA A 1 3 ? 37.021 -1.232 -10.638 1.00 17.73 3 ALA A O 22
ATOM 21262 N N . ILE A 1 4 ? 35.251 -2.341 -11.346 1.00 17.22 4 ILE A N 22
ATOM 21263 C CA . ILE A 1 4 ? 34.392 -1.115 -11.389 1.00 16.95 4 ILE A CA 22
ATOM 21264 C C . ILE A 1 4 ? 33.217 -1.290 -10.422 1.00 16.44 4 ILE A C 22
ATOM 21265 O O . ILE A 1 4 ? 32.490 -2.261 -10.485 1.00 16.48 4 ILE A O 22
ATOM 21281 N N . PHE A 1 5 ? 33.023 -0.360 -9.523 1.00 16.11 5 PHE A N 22
ATOM 21282 C CA . PHE A 1 5 ? 31.894 -0.490 -8.556 1.00 15.78 5 PHE A CA 22
ATOM 21283 C C . PHE A 1 5 ? 30.596 -0.042 -9.229 1.00 15.39 5 PHE A C 22
ATOM 21284 O O . PHE A 1 5 ? 30.389 1.127 -9.488 1.00 15.53 5 PHE A O 22
ATOM 21301 N N . VAL A 1 6 ? 29.714 -0.964 -9.506 1.00 15.04 6 VAL A N 22
ATOM 21302 C CA . VAL A 1 6 ? 28.418 -0.600 -10.150 1.00 14.79 6 VAL A CA 22
ATOM 21303 C C . VAL A 1 6 ? 27.346 -1.593 -9.702 1.00 14.55 6 VAL A C 22
ATOM 21304 O O . VAL A 1 6 ? 27.587 -2.781 -9.612 1.00 14.58 6 VAL A O 22
ATOM 21317 N N . LEU A 1 7 ? 26.166 -1.119 -9.412 1.00 14.47 7 LEU A N 22
ATOM 21318 C CA . LEU A 1 7 ? 25.084 -2.038 -8.962 1.00 14.40 7 LEU A CA 22
ATOM 21319 C C . LEU A 1 7 ? 23.722 -1.371 -9.163 1.00 13.90 7 LEU A C 22
ATOM 21320 O O . LEU A 1 7 ? 23.622 -0.167 -9.290 1.00 13.91 7 LEU A O 22
ATOM 21336 N N . ASN A 1 8 ? 22.670 -2.143 -9.206 1.00 13.63 8 ASN A N 22
ATOM 21337 C CA . ASN A 1 8 ? 21.317 -1.549 -9.407 1.00 13.29 8 ASN A CA 22
ATOM 21338 C C . ASN A 1 8 ? 20.257 -2.469 -8.797 1.00 12.82 8 ASN A C 22
ATOM 21339 O O . ASN A 1 8 ? 19.073 -2.207 -8.877 1.00 12.84 8 ASN A O 22
ATOM 21350 N N . ALA A 1 9 ? 20.672 -3.551 -8.189 1.00 12.57 9 ALA A N 22
ATOM 21351 C CA . ALA A 1 9 ? 19.691 -4.494 -7.572 1.00 12.28 9 ALA A CA 22
ATOM 21352 C C . ALA A 1 9 ? 19.446 -4.100 -6.112 1.00 11.84 9 ALA A C 22
ATOM 21353 O O . ALA A 1 9 ? 18.463 -3.464 -5.787 1.00 12.04 9 ALA A O 22
ATOM 21360 N N . GLN A 1 10 ? 20.336 -4.470 -5.228 1.00 11.42 10 GLN A N 22
ATOM 21361 C CA . GLN A 1 10 ? 20.155 -4.112 -3.791 1.00 11.16 10 GLN A CA 22
ATOM 21362 C C . GLN A 1 10 ? 20.722 -2.713 -3.551 1.00 10.55 10 GLN A C 22
ATOM 21363 O O . GLN A 1 10 ? 21.670 -2.302 -4.190 1.00 10.61 10 GLN A O 22
ATOM 21377 N N . HIS A 1 11 ? 20.154 -1.976 -2.638 1.00 10.17 11 HIS A N 22
ATOM 21378 C CA . HIS A 1 11 ? 20.666 -0.604 -2.368 1.00 9.77 11 HIS A CA 22
ATOM 21379 C C . HIS A 1 11 ? 20.218 -0.160 -0.972 1.00 9.16 11 HIS A C 22
ATOM 21380 O O . HIS A 1 11 ? 19.401 -0.798 -0.338 1.00 9.25 11 HIS A O 22
ATOM 21394 N N . ASP A 1 12 ? 20.750 0.928 -0.493 1.00 8.78 12 ASP A N 22
ATOM 21395 C CA . ASP A 1 12 ? 20.369 1.421 0.859 1.00 8.41 12 ASP A CA 22
ATOM 21396 C C . ASP A 1 12 ? 18.851 1.608 0.932 1.00 7.70 12 ASP A C 22
ATOM 21397 O O . ASP A 1 12 ? 18.270 1.632 1.999 1.00 7.84 12 ASP A O 22
ATOM 21406 N N . GLU A 1 13 ? 18.201 1.753 -0.193 1.00 7.20 13 GLU A N 22
ATOM 21407 C CA . GLU A 1 13 ? 16.723 1.954 -0.180 1.00 6.75 13 GLU A CA 22
ATOM 21408 C C . GLU A 1 13 ? 16.060 0.866 0.668 1.00 5.96 13 GLU A C 22
ATOM 21409 O O . GLU A 1 13 ? 16.444 -0.287 0.637 1.00 6.13 13 GLU A O 22
ATOM 21421 N N . ALA A 1 14 ? 15.068 1.235 1.437 1.00 5.44 14 ALA A N 22
ATOM 21422 C CA . ALA A 1 14 ? 14.366 0.243 2.307 1.00 4.96 14 ALA A CA 22
ATOM 21423 C C . ALA A 1 14 ? 12.867 0.535 2.305 1.00 4.30 14 ALA A C 22
ATOM 21424 O O . ALA A 1 14 ? 12.060 -0.299 1.947 1.00 4.43 14 ALA A O 22
ATOM 21431 N N . VAL A 1 15 ? 12.500 1.717 2.713 1.00 4.01 15 VAL A N 22
ATOM 21432 C CA . VAL A 1 15 ? 11.054 2.107 2.759 1.00 3.71 15 VAL A CA 22
ATOM 21433 C C . VAL A 1 15 ? 10.800 3.228 1.748 1.00 3.13 15 VAL A C 22
ATOM 21434 O O . VAL A 1 15 ? 11.409 4.277 1.809 1.00 3.40 15 VAL A O 22
ATOM 21447 N N . ASP A 1 16 ? 9.900 3.010 0.818 1.00 2.67 16 ASP A N 22
ATOM 21448 C CA . ASP A 1 16 ? 9.590 4.055 -0.210 1.00 2.25 16 ASP A CA 22
ATOM 21449 C C . ASP A 1 16 ? 8.208 4.654 0.065 1.00 2.00 16 ASP A C 22
ATOM 21450 O O . ASP A 1 16 ? 7.274 3.959 0.408 1.00 2.47 16 ASP A O 22
ATOM 21459 N N . ALA A 1 17 ? 8.075 5.947 -0.083 1.00 1.74 17 ALA A N 22
ATOM 21460 C CA . ALA A 1 17 ? 6.758 6.609 0.165 1.00 1.64 17 ALA A CA 22
ATOM 21461 C C . ALA A 1 17 ? 6.030 6.813 -1.165 1.00 1.34 17 ALA A C 22
ATOM 21462 O O . ALA A 1 17 ? 4.956 7.376 -1.213 1.00 1.86 17 ALA A O 22
ATOM 21469 N N . ASN A 1 18 ? 6.609 6.368 -2.250 1.00 0.95 18 ASN A N 22
ATOM 21470 C CA . ASN A 1 18 ? 5.947 6.550 -3.577 1.00 0.77 18 ASN A CA 22
ATOM 21471 C C . ASN A 1 18 ? 5.044 5.353 -3.887 1.00 0.65 18 ASN A C 22
ATOM 21472 O O . ASN A 1 18 ? 3.841 5.414 -3.726 1.00 1.18 18 ASN A O 22
ATOM 21483 N N . SER A 1 19 ? 5.614 4.270 -4.341 1.00 0.49 19 SER A N 22
ATOM 21484 C CA . SER A 1 19 ? 4.788 3.075 -4.679 1.00 0.33 19 SER A CA 22
ATOM 21485 C C . SER A 1 19 ? 4.036 2.590 -3.438 1.00 0.29 19 SER A C 22
ATOM 21486 O O . SER A 1 19 ? 2.887 2.198 -3.513 1.00 0.28 19 SER A O 22
ATOM 21494 N N . LEU A 1 20 ? 4.671 2.608 -2.300 1.00 0.31 20 LEU A N 22
ATOM 21495 C CA . LEU A 1 20 ? 3.984 2.143 -1.063 1.00 0.32 20 LEU A CA 22
ATOM 21496 C C . LEU A 1 20 ? 2.749 3.019 -0.828 1.00 0.25 20 LEU A C 22
ATOM 21497 O O . LEU A 1 20 ? 1.646 2.534 -0.675 1.00 0.23 20 LEU A O 22
ATOM 21513 N N . ALA A 1 21 ? 2.930 4.311 -0.815 1.00 0.24 21 ALA A N 22
ATOM 21514 C CA . ALA A 1 21 ? 1.778 5.226 -0.601 1.00 0.22 21 ALA A CA 22
ATOM 21515 C C . ALA A 1 21 ? 0.797 5.107 -1.767 1.00 0.18 21 ALA A C 22
ATOM 21516 O O . ALA A 1 21 ? -0.404 5.160 -1.589 1.00 0.19 21 ALA A O 22
ATOM 21523 N N . GLU A 1 22 ? 1.299 4.963 -2.963 1.00 0.18 22 GLU A N 22
ATOM 21524 C CA . GLU A 1 22 ? 0.395 4.856 -4.141 1.00 0.19 22 GLU A CA 22
ATOM 21525 C C . GLU A 1 22 ? -0.523 3.641 -3.985 1.00 0.18 22 GLU A C 22
ATOM 21526 O O . GLU A 1 22 ? -1.691 3.690 -4.312 1.00 0.21 22 GLU A O 22
ATOM 21538 N N . ALA A 1 23 ? -0.006 2.550 -3.493 1.00 0.18 23 ALA A N 22
ATOM 21539 C CA . ALA A 1 23 ? -0.857 1.339 -3.328 1.00 0.19 23 ALA A CA 22
ATOM 21540 C C . ALA A 1 23 ? -2.024 1.664 -2.395 1.00 0.15 23 ALA A C 22
ATOM 21541 O O . ALA A 1 23 ? -3.162 1.347 -2.679 1.00 0.16 23 ALA A O 22
ATOM 21548 N N . LYS A 1 24 ? -1.761 2.304 -1.287 1.00 0.15 24 LYS A N 22
ATOM 21549 C CA . LYS A 1 24 ? -2.872 2.649 -0.357 1.00 0.18 24 LYS A CA 22
ATOM 21550 C C . LYS A 1 24 ? -3.754 3.720 -1.003 1.00 0.19 24 LYS A C 22
ATOM 21551 O O . LYS A 1 24 ? -4.964 3.685 -0.895 1.00 0.26 24 LYS A O 22
ATOM 21570 N N . VAL A 1 25 ? -3.162 4.677 -1.670 1.00 0.19 25 VAL A N 22
ATOM 21571 C CA . VAL A 1 25 ? -3.982 5.742 -2.312 1.00 0.23 25 VAL A CA 22
ATOM 21572 C C . VAL A 1 25 ? -4.874 5.114 -3.387 1.00 0.24 25 VAL A C 22
ATOM 21573 O O . VAL A 1 25 ? -6.066 5.344 -3.426 1.00 0.27 25 VAL A O 22
ATOM 21586 N N . LEU A 1 26 ? -4.310 4.321 -4.262 1.00 0.22 26 LEU A N 22
ATOM 21587 C CA . LEU A 1 26 ? -5.146 3.691 -5.323 1.00 0.25 26 LEU A CA 22
ATOM 21588 C C . LEU A 1 26 ? -6.206 2.797 -4.679 1.00 0.23 26 LEU A C 22
ATOM 21589 O O . LEU A 1 26 ? -7.346 2.773 -5.098 1.00 0.28 26 LEU A O 22
ATOM 21605 N N . ALA A 1 27 ? -5.844 2.062 -3.665 1.00 0.18 27 ALA A N 22
ATOM 21606 C CA . ALA A 1 27 ? -6.842 1.176 -3.005 1.00 0.18 27 ALA A CA 22
ATOM 21607 C C . ALA A 1 27 ? -7.862 2.032 -2.250 1.00 0.16 27 ALA A C 22
ATOM 21608 O O . ALA A 1 27 ? -9.047 1.765 -2.265 1.00 0.19 27 ALA A O 22
ATOM 21615 N N . ASN A 1 28 ? -7.411 3.066 -1.595 1.00 0.15 28 ASN A N 22
ATOM 21616 C CA . ASN A 1 28 ? -8.349 3.949 -0.844 1.00 0.14 28 ASN A CA 22
ATOM 21617 C C . ASN A 1 28 ? -9.367 4.544 -1.817 1.00 0.15 28 ASN A C 22
ATOM 21618 O O . ASN A 1 28 ? -10.540 4.658 -1.516 1.00 0.18 28 ASN A O 22
ATOM 21629 N N . ARG A 1 29 ? -8.925 4.919 -2.984 1.00 0.18 29 ARG A N 22
ATOM 21630 C CA . ARG A 1 29 ? -9.853 5.506 -3.992 1.00 0.22 29 ARG A CA 22
ATOM 21631 C C . ARG A 1 29 ? -10.943 4.486 -4.338 1.00 0.19 29 ARG A C 22
ATOM 21632 O O . ARG A 1 29 ? -12.096 4.828 -4.507 1.00 0.21 29 ARG A O 22
ATOM 21653 N N . GLU A 1 30 ? -10.589 3.237 -4.459 1.00 0.21 30 GLU A N 22
ATOM 21654 C CA . GLU A 1 30 ? -11.610 2.208 -4.804 1.00 0.28 30 GLU A CA 22
ATOM 21655 C C . GLU A 1 30 ? -12.699 2.182 -3.727 1.00 0.27 30 GLU A C 22
ATOM 21656 O O . GLU A 1 30 ? -13.875 2.223 -4.021 1.00 0.33 30 GLU A O 22
ATOM 21668 N N . LEU A 1 31 ? -12.315 2.122 -2.483 1.00 0.23 31 LEU A N 22
ATOM 21669 C CA . LEU A 1 31 ? -13.323 2.097 -1.379 1.00 0.28 31 LEU A CA 22
ATOM 21670 C C . LEU A 1 31 ? -14.111 3.395 -1.403 1.00 0.32 31 LEU A C 22
ATOM 21671 O O . LEU A 1 31 ? -15.301 3.431 -1.162 1.00 0.43 31 LEU A O 22
ATOM 21687 N N . ASP A 1 32 ? -13.436 4.461 -1.685 1.00 0.28 32 ASP A N 22
ATOM 21688 C CA . ASP A 1 32 ? -14.092 5.784 -1.728 1.00 0.35 32 ASP A CA 22
ATOM 21689 C C . ASP A 1 32 ? -15.194 5.754 -2.789 1.00 0.42 32 ASP A C 22
ATOM 21690 O O . ASP A 1 32 ? -16.266 6.294 -2.600 1.00 0.54 32 ASP A O 22
ATOM 21699 N N . LYS A 1 33 ? -14.941 5.117 -3.899 1.00 0.38 33 LYS A N 22
ATOM 21700 C CA . LYS A 1 33 ? -15.978 5.043 -4.966 1.00 0.46 33 LYS A CA 22
ATOM 21701 C C . LYS A 1 33 ? -17.224 4.346 -4.411 1.00 0.42 33 LYS A C 22
ATOM 21702 O O . LYS A 1 33 ? -18.330 4.830 -4.551 1.00 0.46 33 LYS A O 22
ATOM 21721 N N . TYR A 1 34 ? -17.056 3.217 -3.776 1.00 0.36 34 TYR A N 22
ATOM 21722 C CA . TYR A 1 34 ? -18.232 2.497 -3.206 1.00 0.37 34 TYR A CA 22
ATOM 21723 C C . TYR A 1 34 ? -18.870 3.349 -2.105 1.00 0.33 34 TYR A C 22
ATOM 21724 O O . TYR A 1 34 ? -20.077 3.424 -1.987 1.00 0.55 34 TYR A O 22
ATOM 21742 N N . GLY A 1 35 ? -18.070 3.996 -1.296 1.00 0.24 35 GLY A N 22
ATOM 21743 C CA . GLY A 1 35 ? -18.629 4.845 -0.200 1.00 0.31 35 GLY A CA 22
ATOM 21744 C C . GLY A 1 35 ? -18.660 4.050 1.109 1.00 0.31 35 GLY A C 22
ATOM 21745 O O . GLY A 1 35 ? -19.341 4.413 2.047 1.00 0.36 35 GLY A O 22
ATOM 21749 N N . VAL A 1 36 ? -17.927 2.973 1.183 1.00 0.33 36 VAL A N 22
ATOM 21750 C CA . VAL A 1 36 ? -17.919 2.168 2.439 1.00 0.38 36 VAL A CA 22
ATOM 21751 C C . VAL A 1 36 ? -17.475 3.064 3.602 1.00 0.42 36 VAL A C 22
ATOM 21752 O O . VAL A 1 36 ? -16.945 4.138 3.401 1.00 0.45 36 VAL A O 22
ATOM 21765 N N . SER A 1 37 ? -17.689 2.636 4.815 1.00 0.55 37 SER A N 22
ATOM 21766 C CA . SER A 1 37 ? -17.281 3.468 5.982 1.00 0.64 37 SER A CA 22
ATOM 21767 C C . SER A 1 37 ? -15.791 3.799 5.877 1.00 0.50 37 SER A C 22
ATOM 21768 O O . SER A 1 37 ? -15.015 3.048 5.320 1.00 0.93 37 SER A O 22
ATOM 21776 N N . ASP A 1 38 ? -15.390 4.925 6.400 1.00 0.43 38 ASP A N 22
ATOM 21777 C CA . ASP A 1 38 ? -13.956 5.321 6.324 1.00 0.37 38 ASP A CA 22
ATOM 21778 C C . ASP A 1 38 ? -13.118 4.417 7.228 1.00 0.54 38 ASP A C 22
ATOM 21779 O O . ASP A 1 38 ? -11.905 4.492 7.243 1.00 1.41 38 ASP A O 22
ATOM 21788 N N . TYR A 1 39 ? -13.751 3.566 7.982 1.00 0.42 39 TYR A N 22
ATOM 21789 C CA . TYR A 1 39 ? -12.988 2.661 8.884 1.00 0.33 39 TYR A CA 22
ATOM 21790 C C . TYR A 1 39 ? -12.038 1.784 8.060 1.00 0.25 39 TYR A C 22
ATOM 21791 O O . TYR A 1 39 ? -10.872 1.655 8.375 1.00 0.26 39 TYR A O 22
ATOM 21809 N N . TYR A 1 40 ? -12.530 1.168 7.021 1.00 0.25 40 TYR A N 22
ATOM 21810 C CA . TYR A 1 40 ? -11.656 0.285 6.194 1.00 0.23 40 TYR A CA 22
ATOM 21811 C C . TYR A 1 40 ? -10.485 1.086 5.610 1.00 0.19 40 TYR A C 22
ATOM 21812 O O . TYR A 1 40 ? -9.368 0.610 5.565 1.00 0.19 40 TYR A O 22
ATOM 21830 N N . LYS A 1 41 ? -10.712 2.300 5.170 1.00 0.18 41 LYS A N 22
ATOM 21831 C CA . LYS A 1 41 ? -9.582 3.095 4.610 1.00 0.17 41 LYS A CA 22
ATOM 21832 C C . LYS A 1 41 ? -8.623 3.435 5.736 1.00 0.16 41 LYS A C 22
ATOM 21833 O O . LYS A 1 41 ? -7.419 3.388 5.581 1.00 0.17 41 LYS A O 22
ATOM 21852 N N . ASN A 1 42 ? -9.150 3.761 6.877 1.00 0.19 42 ASN A N 22
ATOM 21853 C CA . ASN A 1 42 ? -8.269 4.086 8.021 1.00 0.21 42 ASN A CA 22
ATOM 21854 C C . ASN A 1 42 ? -7.432 2.852 8.345 1.00 0.18 42 ASN A C 22
ATOM 21855 O O . ASN A 1 42 ? -6.257 2.943 8.639 1.00 0.19 42 ASN A O 22
ATOM 21866 N N . LEU A 1 43 ? -8.027 1.695 8.283 1.00 0.16 43 LEU A N 22
ATOM 21867 C CA . LEU A 1 43 ? -7.264 0.455 8.574 1.00 0.16 43 LEU A CA 22
ATOM 21868 C C . LEU A 1 43 ? -6.112 0.328 7.572 1.00 0.14 43 LEU A C 22
ATOM 21869 O O . LEU A 1 43 ? -5.010 -0.042 7.925 1.00 0.17 43 LEU A O 22
ATOM 21885 N N . ILE A 1 44 ? -6.354 0.642 6.324 1.00 0.13 44 ILE A N 22
ATOM 21886 C CA . ILE A 1 44 ? -5.263 0.547 5.310 1.00 0.13 44 ILE A CA 22
ATOM 21887 C C . ILE A 1 44 ? -4.149 1.526 5.680 1.00 0.14 44 ILE A C 22
ATOM 21888 O O . ILE A 1 44 ? -2.979 1.206 5.611 1.00 0.15 44 ILE A O 22
ATOM 21904 N N . ASN A 1 45 ? -4.505 2.714 6.077 1.00 0.15 45 ASN A N 22
ATOM 21905 C CA . ASN A 1 45 ? -3.470 3.713 6.458 1.00 0.19 45 ASN A CA 22
ATOM 21906 C C . ASN A 1 45 ? -2.508 3.074 7.460 1.00 0.20 45 ASN A C 22
ATOM 21907 O O . ASN A 1 45 ? -1.352 3.440 7.547 1.00 0.28 45 ASN A O 22
ATOM 21918 N N . ASN A 1 46 ? -2.978 2.120 8.220 1.00 0.17 46 ASN A N 22
ATOM 21919 C CA . ASN A 1 46 ? -2.098 1.448 9.224 1.00 0.22 46 ASN A CA 22
ATOM 21920 C C . ASN A 1 46 ? -1.550 0.144 8.638 1.00 0.24 46 ASN A C 22
ATOM 21921 O O . ASN A 1 46 ? -1.025 -0.691 9.348 1.00 0.27 46 ASN A O 22
ATOM 21932 N N . ALA A 1 47 ? -1.672 -0.045 7.352 1.00 0.24 47 ALA A N 22
ATOM 21933 C CA . ALA A 1 47 ? -1.159 -1.304 6.738 1.00 0.30 47 ALA A CA 22
ATOM 21934 C C . ALA A 1 47 ? 0.345 -1.423 6.991 1.00 0.51 47 ALA A C 22
ATOM 21935 O O . ALA A 1 47 ? 1.073 -0.452 6.926 1.00 1.49 47 ALA A O 22
ATOM 21942 N N . LYS A 1 48 ? 0.814 -2.614 7.286 1.00 0.60 48 LYS A N 22
ATOM 21943 C CA . LYS A 1 48 ? 2.273 -2.825 7.557 1.00 0.53 48 LYS A CA 22
ATOM 21944 C C . LYS A 1 48 ? 2.868 -3.768 6.509 1.00 0.42 48 LYS A C 22
ATOM 21945 O O . LYS A 1 48 ? 3.922 -4.339 6.708 1.00 0.51 48 LYS A O 22
ATOM 21964 N N . THR A 1 49 ? 2.207 -3.943 5.397 1.00 0.35 49 THR A N 22
ATOM 21965 C CA . THR A 1 49 ? 2.750 -4.857 4.348 1.00 0.42 49 THR A CA 22
ATOM 21966 C C . THR A 1 49 ? 2.271 -4.390 2.968 1.00 0.62 49 THR A C 22
ATOM 21967 O O . THR A 1 49 ? 1.306 -3.671 2.854 1.00 1.59 49 THR A O 22
ATOM 21978 N N . VAL A 1 50 ? 2.944 -4.786 1.922 1.00 0.44 50 VAL A N 22
ATOM 21979 C CA . VAL A 1 50 ? 2.524 -4.352 0.556 1.00 0.33 50 VAL A CA 22
ATOM 21980 C C . VAL A 1 50 ? 1.362 -5.218 0.062 1.00 0.37 50 VAL A C 22
ATOM 21981 O O . VAL A 1 50 ? 0.247 -4.758 -0.084 1.00 0.40 50 VAL A O 22
ATOM 21994 N N . GLU A 1 51 ? 1.624 -6.470 -0.212 1.00 0.43 51 GLU A N 22
ATOM 21995 C CA . GLU A 1 51 ? 0.545 -7.364 -0.714 1.00 0.53 51 GLU A CA 22
ATOM 21996 C C . GLU A 1 51 ? -0.585 -7.416 0.309 1.00 0.49 51 GLU A C 22
ATOM 21997 O O . GLU A 1 51 ? -1.730 -7.650 -0.022 1.00 0.62 51 GLU A O 22
ATOM 22009 N N . GLY A 1 52 ? -0.275 -7.187 1.550 1.00 0.40 52 GLY A N 22
ATOM 22010 C CA . GLY A 1 52 ? -1.336 -7.206 2.588 1.00 0.41 52 GLY A CA 22
ATOM 22011 C C . GLY A 1 52 ? -2.340 -6.091 2.292 1.00 0.31 52 GLY A C 22
ATOM 22012 O O . GLY A 1 52 ? -3.500 -6.181 2.639 1.00 0.35 52 GLY A O 22
ATOM 22016 N N . VAL A 1 53 ? -1.900 -5.032 1.661 1.00 0.22 53 VAL A N 22
ATOM 22017 C CA . VAL A 1 53 ? -2.839 -3.909 1.360 1.00 0.15 53 VAL A CA 22
ATOM 22018 C C . VAL A 1 53 ? -3.877 -4.337 0.318 1.00 0.14 53 VAL A C 22
ATOM 22019 O O . VAL A 1 53 ? -5.057 -4.161 0.515 1.00 0.17 53 VAL A O 22
ATOM 22032 N N . LYS A 1 54 ? -3.456 -4.881 -0.792 1.00 0.18 54 LYS A N 22
ATOM 22033 C CA . LYS A 1 54 ? -4.443 -5.288 -1.839 1.00 0.21 54 LYS A CA 22
ATOM 22034 C C . LYS A 1 54 ? -5.264 -6.497 -1.375 1.00 0.20 54 LYS A C 22
ATOM 22035 O O . LYS A 1 54 ? -6.403 -6.667 -1.760 1.00 0.21 54 LYS A O 22
ATOM 22054 N N . ALA A 1 55 ? -4.698 -7.342 -0.560 1.00 0.22 55 ALA A N 22
ATOM 22055 C CA . ALA A 1 55 ? -5.454 -8.541 -0.085 1.00 0.23 55 ALA A CA 22
ATOM 22056 C C . ALA A 1 55 ? -6.596 -8.105 0.844 1.00 0.20 55 ALA A C 22
ATOM 22057 O O . ALA A 1 55 ? -7.627 -8.742 0.917 1.00 0.19 55 ALA A O 22
ATOM 22064 N N . LEU A 1 56 ? -6.416 -7.031 1.556 1.00 0.20 56 LEU A N 22
ATOM 22065 C CA . LEU A 1 56 ? -7.485 -6.557 2.479 1.00 0.21 56 LEU A CA 22
ATOM 22066 C C . LEU A 1 56 ? -8.745 -6.266 1.665 1.00 0.18 56 LEU A C 22
ATOM 22067 O O . LEU A 1 56 ? -9.824 -6.718 1.988 1.00 0.19 56 LEU A O 22
ATOM 22083 N N . ILE A 1 57 ? -8.611 -5.520 0.606 1.00 0.16 57 ILE A N 22
ATOM 22084 C CA . ILE A 1 57 ? -9.796 -5.196 -0.237 1.00 0.17 57 ILE A CA 22
ATOM 22085 C C . ILE A 1 57 ? -10.392 -6.495 -0.765 1.00 0.17 57 ILE A C 22
ATOM 22086 O O . ILE A 1 57 ? -11.594 -6.634 -0.881 1.00 0.20 57 ILE A O 22
ATOM 22102 N N . ASP A 1 58 ? -9.570 -7.450 -1.094 1.00 0.16 58 ASP A N 22
ATOM 22103 C CA . ASP A 1 58 ? -10.119 -8.729 -1.618 1.00 0.19 58 ASP A CA 22
ATOM 22104 C C . ASP A 1 58 ? -11.032 -9.342 -0.557 1.00 0.19 58 ASP A C 22
ATOM 22105 O O . ASP A 1 58 ? -12.088 -9.865 -0.856 1.00 0.22 58 ASP A O 22
ATOM 22114 N N . GLU A 1 59 ? -10.643 -9.265 0.686 1.00 0.18 59 GLU A N 22
ATOM 22115 C CA . GLU A 1 59 ? -11.496 -9.823 1.768 1.00 0.21 59 GLU A CA 22
ATOM 22116 C C . GLU A 1 59 ? -12.738 -8.949 1.924 1.00 0.24 59 GLU A C 22
ATOM 22117 O O . GLU A 1 59 ? -13.831 -9.433 2.141 1.00 0.30 59 GLU A O 22
ATOM 22129 N N . ILE A 1 60 ? -12.569 -7.658 1.833 1.00 0.23 60 ILE A N 22
ATOM 22130 C CA . ILE A 1 60 ? -13.728 -6.740 1.994 1.00 0.27 60 ILE A CA 22
ATOM 22131 C C . ILE A 1 60 ? -14.671 -6.864 0.794 1.00 0.28 60 ILE A C 22
ATOM 22132 O O . ILE A 1 60 ? -15.877 -6.857 0.942 1.00 0.33 60 ILE A O 22
ATOM 22148 N N . LEU A 1 61 ? -14.138 -6.980 -0.393 1.00 0.25 61 LEU A N 22
ATOM 22149 C CA . LEU A 1 61 ? -15.018 -7.105 -1.592 1.00 0.30 61 LEU A CA 22
ATOM 22150 C C . LEU A 1 61 ? -15.510 -8.546 -1.715 1.00 0.33 61 LEU A C 22
ATOM 22151 O O . LEU A 1 61 ? -16.391 -8.843 -2.499 1.00 0.46 61 LEU A O 22
ATOM 22167 N N . ALA A 1 62 ? -14.961 -9.445 -0.948 1.00 0.28 62 ALA A N 22
ATOM 22168 C CA . ALA A 1 62 ? -15.416 -10.858 -1.030 1.00 0.32 62 ALA A CA 22
ATOM 22169 C C . ALA A 1 62 ? -16.906 -10.922 -0.686 1.00 0.37 62 ALA A C 22
ATOM 22170 O O . ALA A 1 62 ? -17.696 -11.500 -1.407 1.00 0.48 62 ALA A O 22
ATOM 22177 N N . ALA A 1 63 ? -17.297 -10.322 0.406 1.00 0.41 63 ALA A N 22
ATOM 22178 C CA . ALA A 1 63 ? -18.736 -10.338 0.793 1.00 0.50 63 ALA A CA 22
ATOM 22179 C C . ALA A 1 63 ? -19.567 -9.665 -0.301 1.00 0.70 63 ALA A C 22
ATOM 22180 O O . ALA A 1 63 ? -20.559 -10.197 -0.758 1.00 1.15 63 ALA A O 22
ATOM 22187 N N . LEU A 1 64 ? -19.169 -8.495 -0.723 1.00 0.59 64 LEU A N 22
ATOM 22188 C CA . LEU A 1 64 ? -19.934 -7.782 -1.784 1.00 0.85 64 LEU A CA 22
ATOM 22189 C C . LEU A 1 64 ? -19.704 -8.497 -3.131 1.00 1.41 64 LEU A C 22
ATOM 22190 O O . LEU A 1 64 ? -18.644 -9.047 -3.353 1.00 1.62 64 LEU A O 22
ATOM 22206 N N . PRO A 1 65 ? -20.668 -8.497 -4.033 1.00 1.85 65 PRO A N 22
ATOM 22207 C CA . PRO A 1 65 ? -20.472 -9.173 -5.350 1.00 2.43 65 PRO A CA 22
ATOM 22208 C C . PRO A 1 65 ? -19.307 -8.560 -6.141 1.00 2.62 65 PRO A C 22
ATOM 22209 O O . PRO A 1 65 ? -18.964 -9.112 -7.175 1.00 2.81 65 PRO A O 22
ATOM 22221 N N . MET A 1 1 ? 26.782 -5.897 2.865 1.00 21.30 1 MET A N 23
ATOM 22222 C CA . MET A 1 1 ? 25.687 -5.390 3.742 1.00 21.02 1 MET A CA 23
ATOM 22223 C C . MET A 1 1 ? 25.394 -3.926 3.403 1.00 20.37 1 MET A C 23
ATOM 22224 O O . MET A 1 1 ? 24.888 -3.181 4.217 1.00 20.39 1 MET A O 23
ATOM 22240 N N . LYS A 1 2 ? 25.707 -3.511 2.207 1.00 19.90 2 LYS A N 23
ATOM 22241 C CA . LYS A 1 2 ? 25.443 -2.099 1.816 1.00 19.38 2 LYS A CA 23
ATOM 22242 C C . LYS A 1 2 ? 23.936 -1.877 1.720 1.00 18.83 2 LYS A C 23
ATOM 22243 O O . LYS A 1 2 ? 23.206 -2.721 1.240 1.00 18.89 2 LYS A O 23
ATOM 22262 N N . ALA A 1 3 ? 23.458 -0.749 2.171 1.00 18.43 3 ALA A N 23
ATOM 22263 C CA . ALA A 1 3 ? 21.993 -0.487 2.100 1.00 18.03 3 ALA A CA 23
ATOM 22264 C C . ALA A 1 3 ? 21.737 1.019 2.117 1.00 17.59 3 ALA A C 23
ATOM 22265 O O . ALA A 1 3 ? 21.043 1.545 1.269 1.00 17.73 3 ALA A O 23
ATOM 22272 N N . ILE A 1 4 ? 22.278 1.715 3.086 1.00 17.22 4 ILE A N 23
ATOM 22273 C CA . ILE A 1 4 ? 22.057 3.192 3.174 1.00 16.95 4 ILE A CA 23
ATOM 22274 C C . ILE A 1 4 ? 23.373 3.904 3.503 1.00 16.44 4 ILE A C 23
ATOM 22275 O O . ILE A 1 4 ? 24.082 3.534 4.417 1.00 16.48 4 ILE A O 23
ATOM 22291 N N . PHE A 1 5 ? 23.696 4.939 2.769 1.00 16.11 5 PHE A N 23
ATOM 22292 C CA . PHE A 1 5 ? 24.954 5.697 3.044 1.00 15.78 5 PHE A CA 23
ATOM 22293 C C . PHE A 1 5 ? 24.650 6.822 4.040 1.00 15.39 5 PHE A C 23
ATOM 22294 O O . PHE A 1 5 ? 23.595 6.871 4.640 1.00 15.53 5 PHE A O 23
ATOM 22311 N N . VAL A 1 6 ? 25.578 7.718 4.219 1.00 15.04 6 VAL A N 23
ATOM 22312 C CA . VAL A 1 6 ? 25.372 8.840 5.174 1.00 14.79 6 VAL A CA 23
ATOM 22313 C C . VAL A 1 6 ? 24.155 9.671 4.748 1.00 14.55 6 VAL A C 23
ATOM 22314 O O . VAL A 1 6 ? 23.376 10.105 5.573 1.00 14.58 6 VAL A O 23
ATOM 22327 N N . LEU A 1 7 ? 23.986 9.898 3.467 1.00 14.47 7 LEU A N 23
ATOM 22328 C CA . LEU A 1 7 ? 22.820 10.709 2.985 1.00 14.40 7 LEU A CA 23
ATOM 22329 C C . LEU A 1 7 ? 22.190 10.031 1.764 1.00 13.90 7 LEU A C 23
ATOM 22330 O O . LEU A 1 7 ? 22.865 9.679 0.816 1.00 13.91 7 LEU A O 23
ATOM 22346 N N . ASN A 1 8 ? 20.896 9.849 1.785 1.00 13.63 8 ASN A N 23
ATOM 22347 C CA . ASN A 1 8 ? 20.204 9.199 0.634 1.00 13.29 8 ASN A CA 23
ATOM 22348 C C . ASN A 1 8 ? 18.742 9.655 0.595 1.00 12.82 8 ASN A C 23
ATOM 22349 O O . ASN A 1 8 ? 17.915 9.184 1.351 1.00 12.84 8 ASN A O 23
ATOM 22360 N N . ALA A 1 9 ? 18.420 10.573 -0.278 1.00 12.57 9 ALA A N 23
ATOM 22361 C CA . ALA A 1 9 ? 17.014 11.069 -0.371 1.00 12.28 9 ALA A CA 23
ATOM 22362 C C . ALA A 1 9 ? 16.240 10.228 -1.388 1.00 11.84 9 ALA A C 23
ATOM 22363 O O . ALA A 1 9 ? 15.861 9.104 -1.122 1.00 12.04 9 ALA A O 23
ATOM 22370 N N . GLN A 1 10 ? 16.008 10.765 -2.555 1.00 11.42 10 GLN A N 23
ATOM 22371 C CA . GLN A 1 10 ? 15.265 10.002 -3.596 1.00 11.16 10 GLN A CA 23
ATOM 22372 C C . GLN A 1 10 ? 16.220 9.024 -4.287 1.00 10.55 10 GLN A C 23
ATOM 22373 O O . GLN A 1 10 ? 17.407 9.265 -4.374 1.00 10.61 10 GLN A O 23
ATOM 22387 N N . HIS A 1 11 ? 15.710 7.921 -4.775 1.00 10.17 11 HIS A N 23
ATOM 22388 C CA . HIS A 1 11 ? 16.582 6.916 -5.463 1.00 9.77 11 HIS A CA 23
ATOM 22389 C C . HIS A 1 11 ? 15.885 6.463 -6.750 1.00 9.16 11 HIS A C 23
ATOM 22390 O O . HIS A 1 11 ? 14.913 5.734 -6.718 1.00 9.25 11 HIS A O 23
ATOM 22404 N N . ASP A 1 12 ? 16.363 6.904 -7.883 1.00 8.78 12 ASP A N 23
ATOM 22405 C CA . ASP A 1 12 ? 15.717 6.513 -9.170 1.00 8.41 12 ASP A CA 23
ATOM 22406 C C . ASP A 1 12 ? 15.966 5.031 -9.463 1.00 7.70 12 ASP A C 23
ATOM 22407 O O . ASP A 1 12 ? 15.249 4.413 -10.225 1.00 7.84 12 ASP A O 23
ATOM 22416 N N . GLU A 1 13 ? 16.978 4.455 -8.878 1.00 7.20 13 GLU A N 23
ATOM 22417 C CA . GLU A 1 13 ? 17.266 3.018 -9.142 1.00 6.75 13 GLU A CA 23
ATOM 22418 C C . GLU A 1 13 ? 16.068 2.158 -8.725 1.00 5.96 13 GLU A C 23
ATOM 22419 O O . GLU A 1 13 ? 15.712 1.210 -9.396 1.00 6.13 13 GLU A O 23
ATOM 22431 N N . ALA A 1 14 ? 15.442 2.477 -7.619 1.00 5.44 14 ALA A N 23
ATOM 22432 C CA . ALA A 1 14 ? 14.269 1.670 -7.162 1.00 4.96 14 ALA A CA 23
ATOM 22433 C C . ALA A 1 14 ? 13.298 2.560 -6.377 1.00 4.30 14 ALA A C 23
ATOM 22434 O O . ALA A 1 14 ? 13.663 3.601 -5.871 1.00 4.43 14 ALA A O 23
ATOM 22441 N N . VAL A 1 15 ? 12.061 2.147 -6.271 1.00 4.01 15 VAL A N 23
ATOM 22442 C CA . VAL A 1 15 ? 11.047 2.950 -5.519 1.00 3.71 15 VAL A CA 23
ATOM 22443 C C . VAL A 1 15 ? 11.015 2.482 -4.060 1.00 3.13 15 VAL A C 23
ATOM 22444 O O . VAL A 1 15 ? 11.418 1.378 -3.751 1.00 3.40 15 VAL A O 23
ATOM 22457 N N . ASP A 1 16 ? 10.545 3.312 -3.154 1.00 2.67 16 ASP A N 23
ATOM 22458 C CA . ASP A 1 16 ? 10.495 2.912 -1.707 1.00 2.25 16 ASP A CA 23
ATOM 22459 C C . ASP A 1 16 ? 9.163 3.342 -1.079 1.00 2.00 16 ASP A C 23
ATOM 22460 O O . ASP A 1 16 ? 8.112 3.187 -1.666 1.00 2.47 16 ASP A O 23
ATOM 22469 N N . ALA A 1 17 ? 9.211 3.858 0.127 1.00 1.74 17 ALA A N 23
ATOM 22470 C CA . ALA A 1 17 ? 7.961 4.285 0.839 1.00 1.64 17 ALA A CA 23
ATOM 22471 C C . ALA A 1 17 ? 6.969 4.931 -0.130 1.00 1.34 17 ALA A C 23
ATOM 22472 O O . ALA A 1 17 ? 5.772 4.863 0.061 1.00 1.86 17 ALA A O 23
ATOM 22479 N N . ASN A 1 18 ? 7.448 5.560 -1.163 1.00 0.95 18 ASN A N 23
ATOM 22480 C CA . ASN A 1 18 ? 6.518 6.205 -2.129 1.00 0.77 18 ASN A CA 23
ATOM 22481 C C . ASN A 1 18 ? 5.596 5.139 -2.727 1.00 0.65 18 ASN A C 23
ATOM 22482 O O . ASN A 1 18 ? 4.417 5.360 -2.924 1.00 1.18 18 ASN A O 23
ATOM 22493 N N . SER A 1 19 ? 6.126 3.982 -3.021 1.00 0.49 19 SER A N 23
ATOM 22494 C CA . SER A 1 19 ? 5.288 2.898 -3.609 1.00 0.33 19 SER A CA 23
ATOM 22495 C C . SER A 1 19 ? 4.149 2.529 -2.653 1.00 0.29 19 SER A C 23
ATOM 22496 O O . SER A 1 19 ? 3.030 2.303 -3.069 1.00 0.28 19 SER A O 23
ATOM 22504 N N . LEU A 1 20 ? 4.420 2.459 -1.378 1.00 0.31 20 LEU A N 23
ATOM 22505 C CA . LEU A 1 20 ? 3.342 2.096 -0.413 1.00 0.32 20 LEU A CA 23
ATOM 22506 C C . LEU A 1 20 ? 2.221 3.128 -0.508 1.00 0.25 20 LEU A C 23
ATOM 22507 O O . LEU A 1 20 ? 1.051 2.798 -0.478 1.00 0.23 20 LEU A O 23
ATOM 22523 N N . ALA A 1 21 ? 2.568 4.379 -0.616 1.00 0.24 21 ALA A N 23
ATOM 22524 C CA . ALA A 1 21 ? 1.529 5.434 -0.708 1.00 0.22 21 ALA A CA 23
ATOM 22525 C C . ALA A 1 21 ? 0.658 5.207 -1.947 1.00 0.18 21 ALA A C 23
ATOM 22526 O O . ALA A 1 21 ? -0.552 5.278 -1.884 1.00 0.19 21 ALA A O 23
ATOM 22533 N N . GLU A 1 22 ? 1.255 4.947 -3.080 1.00 0.18 22 GLU A N 23
ATOM 22534 C CA . GLU A 1 22 ? 0.441 4.734 -4.312 1.00 0.19 22 GLU A CA 23
ATOM 22535 C C . GLU A 1 22 ? -0.503 3.549 -4.111 1.00 0.18 22 GLU A C 23
ATOM 22536 O O . GLU A 1 22 ? -1.684 3.636 -4.375 1.00 0.21 22 GLU A O 23
ATOM 22548 N N . ALA A 1 23 ? 0.003 2.444 -3.639 1.00 0.18 23 ALA A N 23
ATOM 22549 C CA . ALA A 1 23 ? -0.881 1.268 -3.422 1.00 0.19 23 ALA A CA 23
ATOM 22550 C C . ALA A 1 23 ? -1.969 1.656 -2.425 1.00 0.15 23 ALA A C 23
ATOM 22551 O O . ALA A 1 23 ? -3.133 1.361 -2.610 1.00 0.16 23 ALA A O 23
ATOM 22558 N N . LYS A 1 24 ? -1.595 2.323 -1.370 1.00 0.15 24 LYS A N 23
ATOM 22559 C CA . LYS A 1 24 ? -2.600 2.743 -0.359 1.00 0.18 24 LYS A CA 23
ATOM 22560 C C . LYS A 1 24 ? -3.488 3.839 -0.952 1.00 0.19 24 LYS A C 23
ATOM 22561 O O . LYS A 1 24 ? -4.684 3.863 -0.741 1.00 0.26 24 LYS A O 23
ATOM 22580 N N . VAL A 1 25 ? -2.913 4.750 -1.696 1.00 0.19 25 VAL A N 23
ATOM 22581 C CA . VAL A 1 25 ? -3.732 5.840 -2.300 1.00 0.23 25 VAL A CA 23
ATOM 22582 C C . VAL A 1 25 ? -4.675 5.252 -3.355 1.00 0.24 25 VAL A C 23
ATOM 22583 O O . VAL A 1 25 ? -5.844 5.581 -3.401 1.00 0.27 25 VAL A O 23
ATOM 22596 N N . LEU A 1 26 ? -4.189 4.382 -4.198 1.00 0.22 26 LEU A N 23
ATOM 22597 C CA . LEU A 1 26 ? -5.082 3.784 -5.230 1.00 0.25 26 LEU A CA 23
ATOM 22598 C C . LEU A 1 26 ? -6.229 3.040 -4.542 1.00 0.23 26 LEU A C 23
ATOM 22599 O O . LEU A 1 26 ? -7.369 3.119 -4.957 1.00 0.28 26 LEU A O 23
ATOM 22615 N N . ALA A 1 27 ? -5.940 2.321 -3.494 1.00 0.18 27 ALA A N 23
ATOM 22616 C CA . ALA A 1 27 ? -7.017 1.576 -2.782 1.00 0.18 27 ALA A CA 23
ATOM 22617 C C . ALA A 1 27 ? -7.847 2.550 -1.940 1.00 0.16 27 ALA A C 23
ATOM 22618 O O . ALA A 1 27 ? -8.991 2.291 -1.624 1.00 0.19 27 ALA A O 23
ATOM 22625 N N . ASN A 1 28 ? -7.276 3.660 -1.563 1.00 0.15 28 ASN A N 23
ATOM 22626 C CA . ASN A 1 28 ? -8.027 4.640 -0.728 1.00 0.14 28 ASN A CA 23
ATOM 22627 C C . ASN A 1 28 ? -9.278 5.110 -1.478 1.00 0.15 28 ASN A C 23
ATOM 22628 O O . ASN A 1 28 ? -10.369 5.100 -0.943 1.00 0.18 28 ASN A O 23
ATOM 22639 N N . ARG A 1 29 ? -9.136 5.522 -2.710 1.00 0.18 29 ARG A N 23
ATOM 22640 C CA . ARG A 1 29 ? -10.329 5.989 -3.472 1.00 0.22 29 ARG A CA 23
ATOM 22641 C C . ARG A 1 29 ? -11.223 4.801 -3.849 1.00 0.19 29 ARG A C 23
ATOM 22642 O O . ARG A 1 29 ? -12.419 4.945 -4.010 1.00 0.21 29 ARG A O 23
ATOM 22663 N N . GLU A 1 30 ? -10.662 3.632 -4.002 1.00 0.21 30 GLU A N 23
ATOM 22664 C CA . GLU A 1 30 ? -11.499 2.452 -4.379 1.00 0.28 30 GLU A CA 23
ATOM 22665 C C . GLU A 1 30 ? -12.567 2.215 -3.305 1.00 0.27 30 GLU A C 23
ATOM 22666 O O . GLU A 1 30 ? -13.709 1.934 -3.607 1.00 0.33 30 GLU A O 23
ATOM 22678 N N . LEU A 1 31 ? -12.214 2.334 -2.054 1.00 0.23 31 LEU A N 23
ATOM 22679 C CA . LEU A 1 31 ? -13.229 2.125 -0.978 1.00 0.28 31 LEU A CA 23
ATOM 22680 C C . LEU A 1 31 ? -14.201 3.288 -1.023 1.00 0.32 31 LEU A C 23
ATOM 22681 O O . LEU A 1 31 ? -15.398 3.136 -0.882 1.00 0.43 31 LEU A O 23
ATOM 22697 N N . ASP A 1 32 ? -13.677 4.451 -1.244 1.00 0.28 32 ASP A N 23
ATOM 22698 C CA . ASP A 1 32 ? -14.524 5.657 -1.334 1.00 0.35 32 ASP A CA 23
ATOM 22699 C C . ASP A 1 32 ? -15.388 5.534 -2.586 1.00 0.42 32 ASP A C 23
ATOM 22700 O O . ASP A 1 32 ? -16.533 5.941 -2.618 1.00 0.54 32 ASP A O 23
ATOM 22709 N N . LYS A 1 33 ? -14.832 4.961 -3.617 1.00 0.38 33 LYS A N 23
ATOM 22710 C CA . LYS A 1 33 ? -15.585 4.779 -4.887 1.00 0.46 33 LYS A CA 23
ATOM 22711 C C . LYS A 1 33 ? -16.829 3.920 -4.625 1.00 0.42 33 LYS A C 23
ATOM 22712 O O . LYS A 1 33 ? -17.924 4.266 -5.021 1.00 0.46 33 LYS A O 23
ATOM 22731 N N . TYR A 1 34 ? -16.678 2.814 -3.945 1.00 0.36 34 TYR A N 23
ATOM 22732 C CA . TYR A 1 34 ? -17.866 1.961 -3.650 1.00 0.37 34 TYR A CA 23
ATOM 22733 C C . TYR A 1 34 ? -18.758 2.678 -2.635 1.00 0.33 34 TYR A C 23
ATOM 22734 O O . TYR A 1 34 ? -19.965 2.538 -2.646 1.00 0.55 34 TYR A O 23
ATOM 22752 N N . GLY A 1 35 ? -18.172 3.456 -1.760 1.00 0.24 35 GLY A N 23
ATOM 22753 C CA . GLY A 1 35 ? -18.981 4.199 -0.743 1.00 0.31 35 GLY A CA 23
ATOM 22754 C C . GLY A 1 35 ? -18.990 3.440 0.587 1.00 0.31 35 GLY A C 23
ATOM 22755 O O . GLY A 1 35 ? -19.824 3.679 1.438 1.00 0.36 35 GLY A O 23
ATOM 22759 N N . VAL A 1 36 ? -18.069 2.536 0.784 1.00 0.33 36 VAL A N 23
ATOM 22760 C CA . VAL A 1 36 ? -18.034 1.781 2.067 1.00 0.38 36 VAL A CA 23
ATOM 22761 C C . VAL A 1 36 ? -17.612 2.727 3.194 1.00 0.42 36 VAL A C 23
ATOM 22762 O O . VAL A 1 36 ? -17.120 3.812 2.955 1.00 0.45 36 VAL A O 23
ATOM 22775 N N . SER A 1 37 ? -17.812 2.331 4.420 1.00 0.55 37 SER A N 23
ATOM 22776 C CA . SER A 1 37 ? -17.437 3.213 5.561 1.00 0.64 37 SER A CA 23
ATOM 22777 C C . SER A 1 37 ? -16.002 3.712 5.382 1.00 0.50 37 SER A C 23
ATOM 22778 O O . SER A 1 37 ? -15.131 2.991 4.937 1.00 0.93 37 SER A O 23
ATOM 22786 N N . ASP A 1 38 ? -15.753 4.949 5.721 1.00 0.43 38 ASP A N 23
ATOM 22787 C CA . ASP A 1 38 ? -14.379 5.510 5.568 1.00 0.37 38 ASP A CA 23
ATOM 22788 C C . ASP A 1 38 ? -13.444 4.866 6.592 1.00 0.54 38 ASP A C 23
ATOM 22789 O O . ASP A 1 38 ? -12.241 5.025 6.534 1.00 1.41 38 ASP A O 23
ATOM 22798 N N . TYR A 1 39 ? -13.984 4.131 7.523 1.00 0.42 39 TYR A N 23
ATOM 22799 C CA . TYR A 1 39 ? -13.123 3.468 8.540 1.00 0.33 39 TYR A CA 23
ATOM 22800 C C . TYR A 1 39 ? -12.145 2.521 7.834 1.00 0.25 39 TYR A C 23
ATOM 22801 O O . TYR A 1 39 ? -10.992 2.416 8.199 1.00 0.26 39 TYR A O 23
ATOM 22819 N N . TYR A 1 40 ? -12.606 1.826 6.835 1.00 0.25 40 TYR A N 23
ATOM 22820 C CA . TYR A 1 40 ? -11.722 0.874 6.109 1.00 0.23 40 TYR A CA 23
ATOM 22821 C C . TYR A 1 40 ? -10.526 1.618 5.503 1.00 0.19 40 TYR A C 23
ATOM 22822 O O . TYR A 1 40 ? -9.429 1.098 5.459 1.00 0.19 40 TYR A O 23
ATOM 22840 N N . LYS A 1 41 ? -10.713 2.824 5.040 1.00 0.18 41 LYS A N 23
ATOM 22841 C CA . LYS A 1 41 ? -9.565 3.566 4.456 1.00 0.17 41 LYS A CA 23
ATOM 22842 C C . LYS A 1 41 ? -8.502 3.718 5.529 1.00 0.16 41 LYS A C 23
ATOM 22843 O O . LYS A 1 41 ? -7.325 3.528 5.293 1.00 0.17 41 LYS A O 23
ATOM 22862 N N . ASN A 1 42 ? -8.911 4.054 6.714 1.00 0.19 42 ASN A N 23
ATOM 22863 C CA . ASN A 1 42 ? -7.927 4.210 7.811 1.00 0.21 42 ASN A CA 23
ATOM 22864 C C . ASN A 1 42 ? -7.201 2.881 8.017 1.00 0.18 42 ASN A C 23
ATOM 22865 O O . ASN A 1 42 ? -6.008 2.839 8.238 1.00 0.19 42 ASN A O 23
ATOM 22876 N N . LEU A 1 43 ? -7.913 1.789 7.938 1.00 0.16 43 LEU A N 23
ATOM 22877 C CA . LEU A 1 43 ? -7.261 0.464 8.119 1.00 0.16 43 LEU A CA 23
ATOM 22878 C C . LEU A 1 43 ? -6.179 0.291 7.044 1.00 0.14 43 LEU A C 23
ATOM 22879 O O . LEU A 1 43 ? -5.105 -0.212 7.307 1.00 0.17 43 LEU A O 23
ATOM 22895 N N . ILE A 1 44 ? -6.451 0.715 5.834 1.00 0.13 44 ILE A N 23
ATOM 22896 C CA . ILE A 1 44 ? -5.430 0.583 4.750 1.00 0.13 44 ILE A CA 23
ATOM 22897 C C . ILE A 1 44 ? -4.176 1.364 5.156 1.00 0.14 44 ILE A C 23
ATOM 22898 O O . ILE A 1 44 ? -3.063 0.921 4.957 1.00 0.15 44 ILE A O 23
ATOM 22914 N N . ASN A 1 45 ? -4.354 2.519 5.731 1.00 0.15 45 ASN A N 23
ATOM 22915 C CA . ASN A 1 45 ? -3.184 3.330 6.164 1.00 0.19 45 ASN A CA 23
ATOM 22916 C C . ASN A 1 45 ? -2.358 2.540 7.183 1.00 0.20 45 ASN A C 23
ATOM 22917 O O . ASN A 1 45 ? -1.143 2.579 7.177 1.00 0.28 45 ASN A O 23
ATOM 22928 N N . ASN A 1 46 ? -3.010 1.835 8.068 1.00 0.17 46 ASN A N 23
ATOM 22929 C CA . ASN A 1 46 ? -2.272 1.053 9.105 1.00 0.22 46 ASN A CA 23
ATOM 22930 C C . ASN A 1 46 ? -1.855 -0.317 8.553 1.00 0.24 46 ASN A C 23
ATOM 22931 O O . ASN A 1 46 ? -1.336 -1.148 9.273 1.00 0.27 46 ASN A O 23
ATOM 22942 N N . ALA A 1 47 ? -2.074 -0.567 7.291 1.00 0.24 47 ALA A N 23
ATOM 22943 C CA . ALA A 1 47 ? -1.683 -1.892 6.721 1.00 0.30 47 ALA A CA 23
ATOM 22944 C C . ALA A 1 47 ? -0.224 -2.194 7.085 1.00 0.51 47 ALA A C 23
ATOM 22945 O O . ALA A 1 47 ? 0.628 -1.329 7.031 1.00 1.49 47 ALA A O 23
ATOM 22952 N N . LYS A 1 48 ? 0.064 -3.417 7.468 1.00 0.60 48 LYS A N 23
ATOM 22953 C CA . LYS A 1 48 ? 1.463 -3.792 7.856 1.00 0.53 48 LYS A CA 23
ATOM 22954 C C . LYS A 1 48 ? 2.103 -4.662 6.774 1.00 0.42 48 LYS A C 23
ATOM 22955 O O . LYS A 1 48 ? 3.143 -5.252 6.982 1.00 0.51 48 LYS A O 23
ATOM 22974 N N . THR A 1 49 ? 1.499 -4.753 5.620 1.00 0.35 49 THR A N 23
ATOM 22975 C CA . THR A 1 49 ? 2.095 -5.593 4.540 1.00 0.42 49 THR A CA 23
ATOM 22976 C C . THR A 1 49 ? 1.778 -4.984 3.175 1.00 0.62 49 THR A C 23
ATOM 22977 O O . THR A 1 49 ? 0.747 -4.371 2.979 1.00 1.59 49 THR A O 23
ATOM 22988 N N . VAL A 1 50 ? 2.661 -5.149 2.229 1.00 0.44 50 VAL A N 23
ATOM 22989 C CA . VAL A 1 50 ? 2.420 -4.585 0.873 1.00 0.33 50 VAL A CA 23
ATOM 22990 C C . VAL A 1 50 ? 1.290 -5.362 0.201 1.00 0.37 50 VAL A C 23
ATOM 22991 O O . VAL A 1 50 ? 0.291 -4.808 -0.203 1.00 0.40 50 VAL A O 23
ATOM 23004 N N . GLU A 1 51 ? 1.452 -6.650 0.084 1.00 0.43 51 GLU A N 23
ATOM 23005 C CA . GLU A 1 51 ? 0.399 -7.482 -0.554 1.00 0.53 51 GLU A CA 23
ATOM 23006 C C . GLU A 1 51 ? -0.885 -7.359 0.256 1.00 0.49 51 GLU A C 23
ATOM 23007 O O . GLU A 1 51 ? -1.971 -7.292 -0.279 1.00 0.62 51 GLU A O 23
ATOM 23019 N N . GLY A 1 52 ? -0.769 -7.327 1.549 1.00 0.40 52 GLY A N 23
ATOM 23020 C CA . GLY A 1 52 ? -1.982 -7.204 2.394 1.00 0.41 52 GLY A CA 23
ATOM 23021 C C . GLY A 1 52 ? -2.826 -6.032 1.893 1.00 0.31 52 GLY A C 23
ATOM 23022 O O . GLY A 1 52 ? -4.019 -5.981 2.116 1.00 0.35 52 GLY A O 23
ATOM 23026 N N . VAL A 1 53 ? -2.221 -5.080 1.229 1.00 0.22 53 VAL A N 23
ATOM 23027 C CA . VAL A 1 53 ? -3.015 -3.916 0.739 1.00 0.15 53 VAL A CA 23
ATOM 23028 C C . VAL A 1 53 ? -4.076 -4.385 -0.268 1.00 0.14 53 VAL A C 23
ATOM 23029 O O . VAL A 1 53 ? -5.233 -4.038 -0.155 1.00 0.17 53 VAL A O 23
ATOM 23042 N N . LYS A 1 54 ? -3.698 -5.159 -1.256 1.00 0.18 54 LYS A N 23
ATOM 23043 C CA . LYS A 1 54 ? -4.705 -5.622 -2.262 1.00 0.21 54 LYS A CA 23
ATOM 23044 C C . LYS A 1 54 ? -5.552 -6.765 -1.694 1.00 0.20 54 LYS A C 23
ATOM 23045 O O . LYS A 1 54 ? -6.736 -6.856 -1.953 1.00 0.21 54 LYS A O 23
ATOM 23064 N N . ALA A 1 55 ? -4.962 -7.640 -0.927 1.00 0.22 55 ALA A N 23
ATOM 23065 C CA . ALA A 1 55 ? -5.744 -8.773 -0.356 1.00 0.23 55 ALA A CA 23
ATOM 23066 C C . ALA A 1 55 ? -6.792 -8.225 0.604 1.00 0.20 55 ALA A C 23
ATOM 23067 O O . ALA A 1 55 ? -7.823 -8.827 0.832 1.00 0.19 55 ALA A O 23
ATOM 23074 N N . LEU A 1 56 ? -6.536 -7.081 1.162 1.00 0.20 56 LEU A N 23
ATOM 23075 C CA . LEU A 1 56 ? -7.507 -6.476 2.103 1.00 0.21 56 LEU A CA 23
ATOM 23076 C C . LEU A 1 56 ? -8.735 -6.022 1.316 1.00 0.18 56 LEU A C 23
ATOM 23077 O O . LEU A 1 56 ? -9.849 -6.064 1.791 1.00 0.19 56 LEU A O 23
ATOM 23093 N N . ILE A 1 57 ? -8.548 -5.600 0.100 1.00 0.16 57 ILE A N 23
ATOM 23094 C CA . ILE A 1 57 ? -9.718 -5.180 -0.712 1.00 0.17 57 ILE A CA 23
ATOM 23095 C C . ILE A 1 57 ? -10.434 -6.442 -1.194 1.00 0.17 57 ILE A C 23
ATOM 23096 O O . ILE A 1 57 ? -11.644 -6.505 -1.258 1.00 0.20 57 ILE A O 23
ATOM 23112 N N . ASP A 1 58 ? -9.676 -7.445 -1.553 1.00 0.16 58 ASP A N 23
ATOM 23113 C CA . ASP A 1 58 ? -10.291 -8.707 -2.059 1.00 0.19 58 ASP A CA 23
ATOM 23114 C C . ASP A 1 58 ? -11.039 -9.427 -0.936 1.00 0.19 58 ASP A C 23
ATOM 23115 O O . ASP A 1 58 ? -12.107 -9.968 -1.142 1.00 0.22 58 ASP A O 23
ATOM 23124 N N . GLU A 1 59 ? -10.494 -9.443 0.248 1.00 0.18 59 GLU A N 23
ATOM 23125 C CA . GLU A 1 59 ? -11.194 -10.135 1.362 1.00 0.21 59 GLU A CA 23
ATOM 23126 C C . GLU A 1 59 ? -12.435 -9.327 1.728 1.00 0.24 59 GLU A C 23
ATOM 23127 O O . GLU A 1 59 ? -13.480 -9.871 2.027 1.00 0.30 59 GLU A O 23
ATOM 23139 N N . ILE A 1 60 ? -12.327 -8.026 1.703 1.00 0.23 60 ILE A N 23
ATOM 23140 C CA . ILE A 1 60 ? -13.500 -7.180 2.041 1.00 0.27 60 ILE A CA 23
ATOM 23141 C C . ILE A 1 60 ? -14.551 -7.288 0.930 1.00 0.28 60 ILE A C 23
ATOM 23142 O O . ILE A 1 60 ? -15.736 -7.356 1.190 1.00 0.33 60 ILE A O 23
ATOM 23158 N N . LEU A 1 61 ? -14.127 -7.311 -0.306 1.00 0.25 61 LEU A N 23
ATOM 23159 C CA . LEU A 1 61 ? -15.109 -7.420 -1.425 1.00 0.30 61 LEU A CA 23
ATOM 23160 C C . LEU A 1 61 ? -15.726 -8.820 -1.421 1.00 0.33 61 LEU A C 23
ATOM 23161 O O . LEU A 1 61 ? -16.885 -8.997 -1.741 1.00 0.46 61 LEU A O 23
ATOM 23177 N N . ALA A 1 62 ? -14.967 -9.815 -1.056 1.00 0.28 62 ALA A N 23
ATOM 23178 C CA . ALA A 1 62 ? -15.519 -11.198 -1.028 1.00 0.32 62 ALA A CA 23
ATOM 23179 C C . ALA A 1 62 ? -16.698 -11.250 -0.055 1.00 0.37 62 ALA A C 23
ATOM 23180 O O . ALA A 1 62 ? -17.699 -11.890 -0.308 1.00 0.48 62 ALA A O 23
ATOM 23187 N N . ALA A 1 63 ? -16.586 -10.577 1.058 1.00 0.41 63 ALA A N 23
ATOM 23188 C CA . ALA A 1 63 ? -17.696 -10.584 2.052 1.00 0.50 63 ALA A CA 23
ATOM 23189 C C . ALA A 1 63 ? -18.904 -9.840 1.476 1.00 0.70 63 ALA A C 23
ATOM 23190 O O . ALA A 1 63 ? -19.962 -9.806 2.073 1.00 1.15 63 ALA A O 23
ATOM 23197 N N . LEU A 1 64 ? -18.752 -9.245 0.318 1.00 0.59 64 LEU A N 23
ATOM 23198 C CA . LEU A 1 64 ? -19.883 -8.494 -0.317 1.00 0.85 64 LEU A CA 23
ATOM 23199 C C . LEU A 1 64 ? -20.040 -8.954 -1.775 1.00 1.41 64 LEU A C 23
ATOM 23200 O O . LEU A 1 64 ? -19.626 -8.267 -2.688 1.00 1.62 64 LEU A O 23
ATOM 23216 N N . PRO A 1 65 ? -20.629 -10.109 -2.002 1.00 1.85 65 PRO A N 23
ATOM 23217 C CA . PRO A 1 65 ? -20.811 -10.619 -3.392 1.00 2.43 65 PRO A CA 23
ATOM 23218 C C . PRO A 1 65 ? -21.590 -9.633 -4.277 1.00 2.62 65 PRO A C 23
ATOM 23219 O O . PRO A 1 65 ? -22.067 -10.051 -5.319 1.00 2.81 65 PRO A O 23
ATOM 23231 N N . MET A 1 1 ? 43.063 -5.788 -1.894 1.00 21.30 1 MET A N 24
ATOM 23232 C CA . MET A 1 1 ? 43.491 -4.387 -1.627 1.00 21.02 1 MET A CA 24
ATOM 23233 C C . MET A 1 1 ? 42.746 -3.450 -2.581 1.00 20.37 1 MET A C 24
ATOM 23234 O O . MET A 1 1 ? 41.993 -2.590 -2.165 1.00 20.39 1 MET A O 24
ATOM 23250 N N . LYS A 1 2 ? 42.950 -3.618 -3.861 1.00 19.90 2 LYS A N 24
ATOM 23251 C CA . LYS A 1 2 ? 42.261 -2.752 -4.865 1.00 19.38 2 LYS A CA 24
ATOM 23252 C C . LYS A 1 2 ? 40.964 -3.424 -5.329 1.00 18.83 2 LYS A C 24
ATOM 23253 O O . LYS A 1 2 ? 40.304 -2.957 -6.236 1.00 18.89 2 LYS A O 24
ATOM 23272 N N . ALA A 1 3 ? 40.596 -4.520 -4.720 1.00 18.43 3 ALA A N 24
ATOM 23273 C CA . ALA A 1 3 ? 39.344 -5.216 -5.136 1.00 18.03 3 ALA A CA 24
ATOM 23274 C C . ALA A 1 3 ? 38.200 -4.203 -5.193 1.00 17.59 3 ALA A C 24
ATOM 23275 O O . ALA A 1 3 ? 38.188 -3.227 -4.470 1.00 17.73 3 ALA A O 24
ATOM 23282 N N . ILE A 1 4 ? 37.243 -4.420 -6.050 1.00 17.22 4 ILE A N 24
ATOM 23283 C CA . ILE A 1 4 ? 36.108 -3.460 -6.155 1.00 16.95 4 ILE A CA 24
ATOM 23284 C C . ILE A 1 4 ? 35.270 -3.533 -4.876 1.00 16.44 4 ILE A C 24
ATOM 23285 O O . ILE A 1 4 ? 34.939 -4.601 -4.400 1.00 16.48 4 ILE A O 24
ATOM 23301 N N . PHE A 1 5 ? 34.933 -2.407 -4.308 1.00 16.11 5 PHE A N 24
ATOM 23302 C CA . PHE A 1 5 ? 34.127 -2.416 -3.054 1.00 15.78 5 PHE A CA 24
ATOM 23303 C C . PHE A 1 5 ? 32.704 -2.895 -3.354 1.00 15.39 5 PHE A C 24
ATOM 23304 O O . PHE A 1 5 ? 32.175 -2.667 -4.425 1.00 15.53 5 PHE A O 24
ATOM 23321 N N . VAL A 1 6 ? 32.082 -3.555 -2.407 1.00 15.04 6 VAL A N 24
ATOM 23322 C CA . VAL A 1 6 ? 30.684 -4.059 -2.603 1.00 14.79 6 VAL A CA 24
ATOM 23323 C C . VAL A 1 6 ? 29.789 -3.456 -1.516 1.00 14.55 6 VAL A C 24
ATOM 23324 O O . VAL A 1 6 ? 30.113 -3.495 -0.345 1.00 14.58 6 VAL A O 24
ATOM 23337 N N . LEU A 1 7 ? 28.673 -2.887 -1.888 1.00 14.47 7 LEU A N 24
ATOM 23338 C CA . LEU A 1 7 ? 27.778 -2.276 -0.865 1.00 14.40 7 LEU A CA 24
ATOM 23339 C C . LEU A 1 7 ? 27.410 -3.336 0.177 1.00 13.90 7 LEU A C 24
ATOM 23340 O O . LEU A 1 7 ? 26.956 -4.414 -0.153 1.00 13.91 7 LEU A O 24
ATOM 23356 N N . ASN A 1 8 ? 27.602 -3.037 1.431 1.00 13.63 8 ASN A N 24
ATOM 23357 C CA . ASN A 1 8 ? 27.264 -4.024 2.495 1.00 13.29 8 ASN A CA 24
ATOM 23358 C C . ASN A 1 8 ? 25.744 -4.179 2.589 1.00 12.82 8 ASN A C 24
ATOM 23359 O O . ASN A 1 8 ? 25.231 -5.264 2.765 1.00 12.84 8 ASN A O 24
ATOM 23370 N N . ALA A 1 9 ? 25.022 -3.093 2.474 1.00 12.57 9 ALA A N 24
ATOM 23371 C CA . ALA A 1 9 ? 23.530 -3.158 2.559 1.00 12.28 9 ALA A CA 24
ATOM 23372 C C . ALA A 1 9 ? 22.931 -3.143 1.150 1.00 11.84 9 ALA A C 24
ATOM 23373 O O . ALA A 1 9 ? 23.616 -2.907 0.174 1.00 12.04 9 ALA A O 24
ATOM 23380 N N . GLN A 1 10 ? 21.653 -3.390 1.040 1.00 11.42 10 GLN A N 24
ATOM 23381 C CA . GLN A 1 10 ? 20.999 -3.390 -0.299 1.00 11.16 10 GLN A CA 24
ATOM 23382 C C . GLN A 1 10 ? 20.946 -1.962 -0.842 1.00 10.55 10 GLN A C 24
ATOM 23383 O O . GLN A 1 10 ? 20.884 -1.005 -0.095 1.00 10.61 10 GLN A O 24
ATOM 23397 N N . HIS A 1 11 ? 20.977 -1.808 -2.137 1.00 10.17 11 HIS A N 24
ATOM 23398 C CA . HIS A 1 11 ? 20.938 -0.440 -2.725 1.00 9.77 11 HIS A CA 24
ATOM 23399 C C . HIS A 1 11 ? 19.648 0.269 -2.305 1.00 9.16 11 HIS A C 24
ATOM 23400 O O . HIS A 1 11 ? 19.650 1.447 -2.004 1.00 9.25 11 HIS A O 24
ATOM 23414 N N . ASP A 1 12 ? 18.546 -0.437 -2.282 1.00 8.78 12 ASP A N 24
ATOM 23415 C CA . ASP A 1 12 ? 17.248 0.195 -1.883 1.00 8.41 12 ASP A CA 24
ATOM 23416 C C . ASP A 1 12 ? 16.920 -0.178 -0.438 1.00 7.70 12 ASP A C 24
ATOM 23417 O O . ASP A 1 12 ? 16.440 -1.260 -0.161 1.00 7.84 12 ASP A O 24
ATOM 23426 N N . GLU A 1 13 ? 17.166 0.707 0.485 1.00 7.20 13 GLU A N 24
ATOM 23427 C CA . GLU A 1 13 ? 16.859 0.400 1.907 1.00 6.75 13 GLU A CA 24
ATOM 23428 C C . GLU A 1 13 ? 15.359 0.124 2.050 1.00 5.96 13 GLU A C 24
ATOM 23429 O O . GLU A 1 13 ? 14.946 -0.767 2.765 1.00 6.13 13 GLU A O 24
ATOM 23441 N N . ALA A 1 14 ? 14.542 0.885 1.369 1.00 5.44 14 ALA A N 24
ATOM 23442 C CA . ALA A 1 14 ? 13.064 0.682 1.452 1.00 4.96 14 ALA A CA 24
ATOM 23443 C C . ALA A 1 14 ? 12.604 -0.188 0.280 1.00 4.30 14 ALA A C 24
ATOM 23444 O O . ALA A 1 14 ? 13.151 -0.123 -0.802 1.00 4.43 14 ALA A O 24
ATOM 23451 N N . VAL A 1 15 ? 11.604 -1.001 0.484 1.00 4.01 15 VAL A N 24
ATOM 23452 C CA . VAL A 1 15 ? 11.117 -1.864 -0.627 1.00 3.71 15 VAL A CA 24
ATOM 23453 C C . VAL A 1 15 ? 10.636 -0.968 -1.772 1.00 3.13 15 VAL A C 24
ATOM 23454 O O . VAL A 1 15 ? 11.012 -1.144 -2.914 1.00 3.40 15 VAL A O 24
ATOM 23467 N N . ASP A 1 16 ? 9.807 0.000 -1.468 1.00 2.67 16 ASP A N 24
ATOM 23468 C CA . ASP A 1 16 ? 9.295 0.924 -2.524 1.00 2.25 16 ASP A CA 24
ATOM 23469 C C . ASP A 1 16 ? 9.061 2.312 -1.923 1.00 2.00 16 ASP A C 24
ATOM 23470 O O . ASP A 1 16 ? 8.745 2.445 -0.758 1.00 2.47 16 ASP A O 24
ATOM 23479 N N . ALA A 1 17 ? 9.210 3.351 -2.714 1.00 1.74 17 ALA A N 24
ATOM 23480 C CA . ALA A 1 17 ? 8.994 4.744 -2.201 1.00 1.64 17 ALA A CA 24
ATOM 23481 C C . ALA A 1 17 ? 7.735 5.341 -2.837 1.00 1.34 17 ALA A C 24
ATOM 23482 O O . ALA A 1 17 ? 7.308 6.421 -2.480 1.00 1.86 17 ALA A O 24
ATOM 23489 N N . ASN A 1 18 ? 7.141 4.651 -3.781 1.00 0.95 18 ASN A N 24
ATOM 23490 C CA . ASN A 1 18 ? 5.906 5.181 -4.447 1.00 0.77 18 ASN A CA 24
ATOM 23491 C C . ASN A 1 18 ? 4.854 4.073 -4.552 1.00 0.65 18 ASN A C 24
ATOM 23492 O O . ASN A 1 18 ? 3.687 4.293 -4.297 1.00 1.18 18 ASN A O 24
ATOM 23503 N N . SER A 1 19 ? 5.247 2.887 -4.932 1.00 0.49 19 SER A N 24
ATOM 23504 C CA . SER A 1 19 ? 4.247 1.788 -5.051 1.00 0.33 19 SER A CA 24
ATOM 23505 C C . SER A 1 19 ? 3.580 1.542 -3.694 1.00 0.29 19 SER A C 24
ATOM 23506 O O . SER A 1 19 ? 2.388 1.322 -3.613 1.00 0.28 19 SER A O 24
ATOM 23514 N N . LEU A 1 20 ? 4.337 1.571 -2.627 1.00 0.31 20 LEU A N 24
ATOM 23515 C CA . LEU A 1 20 ? 3.731 1.333 -1.285 1.00 0.32 20 LEU A CA 24
ATOM 23516 C C . LEU A 1 20 ? 2.659 2.388 -1.009 1.00 0.25 20 LEU A C 24
ATOM 23517 O O . LEU A 1 20 ? 1.546 2.073 -0.637 1.00 0.23 20 LEU A O 24
ATOM 23533 N N . ALA A 1 21 ? 2.981 3.639 -1.192 1.00 0.24 21 ALA A N 24
ATOM 23534 C CA . ALA A 1 21 ? 1.978 4.705 -0.947 1.00 0.22 21 ALA A CA 24
ATOM 23535 C C . ALA A 1 21 ? 0.911 4.670 -2.044 1.00 0.18 21 ALA A C 24
ATOM 23536 O O . ALA A 1 21 ? -0.267 4.823 -1.786 1.00 0.19 21 ALA A O 24
ATOM 23543 N N . GLU A 1 22 ? 1.319 4.476 -3.269 1.00 0.18 22 GLU A N 24
ATOM 23544 C CA . GLU A 1 22 ? 0.336 4.440 -4.388 1.00 0.19 22 GLU A CA 24
ATOM 23545 C C . GLU A 1 22 ? -0.669 3.310 -4.169 1.00 0.18 22 GLU A C 24
ATOM 23546 O O . GLU A 1 22 ? -1.845 3.455 -4.435 1.00 0.21 22 GLU A O 24
ATOM 23558 N N . ALA A 1 23 ? -0.220 2.178 -3.702 1.00 0.18 23 ALA A N 24
ATOM 23559 C CA . ALA A 1 23 ? -1.162 1.045 -3.492 1.00 0.19 23 ALA A CA 24
ATOM 23560 C C . ALA A 1 23 ? -2.243 1.470 -2.498 1.00 0.15 23 ALA A C 24
ATOM 23561 O O . ALA A 1 23 ? -3.417 1.237 -2.711 1.00 0.16 23 ALA A O 24
ATOM 23568 N N . LYS A 1 24 ? -1.865 2.099 -1.421 1.00 0.15 24 LYS A N 24
ATOM 23569 C CA . LYS A 1 24 ? -2.883 2.541 -0.431 1.00 0.18 24 LYS A CA 24
ATOM 23570 C C . LYS A 1 24 ? -3.710 3.684 -1.026 1.00 0.19 24 LYS A C 24
ATOM 23571 O O . LYS A 1 24 ? -4.911 3.748 -0.849 1.00 0.26 24 LYS A O 24
ATOM 23590 N N . VAL A 1 25 ? -3.082 4.584 -1.733 1.00 0.19 25 VAL A N 24
ATOM 23591 C CA . VAL A 1 25 ? -3.844 5.715 -2.336 1.00 0.23 25 VAL A CA 24
ATOM 23592 C C . VAL A 1 25 ? -4.870 5.158 -3.332 1.00 0.24 25 VAL A C 24
ATOM 23593 O O . VAL A 1 25 ? -6.031 5.515 -3.305 1.00 0.27 25 VAL A O 24
ATOM 23606 N N . LEU A 1 26 ? -4.450 4.286 -4.211 1.00 0.22 26 LEU A N 24
ATOM 23607 C CA . LEU A 1 26 ? -5.404 3.708 -5.202 1.00 0.25 26 LEU A CA 24
ATOM 23608 C C . LEU A 1 26 ? -6.529 2.978 -4.468 1.00 0.23 26 LEU A C 24
ATOM 23609 O O . LEU A 1 26 ? -7.691 3.128 -4.788 1.00 0.28 26 LEU A O 24
ATOM 23625 N N . ALA A 1 27 ? -6.192 2.190 -3.489 1.00 0.18 27 ALA A N 24
ATOM 23626 C CA . ALA A 1 27 ? -7.239 1.449 -2.733 1.00 0.18 27 ALA A CA 24
ATOM 23627 C C . ALA A 1 27 ? -8.060 2.425 -1.885 1.00 0.16 27 ALA A C 24
ATOM 23628 O O . ALA A 1 27 ? -9.224 2.209 -1.627 1.00 0.19 27 ALA A O 24
ATOM 23635 N N . ASN A 1 28 ? -7.451 3.486 -1.432 1.00 0.15 28 ASN A N 24
ATOM 23636 C CA . ASN A 1 28 ? -8.182 4.467 -0.575 1.00 0.14 28 ASN A CA 24
ATOM 23637 C C . ASN A 1 28 ? -9.387 5.057 -1.321 1.00 0.15 28 ASN A C 24
ATOM 23638 O O . ASN A 1 28 ? -10.478 5.115 -0.790 1.00 0.18 28 ASN A O 24
ATOM 23649 N N . ARG A 1 29 ? -9.209 5.511 -2.534 1.00 0.18 29 ARG A N 24
ATOM 23650 C CA . ARG A 1 29 ? -10.364 6.106 -3.273 1.00 0.22 29 ARG A CA 24
ATOM 23651 C C . ARG A 1 29 ? -11.384 5.029 -3.656 1.00 0.19 29 ARG A C 24
ATOM 23652 O O . ARG A 1 29 ? -12.559 5.309 -3.793 1.00 0.21 29 ARG A O 24
ATOM 23673 N N . GLU A 1 30 ? -10.965 3.808 -3.838 1.00 0.21 30 GLU A N 24
ATOM 23674 C CA . GLU A 1 30 ? -11.951 2.752 -4.217 1.00 0.28 30 GLU A CA 24
ATOM 23675 C C . GLU A 1 30 ? -13.019 2.628 -3.128 1.00 0.27 30 GLU A C 24
ATOM 23676 O O . GLU A 1 30 ? -14.193 2.531 -3.413 1.00 0.33 30 GLU A O 24
ATOM 23688 N N . LEU A 1 31 ? -12.631 2.644 -1.884 1.00 0.23 31 LEU A N 24
ATOM 23689 C CA . LEU A 1 31 ? -13.648 2.535 -0.799 1.00 0.28 31 LEU A CA 24
ATOM 23690 C C . LEU A 1 31 ? -14.602 3.719 -0.916 1.00 0.32 31 LEU A C 24
ATOM 23691 O O . LEU A 1 31 ? -15.808 3.571 -0.914 1.00 0.43 31 LEU A O 24
ATOM 23707 N N . ASP A 1 32 ? -14.054 4.891 -1.031 1.00 0.28 32 ASP A N 24
ATOM 23708 C CA . ASP A 1 32 ? -14.893 6.106 -1.168 1.00 0.35 32 ASP A CA 24
ATOM 23709 C C . ASP A 1 32 ? -15.750 5.962 -2.425 1.00 0.42 32 ASP A C 24
ATOM 23710 O O . ASP A 1 32 ? -16.913 6.314 -2.447 1.00 0.54 32 ASP A O 24
ATOM 23719 N N . LYS A 1 33 ? -15.177 5.436 -3.473 1.00 0.38 33 LYS A N 24
ATOM 23720 C CA . LYS A 1 33 ? -15.939 5.249 -4.739 1.00 0.46 33 LYS A CA 24
ATOM 23721 C C . LYS A 1 33 ? -17.133 4.332 -4.469 1.00 0.42 33 LYS A C 24
ATOM 23722 O O . LYS A 1 33 ? -18.255 4.635 -4.825 1.00 0.46 33 LYS A O 24
ATOM 23741 N N . TYR A 1 34 ? -16.900 3.214 -3.837 1.00 0.36 34 TYR A N 24
ATOM 23742 C CA . TYR A 1 34 ? -18.019 2.279 -3.537 1.00 0.37 34 TYR A CA 24
ATOM 23743 C C . TYR A 1 34 ? -18.925 2.898 -2.468 1.00 0.33 34 TYR A C 24
ATOM 23744 O O . TYR A 1 34 ? -20.116 2.657 -2.437 1.00 0.55 34 TYR A O 24
ATOM 23762 N N . GLY A 1 35 ? -18.372 3.705 -1.597 1.00 0.24 35 GLY A N 24
ATOM 23763 C CA . GLY A 1 35 ? -19.202 4.356 -0.534 1.00 0.31 35 GLY A CA 24
ATOM 23764 C C . GLY A 1 35 ? -19.084 3.585 0.783 1.00 0.31 35 GLY A C 24
ATOM 23765 O O . GLY A 1 35 ? -19.963 3.636 1.621 1.00 0.36 35 GLY A O 24
ATOM 23769 N N . VAL A 1 36 ? -18.006 2.879 0.981 1.00 0.33 36 VAL A N 24
ATOM 23770 C CA . VAL A 1 36 ? -17.840 2.120 2.254 1.00 0.38 36 VAL A CA 24
ATOM 23771 C C . VAL A 1 36 ? -17.623 3.112 3.400 1.00 0.42 36 VAL A C 24
ATOM 23772 O O . VAL A 1 36 ? -17.320 4.268 3.180 1.00 0.45 36 VAL A O 24
ATOM 23785 N N . SER A 1 37 ? -17.784 2.678 4.620 1.00 0.55 37 SER A N 24
ATOM 23786 C CA . SER A 1 37 ? -17.595 3.608 5.769 1.00 0.64 37 SER A CA 24
ATOM 23787 C C . SER A 1 37 ? -16.165 4.156 5.758 1.00 0.50 37 SER A C 24
ATOM 23788 O O . SER A 1 37 ? -15.275 3.586 5.158 1.00 0.93 37 SER A O 24
ATOM 23796 N N . ASP A 1 38 ? -15.940 5.261 6.415 1.00 0.43 38 ASP A N 24
ATOM 23797 C CA . ASP A 1 38 ? -14.572 5.853 6.441 1.00 0.37 38 ASP A CA 24
ATOM 23798 C C . ASP A 1 38 ? -13.688 5.060 7.404 1.00 0.54 38 ASP A C 24
ATOM 23799 O O . ASP A 1 38 ? -12.510 5.306 7.526 1.00 1.41 38 ASP A O 24
ATOM 23808 N N . TYR A 1 39 ? -14.247 4.114 8.098 1.00 0.42 39 TYR A N 24
ATOM 23809 C CA . TYR A 1 39 ? -13.432 3.310 9.051 1.00 0.33 39 TYR A CA 24
ATOM 23810 C C . TYR A 1 39 ? -12.390 2.475 8.286 1.00 0.25 39 TYR A C 24
ATOM 23811 O O . TYR A 1 39 ? -11.262 2.331 8.712 1.00 0.26 39 TYR A O 24
ATOM 23829 N N . TYR A 1 40 ? -12.772 1.902 7.177 1.00 0.25 40 TYR A N 24
ATOM 23830 C CA . TYR A 1 40 ? -11.825 1.048 6.395 1.00 0.23 40 TYR A CA 24
ATOM 23831 C C . TYR A 1 40 ? -10.673 1.876 5.808 1.00 0.19 40 TYR A C 24
ATOM 23832 O O . TYR A 1 40 ? -9.554 1.414 5.743 1.00 0.19 40 TYR A O 24
ATOM 23850 N N . LYS A 1 41 ? -10.929 3.074 5.355 1.00 0.18 41 LYS A N 24
ATOM 23851 C CA . LYS A 1 41 ? -9.828 3.873 4.749 1.00 0.17 41 LYS A CA 24
ATOM 23852 C C . LYS A 1 41 ? -8.732 4.085 5.791 1.00 0.16 41 LYS A C 24
ATOM 23853 O O . LYS A 1 41 ? -7.561 4.147 5.470 1.00 0.17 41 LYS A O 24
ATOM 23872 N N . ASN A 1 42 ? -9.097 4.187 7.039 1.00 0.19 42 ASN A N 24
ATOM 23873 C CA . ASN A 1 42 ? -8.069 4.382 8.088 1.00 0.21 42 ASN A CA 24
ATOM 23874 C C . ASN A 1 42 ? -7.262 3.093 8.233 1.00 0.18 42 ASN A C 24
ATOM 23875 O O . ASN A 1 42 ? -6.058 3.111 8.399 1.00 0.19 42 ASN A O 24
ATOM 23886 N N . LEU A 1 43 ? -7.927 1.973 8.169 1.00 0.16 43 LEU A N 24
ATOM 23887 C CA . LEU A 1 43 ? -7.223 0.670 8.298 1.00 0.16 43 LEU A CA 24
ATOM 23888 C C . LEU A 1 43 ? -6.183 0.537 7.179 1.00 0.14 43 LEU A C 24
ATOM 23889 O O . LEU A 1 43 ? -5.085 0.063 7.395 1.00 0.17 43 LEU A O 24
ATOM 23905 N N . ILE A 1 44 ? -6.513 0.963 5.987 1.00 0.13 44 ILE A N 24
ATOM 23906 C CA . ILE A 1 44 ? -5.534 0.869 4.864 1.00 0.13 44 ILE A CA 24
ATOM 23907 C C . ILE A 1 44 ? -4.303 1.698 5.224 1.00 0.14 44 ILE A C 24
ATOM 23908 O O . ILE A 1 44 ? -3.179 1.311 4.967 1.00 0.15 44 ILE A O 24
ATOM 23924 N N . ASN A 1 45 ? -4.514 2.837 5.816 1.00 0.15 45 ASN A N 24
ATOM 23925 C CA . ASN A 1 45 ? -3.369 3.705 6.197 1.00 0.19 45 ASN A CA 24
ATOM 23926 C C . ASN A 1 45 ? -2.565 3.024 7.303 1.00 0.20 45 ASN A C 24
ATOM 23927 O O . ASN A 1 45 ? -1.419 3.347 7.540 1.00 0.28 45 ASN A O 24
ATOM 23938 N N . ASN A 1 46 ? -3.156 2.075 7.981 1.00 0.17 46 ASN A N 24
ATOM 23939 C CA . ASN A 1 46 ? -2.424 1.367 9.071 1.00 0.22 46 ASN A CA 24
ATOM 23940 C C . ASN A 1 46 ? -1.645 0.185 8.485 1.00 0.24 46 ASN A C 24
ATOM 23941 O O . ASN A 1 46 ? -0.856 -0.445 9.160 1.00 0.27 46 ASN A O 24
ATOM 23952 N N . ALA A 1 47 ? -1.865 -0.128 7.235 1.00 0.24 47 ALA A N 24
ATOM 23953 C CA . ALA A 1 47 ? -1.142 -1.278 6.615 1.00 0.30 47 ALA A CA 24
ATOM 23954 C C . ALA A 1 47 ? 0.368 -1.032 6.667 1.00 0.51 47 ALA A C 24
ATOM 23955 O O . ALA A 1 47 ? 0.860 -0.010 6.231 1.00 1.49 47 ALA A O 24
ATOM 23962 N N . LYS A 1 48 ? 1.108 -1.972 7.196 1.00 0.60 48 LYS A N 24
ATOM 23963 C CA . LYS A 1 48 ? 2.590 -1.812 7.284 1.00 0.53 48 LYS A CA 24
ATOM 23964 C C . LYS A 1 48 ? 3.239 -2.346 6.002 1.00 0.42 48 LYS A C 24
ATOM 23965 O O . LYS A 1 48 ? 4.366 -2.021 5.685 1.00 0.51 48 LYS A O 24
ATOM 23984 N N . THR A 1 49 ? 2.535 -3.171 5.264 1.00 0.35 49 THR A N 24
ATOM 23985 C CA . THR A 1 49 ? 3.105 -3.736 4.000 1.00 0.42 49 THR A CA 24
ATOM 23986 C C . THR A 1 49 ? 2.025 -3.758 2.913 1.00 0.62 49 THR A C 24
ATOM 23987 O O . THR A 1 49 ? 0.849 -3.887 3.191 1.00 1.59 49 THR A O 24
ATOM 23998 N N . VAL A 1 50 ? 2.423 -3.620 1.675 1.00 0.44 50 VAL A N 24
ATOM 23999 C CA . VAL A 1 50 ? 1.432 -3.617 0.558 1.00 0.33 50 VAL A CA 24
ATOM 24000 C C . VAL A 1 50 ? 0.909 -5.027 0.301 1.00 0.37 50 VAL A C 24
ATOM 24001 O O . VAL A 1 50 ? -0.166 -5.209 -0.236 1.00 0.40 50 VAL A O 24
ATOM 24014 N N . GLU A 1 51 ? 1.654 -6.028 0.667 1.00 0.43 51 GLU A N 24
ATOM 24015 C CA . GLU A 1 51 ? 1.183 -7.415 0.425 1.00 0.53 51 GLU A CA 24
ATOM 24016 C C . GLU A 1 51 ? -0.152 -7.594 1.140 1.00 0.49 51 GLU A C 24
ATOM 24017 O O . GLU A 1 51 ? -1.070 -8.202 0.629 1.00 0.62 51 GLU A O 24
ATOM 24029 N N . GLY A 1 52 ? -0.269 -7.053 2.317 1.00 0.40 52 GLY A N 24
ATOM 24030 C CA . GLY A 1 52 ? -1.548 -7.169 3.067 1.00 0.41 52 GLY A CA 24
ATOM 24031 C C . GLY A 1 52 ? -2.586 -6.214 2.466 1.00 0.31 52 GLY A C 24
ATOM 24032 O O . GLY A 1 52 ? -3.775 -6.451 2.548 1.00 0.35 52 GLY A O 24
ATOM 24036 N N . VAL A 1 53 ? -2.155 -5.125 1.879 1.00 0.22 53 VAL A N 24
ATOM 24037 C CA . VAL A 1 53 ? -3.135 -4.159 1.302 1.00 0.15 53 VAL A CA 24
ATOM 24038 C C . VAL A 1 53 ? -3.969 -4.833 0.202 1.00 0.14 53 VAL A C 24
ATOM 24039 O O . VAL A 1 53 ? -5.179 -4.750 0.202 1.00 0.17 53 VAL A O 24
ATOM 24052 N N . LYS A 1 54 ? -3.346 -5.491 -0.738 1.00 0.18 54 LYS A N 24
ATOM 24053 C CA . LYS A 1 54 ? -4.136 -6.145 -1.825 1.00 0.21 54 LYS A CA 24
ATOM 24054 C C . LYS A 1 54 ? -4.950 -7.309 -1.253 1.00 0.20 54 LYS A C 24
ATOM 24055 O O . LYS A 1 54 ? -6.064 -7.559 -1.665 1.00 0.21 54 LYS A O 24
ATOM 24074 N N . ALA A 1 55 ? -4.405 -8.021 -0.309 1.00 0.22 55 ALA A N 24
ATOM 24075 C CA . ALA A 1 55 ? -5.149 -9.167 0.287 1.00 0.23 55 ALA A CA 24
ATOM 24076 C C . ALA A 1 55 ? -6.334 -8.648 1.106 1.00 0.20 55 ALA A C 24
ATOM 24077 O O . ALA A 1 55 ? -7.406 -9.220 1.099 1.00 0.19 55 ALA A O 24
ATOM 24084 N N . LEU A 1 56 ? -6.144 -7.573 1.821 1.00 0.20 56 LEU A N 24
ATOM 24085 C CA . LEU A 1 56 ? -7.251 -7.017 2.651 1.00 0.21 56 LEU A CA 24
ATOM 24086 C C . LEU A 1 56 ? -8.415 -6.634 1.736 1.00 0.18 56 LEU A C 24
ATOM 24087 O O . LEU A 1 56 ? -9.546 -7.014 1.958 1.00 0.19 56 LEU A O 24
ATOM 24103 N N . ILE A 1 57 ? -8.137 -5.892 0.699 1.00 0.16 57 ILE A N 24
ATOM 24104 C CA . ILE A 1 57 ? -9.212 -5.487 -0.247 1.00 0.17 57 ILE A CA 24
ATOM 24105 C C . ILE A 1 57 ? -9.798 -6.736 -0.895 1.00 0.17 57 ILE A C 24
ATOM 24106 O O . ILE A 1 57 ? -10.983 -6.820 -1.147 1.00 0.20 57 ILE A O 24
ATOM 24122 N N . ASP A 1 58 ? -8.974 -7.705 -1.183 1.00 0.16 58 ASP A N 24
ATOM 24123 C CA . ASP A 1 58 ? -9.496 -8.937 -1.835 1.00 0.19 58 ASP A CA 24
ATOM 24124 C C . ASP A 1 58 ? -10.541 -9.583 -0.927 1.00 0.19 58 ASP A C 24
ATOM 24125 O O . ASP A 1 58 ? -11.566 -10.051 -1.380 1.00 0.22 58 ASP A O 24
ATOM 24134 N N . GLU A 1 59 ? -10.301 -9.591 0.352 1.00 0.18 59 GLU A N 24
ATOM 24135 C CA . GLU A 1 59 ? -11.292 -10.181 1.285 1.00 0.21 59 GLU A CA 24
ATOM 24136 C C . GLU A 1 59 ? -12.518 -9.273 1.342 1.00 0.24 59 GLU A C 24
ATOM 24137 O O . GLU A 1 59 ? -13.644 -9.728 1.390 1.00 0.30 59 GLU A O 24
ATOM 24149 N N . ILE A 1 60 ? -12.302 -7.983 1.349 1.00 0.23 60 ILE A N 24
ATOM 24150 C CA . ILE A 1 60 ? -13.445 -7.035 1.418 1.00 0.27 60 ILE A CA 24
ATOM 24151 C C . ILE A 1 60 ? -14.245 -7.065 0.110 1.00 0.28 60 ILE A C 24
ATOM 24152 O O . ILE A 1 60 ? -15.459 -7.095 0.120 1.00 0.33 60 ILE A O 24
ATOM 24168 N N . LEU A 1 61 ? -13.582 -7.061 -1.017 1.00 0.25 61 LEU A N 24
ATOM 24169 C CA . LEU A 1 61 ? -14.327 -7.096 -2.310 1.00 0.30 61 LEU A CA 24
ATOM 24170 C C . LEU A 1 61 ? -14.976 -8.469 -2.494 1.00 0.33 61 LEU A C 24
ATOM 24171 O O . LEU A 1 61 ? -16.021 -8.593 -3.102 1.00 0.46 61 LEU A O 24
ATOM 24187 N N . ALA A 1 62 ? -14.372 -9.502 -1.976 1.00 0.28 62 ALA A N 24
ATOM 24188 C CA . ALA A 1 62 ? -14.966 -10.861 -2.127 1.00 0.32 62 ALA A CA 24
ATOM 24189 C C . ALA A 1 62 ? -16.075 -11.058 -1.089 1.00 0.37 62 ALA A C 24
ATOM 24190 O O . ALA A 1 62 ? -16.434 -12.170 -0.759 1.00 0.48 62 ALA A O 24
ATOM 24197 N N . ALA A 1 63 ? -16.622 -9.989 -0.568 1.00 0.41 63 ALA A N 24
ATOM 24198 C CA . ALA A 1 63 ? -17.705 -10.127 0.456 1.00 0.50 63 ALA A CA 24
ATOM 24199 C C . ALA A 1 63 ? -18.696 -8.965 0.336 1.00 0.70 63 ALA A C 24
ATOM 24200 O O . ALA A 1 63 ? -19.847 -9.085 0.706 1.00 1.15 63 ALA A O 24
ATOM 24207 N N . LEU A 1 64 ? -18.266 -7.842 -0.171 1.00 0.59 64 LEU A N 24
ATOM 24208 C CA . LEU A 1 64 ? -19.194 -6.680 -0.298 1.00 0.85 64 LEU A CA 24
ATOM 24209 C C . LEU A 1 64 ? -20.483 -7.145 -1.028 1.00 1.41 64 LEU A C 24
ATOM 24210 O O . LEU A 1 64 ? -20.425 -7.471 -2.197 1.00 1.62 64 LEU A O 24
ATOM 24226 N N . PRO A 1 65 ? -21.640 -7.178 -0.380 1.00 1.85 65 PRO A N 24
ATOM 24227 C CA . PRO A 1 65 ? -22.881 -7.618 -1.085 1.00 2.43 65 PRO A CA 24
ATOM 24228 C C . PRO A 1 65 ? -23.123 -6.825 -2.379 1.00 2.62 65 PRO A C 24
ATOM 24229 O O . PRO A 1 65 ? -23.218 -7.447 -3.423 1.00 2.81 65 PRO A O 24
ATOM 24241 N N . MET A 1 1 ? 20.808 -11.799 -13.223 1.00 21.30 1 MET A N 25
ATOM 24242 C CA . MET A 1 1 ? 21.676 -12.638 -14.099 1.00 21.02 1 MET A CA 25
ATOM 24243 C C . MET A 1 1 ? 23.144 -12.366 -13.766 1.00 20.37 1 MET A C 25
ATOM 24244 O O . MET A 1 1 ? 24.018 -13.157 -14.060 1.00 20.39 1 MET A O 25
ATOM 24260 N N . LYS A 1 2 ? 23.419 -11.243 -13.160 1.00 19.90 2 LYS A N 25
ATOM 24261 C CA . LYS A 1 2 ? 24.826 -10.898 -12.806 1.00 19.38 2 LYS A CA 25
ATOM 24262 C C . LYS A 1 2 ? 24.825 -9.959 -11.600 1.00 18.83 2 LYS A C 25
ATOM 24263 O O . LYS A 1 2 ? 23.789 -9.494 -11.168 1.00 18.89 2 LYS A O 25
ATOM 24282 N N . ALA A 1 3 ? 25.972 -9.679 -11.048 1.00 18.43 3 ALA A N 25
ATOM 24283 C CA . ALA A 1 3 ? 26.022 -8.774 -9.866 1.00 18.03 3 ALA A CA 25
ATOM 24284 C C . ALA A 1 3 ? 25.221 -7.504 -10.165 1.00 17.59 3 ALA A C 25
ATOM 24285 O O . ALA A 1 3 ? 25.164 -7.042 -11.288 1.00 17.73 3 ALA A O 25
ATOM 24292 N N . ILE A 1 4 ? 24.591 -6.947 -9.167 1.00 17.22 4 ILE A N 25
ATOM 24293 C CA . ILE A 1 4 ? 23.770 -5.715 -9.372 1.00 16.95 4 ILE A CA 25
ATOM 24294 C C . ILE A 1 4 ? 24.609 -4.471 -9.069 1.00 16.44 4 ILE A C 25
ATOM 24295 O O . ILE A 1 4 ? 25.818 -4.533 -8.971 1.00 16.48 4 ILE A O 25
ATOM 24311 N N . PHE A 1 5 ? 23.976 -3.336 -8.937 1.00 16.11 5 PHE A N 25
ATOM 24312 C CA . PHE A 1 5 ? 24.738 -2.086 -8.659 1.00 15.78 5 PHE A CA 25
ATOM 24313 C C . PHE A 1 5 ? 25.507 -2.234 -7.343 1.00 15.39 5 PHE A C 25
ATOM 24314 O O . PHE A 1 5 ? 26.673 -1.904 -7.260 1.00 15.53 5 PHE A O 25
ATOM 24331 N N . VAL A 1 6 ? 24.869 -2.734 -6.315 1.00 15.04 6 VAL A N 25
ATOM 24332 C CA . VAL A 1 6 ? 25.571 -2.914 -5.004 1.00 14.79 6 VAL A CA 25
ATOM 24333 C C . VAL A 1 6 ? 26.076 -4.359 -4.912 1.00 14.55 6 VAL A C 25
ATOM 24334 O O . VAL A 1 6 ? 26.320 -4.999 -5.915 1.00 14.58 6 VAL A O 25
ATOM 24347 N N . LEU A 1 7 ? 26.244 -4.883 -3.729 1.00 14.47 7 LEU A N 25
ATOM 24348 C CA . LEU A 1 7 ? 26.740 -6.283 -3.602 1.00 14.40 7 LEU A CA 25
ATOM 24349 C C . LEU A 1 7 ? 25.820 -7.222 -4.390 1.00 13.90 7 LEU A C 25
ATOM 24350 O O . LEU A 1 7 ? 24.636 -6.984 -4.522 1.00 13.91 7 LEU A O 25
ATOM 24366 N N . ASN A 1 8 ? 26.365 -8.280 -4.928 1.00 13.63 8 ASN A N 25
ATOM 24367 C CA . ASN A 1 8 ? 25.542 -9.235 -5.726 1.00 13.29 8 ASN A CA 25
ATOM 24368 C C . ASN A 1 8 ? 24.582 -10.006 -4.814 1.00 12.82 8 ASN A C 25
ATOM 24369 O O . ASN A 1 8 ? 24.101 -11.065 -5.166 1.00 12.84 8 ASN A O 25
ATOM 24380 N N . ALA A 1 9 ? 24.298 -9.491 -3.651 1.00 12.57 9 ALA A N 25
ATOM 24381 C CA . ALA A 1 9 ? 23.368 -10.207 -2.734 1.00 12.28 9 ALA A CA 25
ATOM 24382 C C . ALA A 1 9 ? 22.047 -10.470 -3.460 1.00 11.84 9 ALA A C 25
ATOM 24383 O O . ALA A 1 9 ? 21.571 -9.650 -4.219 1.00 12.04 9 ALA A O 25
ATOM 24390 N N . GLN A 1 10 ? 21.457 -11.613 -3.240 1.00 11.42 10 GLN A N 25
ATOM 24391 C CA . GLN A 1 10 ? 20.173 -11.937 -3.925 1.00 11.16 10 GLN A CA 25
ATOM 24392 C C . GLN A 1 10 ? 19.060 -11.017 -3.412 1.00 10.55 10 GLN A C 25
ATOM 24393 O O . GLN A 1 10 ? 18.091 -10.759 -4.098 1.00 10.61 10 GLN A O 25
ATOM 24407 N N . HIS A 1 11 ? 19.184 -10.528 -2.207 1.00 10.17 11 HIS A N 25
ATOM 24408 C CA . HIS A 1 11 ? 18.125 -9.636 -1.653 1.00 9.77 11 HIS A CA 25
ATOM 24409 C C . HIS A 1 11 ? 17.975 -8.400 -2.544 1.00 9.16 11 HIS A C 25
ATOM 24410 O O . HIS A 1 11 ? 18.945 -7.807 -2.968 1.00 9.25 11 HIS A O 25
ATOM 24424 N N . ASP A 1 12 ? 16.760 -8.009 -2.830 1.00 8.78 12 ASP A N 25
ATOM 24425 C CA . ASP A 1 12 ? 16.533 -6.811 -3.694 1.00 8.41 12 ASP A CA 25
ATOM 24426 C C . ASP A 1 12 ? 15.262 -6.094 -3.237 1.00 7.70 12 ASP A C 25
ATOM 24427 O O . ASP A 1 12 ? 14.268 -6.719 -2.921 1.00 7.84 12 ASP A O 25
ATOM 24436 N N . GLU A 1 13 ? 15.284 -4.786 -3.194 1.00 7.20 13 GLU A N 25
ATOM 24437 C CA . GLU A 1 13 ? 14.076 -4.021 -2.752 1.00 6.75 13 GLU A CA 25
ATOM 24438 C C . GLU A 1 13 ? 13.909 -2.778 -3.627 1.00 5.96 13 GLU A C 25
ATOM 24439 O O . GLU A 1 13 ? 14.839 -2.028 -3.845 1.00 6.13 13 GLU A O 25
ATOM 24451 N N . ALA A 1 14 ? 12.724 -2.554 -4.124 1.00 5.44 14 ALA A N 25
ATOM 24452 C CA . ALA A 1 14 ? 12.482 -1.360 -4.978 1.00 4.96 14 ALA A CA 25
ATOM 24453 C C . ALA A 1 14 ? 12.335 -0.132 -4.080 1.00 4.30 14 ALA A C 25
ATOM 24454 O O . ALA A 1 14 ? 12.760 -0.133 -2.941 1.00 4.43 14 ALA A O 25
ATOM 24461 N N . VAL A 1 15 ? 11.737 0.918 -4.574 1.00 4.01 15 VAL A N 25
ATOM 24462 C CA . VAL A 1 15 ? 11.567 2.141 -3.737 1.00 3.71 15 VAL A CA 25
ATOM 24463 C C . VAL A 1 15 ? 10.246 2.042 -2.972 1.00 3.13 15 VAL A C 25
ATOM 24464 O O . VAL A 1 15 ? 9.177 2.080 -3.549 1.00 3.40 15 VAL A O 25
ATOM 24477 N N . ASP A 1 16 ? 10.312 1.905 -1.673 1.00 2.67 16 ASP A N 25
ATOM 24478 C CA . ASP A 1 16 ? 9.065 1.794 -0.858 1.00 2.25 16 ASP A CA 25
ATOM 24479 C C . ASP A 1 16 ? 8.654 3.177 -0.354 1.00 2.00 16 ASP A C 25
ATOM 24480 O O . ASP A 1 16 ? 7.621 3.343 0.263 1.00 2.47 16 ASP A O 25
ATOM 24489 N N . ALA A 1 17 ? 9.460 4.170 -0.602 1.00 1.74 17 ALA A N 25
ATOM 24490 C CA . ALA A 1 17 ? 9.122 5.540 -0.126 1.00 1.64 17 ALA A CA 25
ATOM 24491 C C . ALA A 1 17 ? 7.821 6.025 -0.774 1.00 1.34 17 ALA A C 25
ATOM 24492 O O . ALA A 1 17 ? 6.898 6.430 -0.095 1.00 1.86 17 ALA A O 25
ATOM 24499 N N . ASN A 1 18 ? 7.745 6.006 -2.082 1.00 0.95 18 ASN A N 25
ATOM 24500 C CA . ASN A 1 18 ? 6.508 6.488 -2.779 1.00 0.77 18 ASN A CA 25
ATOM 24501 C C . ASN A 1 18 ? 5.640 5.309 -3.231 1.00 0.65 18 ASN A C 25
ATOM 24502 O O . ASN A 1 18 ? 4.455 5.457 -3.454 1.00 1.18 18 ASN A O 25
ATOM 24513 N N . SER A 1 19 ? 6.210 4.148 -3.391 1.00 0.49 19 SER A N 25
ATOM 24514 C CA . SER A 1 19 ? 5.395 2.988 -3.852 1.00 0.33 19 SER A CA 25
ATOM 24515 C C . SER A 1 19 ? 4.386 2.580 -2.774 1.00 0.29 19 SER A C 25
ATOM 24516 O O . SER A 1 19 ? 3.242 2.295 -3.064 1.00 0.28 19 SER A O 25
ATOM 24524 N N . LEU A 1 20 ? 4.798 2.537 -1.537 1.00 0.31 20 LEU A N 25
ATOM 24525 C CA . LEU A 1 20 ? 3.852 2.132 -0.458 1.00 0.32 20 LEU A CA 25
ATOM 24526 C C . LEU A 1 20 ? 2.669 3.107 -0.429 1.00 0.25 20 LEU A C 25
ATOM 24527 O O . LEU A 1 20 ? 1.524 2.708 -0.366 1.00 0.23 20 LEU A O 25
ATOM 24543 N N . ALA A 1 21 ? 2.941 4.384 -0.467 1.00 0.24 21 ALA A N 25
ATOM 24544 C CA . ALA A 1 21 ? 1.842 5.388 -0.432 1.00 0.22 21 ALA A CA 25
ATOM 24545 C C . ALA A 1 21 ? 0.923 5.209 -1.644 1.00 0.18 21 ALA A C 25
ATOM 24546 O O . ALA A 1 21 ? -0.284 5.279 -1.531 1.00 0.19 21 ALA A O 25
ATOM 24553 N N . GLU A 1 22 ? 1.480 4.987 -2.802 1.00 0.18 22 GLU A N 25
ATOM 24554 C CA . GLU A 1 22 ? 0.627 4.811 -4.013 1.00 0.19 22 GLU A CA 25
ATOM 24555 C C . GLU A 1 22 ? -0.265 3.585 -3.834 1.00 0.18 22 GLU A C 25
ATOM 24556 O O . GLU A 1 22 ? -1.421 3.586 -4.211 1.00 0.21 22 GLU A O 25
ATOM 24568 N N . ALA A 1 23 ? 0.261 2.534 -3.272 1.00 0.18 23 ALA A N 25
ATOM 24569 C CA . ALA A 1 23 ? -0.562 1.310 -3.086 1.00 0.19 23 ALA A CA 25
ATOM 24570 C C . ALA A 1 23 ? -1.768 1.646 -2.211 1.00 0.15 23 ALA A C 25
ATOM 24571 O O . ALA A 1 23 ? -2.885 1.272 -2.510 1.00 0.16 23 ALA A O 25
ATOM 24578 N N . LYS A 1 24 ? -1.560 2.357 -1.137 1.00 0.15 24 LYS A N 25
ATOM 24579 C CA . LYS A 1 24 ? -2.707 2.715 -0.258 1.00 0.18 24 LYS A CA 25
ATOM 24580 C C . LYS A 1 24 ? -3.608 3.723 -0.985 1.00 0.19 24 LYS A C 25
ATOM 24581 O O . LYS A 1 24 ? -4.818 3.646 -0.912 1.00 0.26 24 LYS A O 25
ATOM 24600 N N . VAL A 1 25 ? -3.032 4.665 -1.690 1.00 0.19 25 VAL A N 25
ATOM 24601 C CA . VAL A 1 25 ? -3.871 5.662 -2.419 1.00 0.23 25 VAL A CA 25
ATOM 24602 C C . VAL A 1 25 ? -4.729 4.931 -3.454 1.00 0.24 25 VAL A C 25
ATOM 24603 O O . VAL A 1 25 ? -5.917 5.155 -3.563 1.00 0.27 25 VAL A O 25
ATOM 24616 N N . LEU A 1 26 ? -4.127 4.061 -4.217 1.00 0.22 26 LEU A N 25
ATOM 24617 C CA . LEU A 1 26 ? -4.894 3.312 -5.250 1.00 0.25 26 LEU A CA 25
ATOM 24618 C C . LEU A 1 26 ? -5.984 2.481 -4.572 1.00 0.23 26 LEU A C 25
ATOM 24619 O O . LEU A 1 26 ? -7.094 2.377 -5.053 1.00 0.28 26 LEU A O 25
ATOM 24635 N N . ALA A 1 27 ? -5.680 1.888 -3.455 1.00 0.18 27 ALA A N 25
ATOM 24636 C CA . ALA A 1 27 ? -6.706 1.078 -2.746 1.00 0.18 27 ALA A CA 25
ATOM 24637 C C . ALA A 1 27 ? -7.690 2.020 -2.041 1.00 0.16 27 ALA A C 25
ATOM 24638 O O . ALA A 1 27 ? -8.869 1.748 -1.945 1.00 0.19 27 ALA A O 25
ATOM 24645 N N . ASN A 1 28 ? -7.199 3.119 -1.531 1.00 0.15 28 ASN A N 25
ATOM 24646 C CA . ASN A 1 28 ? -8.078 4.086 -0.808 1.00 0.14 28 ASN A CA 25
ATOM 24647 C C . ASN A 1 28 ? -9.188 4.622 -1.725 1.00 0.15 28 ASN A C 25
ATOM 24648 O O . ASN A 1 28 ? -10.334 4.711 -1.331 1.00 0.18 28 ASN A O 25
ATOM 24659 N N . ARG A 1 29 ? -8.863 5.002 -2.933 1.00 0.18 29 ARG A N 25
ATOM 24660 C CA . ARG A 1 29 ? -9.913 5.554 -3.842 1.00 0.22 29 ARG A CA 25
ATOM 24661 C C . ARG A 1 29 ? -10.965 4.484 -4.152 1.00 0.19 29 ARG A C 25
ATOM 24662 O O . ARG A 1 29 ? -12.131 4.788 -4.320 1.00 0.21 29 ARG A O 25
ATOM 24683 N N . GLU A 1 30 ? -10.581 3.240 -4.226 1.00 0.21 30 GLU A N 25
ATOM 24684 C CA . GLU A 1 30 ? -11.588 2.178 -4.522 1.00 0.28 30 GLU A CA 25
ATOM 24685 C C . GLU A 1 30 ? -12.664 2.173 -3.436 1.00 0.27 30 GLU A C 25
ATOM 24686 O O . GLU A 1 30 ? -13.838 2.015 -3.713 1.00 0.33 30 GLU A O 25
ATOM 24698 N N . LEU A 1 31 ? -12.279 2.351 -2.207 1.00 0.23 31 LEU A N 25
ATOM 24699 C CA . LEU A 1 31 ? -13.280 2.363 -1.103 1.00 0.28 31 LEU A CA 25
ATOM 24700 C C . LEU A 1 31 ? -14.133 3.616 -1.250 1.00 0.32 31 LEU A C 25
ATOM 24701 O O . LEU A 1 31 ? -15.332 3.605 -1.053 1.00 0.43 31 LEU A O 25
ATOM 24717 N N . ASP A 1 32 ? -13.502 4.695 -1.596 1.00 0.28 32 ASP A N 25
ATOM 24718 C CA . ASP A 1 32 ? -14.225 5.978 -1.767 1.00 0.35 32 ASP A CA 25
ATOM 24719 C C . ASP A 1 32 ? -15.292 5.825 -2.856 1.00 0.42 32 ASP A C 25
ATOM 24720 O O . ASP A 1 32 ? -16.423 6.235 -2.690 1.00 0.54 32 ASP A O 25
ATOM 24729 N N . LYS A 1 33 ? -14.941 5.242 -3.971 1.00 0.38 33 LYS A N 25
ATOM 24730 C CA . LYS A 1 33 ? -15.937 5.070 -5.067 1.00 0.46 33 LYS A CA 25
ATOM 24731 C C . LYS A 1 33 ? -17.021 4.085 -4.624 1.00 0.42 33 LYS A C 25
ATOM 24732 O O . LYS A 1 33 ? -18.191 4.270 -4.895 1.00 0.46 33 LYS A O 25
ATOM 24751 N N . TYR A 1 34 ? -16.640 3.040 -3.943 1.00 0.36 34 TYR A N 25
ATOM 24752 C CA . TYR A 1 34 ? -17.645 2.043 -3.479 1.00 0.37 34 TYR A CA 25
ATOM 24753 C C . TYR A 1 34 ? -18.558 2.697 -2.438 1.00 0.33 34 TYR A C 25
ATOM 24754 O O . TYR A 1 34 ? -19.753 2.482 -2.424 1.00 0.55 34 TYR A O 25
ATOM 24772 N N . GLY A 1 35 ? -18.005 3.503 -1.568 1.00 0.24 35 GLY A N 25
ATOM 24773 C CA . GLY A 1 35 ? -18.842 4.180 -0.532 1.00 0.31 35 GLY A CA 25
ATOM 24774 C C . GLY A 1 35 ? -18.955 3.297 0.715 1.00 0.31 35 GLY A C 25
ATOM 24775 O O . GLY A 1 35 ? -19.933 3.348 1.433 1.00 0.36 35 GLY A O 25
ATOM 24779 N N . VAL A 1 36 ? -17.962 2.492 0.984 1.00 0.33 36 VAL A N 25
ATOM 24780 C CA . VAL A 1 36 ? -18.021 1.618 2.188 1.00 0.38 36 VAL A CA 25
ATOM 24781 C C . VAL A 1 36 ? -17.889 2.479 3.446 1.00 0.42 36 VAL A C 25
ATOM 24782 O O . VAL A 1 36 ? -17.924 3.692 3.385 1.00 0.45 36 VAL A O 25
ATOM 24795 N N . SER A 1 37 ? -17.742 1.864 4.588 1.00 0.55 37 SER A N 25
ATOM 24796 C CA . SER A 1 37 ? -17.611 2.654 5.846 1.00 0.64 37 SER A CA 25
ATOM 24797 C C . SER A 1 37 ? -16.261 3.373 5.865 1.00 0.50 37 SER A C 25
ATOM 24798 O O . SER A 1 37 ? -15.302 2.932 5.262 1.00 0.93 37 SER A O 25
ATOM 24806 N N . ASP A 1 38 ? -16.178 4.475 6.557 1.00 0.43 38 ASP A N 25
ATOM 24807 C CA . ASP A 1 38 ? -14.892 5.226 6.624 1.00 0.37 38 ASP A CA 25
ATOM 24808 C C . ASP A 1 38 ? -13.879 4.438 7.457 1.00 0.54 38 ASP A C 25
ATOM 24809 O O . ASP A 1 38 ? -12.691 4.646 7.365 1.00 1.41 38 ASP A O 25
ATOM 24818 N N . TYR A 1 39 ? -14.340 3.540 8.276 1.00 0.42 39 TYR A N 25
ATOM 24819 C CA . TYR A 1 39 ? -13.399 2.750 9.118 1.00 0.33 39 TYR A CA 25
ATOM 24820 C C . TYR A 1 39 ? -12.427 1.960 8.231 1.00 0.25 39 TYR A C 25
ATOM 24821 O O . TYR A 1 39 ? -11.243 1.894 8.495 1.00 0.26 39 TYR A O 25
ATOM 24839 N N . TYR A 1 40 ? -12.924 1.342 7.198 1.00 0.25 40 TYR A N 25
ATOM 24840 C CA . TYR A 1 40 ? -12.044 0.530 6.307 1.00 0.23 40 TYR A CA 25
ATOM 24841 C C . TYR A 1 40 ? -10.939 1.394 5.682 1.00 0.19 40 TYR A C 25
ATOM 24842 O O . TYR A 1 40 ? -9.815 0.955 5.550 1.00 0.19 40 TYR A O 25
ATOM 24860 N N . LYS A 1 41 ? -11.230 2.606 5.280 1.00 0.18 41 LYS A N 25
ATOM 24861 C CA . LYS A 1 41 ? -10.158 3.435 4.660 1.00 0.17 41 LYS A CA 25
ATOM 24862 C C . LYS A 1 41 ? -9.068 3.676 5.705 1.00 0.16 41 LYS A C 25
ATOM 24863 O O . LYS A 1 41 ? -7.890 3.627 5.414 1.00 0.17 41 LYS A O 25
ATOM 24882 N N . ASN A 1 42 ? -9.458 3.912 6.925 1.00 0.19 42 ASN A N 25
ATOM 24883 C CA . ASN A 1 42 ? -8.455 4.131 7.993 1.00 0.21 42 ASN A CA 25
ATOM 24884 C C . ASN A 1 42 ? -7.611 2.865 8.137 1.00 0.18 42 ASN A C 25
ATOM 24885 O O . ASN A 1 42 ? -6.418 2.920 8.358 1.00 0.19 42 ASN A O 25
ATOM 24896 N N . LEU A 1 43 ? -8.228 1.724 8.011 1.00 0.16 43 LEU A N 25
ATOM 24897 C CA . LEU A 1 43 ? -7.473 0.447 8.135 1.00 0.16 43 LEU A CA 25
ATOM 24898 C C . LEU A 1 43 ? -6.383 0.401 7.062 1.00 0.14 43 LEU A C 25
ATOM 24899 O O . LEU A 1 43 ? -5.280 -0.045 7.307 1.00 0.17 43 LEU A O 25
ATOM 24915 N N . ILE A 1 44 ? -6.679 0.855 5.875 1.00 0.13 44 ILE A N 25
ATOM 24916 C CA . ILE A 1 44 ? -5.652 0.827 4.796 1.00 0.13 44 ILE A CA 25
ATOM 24917 C C . ILE A 1 44 ? -4.457 1.665 5.253 1.00 0.14 44 ILE A C 25
ATOM 24918 O O . ILE A 1 44 ? -3.314 1.312 5.039 1.00 0.15 44 ILE A O 25
ATOM 24934 N N . ASN A 1 45 ? -4.721 2.772 5.886 1.00 0.15 45 ASN A N 25
ATOM 24935 C CA . ASN A 1 45 ? -3.620 3.648 6.371 1.00 0.19 45 ASN A CA 25
ATOM 24936 C C . ASN A 1 45 ? -2.650 2.836 7.236 1.00 0.20 45 ASN A C 25
ATOM 24937 O O . ASN A 1 45 ? -1.474 3.133 7.310 1.00 0.28 45 ASN A O 25
ATOM 24948 N N . ASN A 1 46 ? -3.136 1.823 7.908 1.00 0.17 46 ASN A N 25
ATOM 24949 C CA . ASN A 1 46 ? -2.245 1.004 8.787 1.00 0.22 46 ASN A CA 25
ATOM 24950 C C . ASN A 1 46 ? -1.646 -0.171 8.007 1.00 0.24 46 ASN A C 25
ATOM 24951 O O . ASN A 1 46 ? -1.064 -1.069 8.582 1.00 0.27 46 ASN A O 25
ATOM 24962 N N . ALA A 1 47 ? -1.777 -0.183 6.709 1.00 0.24 47 ALA A N 25
ATOM 24963 C CA . ALA A 1 47 ? -1.205 -1.317 5.921 1.00 0.30 47 ALA A CA 25
ATOM 24964 C C . ALA A 1 47 ? 0.299 -1.420 6.196 1.00 0.51 47 ALA A C 25
ATOM 24965 O O . ALA A 1 47 ? 1.024 -0.450 6.102 1.00 1.49 47 ALA A O 25
ATOM 24972 N N . LYS A 1 48 ? 0.774 -2.591 6.543 1.00 0.60 48 LYS A N 25
ATOM 24973 C CA . LYS A 1 48 ? 2.233 -2.764 6.836 1.00 0.53 48 LYS A CA 25
ATOM 24974 C C . LYS A 1 48 ? 2.974 -3.278 5.596 1.00 0.42 48 LYS A C 25
ATOM 24975 O O . LYS A 1 48 ? 4.162 -3.067 5.447 1.00 0.51 48 LYS A O 25
ATOM 24994 N N . THR A 1 49 ? 2.289 -3.960 4.708 1.00 0.35 49 THR A N 25
ATOM 24995 C CA . THR A 1 49 ? 2.957 -4.498 3.477 1.00 0.42 49 THR A CA 25
ATOM 24996 C C . THR A 1 49 ? 2.068 -4.240 2.258 1.00 0.62 49 THR A C 25
ATOM 24997 O O . THR A 1 49 ? 0.860 -4.175 2.361 1.00 1.59 49 THR A O 25
ATOM 25008 N N . VAL A 1 50 ? 2.663 -4.078 1.105 1.00 0.44 50 VAL A N 25
ATOM 25009 C CA . VAL A 1 50 ? 1.861 -3.804 -0.124 1.00 0.33 50 VAL A CA 25
ATOM 25010 C C . VAL A 1 50 ? 1.064 -5.046 -0.525 1.00 0.37 50 VAL A C 25
ATOM 25011 O O . VAL A 1 50 ? -0.031 -4.950 -1.041 1.00 0.40 50 VAL A O 25
ATOM 25024 N N . GLU A 1 51 ? 1.602 -6.211 -0.302 1.00 0.43 51 GLU A N 25
ATOM 25025 C CA . GLU A 1 51 ? 0.864 -7.446 -0.684 1.00 0.53 51 GLU A CA 25
ATOM 25026 C C . GLU A 1 51 ? -0.464 -7.490 0.069 1.00 0.49 51 GLU A C 25
ATOM 25027 O O . GLU A 1 51 ? -1.484 -7.867 -0.470 1.00 0.62 51 GLU A O 25
ATOM 25039 N N . GLY A 1 52 ? -0.457 -7.108 1.310 1.00 0.40 52 GLY A N 25
ATOM 25040 C CA . GLY A 1 52 ? -1.719 -7.125 2.098 1.00 0.41 52 GLY A CA 25
ATOM 25041 C C . GLY A 1 52 ? -2.676 -6.037 1.594 1.00 0.31 52 GLY A C 25
ATOM 25042 O O . GLY A 1 52 ? -3.876 -6.142 1.752 1.00 0.35 52 GLY A O 25
ATOM 25046 N N . VAL A 1 53 ? -2.168 -4.983 1.009 1.00 0.22 53 VAL A N 25
ATOM 25047 C CA . VAL A 1 53 ? -3.080 -3.898 0.530 1.00 0.15 53 VAL A CA 25
ATOM 25048 C C . VAL A 1 53 ? -4.061 -4.452 -0.506 1.00 0.14 53 VAL A C 25
ATOM 25049 O O . VAL A 1 53 ? -5.250 -4.248 -0.404 1.00 0.17 53 VAL A O 25
ATOM 25062 N N . LYS A 1 54 ? -3.580 -5.140 -1.506 1.00 0.18 54 LYS A N 25
ATOM 25063 C CA . LYS A 1 54 ? -4.507 -5.680 -2.543 1.00 0.21 54 LYS A CA 25
ATOM 25064 C C . LYS A 1 54 ? -5.299 -6.877 -2.006 1.00 0.20 54 LYS A C 25
ATOM 25065 O O . LYS A 1 54 ? -6.460 -7.046 -2.319 1.00 0.21 54 LYS A O 25
ATOM 25084 N N . ALA A 1 55 ? -4.688 -7.716 -1.217 1.00 0.22 55 ALA A N 25
ATOM 25085 C CA . ALA A 1 55 ? -5.424 -8.905 -0.691 1.00 0.23 55 ALA A CA 25
ATOM 25086 C C . ALA A 1 55 ? -6.480 -8.466 0.324 1.00 0.20 55 ALA A C 25
ATOM 25087 O O . ALA A 1 55 ? -7.480 -9.128 0.519 1.00 0.19 55 ALA A O 25
ATOM 25094 N N . LEU A 1 56 ? -6.263 -7.362 0.973 1.00 0.20 56 LEU A N 25
ATOM 25095 C CA . LEU A 1 56 ? -7.244 -6.878 1.982 1.00 0.21 56 LEU A CA 25
ATOM 25096 C C . LEU A 1 56 ? -8.539 -6.463 1.284 1.00 0.18 56 LEU A C 25
ATOM 25097 O O . LEU A 1 56 ? -9.624 -6.751 1.747 1.00 0.19 56 LEU A O 25
ATOM 25113 N N . ILE A 1 57 ? -8.436 -5.807 0.165 1.00 0.16 57 ILE A N 25
ATOM 25114 C CA . ILE A 1 57 ? -9.665 -5.395 -0.564 1.00 0.17 57 ILE A CA 25
ATOM 25115 C C . ILE A 1 57 ? -10.414 -6.657 -0.975 1.00 0.17 57 ILE A C 25
ATOM 25116 O O . ILE A 1 57 ? -11.628 -6.705 -0.967 1.00 0.20 57 ILE A O 25
ATOM 25132 N N . ASP A 1 58 ? -9.692 -7.677 -1.347 1.00 0.16 58 ASP A N 25
ATOM 25133 C CA . ASP A 1 58 ? -10.360 -8.937 -1.777 1.00 0.19 58 ASP A CA 25
ATOM 25134 C C . ASP A 1 58 ? -11.209 -9.478 -0.626 1.00 0.19 58 ASP A C 25
ATOM 25135 O O . ASP A 1 58 ? -12.308 -9.956 -0.825 1.00 0.22 58 ASP A O 25
ATOM 25144 N N . GLU A 1 59 ? -10.713 -9.399 0.577 1.00 0.18 59 GLU A N 25
ATOM 25145 C CA . GLU A 1 59 ? -11.499 -9.896 1.735 1.00 0.21 59 GLU A CA 25
ATOM 25146 C C . GLU A 1 59 ? -12.681 -8.959 1.961 1.00 0.24 59 GLU A C 25
ATOM 25147 O O . GLU A 1 59 ? -13.779 -9.381 2.267 1.00 0.30 59 GLU A O 25
ATOM 25159 N N . ILE A 1 60 ? -12.457 -7.681 1.819 1.00 0.23 60 ILE A N 25
ATOM 25160 C CA . ILE A 1 60 ? -13.553 -6.699 2.033 1.00 0.27 60 ILE A CA 25
ATOM 25161 C C . ILE A 1 60 ? -14.623 -6.841 0.944 1.00 0.28 60 ILE A C 25
ATOM 25162 O O . ILE A 1 60 ? -15.805 -6.848 1.223 1.00 0.33 60 ILE A O 25
ATOM 25178 N N . LEU A 1 61 ? -14.225 -6.952 -0.296 1.00 0.25 61 LEU A N 25
ATOM 25179 C CA . LEU A 1 61 ? -15.231 -7.090 -1.392 1.00 0.30 61 LEU A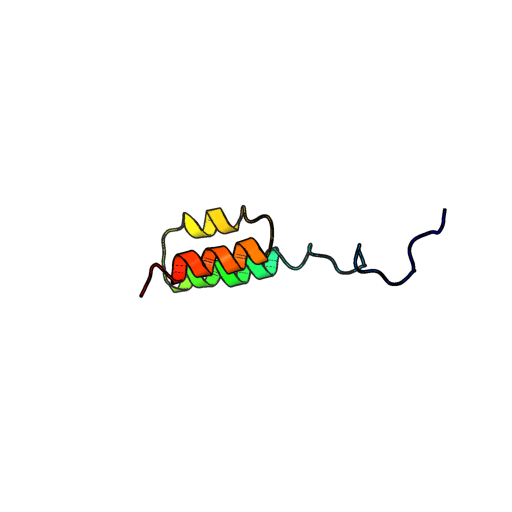 CA 25
ATOM 25180 C C . LEU A 1 61 ? -15.909 -8.459 -1.312 1.00 0.33 61 LEU A C 25
ATOM 25181 O O . LEU A 1 61 ? -17.082 -8.595 -1.591 1.00 0.46 61 LEU A O 25
ATOM 25197 N N . ALA A 1 62 ? -15.185 -9.474 -0.935 1.00 0.28 62 ALA A N 25
ATOM 25198 C CA . ALA A 1 62 ? -15.801 -10.828 -0.842 1.00 0.32 62 ALA A CA 25
ATOM 25199 C C . ALA A 1 62 ? -16.707 -10.894 0.390 1.00 0.37 62 ALA A C 25
ATOM 25200 O O . ALA A 1 62 ? -17.482 -11.814 0.555 1.00 0.48 62 ALA A O 25
ATOM 25207 N N . ALA A 1 63 ? -16.603 -9.929 1.265 1.00 0.41 63 ALA A N 25
ATOM 25208 C CA . ALA A 1 63 ? -17.441 -9.935 2.500 1.00 0.50 63 ALA A CA 25
ATOM 25209 C C . ALA A 1 63 ? -18.792 -9.261 2.238 1.00 0.70 63 ALA A C 25
ATOM 25210 O O . ALA A 1 63 ? -19.586 -9.085 3.141 1.00 1.15 63 ALA A O 25
ATOM 25217 N N . LEU A 1 64 ? -19.068 -8.879 1.014 1.00 0.59 64 LEU A N 25
ATOM 25218 C CA . LEU A 1 64 ? -20.380 -8.216 0.710 1.00 0.85 64 LEU A CA 25
ATOM 25219 C C . LEU A 1 64 ? -20.857 -8.647 -0.690 1.00 1.41 64 LEU A C 25
ATOM 25220 O O . LEU A 1 64 ? -20.046 -8.912 -1.556 1.00 1.62 64 LEU A O 25
ATOM 25236 N N . PRO A 1 65 ? -22.156 -8.718 -0.936 1.00 1.85 65 PRO A N 25
ATOM 25237 C CA . PRO A 1 65 ? -22.655 -9.125 -2.283 1.00 2.43 65 PRO A CA 25
ATOM 25238 C C . PRO A 1 65 ? -22.215 -8.144 -3.381 1.00 2.62 65 PRO A C 25
ATOM 25239 O O . PRO A 1 65 ? -21.464 -8.557 -4.249 1.00 2.81 65 PRO A O 25
ATOM 25251 N N . MET A 1 1 ? 32.913 -0.056 -19.081 1.00 21.30 1 MET A N 26
ATOM 25252 C CA . MET A 1 1 ? 32.390 1.323 -19.295 1.00 21.02 1 MET A CA 26
ATOM 25253 C C . MET A 1 1 ? 31.036 1.481 -18.595 1.00 20.37 1 MET A C 26
ATOM 25254 O O . MET A 1 1 ? 30.856 2.346 -17.760 1.00 20.39 1 MET A O 26
ATOM 25270 N N . LYS A 1 2 ? 30.080 0.659 -18.934 1.00 19.90 2 LYS A N 26
ATOM 25271 C CA . LYS A 1 2 ? 28.740 0.772 -18.291 1.00 19.38 2 LYS A CA 26
ATOM 25272 C C . LYS A 1 2 ? 28.836 0.356 -16.822 1.00 18.83 2 LYS A C 26
ATOM 25273 O O . LYS A 1 2 ? 29.440 -0.642 -16.485 1.00 18.89 2 LYS A O 26
ATOM 25292 N N . ALA A 1 3 ? 28.238 1.116 -15.943 1.00 18.43 3 ALA A N 26
ATOM 25293 C CA . ALA A 1 3 ? 28.288 0.768 -14.495 1.00 18.03 3 ALA A CA 26
ATOM 25294 C C . ALA A 1 3 ? 27.084 1.392 -13.783 1.00 17.59 3 ALA A C 26
ATOM 25295 O O . ALA A 1 3 ? 26.486 2.335 -14.260 1.00 17.73 3 ALA A O 26
ATOM 25302 N N . ILE A 1 4 ? 26.726 0.866 -12.644 1.00 17.22 4 ILE A N 26
ATOM 25303 C CA . ILE A 1 4 ? 25.561 1.414 -11.895 1.00 16.95 4 ILE A CA 26
ATOM 25304 C C . ILE A 1 4 ? 25.523 0.783 -10.500 1.00 16.44 4 ILE A C 26
ATOM 25305 O O . ILE A 1 4 ? 24.980 1.340 -9.566 1.00 16.48 4 ILE A O 26
ATOM 25321 N N . PHE A 1 5 ? 26.093 -0.384 -10.362 1.00 16.11 5 PHE A N 26
ATOM 25322 C CA . PHE A 1 5 ? 26.095 -1.075 -9.043 1.00 15.78 5 PHE A CA 26
ATOM 25323 C C . PHE A 1 5 ? 27.111 -0.420 -8.109 1.00 15.39 5 PHE A C 26
ATOM 25324 O O . PHE A 1 5 ? 27.123 -0.666 -6.919 1.00 15.53 5 PHE A O 26
ATOM 25341 N N . VAL A 1 6 ? 27.964 0.412 -8.635 1.00 15.04 6 VAL A N 26
ATOM 25342 C CA . VAL A 1 6 ? 28.975 1.080 -7.773 1.00 14.79 6 VAL A CA 26
ATOM 25343 C C . VAL A 1 6 ? 28.247 1.921 -6.722 1.00 14.55 6 VAL A C 26
ATOM 25344 O O . VAL A 1 6 ? 28.637 1.973 -5.573 1.00 14.58 6 VAL A O 26
ATOM 25357 N N . LEU A 1 7 ? 27.185 2.578 -7.118 1.00 14.47 7 LEU A N 26
ATOM 25358 C CA . LEU A 1 7 ? 26.401 3.427 -6.168 1.00 14.40 7 LEU A CA 26
ATOM 25359 C C . LEU A 1 7 ? 24.997 2.838 -6.009 1.00 13.90 7 LEU A C 26
ATOM 25360 O O . LEU A 1 7 ? 24.446 2.271 -6.932 1.00 13.91 7 LEU A O 26
ATOM 25376 N N . ASN A 1 8 ? 24.415 2.973 -4.842 1.00 13.63 8 ASN A N 26
ATOM 25377 C CA . ASN A 1 8 ? 23.040 2.429 -4.600 1.00 13.29 8 ASN A CA 26
ATOM 25378 C C . ASN A 1 8 ? 22.171 3.516 -3.964 1.00 12.82 8 ASN A C 26
ATOM 25379 O O . ASN A 1 8 ? 22.653 4.560 -3.571 1.00 12.84 8 ASN A O 26
ATOM 25390 N N . ALA A 1 9 ? 20.891 3.282 -3.866 1.00 12.57 9 ALA A N 26
ATOM 25391 C CA . ALA A 1 9 ? 19.994 4.307 -3.264 1.00 12.28 9 ALA A CA 26
ATOM 25392 C C . ALA A 1 9 ? 20.415 4.569 -1.817 1.00 11.84 9 ALA A C 26
ATOM 25393 O O . ALA A 1 9 ? 20.073 3.830 -0.916 1.00 12.04 9 ALA A O 26
ATOM 25400 N N . GLN A 1 10 ? 21.157 5.617 -1.589 1.00 11.42 10 GLN A N 26
ATOM 25401 C CA . GLN A 1 10 ? 21.603 5.931 -0.202 1.00 11.16 10 GLN A CA 26
ATOM 25402 C C . GLN A 1 10 ? 20.460 6.612 0.551 1.00 10.55 10 GLN A C 26
ATOM 25403 O O . GLN A 1 10 ? 19.598 7.232 -0.041 1.00 10.61 10 GLN A O 26
ATOM 25417 N N . HIS A 1 11 ? 20.438 6.500 1.851 1.00 10.17 11 HIS A N 26
ATOM 25418 C CA . HIS A 1 11 ? 19.341 7.139 2.630 1.00 9.77 11 HIS A CA 26
ATOM 25419 C C . HIS A 1 11 ? 19.481 8.659 2.548 1.00 9.16 11 HIS A C 26
ATOM 25420 O O . HIS A 1 11 ? 20.495 9.218 2.918 1.00 9.25 11 HIS A O 26
ATOM 25434 N N . ASP A 1 12 ? 18.465 9.331 2.058 1.00 8.78 12 ASP A N 26
ATOM 25435 C CA . ASP A 1 12 ? 18.517 10.824 1.931 1.00 8.41 12 ASP A CA 26
ATOM 25436 C C . ASP A 1 12 ? 17.458 11.455 2.840 1.00 7.70 12 ASP A C 26
ATOM 25437 O O . ASP A 1 12 ? 17.477 11.286 4.043 1.00 7.84 12 ASP A O 26
ATOM 25446 N N . GLU A 1 13 ? 16.539 12.191 2.276 1.00 7.20 13 GLU A N 26
ATOM 25447 C CA . GLU A 1 13 ? 15.487 12.840 3.108 1.00 6.75 13 GLU A CA 26
ATOM 25448 C C . GLU A 1 13 ? 14.692 11.768 3.856 1.00 5.96 13 GLU A C 26
ATOM 25449 O O . GLU A 1 13 ? 14.376 11.916 5.019 1.00 6.13 13 GLU A O 26
ATOM 25461 N N . ALA A 1 14 ? 14.364 10.693 3.195 1.00 5.44 14 ALA A N 26
ATOM 25462 C CA . ALA A 1 14 ? 13.587 9.616 3.866 1.00 4.96 14 ALA A CA 26
ATOM 25463 C C . ALA A 1 14 ? 13.491 8.407 2.934 1.00 4.30 14 ALA A C 26
ATOM 25464 O O . ALA A 1 14 ? 13.858 8.473 1.779 1.00 4.43 14 ALA A O 26
ATOM 25471 N N . VAL A 1 15 ? 12.994 7.305 3.423 1.00 4.01 15 VAL A N 26
ATOM 25472 C CA . VAL A 1 15 ? 12.868 6.102 2.556 1.00 3.71 15 VAL A CA 26
ATOM 25473 C C . VAL A 1 15 ? 11.775 6.355 1.516 1.00 3.13 15 VAL A C 26
ATOM 25474 O O . VAL A 1 15 ? 10.861 7.123 1.742 1.00 3.40 15 VAL A O 26
ATOM 25487 N N . ASP A 1 16 ? 11.861 5.727 0.377 1.00 2.67 16 ASP A N 26
ATOM 25488 C CA . ASP A 1 16 ? 10.823 5.953 -0.668 1.00 2.25 16 ASP A CA 26
ATOM 25489 C C . ASP A 1 16 ? 9.547 5.203 -0.289 1.00 2.00 16 ASP A C 26
ATOM 25490 O O . ASP A 1 16 ? 9.488 3.991 -0.344 1.00 2.47 16 ASP A O 26
ATOM 25499 N N . ALA A 1 17 ? 8.523 5.925 0.090 1.00 1.74 17 ALA A N 26
ATOM 25500 C CA . ALA A 1 17 ? 7.228 5.284 0.476 1.00 1.64 17 ALA A CA 26
ATOM 25501 C C . ALA A 1 17 ? 6.170 5.628 -0.572 1.00 1.34 17 ALA A C 26
ATOM 25502 O O . ALA A 1 17 ? 4.996 5.368 -0.394 1.00 1.86 17 ALA A O 26
ATOM 25509 N N . ASN A 1 18 ? 6.574 6.216 -1.668 1.00 0.95 18 ASN A N 26
ATOM 25510 C CA . ASN A 1 18 ? 5.589 6.578 -2.724 1.00 0.77 18 ASN A CA 26
ATOM 25511 C C . ASN A 1 18 ? 4.888 5.314 -3.218 1.00 0.65 18 ASN A C 26
ATOM 25512 O O . ASN A 1 18 ? 3.695 5.306 -3.454 1.00 1.18 18 ASN A O 26
ATOM 25523 N N . SER A 1 19 ? 5.615 4.241 -3.372 1.00 0.49 19 SER A N 26
ATOM 25524 C CA . SER A 1 19 ? 4.980 2.983 -3.844 1.00 0.33 19 SER A CA 26
ATOM 25525 C C . SER A 1 19 ? 3.895 2.563 -2.853 1.00 0.29 19 SER A C 26
ATOM 25526 O O . SER A 1 19 ? 2.829 2.125 -3.235 1.00 0.28 19 SER A O 26
ATOM 25534 N N . LEU A 1 20 ? 4.152 2.703 -1.577 1.00 0.31 20 LEU A N 26
ATOM 25535 C CA . LEU A 1 20 ? 3.121 2.320 -0.574 1.00 0.32 20 LEU A CA 26
ATOM 25536 C C . LEU A 1 20 ? 1.975 3.324 -0.649 1.00 0.25 20 LEU A C 26
ATOM 25537 O O . LEU A 1 20 ? 0.818 2.972 -0.569 1.00 0.23 20 LEU A O 26
ATOM 25553 N N . ALA A 1 21 ? 2.291 4.580 -0.810 1.00 0.24 21 ALA A N 26
ATOM 25554 C CA . ALA A 1 21 ? 1.224 5.607 -0.894 1.00 0.22 21 ALA A CA 26
ATOM 25555 C C . ALA A 1 21 ? 0.314 5.299 -2.081 1.00 0.18 21 ALA A C 26
ATOM 25556 O O . ALA A 1 21 ? -0.893 5.250 -1.953 1.00 0.19 21 ALA A O 26
ATOM 25563 N N . GLU A 1 22 ? 0.879 5.087 -3.238 1.00 0.18 22 GLU A N 26
ATOM 25564 C CA . GLU A 1 22 ? 0.031 4.781 -4.423 1.00 0.19 22 GLU A CA 26
ATOM 25565 C C . GLU A 1 22 ? -0.770 3.508 -4.152 1.00 0.18 22 GLU A C 26
ATOM 25566 O O . GLU A 1 22 ? -1.952 3.438 -4.426 1.00 0.21 22 GLU A O 26
ATOM 25578 N N . ALA A 1 23 ? -0.140 2.501 -3.612 1.00 0.18 23 ALA A N 26
ATOM 25579 C CA . ALA A 1 23 ? -0.878 1.241 -3.325 1.00 0.19 23 ALA A CA 26
ATOM 25580 C C . ALA A 1 23 ? -2.017 1.547 -2.354 1.00 0.15 23 ALA A C 26
ATOM 25581 O O . ALA A 1 23 ? -3.129 1.090 -2.519 1.00 0.16 23 ALA A O 26
ATOM 25588 N N . LYS A 1 24 ? -1.747 2.327 -1.344 1.00 0.15 24 LYS A N 26
ATOM 25589 C CA . LYS A 1 24 ? -2.810 2.674 -0.363 1.00 0.18 24 LYS A CA 26
ATOM 25590 C C . LYS A 1 24 ? -3.831 3.599 -1.034 1.00 0.19 24 LYS A C 26
ATOM 25591 O O . LYS A 1 24 ? -5.022 3.470 -0.834 1.00 0.26 24 LYS A O 26
ATOM 25610 N N . VAL A 1 25 ? -3.377 4.527 -1.838 1.00 0.19 25 VAL A N 26
ATOM 25611 C CA . VAL A 1 25 ? -4.330 5.446 -2.524 1.00 0.23 25 VAL A CA 26
ATOM 25612 C C . VAL A 1 25 ? -5.164 4.647 -3.516 1.00 0.24 25 VAL A C 26
ATOM 25613 O O . VAL A 1 25 ? -6.369 4.678 -3.480 1.00 0.27 25 VAL A O 26
ATOM 25626 N N . LEU A 1 26 ? -4.549 3.906 -4.386 1.00 0.22 26 LEU A N 26
ATOM 25627 C CA . LEU A 1 26 ? -5.359 3.123 -5.351 1.00 0.25 26 LEU A CA 26
ATOM 25628 C C . LEU A 1 26 ? -6.284 2.202 -4.559 1.00 0.23 26 LEU A C 26
ATOM 25629 O O . LEU A 1 26 ? -7.440 2.028 -4.895 1.00 0.28 26 LEU A O 26
ATOM 25645 N N . ALA A 1 27 ? -5.795 1.627 -3.498 1.00 0.18 27 ALA A N 26
ATOM 25646 C CA . ALA A 1 27 ? -6.655 0.739 -2.675 1.00 0.18 27 ALA A CA 26
ATOM 25647 C C . ALA A 1 27 ? -7.680 1.589 -1.911 1.00 0.16 27 ALA A C 26
ATOM 25648 O O . ALA A 1 27 ? -8.873 1.429 -2.067 1.00 0.19 27 ALA A O 26
ATOM 25655 N N . ASN A 1 28 ? -7.217 2.491 -1.084 1.00 0.15 28 ASN A N 26
ATOM 25656 C CA . ASN A 1 28 ? -8.148 3.359 -0.296 1.00 0.14 28 ASN A CA 26
ATOM 25657 C C . ASN A 1 28 ? -9.037 4.189 -1.228 1.00 0.15 28 ASN A C 26
ATOM 25658 O O . ASN A 1 28 ? -10.216 4.359 -0.986 1.00 0.18 28 ASN A O 26
ATOM 25669 N N . ARG A 1 29 ? -8.481 4.721 -2.280 1.00 0.18 29 ARG A N 26
ATOM 25670 C CA . ARG A 1 29 ? -9.288 5.556 -3.216 1.00 0.22 29 ARG A CA 26
ATOM 25671 C C . ARG A 1 29 ? -10.434 4.717 -3.794 1.00 0.19 29 ARG A C 26
ATOM 25672 O O . ARG A 1 29 ? -11.536 5.196 -3.971 1.00 0.21 29 ARG A O 26
ATOM 25693 N N . GLU A 1 30 ? -10.187 3.473 -4.097 1.00 0.21 30 GLU A N 26
ATOM 25694 C CA . GLU A 1 30 ? -11.270 2.621 -4.669 1.00 0.28 30 GLU A CA 26
ATOM 25695 C C . GLU A 1 30 ? -12.435 2.538 -3.676 1.00 0.27 30 GLU A C 26
ATOM 25696 O O . GLU A 1 30 ? -13.588 2.589 -4.055 1.00 0.33 30 GLU A O 26
ATOM 25708 N N . LEU A 1 31 ? -12.146 2.417 -2.411 1.00 0.23 31 LEU A N 26
ATOM 25709 C CA . LEU A 1 31 ? -13.240 2.338 -1.396 1.00 0.28 31 LEU A CA 26
ATOM 25710 C C . LEU A 1 31 ? -14.005 3.658 -1.403 1.00 0.32 31 LEU A C 26
ATOM 25711 O O . LEU A 1 31 ? -15.214 3.701 -1.286 1.00 0.43 31 LEU A O 26
ATOM 25727 N N . ASP A 1 32 ? -13.287 4.732 -1.534 1.00 0.28 32 ASP A N 26
ATOM 25728 C CA . ASP A 1 32 ? -13.916 6.075 -1.545 1.00 0.35 32 ASP A CA 26
ATOM 25729 C C . ASP A 1 32 ? -14.904 6.164 -2.708 1.00 0.42 32 ASP A C 26
ATOM 25730 O O . ASP A 1 32 ? -15.972 6.731 -2.583 1.00 0.54 32 ASP A O 26
ATOM 25739 N N . LYS A 1 33 ? -14.563 5.613 -3.841 1.00 0.38 33 LYS A N 26
ATOM 25740 C CA . LYS A 1 33 ? -15.496 5.679 -5.001 1.00 0.46 33 LYS A CA 26
ATOM 25741 C C . LYS A 1 33 ? -16.814 5.003 -4.612 1.00 0.42 33 LYS A C 26
ATOM 25742 O O . LYS A 1 33 ? -17.883 5.543 -4.821 1.00 0.46 33 LYS A O 26
ATOM 25761 N N . TYR A 1 34 ? -16.751 3.835 -4.030 1.00 0.36 34 TYR A N 26
ATOM 25762 C CA . TYR A 1 34 ? -18.005 3.144 -3.609 1.00 0.37 34 TYR A CA 26
ATOM 25763 C C . TYR A 1 34 ? -18.629 3.892 -2.427 1.00 0.33 34 TYR A C 26
ATOM 25764 O O . TYR A 1 34 ? -19.832 3.908 -2.256 1.00 0.55 34 TYR A O 26
ATOM 25782 N N . GLY A 1 35 ? -17.819 4.512 -1.607 1.00 0.24 35 GLY A N 26
ATOM 25783 C CA . GLY A 1 35 ? -18.358 5.260 -0.430 1.00 0.31 35 GLY A CA 26
ATOM 25784 C C . GLY A 1 35 ? -18.388 4.347 0.799 1.00 0.31 35 GLY A C 26
ATOM 25785 O O . GLY A 1 35 ? -19.091 4.603 1.757 1.00 0.36 35 GLY A O 26
ATOM 25789 N N . VAL A 1 36 ? -17.627 3.286 0.783 1.00 0.33 36 VAL A N 26
ATOM 25790 C CA . VAL A 1 36 ? -17.609 2.362 1.956 1.00 0.38 36 VAL A CA 26
ATOM 25791 C C . VAL A 1 36 ? -17.278 3.158 3.226 1.00 0.42 36 VAL A C 26
ATOM 25792 O O . VAL A 1 36 ? -16.905 4.314 3.167 1.00 0.45 36 VAL A O 26
ATOM 25805 N N . SER A 1 37 ? -17.414 2.548 4.372 1.00 0.55 37 SER A N 26
ATOM 25806 C CA . SER A 1 37 ? -17.115 3.262 5.647 1.00 0.64 37 SER A CA 26
ATOM 25807 C C . SER A 1 37 ? -15.654 3.719 5.656 1.00 0.50 37 SER A C 26
ATOM 25808 O O . SER A 1 37 ? -14.767 3.017 5.212 1.00 0.93 37 SER A O 26
ATOM 25816 N N . ASP A 1 38 ? -15.401 4.899 6.156 1.00 0.43 38 ASP A N 26
ATOM 25817 C CA . ASP A 1 38 ? -14.004 5.422 6.195 1.00 0.37 38 ASP A CA 26
ATOM 25818 C C . ASP A 1 38 ? -13.146 4.543 7.107 1.00 0.54 38 ASP A C 26
ATOM 25819 O O . ASP A 1 38 ? -11.934 4.625 7.102 1.00 1.41 38 ASP A O 26
ATOM 25828 N N . TYR A 1 39 ? -13.763 3.706 7.894 1.00 0.42 39 TYR A N 26
ATOM 25829 C CA . TYR A 1 39 ? -12.980 2.827 8.808 1.00 0.33 39 TYR A CA 26
ATOM 25830 C C . TYR A 1 39 ? -12.038 1.933 7.994 1.00 0.25 39 TYR A C 26
ATOM 25831 O O . TYR A 1 39 ? -10.864 1.828 8.285 1.00 0.26 39 TYR A O 26
ATOM 25849 N N . TYR A 1 40 ? -12.540 1.280 6.984 1.00 0.25 40 TYR A N 26
ATOM 25850 C CA . TYR A 1 40 ? -11.669 0.390 6.165 1.00 0.23 40 TYR A CA 26
ATOM 25851 C C . TYR A 1 40 ? -10.534 1.212 5.549 1.00 0.19 40 TYR A C 26
ATOM 25852 O O . TYR A 1 40 ? -9.405 0.771 5.474 1.00 0.19 40 TYR A O 26
ATOM 25870 N N . LYS A 1 41 ? -10.826 2.404 5.105 1.00 0.18 41 LYS A N 26
ATOM 25871 C CA . LYS A 1 41 ? -9.769 3.252 4.497 1.00 0.17 41 LYS A CA 26
ATOM 25872 C C . LYS A 1 41 ? -8.702 3.479 5.547 1.00 0.16 41 LYS A C 26
ATOM 25873 O O . LYS A 1 41 ? -7.519 3.396 5.294 1.00 0.17 41 LYS A O 26
ATOM 25892 N N . ASN A 1 42 ? -9.132 3.759 6.738 1.00 0.19 42 ASN A N 26
ATOM 25893 C CA . ASN A 1 42 ? -8.165 3.988 7.840 1.00 0.21 42 ASN A CA 26
ATOM 25894 C C . ASN A 1 42 ? -7.325 2.721 8.038 1.00 0.18 42 ASN A C 26
ATOM 25895 O O . ASN A 1 42 ? -6.131 2.781 8.262 1.00 0.19 42 ASN A O 26
ATOM 25906 N N . LEU A 1 43 ? -7.944 1.574 7.947 1.00 0.16 43 LEU A N 26
ATOM 25907 C CA . LEU A 1 43 ? -7.194 0.296 8.119 1.00 0.16 43 LEU A CA 26
ATOM 25908 C C . LEU A 1 43 ? -6.099 0.212 7.052 1.00 0.14 43 LEU A C 26
ATOM 25909 O O . LEU A 1 43 ? -4.995 -0.221 7.316 1.00 0.17 43 LEU A O 26
ATOM 25925 N N . ILE A 1 44 ? -6.392 0.631 5.851 1.00 0.13 44 ILE A N 26
ATOM 25926 C CA . ILE A 1 44 ? -5.363 0.582 4.772 1.00 0.13 44 ILE A CA 26
ATOM 25927 C C . ILE A 1 44 ? -4.172 1.442 5.203 1.00 0.14 44 ILE A C 26
ATOM 25928 O O . ILE A 1 44 ? -3.027 1.094 4.990 1.00 0.15 44 ILE A O 26
ATOM 25944 N N . ASN A 1 45 ? -4.443 2.565 5.805 1.00 0.15 45 ASN A N 26
ATOM 25945 C CA . ASN A 1 45 ? -3.346 3.465 6.257 1.00 0.19 45 ASN A CA 26
ATOM 25946 C C . ASN A 1 45 ? -2.423 2.715 7.223 1.00 0.20 45 ASN A C 26
ATOM 25947 O O . ASN A 1 45 ? -1.236 2.969 7.282 1.00 0.28 45 ASN A O 26
ATOM 25958 N N . ASN A 1 46 ? -2.958 1.803 7.991 1.00 0.17 46 ASN A N 26
ATOM 25959 C CA . ASN A 1 46 ? -2.116 1.047 8.967 1.00 0.22 46 ASN A CA 26
ATOM 25960 C C . ASN A 1 46 ? -1.535 -0.206 8.307 1.00 0.24 46 ASN A C 26
ATOM 25961 O O . ASN A 1 46 ? -0.862 -0.994 8.941 1.00 0.27 46 ASN A O 26
ATOM 25972 N N . ALA A 1 47 ? -1.792 -0.405 7.043 1.00 0.24 47 ALA A N 26
ATOM 25973 C CA . ALA A 1 47 ? -1.254 -1.617 6.359 1.00 0.30 47 ALA A CA 26
ATOM 25974 C C . ALA A 1 47 ? 0.277 -1.610 6.431 1.00 0.51 47 ALA A C 26
ATOM 25975 O O . ALA A 1 47 ? 0.912 -0.583 6.294 1.00 1.49 47 ALA A O 26
ATOM 25982 N N . LYS A 1 48 ? 0.869 -2.751 6.664 1.00 0.60 48 LYS A N 26
ATOM 25983 C CA . LYS A 1 48 ? 2.357 -2.824 6.769 1.00 0.53 48 LYS A CA 26
ATOM 25984 C C . LYS A 1 48 ? 2.995 -3.045 5.392 1.00 0.42 48 LYS A C 26
ATOM 25985 O O . LYS A 1 48 ? 4.145 -2.713 5.179 1.00 0.51 48 LYS A O 26
ATOM 26004 N N . THR A 1 49 ? 2.281 -3.622 4.454 1.00 0.35 49 THR A N 26
ATOM 26005 C CA . THR A 1 49 ? 2.891 -3.873 3.108 1.00 0.42 49 THR A CA 26
ATOM 26006 C C . THR A 1 49 ? 1.820 -3.853 2.012 1.00 0.62 49 THR A C 26
ATOM 26007 O O . THR A 1 49 ? 0.638 -3.790 2.281 1.00 1.59 49 THR A O 26
ATOM 26018 N N . VAL A 1 50 ? 2.238 -3.899 0.770 1.00 0.44 50 VAL A N 26
ATOM 26019 C CA . VAL A 1 50 ? 1.264 -3.872 -0.363 1.00 0.33 50 VAL A CA 26
ATOM 26020 C C . VAL A 1 50 ? 0.432 -5.157 -0.385 1.00 0.37 50 VAL A C 26
ATOM 26021 O O . VAL A 1 50 ? -0.743 -5.137 -0.696 1.00 0.40 50 VAL A O 26
ATOM 26034 N N . GLU A 1 51 ? 1.026 -6.278 -0.078 1.00 0.43 51 GLU A N 26
ATOM 26035 C CA . GLU A 1 51 ? 0.250 -7.548 -0.109 1.00 0.53 51 GLU A CA 26
ATOM 26036 C C . GLU A 1 51 ? -0.910 -7.438 0.877 1.00 0.49 51 GLU A C 26
ATOM 26037 O O . GLU A 1 51 ? -2.015 -7.862 0.601 1.00 0.62 51 GLU A O 26
ATOM 26049 N N . GLY A 1 52 ? -0.676 -6.853 2.017 1.00 0.40 52 GLY A N 26
ATOM 26050 C CA . GLY A 1 52 ? -1.773 -6.697 3.006 1.00 0.41 52 GLY A CA 26
ATOM 26051 C C . GLY A 1 52 ? -2.814 -5.737 2.432 1.00 0.31 52 GLY A C 26
ATOM 26052 O O . GLY A 1 52 ? -4.004 -5.937 2.569 1.00 0.35 52 GLY A O 26
ATOM 26056 N N . VAL A 1 53 ? -2.368 -4.696 1.780 1.00 0.22 53 VAL A N 26
ATOM 26057 C CA . VAL A 1 53 ? -3.323 -3.721 1.184 1.00 0.15 53 VAL A CA 26
ATOM 26058 C C . VAL A 1 53 ? -4.132 -4.407 0.075 1.00 0.14 53 VAL A C 26
ATOM 26059 O O . VAL A 1 53 ? -5.343 -4.318 0.032 1.00 0.17 53 VAL A O 26
ATOM 26072 N N . LYS A 1 54 ? -3.468 -5.075 -0.829 1.00 0.18 54 LYS A N 26
ATOM 26073 C CA . LYS A 1 54 ? -4.190 -5.751 -1.947 1.00 0.21 54 LYS A CA 26
ATOM 26074 C C . LYS A 1 54 ? -5.127 -6.844 -1.413 1.00 0.20 54 LYS A C 26
ATOM 26075 O O . LYS A 1 54 ? -6.259 -6.959 -1.836 1.00 0.21 54 LYS A O 26
ATOM 26094 N N . ALA A 1 55 ? -4.663 -7.654 -0.500 1.00 0.22 55 ALA A N 26
ATOM 26095 C CA . ALA A 1 55 ? -5.527 -8.746 0.043 1.00 0.23 55 ALA A CA 26
ATOM 26096 C C . ALA A 1 55 ? -6.643 -8.159 0.905 1.00 0.20 55 ALA A C 26
ATOM 26097 O O . ALA A 1 55 ? -7.675 -8.769 1.102 1.00 0.19 55 ALA A O 26
ATOM 26104 N N . LEU A 1 56 ? -6.443 -6.987 1.426 1.00 0.20 56 LEU A N 26
ATOM 26105 C CA . LEU A 1 56 ? -7.486 -6.365 2.282 1.00 0.21 56 LEU A CA 26
ATOM 26106 C C . LEU A 1 56 ? -8.685 -5.967 1.419 1.00 0.18 56 LEU A C 26
ATOM 26107 O O . LEU A 1 56 ? -9.814 -5.985 1.855 1.00 0.19 56 LEU A O 26
ATOM 26123 N N . ILE A 1 57 ? -8.460 -5.608 0.190 1.00 0.16 57 ILE A N 26
ATOM 26124 C CA . ILE A 1 57 ? -9.608 -5.241 -0.680 1.00 0.17 57 ILE A CA 26
ATOM 26125 C C . ILE A 1 57 ? -10.243 -6.537 -1.182 1.00 0.17 57 ILE A C 26
ATOM 26126 O O . ILE A 1 57 ? -11.441 -6.633 -1.354 1.00 0.20 57 ILE A O 26
ATOM 26142 N N . ASP A 1 58 ? -9.439 -7.541 -1.421 1.00 0.16 58 ASP A N 26
ATOM 26143 C CA . ASP A 1 58 ? -9.991 -8.834 -1.918 1.00 0.19 58 ASP A CA 26
ATOM 26144 C C . ASP A 1 58 ? -10.853 -9.480 -0.835 1.00 0.19 58 ASP A C 26
ATOM 26145 O O . ASP A 1 58 ? -11.898 -10.035 -1.113 1.00 0.22 58 ASP A O 26
ATOM 26154 N N . GLU A 1 59 ? -10.434 -9.414 0.398 1.00 0.18 59 GLU A N 26
ATOM 26155 C CA . GLU A 1 59 ? -11.247 -10.027 1.482 1.00 0.21 59 GLU A CA 26
ATOM 26156 C C . GLU A 1 59 ? -12.501 -9.177 1.689 1.00 0.24 59 GLU A C 26
ATOM 26157 O O . GLU A 1 59 ? -13.573 -9.685 1.948 1.00 0.30 59 GLU A O 26
ATOM 26169 N N . ILE A 1 60 ? -12.374 -7.882 1.566 1.00 0.23 60 ILE A N 26
ATOM 26170 C CA . ILE A 1 60 ? -13.557 -6.998 1.744 1.00 0.27 60 ILE A CA 26
ATOM 26171 C C . ILE A 1 60 ? -14.521 -7.188 0.569 1.00 0.28 60 ILE A C 26
ATOM 26172 O O . ILE A 1 60 ? -15.723 -7.234 0.742 1.00 0.33 60 ILE A O 26
ATOM 26188 N N . LEU A 1 61 ? -14.003 -7.308 -0.622 1.00 0.25 61 LEU A N 26
ATOM 26189 C CA . LEU A 1 61 ? -14.890 -7.504 -1.801 1.00 0.30 61 LEU A CA 26
ATOM 26190 C C . LEU A 1 61 ? -15.565 -8.876 -1.712 1.00 0.33 61 LEU A C 26
ATOM 26191 O O . LEU A 1 61 ? -16.729 -9.025 -2.026 1.00 0.46 61 LEU A O 26
ATOM 26207 N N . ALA A 1 62 ? -14.846 -9.879 -1.289 1.00 0.28 62 ALA A N 26
ATOM 26208 C CA . ALA A 1 62 ? -15.451 -11.239 -1.185 1.00 0.32 62 ALA A CA 26
ATOM 26209 C C . ALA A 1 62 ? -16.258 -11.352 0.113 1.00 0.37 62 ALA A C 26
ATOM 26210 O O . ALA A 1 62 ? -16.499 -12.436 0.605 1.00 0.48 62 ALA A O 26
ATOM 26217 N N . ALA A 1 63 ? -16.677 -10.244 0.673 1.00 0.41 63 ALA A N 26
ATOM 26218 C CA . ALA A 1 63 ? -17.471 -10.291 1.945 1.00 0.50 63 ALA A CA 26
ATOM 26219 C C . ALA A 1 63 ? -18.605 -9.264 1.888 1.00 0.70 63 ALA A C 26
ATOM 26220 O O . ALA A 1 63 ? -19.167 -8.894 2.899 1.00 1.15 63 ALA A O 26
ATOM 26227 N N . LEU A 1 64 ? -18.950 -8.802 0.718 1.00 0.59 64 LEU A N 26
ATOM 26228 C CA . LEU A 1 64 ? -20.052 -7.803 0.612 1.00 0.85 64 LEU A CA 26
ATOM 26229 C C . LEU A 1 64 ? -21.389 -8.496 0.938 1.00 1.41 64 LEU A C 26
ATOM 26230 O O . LEU A 1 64 ? -21.542 -9.675 0.689 1.00 1.62 64 LEU A O 26
ATOM 26246 N N . PRO A 1 65 ? -22.359 -7.789 1.486 1.00 1.85 65 PRO A N 26
ATOM 26247 C CA . PRO A 1 65 ? -23.671 -8.422 1.811 1.00 2.43 65 PRO A CA 26
ATOM 26248 C C . PRO A 1 65 ? -24.342 -9.024 0.567 1.00 2.62 65 PRO A C 26
ATOM 26249 O O . PRO A 1 65 ? -23.853 -8.776 -0.523 1.00 2.81 65 PRO A O 26
ATOM 26261 N N . MET A 1 1 ? 23.817 -4.539 -17.010 1.00 21.30 1 MET A N 27
ATOM 26262 C CA . MET A 1 1 ? 23.898 -5.772 -17.846 1.00 21.02 1 MET A CA 27
ATOM 26263 C C . MET A 1 1 ? 23.125 -6.903 -17.166 1.00 20.37 1 MET A C 27
ATOM 26264 O O . MET A 1 1 ? 22.399 -6.688 -16.215 1.00 20.39 1 MET A O 27
ATOM 26280 N N . LYS A 1 2 ? 23.273 -8.108 -17.648 1.00 19.90 2 LYS A N 27
ATOM 26281 C CA . LYS A 1 2 ? 22.547 -9.254 -17.028 1.00 19.38 2 LYS A CA 27
ATOM 26282 C C . LYS A 1 2 ? 22.989 -9.407 -15.569 1.00 18.83 2 LYS A C 27
ATOM 26283 O O . LYS A 1 2 ? 22.192 -9.677 -14.693 1.00 18.89 2 LYS A O 27
ATOM 26302 N N . ALA A 1 3 ? 24.257 -9.236 -15.305 1.00 18.43 3 ALA A N 27
ATOM 26303 C CA . ALA A 1 3 ? 24.758 -9.370 -13.907 1.00 18.03 3 ALA A CA 27
ATOM 26304 C C . ALA A 1 3 ? 24.318 -8.151 -13.086 1.00 17.59 3 ALA A C 27
ATOM 26305 O O . ALA A 1 3 ? 24.147 -7.070 -13.613 1.00 17.73 3 ALA A O 27
ATOM 26312 N N . ILE A 1 4 ? 24.133 -8.320 -11.797 1.00 17.22 4 ILE A N 27
ATOM 26313 C CA . ILE A 1 4 ? 23.703 -7.177 -10.931 1.00 16.95 4 ILE A CA 27
ATOM 26314 C C . ILE A 1 4 ? 24.526 -7.200 -9.639 1.00 16.44 4 ILE A C 27
ATOM 26315 O O . ILE A 1 4 ? 24.044 -7.582 -8.591 1.00 16.48 4 ILE A O 27
ATOM 26331 N N . PHE A 1 5 ? 25.766 -6.797 -9.707 1.00 16.11 5 PHE A N 27
ATOM 26332 C CA . PHE A 1 5 ? 26.616 -6.798 -8.485 1.00 15.78 5 PHE A CA 27
ATOM 26333 C C . PHE A 1 5 ? 25.999 -5.871 -7.441 1.00 15.39 5 PHE A C 27
ATOM 26334 O O . PHE A 1 5 ? 25.854 -6.223 -6.287 1.00 15.53 5 PHE A O 27
ATOM 26351 N N . VAL A 1 6 ? 25.635 -4.682 -7.841 1.00 15.04 6 VAL A N 27
ATOM 26352 C CA . VAL A 1 6 ? 25.025 -3.717 -6.883 1.00 14.79 6 VAL A CA 27
ATOM 26353 C C . VAL A 1 6 ? 24.044 -2.812 -7.632 1.00 14.55 6 VAL A C 27
ATOM 26354 O O . VAL A 1 6 ? 24.206 -2.544 -8.807 1.00 14.58 6 VAL A O 27
ATOM 26367 N N . LEU A 1 7 ? 23.031 -2.331 -6.961 1.00 14.47 7 LEU A N 27
ATOM 26368 C CA . LEU A 1 7 ? 22.045 -1.432 -7.632 1.00 14.40 7 LEU A CA 27
ATOM 26369 C C . LEU A 1 7 ? 21.442 -0.471 -6.602 1.00 13.90 7 LEU A C 27
ATOM 26370 O O . LEU A 1 7 ? 21.128 0.662 -6.909 1.00 13.91 7 LEU A O 27
ATOM 26386 N N . ASN A 1 8 ? 21.285 -0.909 -5.378 1.00 13.63 8 ASN A N 27
ATOM 26387 C CA . ASN A 1 8 ? 20.716 -0.018 -4.319 1.00 13.29 8 ASN A CA 27
ATOM 26388 C C . ASN A 1 8 ? 21.452 -0.267 -3.001 1.00 12.82 8 ASN A C 27
ATOM 26389 O O . ASN A 1 8 ? 21.456 -1.363 -2.475 1.00 12.84 8 ASN A O 27
ATOM 26400 N N . ALA A 1 9 ? 22.079 0.744 -2.468 1.00 12.57 9 ALA A N 27
ATOM 26401 C CA . ALA A 1 9 ? 22.826 0.579 -1.189 1.00 12.28 9 ALA A CA 27
ATOM 26402 C C . ALA A 1 9 ? 21.849 0.345 -0.034 1.00 11.84 9 ALA A C 27
ATOM 26403 O O . ALA A 1 9 ? 22.117 -0.421 0.871 1.00 12.04 9 ALA A O 27
ATOM 26410 N N . GLN A 1 10 ? 20.725 1.007 -0.047 1.00 11.42 10 GLN A N 27
ATOM 26411 C CA . GLN A 1 10 ? 19.745 0.828 1.063 1.00 11.16 10 GLN A CA 27
ATOM 26412 C C . GLN A 1 10 ? 19.301 -0.637 1.144 1.00 10.55 10 GLN A C 27
ATOM 26413 O O . GLN A 1 10 ? 19.152 -1.187 2.217 1.00 10.61 10 GLN A O 27
ATOM 26427 N N . HIS A 1 11 ? 19.093 -1.275 0.026 1.00 10.17 11 HIS A N 27
ATOM 26428 C CA . HIS A 1 11 ? 18.663 -2.704 0.053 1.00 9.77 11 HIS A CA 27
ATOM 26429 C C . HIS A 1 11 ? 19.053 -3.368 -1.266 1.00 9.16 11 HIS A C 27
ATOM 26430 O O . HIS A 1 11 ? 19.514 -2.720 -2.183 1.00 9.25 11 HIS A O 27
ATOM 26444 N N . ASP A 1 12 ? 18.880 -4.659 -1.367 1.00 8.78 12 ASP A N 27
ATOM 26445 C CA . ASP A 1 12 ? 19.248 -5.377 -2.626 1.00 8.41 12 ASP A CA 27
ATOM 26446 C C . ASP A 1 12 ? 17.996 -5.633 -3.475 1.00 7.70 12 ASP A C 27
ATOM 26447 O O . ASP A 1 12 ? 18.067 -6.269 -4.508 1.00 7.84 12 ASP A O 27
ATOM 26456 N N . GLU A 1 13 ? 16.847 -5.157 -3.055 1.00 7.20 13 GLU A N 27
ATOM 26457 C CA . GLU A 1 13 ? 15.602 -5.398 -3.858 1.00 6.75 13 GLU A CA 27
ATOM 26458 C C . GLU A 1 13 ? 14.640 -4.209 -3.747 1.00 5.96 13 GLU A C 27
ATOM 26459 O O . GLU A 1 13 ? 13.504 -4.286 -4.173 1.00 6.13 13 GLU A O 27
ATOM 26471 N N . ALA A 1 14 ? 15.069 -3.108 -3.187 1.00 5.44 14 ALA A N 27
ATOM 26472 C CA . ALA A 1 14 ? 14.152 -1.930 -3.067 1.00 4.96 14 ALA A CA 27
ATOM 26473 C C . ALA A 1 14 ? 14.294 -1.038 -4.302 1.00 4.30 14 ALA A C 27
ATOM 26474 O O . ALA A 1 14 ? 15.068 -0.102 -4.317 1.00 4.43 14 ALA A O 27
ATOM 26481 N N . VAL A 1 15 ? 13.547 -1.315 -5.335 1.00 4.01 15 VAL A N 27
ATOM 26482 C CA . VAL A 1 15 ? 13.636 -0.474 -6.563 1.00 3.71 15 VAL A CA 27
ATOM 26483 C C . VAL A 1 15 ? 13.061 0.913 -6.260 1.00 3.13 15 VAL A C 27
ATOM 26484 O O . VAL A 1 15 ? 13.585 1.922 -6.690 1.00 3.40 15 VAL A O 27
ATOM 26497 N N . ASP A 1 16 ? 11.987 0.969 -5.517 1.00 2.67 16 ASP A N 27
ATOM 26498 C CA . ASP A 1 16 ? 11.377 2.287 -5.179 1.00 2.25 16 ASP A CA 27
ATOM 26499 C C . ASP A 1 16 ? 10.532 2.145 -3.910 1.00 2.00 16 ASP A C 27
ATOM 26500 O O . ASP A 1 16 ? 10.154 1.055 -3.525 1.00 2.47 16 ASP A O 27
ATOM 26509 N N . ALA A 1 17 ? 10.234 3.244 -3.258 1.00 1.74 17 ALA A N 27
ATOM 26510 C CA . ALA A 1 17 ? 9.410 3.199 -2.006 1.00 1.64 17 ALA A CA 27
ATOM 26511 C C . ALA A 1 17 ? 8.122 3.997 -2.219 1.00 1.34 17 ALA A C 27
ATOM 26512 O O . ALA A 1 17 ? 7.219 3.966 -1.405 1.00 1.86 17 ALA A O 27
ATOM 26519 N N . ASN A 1 18 ? 8.032 4.715 -3.303 1.00 0.95 18 ASN A N 27
ATOM 26520 C CA . ASN A 1 18 ? 6.808 5.522 -3.573 1.00 0.77 18 ASN A CA 27
ATOM 26521 C C . ASN A 1 18 ? 5.634 4.593 -3.895 1.00 0.65 18 ASN A C 27
ATOM 26522 O O . ASN A 1 18 ? 4.483 4.974 -3.798 1.00 1.18 18 ASN A O 27
ATOM 26533 N N . SER A 1 19 ? 5.915 3.384 -4.291 1.00 0.49 19 SER A N 27
ATOM 26534 C CA . SER A 1 19 ? 4.820 2.434 -4.635 1.00 0.33 19 SER A CA 27
ATOM 26535 C C . SER A 1 19 ? 3.916 2.212 -3.420 1.00 0.29 19 SER A C 27
ATOM 26536 O O . SER A 1 19 ? 2.710 2.130 -3.541 1.00 0.28 19 SER A O 27
ATOM 26544 N N . LEU A 1 20 ? 4.482 2.108 -2.249 1.00 0.31 20 LEU A N 27
ATOM 26545 C CA . LEU A 1 20 ? 3.639 1.885 -1.039 1.00 0.32 20 LEU A CA 27
ATOM 26546 C C . LEU A 1 20 ? 2.660 3.049 -0.879 1.00 0.25 20 LEU A C 27
ATOM 26547 O O . LEU A 1 20 ? 1.475 2.852 -0.700 1.00 0.23 20 LEU A O 27
ATOM 26563 N N . ALA A 1 21 ? 3.140 4.258 -0.934 1.00 0.24 21 ALA A N 27
ATOM 26564 C CA . ALA A 1 21 ? 2.229 5.420 -0.777 1.00 0.22 21 ALA A CA 27
ATOM 26565 C C . ALA A 1 21 ? 1.172 5.405 -1.880 1.00 0.18 21 ALA A C 27
ATOM 26566 O O . ALA A 1 21 ? -0.007 5.525 -1.622 1.00 0.19 21 ALA A O 27
ATOM 26573 N N . GLU A 1 22 ? 1.583 5.264 -3.109 1.00 0.18 22 GLU A N 27
ATOM 26574 C CA . GLU A 1 22 ? 0.596 5.250 -4.222 1.00 0.19 22 GLU A CA 27
ATOM 26575 C C . GLU A 1 22 ? -0.335 4.046 -4.069 1.00 0.18 22 GLU A C 27
ATOM 26576 O O . GLU A 1 22 ? -1.523 4.134 -4.307 1.00 0.21 22 GLU A O 27
ATOM 26588 N N . ALA A 1 23 ? 0.196 2.919 -3.681 1.00 0.18 23 ALA A N 27
ATOM 26589 C CA . ALA A 1 23 ? -0.661 1.712 -3.524 1.00 0.19 23 ALA A CA 27
ATOM 26590 C C . ALA A 1 23 ? -1.745 1.991 -2.483 1.00 0.15 23 ALA A C 27
ATOM 26591 O O . ALA A 1 23 ? -2.896 1.649 -2.667 1.00 0.16 23 ALA A O 27
ATOM 26598 N N . LYS A 1 24 ? -1.393 2.619 -1.395 1.00 0.15 24 LYS A N 27
ATOM 26599 C CA . LYS A 1 24 ? -2.414 2.923 -0.356 1.00 0.18 24 LYS A CA 27
ATOM 26600 C C . LYS A 1 24 ? -3.365 3.994 -0.901 1.00 0.19 24 LYS A C 27
ATOM 26601 O O . LYS A 1 24 ? -4.562 3.938 -0.696 1.00 0.26 24 LYS A O 27
ATOM 26620 N N . VAL A 1 25 ? -2.840 4.969 -1.600 1.00 0.19 25 VAL A N 27
ATOM 26621 C CA . VAL A 1 25 ? -3.712 6.043 -2.164 1.00 0.23 25 VAL A CA 27
ATOM 26622 C C . VAL A 1 25 ? -4.669 5.436 -3.197 1.00 0.24 25 VAL A C 27
ATOM 26623 O O . VAL A 1 25 ? -5.860 5.669 -3.165 1.00 0.27 25 VAL A O 27
ATOM 26636 N N . LEU A 1 26 ? -4.156 4.660 -4.118 1.00 0.22 26 LEU A N 27
ATOM 26637 C CA . LEU A 1 26 ? -5.039 4.046 -5.151 1.00 0.25 26 LEU A CA 27
ATOM 26638 C C . LEU A 1 26 ? -6.084 3.166 -4.460 1.00 0.23 26 LEU A C 27
ATOM 26639 O O . LEU A 1 26 ? -7.248 3.173 -4.811 1.00 0.28 26 LEU A O 27
ATOM 26655 N N . ALA A 1 27 ? -5.679 2.415 -3.473 1.00 0.18 27 ALA A N 27
ATOM 26656 C CA . ALA A 1 27 ? -6.646 1.541 -2.752 1.00 0.18 27 ALA A CA 27
ATOM 26657 C C . ALA A 1 27 ? -7.656 2.411 -1.995 1.00 0.16 27 ALA A C 27
ATOM 26658 O O . ALA A 1 27 ? -8.827 2.096 -1.916 1.00 0.19 27 ALA A O 27
ATOM 26665 N N . ASN A 1 28 ? -7.207 3.502 -1.432 1.00 0.15 28 ASN A N 27
ATOM 26666 C CA . ASN A 1 28 ? -8.131 4.397 -0.674 1.00 0.14 28 ASN A CA 27
ATOM 26667 C C . ASN A 1 28 ? -9.237 4.905 -1.605 1.00 0.15 28 ASN A C 27
ATOM 26668 O O . ASN A 1 28 ? -10.388 5.001 -1.227 1.00 0.18 28 ASN A O 27
ATOM 26679 N N . ARG A 1 29 ? -8.892 5.239 -2.819 1.00 0.18 29 ARG A N 27
ATOM 26680 C CA . ARG A 1 29 ? -9.911 5.756 -3.777 1.00 0.22 29 ARG A CA 27
ATOM 26681 C C . ARG A 1 29 ? -10.930 4.660 -4.115 1.00 0.19 29 ARG A C 27
ATOM 26682 O O . ARG A 1 29 ? -12.078 4.938 -4.386 1.00 0.21 29 ARG A O 27
ATOM 26703 N N . GLU A 1 30 ? -10.526 3.422 -4.131 1.00 0.21 30 GLU A N 27
ATOM 26704 C CA . GLU A 1 30 ? -11.493 2.341 -4.483 1.00 0.28 30 GLU A CA 27
ATOM 26705 C C . GLU A 1 30 ? -12.662 2.319 -3.494 1.00 0.27 30 GLU A C 27
ATOM 26706 O O . GLU A 1 30 ? -13.800 2.141 -3.873 1.00 0.33 30 GLU A O 27
ATOM 26718 N N . LEU A 1 31 ? -12.394 2.497 -2.231 1.00 0.23 31 LEU A N 27
ATOM 26719 C CA . LEU A 1 31 ? -13.497 2.468 -1.219 1.00 0.28 31 LEU A CA 27
ATOM 26720 C C . LEU A 1 31 ? -14.504 3.561 -1.546 1.00 0.32 31 LEU A C 27
ATOM 26721 O O . LEU A 1 31 ? -15.693 3.414 -1.339 1.00 0.43 31 LEU A O 27
ATOM 26737 N N . ASP A 1 32 ? -14.029 4.664 -2.039 1.00 0.28 32 ASP A N 27
ATOM 26738 C CA . ASP A 1 32 ? -14.934 5.791 -2.367 1.00 0.35 32 ASP A CA 27
ATOM 26739 C C . ASP A 1 32 ? -15.959 5.340 -3.415 1.00 0.42 32 ASP A C 27
ATOM 26740 O O . ASP A 1 32 ? -17.135 5.622 -3.299 1.00 0.54 32 ASP A O 27
ATOM 26749 N N . LYS A 1 33 ? -15.538 4.634 -4.430 1.00 0.38 33 LYS A N 27
ATOM 26750 C CA . LYS A 1 33 ? -16.517 4.170 -5.455 1.00 0.46 33 LYS A CA 27
ATOM 26751 C C . LYS A 1 33 ? -17.574 3.282 -4.794 1.00 0.42 33 LYS A C 27
ATOM 26752 O O . LYS A 1 33 ? -18.760 3.468 -4.979 1.00 0.46 33 LYS A O 27
ATOM 26771 N N . TYR A 1 34 ? -17.152 2.316 -4.026 1.00 0.36 34 TYR A N 27
ATOM 26772 C CA . TYR A 1 34 ? -18.130 1.414 -3.356 1.00 0.37 34 TYR A CA 27
ATOM 26773 C C . TYR A 1 34 ? -18.875 2.187 -2.264 1.00 0.33 34 TYR A C 27
ATOM 26774 O O . TYR A 1 34 ? -20.065 2.027 -2.080 1.00 0.55 34 TYR A O 27
ATOM 26792 N N . GLY A 1 35 ? -18.182 3.026 -1.540 1.00 0.24 35 GLY A N 27
ATOM 26793 C CA . GLY A 1 35 ? -18.849 3.810 -0.459 1.00 0.31 35 GLY A CA 27
ATOM 26794 C C . GLY A 1 35 ? -18.933 2.968 0.818 1.00 0.31 35 GLY A C 27
ATOM 26795 O O . GLY A 1 35 ? -19.846 3.112 1.606 1.00 0.36 35 GLY A O 27
ATOM 26799 N N . VAL A 1 36 ? -17.989 2.092 1.029 1.00 0.33 36 VAL A N 27
ATOM 26800 C CA . VAL A 1 36 ? -18.018 1.244 2.253 1.00 0.38 36 VAL A CA 27
ATOM 26801 C C . VAL A 1 36 ? -17.765 2.118 3.484 1.00 0.42 36 VAL A C 27
ATOM 26802 O O . VAL A 1 36 ? -17.780 3.331 3.408 1.00 0.45 36 VAL A O 27
ATOM 26815 N N . SER A 1 37 ? -17.541 1.517 4.623 1.00 0.55 37 SER A N 27
ATOM 26816 C CA . SER A 1 37 ? -17.299 2.325 5.853 1.00 0.64 37 SER A CA 27
ATOM 26817 C C . SER A 1 37 ? -15.939 3.020 5.758 1.00 0.50 37 SER A C 27
ATOM 26818 O O . SER A 1 37 ? -15.017 2.528 5.139 1.00 0.93 37 SER A O 27
ATOM 26826 N N . ASP A 1 38 ? -15.811 4.164 6.375 1.00 0.43 38 ASP A N 27
ATOM 26827 C CA . ASP A 1 38 ? -14.517 4.902 6.333 1.00 0.37 38 ASP A CA 27
ATOM 26828 C C . ASP A 1 38 ? -13.490 4.199 7.224 1.00 0.54 38 ASP A C 27
ATOM 26829 O O . ASP A 1 38 ? -12.308 4.443 7.133 1.00 1.41 38 ASP A O 27
ATOM 26838 N N . TYR A 1 39 ? -13.931 3.339 8.095 1.00 0.42 39 TYR A N 27
ATOM 26839 C CA . TYR A 1 39 ? -12.978 2.635 9.003 1.00 0.33 39 TYR A CA 27
ATOM 26840 C C . TYR A 1 39 ? -11.959 1.822 8.189 1.00 0.25 39 TYR A C 27
ATOM 26841 O O . TYR A 1 39 ? -10.780 1.817 8.483 1.00 0.26 39 TYR A O 27
ATOM 26859 N N . TYR A 1 40 ? -12.406 1.115 7.192 1.00 0.25 40 TYR A N 27
ATOM 26860 C CA . TYR A 1 40 ? -11.472 0.277 6.383 1.00 0.23 40 TYR A CA 27
ATOM 26861 C C . TYR A 1 40 ? -10.383 1.140 5.726 1.00 0.19 40 TYR A C 27
ATOM 26862 O O . TYR A 1 40 ? -9.307 0.658 5.432 1.00 0.19 40 TYR A O 27
ATOM 26880 N N . LYS A 1 41 ? -10.635 2.400 5.484 1.00 0.18 41 LYS A N 27
ATOM 26881 C CA . LYS A 1 41 ? -9.588 3.243 4.839 1.00 0.17 41 LYS A CA 27
ATOM 26882 C C . LYS A 1 41 ? -8.432 3.431 5.826 1.00 0.16 41 LYS A C 27
ATOM 26883 O O . LYS A 1 41 ? -7.274 3.426 5.457 1.00 0.17 41 LYS A O 27
ATOM 26902 N N . ASN A 1 42 ? -8.744 3.591 7.082 1.00 0.19 42 ASN A N 27
ATOM 26903 C CA . ASN A 1 42 ? -7.680 3.773 8.100 1.00 0.21 42 ASN A CA 27
ATOM 26904 C C . ASN A 1 42 ? -6.885 2.477 8.238 1.00 0.18 42 ASN A C 27
ATOM 26905 O O . ASN A 1 42 ? -5.679 2.486 8.378 1.00 0.19 42 ASN A O 27
ATOM 26916 N N . LEU A 1 43 ? -7.553 1.359 8.206 1.00 0.16 43 LEU A N 27
ATOM 26917 C CA . LEU A 1 43 ? -6.836 0.064 8.339 1.00 0.16 43 LEU A CA 27
ATOM 26918 C C . LEU A 1 43 ? -5.820 -0.079 7.201 1.00 0.14 43 LEU A C 27
ATOM 26919 O O . LEU A 1 43 ? -4.714 -0.536 7.406 1.00 0.17 43 LEU A O 27
ATOM 26935 N N . ILE A 1 44 ? -6.170 0.323 6.008 1.00 0.13 44 ILE A N 27
ATOM 26936 C CA . ILE A 1 44 ? -5.195 0.216 4.881 1.00 0.13 44 ILE A CA 27
ATOM 26937 C C . ILE A 1 44 ? -3.959 1.045 5.220 1.00 0.14 44 ILE A C 27
ATOM 26938 O O . ILE A 1 44 ? -2.839 0.635 4.993 1.00 0.15 44 ILE A O 27
ATOM 26954 N N . ASN A 1 45 ? -4.158 2.206 5.777 1.00 0.15 45 ASN A N 27
ATOM 26955 C CA . ASN A 1 45 ? -3.004 3.062 6.149 1.00 0.19 45 ASN A CA 27
ATOM 26956 C C . ASN A 1 45 ? -2.136 2.302 7.153 1.00 0.20 45 ASN A C 27
ATOM 26957 O O . ASN A 1 45 ? -0.924 2.405 7.149 1.00 0.28 45 ASN A O 27
ATOM 26968 N N . ASN A 1 46 ? -2.750 1.535 8.012 1.00 0.17 46 ASN A N 27
ATOM 26969 C CA . ASN A 1 46 ? -1.969 0.761 9.020 1.00 0.22 46 ASN A CA 27
ATOM 26970 C C . ASN A 1 46 ? -1.192 -0.361 8.326 1.00 0.24 46 ASN A C 27
ATOM 26971 O O . ASN A 1 46 ? -0.236 -0.886 8.861 1.00 0.27 46 ASN A O 27
ATOM 26982 N N . ALA A 1 47 ? -1.595 -0.741 7.142 1.00 0.24 47 ALA A N 27
ATOM 26983 C CA . ALA A 1 47 ? -0.875 -1.836 6.429 1.00 0.30 47 ALA A CA 27
ATOM 26984 C C . ALA A 1 47 ? 0.593 -1.448 6.249 1.00 0.51 47 ALA A C 27
ATOM 26985 O O . ALA A 1 47 ? 0.910 -0.363 5.798 1.00 1.49 47 ALA A O 27
ATOM 26992 N N . LYS A 1 48 ? 1.495 -2.326 6.605 1.00 0.60 48 LYS A N 27
ATOM 26993 C CA . LYS A 1 48 ? 2.952 -2.022 6.469 1.00 0.53 48 LYS A CA 27
ATOM 26994 C C . LYS A 1 48 ? 3.506 -2.681 5.202 1.00 0.42 48 LYS A C 27
ATOM 26995 O O . LYS A 1 48 ? 4.672 -2.551 4.889 1.00 0.51 48 LYS A O 27
ATOM 27014 N N . THR A 1 49 ? 2.682 -3.393 4.472 1.00 0.35 49 THR A N 27
ATOM 27015 C CA . THR A 1 49 ? 3.168 -4.066 3.225 1.00 0.42 49 THR A CA 27
ATOM 27016 C C . THR A 1 49 ? 2.109 -3.962 2.124 1.00 0.62 49 THR A C 27
ATOM 27017 O O . THR A 1 49 ? 0.938 -3.770 2.387 1.00 1.59 49 THR A O 27
ATOM 27028 N N . VAL A 1 50 ? 2.518 -4.097 0.891 1.00 0.44 50 VAL A N 27
ATOM 27029 C CA . VAL A 1 50 ? 1.546 -4.017 -0.237 1.00 0.33 50 VAL A CA 27
ATOM 27030 C C . VAL A 1 50 ? 0.642 -5.251 -0.228 1.00 0.37 50 VAL A C 27
ATOM 27031 O O . VAL A 1 50 ? -0.522 -5.180 -0.567 1.00 0.40 50 VAL A O 27
ATOM 27044 N N . GLU A 1 51 ? 1.169 -6.385 0.145 1.00 0.43 51 GLU A N 27
ATOM 27045 C CA . GLU A 1 51 ? 0.337 -7.621 0.162 1.00 0.53 51 GLU A CA 27
ATOM 27046 C C . GLU A 1 51 ? -0.839 -7.418 1.115 1.00 0.49 51 GLU A C 27
ATOM 27047 O O . GLU A 1 51 ? -1.953 -7.818 0.841 1.00 0.62 51 GLU A O 27
ATOM 27059 N N . GLY A 1 52 ? -0.600 -6.788 2.230 1.00 0.40 52 GLY A N 27
ATOM 27060 C CA . GLY A 1 52 ? -1.703 -6.545 3.198 1.00 0.41 52 GLY A CA 27
ATOM 27061 C C . GLY A 1 52 ? -2.740 -5.614 2.567 1.00 0.31 52 GLY A C 27
ATOM 27062 O O . GLY A 1 52 ? -3.931 -5.789 2.737 1.00 0.35 52 GLY A O 27
ATOM 27066 N N . VAL A 1 53 ? -2.298 -4.619 1.844 1.00 0.22 53 VAL A N 27
ATOM 27067 C CA . VAL A 1 53 ? -3.260 -3.672 1.209 1.00 0.15 53 VAL A CA 27
ATOM 27068 C C . VAL A 1 53 ? -4.176 -4.439 0.249 1.00 0.14 53 VAL A C 27
ATOM 27069 O O . VAL A 1 53 ? -5.384 -4.307 0.288 1.00 0.17 53 VAL A O 27
ATOM 27082 N N . LYS A 1 54 ? -3.606 -5.233 -0.617 1.00 0.18 54 LYS A N 27
ATOM 27083 C CA . LYS A 1 54 ? -4.432 -6.005 -1.590 1.00 0.21 54 LYS A CA 27
ATOM 27084 C C . LYS A 1 54 ? -5.224 -7.090 -0.859 1.00 0.20 54 LYS A C 27
ATOM 27085 O O . LYS A 1 54 ? -6.368 -7.355 -1.170 1.00 0.21 54 LYS A O 27
ATOM 27104 N N . ALA A 1 55 ? -4.617 -7.733 0.098 1.00 0.22 55 ALA A N 27
ATOM 27105 C CA . ALA A 1 55 ? -5.325 -8.814 0.838 1.00 0.23 55 ALA A CA 27
ATOM 27106 C C . ALA A 1 55 ? -6.548 -8.249 1.564 1.00 0.20 55 ALA A C 27
ATOM 27107 O O . ALA A 1 55 ? -7.397 -8.987 2.021 1.00 0.19 55 ALA A O 27
ATOM 27114 N N . LEU A 1 56 ? -6.643 -6.955 1.700 1.00 0.20 56 LEU A N 27
ATOM 27115 C CA . LEU A 1 56 ? -7.814 -6.370 2.407 1.00 0.21 56 LEU A CA 27
ATOM 27116 C C . LEU A 1 56 ? -8.996 -6.207 1.444 1.00 0.18 56 LEU A C 27
ATOM 27117 O O . LEU A 1 56 ? -9.991 -6.895 1.546 1.00 0.19 56 LEU A O 27
ATOM 27133 N N . ILE A 1 57 ? -8.892 -5.281 0.523 1.00 0.16 57 ILE A N 27
ATOM 27134 C CA . ILE A 1 57 ? -10.015 -5.021 -0.432 1.00 0.17 57 ILE A CA 27
ATOM 27135 C C . ILE A 1 57 ? -10.590 -6.336 -0.950 1.00 0.17 57 ILE A C 27
ATOM 27136 O O . ILE A 1 57 ? -11.792 -6.495 -1.036 1.00 0.20 57 ILE A O 27
ATOM 27152 N N . ASP A 1 58 ? -9.771 -7.281 -1.298 1.00 0.16 58 ASP A N 27
ATOM 27153 C CA . ASP A 1 58 ? -10.344 -8.555 -1.802 1.00 0.19 58 ASP A CA 27
ATOM 27154 C C . ASP A 1 58 ? -11.220 -9.149 -0.701 1.00 0.19 58 ASP A C 27
ATOM 27155 O O . ASP A 1 58 ? -12.279 -9.675 -0.958 1.00 0.22 58 ASP A O 27
ATOM 27164 N N . GLU A 1 59 ? -10.798 -9.043 0.533 1.00 0.18 59 GLU A N 27
ATOM 27165 C CA . GLU A 1 59 ? -11.617 -9.583 1.650 1.00 0.21 59 GLU A CA 27
ATOM 27166 C C . GLU A 1 59 ? -12.866 -8.726 1.826 1.00 0.24 59 GLU A C 27
ATOM 27167 O O . GLU A 1 59 ? -13.942 -9.230 2.081 1.00 0.30 59 GLU A O 27
ATOM 27179 N N . ILE A 1 60 ? -12.740 -7.434 1.705 1.00 0.23 60 ILE A N 27
ATOM 27180 C CA . ILE A 1 60 ? -13.933 -6.571 1.882 1.00 0.27 60 ILE A CA 27
ATOM 27181 C C . ILE A 1 60 ? -14.880 -6.782 0.696 1.00 0.28 60 ILE A C 27
ATOM 27182 O O . ILE A 1 60 ? -16.058 -7.034 0.858 1.00 0.33 60 ILE A O 27
ATOM 27198 N N . LEU A 1 61 ? -14.362 -6.669 -0.495 1.00 0.25 61 LEU A N 27
ATOM 27199 C CA . LEU A 1 61 ? -15.203 -6.846 -1.711 1.00 0.30 61 LEU A CA 27
ATOM 27200 C C . LEU A 1 61 ? -15.622 -8.314 -1.877 1.00 0.33 61 LEU A C 27
ATOM 27201 O O . LEU A 1 61 ? -16.671 -8.602 -2.419 1.00 0.46 61 LEU A O 27
ATOM 27217 N N . ALA A 1 62 ? -14.826 -9.246 -1.428 1.00 0.28 62 ALA A N 27
ATOM 27218 C CA . ALA A 1 62 ? -15.212 -10.682 -1.585 1.00 0.32 62 ALA A CA 27
ATOM 27219 C C . ALA A 1 62 ? -16.537 -10.933 -0.860 1.00 0.37 62 ALA A C 27
ATOM 27220 O O . ALA A 1 62 ? -17.383 -11.665 -1.335 1.00 0.48 62 ALA A O 27
ATOM 27227 N N . ALA A 1 63 ? -16.723 -10.340 0.286 1.00 0.41 63 ALA A N 27
ATOM 27228 C CA . ALA A 1 63 ? -17.993 -10.556 1.034 1.00 0.50 63 ALA A CA 27
ATOM 27229 C C . ALA A 1 63 ? -19.176 -10.093 0.181 1.00 0.70 63 ALA A C 27
ATOM 27230 O O . ALA A 1 63 ? -20.211 -10.728 0.145 1.00 1.15 63 ALA A O 27
ATOM 27237 N N . LEU A 1 64 ? -19.032 -8.997 -0.512 1.00 0.59 64 LEU A N 27
ATOM 27238 C CA . LEU A 1 64 ? -20.153 -8.507 -1.364 1.00 0.85 64 LEU A CA 27
ATOM 27239 C C . LEU A 1 64 ? -20.273 -9.425 -2.595 1.00 1.41 64 LEU A C 27
ATOM 27240 O O . LEU A 1 64 ? -19.281 -9.952 -3.060 1.00 1.62 64 LEU A O 27
ATOM 27256 N N . PRO A 1 65 ? -21.460 -9.626 -3.137 1.00 1.85 65 PRO A N 27
ATOM 27257 C CA . PRO A 1 65 ? -21.607 -10.505 -4.332 1.00 2.43 65 PRO A CA 27
ATOM 27258 C C . PRO A 1 65 ? -20.538 -10.220 -5.398 1.00 2.62 65 PRO A C 27
ATOM 27259 O O . PRO A 1 65 ? -20.253 -11.115 -6.176 1.00 2.81 65 PRO A O 27
ATOM 27271 N N . MET A 1 1 ? 33.983 -19.195 -0.948 1.00 21.30 1 MET A N 28
ATOM 27272 C CA . MET A 1 1 ? 32.556 -19.033 -1.345 1.00 21.02 1 MET A CA 28
ATOM 27273 C C . MET A 1 1 ? 32.241 -17.544 -1.521 1.00 20.37 1 MET A C 28
ATOM 27274 O O . MET A 1 1 ? 31.121 -17.166 -1.804 1.00 20.39 1 MET A O 28
ATOM 27290 N N . LYS A 1 2 ? 33.221 -16.696 -1.356 1.00 19.90 2 LYS A N 28
ATOM 27291 C CA . LYS A 1 2 ? 32.977 -15.234 -1.516 1.00 19.38 2 LYS A CA 28
ATOM 27292 C C . LYS A 1 2 ? 32.478 -14.949 -2.934 1.00 18.83 2 LYS A C 28
ATOM 27293 O O . LYS A 1 2 ? 31.514 -14.236 -3.133 1.00 18.89 2 LYS A O 28
ATOM 27312 N N . ALA A 1 3 ? 33.129 -15.502 -3.922 1.00 18.43 3 ALA A N 28
ATOM 27313 C CA . ALA A 1 3 ? 32.702 -15.267 -5.332 1.00 18.03 3 ALA A CA 28
ATOM 27314 C C . ALA A 1 3 ? 33.564 -16.123 -6.262 1.00 17.59 3 ALA A C 28
ATOM 27315 O O . ALA A 1 3 ? 34.699 -15.791 -6.545 1.00 17.73 3 ALA A O 28
ATOM 27322 N N . ILE A 1 4 ? 33.046 -17.223 -6.734 1.00 17.22 4 ILE A N 28
ATOM 27323 C CA . ILE A 1 4 ? 33.854 -18.088 -7.639 1.00 16.95 4 ILE A CA 28
ATOM 27324 C C . ILE A 1 4 ? 34.228 -17.298 -8.897 1.00 16.44 4 ILE A C 28
ATOM 27325 O O . ILE A 1 4 ? 35.376 -17.249 -9.293 1.00 16.48 4 ILE A O 28
ATOM 27341 N N . PHE A 1 5 ? 33.266 -16.673 -9.523 1.00 16.11 5 PHE A N 28
ATOM 27342 C CA . PHE A 1 5 ? 33.562 -15.881 -10.752 1.00 15.78 5 PHE A CA 28
ATOM 27343 C C . PHE A 1 5 ? 32.310 -15.105 -11.173 1.00 15.39 5 PHE A C 28
ATOM 27344 O O . PHE A 1 5 ? 32.363 -14.242 -12.026 1.00 15.53 5 PHE A O 28
ATOM 27361 N N . VAL A 1 6 ? 31.178 -15.412 -10.591 1.00 15.04 6 VAL A N 28
ATOM 27362 C CA . VAL A 1 6 ? 29.918 -14.698 -10.967 1.00 14.79 6 VAL A CA 28
ATOM 27363 C C . VAL A 1 6 ? 29.655 -13.560 -9.978 1.00 14.55 6 VAL A C 28
ATOM 27364 O O . VAL A 1 6 ? 29.484 -13.783 -8.796 1.00 14.58 6 VAL A O 28
ATOM 27377 N N . LEU A 1 7 ? 29.614 -12.340 -10.460 1.00 14.47 7 LEU A N 28
ATOM 27378 C CA . LEU A 1 7 ? 29.355 -11.163 -9.568 1.00 14.40 7 LEU A CA 28
ATOM 27379 C C . LEU A 1 7 ? 28.092 -10.439 -10.044 1.00 13.90 7 LEU A C 28
ATOM 27380 O O . LEU A 1 7 ? 27.247 -10.064 -9.257 1.00 13.91 7 LEU A O 28
ATOM 27396 N N . ASN A 1 8 ? 27.960 -10.234 -11.327 1.00 13.63 8 ASN A N 28
ATOM 27397 C CA . ASN A 1 8 ? 26.755 -9.531 -11.849 1.00 13.29 8 ASN A CA 28
ATOM 27398 C C . ASN A 1 8 ? 25.564 -10.491 -11.851 1.00 12.82 8 ASN A C 28
ATOM 27399 O O . ASN A 1 8 ? 25.728 -11.695 -11.899 1.00 12.84 8 ASN A O 28
ATOM 27410 N N . ALA A 1 9 ? 24.363 -9.963 -11.802 1.00 12.57 9 ALA A N 28
ATOM 27411 C CA . ALA A 1 9 ? 23.140 -10.829 -11.805 1.00 12.28 9 ALA A CA 28
ATOM 27412 C C . ALA A 1 9 ? 22.213 -10.387 -12.940 1.00 11.84 9 ALA A C 28
ATOM 27413 O O . ALA A 1 9 ? 21.904 -9.222 -13.085 1.00 12.04 9 ALA A O 28
ATOM 27420 N N . GLN A 1 10 ? 21.764 -11.314 -13.747 1.00 11.42 10 GLN A N 28
ATOM 27421 C CA . GLN A 1 10 ? 20.853 -10.952 -14.876 1.00 11.16 10 GLN A CA 28
ATOM 27422 C C . GLN A 1 10 ? 19.401 -11.025 -14.399 1.00 10.55 10 GLN A C 28
ATOM 27423 O O . GLN A 1 10 ? 18.479 -10.771 -15.150 1.00 10.61 10 GLN A O 28
ATOM 27437 N N . HIS A 1 11 ? 19.190 -11.369 -13.159 1.00 10.17 11 HIS A N 28
ATOM 27438 C CA . HIS A 1 11 ? 17.798 -11.459 -12.634 1.00 9.77 11 HIS A CA 28
ATOM 27439 C C . HIS A 1 11 ? 17.118 -10.094 -12.757 1.00 9.16 11 HIS A C 28
ATOM 27440 O O . HIS A 1 11 ? 17.721 -9.066 -12.520 1.00 9.25 11 HIS A O 28
ATOM 27454 N N . ASP A 1 12 ? 15.866 -10.073 -13.128 1.00 8.78 12 ASP A N 28
ATOM 27455 C CA . ASP A 1 12 ? 15.157 -8.771 -13.267 1.00 8.41 12 ASP A CA 28
ATOM 27456 C C . ASP A 1 12 ? 15.177 -8.039 -11.925 1.00 7.70 12 ASP A C 28
ATOM 27457 O O . ASP A 1 12 ? 14.988 -8.633 -10.882 1.00 7.84 12 ASP A O 28
ATOM 27466 N N . GLU A 1 13 ? 15.413 -6.750 -11.949 1.00 7.20 13 GLU A N 28
ATOM 27467 C CA . GLU A 1 13 ? 15.461 -5.951 -10.681 1.00 6.75 13 GLU A CA 28
ATOM 27468 C C . GLU A 1 13 ? 14.375 -4.875 -10.718 1.00 5.96 13 GLU A C 28
ATOM 27469 O O . GLU A 1 13 ? 14.084 -4.311 -11.754 1.00 6.13 13 GLU A O 28
ATOM 27481 N N . ALA A 1 14 ? 13.771 -4.591 -9.590 1.00 5.44 14 ALA A N 28
ATOM 27482 C CA . ALA A 1 14 ? 12.694 -3.551 -9.538 1.00 4.96 14 ALA A CA 28
ATOM 27483 C C . ALA A 1 14 ? 12.935 -2.629 -8.340 1.00 4.30 14 ALA A C 28
ATOM 27484 O O . ALA A 1 14 ? 13.604 -2.990 -7.392 1.00 4.43 14 ALA A O 28
ATOM 27491 N N . VAL A 1 15 ? 12.388 -1.438 -8.381 1.00 4.01 15 VAL A N 28
ATOM 27492 C CA . VAL A 1 15 ? 12.568 -0.467 -7.254 1.00 3.71 15 VAL A CA 28
ATOM 27493 C C . VAL A 1 15 ? 11.239 -0.296 -6.515 1.00 3.13 15 VAL A C 28
ATOM 27494 O O . VAL A 1 15 ? 10.218 -0.022 -7.114 1.00 3.40 15 VAL A O 28
ATOM 27507 N N . ASP A 1 16 ? 11.249 -0.460 -5.213 1.00 2.67 16 ASP A N 28
ATOM 27508 C CA . ASP A 1 16 ? 9.993 -0.315 -4.406 1.00 2.25 16 ASP A CA 28
ATOM 27509 C C . ASP A 1 16 ? 10.200 0.745 -3.322 1.00 2.00 16 ASP A C 28
ATOM 27510 O O . ASP A 1 16 ? 11.175 0.727 -2.598 1.00 2.47 16 ASP A O 28
ATOM 27519 N N . ALA A 1 17 ? 9.285 1.668 -3.204 1.00 1.74 17 ALA A N 28
ATOM 27520 C CA . ALA A 1 17 ? 9.420 2.727 -2.165 1.00 1.64 17 ALA A CA 28
ATOM 27521 C C . ALA A 1 17 ? 8.141 3.567 -2.135 1.00 1.34 17 ALA A C 28
ATOM 27522 O O . ALA A 1 17 ? 7.319 3.435 -1.251 1.00 1.86 17 ALA A O 28
ATOM 27529 N N . ASN A 1 18 ? 7.967 4.427 -3.100 1.00 0.95 18 ASN A N 28
ATOM 27530 C CA . ASN A 1 18 ? 6.742 5.273 -3.137 1.00 0.77 18 ASN A CA 28
ATOM 27531 C C . ASN A 1 18 ? 5.549 4.421 -3.573 1.00 0.65 18 ASN A C 28
ATOM 27532 O O . ASN A 1 18 ? 4.412 4.840 -3.494 1.00 1.18 18 ASN A O 28
ATOM 27543 N N . SER A 1 19 ? 5.799 3.228 -4.041 1.00 0.49 19 SER A N 28
ATOM 27544 C CA . SER A 1 19 ? 4.681 2.353 -4.492 1.00 0.33 19 SER A CA 28
ATOM 27545 C C . SER A 1 19 ? 3.727 2.095 -3.324 1.00 0.29 19 SER A C 28
ATOM 27546 O O . SER A 1 19 ? 2.526 2.036 -3.501 1.00 0.28 19 SER A O 28
ATOM 27554 N N . LEU A 1 20 ? 4.239 1.944 -2.133 1.00 0.31 20 LEU A N 28
ATOM 27555 C CA . LEU A 1 20 ? 3.335 1.695 -0.975 1.00 0.32 20 LEU A CA 28
ATOM 27556 C C . LEU A 1 20 ? 2.371 2.871 -0.829 1.00 0.25 20 LEU A C 28
ATOM 27557 O O . LEU A 1 20 ? 1.174 2.696 -0.723 1.00 0.23 20 LEU A O 28
ATOM 27573 N N . ALA A 1 21 ? 2.880 4.070 -0.823 1.00 0.24 21 ALA A N 28
ATOM 27574 C CA . ALA A 1 21 ? 1.993 5.251 -0.682 1.00 0.22 21 ALA A CA 28
ATOM 27575 C C . ALA A 1 21 ? 0.990 5.287 -1.836 1.00 0.18 21 ALA A C 28
ATOM 27576 O O . ALA A 1 21 ? -0.198 5.431 -1.632 1.00 0.19 21 ALA A O 28
ATOM 27583 N N . GLU A 1 22 ? 1.457 5.160 -3.048 1.00 0.18 22 GLU A N 28
ATOM 27584 C CA . GLU A 1 22 ? 0.523 5.190 -4.207 1.00 0.19 22 GLU A CA 28
ATOM 27585 C C . GLU A 1 22 ? -0.468 4.031 -4.091 1.00 0.18 22 GLU A C 28
ATOM 27586 O O . GLU A 1 22 ? -1.641 4.175 -4.369 1.00 0.21 22 GLU A O 28
ATOM 27598 N N . ALA A 1 23 ? -0.005 2.882 -3.682 1.00 0.18 23 ALA A N 28
ATOM 27599 C CA . ALA A 1 23 ? -0.920 1.716 -3.548 1.00 0.19 23 ALA A CA 28
ATOM 27600 C C . ALA A 1 23 ? -2.017 2.040 -2.532 1.00 0.15 23 ALA A C 28
ATOM 27601 O O . ALA A 1 23 ? -3.185 1.806 -2.768 1.00 0.16 23 ALA A O 28
ATOM 27608 N N . LYS A 1 24 ? -1.652 2.580 -1.402 1.00 0.15 24 LYS A N 28
ATOM 27609 C CA . LYS A 1 24 ? -2.678 2.918 -0.379 1.00 0.18 24 LYS A CA 28
ATOM 27610 C C . LYS A 1 24 ? -3.541 4.067 -0.905 1.00 0.19 24 LYS A C 28
ATOM 27611 O O . LYS A 1 24 ? -4.743 4.088 -0.723 1.00 0.26 24 LYS A O 28
ATOM 27630 N N . VAL A 1 25 ? -2.935 5.027 -1.554 1.00 0.19 25 VAL A N 28
ATOM 27631 C CA . VAL A 1 25 ? -3.718 6.177 -2.090 1.00 0.23 25 VAL A CA 28
ATOM 27632 C C . VAL A 1 25 ? -4.689 5.690 -3.175 1.00 0.24 25 VAL A C 28
ATOM 27633 O O . VAL A 1 25 ? -5.861 6.006 -3.155 1.00 0.27 25 VAL A O 28
ATOM 27646 N N . LEU A 1 26 ? -4.209 4.934 -4.130 1.00 0.22 26 LEU A N 28
ATOM 27647 C CA . LEU A 1 26 ? -5.111 4.449 -5.218 1.00 0.25 26 LEU A CA 28
ATOM 27648 C C . LEU A 1 26 ? -6.136 3.466 -4.654 1.00 0.23 26 LEU A C 28
ATOM 27649 O O . LEU A 1 26 ? -7.295 3.487 -5.020 1.00 0.28 26 LEU A O 28
ATOM 27665 N N . ALA A 1 27 ? -5.725 2.599 -3.774 1.00 0.18 27 ALA A N 28
ATOM 27666 C CA . ALA A 1 27 ? -6.685 1.616 -3.205 1.00 0.18 27 ALA A CA 28
ATOM 27667 C C . ALA A 1 27 ? -7.767 2.363 -2.430 1.00 0.16 27 ALA A C 28
ATOM 27668 O O . ALA A 1 27 ? -8.932 2.034 -2.499 1.00 0.19 27 ALA A O 28
ATOM 27675 N N . ASN A 1 28 ? -7.383 3.365 -1.692 1.00 0.15 28 ASN A N 28
ATOM 27676 C CA . ASN A 1 28 ? -8.375 4.145 -0.900 1.00 0.14 28 ASN A CA 28
ATOM 27677 C C . ASN A 1 28 ? -9.419 4.773 -1.831 1.00 0.15 28 ASN A C 28
ATOM 27678 O O . ASN A 1 28 ? -10.592 4.824 -1.516 1.00 0.18 28 ASN A O 28
ATOM 27689 N N . ARG A 1 29 ? -9.003 5.269 -2.964 1.00 0.18 29 ARG A N 28
ATOM 27690 C CA . ARG A 1 29 ? -9.969 5.912 -3.903 1.00 0.22 29 ARG A CA 28
ATOM 27691 C C . ARG A 1 29 ? -11.050 4.915 -4.344 1.00 0.19 29 ARG A C 28
ATOM 27692 O O . ARG A 1 29 ? -12.206 5.265 -4.469 1.00 0.21 29 ARG A O 28
ATOM 27713 N N . GLU A 1 30 ? -10.693 3.686 -4.600 1.00 0.21 30 GLU A N 28
ATOM 27714 C CA . GLU A 1 30 ? -11.721 2.700 -5.049 1.00 0.28 30 GLU A CA 28
ATOM 27715 C C . GLU A 1 30 ? -12.802 2.556 -3.983 1.00 0.27 30 GLU A C 28
ATOM 27716 O O . GLU A 1 30 ? -13.974 2.504 -4.275 1.00 0.33 30 GLU A O 28
ATOM 27728 N N . LEU A 1 31 ? -12.412 2.489 -2.748 1.00 0.23 31 LEU A N 28
ATOM 27729 C CA . LEU A 1 31 ? -13.411 2.335 -1.654 1.00 0.28 31 LEU A CA 28
ATOM 27730 C C . LEU A 1 31 ? -14.360 3.524 -1.679 1.00 0.32 31 LEU A C 28
ATOM 27731 O O . LEU A 1 31 ? -15.511 3.431 -1.299 1.00 0.43 31 LEU A O 28
ATOM 27747 N N . ASP A 1 32 ? -13.875 4.642 -2.116 1.00 0.28 32 ASP A N 28
ATOM 27748 C CA . ASP A 1 32 ? -14.720 5.856 -2.162 1.00 0.35 32 ASP A CA 28
ATOM 27749 C C . ASP A 1 32 ? -15.932 5.611 -3.070 1.00 0.42 32 ASP A C 28
ATOM 27750 O O . ASP A 1 32 ? -17.042 5.978 -2.741 1.00 0.54 32 ASP A O 28
ATOM 27759 N N . LYS A 1 33 ? -15.737 4.994 -4.205 1.00 0.38 33 LYS A N 28
ATOM 27760 C CA . LYS A 1 33 ? -16.897 4.738 -5.109 1.00 0.46 33 LYS A CA 28
ATOM 27761 C C . LYS A 1 33 ? -17.810 3.677 -4.479 1.00 0.42 33 LYS A C 28
ATOM 27762 O O . LYS A 1 33 ? -19.019 3.757 -4.558 1.00 0.46 33 LYS A O 28
ATOM 27781 N N . TYR A 1 34 ? -17.237 2.678 -3.863 1.00 0.36 34 TYR A N 28
ATOM 27782 C CA . TYR A 1 34 ? -18.066 1.607 -3.239 1.00 0.37 34 TYR A CA 28
ATOM 27783 C C . TYR A 1 34 ? -18.795 2.163 -2.008 1.00 0.33 34 TYR A C 28
ATOM 27784 O O . TYR A 1 34 ? -19.944 1.850 -1.766 1.00 0.55 34 TYR A O 28
ATOM 27802 N N . GLY A 1 35 ? -18.146 2.994 -1.236 1.00 0.24 35 GLY A N 28
ATOM 27803 C CA . GLY A 1 35 ? -18.817 3.578 -0.033 1.00 0.31 35 GLY A CA 28
ATOM 27804 C C . GLY A 1 35 ? -18.777 2.591 1.140 1.00 0.31 35 GLY A C 28
ATOM 27805 O O . GLY A 1 35 ? -19.654 2.584 1.980 1.00 0.36 35 GLY A O 28
ATOM 27809 N N . VAL A 1 36 ? -17.774 1.758 1.210 1.00 0.33 36 VAL A N 28
ATOM 27810 C CA . VAL A 1 36 ? -17.698 0.783 2.335 1.00 0.38 36 VAL A CA 28
ATOM 27811 C C . VAL A 1 36 ? -17.563 1.538 3.660 1.00 0.42 36 VAL A C 28
ATOM 27812 O O . VAL A 1 36 ? -17.681 2.747 3.713 1.00 0.45 36 VAL A O 28
ATOM 27825 N N . SER A 1 37 ? -17.317 0.831 4.732 1.00 0.55 37 SER A N 28
ATOM 27826 C CA . SER A 1 37 ? -17.173 1.502 6.055 1.00 0.64 37 SER A CA 28
ATOM 27827 C C . SER A 1 37 ? -15.873 2.310 6.086 1.00 0.50 37 SER A C 28
ATOM 27828 O O . SER A 1 37 ? -14.914 1.989 5.411 1.00 0.93 37 SER A O 28
ATOM 27836 N N . ASP A 1 38 ? -15.835 3.354 6.869 1.00 0.43 38 ASP A N 28
ATOM 27837 C CA . ASP A 1 38 ? -14.601 4.187 6.952 1.00 0.37 38 ASP A CA 28
ATOM 27838 C C . ASP A 1 38 ? -13.509 3.430 7.715 1.00 0.54 38 ASP A C 28
ATOM 27839 O O . ASP A 1 38 ? -12.340 3.750 7.623 1.00 1.41 38 ASP A O 28
ATOM 27848 N N . TYR A 1 39 ? -13.880 2.442 8.480 1.00 0.42 39 TYR A N 28
ATOM 27849 C CA . TYR A 1 39 ? -12.866 1.677 9.265 1.00 0.33 39 TYR A CA 28
ATOM 27850 C C . TYR A 1 39 ? -11.842 1.030 8.324 1.00 0.25 39 TYR A C 28
ATOM 27851 O O . TYR A 1 39 ? -10.649 1.117 8.541 1.00 0.26 39 TYR A O 28
ATOM 27869 N N . TYR A 1 40 ? -12.291 0.371 7.295 1.00 0.25 40 TYR A N 28
ATOM 27870 C CA . TYR A 1 40 ? -11.338 -0.292 6.359 1.00 0.23 40 TYR A CA 28
ATOM 27871 C C . TYR A 1 40 ? -10.397 0.743 5.733 1.00 0.19 40 TYR A C 28
ATOM 27872 O O . TYR A 1 40 ? -9.223 0.487 5.550 1.00 0.19 40 TYR A O 28
ATOM 27890 N N . LYS A 1 41 ? -10.891 1.903 5.399 1.00 0.18 41 LYS A N 28
ATOM 27891 C CA . LYS A 1 41 ? -10.008 2.930 4.784 1.00 0.17 41 LYS A CA 28
ATOM 27892 C C . LYS A 1 41 ? -8.916 3.300 5.776 1.00 0.16 41 LYS A C 28
ATOM 27893 O O . LYS A 1 41 ? -7.770 3.486 5.418 1.00 0.17 41 LYS A O 28
ATOM 27912 N N . ASN A 1 42 ? -9.265 3.409 7.023 1.00 0.19 42 ASN A N 28
ATOM 27913 C CA . ASN A 1 42 ? -8.254 3.767 8.044 1.00 0.21 42 ASN A CA 28
ATOM 27914 C C . ASN A 1 42 ? -7.266 2.611 8.208 1.00 0.18 42 ASN A C 28
ATOM 27915 O O . ASN A 1 42 ? -6.077 2.814 8.354 1.00 0.19 42 ASN A O 28
ATOM 27926 N N . LEU A 1 43 ? -7.751 1.400 8.188 1.00 0.16 43 LEU A N 28
ATOM 27927 C CA . LEU A 1 43 ? -6.840 0.233 8.347 1.00 0.16 43 LEU A CA 28
ATOM 27928 C C . LEU A 1 43 ? -5.802 0.231 7.221 1.00 0.14 43 LEU A C 28
ATOM 27929 O O . LEU A 1 43 ? -4.639 -0.039 7.444 1.00 0.17 43 LEU A O 28
ATOM 27945 N N . ILE A 1 44 ? -6.204 0.538 6.018 1.00 0.13 44 ILE A N 28
ATOM 27946 C CA . ILE A 1 44 ? -5.221 0.556 4.898 1.00 0.13 44 ILE A CA 28
ATOM 27947 C C . ILE A 1 44 ? -4.148 1.597 5.197 1.00 0.14 44 ILE A C 28
ATOM 27948 O O . ILE A 1 44 ? -2.976 1.387 4.957 1.00 0.15 44 ILE A O 28
ATOM 27964 N N . ASN A 1 45 ? -4.540 2.719 5.731 1.00 0.15 45 ASN A N 28
ATOM 27965 C CA . ASN A 1 45 ? -3.544 3.770 6.058 1.00 0.19 45 ASN A CA 28
ATOM 27966 C C . ASN A 1 45 ? -2.584 3.223 7.113 1.00 0.20 45 ASN A C 28
ATOM 27967 O O . ASN A 1 45 ? -1.498 3.733 7.303 1.00 0.28 45 ASN A O 28
ATOM 27978 N N . ASN A 1 46 ? -2.979 2.180 7.800 1.00 0.17 46 ASN A N 28
ATOM 27979 C CA . ASN A 1 46 ? -2.096 1.582 8.849 1.00 0.22 46 ASN A CA 28
ATOM 27980 C C . ASN A 1 46 ? -1.385 0.347 8.286 1.00 0.24 46 ASN A C 28
ATOM 27981 O O . ASN A 1 46 ? -0.612 -0.296 8.968 1.00 0.27 46 ASN A O 28
ATOM 27992 N N . ALA A 1 47 ? -1.633 0.010 7.048 1.00 0.24 47 ALA A N 28
ATOM 27993 C CA . ALA A 1 47 ? -0.958 -1.181 6.453 1.00 0.30 47 ALA A CA 28
ATOM 27994 C C . ALA A 1 47 ? 0.509 -0.846 6.178 1.00 0.51 47 ALA A C 28
ATOM 27995 O O . ALA A 1 47 ? 0.851 0.287 5.904 1.00 1.49 47 ALA A O 28
ATOM 28002 N N . LYS A 1 48 ? 1.381 -1.825 6.258 1.00 0.60 48 LYS A N 28
ATOM 28003 C CA . LYS A 1 48 ? 2.839 -1.575 6.010 1.00 0.53 48 LYS A CA 28
ATOM 28004 C C . LYS A 1 48 ? 3.364 -2.561 4.954 1.00 0.42 48 LYS A C 28
ATOM 28005 O O . LYS A 1 48 ? 4.549 -2.617 4.693 1.00 0.51 48 LYS A O 28
ATOM 28024 N N . THR A 1 49 ? 2.498 -3.341 4.350 1.00 0.35 49 THR A N 28
ATOM 28025 C CA . THR A 1 49 ? 2.959 -4.324 3.312 1.00 0.42 49 THR A CA 28
ATOM 28026 C C . THR A 1 49 ? 1.997 -4.317 2.123 1.00 0.62 49 THR A C 28
ATOM 28027 O O . THR A 1 49 ? 0.811 -4.099 2.270 1.00 1.59 49 THR A O 28
ATOM 28038 N N . VAL A 1 50 ? 2.500 -4.563 0.943 1.00 0.44 50 VAL A N 28
ATOM 28039 C CA . VAL A 1 50 ? 1.618 -4.577 -0.259 1.00 0.33 50 VAL A CA 28
ATOM 28040 C C . VAL A 1 50 ? 0.688 -5.788 -0.192 1.00 0.37 50 VAL A C 28
ATOM 28041 O O . VAL A 1 50 ? -0.479 -5.704 -0.514 1.00 0.40 50 VAL A O 28
ATOM 28054 N N . GLU A 1 51 ? 1.197 -6.918 0.225 1.00 0.43 51 GLU A N 28
ATOM 28055 C CA . GLU A 1 51 ? 0.332 -8.126 0.308 1.00 0.53 51 GLU A CA 28
ATOM 28056 C C . GLU A 1 51 ? -0.806 -7.822 1.272 1.00 0.49 51 GLU A C 28
ATOM 28057 O O . GLU A 1 51 ? -1.946 -8.173 1.041 1.00 0.62 51 GLU A O 28
ATOM 28069 N N . GLY A 1 52 ? -0.503 -7.148 2.342 1.00 0.40 52 GLY A N 28
ATOM 28070 C CA . GLY A 1 52 ? -1.559 -6.789 3.317 1.00 0.41 52 GLY A CA 28
ATOM 28071 C C . GLY A 1 52 ? -2.530 -5.819 2.648 1.00 0.31 52 GLY A C 28
ATOM 28072 O O . GLY A 1 52 ? -3.728 -5.891 2.840 1.00 0.35 52 GLY A O 28
ATOM 28076 N N . VAL A 1 53 ? -2.021 -4.906 1.860 1.00 0.22 53 VAL A N 28
ATOM 28077 C CA . VAL A 1 53 ? -2.921 -3.931 1.182 1.00 0.15 53 VAL A CA 28
ATOM 28078 C C . VAL A 1 53 ? -3.803 -4.665 0.168 1.00 0.14 53 VAL A C 28
ATOM 28079 O O . VAL A 1 53 ? -5.005 -4.502 0.148 1.00 0.17 53 VAL A O 28
ATOM 28092 N N . LYS A 1 54 ? -3.217 -5.468 -0.676 1.00 0.18 54 LYS A N 28
ATOM 28093 C CA . LYS A 1 54 ? -4.022 -6.206 -1.691 1.00 0.21 54 LYS A CA 28
ATOM 28094 C C . LYS A 1 54 ? -4.869 -7.278 -1.004 1.00 0.20 54 LYS A C 28
ATOM 28095 O O . LYS A 1 54 ? -6.009 -7.508 -1.359 1.00 0.21 54 LYS A O 28
ATOM 28114 N N . ALA A 1 55 ? -4.316 -7.947 -0.032 1.00 0.22 55 ALA A N 28
ATOM 28115 C CA . ALA A 1 55 ? -5.077 -9.017 0.673 1.00 0.23 55 ALA A CA 28
ATOM 28116 C C . ALA A 1 55 ? -6.332 -8.436 1.333 1.00 0.20 55 ALA A C 28
ATOM 28117 O O . ALA A 1 55 ? -7.338 -9.107 1.463 1.00 0.19 55 ALA A O 28
ATOM 28124 N N . LEU A 1 56 ? -6.284 -7.206 1.766 1.00 0.20 56 LEU A N 28
ATOM 28125 C CA . LEU A 1 56 ? -7.469 -6.607 2.430 1.00 0.21 56 LEU A CA 28
ATOM 28126 C C . LEU A 1 56 ? -8.570 -6.385 1.393 1.00 0.18 56 LEU A C 28
ATOM 28127 O O . LEU A 1 56 ? -9.650 -6.925 1.513 1.00 0.19 56 LEU A O 28
ATOM 28143 N N . ILE A 1 57 ? -8.304 -5.601 0.372 1.00 0.16 57 ILE A N 28
ATOM 28144 C CA . ILE A 1 57 ? -9.346 -5.343 -0.673 1.00 0.17 57 ILE A CA 28
ATOM 28145 C C . ILE A 1 57 ? -10.012 -6.661 -1.041 1.00 0.17 57 ILE A C 28
ATOM 28146 O O . ILE A 1 57 ? -11.203 -6.724 -1.280 1.00 0.20 57 ILE A O 28
ATOM 28162 N N . ASP A 1 58 ? -9.259 -7.722 -1.070 1.00 0.16 58 ASP A N 28
ATOM 28163 C CA . ASP A 1 58 ? -9.867 -9.035 -1.400 1.00 0.19 58 ASP A CA 28
ATOM 28164 C C . ASP A 1 58 ? -10.908 -9.360 -0.329 1.00 0.19 58 ASP A C 28
ATOM 28165 O O . ASP A 1 58 ? -11.978 -9.859 -0.614 1.00 0.22 58 ASP A O 28
ATOM 28174 N N . GLU A 1 59 ? -10.600 -9.063 0.905 1.00 0.18 59 GLU A N 28
ATOM 28175 C CA . GLU A 1 59 ? -11.560 -9.331 2.006 1.00 0.21 59 GLU A CA 28
ATOM 28176 C C . GLU A 1 59 ? -12.729 -8.356 1.916 1.00 0.24 59 GLU A C 28
ATOM 28177 O O . GLU A 1 59 ? -13.866 -8.712 2.155 1.00 0.30 59 GLU A O 28
ATOM 28189 N N . ILE A 1 60 ? -12.458 -7.119 1.600 1.00 0.23 60 ILE A N 28
ATOM 28190 C CA . ILE A 1 60 ? -13.558 -6.125 1.531 1.00 0.27 60 ILE A CA 28
ATOM 28191 C C . ILE A 1 60 ? -14.456 -6.443 0.330 1.00 0.28 60 ILE A C 28
ATOM 28192 O O . ILE A 1 60 ? -15.659 -6.554 0.455 1.00 0.33 60 ILE A O 28
ATOM 28208 N N . LEU A 1 61 ? -13.879 -6.597 -0.833 1.00 0.25 61 LEU A N 28
ATOM 28209 C CA . LEU A 1 61 ? -14.701 -6.915 -2.035 1.00 0.30 61 LEU A CA 28
ATOM 28210 C C . LEU A 1 61 ? -15.442 -8.233 -1.808 1.00 0.33 61 LEU A C 28
ATOM 28211 O O . LEU A 1 61 ? -16.592 -8.380 -2.170 1.00 0.46 61 LEU A O 28
ATOM 28227 N N . ALA A 1 62 ? -14.795 -9.196 -1.209 1.00 0.28 62 ALA A N 28
ATOM 28228 C CA . ALA A 1 62 ? -15.472 -10.499 -0.961 1.00 0.32 62 ALA A CA 28
ATOM 28229 C C . ALA A 1 62 ? -16.758 -10.258 -0.167 1.00 0.37 62 ALA A C 28
ATOM 28230 O O . ALA A 1 62 ? -17.656 -11.076 -0.154 1.00 0.48 62 ALA A O 28
ATOM 28237 N N . ALA A 1 63 ? -16.852 -9.137 0.494 1.00 0.41 63 ALA A N 28
ATOM 28238 C CA . ALA A 1 63 ? -18.076 -8.835 1.289 1.00 0.50 63 ALA A CA 28
ATOM 28239 C C . ALA A 1 63 ? -19.217 -8.448 0.344 1.00 0.70 63 ALA A C 28
ATOM 28240 O O . ALA A 1 63 ? -20.335 -8.230 0.766 1.00 1.15 63 ALA A O 28
ATOM 28247 N N . LEU A 1 64 ? -18.939 -8.362 -0.935 1.00 0.59 64 LEU A N 28
ATOM 28248 C CA . LEU A 1 64 ? -19.998 -7.987 -1.929 1.00 0.85 64 LEU A CA 28
ATOM 28249 C C . LEU A 1 64 ? -19.990 -9.000 -3.084 1.00 1.41 64 LEU A C 28
ATOM 28250 O O . LEU A 1 64 ? -19.483 -8.716 -4.151 1.00 1.62 64 LEU A O 28
ATOM 28266 N N . PRO A 1 65 ? -20.542 -10.177 -2.883 1.00 1.85 65 PRO A N 28
ATOM 28267 C CA . PRO A 1 65 ? -20.566 -11.208 -3.961 1.00 2.43 65 PRO A CA 28
ATOM 28268 C C . PRO A 1 65 ? -21.287 -10.710 -5.223 1.00 2.62 65 PRO A C 28
ATOM 28269 O O . PRO A 1 65 ? -22.298 -10.044 -5.080 1.00 2.81 65 PRO A O 28
ATOM 28281 N N . MET A 1 1 ? 31.674 5.773 15.754 1.00 21.30 1 MET A N 29
ATOM 28282 C CA . MET A 1 1 ? 31.445 5.637 14.289 1.00 21.02 1 MET A CA 29
ATOM 28283 C C . MET A 1 1 ? 31.723 6.984 13.613 1.00 20.37 1 MET A C 29
ATOM 28284 O O . MET A 1 1 ? 32.757 7.183 13.007 1.00 20.39 1 MET A O 29
ATOM 28300 N N . LYS A 1 2 ? 30.808 7.914 13.724 1.00 19.90 2 LYS A N 29
ATOM 28301 C CA . LYS A 1 2 ? 31.003 9.266 13.104 1.00 19.38 2 LYS A CA 29
ATOM 28302 C C . LYS A 1 2 ? 30.527 10.342 14.083 1.00 18.83 2 LYS A C 29
ATOM 28303 O O . LYS A 1 2 ? 29.844 11.275 13.709 1.00 18.89 2 LYS A O 29
ATOM 28322 N N . ALA A 1 3 ? 30.880 10.221 15.333 1.00 18.43 3 ALA A N 29
ATOM 28323 C CA . ALA A 1 3 ? 30.445 11.238 16.336 1.00 18.03 3 ALA A CA 29
ATOM 28324 C C . ALA A 1 3 ? 31.025 12.606 15.966 1.00 17.59 3 ALA A C 29
ATOM 28325 O O . ALA A 1 3 ? 32.157 12.714 15.535 1.00 17.73 3 ALA A O 29
ATOM 28332 N N . ILE A 1 4 ? 30.257 13.656 16.135 1.00 17.22 4 ILE A N 29
ATOM 28333 C CA . ILE A 1 4 ? 30.752 15.030 15.801 1.00 16.95 4 ILE A CA 29
ATOM 28334 C C . ILE A 1 4 ? 30.330 16.008 16.907 1.00 16.44 4 ILE A C 29
ATOM 28335 O O . ILE A 1 4 ? 30.361 15.681 18.076 1.00 16.48 4 ILE A O 29
ATOM 28351 N N . PHE A 1 5 ? 29.949 17.207 16.552 1.00 16.11 5 PHE A N 29
ATOM 28352 C CA . PHE A 1 5 ? 29.542 18.197 17.590 1.00 15.78 5 PHE A CA 29
ATOM 28353 C C . PHE A 1 5 ? 28.350 17.644 18.376 1.00 15.39 5 PHE A C 29
ATOM 28354 O O . PHE A 1 5 ? 28.214 17.879 19.561 1.00 15.53 5 PHE A O 29
ATOM 28371 N N . VAL A 1 6 ? 27.488 16.908 17.721 1.00 15.04 6 VAL A N 29
ATOM 28372 C CA . VAL A 1 6 ? 26.295 16.322 18.410 1.00 14.79 6 VAL A CA 29
ATOM 28373 C C . VAL A 1 6 ? 26.231 14.824 18.102 1.00 14.55 6 VAL A C 29
ATOM 28374 O O . VAL A 1 6 ? 26.809 14.354 17.142 1.00 14.58 6 VAL A O 29
ATOM 28387 N N . LEU A 1 7 ? 25.533 14.069 18.905 1.00 14.47 7 LEU A N 29
ATOM 28388 C CA . LEU A 1 7 ? 25.438 12.603 18.651 1.00 14.40 7 LEU A CA 29
ATOM 28389 C C . LEU A 1 7 ? 24.528 12.342 17.450 1.00 13.90 7 LEU A C 29
ATOM 28390 O O . LEU A 1 7 ? 23.487 12.951 17.303 1.00 13.91 7 LEU A O 29
ATOM 28406 N N . ASN A 1 8 ? 24.909 11.438 16.588 1.00 13.63 8 ASN A N 29
ATOM 28407 C CA . ASN A 1 8 ? 24.060 11.138 15.401 1.00 13.29 8 ASN A CA 29
ATOM 28408 C C . ASN A 1 8 ? 22.922 10.208 15.822 1.00 12.82 8 ASN A C 29
ATOM 28409 O O . ASN A 1 8 ? 23.127 9.245 16.534 1.00 12.84 8 ASN A O 29
ATOM 28420 N N . ALA A 1 9 ? 21.723 10.483 15.388 1.00 12.57 9 ALA A N 29
ATOM 28421 C CA . ALA A 1 9 ? 20.580 9.607 15.766 1.00 12.28 9 ALA A CA 29
ATOM 28422 C C . ALA A 1 9 ? 19.393 9.890 14.846 1.00 11.84 9 ALA A C 29
ATOM 28423 O O . ALA A 1 9 ? 18.278 9.490 15.115 1.00 12.04 9 ALA A O 29
ATOM 28430 N N . GLN A 1 10 ? 19.622 10.578 13.763 1.00 11.42 10 GLN A N 29
ATOM 28431 C CA . GLN A 1 10 ? 18.504 10.886 12.832 1.00 11.16 10 GLN A CA 29
ATOM 28432 C C . GLN A 1 10 ? 17.903 9.578 12.312 1.00 10.55 10 GLN A C 29
ATOM 28433 O O . GLN A 1 10 ? 18.608 8.632 12.020 1.00 10.61 10 GLN A O 29
ATOM 28447 N N . HIS A 1 11 ? 16.601 9.515 12.196 1.00 10.17 11 HIS A N 29
ATOM 28448 C CA . HIS A 1 11 ? 15.947 8.270 11.697 1.00 9.77 11 HIS A CA 29
ATOM 28449 C C . HIS A 1 11 ? 15.886 8.306 10.168 1.00 9.16 11 HIS A C 29
ATOM 28450 O O . HIS A 1 11 ? 15.154 9.080 9.587 1.00 9.25 11 HIS A O 29
ATOM 28464 N N . ASP A 1 12 ? 16.655 7.470 9.516 1.00 8.78 12 ASP A N 29
ATOM 28465 C CA . ASP A 1 12 ? 16.653 7.443 8.019 1.00 8.41 12 ASP A CA 29
ATOM 28466 C C . ASP A 1 12 ? 16.714 5.993 7.535 1.00 7.70 12 ASP A C 29
ATOM 28467 O O . ASP A 1 12 ? 17.271 5.134 8.188 1.00 7.84 12 ASP A O 29
ATOM 28476 N N . GLU A 1 13 ? 16.143 5.715 6.392 1.00 7.20 13 GLU A N 29
ATOM 28477 C CA . GLU A 1 13 ? 16.168 4.321 5.860 1.00 6.75 13 GLU A CA 29
ATOM 28478 C C . GLU A 1 13 ? 16.048 4.358 4.334 1.00 5.96 13 GLU A C 29
ATOM 28479 O O . GLU A 1 13 ? 15.587 5.325 3.763 1.00 6.13 13 GLU A O 29
ATOM 28491 N N . ALA A 1 14 ? 16.453 3.308 3.668 1.00 5.44 14 ALA A N 29
ATOM 28492 C CA . ALA A 1 14 ? 16.357 3.278 2.177 1.00 4.96 14 ALA A CA 29
ATOM 28493 C C . ALA A 1 14 ? 15.020 2.653 1.772 1.00 4.30 14 ALA A C 29
ATOM 28494 O O . ALA A 1 14 ? 14.867 1.448 1.766 1.00 4.43 14 ALA A O 29
ATOM 28501 N N . VAL A 1 15 ? 14.050 3.462 1.436 1.00 4.01 15 VAL A N 29
ATOM 28502 C CA . VAL A 1 15 ? 12.716 2.917 1.033 1.00 3.71 15 VAL A CA 29
ATOM 28503 C C . VAL A 1 15 ? 12.098 3.822 -0.038 1.00 3.13 15 VAL A C 29
ATOM 28504 O O . VAL A 1 15 ? 12.229 5.028 0.007 1.00 3.40 15 VAL A O 29
ATOM 28517 N N . ASP A 1 16 ? 11.420 3.252 -0.998 1.00 2.67 16 ASP A N 29
ATOM 28518 C CA . ASP A 1 16 ? 10.793 4.090 -2.062 1.00 2.25 16 ASP A CA 29
ATOM 28519 C C . ASP A 1 16 ? 9.437 4.593 -1.568 1.00 2.00 16 ASP A C 29
ATOM 28520 O O . ASP A 1 16 ? 8.497 3.837 -1.423 1.00 2.47 16 ASP A O 29
ATOM 28529 N N . ALA A 1 17 ? 9.331 5.865 -1.304 1.00 1.74 17 ALA A N 29
ATOM 28530 C CA . ALA A 1 17 ? 8.039 6.424 -0.811 1.00 1.64 17 ALA A CA 29
ATOM 28531 C C . ALA A 1 17 ? 7.108 6.674 -1.996 1.00 1.34 17 ALA A C 29
ATOM 28532 O O . ALA A 1 17 ? 6.851 7.801 -2.373 1.00 1.86 17 ALA A O 29
ATOM 28539 N N . ASN A 1 18 ? 6.599 5.630 -2.586 1.00 0.95 18 ASN A N 29
ATOM 28540 C CA . ASN A 1 18 ? 5.686 5.804 -3.746 1.00 0.77 18 ASN A CA 29
ATOM 28541 C C . ASN A 1 18 ? 4.854 4.531 -3.932 1.00 0.65 18 ASN A C 29
ATOM 28542 O O . ASN A 1 18 ? 3.643 4.580 -4.012 1.00 1.18 18 ASN A O 29
ATOM 28553 N N . SER A 1 19 ? 5.488 3.392 -3.995 1.00 0.49 19 SER A N 29
ATOM 28554 C CA . SER A 1 19 ? 4.720 2.125 -4.170 1.00 0.33 19 SER A CA 29
ATOM 28555 C C . SER A 1 19 ? 3.774 1.935 -2.985 1.00 0.29 19 SER A C 29
ATOM 28556 O O . SER A 1 19 ? 2.588 1.729 -3.149 1.00 0.28 19 SER A O 29
ATOM 28564 N N . LEU A 1 20 ? 4.291 2.009 -1.789 1.00 0.31 20 LEU A N 29
ATOM 28565 C CA . LEU A 1 20 ? 3.424 1.840 -0.590 1.00 0.32 20 LEU A CA 29
ATOM 28566 C C . LEU A 1 20 ? 2.347 2.924 -0.591 1.00 0.25 20 LEU A C 29
ATOM 28567 O O . LEU A 1 20 ? 1.177 2.652 -0.406 1.00 0.23 20 LEU A O 29
ATOM 28583 N N . ALA A 1 21 ? 2.734 4.152 -0.792 1.00 0.24 21 ALA A N 29
ATOM 28584 C CA . ALA A 1 21 ? 1.738 5.252 -0.800 1.00 0.22 21 ALA A CA 29
ATOM 28585 C C . ALA A 1 21 ? 0.756 5.065 -1.958 1.00 0.18 21 ALA A C 29
ATOM 28586 O O . ALA A 1 21 ? -0.442 5.121 -1.781 1.00 0.19 21 ALA A O 29
ATOM 28593 N N . GLU A 1 22 ? 1.252 4.851 -3.147 1.00 0.18 22 GLU A N 29
ATOM 28594 C CA . GLU A 1 22 ? 0.330 4.673 -4.307 1.00 0.19 22 GLU A CA 29
ATOM 28595 C C . GLU A 1 22 ? -0.574 3.470 -4.054 1.00 0.18 22 GLU A C 29
ATOM 28596 O O . GLU A 1 22 ? -1.757 3.500 -4.329 1.00 0.21 22 GLU A O 29
ATOM 28608 N N . ALA A 1 23 ? -0.028 2.410 -3.525 1.00 0.18 23 ALA A N 29
ATOM 28609 C CA . ALA A 1 23 ? -0.861 1.211 -3.247 1.00 0.19 23 ALA A CA 29
ATOM 28610 C C . ALA A 1 23 ? -1.973 1.590 -2.272 1.00 0.15 23 ALA A C 29
ATOM 28611 O O . ALA A 1 23 ? -3.132 1.296 -2.485 1.00 0.16 23 ALA A O 29
ATOM 28618 N N . LYS A 1 24 ? -1.622 2.239 -1.195 1.00 0.15 24 LYS A N 29
ATOM 28619 C CA . LYS A 1 24 ? -2.650 2.633 -0.196 1.00 0.18 24 LYS A CA 29
ATOM 28620 C C . LYS A 1 24 ? -3.546 3.731 -0.778 1.00 0.19 24 LYS A C 29
ATOM 28621 O O . LYS A 1 24 ? -4.745 3.734 -0.578 1.00 0.26 24 LYS A O 29
ATOM 28640 N N . VAL A 1 25 ? -2.981 4.667 -1.496 1.00 0.19 25 VAL A N 29
ATOM 28641 C CA . VAL A 1 25 ? -3.817 5.755 -2.078 1.00 0.23 25 VAL A CA 29
ATOM 28642 C C . VAL A 1 25 ? -4.814 5.147 -3.067 1.00 0.24 25 VAL A C 29
ATOM 28643 O O . VAL A 1 25 ? -5.989 5.449 -3.040 1.00 0.27 25 VAL A O 29
ATOM 28656 N N . LEU A 1 26 ? -4.358 4.291 -3.940 1.00 0.22 26 LEU A N 29
ATOM 28657 C CA . LEU A 1 26 ? -5.291 3.672 -4.923 1.00 0.25 26 LEU A CA 29
ATOM 28658 C C . LEU A 1 26 ? -6.339 2.839 -4.177 1.00 0.23 26 LEU A C 29
ATOM 28659 O O . LEU A 1 26 ? -7.502 2.836 -4.527 1.00 0.28 26 LEU A O 29
ATOM 28675 N N . ALA A 1 27 ? -5.942 2.132 -3.154 1.00 0.18 27 ALA A N 29
ATOM 28676 C CA . ALA A 1 27 ? -6.927 1.307 -2.397 1.00 0.18 27 ALA A CA 29
ATOM 28677 C C . ALA A 1 27 ? -7.925 2.218 -1.674 1.00 0.16 27 ALA A C 29
ATOM 28678 O O . ALA A 1 27 ? -9.114 1.977 -1.683 1.00 0.19 27 ALA A O 29
ATOM 28685 N N . ASN A 1 28 ? -7.451 3.259 -1.040 1.00 0.15 28 ASN A N 29
ATOM 28686 C CA . ASN A 1 28 ? -8.372 4.177 -0.306 1.00 0.14 28 ASN A CA 29
ATOM 28687 C C . ASN A 1 28 ? -9.389 4.782 -1.281 1.00 0.15 28 ASN A C 29
ATOM 28688 O O . ASN A 1 28 ? -10.553 4.925 -0.967 1.00 0.18 28 ASN A O 29
ATOM 28699 N N . ARG A 1 29 ? -8.958 5.139 -2.458 1.00 0.18 29 ARG A N 29
ATOM 28700 C CA . ARG A 1 29 ? -9.897 5.737 -3.452 1.00 0.22 29 ARG A CA 29
ATOM 28701 C C . ARG A 1 29 ? -10.985 4.726 -3.827 1.00 0.19 29 ARG A C 29
ATOM 28702 O O . ARG A 1 29 ? -12.131 5.080 -4.018 1.00 0.21 29 ARG A O 29
ATOM 28723 N N . GLU A 1 30 ? -10.638 3.475 -3.948 1.00 0.21 30 GLU A N 29
ATOM 28724 C CA . GLU A 1 30 ? -11.657 2.455 -4.326 1.00 0.28 30 GLU A CA 29
ATOM 28725 C C . GLU A 1 30 ? -12.774 2.425 -3.283 1.00 0.27 30 GLU A C 29
ATOM 28726 O O . GLU A 1 30 ? -13.935 2.298 -3.613 1.00 0.33 30 GLU A O 29
ATOM 28738 N N . LEU A 1 31 ? -12.437 2.535 -2.030 1.00 0.23 31 LEU A N 29
ATOM 28739 C CA . LEU A 1 31 ? -13.494 2.500 -0.980 1.00 0.28 31 LEU A CA 29
ATOM 28740 C C . LEU A 1 31 ? -14.483 3.632 -1.247 1.00 0.32 31 LEU A C 29
ATOM 28741 O O . LEU A 1 31 ? -15.683 3.465 -1.160 1.00 0.43 31 LEU A O 29
ATOM 28757 N N . ASP A 1 32 ? -13.974 4.786 -1.572 1.00 0.28 32 ASP A N 29
ATOM 28758 C CA . ASP A 1 32 ? -14.857 5.948 -1.851 1.00 0.35 32 ASP A CA 29
ATOM 28759 C C . ASP A 1 32 ? -15.784 5.618 -3.025 1.00 0.42 32 ASP A C 29
ATOM 28760 O O . ASP A 1 32 ? -16.959 5.925 -3.006 1.00 0.54 32 ASP A O 29
ATOM 28769 N N . LYS A 1 33 ? -15.263 4.993 -4.047 1.00 0.38 33 LYS A N 29
ATOM 28770 C CA . LYS A 1 33 ? -16.111 4.640 -5.222 1.00 0.46 33 LYS A CA 29
ATOM 28771 C C . LYS A 1 33 ? -17.249 3.723 -4.770 1.00 0.42 33 LYS A C 29
ATOM 28772 O O . LYS A 1 33 ? -18.400 3.931 -5.100 1.00 0.46 33 LYS A O 29
ATOM 28791 N N . TYR A 1 34 ? -16.933 2.705 -4.019 1.00 0.36 34 TYR A N 29
ATOM 28792 C CA . TYR A 1 34 ? -17.986 1.765 -3.546 1.00 0.37 34 TYR A CA 29
ATOM 28793 C C . TYR A 1 34 ? -18.872 2.464 -2.513 1.00 0.33 34 TYR A C 29
ATOM 28794 O O . TYR A 1 34 ? -20.044 2.168 -2.385 1.00 0.55 34 TYR A O 29
ATOM 28812 N N . GLY A 1 35 ? -18.327 3.396 -1.776 1.00 0.24 35 GLY A N 29
ATOM 28813 C CA . GLY A 1 35 ? -19.142 4.120 -0.754 1.00 0.31 35 GLY A CA 29
ATOM 28814 C C . GLY A 1 35 ? -19.064 3.394 0.590 1.00 0.31 35 GLY A C 29
ATOM 28815 O O . GLY A 1 35 ? -19.965 3.473 1.402 1.00 0.36 35 GLY A O 29
ATOM 28819 N N . VAL A 1 36 ? -17.991 2.698 0.841 1.00 0.33 36 VAL A N 29
ATOM 28820 C CA . VAL A 1 36 ? -17.861 1.984 2.142 1.00 0.38 36 VAL A CA 29
ATOM 28821 C C . VAL A 1 36 ? -17.927 3.016 3.271 1.00 0.42 36 VAL A C 29
ATOM 28822 O O . VAL A 1 36 ? -17.728 4.192 3.052 1.00 0.45 36 VAL A O 29
ATOM 28835 N N . SER A 1 37 ? -18.230 2.593 4.469 1.00 0.55 37 SER A N 29
ATOM 28836 C CA . SER A 1 37 ? -18.335 3.558 5.603 1.00 0.64 37 SER A CA 29
ATOM 28837 C C . SER A 1 37 ? -17.157 4.542 5.593 1.00 0.50 37 SER A C 29
ATOM 28838 O O . SER A 1 37 ? -17.171 5.528 4.884 1.00 0.93 37 SER A O 29
ATOM 28846 N N . ASP A 1 38 ? -16.142 4.295 6.381 1.00 0.43 38 ASP A N 29
ATOM 28847 C CA . ASP A 1 38 ? -14.983 5.237 6.410 1.00 0.37 38 ASP A CA 29
ATOM 28848 C C . ASP A 1 38 ? -13.835 4.647 7.232 1.00 0.54 38 ASP A C 29
ATOM 28849 O O . ASP A 1 38 ? -12.695 4.674 6.815 1.00 1.41 38 ASP A O 29
ATOM 28858 N N . TYR A 1 39 ? -14.106 4.127 8.401 1.00 0.42 39 TYR A N 29
ATOM 28859 C CA . TYR A 1 39 ? -12.992 3.568 9.220 1.00 0.33 39 TYR A CA 29
ATOM 28860 C C . TYR A 1 39 ? -12.162 2.606 8.365 1.00 0.25 39 TYR A C 29
ATOM 28861 O O . TYR A 1 39 ? -11.045 2.266 8.700 1.00 0.26 39 TYR A O 29
ATOM 28879 N N . TYR A 1 40 ? -12.688 2.178 7.257 1.00 0.25 40 TYR A N 29
ATOM 28880 C CA . TYR A 1 40 ? -11.914 1.258 6.380 1.00 0.23 40 TYR A CA 29
ATOM 28881 C C . TYR A 1 40 ? -10.753 2.022 5.740 1.00 0.19 40 TYR A C 29
ATOM 28882 O O . TYR A 1 40 ? -9.728 1.456 5.422 1.00 0.19 40 TYR A O 29
ATOM 28900 N N . LYS A 1 41 ? -10.913 3.301 5.522 1.00 0.18 41 LYS A N 29
ATOM 28901 C CA . LYS A 1 41 ? -9.830 4.083 4.875 1.00 0.17 41 LYS A CA 29
ATOM 28902 C C . LYS A 1 41 ? -8.632 4.198 5.819 1.00 0.16 41 LYS A C 29
ATOM 28903 O O . LYS A 1 41 ? -7.497 4.100 5.397 1.00 0.17 41 LYS A O 29
ATOM 28922 N N . ASN A 1 42 ? -8.857 4.398 7.092 1.00 0.19 42 ASN A N 29
ATOM 28923 C CA . ASN A 1 42 ? -7.697 4.503 8.016 1.00 0.21 42 ASN A CA 29
ATOM 28924 C C . ASN A 1 42 ? -7.086 3.114 8.203 1.00 0.18 42 ASN A C 29
ATOM 28925 O O . ASN A 1 42 ? -5.920 2.969 8.515 1.00 0.19 42 ASN A O 29
ATOM 28936 N N . LEU A 1 43 ? -7.868 2.090 7.999 1.00 0.16 43 LEU A N 29
ATOM 28937 C CA . LEU A 1 43 ? -7.345 0.706 8.147 1.00 0.16 43 LEU A CA 29
ATOM 28938 C C . LEU A 1 43 ? -6.243 0.494 7.106 1.00 0.14 43 LEU A C 29
ATOM 28939 O O . LEU A 1 43 ? -5.229 -0.120 7.369 1.00 0.17 43 LEU A O 29
ATOM 28955 N N . ILE A 1 44 ? -6.445 1.000 5.919 1.00 0.13 44 ILE A N 29
ATOM 28956 C CA . ILE A 1 44 ? -5.426 0.837 4.841 1.00 0.13 44 ILE A CA 29
ATOM 28957 C C . ILE A 1 44 ? -4.165 1.630 5.204 1.00 0.14 44 ILE A C 29
ATOM 28958 O O . ILE A 1 44 ? -3.055 1.194 4.974 1.00 0.15 44 ILE A O 29
ATOM 28974 N N . ASN A 1 45 ? -4.333 2.802 5.750 1.00 0.15 45 ASN A N 29
ATOM 28975 C CA . ASN A 1 45 ? -3.157 3.649 6.112 1.00 0.19 45 ASN A CA 29
ATOM 28976 C C . ASN A 1 45 ? -2.158 2.864 6.970 1.00 0.20 45 ASN A C 29
ATOM 28977 O O . ASN A 1 45 ? -0.972 3.127 6.941 1.00 0.28 45 ASN A O 29
ATOM 28988 N N . ASN A 1 46 ? -2.618 1.919 7.748 1.00 0.17 46 ASN A N 29
ATOM 28989 C CA . ASN A 1 46 ? -1.678 1.145 8.622 1.00 0.22 46 ASN A CA 29
ATOM 28990 C C . ASN A 1 46 ? -1.230 -0.146 7.929 1.00 0.24 46 ASN A C 29
ATOM 28991 O O . ASN A 1 46 ? -0.706 -1.043 8.559 1.00 0.27 46 ASN A O 29
ATOM 29002 N N . ALA A 1 47 ? -1.416 -0.252 6.640 1.00 0.24 47 ALA A N 29
ATOM 29003 C CA . ALA A 1 47 ? -0.979 -1.491 5.933 1.00 0.30 47 ALA A CA 29
ATOM 29004 C C . ALA A 1 47 ? 0.534 -1.661 6.108 1.00 0.51 47 ALA A C 29
ATOM 29005 O O . ALA A 1 47 ? 1.297 -0.740 5.896 1.00 1.49 47 ALA A O 29
ATOM 29012 N N . LYS A 1 48 ? 0.976 -2.828 6.505 1.00 0.60 48 LYS A N 29
ATOM 29013 C CA . LYS A 1 48 ? 2.442 -3.049 6.704 1.00 0.53 48 LYS A CA 29
ATOM 29014 C C . LYS A 1 48 ? 3.077 -3.630 5.437 1.00 0.42 48 LYS A C 29
ATOM 29015 O O . LYS A 1 48 ? 4.273 -3.540 5.243 1.00 0.51 48 LYS A O 29
ATOM 29034 N N . THR A 1 49 ? 2.297 -4.236 4.574 1.00 0.35 49 THR A N 29
ATOM 29035 C CA . THR A 1 49 ? 2.875 -4.829 3.324 1.00 0.42 49 THR A CA 29
ATOM 29036 C C . THR A 1 49 ? 1.939 -4.569 2.140 1.00 0.62 49 THR A C 29
ATOM 29037 O O . THR A 1 49 ? 0.737 -4.476 2.293 1.00 1.59 49 THR A O 29
ATOM 29048 N N . VAL A 1 50 ? 2.486 -4.453 0.957 1.00 0.44 50 VAL A N 29
ATOM 29049 C CA . VAL A 1 50 ? 1.636 -4.201 -0.243 1.00 0.33 50 VAL A CA 29
ATOM 29050 C C . VAL A 1 50 ? 0.726 -5.403 -0.481 1.00 0.37 50 VAL A C 29
ATOM 29051 O O . VAL A 1 50 ? -0.431 -5.263 -0.822 1.00 0.40 50 VAL A O 29
ATOM 29064 N N . GLU A 1 51 ? 1.238 -6.590 -0.302 1.00 0.43 51 GLU A N 29
ATOM 29065 C CA . GLU A 1 51 ? 0.394 -7.794 -0.518 1.00 0.53 51 GLU A CA 29
ATOM 29066 C C . GLU A 1 51 ? -0.785 -7.723 0.442 1.00 0.49 51 GLU A C 29
ATOM 29067 O O . GLU A 1 51 ? -1.892 -8.110 0.123 1.00 0.62 51 GLU A O 29
ATOM 29079 N N . GLY A 1 52 ? -0.553 -7.211 1.616 1.00 0.40 52 GLY A N 29
ATOM 29080 C CA . GLY A 1 52 ? -1.653 -7.086 2.602 1.00 0.41 52 GLY A CA 29
ATOM 29081 C C . GLY A 1 52 ? -2.686 -6.097 2.068 1.00 0.31 52 GLY A C 29
ATOM 29082 O O . GLY A 1 52 ? -3.863 -6.199 2.355 1.00 0.35 52 GLY A O 29
ATOM 29086 N N . VAL A 1 53 ? -2.260 -5.130 1.294 1.00 0.22 53 VAL A N 29
ATOM 29087 C CA . VAL A 1 53 ? -3.235 -4.142 0.756 1.00 0.15 53 VAL A CA 29
ATOM 29088 C C . VAL A 1 53 ? -4.207 -4.849 -0.193 1.00 0.14 53 VAL A C 29
ATOM 29089 O O . VAL A 1 53 ? -5.404 -4.689 -0.096 1.00 0.17 53 VAL A O 29
ATOM 29102 N N . LYS A 1 54 ? -3.706 -5.630 -1.113 1.00 0.18 54 LYS A N 29
ATOM 29103 C CA . LYS A 1 54 ? -4.615 -6.335 -2.068 1.00 0.21 54 LYS A CA 29
ATOM 29104 C C . LYS A 1 54 ? -5.446 -7.390 -1.331 1.00 0.20 54 LYS A C 29
ATOM 29105 O O . LYS A 1 54 ? -6.616 -7.572 -1.603 1.00 0.21 54 LYS A O 29
ATOM 29124 N N . ALA A 1 55 ? -4.849 -8.092 -0.409 1.00 0.22 55 ALA A N 29
ATOM 29125 C CA . ALA A 1 55 ? -5.602 -9.145 0.334 1.00 0.23 55 ALA A CA 29
ATOM 29126 C C . ALA A 1 55 ? -6.719 -8.506 1.160 1.00 0.20 55 ALA A C 29
ATOM 29127 O O . ALA A 1 55 ? -7.810 -9.032 1.258 1.00 0.19 55 ALA A O 29
ATOM 29134 N N . LEU A 1 56 ? -6.451 -7.386 1.762 1.00 0.20 56 LEU A N 29
ATOM 29135 C CA . LEU A 1 56 ? -7.491 -6.720 2.592 1.00 0.21 56 LEU A CA 29
ATOM 29136 C C . LEU A 1 56 ? -8.602 -6.162 1.697 1.00 0.18 56 LEU A C 29
ATOM 29137 O O . LEU A 1 56 ? -9.768 -6.264 2.004 1.00 0.19 56 LEU A O 29
ATOM 29153 N N . ILE A 1 57 ? -8.266 -5.599 0.576 1.00 0.16 57 ILE A N 29
ATOM 29154 C CA . ILE A 1 57 ? -9.339 -5.097 -0.325 1.00 0.17 57 ILE A CA 29
ATOM 29155 C C . ILE A 1 57 ? -10.000 -6.304 -0.977 1.00 0.17 57 ILE A C 29
ATOM 29156 O O . ILE A 1 57 ? -11.200 -6.355 -1.156 1.00 0.20 57 ILE A O 29
ATOM 29172 N N . ASP A 1 58 ? -9.210 -7.276 -1.347 1.00 0.16 58 ASP A N 29
ATOM 29173 C CA . ASP A 1 58 ? -9.772 -8.484 -2.009 1.00 0.19 58 ASP A CA 29
ATOM 29174 C C . ASP A 1 58 ? -10.661 -9.259 -1.035 1.00 0.19 58 ASP A C 29
ATOM 29175 O O . ASP A 1 58 ? -11.706 -9.757 -1.405 1.00 0.22 58 ASP A O 29
ATOM 29184 N N . GLU A 1 59 ? -10.271 -9.369 0.207 1.00 0.18 59 GLU A N 29
ATOM 29185 C CA . GLU A 1 59 ? -11.123 -10.114 1.172 1.00 0.21 59 GLU A CA 29
ATOM 29186 C C . GLU A 1 59 ? -12.366 -9.272 1.461 1.00 0.24 59 GLU A C 29
ATOM 29187 O O . GLU A 1 59 ? -13.462 -9.781 1.586 1.00 0.30 59 GLU A O 29
ATOM 29199 N N . ILE A 1 60 ? -12.199 -7.980 1.557 1.00 0.23 60 ILE A N 29
ATOM 29200 C CA . ILE A 1 60 ? -13.364 -7.097 1.823 1.00 0.27 60 ILE A CA 29
ATOM 29201 C C . ILE A 1 60 ? -14.279 -7.069 0.597 1.00 0.28 60 ILE A C 29
ATOM 29202 O O . ILE A 1 60 ? -15.485 -7.164 0.710 1.00 0.33 60 ILE A O 29
ATOM 29218 N N . LEU A 1 61 ? -13.718 -6.958 -0.577 1.00 0.25 61 LEU A N 29
ATOM 29219 C CA . LEU A 1 61 ? -14.567 -6.947 -1.800 1.00 0.30 61 LEU A CA 29
ATOM 29220 C C . LEU A 1 61 ? -15.158 -8.342 -2.008 1.00 0.33 61 LEU A C 29
ATOM 29221 O O . LEU A 1 61 ? -16.259 -8.492 -2.498 1.00 0.46 61 LEU A O 29
ATOM 29237 N N . ALA A 1 62 ? -14.441 -9.365 -1.631 1.00 0.28 62 ALA A N 29
ATOM 29238 C CA . ALA A 1 62 ? -14.975 -10.743 -1.801 1.00 0.32 62 ALA A CA 29
ATOM 29239 C C . ALA A 1 62 ? -16.277 -10.877 -1.007 1.00 0.37 62 ALA A C 29
ATOM 29240 O O . ALA A 1 62 ? -17.258 -11.406 -1.489 1.00 0.48 62 ALA A O 29
ATOM 29247 N N . ALA A 1 63 ? -16.293 -10.398 0.210 1.00 0.41 63 ALA A N 29
ATOM 29248 C CA . ALA A 1 63 ? -17.532 -10.494 1.032 1.00 0.50 63 ALA A CA 29
ATOM 29249 C C . ALA A 1 63 ? -18.670 -9.747 0.333 1.00 0.70 63 ALA A C 29
ATOM 29250 O O . ALA A 1 63 ? -19.753 -10.268 0.158 1.00 1.15 63 ALA A O 29
ATOM 29257 N N . LEU A 1 64 ? -18.431 -8.528 -0.071 1.00 0.59 64 LEU A N 29
ATOM 29258 C CA . LEU A 1 64 ? -19.497 -7.751 -0.763 1.00 0.85 64 LEU A CA 29
ATOM 29259 C C . LEU A 1 64 ? -19.720 -8.353 -2.162 1.00 1.41 64 LEU A C 29
ATOM 29260 O O . LEU A 1 64 ? -18.800 -8.888 -2.749 1.00 1.62 64 LEU A O 29
ATOM 29276 N N . PRO A 1 65 ? -20.917 -8.276 -2.710 1.00 1.85 65 PRO A N 29
ATOM 29277 C CA . PRO A 1 65 ? -21.169 -8.845 -4.065 1.00 2.43 65 PRO A CA 29
ATOM 29278 C C . PRO A 1 65 ? -20.265 -8.208 -5.132 1.00 2.62 65 PRO A C 29
ATOM 29279 O O . PRO A 1 65 ? -19.497 -7.327 -4.779 1.00 2.81 65 PRO A O 29
ATOM 29291 N N . MET A 1 1 ? 34.842 -2.396 -10.629 1.00 21.30 1 MET A N 30
ATOM 29292 C CA . MET A 1 1 ? 33.396 -2.656 -10.883 1.00 21.02 1 MET A CA 30
ATOM 29293 C C . MET A 1 1 ? 32.582 -1.432 -10.457 1.00 20.37 1 MET A C 30
ATOM 29294 O O . MET A 1 1 ? 32.136 -0.654 -11.277 1.00 20.39 1 MET A O 30
ATOM 29310 N N . LYS A 1 2 ? 32.386 -1.259 -9.176 1.00 19.90 2 LYS A N 30
ATOM 29311 C CA . LYS A 1 2 ? 31.601 -0.088 -8.685 1.00 19.38 2 LYS A CA 30
ATOM 29312 C C . LYS A 1 2 ? 32.125 0.325 -7.308 1.00 18.83 2 LYS A C 30
ATOM 29313 O O . LYS A 1 2 ? 32.757 -0.450 -6.616 1.00 18.89 2 LYS A O 30
ATOM 29332 N N . ALA A 1 3 ? 31.874 1.541 -6.906 1.00 18.43 3 ALA A N 30
ATOM 29333 C CA . ALA A 1 3 ? 32.364 2.003 -5.576 1.00 18.03 3 ALA A CA 30
ATOM 29334 C C . ALA A 1 3 ? 31.623 1.254 -4.466 1.00 17.59 3 ALA A C 30
ATOM 29335 O O . ALA A 1 3 ? 30.947 1.848 -3.647 1.00 17.73 3 ALA A O 30
ATOM 29342 N N . ILE A 1 4 ? 31.751 -0.049 -4.435 1.00 17.22 4 ILE A N 30
ATOM 29343 C CA . ILE A 1 4 ? 31.068 -0.867 -3.384 1.00 16.95 4 ILE A CA 30
ATOM 29344 C C . ILE A 1 4 ? 32.098 -1.809 -2.750 1.00 16.44 4 ILE A C 30
ATOM 29345 O O . ILE A 1 4 ? 32.828 -2.492 -3.440 1.00 16.48 4 ILE A O 30
ATOM 29361 N N . PHE A 1 5 ? 32.170 -1.839 -1.441 1.00 16.11 5 PHE A N 30
ATOM 29362 C CA . PHE A 1 5 ? 33.163 -2.725 -0.748 1.00 15.78 5 PHE A CA 30
ATOM 29363 C C . PHE A 1 5 ? 32.445 -3.912 -0.098 1.00 15.39 5 PHE A C 30
ATOM 29364 O O . PHE A 1 5 ? 33.047 -4.691 0.614 1.00 15.53 5 PHE A O 30
ATOM 29381 N N . VAL A 1 6 ? 31.162 -4.050 -0.333 1.00 15.04 6 VAL A N 30
ATOM 29382 C CA . VAL A 1 6 ? 30.386 -5.183 0.274 1.00 14.79 6 VAL A CA 30
ATOM 29383 C C . VAL A 1 6 ? 29.771 -6.039 -0.837 1.00 14.55 6 VAL A C 30
ATOM 29384 O O . VAL A 1 6 ? 29.448 -5.551 -1.902 1.00 14.58 6 VAL A O 30
ATOM 29397 N N . LEU A 1 7 ? 29.602 -7.314 -0.598 1.00 14.47 7 LEU A N 30
ATOM 29398 C CA . LEU A 1 7 ? 29.006 -8.197 -1.644 1.00 14.40 7 LEU A CA 30
ATOM 29399 C C . LEU A 1 7 ? 27.508 -7.899 -1.766 1.00 13.90 7 LEU A C 30
ATOM 29400 O O . LEU A 1 7 ? 27.110 -6.868 -2.271 1.00 13.91 7 LEU A O 30
ATOM 29416 N N . ASN A 1 8 ? 26.672 -8.797 -1.303 1.00 13.63 8 ASN A N 30
ATOM 29417 C CA . ASN A 1 8 ? 25.194 -8.577 -1.382 1.00 13.29 8 ASN A CA 30
ATOM 29418 C C . ASN A 1 8 ? 24.675 -8.117 -0.017 1.00 12.82 8 ASN A C 30
ATOM 29419 O O . ASN A 1 8 ? 23.840 -8.759 0.588 1.00 12.84 8 ASN A O 30
ATOM 29430 N N . ALA A 1 9 ? 25.164 -7.011 0.475 1.00 12.57 9 ALA A N 30
ATOM 29431 C CA . ALA A 1 9 ? 24.697 -6.515 1.803 1.00 12.28 9 ALA A CA 30
ATOM 29432 C C . ALA A 1 9 ? 23.196 -6.230 1.743 1.00 11.84 9 ALA A C 30
ATOM 29433 O O . ALA A 1 9 ? 22.502 -6.289 2.739 1.00 12.04 9 ALA A O 30
ATOM 29440 N N . GLN A 1 10 ? 22.690 -5.919 0.582 1.00 11.42 10 GLN A N 30
ATOM 29441 C CA . GLN A 1 10 ? 21.233 -5.628 0.453 1.00 11.16 10 GLN A CA 30
ATOM 29442 C C . GLN A 1 10 ? 20.470 -6.937 0.255 1.00 10.55 10 GLN A C 30
ATOM 29443 O O . GLN A 1 10 ? 19.561 -7.019 -0.545 1.00 10.61 10 GLN A O 30
ATOM 29457 N N . HIS A 1 11 ? 20.826 -7.962 0.979 1.00 10.17 11 HIS A N 30
ATOM 29458 C CA . HIS A 1 11 ? 20.108 -9.257 0.821 1.00 9.77 11 HIS A CA 30
ATOM 29459 C C . HIS A 1 11 ? 18.631 -9.045 1.151 1.00 9.16 11 HIS A C 30
ATOM 29460 O O . HIS A 1 11 ? 17.755 -9.519 0.457 1.00 9.25 11 HIS A O 30
ATOM 29474 N N . ASP A 1 12 ? 18.347 -8.318 2.200 1.00 8.78 12 ASP A N 30
ATOM 29475 C CA . ASP A 1 12 ? 16.925 -8.057 2.573 1.00 8.41 12 ASP A CA 30
ATOM 29476 C C . ASP A 1 12 ? 16.469 -6.739 1.937 1.00 7.70 12 ASP A C 30
ATOM 29477 O O . ASP A 1 12 ? 16.561 -5.686 2.536 1.00 7.84 12 ASP A O 30
ATOM 29486 N N . GLU A 1 13 ? 15.979 -6.782 0.726 1.00 7.20 13 GLU A N 30
ATOM 29487 C CA . GLU A 1 13 ? 15.527 -5.521 0.068 1.00 6.75 13 GLU A CA 30
ATOM 29488 C C . GLU A 1 13 ? 14.248 -5.016 0.738 1.00 5.96 13 GLU A C 30
ATOM 29489 O O . GLU A 1 13 ? 13.418 -5.786 1.181 1.00 6.13 13 GLU A O 30
ATOM 29501 N N . ALA A 1 14 ? 14.095 -3.719 0.824 1.00 5.44 14 ALA A N 30
ATOM 29502 C CA . ALA A 1 14 ? 12.885 -3.125 1.475 1.00 4.96 14 ALA A CA 30
ATOM 29503 C C . ALA A 1 14 ? 11.932 -2.577 0.405 1.00 4.30 14 ALA A C 30
ATOM 29504 O O . ALA A 1 14 ? 12.266 -2.496 -0.761 1.00 4.43 14 ALA A O 30
ATOM 29511 N N . VAL A 1 15 ? 10.739 -2.207 0.800 1.00 4.01 15 VAL A N 30
ATOM 29512 C CA . VAL A 1 15 ? 9.743 -1.670 -0.177 1.00 3.71 15 VAL A CA 30
ATOM 29513 C C . VAL A 1 15 ? 9.883 -0.148 -0.276 1.00 3.13 15 VAL A C 30
ATOM 29514 O O . VAL A 1 15 ? 9.993 0.540 0.719 1.00 3.40 15 VAL A O 30
ATOM 29527 N N . ASP A 1 16 ? 9.871 0.386 -1.470 1.00 2.67 16 ASP A N 30
ATOM 29528 C CA . ASP A 1 16 ? 9.994 1.864 -1.625 1.00 2.25 16 ASP A CA 30
ATOM 29529 C C . ASP A 1 16 ? 8.833 2.547 -0.896 1.00 2.00 16 ASP A C 30
ATOM 29530 O O . ASP A 1 16 ? 7.702 2.105 -0.957 1.00 2.47 16 ASP A O 30
ATOM 29539 N N . ALA A 1 17 ? 9.106 3.619 -0.205 1.00 1.74 17 ALA A N 30
ATOM 29540 C CA . ALA A 1 17 ? 8.028 4.333 0.535 1.00 1.64 17 ALA A CA 30
ATOM 29541 C C . ALA A 1 17 ? 6.954 4.823 -0.442 1.00 1.34 17 ALA A C 30
ATOM 29542 O O . ALA A 1 17 ? 5.774 4.764 -0.160 1.00 1.86 17 ALA A O 30
ATOM 29549 N N . ASN A 1 18 ? 7.349 5.310 -1.587 1.00 0.95 18 ASN A N 30
ATOM 29550 C CA . ASN A 1 18 ? 6.344 5.805 -2.573 1.00 0.77 18 ASN A CA 30
ATOM 29551 C C . ASN A 1 18 ? 5.407 4.668 -2.987 1.00 0.65 18 ASN A C 30
ATOM 29552 O O . ASN A 1 18 ? 4.217 4.862 -3.144 1.00 1.18 18 ASN A O 30
ATOM 29563 N N . SER A 1 19 ? 5.925 3.485 -3.175 1.00 0.49 19 SER A N 30
ATOM 29564 C CA . SER A 1 19 ? 5.049 2.352 -3.587 1.00 0.33 19 SER A CA 30
ATOM 29565 C C . SER A 1 19 ? 3.971 2.117 -2.527 1.00 0.29 19 SER A C 30
ATOM 29566 O O . SER A 1 19 ? 2.826 1.857 -2.840 1.00 0.28 19 SER A O 30
ATOM 29574 N N . LEU A 1 20 ? 4.325 2.210 -1.275 1.00 0.31 20 LEU A N 30
ATOM 29575 C CA . LEU A 1 20 ? 3.315 1.995 -0.201 1.00 0.32 20 LEU A CA 30
ATOM 29576 C C . LEU A 1 20 ? 2.246 3.086 -0.277 1.00 0.25 20 LEU A C 30
ATOM 29577 O O . LEU A 1 20 ? 1.062 2.812 -0.236 1.00 0.23 20 LEU A O 30
ATOM 29593 N N . ALA A 1 21 ? 2.650 4.320 -0.385 1.00 0.24 21 ALA A N 30
ATOM 29594 C CA . ALA A 1 21 ? 1.655 5.420 -0.459 1.00 0.22 21 ALA A CA 30
ATOM 29595 C C . ALA A 1 21 ? 0.758 5.236 -1.686 1.00 0.18 21 ALA A C 30
ATOM 29596 O O . ALA A 1 21 ? -0.451 5.303 -1.594 1.00 0.19 21 ALA A O 30
ATOM 29603 N N . GLU A 1 22 ? 1.333 5.015 -2.836 1.00 0.18 22 GLU A N 30
ATOM 29604 C CA . GLU A 1 22 ? 0.494 4.846 -4.057 1.00 0.19 22 GLU A CA 30
ATOM 29605 C C . GLU A 1 22 ? -0.447 3.655 -3.882 1.00 0.18 22 GLU A C 30
ATOM 29606 O O . GLU A 1 22 ? -1.624 3.735 -4.178 1.00 0.21 22 GLU A O 30
ATOM 29618 N N . ALA A 1 23 ? 0.053 2.552 -3.401 1.00 0.18 23 ALA A N 30
ATOM 29619 C CA . ALA A 1 23 ? -0.826 1.367 -3.211 1.00 0.19 23 ALA A CA 30
ATOM 29620 C C . ALA A 1 23 ? -1.945 1.734 -2.240 1.00 0.15 23 ALA A C 30
ATOM 29621 O O . ALA A 1 23 ? -3.098 1.412 -2.452 1.00 0.16 23 ALA A O 30
ATOM 29628 N N . LYS A 1 24 ? -1.613 2.413 -1.178 1.00 0.15 24 LYS A N 30
ATOM 29629 C CA . LYS A 1 24 ? -2.652 2.813 -0.194 1.00 0.18 24 LYS A CA 30
ATOM 29630 C C . LYS A 1 24 ? -3.551 3.888 -0.813 1.00 0.19 24 LYS A C 30
ATOM 29631 O O . LYS A 1 24 ? -4.752 3.885 -0.632 1.00 0.26 24 LYS A O 30
ATOM 29650 N N . VAL A 1 25 ? -2.977 4.808 -1.545 1.00 0.19 25 VAL A N 30
ATOM 29651 C CA . VAL A 1 25 ? -3.800 5.881 -2.176 1.00 0.23 25 VAL A CA 30
ATOM 29652 C C . VAL A 1 25 ? -4.714 5.271 -3.246 1.00 0.24 25 VAL A C 30
ATOM 29653 O O . VAL A 1 25 ? -5.889 5.574 -3.312 1.00 0.27 25 VAL A O 30
ATOM 29666 N N . LEU A 1 26 ? -4.192 4.414 -4.082 1.00 0.22 26 LEU A N 30
ATOM 29667 C CA . LEU A 1 26 ? -5.048 3.794 -5.135 1.00 0.25 26 LEU A CA 30
ATOM 29668 C C . LEU A 1 26 ? -6.191 3.023 -4.476 1.00 0.23 26 LEU A C 30
ATOM 29669 O O . LEU A 1 26 ? -7.334 3.127 -4.873 1.00 0.28 26 LEU A O 30
ATOM 29685 N N . ALA A 1 27 ? -5.892 2.248 -3.474 1.00 0.18 27 ALA A N 30
ATOM 29686 C CA . ALA A 1 27 ? -6.955 1.464 -2.788 1.00 0.18 27 ALA A CA 30
ATOM 29687 C C . ALA A 1 27 ? -7.872 2.404 -1.998 1.00 0.16 27 ALA A C 30
ATOM 29688 O O . ALA A 1 27 ? -9.039 2.131 -1.811 1.00 0.19 27 ALA A O 30
ATOM 29695 N N . ASN A 1 28 ? -7.349 3.495 -1.514 1.00 0.15 28 ASN A N 30
ATOM 29696 C CA . ASN A 1 28 ? -8.185 4.435 -0.713 1.00 0.14 28 ASN A CA 30
ATOM 29697 C C . ASN A 1 28 ? -9.365 4.952 -1.546 1.00 0.15 28 ASN A C 30
ATOM 29698 O O . ASN A 1 28 ? -10.494 4.942 -1.100 1.00 0.18 28 ASN A O 30
ATOM 29709 N N . ARG A 1 29 ? -9.124 5.416 -2.739 1.00 0.18 29 ARG A N 30
ATOM 29710 C CA . ARG A 1 29 ? -10.252 5.945 -3.562 1.00 0.22 29 ARG A CA 30
ATOM 29711 C C . ARG A 1 29 ? -11.181 4.816 -4.024 1.00 0.19 29 ARG A C 30
ATOM 29712 O O . ARG A 1 29 ? -12.355 5.032 -4.248 1.00 0.21 29 ARG A O 30
ATOM 29733 N N . GLU A 1 30 ? -10.682 3.622 -4.182 1.00 0.21 30 GLU A N 30
ATOM 29734 C CA . GLU A 1 30 ? -11.574 2.517 -4.646 1.00 0.28 30 GLU A CA 30
ATOM 29735 C C . GLU A 1 30 ? -12.720 2.307 -3.655 1.00 0.27 30 GLU A C 30
ATOM 29736 O O . GLU A 1 30 ? -13.871 2.251 -4.035 1.00 0.33 30 GLU A O 30
ATOM 29748 N N . LEU A 1 31 ? -12.423 2.195 -2.392 1.00 0.23 31 LEU A N 30
ATOM 29749 C CA . LEU A 1 31 ? -13.513 1.988 -1.396 1.00 0.28 31 LEU A CA 30
ATOM 29750 C C . LEU A 1 31 ? -14.433 3.204 -1.419 1.00 0.32 31 LEU A C 30
ATOM 29751 O O . LEU A 1 31 ? -15.641 3.094 -1.340 1.00 0.43 31 LEU A O 30
ATOM 29767 N N . ASP A 1 32 ? -13.857 4.363 -1.533 1.00 0.28 32 ASP A N 30
ATOM 29768 C CA . ASP A 1 32 ? -14.666 5.606 -1.571 1.00 0.35 32 ASP A CA 30
ATOM 29769 C C . ASP A 1 32 ? -15.619 5.552 -2.771 1.00 0.42 32 ASP A C 30
ATOM 29770 O O . ASP A 1 32 ? -16.767 5.941 -2.683 1.00 0.54 32 ASP A O 30
ATOM 29779 N N . LYS A 1 33 ? -15.149 5.071 -3.892 1.00 0.38 33 LYS A N 30
ATOM 29780 C CA . LYS A 1 33 ? -16.022 4.989 -5.098 1.00 0.46 33 LYS A CA 30
ATOM 29781 C C . LYS A 1 33 ? -17.231 4.098 -4.797 1.00 0.42 33 LYS A C 30
ATOM 29782 O O . LYS A 1 33 ? -18.361 4.459 -5.060 1.00 0.46 33 LYS A O 30
ATOM 29801 N N . TYR A 1 34 ? -17.002 2.936 -4.248 1.00 0.36 34 TYR A N 30
ATOM 29802 C CA . TYR A 1 34 ? -18.136 2.022 -3.932 1.00 0.37 34 TYR A CA 30
ATOM 29803 C C . TYR A 1 34 ? -18.953 2.596 -2.771 1.00 0.33 34 TYR A C 30
ATOM 29804 O O . TYR A 1 34 ? -20.148 2.391 -2.685 1.00 0.55 34 TYR A O 30
ATOM 29822 N N . GLY A 1 35 ? -18.325 3.327 -1.886 1.00 0.24 35 GLY A N 30
ATOM 29823 C CA . GLY A 1 35 ? -19.072 3.931 -0.736 1.00 0.31 35 GLY A CA 30
ATOM 29824 C C . GLY A 1 35 ? -18.931 3.057 0.514 1.00 0.31 35 GLY A C 30
ATOM 29825 O O . GLY A 1 35 ? -19.707 3.164 1.442 1.00 0.36 35 GLY A O 30
ATOM 29829 N N . VAL A 1 36 ? -17.945 2.203 0.558 1.00 0.33 36 VAL A N 30
ATOM 29830 C CA . VAL A 1 36 ? -17.767 1.343 1.764 1.00 0.38 36 VAL A CA 30
ATOM 29831 C C . VAL A 1 36 ? -17.482 2.239 2.975 1.00 0.42 36 VAL A C 30
ATOM 29832 O O . VAL A 1 36 ? -17.164 3.403 2.834 1.00 0.45 36 VAL A O 30
ATOM 29845 N N . SER A 1 37 ? -17.600 1.711 4.162 1.00 0.55 37 SER A N 30
ATOM 29846 C CA . SER A 1 37 ? -17.343 2.542 5.373 1.00 0.64 37 SER A CA 30
ATOM 29847 C C . SER A 1 37 ? -15.927 3.120 5.310 1.00 0.50 37 SER A C 30
ATOM 29848 O O . SER A 1 37 ? -15.023 2.521 4.762 1.00 0.93 37 SER A O 30
ATOM 29856 N N . ASP A 1 38 ? -15.731 4.289 5.861 1.00 0.43 38 ASP A N 30
ATOM 29857 C CA . ASP A 1 38 ? -14.378 4.916 5.828 1.00 0.37 38 ASP A CA 30
ATOM 29858 C C . ASP A 1 38 ? -13.432 4.139 6.741 1.00 0.54 38 ASP A C 30
ATOM 29859 O O . ASP A 1 38 ? -12.231 4.322 6.710 1.00 1.41 38 ASP A O 30
ATOM 29868 N N . TYR A 1 39 ? -13.965 3.268 7.547 1.00 0.42 39 TYR A N 30
ATOM 29869 C CA . TYR A 1 39 ? -13.104 2.468 8.461 1.00 0.33 39 TYR A CA 30
ATOM 29870 C C . TYR A 1 39 ? -12.105 1.637 7.646 1.00 0.25 39 TYR A C 30
ATOM 29871 O O . TYR A 1 39 ? -10.941 1.545 7.981 1.00 0.26 39 TYR A O 30
ATOM 29889 N N . TYR A 1 40 ? -12.557 1.014 6.594 1.00 0.25 40 TYR A N 30
ATOM 29890 C CA . TYR A 1 40 ? -11.644 0.168 5.773 1.00 0.23 40 TYR A CA 30
ATOM 29891 C C . TYR A 1 40 ? -10.491 1.005 5.212 1.00 0.19 40 TYR A C 30
ATOM 29892 O O . TYR A 1 40 ? -9.359 0.563 5.185 1.00 0.19 40 TYR A O 30
ATOM 29910 N N . LYS A 1 41 ? -10.749 2.210 4.779 1.00 0.18 41 LYS A N 30
ATOM 29911 C CA . LYS A 1 41 ? -9.640 3.041 4.246 1.00 0.17 41 LYS A CA 30
ATOM 29912 C C . LYS A 1 41 ? -8.656 3.290 5.376 1.00 0.16 41 LYS A C 30
ATOM 29913 O O . LYS A 1 41 ? -7.455 3.231 5.202 1.00 0.17 41 LYS A O 30
ATOM 29932 N N . ASN A 1 42 ? -9.166 3.553 6.541 1.00 0.19 42 ASN A N 30
ATOM 29933 C CA . ASN A 1 42 ? -8.273 3.791 7.698 1.00 0.21 42 ASN A CA 30
ATOM 29934 C C . ASN A 1 42 ? -7.426 2.539 7.932 1.00 0.18 42 ASN A C 30
ATOM 29935 O O . ASN A 1 42 ? -6.239 2.614 8.180 1.00 0.19 42 ASN A O 30
ATOM 29946 N N . LEU A 1 43 ? -8.030 1.383 7.847 1.00 0.16 43 LEU A N 30
ATOM 29947 C CA . LEU A 1 43 ? -7.264 0.122 8.055 1.00 0.16 43 LEU A CA 30
ATOM 29948 C C . LEU A 1 43 ? -6.161 0.023 7.000 1.00 0.14 43 LEU A C 30
ATOM 29949 O O . LEU A 1 43 ? -5.047 -0.370 7.287 1.00 0.17 43 LEU A O 30
ATOM 29965 N N . ILE A 1 44 ? -6.456 0.395 5.784 1.00 0.13 44 ILE A N 30
ATOM 29966 C CA . ILE A 1 44 ? -5.419 0.345 4.716 1.00 0.13 44 ILE A CA 30
ATOM 29967 C C . ILE A 1 44 ? -4.256 1.252 5.125 1.00 0.14 44 ILE A C 30
ATOM 29968 O O . ILE A 1 44 ? -3.102 0.929 4.930 1.00 0.15 44 ILE A O 30
ATOM 29984 N N . ASN A 1 45 ? -4.559 2.384 5.690 1.00 0.15 45 ASN A N 30
ATOM 29985 C CA . ASN A 1 45 ? -3.484 3.319 6.113 1.00 0.19 45 ASN A CA 30
ATOM 29986 C C . ASN A 1 45 ? -2.485 2.584 7.011 1.00 0.20 45 ASN A C 30
ATOM 29987 O O . ASN A 1 45 ? -1.321 2.927 7.066 1.00 0.28 45 ASN A O 30
ATOM 29998 N N . ASN A 1 46 ? -2.935 1.583 7.727 1.00 0.17 46 ASN A N 30
ATOM 29999 C CA . ASN A 1 46 ? -2.021 0.826 8.641 1.00 0.22 46 ASN A CA 30
ATOM 30000 C C . ASN A 1 46 ? -1.612 -0.506 8.005 1.00 0.24 46 ASN A C 30
ATOM 30001 O O . ASN A 1 46 ? -1.182 -1.417 8.686 1.00 0.27 46 ASN A O 30
ATOM 30012 N N . ALA A 1 47 ? -1.732 -0.638 6.711 1.00 0.24 47 ALA A N 30
ATOM 30013 C CA . ALA A 1 47 ? -1.339 -1.926 6.065 1.00 0.30 47 ALA A CA 30
ATOM 30014 C C . ALA A 1 47 ? 0.143 -2.191 6.343 1.00 0.51 47 ALA A C 30
ATOM 30015 O O . ALA A 1 47 ? 0.972 -1.310 6.228 1.00 1.49 47 ALA A O 30
ATOM 30022 N N . LYS A 1 48 ? 0.483 -3.393 6.724 1.00 0.60 48 LYS A N 30
ATOM 30023 C CA . LYS A 1 48 ? 1.910 -3.698 7.023 1.00 0.53 48 LYS A CA 30
ATOM 30024 C C . LYS A 1 48 ? 2.740 -3.677 5.734 1.00 0.42 48 LYS A C 30
ATOM 30025 O O . LYS A 1 48 ? 3.858 -3.201 5.719 1.00 0.51 48 LYS A O 30
ATOM 30044 N N . THR A 1 49 ? 2.213 -4.193 4.652 1.00 0.35 49 THR A N 30
ATOM 30045 C CA . THR A 1 49 ? 2.990 -4.204 3.372 1.00 0.42 49 THR A CA 30
ATOM 30046 C C . THR A 1 49 ? 2.036 -4.099 2.177 1.00 0.62 49 THR A C 30
ATOM 30047 O O . THR A 1 49 ? 0.846 -4.316 2.299 1.00 1.59 49 THR A O 30
ATOM 30058 N N . VAL A 1 50 ? 2.552 -3.768 1.023 1.00 0.44 50 VAL A N 30
ATOM 30059 C CA . VAL A 1 50 ? 1.679 -3.647 -0.182 1.00 0.33 50 VAL A CA 30
ATOM 30060 C C . VAL A 1 50 ? 0.978 -4.979 -0.438 1.00 0.37 50 VAL A C 30
ATOM 30061 O O . VAL A 1 50 ? -0.136 -5.021 -0.919 1.00 0.40 50 VAL A O 30
ATOM 30074 N N . GLU A 1 51 ? 1.618 -6.069 -0.117 1.00 0.43 51 GLU A N 30
ATOM 30075 C CA . GLU A 1 51 ? 0.977 -7.393 -0.343 1.00 0.53 51 GLU A CA 30
ATOM 30076 C C . GLU A 1 51 ? -0.319 -7.461 0.461 1.00 0.49 51 GLU A C 30
ATOM 30077 O O . GLU A 1 51 ? -1.334 -7.937 -0.008 1.00 0.62 51 GLU A O 30
ATOM 30089 N N . GLY A 1 52 ? -0.290 -6.989 1.674 1.00 0.40 52 GLY A N 30
ATOM 30090 C CA . GLY A 1 52 ? -1.516 -7.023 2.516 1.00 0.41 52 GLY A CA 30
ATOM 30091 C C . GLY A 1 52 ? -2.539 -6.030 1.967 1.00 0.31 52 GLY A C 30
ATOM 30092 O O . GLY A 1 52 ? -3.732 -6.232 2.073 1.00 0.35 52 GLY A O 30
ATOM 30096 N N . VAL A 1 53 ? -2.084 -4.953 1.385 1.00 0.22 53 VAL A N 30
ATOM 30097 C CA . VAL A 1 53 ? -3.038 -3.948 0.836 1.00 0.15 53 VAL A CA 30
ATOM 30098 C C . VAL A 1 53 ? -3.908 -4.606 -0.238 1.00 0.14 53 VAL A C 30
ATOM 30099 O O . VAL A 1 53 ? -5.113 -4.489 -0.225 1.00 0.17 53 VAL A O 30
ATOM 30112 N N . LYS A 1 54 ? -3.300 -5.285 -1.173 1.00 0.18 54 LYS A N 30
ATOM 30113 C CA . LYS A 1 54 ? -4.083 -5.937 -2.265 1.00 0.21 54 LYS A CA 30
ATOM 30114 C C . LYS A 1 54 ? -4.905 -7.108 -1.712 1.00 0.20 54 LYS A C 30
ATOM 30115 O O . LYS A 1 54 ? -6.032 -7.328 -2.111 1.00 0.21 54 LYS A O 30
ATOM 30134 N N . ALA A 1 55 ? -4.346 -7.871 -0.816 1.00 0.22 55 ALA A N 30
ATOM 30135 C CA . ALA A 1 55 ? -5.084 -9.042 -0.259 1.00 0.23 55 ALA A CA 30
ATOM 30136 C C . ALA A 1 55 ? -6.264 -8.579 0.602 1.00 0.20 55 ALA A C 30
ATOM 30137 O O . ALA A 1 55 ? -7.233 -9.291 0.772 1.00 0.19 55 ALA A O 30
ATOM 30144 N N . LEU A 1 56 ? -6.192 -7.403 1.157 1.00 0.20 56 LEU A N 30
ATOM 30145 C CA . LEU A 1 56 ? -7.305 -6.921 2.007 1.00 0.21 56 LEU A CA 30
ATOM 30146 C C . LEU A 1 56 ? -8.520 -6.646 1.124 1.00 0.18 56 LEU A C 30
ATOM 30147 O O . LEU A 1 56 ? -9.601 -7.132 1.381 1.00 0.19 56 LEU A O 30
ATOM 30163 N N . ILE A 1 57 ? -8.346 -5.881 0.076 1.00 0.16 57 ILE A N 30
ATOM 30164 C CA . ILE A 1 57 ? -9.494 -5.570 -0.828 1.00 0.17 57 ILE A CA 30
ATOM 30165 C C . ILE A 1 57 ? -10.238 -6.859 -1.148 1.00 0.17 57 ILE A C 30
ATOM 30166 O O . ILE A 1 57 ? -11.447 -6.875 -1.267 1.00 0.20 57 ILE A O 30
ATOM 30182 N N . ASP A 1 58 ? -9.533 -7.948 -1.269 1.00 0.16 58 ASP A N 30
ATOM 30183 C CA . ASP A 1 58 ? -10.233 -9.226 -1.562 1.00 0.19 58 ASP A CA 30
ATOM 30184 C C . ASP A 1 58 ? -11.175 -9.522 -0.396 1.00 0.19 58 ASP A C 30
ATOM 30185 O O . ASP A 1 58 ? -12.294 -9.960 -0.577 1.00 0.22 58 ASP A O 30
ATOM 30194 N N . GLU A 1 59 ? -10.726 -9.264 0.804 1.00 0.18 59 GLU A N 30
ATOM 30195 C CA . GLU A 1 59 ? -11.578 -9.500 1.996 1.00 0.21 59 GLU A CA 30
ATOM 30196 C C . GLU A 1 59 ? -12.706 -8.474 2.031 1.00 0.24 59 GLU A C 30
ATOM 30197 O O . GLU A 1 59 ? -13.827 -8.782 2.382 1.00 0.30 59 GLU A O 30
ATOM 30209 N N . ILE A 1 60 ? -12.414 -7.248 1.694 1.00 0.23 60 ILE A N 30
ATOM 30210 C CA . ILE A 1 60 ? -13.471 -6.207 1.741 1.00 0.27 60 ILE A CA 30
ATOM 30211 C C . ILE A 1 60 ? -14.493 -6.470 0.633 1.00 0.28 60 ILE A C 30
ATOM 30212 O O . ILE A 1 60 ? -15.687 -6.473 0.864 1.00 0.33 60 ILE A O 30
ATOM 30228 N N . LEU A 1 61 ? -14.038 -6.701 -0.568 1.00 0.25 61 LEU A N 30
ATOM 30229 C CA . LEU A 1 61 ? -14.989 -6.975 -1.681 1.00 0.30 61 LEU A CA 30
ATOM 30230 C C . LEU A 1 61 ? -15.809 -8.222 -1.349 1.00 0.33 61 LEU A C 30
ATOM 30231 O O . LEU A 1 61 ? -16.997 -8.280 -1.602 1.00 0.46 61 LEU A O 30
ATOM 30247 N N . ALA A 1 62 ? -15.190 -9.219 -0.782 1.00 0.28 62 ALA A N 30
ATOM 30248 C CA . ALA A 1 62 ? -15.939 -10.459 -0.434 1.00 0.32 62 ALA A CA 30
ATOM 30249 C C . ALA A 1 62 ? -16.776 -10.214 0.824 1.00 0.37 62 ALA A C 30
ATOM 30250 O O . ALA A 1 62 ? -17.606 -11.020 1.194 1.00 0.48 62 ALA A O 30
ATOM 30257 N N . ALA A 1 63 ? -16.565 -9.107 1.485 1.00 0.41 63 ALA A N 30
ATOM 30258 C CA . ALA A 1 63 ? -17.350 -8.815 2.717 1.00 0.50 63 ALA A CA 30
ATOM 30259 C C . ALA A 1 63 ? -18.814 -8.579 2.344 1.00 0.70 63 ALA A C 30
ATOM 30260 O O . ALA A 1 63 ? -19.707 -9.236 2.842 1.00 1.15 63 ALA A O 30
ATOM 30267 N N . LEU A 1 64 ? -19.068 -7.647 1.466 1.00 0.59 64 LEU A N 30
ATOM 30268 C CA . LEU A 1 64 ? -20.472 -7.369 1.056 1.00 0.85 64 LEU A CA 30
ATOM 30269 C C . LEU A 1 64 ? -20.998 -8.551 0.215 1.00 1.41 64 LEU A C 30
ATOM 30270 O O . LEU A 1 64 ? -20.231 -9.204 -0.464 1.00 1.62 64 LEU A O 30
ATOM 30286 N N . PRO A 1 65 ? -22.287 -8.839 0.240 1.00 1.85 65 PRO A N 30
ATOM 30287 C CA . PRO A 1 65 ? -22.823 -9.972 -0.570 1.00 2.43 65 PRO A CA 30
ATOM 30288 C C . PRO A 1 65 ? -22.608 -9.753 -2.076 1.00 2.62 65 PRO A C 30
ATOM 30289 O O . PRO A 1 65 ? -21.969 -8.775 -2.427 1.00 2.81 65 PRO A O 30
#